Protein AF-0000000086320263 (afdb_homodimer)

Radius of gyration: 44.68 Å; Cα contacts (8 Å, |Δi|>4): 4870; chains: 2; bounding box: 73×130×103 Å

Sequence (1916 aa):
ACPTLDSGSCPGTQPSMLNVHLVPHTHDDVGWLKTVDQYYYGDRNDIQHAGVQYILDSVVEQLQKDPARRFIYVETGFFYRWWRQQDQAMRHIVTQLVDEGRLEFINGGWCMSDEAATHYTAVIDQMTLGLRFLNETFGECGRPRVAWHIDPFGHAREHASIFAQMGYDGLFFGRLDYQDKARRMKTKEMEMLWRASDSLTPPMADLFTGVLPNGYNPPDGFCWDQLCNDAPIRDDPQLEDFNVDDIVKRFLNVAHAQSEVYKTTHIIMTMGSDFQYENANLWYKNLDKLIHYVNAKQSNGSKVNLLYSTPSCYLQELHNANTTWPLKTDDFFPYADDAHDFWTGYFTSRPALKRYERLSNSRLQTCNQLEVLGGRRSRKGLFGEGGSDSMKAMAVAQHHDAVSGTEKQHVAFDYAKRLAAGWGPCQVLVSNSLAALSGSDAPRVYCENLNISVCPLTESSPKFTMNVYNPLGHAVMWPVRLPVNGTAYGVFDAKGSPVDSVVLPVYQASREVRGHKGYAINELVFQVQAPPLGFTTYSISLLQNGPPPTPLENKAPLSIQNKFLKVTFDPDTYLLSSLSNLETKQTIKLSQNFYWYNASAGNNAESRQPSGAYIFRPNSSTPFIISKMIKVDSVKNAVLQEVRQWFGPWVTQVVRLYKDSRQLELEWTVGPVPVGDGLGKEVITRFDTNIRTSGLFYTDSNGREVLERRDYRPTWDLKQTEPIAGNYYPINSRAYIKDKDNQLTVVTDRSQGGSSIADGSLEIMLHRRLLYDDVRGVGEPLSEPGEDGQGGLVARGTLLLALTPPEKAADLHRPLAQSVVLQPLLSFQQGAPQSSSQLEFSGLHAALPPAVHLLTLSQWDRESVLIRLEHQYQAKESKSFSEPVTVNLQKLFSTLEIVGATEMSLGANQWKDQMTRLDWKTSSGEQPQRQSPSDPSPWDVTLNPMEIRTFLLRVMQHACPTLDSGSCPGTQPSMLNVHLVPHTHDDVGWLKTVDQYYYGDRNDIQHAGVQYILDSVVEQLQKDPARRFIYVETGFFYRWWRQQDQAMRHIVTQLVDEGRLEFINGGWCMSDEAATHYTAVIDQMTLGLRFLNETFGECGRPRVAWHIDPFGHAREHASIFAQMGYDGLFFGRLDYQDKARRMKTKEMEMLWRASDSLTPPMADLFTGVLPNGYNPPDGFCWDQLCNDAPIRDDPQLEDFNVDDIVKRFLNVAHAQSEVYKTTHIIMTMGSDFQYENANLWYKNLDKLIHYVNAKQSNGSKVNLLYSTPSCYLQELHNANTTWPLKTDDFFPYADDAHDFWTGYFTSRPALKRYERLSNSRLQTCNQLEVLGGRRSRKGLFGEGGSDSMKAMAVAQHHDAVSGTEKQHVAFDYAKRLAAGWGPCQVLVSNSLAALSGSDAPRVYCENLNISVCPLTESSPKFTMNVYNPLGHAVMWPVRLPVNGTAYGVFDAKGSPVDSVVLPVYQASREVRGHKGYAINELVFQVQAPPLGFTTYSISLLQNGPPPTPLENKAPLSIQNKFLKVTFDPDTYLLSSLSNLETKQTIKLSQNFYWYNASAGNNAESRQPSGAYIFRPNSSTPFIISKMIKVDSVKNAVLQEVRQWFGPWVTQVVRLYKDSRQLELEWTVGPVPVGDGLGKEVITRFDTNIRTSGLFYTDSNGREVLERRDYRPTWDLKQTEPIAGNYYPINSRAYIKDKDNQLTVVTDRSQGGSSIADGSLEIMLHRRLLYDDVRGVGEPLSEPGEDGQGGLVARGTLLLALTPPEKAADLHRPLAQSVVLQPLLSFQQGAPQSSSQLEFSGLHAALPPAVHLLTLSQWDRESVLIRLEHQYQAKESKSFSEPVTVNLQKLFSTLEIVGATEMSLGANQWKDQMTRLDWKTSSGEQPQRQSPSDPSPWDVTLNPMEIRTFLLRVMQH

Structure (mmCIF, N/CA/C/O backbone):
data_AF-0000000086320263-model_v1
#
loop_
_entity.id
_entity.type
_entity.pdbx_description
1 polymer Alpha-mannosidase
#
loop_
_atom_site.group_PDB
_atom_site.id
_atom_site.type_symbol
_atom_site.label_atom_id
_atom_site.label_alt_id
_atom_site.label_comp_id
_atom_site.label_asym_id
_atom_site.label_entity_id
_atom_site.label_seq_id
_atom_site.pdbx_PDB_ins_code
_atom_site.Cartn_x
_atom_site.Cartn_y
_atom_site.Cartn_z
_atom_site.occupancy
_atom_site.B_iso_or_equiv
_atom_site.auth_seq_id
_atom_site.auth_comp_id
_atom_site.auth_asym_id
_atom_site.auth_atom_id
_atom_site.pdbx_PDB_model_num
ATOM 1 N N . ALA A 1 1 ? 10.031 -3.408 -38.125 1 37.59 1 ALA A N 1
ATOM 2 C CA . ALA A 1 1 ? 10.883 -4.582 -37.969 1 37.59 1 ALA A CA 1
ATOM 3 C C . ALA A 1 1 ? 10.914 -5.035 -36.5 1 37.59 1 ALA A C 1
ATOM 5 O O . ALA A 1 1 ? 11.086 -4.215 -35.594 1 37.59 1 ALA A O 1
ATOM 6 N N . CYS A 1 2 ? 10.312 -6.145 -36.062 1 58.38 2 CYS A N 1
ATOM 7 C CA . CYS A 1 2 ? 10.375 -6.703 -34.688 1 58.38 2 CYS A CA 1
ATOM 8 C C . CYS A 1 2 ? 11.812 -6.766 -34.188 1 58.38 2 CYS A C 1
ATOM 10 O O . CYS A 1 2 ? 12.727 -7.047 -34.969 1 58.38 2 CYS A O 1
ATOM 12 N N . PRO A 1 3 ? 12.148 -6.32 -32.938 1 49.97 3 PRO A N 1
ATOM 13 C CA . PRO A 1 3 ? 13.539 -6.367 -32.5 1 49.97 3 PRO A CA 1
ATOM 14 C C . PRO A 1 3 ? 14.141 -7.77 -32.594 1 49.97 3 PRO A C 1
ATOM 16 O O . PRO A 1 3 ? 13.578 -8.719 -32.031 1 49.97 3 PRO A O 1
ATOM 19 N N . THR A 1 4 ? 14.578 -8.133 -33.656 1 50.28 4 THR A N 1
ATOM 20 C CA . THR A 1 4 ? 15.414 -9.328 -33.562 1 50.28 4 THR A CA 1
ATOM 21 C C . THR A 1 4 ? 16.625 -9.07 -32.688 1 50.28 4 THR A C 1
ATOM 23 O O . THR A 1 4 ? 17 -7.918 -32.469 1 50.28 4 THR A O 1
ATOM 26 N N . LEU A 1 5 ? 17.016 -9.969 -31.844 1 49.47 5 LEU A N 1
ATOM 27 C CA . LEU A 1 5 ? 18.25 -9.828 -31.062 1 49.47 5 LEU A CA 1
ATOM 28 C C . LEU A 1 5 ? 19.281 -9.016 -31.828 1 49.47 5 LEU A C 1
ATOM 30 O O . LEU A 1 5 ? 20.062 -8.266 -31.234 1 49.47 5 LEU A O 1
ATOM 34 N N . ASP A 1 6 ? 19.281 -9.203 -33.125 1 46.62 6 ASP A N 1
ATOM 35 C CA . ASP A 1 6 ? 20.297 -8.547 -33.938 1 46.62 6 ASP A CA 1
ATOM 36 C C . ASP A 1 6 ? 19.844 -7.164 -34.406 1 46.62 6 ASP A C 1
ATOM 38 O O . ASP A 1 6 ? 20.578 -6.453 -35.062 1 46.62 6 ASP A O 1
ATOM 42 N N . SER A 1 7 ? 18.516 -6.824 -34.312 1 49.31 7 SER A N 1
ATOM 43 C CA . SER A 1 7 ? 17.906 -5.766 -35.094 1 49.31 7 SER A CA 1
ATOM 44 C C . SER A 1 7 ? 18.094 -4.402 -34.438 1 49.31 7 SER A C 1
ATOM 46 O O . SER A 1 7 ? 17.547 -3.402 -34.906 1 49.31 7 SER A O 1
ATOM 48 N N . GLY A 1 8 ? 19.016 -4.23 -33.531 1 64.81 8 GLY A N 1
ATOM 49 C CA . GLY A 1 8 ? 19.266 -2.857 -33.094 1 64.81 8 GLY A CA 1
ATOM 50 C C . GLY A 1 8 ? 18.266 -2.379 -32.062 1 64.81 8 GLY A C 1
ATOM 51 O O . GLY A 1 8 ? 18.234 -1.191 -31.719 1 64.81 8 GLY A O 1
ATOM 52 N N . SER A 1 9 ? 17.375 -3.271 -31.5 1 82.19 9 SER A N 1
ATOM 53 C CA . SER A 1 9 ? 16.391 -2.799 -30.547 1 82.19 9 SER A CA 1
ATOM 54 C C . SER A 1 9 ? 16.969 -2.73 -29.141 1 82.19 9 SER A C 1
ATOM 56 O O . SER A 1 9 ? 16.438 -2.047 -28.266 1 82.19 9 SER A O 1
ATOM 58 N N . CYS A 1 10 ? 17.984 -3.441 -28.906 1 92.44 10 CYS A N 1
ATOM 59 C CA . CYS A 1 10 ? 18.609 -3.393 -27.594 1 92.44 10 CYS A CA 1
ATOM 60 C C . CYS A 1 10 ? 19.328 -2.066 -27.375 1 92.44 10 CYS A C 1
ATOM 62 O O . CYS A 1 10 ? 19.938 -1.529 -28.312 1 92.44 10 CYS A O 1
ATOM 64 N N . PRO A 1 11 ? 19.188 -1.571 -26.203 1 92.19 11 PRO A N 1
ATOM 65 C CA . PRO A 1 11 ? 19.922 -0.337 -25.906 1 92.19 11 PRO A CA 1
ATOM 66 C C . PRO A 1 11 ? 21.438 -0.505 -26.047 1 92.19 11 PRO A C 1
ATOM 68 O O . PRO A 1 11 ? 21.969 -1.591 -25.797 1 92.19 11 PRO A O 1
ATOM 71 N N . GLY A 1 12 ? 22.109 0.607 -26.375 1 91.88 12 GLY A N 1
ATOM 72 C CA . GLY A 1 12 ? 23.562 0.583 -26.547 1 91.88 12 GLY A CA 1
ATOM 73 C C . GLY A 1 12 ? 24.312 0.4 -25.25 1 91.88 12 GLY A C 1
ATOM 74 O O . GLY A 1 12 ? 23.922 0.928 -24.203 1 91.88 12 GLY A O 1
ATOM 75 N N . THR A 1 13 ? 25.344 -0.5 -25.266 1 95.88 13 THR A N 1
ATOM 76 C CA . THR A 1 13 ? 26.234 -0.698 -24.125 1 95.88 13 THR A CA 1
ATOM 77 C C . THR A 1 13 ? 27.578 0.01 -24.359 1 95.88 13 THR A C 1
ATOM 79 O O . THR A 1 13 ? 27.812 0.583 -25.422 1 95.88 13 THR A O 1
ATOM 82 N N . GLN A 1 14 ? 28.359 0.056 -23.297 1 95.75 14 GLN A N 1
ATOM 83 C CA . GLN A 1 14 ? 29.688 0.647 -23.359 1 95.75 14 GLN A CA 1
ATOM 84 C C . GLN A 1 14 ? 30.766 -0.407 -23.125 1 95.75 14 GLN A C 1
ATOM 86 O O . GLN A 1 14 ? 31 -0.819 -21.984 1 95.75 14 GLN A O 1
ATOM 91 N N . PRO A 1 15 ? 31.547 -0.797 -24.172 1 91.69 15 PRO A N 1
ATOM 92 C CA . PRO A 1 15 ? 32.469 -1.929 -24.094 1 91.69 15 PRO A CA 1
ATOM 93 C C . PRO A 1 15 ? 33.531 -1.764 -23 1 91.69 15 PRO A C 1
ATOM 95 O O . PRO A 1 15 ? 33.938 -2.75 -22.375 1 91.69 15 PRO A O 1
ATOM 98 N N . SER A 1 16 ? 34 -0.573 -22.703 1 92.12 16 SER A N 1
ATOM 99 C CA . SER A 1 16 ? 35.094 -0.397 -21.734 1 92.12 16 SER A CA 1
ATOM 100 C C . SER A 1 16 ? 34.562 -0.158 -20.328 1 92.12 16 SER A C 1
ATOM 102 O O . SER A 1 16 ? 35.312 0.155 -19.422 1 92.12 16 SER A O 1
ATOM 104 N N . MET A 1 17 ? 33.281 -0.43 -20.125 1 97.5 17 MET A N 1
ATOM 105 C CA . MET A 1 17 ? 32.656 -0.167 -18.828 1 97.5 17 MET A CA 1
ATOM 106 C C . MET A 1 17 ? 31.938 -1.403 -18.312 1 97.5 17 MET A C 1
ATOM 108 O O . MET A 1 17 ? 31.75 -2.371 -19.047 1 97.5 17 MET A O 1
ATOM 112 N N . LEU A 1 18 ? 31.672 -1.396 -16.969 1 98.5 18 LEU A N 1
ATOM 113 C CA . LEU A 1 18 ? 30.719 -2.338 -16.391 1 98.5 18 LEU A CA 1
ATOM 114 C C . LEU A 1 18 ? 29.297 -1.956 -16.781 1 98.5 18 LEU A C 1
ATOM 116 O O . LEU A 1 18 ? 28.781 -0.917 -16.359 1 98.5 18 LEU A O 1
ATOM 120 N N . ASN A 1 19 ? 28.734 -2.723 -17.672 1 98.69 19 ASN A N 1
ATOM 121 C CA . ASN A 1 19 ? 27.359 -2.475 -18.078 1 98.69 19 ASN A CA 1
ATOM 122 C C . ASN A 1 19 ? 26.375 -3.168 -17.156 1 98.69 19 ASN A C 1
ATOM 124 O O . ASN A 1 19 ? 26.359 -4.398 -17.062 1 98.69 19 ASN A O 1
ATOM 128 N N . VAL A 1 20 ? 25.562 -2.418 -16.438 1 98.81 20 VAL A N 1
ATOM 129 C CA . VAL A 1 20 ? 24.531 -2.941 -15.547 1 98.81 20 VAL A CA 1
ATOM 130 C C . VAL A 1 20 ? 23.188 -2.934 -16.25 1 98.81 20 VAL A C 1
ATOM 132 O O . VAL A 1 20 ? 22.641 -1.867 -16.547 1 98.81 20 VAL A O 1
ATOM 135 N N . HIS A 1 21 ? 22.688 -4.094 -16.562 1 98.56 21 HIS A N 1
ATOM 136 C CA . HIS A 1 21 ? 21.406 -4.266 -17.234 1 98.56 21 HIS A CA 1
ATOM 137 C C . HIS A 1 21 ? 20.266 -4.25 -16.219 1 98.56 21 HIS A C 1
ATOM 139 O O . HIS A 1 21 ? 20.016 -5.242 -15.539 1 98.56 21 HIS A O 1
ATOM 145 N N . LEU A 1 22 ? 19.531 -3.092 -16.109 1 98.75 22 LEU A N 1
ATOM 146 C CA . LEU A 1 22 ? 18.344 -3.029 -15.266 1 98.75 22 LEU A CA 1
ATOM 147 C C . LEU A 1 22 ? 17.141 -3.619 -15.992 1 98.75 22 LEU A C 1
ATOM 149 O O . LEU A 1 22 ? 16.781 -3.164 -17.078 1 98.75 22 LEU A O 1
ATOM 153 N N . VAL A 1 23 ? 16.531 -4.598 -15.398 1 98.56 23 VAL A N 1
ATOM 154 C CA . VAL A 1 23 ? 15.414 -5.289 -16.031 1 98.56 23 VAL A CA 1
ATOM 155 C C . VAL A 1 23 ? 14.133 -5.059 -15.227 1 98.56 23 VAL A C 1
ATOM 157 O O . VAL A 1 23 ? 13.852 -5.785 -14.273 1 98.56 23 VAL A O 1
ATOM 160 N N . PRO A 1 24 ? 13.32 -4.031 -15.617 1 98.75 24 PRO A N 1
ATOM 161 C CA . PRO A 1 24 ? 12 -3.887 -14.992 1 98.75 24 PRO A CA 1
ATOM 162 C C . PRO A 1 24 ? 11.094 -5.09 -15.242 1 98.75 24 PRO A C 1
ATOM 164 O O . PRO A 1 24 ? 10.914 -5.504 -16.391 1 98.75 24 PRO A O 1
ATOM 167 N N . HIS A 1 25 ? 10.57 -5.691 -14.18 1 98.25 25 HIS A N 1
ATOM 168 C CA . HIS A 1 25 ? 9.75 -6.887 -14.305 1 98.25 25 HIS A CA 1
ATOM 169 C C . HIS A 1 25 ? 8.773 -7.012 -13.141 1 98.25 25 HIS A C 1
ATOM 171 O O . HIS A 1 25 ? 8.906 -6.309 -12.133 1 98.25 25 HIS A O 1
ATOM 177 N N . THR A 1 26 ? 7.77 -7.816 -13.297 1 98.31 26 THR A N 1
ATOM 178 C CA . THR A 1 26 ? 6.855 -8.203 -12.227 1 98.31 26 THR A CA 1
ATOM 179 C C . THR A 1 26 ? 6.664 -9.719 -12.195 1 98.31 26 THR A C 1
ATOM 181 O O . THR A 1 26 ? 6.691 -10.367 -13.242 1 98.31 26 THR A O 1
ATOM 184 N N . HIS A 1 27 ? 6.66 -10.234 -11.078 1 97.25 27 HIS A N 1
ATOM 185 C CA . HIS A 1 27 ? 6.316 -11.641 -10.93 1 97.25 27 HIS A CA 1
ATOM 186 C C . HIS A 1 27 ? 4.871 -11.812 -10.484 1 97.25 27 HIS A C 1
ATOM 188 O O . HIS A 1 27 ? 4.531 -11.523 -9.328 1 97.25 27 HIS A O 1
ATOM 194 N N . ASP A 1 28 ? 4.027 -12.305 -11.391 1 97.81 28 ASP A N 1
ATOM 195 C CA . ASP A 1 28 ? 2.598 -12.445 -11.117 1 97.81 28 ASP A CA 1
ATOM 196 C C . ASP A 1 28 ? 2.199 -13.914 -11.039 1 97.81 28 ASP A C 1
ATOM 198 O O . ASP A 1 28 ? 2.012 -14.57 -12.062 1 97.81 28 ASP A O 1
ATOM 202 N N . ASP A 1 29 ? 1.971 -14.359 -9.859 1 96.94 29 ASP A N 1
ATOM 203 C CA . ASP A 1 29 ? 1.47 -15.719 -9.695 1 96.94 29 ASP A CA 1
ATOM 204 C C . ASP A 1 29 ? 0.043 -15.852 -10.219 1 96.94 29 ASP A C 1
ATOM 206 O O . ASP A 1 29 ? -0.833 -15.062 -9.852 1 96.94 29 ASP A O 1
ATOM 210 N N . VAL A 1 30 ? -0.263 -16.75 -11 1 96.31 30 VAL A N 1
ATOM 211 C CA . VAL A 1 30 ? -1.604 -16.906 -11.562 1 96.31 30 VAL A CA 1
ATOM 212 C C . VAL A 1 30 ? -2.582 -17.297 -10.453 1 96.31 30 VAL A C 1
ATOM 214 O O . VAL A 1 30 ? -3.791 -17.094 -10.586 1 96.31 30 VAL A O 1
ATOM 217 N N . GLY A 1 31 ? -2.127 -17.938 -9.406 1 96.81 31 GLY A N 1
ATOM 218 C CA . GLY A 1 31 ? -2.854 -18.281 -8.195 1 96.81 31 GLY A CA 1
ATOM 219 C C . GLY A 1 31 ? -1.948 -18.75 -7.07 1 96.81 31 GLY A C 1
ATOM 220 O O . GLY A 1 31 ? -1.062 -19.578 -7.285 1 96.81 31 GLY A O 1
ATOM 221 N N . TRP A 1 32 ? -2.129 -18.203 -5.871 1 97.88 32 TRP A N 1
ATOM 222 C CA . TRP A 1 32 ? -1.287 -18.547 -4.73 1 97.88 32 TRP A CA 1
ATOM 223 C C . TRP A 1 32 ? -1.985 -18.203 -3.418 1 97.88 32 TRP A C 1
ATOM 225 O O . TRP A 1 32 ? -2.691 -19.031 -2.846 1 97.88 32 TRP A O 1
ATOM 235 N N . LEU A 1 33 ? -1.987 -16.906 -3.02 1 98.12 33 LEU A N 1
ATOM 236 C CA . LEU A 1 33 ? -2.74 -16.469 -1.854 1 98.12 33 LEU A CA 1
ATOM 237 C C . LEU A 1 33 ? -4.184 -16.141 -2.227 1 98.12 33 LEU A C 1
ATOM 239 O O . LEU A 1 33 ? -5.086 -16.25 -1.391 1 98.12 33 LEU A O 1
ATOM 243 N N . LYS A 1 34 ? -4.27 -15.648 -3.477 1 97.62 34 LYS A N 1
ATOM 244 C CA . LYS A 1 34 ? -5.559 -15.32 -4.082 1 97.62 34 LYS A CA 1
ATOM 245 C C . LYS A 1 34 ? -5.82 -16.172 -5.32 1 97.62 34 LYS A C 1
ATOM 247 O O . LYS A 1 34 ? -4.891 -16.734 -5.902 1 97.62 34 LYS A O 1
ATOM 252 N N . THR A 1 35 ? -7.125 -16.328 -5.691 1 98 35 THR A N 1
ATOM 253 C CA . THR A 1 35 ? -7.473 -17.078 -6.898 1 98 35 THR A CA 1
ATOM 254 C C . THR A 1 35 ? -7.016 -16.328 -8.148 1 98 35 THR A C 1
ATOM 256 O O . THR A 1 35 ? -6.605 -15.164 -8.062 1 98 35 THR A O 1
ATOM 259 N N . VAL A 1 36 ? -7.125 -16.969 -9.273 1 97.75 36 VAL A N 1
ATOM 260 C CA . VAL A 1 36 ? -6.691 -16.422 -10.555 1 97.75 36 VAL A CA 1
ATOM 261 C C . VAL A 1 36 ? -7.43 -15.109 -10.836 1 97.75 36 VAL A C 1
ATOM 263 O O . VAL A 1 36 ? -6.809 -14.102 -11.164 1 97.75 36 VAL A O 1
ATOM 266 N N . ASP A 1 37 ? -8.727 -15.109 -10.617 1 97.88 37 ASP A N 1
ATOM 267 C CA . ASP A 1 37 ? -9.555 -13.945 -10.945 1 97.88 37 ASP A CA 1
ATOM 268 C C . ASP A 1 37 ? -9.375 -12.836 -9.922 1 97.88 37 ASP A C 1
ATOM 270 O O . ASP A 1 37 ? -9.414 -11.648 -10.266 1 97.88 37 ASP A O 1
ATOM 274 N N . GLN A 1 38 ? -9.203 -13.234 -8.672 1 97.94 38 GLN A N 1
ATOM 275 C CA . GLN A 1 38 ? -8.953 -12.258 -7.613 1 97.94 38 GLN A CA 1
ATOM 276 C C . GLN A 1 38 ? -7.652 -11.5 -7.855 1 97.94 38 GLN A C 1
ATOM 278 O O . GLN A 1 38 ? -7.594 -10.281 -7.688 1 97.94 38 GLN A O 1
ATOM 283 N N . TYR A 1 39 ? -6.609 -12.195 -8.281 1 98.06 39 TYR A N 1
ATOM 284 C CA . TYR A 1 39 ? -5.348 -11.562 -8.633 1 98.06 39 TYR A CA 1
ATOM 285 C C . TYR A 1 39 ? -5.512 -10.656 -9.852 1 98.06 39 TYR A C 1
ATOM 287 O O . TYR A 1 39 ? -4.957 -9.555 -9.898 1 98.06 39 TYR A O 1
ATOM 295 N N . TYR A 1 40 ? -6.309 -11.109 -10.859 1 98.06 40 TYR A N 1
ATOM 296 C CA . TYR A 1 40 ? -6.449 -10.32 -12.078 1 98.06 40 TYR A CA 1
ATOM 297 C C . TYR A 1 40 ? -7.129 -8.984 -11.789 1 98.06 40 TYR A C 1
ATOM 299 O O . TYR A 1 40 ? -6.629 -7.93 -12.18 1 98.06 40 TYR A O 1
ATOM 307 N N . TYR A 1 41 ? -8.211 -9 -11.023 1 97.5 41 TYR A N 1
ATOM 308 C CA . TYR A 1 41 ? -9.023 -7.812 -10.789 1 97.5 41 TYR A CA 1
ATOM 309 C C . TYR A 1 41 ? -8.461 -6.984 -9.641 1 97.5 41 TYR A C 1
ATOM 311 O O . TYR A 1 41 ? -8.734 -5.789 -9.539 1 97.5 41 TYR A O 1
ATOM 319 N N . GLY A 1 42 ? -7.695 -7.582 -8.828 1 97.12 42 GLY A N 1
ATOM 320 C CA . GLY A 1 42 ? -7.215 -6.922 -7.625 1 97.12 42 GLY A CA 1
ATOM 321 C C . GLY A 1 42 ? -8.219 -6.949 -6.492 1 97.12 42 GLY A C 1
ATOM 322 O O . GLY A 1 42 ? -8.484 -5.918 -5.863 1 97.12 42 GLY A O 1
ATOM 323 N N . ASP A 1 43 ? -8.883 -8.078 -6.312 1 96.56 43 ASP A N 1
ATOM 324 C CA . ASP A 1 43 ? -9.82 -8.258 -5.211 1 96.56 43 ASP A CA 1
ATOM 325 C C . ASP A 1 43 ? -9.125 -8.844 -3.984 1 96.56 43 ASP A C 1
ATOM 327 O O . ASP A 1 43 ? -7.934 -9.172 -4.035 1 96.56 43 ASP A O 1
ATOM 331 N N . ARG A 1 44 ? -9.805 -8.867 -2.791 1 96.62 44 ARG A N 1
ATOM 332 C CA . ARG A 1 44 ? -9.336 -9.438 -1.531 1 96.62 44 ARG A CA 1
ATOM 333 C C . ARG A 1 44 ? -8.016 -8.805 -1.105 1 96.62 44 ARG A C 1
ATOM 335 O O . ARG A 1 44 ? -7.043 -9.508 -0.813 1 96.62 44 ARG A O 1
ATOM 342 N N . ASN A 1 45 ? -8 -7.477 -1.16 1 95.38 45 ASN A N 1
ATOM 343 C CA . ASN A 1 45 ? -6.805 -6.73 -0.785 1 95.38 45 ASN A CA 1
ATOM 344 C C . ASN A 1 45 ? -6.496 -6.875 0.703 1 95.38 45 ASN A C 1
ATOM 346 O O . ASN A 1 45 ? -5.402 -6.531 1.151 1 95.38 45 ASN A O 1
ATOM 350 N N . ASP A 1 46 ? -7.422 -7.48 1.493 1 94.12 46 ASP A N 1
ATOM 351 C CA . ASP A 1 46 ? -7.172 -7.832 2.887 1 94.12 46 ASP A CA 1
ATOM 352 C C . ASP A 1 46 ? -6.129 -8.945 2.994 1 94.12 46 ASP A C 1
ATOM 354 O O . ASP A 1 46 ? -5.449 -9.062 4.016 1 94.12 46 ASP A O 1
ATOM 358 N N . ILE A 1 47 ? -6.047 -9.742 1.862 1 95.62 47 ILE A N 1
ATOM 359 C CA . ILE A 1 47 ? -5.027 -10.781 1.801 1 95.62 47 ILE A CA 1
ATOM 360 C C . ILE A 1 47 ? -3.725 -10.203 1.257 1 95.62 47 ILE A C 1
ATOM 362 O O . ILE A 1 47 ? -2.656 -10.398 1.842 1 95.62 47 ILE A O 1
ATOM 366 N N . GLN A 1 48 ? -3.793 -9.539 0.165 1 94.88 48 GLN A N 1
ATOM 367 C CA . GLN A 1 48 ? -2.66 -8.914 -0.509 1 94.88 48 GLN A CA 1
ATOM 368 C C . GLN A 1 48 ? -3.129 -7.895 -1.54 1 94.88 48 GLN A C 1
ATOM 370 O O . GLN A 1 48 ? -4.016 -8.18 -2.35 1 94.88 48 GLN A O 1
ATOM 375 N N . HIS A 1 49 ? -2.602 -6.707 -1.433 1 94.5 49 HIS A N 1
ATOM 376 C CA . HIS A 1 49 ? -2.877 -5.758 -2.506 1 94.5 49 HIS A CA 1
ATOM 377 C C . HIS A 1 49 ? -2.145 -6.148 -3.787 1 94.5 49 HIS A C 1
ATOM 379 O O . HIS A 1 49 ? -0.954 -5.863 -3.936 1 94.5 49 HIS A O 1
ATOM 385 N N . ALA A 1 50 ? -2.818 -6.762 -4.703 1 96.38 50 ALA A N 1
ATOM 386 C CA . ALA A 1 50 ? -2.287 -7.258 -5.969 1 96.38 50 ALA A CA 1
ATOM 387 C C . ALA A 1 50 ? -3.369 -7.289 -7.043 1 96.38 50 ALA A C 1
ATOM 389 O O . ALA A 1 50 ? -4.371 -7.992 -6.902 1 96.38 50 ALA A O 1
ATOM 390 N N . GLY A 1 51 ? -3.336 -6.434 -8.023 1 97.75 51 GLY A N 1
ATOM 391 C CA . GLY A 1 51 ? -4.211 -6.379 -9.188 1 97.75 51 GLY A CA 1
ATOM 392 C C . GLY A 1 51 ? -3.453 -6.352 -10.5 1 97.75 51 GLY A C 1
ATOM 393 O O . GLY A 1 51 ? -2.893 -5.32 -10.875 1 97.75 51 GLY A O 1
ATOM 394 N N . VAL A 1 52 ? -3.535 -7.426 -11.273 1 98.44 52 VAL A N 1
ATOM 395 C CA . VAL A 1 52 ? -2.711 -7.602 -12.469 1 98.44 52 VAL A CA 1
ATOM 396 C C . VAL A 1 52 ? -3.178 -6.645 -13.562 1 98.44 52 VAL A C 1
ATOM 398 O O . VAL A 1 52 ? -2.363 -6.133 -14.336 1 98.44 52 VAL A O 1
ATOM 401 N N . GLN A 1 53 ? -4.461 -6.441 -13.672 1 98.31 53 GLN A N 1
ATOM 402 C CA . GLN A 1 53 ? -4.941 -5.516 -14.695 1 98.31 53 GLN A CA 1
ATOM 403 C C . GLN A 1 53 ? -4.336 -4.125 -14.5 1 98.31 53 GLN A C 1
ATOM 405 O O . GLN A 1 53 ? -3.99 -3.455 -15.477 1 98.31 53 GLN A O 1
ATOM 410 N N . TYR A 1 54 ? -4.203 -3.678 -13.234 1 98.25 54 TYR A N 1
ATOM 411 C CA . TYR A 1 54 ? -3.641 -2.363 -12.945 1 98.25 54 TYR A CA 1
ATOM 412 C C . TYR A 1 54 ? -2.146 -2.334 -13.242 1 98.25 54 TYR A C 1
ATOM 414 O O . TYR A 1 54 ? -1.607 -1.298 -13.641 1 98.25 54 TYR A O 1
ATOM 422 N N . ILE A 1 55 ? -1.427 -3.451 -12.992 1 98.62 55 ILE A N 1
ATOM 423 C CA . ILE A 1 55 ? -0.014 -3.551 -13.344 1 98.62 55 ILE A CA 1
ATOM 424 C C . ILE A 1 55 ? 0.167 -3.307 -14.836 1 98.62 55 ILE A C 1
ATOM 426 O O . ILE A 1 55 ? 0.963 -2.457 -15.242 1 98.62 55 ILE A O 1
ATOM 430 N N . LEU A 1 56 ? -0.634 -4.035 -15.617 1 98.75 56 LEU A N 1
ATOM 431 C CA . LEU A 1 56 ? -0.517 -3.926 -17.062 1 98.75 56 LEU A CA 1
ATOM 432 C C . LEU A 1 56 ? -0.933 -2.537 -17.547 1 98.75 56 LEU A C 1
ATOM 434 O O . LEU A 1 56 ? -0.287 -1.957 -18.422 1 98.75 56 LEU A O 1
ATOM 438 N N . ASP A 1 57 ? -2 -1.978 -16.922 1 98.19 57 ASP A N 1
ATOM 439 C CA . ASP A 1 57 ? -2.412 -0.616 -17.25 1 98.19 57 ASP A CA 1
ATOM 440 C C . ASP A 1 57 ? -1.261 0.368 -17.062 1 98.19 57 ASP A C 1
ATOM 442 O O . ASP A 1 57 ? -0.961 1.164 -17.953 1 98.19 57 ASP A O 1
ATOM 446 N N . SER A 1 58 ? -0.71 0.314 -15.906 1 98 58 SER A N 1
ATOM 447 C CA . SER A 1 58 ? 0.262 1.317 -15.484 1 98 58 SER A CA 1
ATOM 448 C C . SER A 1 58 ? 1.573 1.174 -16.25 1 98 58 SER A C 1
ATOM 450 O O . SER A 1 58 ? 2.205 2.172 -16.594 1 98 58 SER A O 1
ATOM 452 N N . VAL A 1 59 ? 1.993 -0.034 -16.469 1 98.62 59 VAL A N 1
ATOM 453 C CA . VAL A 1 59 ? 3.24 -0.285 -17.188 1 98.62 59 VAL A CA 1
ATOM 454 C C . VAL A 1 59 ? 3.133 0.244 -18.609 1 98.62 59 VAL A C 1
ATOM 456 O O . VAL A 1 59 ? 4.039 0.924 -19.094 1 98.62 59 VAL A O 1
ATOM 459 N N . VAL A 1 60 ? 2.037 -0.087 -19.297 1 98.25 60 VAL A N 1
ATOM 460 C CA . VAL A 1 60 ? 1.857 0.344 -20.672 1 98.25 60 VAL A CA 1
ATOM 461 C C . VAL A 1 60 ? 1.873 1.869 -20.75 1 98.25 60 VAL A C 1
ATOM 463 O O . VAL A 1 60 ? 2.498 2.449 -21.641 1 98.25 60 VAL A O 1
ATOM 466 N N . GLU A 1 61 ? 1.231 2.459 -19.797 1 96.81 61 GLU A N 1
ATOM 467 C CA . GLU A 1 61 ? 1.198 3.918 -19.75 1 96.81 61 GLU A CA 1
ATOM 468 C C . GLU A 1 61 ? 2.6 4.496 -19.578 1 96.81 61 GLU A C 1
ATOM 470 O O . GLU A 1 61 ? 2.969 5.457 -20.25 1 96.81 61 GLU A O 1
ATOM 475 N N . GLN A 1 62 ? 3.369 3.98 -18.688 1 98 62 GLN A N 1
ATOM 476 C CA . GLN A 1 62 ? 4.695 4.508 -18.391 1 98 62 GLN A CA 1
ATOM 477 C C . GLN A 1 62 ? 5.668 4.258 -19.531 1 98 62 GLN A C 1
ATOM 479 O O . GLN A 1 62 ? 6.559 5.074 -19.781 1 98 62 GLN A O 1
ATOM 484 N N . LEU A 1 63 ? 5.516 3.137 -20.219 1 98.31 63 LEU A N 1
ATOM 485 C CA . LEU A 1 63 ? 6.383 2.84 -21.344 1 98.31 63 LEU A CA 1
ATOM 486 C C . LEU A 1 63 ? 6.184 3.855 -22.469 1 98.31 63 LEU A C 1
ATOM 488 O O . LEU A 1 63 ? 7.125 4.168 -23.203 1 98.31 63 LEU A O 1
ATOM 492 N N . GLN A 1 64 ? 5.008 4.395 -22.594 1 96.88 64 GLN A N 1
ATOM 493 C CA . GLN A 1 64 ? 4.715 5.371 -23.625 1 96.88 64 GLN A CA 1
ATOM 494 C C . GLN A 1 64 ? 5.422 6.695 -23.359 1 96.88 64 GLN A C 1
ATOM 496 O O . GLN A 1 64 ? 5.645 7.484 -24.281 1 96.88 64 GLN A O 1
ATOM 501 N N . LYS A 1 65 ? 5.824 6.973 -22.172 1 95.25 65 LYS A N 1
ATOM 502 C CA . LYS A 1 65 ? 6.32 8.281 -21.766 1 95.25 65 LYS A CA 1
ATOM 503 C C . LYS A 1 65 ? 7.785 8.461 -22.156 1 95.25 65 LYS A C 1
ATOM 505 O O . LYS A 1 65 ? 8.258 9.586 -22.328 1 95.25 65 LYS A O 1
ATOM 510 N N . ASP A 1 66 ? 8.531 7.387 -22.172 1 96 66 ASP A N 1
ATOM 511 C CA . ASP A 1 66 ? 9.961 7.445 -22.469 1 96 66 ASP A CA 1
ATOM 512 C C . ASP A 1 66 ? 10.398 6.227 -23.281 1 96 66 ASP A C 1
ATOM 514 O O . ASP A 1 66 ? 10.336 5.094 -22.797 1 96 66 ASP A O 1
ATOM 518 N N . PRO A 1 67 ? 10.898 6.461 -24.438 1 95.62 67 PRO A N 1
ATOM 519 C CA . PRO A 1 67 ? 11.258 5.344 -25.312 1 95.62 67 PRO A CA 1
ATOM 520 C C . PRO A 1 67 ? 12.422 4.52 -24.766 1 95.62 67 PRO A C 1
ATOM 522 O O . PRO A 1 67 ? 12.68 3.418 -25.266 1 95.62 67 PRO A O 1
ATOM 525 N N . ALA A 1 68 ? 13.164 5 -23.797 1 96.44 68 ALA A N 1
ATOM 526 C CA . ALA A 1 68 ? 14.281 4.25 -23.219 1 96.44 68 ALA A CA 1
ATOM 527 C C . ALA A 1 68 ? 13.773 3.145 -22.297 1 96.44 68 ALA A C 1
ATOM 529 O O . ALA A 1 68 ? 14.477 2.158 -22.047 1 96.44 68 ALA A O 1
ATOM 530 N N . ARG A 1 69 ? 12.57 3.309 -21.766 1 98.06 69 ARG A N 1
ATOM 531 C CA . ARG A 1 69 ? 12.039 2.398 -20.75 1 98.06 69 ARG A CA 1
ATOM 532 C C . ARG A 1 69 ? 11.742 1.028 -21.359 1 98.06 69 ARG A C 1
ATOM 534 O O . ARG A 1 69 ? 11.367 0.926 -22.531 1 98.06 69 ARG A O 1
ATOM 541 N N . ARG A 1 70 ? 12.023 0.009 -20.578 1 98 70 ARG A N 1
ATOM 542 C CA . ARG A 1 70 ? 11.766 -1.38 -20.938 1 98 70 ARG A CA 1
ATOM 543 C C . ARG A 1 70 ? 10.953 -2.088 -19.859 1 98 70 ARG A C 1
ATOM 545 O O . ARG A 1 70 ? 10.977 -1.688 -18.703 1 98 70 ARG A O 1
ATOM 552 N N . PHE A 1 71 ? 10.242 -3.062 -20.25 1 98.56 71 PHE A N 1
ATOM 553 C CA . PHE A 1 71 ? 9.508 -3.939 -19.344 1 98.56 71 PHE A CA 1
ATOM 554 C C . PHE A 1 71 ? 9.359 -5.332 -19.953 1 98.56 71 PHE A C 1
ATOM 556 O O . PHE A 1 71 ? 9.203 -5.48 -21.156 1 98.56 71 PHE A O 1
ATOM 563 N N . ILE A 1 72 ? 9.445 -6.348 -19.078 1 98.25 72 ILE A N 1
ATOM 564 C CA . ILE A 1 72 ? 9.195 -7.695 -19.578 1 98.25 72 ILE A CA 1
ATOM 565 C C . ILE A 1 72 ? 7.973 -8.281 -18.875 1 98.25 72 ILE A C 1
ATOM 567 O O . ILE A 1 72 ? 7.723 -8 -17.703 1 98.25 72 ILE A O 1
ATOM 571 N N . TYR A 1 73 ? 7.223 -9.094 -19.547 1 98.38 73 TYR A N 1
ATOM 572 C CA . TYR A 1 73 ? 6.043 -9.734 -18.984 1 98.38 73 TYR A CA 1
ATOM 573 C C . TYR A 1 73 ? 6.059 -11.234 -19.25 1 98.38 73 TYR A C 1
ATOM 575 O O . TYR A 1 73 ? 6.477 -11.672 -20.328 1 98.38 73 TYR A O 1
ATOM 583 N N . VAL A 1 74 ? 5.527 -12.039 -18.328 1 97.94 74 VAL A N 1
ATOM 584 C CA . VAL A 1 74 ? 5.805 -13.469 -18.328 1 97.94 74 VAL A CA 1
ATOM 585 C C . VAL A 1 74 ? 4.496 -14.25 -18.422 1 97.94 74 VAL A C 1
ATOM 587 O O . VAL A 1 74 ? 4.375 -15.188 -19.219 1 97.94 74 VAL A O 1
ATOM 590 N N . GLU A 1 75 ? 3.436 -13.984 -17.656 1 97.94 75 GLU A N 1
ATOM 591 C CA . GLU A 1 75 ? 2.23 -14.797 -17.516 1 97.94 75 GLU A CA 1
ATOM 592 C C . GLU A 1 75 ? 1.224 -14.492 -18.625 1 97.94 75 GLU A C 1
ATOM 594 O O . GLU A 1 75 ? 0.336 -13.656 -18.453 1 97.94 75 GLU A O 1
ATOM 599 N N . THR A 1 76 ? 1.311 -15.297 -19.641 1 98.25 76 THR A N 1
ATOM 600 C CA . THR A 1 76 ? 0.448 -15.07 -20.797 1 98.25 76 THR A CA 1
ATOM 601 C C . THR A 1 76 ? -1.019 -15.273 -20.422 1 98.25 76 THR A C 1
ATOM 603 O O . THR A 1 76 ? -1.902 -14.617 -20.984 1 98.25 76 THR A O 1
ATOM 606 N N . GLY A 1 77 ? -1.27 -16.125 -19.438 1 97.62 77 GLY A N 1
ATOM 607 C CA . GLY A 1 77 ? -2.633 -16.328 -18.969 1 97.62 77 GLY A CA 1
ATOM 608 C C . GLY A 1 77 ? -3.297 -15.047 -18.5 1 97.62 77 GLY A C 1
ATOM 609 O O . GLY A 1 77 ? -4.48 -14.828 -18.766 1 97.62 77 GLY A O 1
ATOM 610 N N . PHE A 1 78 ? -2.586 -14.195 -17.812 1 98.44 78 PHE A N 1
ATOM 611 C CA . PHE A 1 78 ? -3.1 -12.914 -17.359 1 98.44 78 PHE A CA 1
ATOM 612 C C . PHE A 1 78 ? -3.143 -11.906 -18.5 1 98.44 78 PHE A C 1
ATOM 614 O O . PHE A 1 78 ? -4.098 -11.141 -18.625 1 98.44 78 PHE A O 1
ATOM 621 N N . PHE A 1 79 ? -2.096 -11.859 -19.344 1 98.5 79 PHE A N 1
ATOM 622 C CA . PHE A 1 79 ? -2.062 -10.906 -20.453 1 98.5 79 PHE A CA 1
ATOM 623 C C . PHE A 1 79 ? -3.244 -11.133 -21.391 1 98.5 79 PHE A C 1
ATOM 625 O O . PHE A 1 79 ? -3.844 -10.172 -21.891 1 98.5 79 PHE A O 1
ATOM 632 N N . TYR A 1 80 ? -3.562 -12.438 -21.688 1 97.94 80 TYR A N 1
ATOM 633 C CA . TYR A 1 80 ? -4.699 -12.797 -22.531 1 97.94 80 TYR A CA 1
ATOM 634 C C . TYR A 1 80 ? -5.988 -12.188 -21.984 1 97.94 80 TYR A C 1
ATOM 636 O O . TYR A 1 80 ? -6.773 -11.617 -22.75 1 97.94 80 TYR A O 1
ATOM 644 N N . ARG A 1 81 ? -6.219 -12.344 -20.688 1 97.06 81 ARG A N 1
ATOM 645 C CA . ARG A 1 81 ? -7.41 -11.789 -20.047 1 97.06 81 ARG A CA 1
ATOM 646 C C . ARG A 1 81 ? -7.461 -10.273 -20.203 1 97.06 81 ARG A C 1
ATOM 648 O O . ARG A 1 81 ? -8.516 -9.703 -20.5 1 97.06 81 ARG A O 1
ATOM 655 N N . TRP A 1 82 ? -6.32 -9.617 -19.969 1 98.44 82 TRP A N 1
ATOM 656 C CA . TRP A 1 82 ? -6.215 -8.164 -20.094 1 98.44 82 TRP A CA 1
ATOM 657 C C . TRP A 1 82 ? -6.41 -7.727 -21.547 1 98.44 82 TRP A C 1
ATOM 659 O O . TRP A 1 82 ? -7.129 -6.766 -21.828 1 98.44 82 TRP A O 1
ATOM 669 N N . TRP A 1 83 ? -5.762 -8.422 -22.516 1 98.31 83 TRP A N 1
ATOM 670 C CA . TRP A 1 83 ? -5.777 -8.117 -23.938 1 98.31 83 TRP A CA 1
ATOM 671 C C . TRP A 1 83 ? -7.199 -8.141 -24.484 1 98.31 83 TRP A C 1
ATOM 673 O O . TRP A 1 83 ? -7.59 -7.273 -25.266 1 98.31 83 TRP A O 1
ATOM 683 N N . ARG A 1 84 ? -7.961 -9.094 -24.078 1 96.38 84 ARG A N 1
ATOM 684 C CA . ARG A 1 84 ? -9.312 -9.273 -24.594 1 96.38 84 ARG A CA 1
ATOM 685 C C . ARG A 1 84 ? -10.219 -8.117 -24.156 1 96.38 84 ARG A C 1
ATOM 687 O O . ARG A 1 84 ? -11.242 -7.859 -24.797 1 96.38 84 ARG A O 1
ATOM 694 N N . GLN A 1 85 ? -9.805 -7.426 -23.125 1 95.94 85 GLN A N 1
ATOM 695 C CA . GLN A 1 85 ? -10.625 -6.348 -22.594 1 95.94 85 GLN A CA 1
ATOM 696 C C . GLN A 1 85 ? -10.234 -5 -23.188 1 95.94 85 GLN A C 1
ATOM 698 O O . GLN A 1 85 ? -10.898 -3.99 -22.953 1 95.94 85 GLN A O 1
ATOM 703 N N . GLN A 1 86 ? -9.195 -4.98 -24.031 1 97.62 86 GLN A N 1
ATOM 704 C CA . GLN A 1 86 ? -8.688 -3.711 -24.531 1 97.62 86 GLN A CA 1
ATOM 705 C C . GLN A 1 86 ? -9.367 -3.322 -25.828 1 97.62 86 GLN A C 1
ATOM 707 O O . GLN A 1 86 ? -9.781 -4.188 -26.609 1 97.62 86 GLN A O 1
ATOM 712 N N . ASP A 1 87 ? -9.5 -2.037 -26.141 1 96.31 87 ASP A N 1
ATOM 713 C CA . ASP A 1 87 ? -10.008 -1.547 -27.422 1 96.31 87 ASP A CA 1
ATOM 714 C C . ASP A 1 87 ? -8.898 -1.504 -28.469 1 96.31 87 ASP A C 1
ATOM 716 O O . ASP A 1 87 ? -7.75 -1.854 -28.188 1 96.31 87 ASP A O 1
ATOM 720 N N . GLN A 1 88 ? -9.227 -1.122 -29.609 1 97.69 88 GLN A N 1
ATOM 721 C CA . GLN A 1 88 ? -8.297 -1.167 -30.734 1 97.69 88 GLN A CA 1
ATOM 722 C C . GLN A 1 88 ? -7.141 -0.192 -30.547 1 97.69 88 GLN A C 1
ATOM 724 O O . GLN A 1 88 ? -6.008 -0.476 -30.938 1 97.69 88 GLN A O 1
ATOM 729 N N . ALA A 1 89 ? -7.422 0.923 -29.938 1 97 89 ALA A N 1
ATOM 730 C CA . ALA A 1 89 ? -6.375 1.918 -29.703 1 97 89 ALA A CA 1
ATOM 731 C C . ALA A 1 89 ? -5.293 1.376 -28.781 1 97 89 ALA A C 1
ATOM 733 O O . ALA A 1 89 ? -4.102 1.518 -29.062 1 97 89 ALA A O 1
ATOM 734 N N . MET A 1 90 ? -5.758 0.841 -27.734 1 97.56 90 MET A N 1
ATOM 735 C CA . MET A 1 90 ? -4.82 0.257 -26.766 1 97.56 90 MET A CA 1
ATOM 736 C C . MET A 1 90 ? -4.066 -0.913 -27.391 1 97.56 90 MET A C 1
ATOM 738 O O . MET A 1 90 ? -2.865 -1.071 -27.172 1 97.56 90 MET A O 1
ATOM 742 N N . ARG A 1 91 ? -4.703 -1.771 -28.141 1 98.25 91 ARG A N 1
ATOM 743 C CA . ARG A 1 91 ? -4.062 -2.902 -28.797 1 98.25 91 ARG A CA 1
ATOM 744 C C . ARG A 1 91 ? -2.977 -2.43 -29.766 1 98.25 91 ARG A C 1
ATOM 746 O O . ARG A 1 91 ? -1.926 -3.062 -29.891 1 98.25 91 ARG A O 1
ATOM 753 N N . HIS A 1 92 ? -3.246 -1.327 -30.391 1 98.12 92 HIS A N 1
ATOM 754 C CA . HIS A 1 92 ? -2.254 -0.756 -31.297 1 98.12 92 HIS A CA 1
ATOM 755 C C . HIS A 1 92 ? -1.022 -0.28 -30.531 1 98.12 92 HIS A C 1
ATOM 757 O O . HIS A 1 92 ? 0.109 -0.517 -30.953 1 98.12 92 HIS A O 1
ATOM 763 N N . ILE A 1 93 ? -1.307 0.376 -29.406 1 98 93 ILE A N 1
ATOM 764 C CA . ILE A 1 93 ? -0.217 0.882 -28.578 1 98 93 ILE A CA 1
ATOM 765 C C . ILE A 1 93 ? 0.658 -0.279 -28.125 1 98 93 ILE A C 1
ATOM 767 O O . ILE A 1 93 ? 1.887 -0.215 -28.219 1 98 93 ILE A O 1
ATOM 771 N N . VAL A 1 94 ? 0.078 -1.31 -27.625 1 98.5 94 VAL A N 1
ATOM 772 C CA . VAL A 1 94 ? 0.806 -2.457 -27.094 1 98.5 94 VAL A CA 1
ATOM 773 C C . VAL A 1 94 ? 1.592 -3.135 -28.219 1 98.5 94 VAL A C 1
ATOM 775 O O . VAL A 1 94 ? 2.748 -3.521 -28.031 1 98.5 94 VAL A O 1
ATOM 778 N N . THR A 1 95 ? 0.964 -3.312 -29.359 1 98 95 THR A N 1
ATOM 779 C CA . THR A 1 95 ? 1.642 -3.91 -30.5 1 98 95 THR A CA 1
ATOM 780 C C . THR A 1 95 ? 2.885 -3.107 -30.875 1 98 95 THR A C 1
ATOM 782 O O . THR A 1 95 ? 3.938 -3.682 -31.156 1 98 95 THR A O 1
ATOM 785 N N . GLN A 1 96 ? 2.744 -1.776 -30.828 1 97 96 GLN A N 1
ATOM 786 C CA . GLN A 1 96 ? 3.881 -0.912 -31.125 1 97 96 GLN A CA 1
ATOM 787 C C . GLN A 1 96 ? 5 -1.098 -30.094 1 97 96 GLN A C 1
ATOM 789 O O . GLN A 1 96 ? 6.176 -1.154 -30.469 1 97 96 GLN A O 1
ATOM 794 N N . LEU A 1 97 ? 4.633 -1.172 -28.812 1 97.62 97 LEU A N 1
ATOM 795 C CA . LEU A 1 97 ? 5.621 -1.361 -27.75 1 97.62 97 LEU A CA 1
ATOM 796 C C . LEU A 1 97 ? 6.355 -2.688 -27.938 1 97.62 97 LEU A C 1
ATOM 798 O O . LEU A 1 97 ? 7.566 -2.766 -27.703 1 97.62 97 LEU A O 1
ATOM 802 N N . VAL A 1 98 ? 5.652 -3.748 -28.328 1 97.38 98 VAL A N 1
ATOM 803 C CA . VAL A 1 98 ? 6.238 -5.066 -28.547 1 97.38 98 VAL A CA 1
ATOM 804 C C . VAL A 1 98 ? 7.16 -5.027 -29.766 1 97.38 98 VAL A C 1
ATOM 806 O O . VAL A 1 98 ? 8.281 -5.539 -29.719 1 97.38 98 VAL A O 1
ATOM 809 N N . ASP A 1 99 ? 6.742 -4.34 -30.812 1 95.25 99 ASP A N 1
ATOM 810 C CA . ASP A 1 99 ? 7.52 -4.215 -32.031 1 95.25 99 ASP A CA 1
ATOM 811 C C . ASP A 1 99 ? 8.828 -3.475 -31.781 1 95.25 99 ASP A C 1
ATOM 813 O O . ASP A 1 99 ? 9.852 -3.787 -32.406 1 95.25 99 ASP A O 1
ATOM 817 N N . GLU A 1 100 ? 8.742 -2.561 -30.844 1 93.88 100 GLU A N 1
ATOM 818 C CA . GLU A 1 100 ? 9.906 -1.717 -30.578 1 93.88 100 GLU A CA 1
ATOM 819 C C . GLU A 1 100 ? 10.812 -2.35 -29.531 1 93.88 100 GLU A C 1
ATOM 821 O O . GLU A 1 100 ? 11.875 -1.812 -29.219 1 93.88 100 GLU A O 1
ATOM 826 N N . GLY A 1 101 ? 10.445 -3.471 -29 1 93.81 101 GLY A N 1
ATOM 827 C CA . GLY A 1 101 ? 11.242 -4.16 -28 1 93.81 101 GLY A CA 1
ATOM 828 C C . GLY A 1 101 ? 11.164 -3.51 -26.641 1 93.81 101 GLY A C 1
ATOM 829 O O . GLY A 1 101 ? 11.969 -3.82 -25.75 1 93.81 101 GLY A O 1
ATOM 830 N N . ARG A 1 102 ? 10.227 -2.564 -26.453 1 96.44 102 ARG A N 1
ATOM 831 C CA . ARG A 1 102 ? 10.07 -1.868 -25.188 1 96.44 102 ARG A CA 1
ATOM 832 C C . ARG A 1 102 ? 9.25 -2.697 -24.203 1 96.44 102 ARG A C 1
ATOM 834 O O . ARG A 1 102 ? 9.359 -2.52 -22.984 1 96.44 102 ARG A O 1
ATOM 841 N N . LEU A 1 103 ? 8.383 -3.508 -24.719 1 97.81 103 LEU A N 1
ATOM 842 C CA . LEU A 1 103 ? 7.684 -4.562 -24 1 97.81 103 LEU A CA 1
ATOM 843 C C . LEU A 1 103 ? 8.039 -5.938 -24.562 1 97.81 103 LEU A C 1
ATOM 845 O O . LEU A 1 103 ? 7.734 -6.234 -25.719 1 97.81 103 LEU A O 1
ATOM 849 N N . GLU A 1 104 ? 8.695 -6.758 -23.734 1 96.75 104 GLU A N 1
ATOM 850 C CA . GLU A 1 104 ? 9.141 -8.062 -24.188 1 96.75 104 GLU A CA 1
ATOM 851 C C . GLU A 1 104 ? 8.43 -9.188 -23.453 1 96.75 104 GLU A C 1
ATOM 853 O O . GLU A 1 104 ? 8.406 -9.203 -22.219 1 96.75 104 GLU A O 1
ATOM 858 N N . PHE A 1 105 ? 7.852 -10.109 -24.266 1 97.88 105 PHE A N 1
ATOM 859 C CA . PHE A 1 105 ? 7.336 -11.32 -23.641 1 97.88 105 PHE A CA 1
ATOM 860 C C . PHE A 1 105 ? 8.453 -12.328 -23.406 1 97.88 105 PHE A C 1
ATOM 862 O O . PHE A 1 105 ? 9.25 -12.602 -24.312 1 97.88 105 PHE A O 1
ATOM 869 N N . ILE A 1 106 ? 8.508 -12.781 -22.219 1 96.88 106 ILE A N 1
ATOM 870 C CA . ILE A 1 106 ? 9.5 -13.758 -21.797 1 96.88 106 ILE A CA 1
ATOM 871 C C . ILE A 1 106 ? 8.805 -15.039 -21.328 1 96.88 106 ILE A C 1
ATOM 873 O O . ILE A 1 106 ? 7.668 -15 -20.859 1 96.88 106 ILE A O 1
ATOM 877 N N . ASN A 1 107 ? 9.453 -16.266 -21.453 1 97.62 107 ASN A N 1
ATOM 878 C CA . ASN A 1 107 ? 8.883 -17.562 -21.125 1 97.62 107 ASN A CA 1
ATOM 879 C C . ASN A 1 107 ? 7.727 -17.922 -22.062 1 97.62 107 ASN A C 1
ATOM 881 O O . ASN A 1 107 ? 7.832 -18.844 -22.859 1 97.62 107 ASN A O 1
ATOM 885 N N . GLY A 1 108 ? 6.734 -17.125 -22.047 1 97.62 108 GLY A N 1
ATOM 886 C CA . GLY A 1 108 ? 5.699 -17.141 -23.078 1 97.62 108 GLY A CA 1
ATOM 887 C C . GLY A 1 108 ? 4.645 -18.203 -22.844 1 97.62 108 GLY A C 1
ATOM 888 O O . GLY A 1 108 ? 3.631 -18.25 -23.547 1 97.62 108 GLY A O 1
ATOM 889 N N . GLY A 1 109 ? 4.828 -19.188 -21.938 1 97.88 109 GLY A N 1
ATOM 890 C CA . GLY A 1 109 ? 3.783 -20.141 -21.578 1 97.88 109 GLY A CA 1
ATOM 891 C C . GLY A 1 109 ? 2.58 -19.5 -20.922 1 97.88 109 GLY A C 1
ATOM 892 O O . GLY A 1 109 ? 2.594 -18.297 -20.641 1 97.88 109 GLY A O 1
ATOM 893 N N . TRP A 1 110 ? 1.533 -20.297 -20.797 1 97.94 110 TRP A N 1
ATOM 894 C CA . TRP A 1 110 ? 0.333 -19.797 -20.125 1 97.94 110 TRP A CA 1
ATOM 895 C C . TRP A 1 110 ? 0.635 -19.375 -18.703 1 97.94 110 TRP A C 1
ATOM 897 O O . TRP A 1 110 ? 0.061 -18.406 -18.188 1 97.94 110 TRP A O 1
ATOM 907 N N . CYS A 1 111 ? 1.522 -20.109 -18.047 1 97.94 111 CYS A N 1
ATOM 908 C CA . CYS A 1 111 ? 2.043 -19.797 -16.719 1 97.94 111 CYS A CA 1
ATOM 909 C C . CYS A 1 111 ? 3.48 -20.266 -16.562 1 97.94 111 CYS A C 1
ATOM 911 O O . CYS A 1 111 ? 4.016 -20.938 -17.453 1 97.94 111 CYS A O 1
ATOM 913 N N . MET A 1 112 ? 4.172 -19.797 -15.555 1 97.88 112 MET A N 1
ATOM 914 C CA . MET A 1 112 ? 5.469 -20.344 -15.164 1 97.88 112 MET A CA 1
ATOM 915 C C . MET A 1 112 ? 5.301 -21.672 -14.422 1 97.88 112 MET A C 1
ATOM 917 O O . MET A 1 112 ? 5.012 -21.688 -13.227 1 97.88 112 MET A O 1
ATOM 921 N N . SER A 1 113 ? 5.523 -22.734 -15.062 1 97.62 113 SER A N 1
ATOM 922 C CA . SER A 1 113 ? 5.168 -24.062 -14.57 1 97.62 113 SER A CA 1
ATOM 923 C C . SER A 1 113 ? 6.121 -24.516 -13.469 1 97.62 113 SER A C 1
ATOM 925 O O . SER A 1 113 ? 7.293 -24.141 -13.461 1 97.62 113 SER A O 1
ATOM 927 N N . ASP A 1 114 ? 5.621 -25.375 -12.609 1 98.12 114 ASP A N 1
ATOM 928 C CA . ASP A 1 114 ? 6.457 -26.109 -11.656 1 98.12 114 ASP A CA 1
ATOM 929 C C . ASP A 1 114 ? 7.398 -27.078 -12.375 1 98.12 114 ASP A C 1
ATOM 931 O O . ASP A 1 114 ? 7.059 -27.609 -13.438 1 98.12 114 ASP A O 1
ATOM 935 N N . GLU A 1 115 ? 8.523 -27.266 -11.766 1 98.12 115 GLU A N 1
ATOM 936 C CA . GLU A 1 115 ? 9.484 -28.125 -12.453 1 98.12 115 GLU A CA 1
ATOM 937 C C . GLU A 1 115 ? 9.602 -29.484 -11.758 1 98.12 115 GLU A C 1
ATOM 939 O O . GLU A 1 115 ? 10.188 -30.422 -12.305 1 98.12 115 GLU A O 1
ATOM 944 N N . ALA A 1 116 ? 9 -29.641 -10.617 1 97.81 116 ALA A N 1
ATOM 945 C CA . ALA A 1 116 ? 9.164 -30.891 -9.867 1 97.81 116 ALA A CA 1
ATOM 946 C C . ALA A 1 116 ? 7.93 -31.781 -10 1 97.81 116 ALA A C 1
ATOM 948 O O . ALA A 1 116 ? 8.047 -33 -10.102 1 97.81 116 ALA A O 1
ATOM 949 N N . ALA A 1 117 ? 6.781 -31.172 -10.062 1 97.69 117 ALA A N 1
ATOM 950 C CA . ALA A 1 117 ? 5.562 -31.969 -9.914 1 97.69 117 ALA A CA 1
ATOM 951 C C . ALA A 1 117 ? 4.812 -32.062 -11.234 1 97.69 117 ALA A C 1
ATOM 953 O O . ALA A 1 117 ? 3.812 -32.781 -11.336 1 97.69 117 ALA A O 1
ATOM 954 N N . THR A 1 118 ? 5.242 -31.438 -12.234 1 98 118 THR A N 1
ATOM 955 C CA . THR A 1 118 ? 4.535 -31.469 -13.508 1 98 118 THR A CA 1
ATOM 956 C C . THR A 1 118 ? 5.02 -32.625 -14.375 1 98 118 THR A C 1
ATOM 958 O O . THR A 1 118 ? 6.164 -33.062 -14.25 1 98 118 THR A O 1
ATOM 961 N N . HIS A 1 119 ? 4.145 -33.156 -15.156 1 97.94 119 HIS A N 1
ATOM 962 C CA . HIS A 1 119 ? 4.512 -34.094 -16.219 1 97.94 119 HIS A CA 1
ATOM 963 C C . HIS A 1 119 ? 4.859 -33.375 -17.5 1 97.94 119 HIS A C 1
ATOM 965 O O . HIS A 1 119 ? 4.246 -32.344 -17.812 1 97.94 119 HIS A O 1
ATOM 971 N N . TYR A 1 120 ? 5.848 -33.844 -18.312 1 97.88 120 TYR A N 1
ATOM 972 C CA . TYR A 1 120 ? 6.367 -33.094 -19.453 1 97.88 120 TYR A CA 1
ATOM 973 C C . TYR A 1 120 ? 5.273 -32.875 -20.5 1 97.88 120 TYR A C 1
ATOM 975 O O . TYR A 1 120 ? 5.277 -31.859 -21.188 1 97.88 120 TYR A O 1
ATOM 983 N N . THR A 1 121 ? 4.301 -33.75 -20.641 1 97.62 121 THR A N 1
ATOM 984 C CA . THR A 1 121 ? 3.23 -33.562 -21.609 1 97.62 121 THR A CA 1
ATOM 985 C C . THR A 1 121 ? 2.426 -32.312 -21.312 1 97.62 121 THR A C 1
ATOM 987 O O . THR A 1 121 ? 2.111 -31.516 -22.203 1 97.62 121 THR A O 1
ATOM 990 N N . ALA A 1 122 ? 2.076 -32.125 -20.047 1 97.56 122 ALA A N 1
ATOM 991 C CA . ALA A 1 122 ? 1.296 -30.953 -19.641 1 97.56 122 ALA A CA 1
ATOM 992 C C . ALA A 1 122 ? 2.105 -29.672 -19.797 1 97.56 122 ALA A C 1
ATOM 994 O O . ALA A 1 122 ? 1.551 -28.609 -20.125 1 97.56 122 ALA A O 1
ATOM 995 N N . VAL A 1 123 ? 3.395 -29.734 -19.531 1 98.06 123 VAL A N 1
ATOM 996 C CA . VAL A 1 123 ? 4.277 -28.578 -19.688 1 98.06 123 VAL A CA 1
ATOM 997 C C . VAL A 1 123 ? 4.309 -28.156 -21.156 1 98.06 123 VAL A C 1
ATOM 999 O O . VAL A 1 123 ? 4.156 -26.969 -21.469 1 98.06 123 VAL A O 1
ATOM 1002 N N . ILE A 1 124 ? 4.52 -29.109 -22.047 1 98.31 124 ILE A N 1
ATOM 1003 C CA . ILE A 1 124 ? 4.586 -28.828 -23.484 1 98.31 124 ILE A CA 1
ATOM 1004 C C . ILE A 1 124 ? 3.27 -28.203 -23.938 1 98.31 124 ILE A C 1
ATOM 1006 O O . ILE A 1 124 ? 3.266 -27.234 -24.703 1 98.31 124 ILE A O 1
ATOM 1010 N N . ASP A 1 125 ? 2.162 -28.719 -23.453 1 97.5 125 ASP A N 1
ATOM 1011 C CA . ASP A 1 125 ? 0.849 -28.25 -23.875 1 97.5 125 ASP A CA 1
ATOM 1012 C C . ASP A 1 125 ? 0.63 -26.797 -23.438 1 97.5 125 ASP A C 1
ATOM 1014 O O . ASP A 1 125 ? 0.162 -25.969 -24.219 1 97.5 125 ASP A O 1
ATOM 1018 N N . GLN A 1 126 ? 0.887 -26.516 -22.172 1 97.81 126 GLN A N 1
ATOM 1019 C CA . GLN A 1 126 ? 0.62 -25.156 -21.703 1 97.81 126 GLN A CA 1
ATOM 1020 C C . GLN A 1 126 ? 1.562 -24.156 -22.359 1 97.81 126 GLN A C 1
ATOM 1022 O O . GLN A 1 126 ? 1.176 -23.016 -22.625 1 97.81 126 GLN A O 1
ATOM 1027 N N . MET A 1 127 ? 2.844 -24.531 -22.656 1 98.5 127 MET A N 1
ATOM 1028 C CA . MET A 1 127 ? 3.756 -23.672 -23.406 1 98.5 127 MET A CA 1
ATOM 1029 C C . MET A 1 127 ? 3.225 -23.438 -24.812 1 98.5 127 MET A C 1
ATOM 1031 O O . MET A 1 127 ? 3.252 -22.297 -25.312 1 98.5 127 MET A O 1
ATOM 1035 N N . THR A 1 128 ? 2.748 -24.484 -25.469 1 98.25 128 THR A N 1
ATOM 1036 C CA . THR A 1 128 ? 2.193 -24.359 -26.812 1 98.25 128 THR A CA 1
ATOM 1037 C C . THR A 1 128 ? 1.021 -23.391 -26.844 1 98.25 128 THR A C 1
ATOM 1039 O O . THR A 1 128 ? 0.901 -22.578 -27.766 1 98.25 128 THR A O 1
ATOM 1042 N N . LEU A 1 129 ? 0.188 -23.484 -25.812 1 97.69 129 LEU A N 1
ATOM 1043 C CA . LEU A 1 129 ? -0.984 -22.609 -25.703 1 97.69 129 LEU A CA 1
ATOM 1044 C C . LEU A 1 129 ? -0.577 -21.141 -25.656 1 97.69 129 LEU A C 1
ATOM 1046 O O . LEU A 1 129 ? -1.094 -20.328 -26.422 1 97.69 129 LEU A O 1
ATOM 1050 N N . GLY A 1 130 ? 0.347 -20.828 -24.766 1 98.25 130 GLY A N 1
ATOM 1051 C CA . GLY A 1 130 ? 0.786 -19.438 -24.625 1 98.25 130 GLY A CA 1
ATOM 1052 C C . GLY A 1 130 ? 1.542 -18.938 -25.828 1 98.25 130 GLY A C 1
ATOM 1053 O O . GLY A 1 130 ? 1.303 -17.812 -26.297 1 98.25 130 GLY A O 1
ATOM 1054 N N . LEU A 1 131 ? 2.414 -19.719 -26.359 1 98.25 131 LEU A N 1
ATOM 1055 C CA . LEU A 1 131 ? 3.23 -19.344 -27.5 1 98.25 131 LEU A CA 1
ATOM 1056 C C . LEU A 1 131 ? 2.365 -19.125 -28.734 1 98.25 131 LEU A C 1
ATOM 1058 O O . LEU A 1 131 ? 2.637 -18.234 -29.547 1 98.25 131 LEU A O 1
ATOM 1062 N N . ARG A 1 132 ? 1.396 -19.969 -28.906 1 97.12 132 ARG A N 1
ATOM 1063 C CA . ARG A 1 132 ? 0.487 -19.812 -30.031 1 97.12 132 ARG A CA 1
ATOM 1064 C C . ARG A 1 132 ? -0.238 -18.469 -29.969 1 97.12 132 ARG A C 1
ATOM 1066 O O . ARG A 1 132 ? -0.325 -17.75 -30.969 1 97.12 132 ARG A O 1
ATOM 1073 N N . PHE A 1 133 ? -0.789 -18.109 -28.828 1 97.5 133 PHE A N 1
ATOM 1074 C CA . PHE A 1 133 ? -1.478 -16.828 -28.656 1 97.5 133 PHE A CA 1
ATOM 1075 C C . PHE A 1 133 ? -0.559 -15.664 -29.016 1 97.5 133 PHE A C 1
ATOM 1077 O O . PHE A 1 133 ? -0.956 -14.75 -29.734 1 97.5 133 PHE A O 1
ATOM 1084 N N . LEU A 1 134 ? 0.641 -15.68 -28.406 1 98.19 134 LEU A N 1
ATOM 1085 C CA . LEU A 1 134 ? 1.592 -14.602 -28.656 1 98.19 134 LEU A CA 1
ATOM 1086 C C . LEU A 1 134 ? 1.932 -14.508 -30.141 1 98.19 134 LEU A C 1
ATOM 1088 O O . LEU A 1 134 ? 2.033 -13.406 -30.688 1 98.19 134 LEU A O 1
ATOM 1092 N N . ASN A 1 135 ? 2.131 -15.695 -30.766 1 96.75 135 ASN A N 1
ATOM 1093 C CA . ASN A 1 135 ? 2.459 -15.734 -32.188 1 96.75 135 ASN A CA 1
ATOM 1094 C C . ASN A 1 135 ? 1.315 -15.188 -33.031 1 96.75 135 ASN A C 1
ATOM 1096 O O . ASN A 1 135 ? 1.547 -14.43 -33.969 1 96.75 135 ASN A O 1
ATOM 1100 N N . GLU A 1 136 ? 0.126 -15.586 -32.688 1 96.5 136 GLU A N 1
ATOM 1101 C CA . GLU A 1 136 ? -1.048 -15.156 -33.438 1 96.5 136 GLU A CA 1
ATOM 1102 C C . GLU A 1 136 ? -1.328 -13.672 -33.219 1 96.5 136 GLU A C 1
ATOM 1104 O O . GLU A 1 136 ? -1.87 -13.008 -34.125 1 96.5 136 GLU A O 1
ATOM 1109 N N . THR A 1 137 ? -0.947 -13.141 -32.125 1 97.69 137 THR A N 1
ATOM 1110 C CA . THR A 1 137 ? -1.285 -11.766 -31.766 1 97.69 137 THR A CA 1
ATOM 1111 C C . THR A 1 137 ? -0.211 -10.797 -32.25 1 97.69 137 THR A C 1
ATOM 1113 O O . THR A 1 137 ? -0.524 -9.719 -32.75 1 97.69 137 THR A O 1
ATOM 1116 N N . PHE A 1 138 ? 1.094 -11.211 -32.125 1 97.06 138 PHE A N 1
ATOM 1117 C CA . PHE A 1 138 ? 2.156 -10.234 -32.344 1 97.06 138 PHE A CA 1
ATOM 1118 C C . PHE A 1 138 ? 3.133 -10.727 -33.406 1 97.06 138 PHE A C 1
ATOM 1120 O O . PHE A 1 138 ? 4.051 -10 -33.781 1 97.06 138 PHE A O 1
ATOM 1127 N N . GLY A 1 139 ? 3.004 -11.977 -33.875 1 93.81 139 GLY A N 1
ATOM 1128 C CA . GLY A 1 139 ? 3.928 -12.523 -34.844 1 93.81 139 GLY A CA 1
ATOM 1129 C C . GLY A 1 139 ? 5.312 -12.781 -34.281 1 93.81 139 GLY A C 1
ATOM 1130 O O . GLY A 1 139 ? 5.449 -13.188 -33.125 1 93.81 139 GLY A O 1
ATOM 1131 N N . GLU A 1 140 ? 6.258 -12.617 -35.062 1 90.5 140 GLU A N 1
ATOM 1132 C CA . GLU A 1 140 ? 7.637 -12.945 -34.719 1 90.5 140 GLU A CA 1
ATOM 1133 C C . GLU A 1 140 ? 8.141 -12.047 -33.594 1 90.5 140 GLU A C 1
ATOM 1135 O O . GLU A 1 140 ? 8.945 -12.477 -32.75 1 90.5 140 GLU A O 1
ATOM 1140 N N . CYS A 1 141 ? 7.559 -10.852 -33.531 1 92 141 CYS A N 1
ATOM 1141 C CA . CYS A 1 141 ? 8.016 -9.891 -32.531 1 92 141 CYS A CA 1
ATOM 1142 C C . CYS A 1 141 ? 7.543 -10.281 -31.125 1 92 141 CYS A C 1
ATOM 1144 O O . CYS A 1 141 ? 8.117 -9.844 -30.141 1 92 141 CYS A O 1
ATOM 1146 N N . GLY A 1 142 ? 6.543 -11.117 -31.109 1 94.19 142 GLY A N 1
ATOM 1147 C CA . GLY A 1 142 ? 6.016 -11.547 -29.812 1 94.19 142 GLY A CA 1
ATOM 1148 C C . GLY A 1 142 ? 6.609 -12.867 -29.344 1 94.19 142 GLY A C 1
ATOM 1149 O O . GLY A 1 142 ? 6.246 -13.359 -28.281 1 94.19 142 GLY A O 1
ATOM 1150 N N . ARG A 1 143 ? 7.551 -13.438 -30.047 1 94.75 143 ARG A N 1
ATOM 1151 C CA . ARG A 1 143 ? 8.125 -14.734 -29.703 1 94.75 143 ARG A CA 1
ATOM 1152 C C . ARG A 1 143 ? 9.172 -14.594 -28.609 1 94.75 143 ARG A C 1
ATOM 1154 O O . ARG A 1 143 ? 10.172 -13.891 -28.781 1 94.75 143 ARG A O 1
ATOM 1161 N N . PRO A 1 144 ? 9.055 -15.25 -27.516 1 96.38 144 PRO A N 1
ATOM 1162 C CA . PRO A 1 144 ? 10.07 -15.203 -26.453 1 96.38 144 PRO A CA 1
ATOM 1163 C C . PRO A 1 144 ? 11.359 -15.922 -26.844 1 96.38 144 PRO A C 1
ATOM 1165 O O . PRO A 1 144 ? 11.312 -16.984 -27.484 1 96.38 144 PRO A O 1
ATOM 1168 N N . ARG A 1 145 ? 12.469 -15.398 -26.391 1 94.31 145 ARG A N 1
ATOM 1169 C CA . ARG A 1 145 ? 13.766 -15.984 -26.703 1 94.31 145 ARG A CA 1
ATOM 1170 C C . ARG A 1 145 ? 14.438 -16.516 -25.438 1 94.31 145 ARG A C 1
ATOM 1172 O O . ARG A 1 145 ? 15.391 -17.297 -25.516 1 94.31 145 ARG A O 1
ATOM 1179 N N . VAL A 1 146 ? 13.938 -16.062 -24.391 1 97.56 146 VAL A N 1
ATOM 1180 C CA . VAL A 1 146 ? 14.539 -16.422 -23.109 1 97.56 146 VAL A CA 1
ATOM 1181 C C . VAL A 1 146 ? 13.484 -17.047 -22.203 1 97.56 146 VAL A C 1
ATOM 1183 O O . VAL A 1 146 ? 12.375 -16.531 -22.078 1 97.56 146 VAL A O 1
ATOM 1186 N N . ALA A 1 147 ? 13.828 -18.25 -21.641 1 98.25 147 ALA A N 1
ATOM 1187 C CA . ALA A 1 147 ? 13.008 -18.828 -20.578 1 98.25 147 ALA A CA 1
ATOM 1188 C C . ALA A 1 147 ? 13.25 -18.094 -19.25 1 98.25 147 ALA A C 1
ATOM 1190 O O . ALA A 1 147 ? 14.328 -17.547 -19.031 1 98.25 147 ALA A O 1
ATOM 1191 N N . TRP A 1 148 ? 12.258 -18.047 -18.5 1 98.06 148 TRP A N 1
ATOM 1192 C CA . TRP A 1 148 ? 12.258 -17.234 -17.281 1 98.06 148 TRP A CA 1
ATOM 1193 C C . TRP A 1 148 ? 11.578 -17.984 -16.125 1 98.06 148 TRP A C 1
ATOM 1195 O O . TRP A 1 148 ? 10.352 -17.984 -16.031 1 98.06 148 TRP A O 1
ATOM 1205 N N . HIS A 1 149 ? 12.312 -18.688 -15.266 1 97.81 149 HIS A N 1
ATOM 1206 C CA . HIS A 1 149 ? 11.812 -19.453 -14.125 1 97.81 149 HIS A CA 1
ATOM 1207 C C . HIS A 1 149 ? 12.422 -18.953 -12.82 1 97.81 149 HIS A C 1
ATOM 1209 O O . HIS A 1 149 ? 13.148 -19.703 -12.156 1 97.81 149 HIS A O 1
ATOM 1215 N N . ILE A 1 150 ? 12 -17.859 -12.398 1 97.44 150 ILE A N 1
ATOM 1216 C CA . ILE A 1 150 ? 12.656 -17.141 -11.312 1 97.44 150 ILE A CA 1
ATOM 1217 C C . ILE A 1 150 ? 12.109 -17.625 -9.969 1 97.44 150 ILE A C 1
ATOM 1219 O O . ILE A 1 150 ? 12.727 -17.406 -8.93 1 97.44 150 ILE A O 1
ATOM 1223 N N . ASP A 1 151 ? 10.992 -18.359 -10 1 96.56 151 ASP A N 1
ATOM 1224 C CA . ASP A 1 151 ? 10.375 -18.578 -8.695 1 96.56 151 ASP A CA 1
ATOM 1225 C C . ASP A 1 151 ? 10.125 -20.078 -8.461 1 96.56 151 ASP A C 1
ATOM 1227 O O . ASP A 1 151 ? 9.734 -20.484 -7.367 1 96.56 151 ASP A O 1
ATOM 1231 N N . PRO A 1 152 ? 10.297 -20.953 -9.367 1 97.06 152 PRO A N 1
ATOM 1232 C CA . PRO A 1 152 ? 10.18 -22.375 -9.031 1 97.06 152 PRO A CA 1
ATOM 1233 C C . PRO A 1 152 ? 11.172 -22.812 -7.953 1 97.06 152 PRO A C 1
ATOM 1235 O O . PRO A 1 152 ? 12.195 -22.156 -7.75 1 97.06 152 PRO A O 1
ATOM 1238 N N . PHE A 1 153 ? 10.898 -23.969 -7.223 1 97.19 153 PHE A N 1
ATOM 1239 C CA . PHE A 1 153 ? 11.617 -24.391 -6.023 1 97.19 153 PHE A CA 1
ATOM 1240 C C . PHE A 1 153 ? 12.594 -25.5 -6.34 1 97.19 153 PHE A C 1
ATOM 1242 O O . PHE A 1 153 ? 12.594 -26.547 -5.672 1 97.19 153 PHE A O 1
ATOM 1249 N N . GLY A 1 154 ? 13.438 -25.281 -7.242 1 96.5 154 GLY A N 1
ATOM 1250 C CA . GLY A 1 154 ? 14.32 -26.219 -7.914 1 96.5 154 GLY A CA 1
ATOM 1251 C C . GLY A 1 154 ? 14.055 -26.328 -9.406 1 96.5 154 GLY A C 1
ATOM 1252 O O . GLY A 1 154 ? 13.023 -25.859 -9.891 1 96.5 154 GLY A O 1
ATOM 1253 N N . HIS A 1 155 ? 15.047 -26.875 -10.062 1 97.81 155 HIS A N 1
ATOM 1254 C CA . HIS A 1 155 ? 14.922 -26.891 -11.516 1 97.81 155 HIS A CA 1
ATOM 1255 C C . HIS A 1 155 ? 15.242 -28.266 -12.086 1 97.81 155 HIS A C 1
ATOM 1257 O O . HIS A 1 155 ? 16.234 -28.891 -11.711 1 97.81 155 HIS A O 1
ATOM 1263 N N . ALA A 1 156 ? 14.43 -28.719 -12.961 1 97.81 156 ALA A N 1
ATOM 1264 C CA . ALA A 1 156 ? 14.531 -30.047 -13.562 1 97.81 156 ALA A CA 1
ATOM 1265 C C . ALA A 1 156 ? 15.312 -29.984 -14.875 1 97.81 156 ALA A C 1
ATOM 1267 O O . ALA A 1 156 ? 15.109 -29.094 -15.688 1 97.81 156 ALA A O 1
ATOM 1268 N N . ARG A 1 157 ? 16.172 -30.906 -15.07 1 96.88 157 ARG A N 1
ATOM 1269 C CA . ARG A 1 157 ? 16.938 -31.047 -16.312 1 96.88 157 ARG A CA 1
ATOM 1270 C C . ARG A 1 157 ? 16.016 -31.125 -17.516 1 96.88 157 ARG A C 1
ATOM 1272 O O . ARG A 1 157 ? 16.297 -30.547 -18.562 1 96.88 157 ARG A O 1
ATOM 1279 N N . GLU A 1 158 ? 14.93 -31.828 -17.359 1 97.31 158 GLU A N 1
ATOM 1280 C CA . GLU A 1 158 ? 13.992 -32 -18.469 1 97.31 158 GLU A CA 1
ATOM 1281 C C . GLU A 1 158 ? 13.383 -30.688 -18.906 1 97.31 158 GLU A C 1
ATOM 1283 O O . GLU A 1 158 ? 13.117 -30.484 -20.094 1 97.31 158 GLU A O 1
ATOM 1288 N N . HIS A 1 159 ? 13.125 -29.766 -17.984 1 97.19 159 HIS A N 1
ATOM 1289 C CA . HIS A 1 159 ? 12.594 -28.453 -18.344 1 97.19 159 HIS A CA 1
ATOM 1290 C C . HIS A 1 159 ? 13.57 -27.703 -19.25 1 97.19 159 HIS A C 1
ATOM 1292 O O . HIS A 1 159 ? 13.148 -27.062 -20.219 1 97.19 159 HIS A O 1
ATOM 1298 N N . ALA A 1 160 ? 14.82 -27.719 -18.875 1 98.06 160 ALA A N 1
ATOM 1299 C CA . ALA A 1 160 ? 15.828 -27.078 -19.719 1 98.06 160 ALA A CA 1
ATOM 1300 C C . ALA A 1 160 ? 15.859 -27.688 -21.109 1 98.06 160 ALA A C 1
ATOM 1302 O O . ALA A 1 160 ? 15.977 -26.984 -22.109 1 98.06 160 ALA A O 1
ATOM 1303 N N . SER A 1 161 ? 15.773 -29.031 -21.188 1 98 161 SER A N 1
ATOM 1304 C CA . SER A 1 161 ? 15.727 -29.734 -22.453 1 98 161 SER A CA 1
ATOM 1305 C C . SER A 1 161 ? 14.531 -29.281 -23.297 1 98 161 SER A C 1
ATOM 1307 O O . SER A 1 161 ? 14.664 -29.031 -24.5 1 98 161 SER A O 1
ATOM 1309 N N . ILE A 1 162 ? 13.398 -29.172 -22.656 1 98.19 162 ILE A N 1
ATOM 1310 C CA . ILE A 1 162 ? 12.172 -28.766 -23.328 1 98.19 162 ILE A CA 1
ATOM 1311 C C . ILE A 1 162 ? 12.312 -27.359 -23.875 1 98.19 162 ILE A C 1
ATOM 1313 O O . ILE A 1 162 ? 11.977 -27.094 -25.031 1 98.19 162 ILE A O 1
ATOM 1317 N N . PHE A 1 163 ? 12.867 -26.438 -23.078 1 98.5 163 PHE A N 1
ATOM 1318 C CA . PHE A 1 163 ? 13.062 -25.062 -23.516 1 98.5 163 PHE A CA 1
ATOM 1319 C C . PHE A 1 163 ? 14.008 -25 -24.719 1 98.5 163 PHE A C 1
ATOM 1321 O O . PHE A 1 163 ? 13.742 -24.297 -25.688 1 98.5 163 PHE A O 1
ATOM 1328 N N . ALA A 1 164 ? 15.07 -25.75 -24.625 1 98 164 ALA A N 1
ATOM 1329 C CA . ALA A 1 164 ? 16.016 -25.781 -25.734 1 98 164 ALA A CA 1
ATOM 1330 C C . ALA A 1 164 ? 15.336 -26.234 -27.031 1 98 164 ALA A C 1
ATOM 1332 O O . ALA A 1 164 ? 15.539 -25.641 -28.078 1 98 164 ALA A O 1
ATOM 1333 N N . GLN A 1 165 ? 14.57 -27.234 -26.922 1 97.69 165 GLN A N 1
ATOM 1334 C CA . GLN A 1 165 ? 13.914 -27.812 -28.094 1 97.69 165 GLN A CA 1
ATOM 1335 C C . GLN A 1 165 ? 12.797 -26.906 -28.609 1 97.69 165 GLN A C 1
ATOM 1337 O O . GLN A 1 165 ? 12.312 -27.094 -29.719 1 97.69 165 GLN A O 1
ATOM 1342 N N . MET A 1 166 ? 12.344 -25.953 -27.828 1 98.12 166 MET A N 1
ATOM 1343 C CA . MET A 1 166 ? 11.359 -24.969 -28.25 1 98.12 166 MET A CA 1
ATOM 1344 C C . MET A 1 166 ? 12.039 -23.781 -28.922 1 98.12 166 MET A C 1
ATOM 1346 O O . MET A 1 166 ? 11.367 -22.875 -29.406 1 98.12 166 MET A O 1
ATOM 1350 N N . GLY A 1 167 ? 13.289 -23.75 -28.875 1 96.94 167 GLY A N 1
ATOM 1351 C CA . GLY A 1 167 ? 14.031 -22.734 -29.594 1 96.94 167 GLY A CA 1
ATOM 1352 C C . GLY A 1 167 ? 14.516 -21.609 -28.688 1 96.94 167 GLY A C 1
ATOM 1353 O O . GLY A 1 167 ? 14.922 -20.547 -29.188 1 96.94 167 GLY A O 1
ATOM 1354 N N . TYR A 1 168 ? 14.516 -21.734 -27.422 1 97.94 168 TYR A N 1
ATOM 1355 C CA . TYR A 1 168 ? 14.992 -20.703 -26.516 1 97.94 168 TYR A CA 1
ATOM 1356 C C . TYR A 1 168 ? 16.516 -20.609 -26.547 1 97.94 168 TYR A C 1
ATOM 1358 O O . TYR A 1 168 ? 17.203 -21.641 -26.672 1 97.94 168 TYR A O 1
ATOM 1366 N N . ASP A 1 169 ? 17.016 -19.438 -26.344 1 96.81 169 ASP A N 1
ATOM 1367 C CA . ASP A 1 169 ? 18.453 -19.188 -26.375 1 96.81 169 ASP A CA 1
ATOM 1368 C C . ASP A 1 169 ? 19.078 -19.297 -24.984 1 96.81 169 ASP A C 1
ATOM 1370 O O . ASP A 1 169 ? 20.266 -19.531 -24.844 1 96.81 169 ASP A O 1
ATOM 1374 N N . GLY A 1 170 ? 18.234 -19.109 -24.047 1 98 170 GLY A N 1
ATOM 1375 C CA . GLY A 1 170 ? 18.734 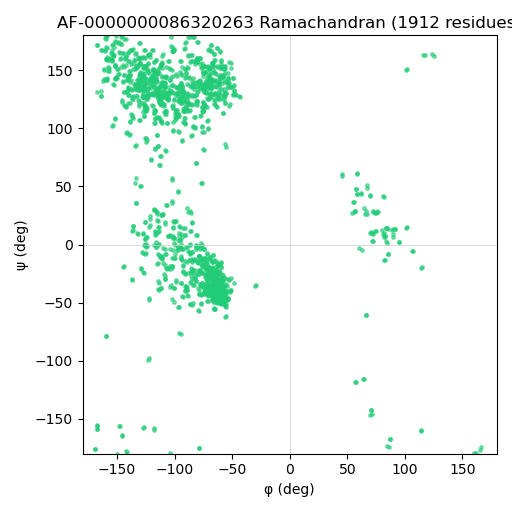-19.125 -22.672 1 98 170 GLY A CA 1
ATOM 1376 C C . GLY A 1 170 ? 17.625 -19.203 -21.641 1 98 170 GLY A C 1
ATOM 1377 O O . GLY A 1 170 ? 16.438 -19.141 -21.984 1 98 170 GLY A O 1
ATOM 1378 N N . LEU A 1 171 ? 18.047 -19.391 -20.391 1 98.44 171 LEU A N 1
ATOM 1379 C CA . LEU A 1 171 ? 17.172 -19.516 -19.234 1 98.44 171 LEU A CA 1
ATOM 1380 C C . LEU A 1 171 ? 17.781 -18.781 -18.031 1 98.44 171 LEU A C 1
ATOM 1382 O O . LEU A 1 171 ? 18.984 -18.875 -17.781 1 98.44 171 LEU A O 1
ATOM 1386 N N . PHE A 1 172 ? 16.984 -17.922 -17.422 1 98.62 172 PHE A N 1
ATOM 1387 C CA . PHE A 1 172 ? 17.375 -17.328 -16.141 1 98.62 172 PHE A CA 1
ATOM 1388 C C . PHE A 1 172 ? 16.453 -17.797 -15.023 1 98.62 172 PHE A C 1
ATOM 1390 O O . PHE A 1 172 ? 15.242 -17.906 -15.211 1 98.62 172 PHE A O 1
ATOM 1397 N N . PHE A 1 173 ? 17.031 -18.188 -13.859 1 97.5 173 PHE A N 1
ATOM 1398 C CA . PHE A 1 173 ? 16.203 -18.578 -12.719 1 97.5 173 PHE A CA 1
ATOM 1399 C C . PHE A 1 173 ? 16.781 -18.016 -11.43 1 97.5 173 PHE A C 1
ATOM 1401 O O . PHE A 1 173 ? 17.875 -17.453 -11.414 1 97.5 173 PHE A O 1
ATOM 1408 N N . GLY A 1 174 ? 15.984 -18.078 -10.367 1 93.25 174 GLY A N 1
ATOM 1409 C CA . GLY A 1 174 ? 16.344 -17.391 -9.141 1 93.25 174 GLY A CA 1
ATOM 1410 C C . GLY A 1 174 ? 16.766 -18.328 -8.031 1 93.25 174 GLY A C 1
ATOM 1411 O O . GLY A 1 174 ? 17.719 -18.047 -7.297 1 93.25 174 GLY A O 1
ATOM 1412 N N . ARG A 1 175 ? 16.266 -19.547 -7.957 1 95.5 175 ARG A N 1
ATOM 1413 C CA . ARG A 1 175 ? 16.406 -20.375 -6.766 1 95.5 175 ARG A CA 1
ATOM 1414 C C . ARG A 1 175 ? 17.297 -21.578 -7.035 1 95.5 175 ARG A C 1
ATOM 1416 O O . ARG A 1 175 ? 17 -22.406 -7.898 1 95.5 175 ARG A O 1
ATOM 1423 N N . LEU A 1 176 ? 18.344 -21.703 -6.297 1 96.56 176 LEU A N 1
ATOM 1424 C CA . LEU A 1 176 ? 19.203 -22.875 -6.238 1 96.56 176 LEU A CA 1
ATOM 1425 C C . LEU A 1 176 ? 19.75 -23.094 -4.828 1 96.56 176 LEU A C 1
ATOM 1427 O O . LEU A 1 176 ? 19.594 -22.219 -3.967 1 96.56 176 LEU A O 1
ATOM 1431 N N . ASP A 1 177 ? 20.266 -24.219 -4.527 1 97.56 177 ASP A N 1
ATOM 1432 C CA . ASP A 1 177 ? 20.766 -24.547 -3.199 1 97.56 177 ASP A CA 1
ATOM 1433 C C . ASP A 1 177 ? 21.781 -23.5 -2.73 1 97.56 177 ASP A C 1
ATOM 1435 O O . ASP A 1 177 ? 22.625 -23.047 -3.51 1 97.56 177 ASP A O 1
ATOM 1439 N N . TYR A 1 178 ? 21.656 -23.141 -1.422 1 97.5 178 TYR A N 1
ATOM 1440 C CA . TYR A 1 178 ? 22.469 -22.047 -0.896 1 97.5 178 TYR A CA 1
ATOM 1441 C C . TYR A 1 178 ? 23.953 -22.391 -0.956 1 97.5 178 TYR A C 1
ATOM 1443 O O . TYR A 1 178 ? 24.797 -21.516 -1.165 1 97.5 178 TYR A O 1
ATOM 1451 N N . GLN A 1 179 ? 24.328 -23.641 -0.778 1 97.81 179 GLN A N 1
ATOM 1452 C CA . GLN A 1 179 ? 25.734 -24.047 -0.862 1 97.81 179 GLN A CA 1
ATOM 1453 C C . GLN A 1 179 ? 26.219 -24.016 -2.305 1 97.81 179 GLN A C 1
ATOM 1455 O O . GLN A 1 179 ? 27.359 -23.641 -2.566 1 97.81 179 GLN A O 1
ATOM 1460 N N . ASP A 1 180 ? 25.375 -24.5 -3.215 1 97.38 180 ASP A N 1
ATOM 1461 C CA . ASP A 1 180 ? 25.734 -24.438 -4.633 1 97.38 180 ASP A CA 1
ATOM 1462 C C . ASP A 1 180 ? 25.938 -23 -5.078 1 97.38 180 ASP A C 1
ATOM 1464 O O . ASP A 1 180 ? 26.906 -22.688 -5.781 1 97.38 180 ASP A O 1
ATOM 1468 N N . LYS A 1 181 ? 25.031 -22.141 -4.738 1 97.75 181 LYS A N 1
ATOM 1469 C CA . LYS A 1 181 ? 25.125 -20.734 -5.117 1 97.75 181 LYS A CA 1
ATOM 1470 C C . LYS A 1 181 ? 26.422 -20.109 -4.574 1 97.75 181 LYS A C 1
ATOM 1472 O O . LYS A 1 181 ? 27.094 -19.359 -5.281 1 97.75 181 LYS A O 1
ATOM 1477 N N . ALA A 1 182 ? 26.703 -20.391 -3.277 1 97.5 182 ALA A N 1
ATOM 1478 C CA . ALA A 1 182 ? 27.922 -19.859 -2.664 1 97.5 182 ALA A CA 1
ATOM 1479 C C . ALA A 1 182 ? 29.156 -20.297 -3.445 1 97.5 182 ALA A C 1
ATOM 1481 O O . ALA A 1 182 ? 30.062 -19.5 -3.666 1 97.5 182 ALA A O 1
ATOM 1482 N N . ARG A 1 183 ? 29.203 -21.547 -3.801 1 97.25 183 ARG A N 1
ATOM 1483 C CA . ARG A 1 183 ? 30.328 -22.047 -4.574 1 97.25 183 ARG A CA 1
ATOM 1484 C C . ARG A 1 183 ? 30.422 -21.359 -5.926 1 97.25 183 ARG A C 1
ATOM 1486 O O . ARG A 1 183 ? 31.516 -20.984 -6.363 1 97.25 183 ARG A O 1
ATOM 1493 N N . ARG A 1 184 ? 29.328 -21.234 -6.645 1 97.31 184 ARG A N 1
ATOM 1494 C CA . ARG A 1 184 ? 29.297 -20.625 -7.969 1 97.31 184 ARG A CA 1
ATOM 1495 C C . ARG A 1 184 ? 29.703 -19.156 -7.91 1 97.31 184 ARG A C 1
ATOM 1497 O O . ARG A 1 184 ? 30.344 -18.641 -8.836 1 97.31 184 ARG A O 1
ATOM 1504 N N . MET A 1 185 ? 29.266 -18.469 -6.895 1 97.75 185 MET A N 1
ATOM 1505 C CA . MET A 1 185 ? 29.688 -17.078 -6.699 1 97.75 185 MET A CA 1
ATOM 1506 C C . MET A 1 185 ? 31.203 -17 -6.539 1 97.75 185 MET A C 1
ATOM 1508 O O . MET A 1 185 ? 31.844 -16.156 -7.168 1 97.75 185 MET A O 1
ATOM 1512 N N . LYS A 1 186 ? 31.797 -17.859 -5.703 1 97.12 186 LYS A N 1
ATOM 1513 C CA . LYS A 1 186 ? 33.25 -17.875 -5.438 1 97.12 186 LYS A CA 1
ATOM 1514 C C . LYS A 1 186 ? 34.031 -18.156 -6.711 1 97.12 186 LYS A C 1
ATOM 1516 O O . LYS A 1 186 ? 35.094 -17.609 -6.918 1 97.12 186 LYS A O 1
ATOM 1521 N N . THR A 1 187 ? 33.469 -19.031 -7.578 1 96.88 187 THR A N 1
ATOM 1522 C CA . THR A 1 187 ? 34.188 -19.469 -8.75 1 96.88 187 THR A CA 1
ATOM 1523 C C . THR A 1 187 ? 33.75 -18.703 -9.992 1 96.88 187 THR A C 1
ATOM 1525 O O . THR A 1 187 ? 34.188 -19.016 -11.109 1 96.88 187 THR A O 1
ATOM 1528 N N . LYS A 1 188 ? 32.812 -17.781 -9.906 1 96.81 188 LYS A N 1
ATOM 1529 C CA . LYS A 1 188 ? 32.281 -16.969 -10.984 1 96.81 188 LYS A CA 1
ATOM 1530 C C . LYS A 1 188 ? 31.609 -17.828 -12.047 1 96.81 188 LYS A C 1
ATOM 1532 O O . LYS A 1 188 ? 31.859 -17.672 -13.242 1 96.81 188 LYS A O 1
ATOM 1537 N N . GLU A 1 189 ? 30.812 -18.797 -11.586 1 96.81 189 GLU A N 1
ATOM 1538 C CA . GLU A 1 189 ? 30.094 -19.719 -12.461 1 96.81 189 GLU A CA 1
ATOM 1539 C C . GLU A 1 189 ? 28.594 -19.562 -12.297 1 96.81 189 GLU A C 1
ATOM 1541 O O . GLU A 1 189 ? 27.859 -20.547 -12.344 1 96.81 189 GLU A O 1
ATOM 1546 N N . MET A 1 190 ? 28.141 -18.359 -11.953 1 97.81 190 MET A N 1
ATOM 1547 C CA . MET A 1 190 ? 26.703 -18.062 -11.859 1 97.81 190 MET A CA 1
ATOM 1548 C C . MET A 1 190 ? 26.031 -18.234 -13.219 1 97.81 190 MET A C 1
ATOM 1550 O O . MET A 1 190 ? 24.797 -18.312 -13.297 1 97.81 190 MET A O 1
ATOM 1554 N N . GLU A 1 191 ? 26.797 -18.234 -14.273 1 98.12 191 GLU A N 1
ATOM 1555 C CA . GLU A 1 191 ? 26.375 -18.453 -15.648 1 98.12 191 GLU A CA 1
ATOM 1556 C C . GLU A 1 191 ? 27.047 -19.688 -16.234 1 98.12 191 GLU A C 1
ATOM 1558 O O . GLU A 1 191 ? 28.234 -19.922 -16.016 1 98.12 191 GLU A O 1
ATOM 1563 N N . MET A 1 192 ? 26.25 -20.531 -17 1 97.31 192 MET A N 1
ATOM 1564 C CA . MET A 1 192 ? 26.75 -21.828 -17.438 1 97.31 192 MET A CA 1
ATOM 1565 C C . MET A 1 192 ? 25.953 -22.328 -18.641 1 97.31 192 MET A C 1
ATOM 1567 O O . MET A 1 192 ? 24.953 -21.734 -19.016 1 97.31 192 MET A O 1
ATOM 1571 N N . LEU A 1 193 ? 26.453 -23.375 -19.234 1 97 193 LEU A N 1
ATOM 1572 C CA . LEU A 1 193 ? 25.703 -24.156 -20.234 1 97 193 LEU A CA 1
ATOM 1573 C C . LEU A 1 193 ? 25.156 -25.438 -19.609 1 97 193 LEU A C 1
ATOM 1575 O O . LEU A 1 193 ? 25.906 -26.234 -19.047 1 97 193 LEU A O 1
ATOM 1579 N N . TRP A 1 194 ? 23.922 -25.625 -19.578 1 97.5 194 TRP A N 1
ATOM 1580 C CA . TRP A 1 194 ? 23.234 -26.797 -19.047 1 97.5 194 TRP A CA 1
ATOM 1581 C C . TRP A 1 194 ? 23 -27.844 -20.141 1 97.5 194 TRP A C 1
ATOM 1583 O O . TRP A 1 194 ? 22.188 -27.625 -21.047 1 97.5 194 TRP A O 1
ATOM 1593 N N . ARG A 1 195 ? 23.703 -28.938 -20.219 1 96.56 195 ARG A N 1
ATOM 1594 C CA . ARG A 1 195 ? 23.469 -30.078 -21.109 1 96.56 195 ARG A CA 1
ATOM 1595 C C . ARG A 1 195 ? 22.406 -31.016 -20.547 1 96.56 195 ARG A C 1
ATOM 1597 O O . ARG A 1 195 ? 22.719 -31.906 -19.766 1 96.56 195 ARG A O 1
ATOM 1604 N N . ALA A 1 196 ? 21.266 -30.906 -21.031 1 97.12 196 ALA A N 1
ATOM 1605 C CA . ALA A 1 196 ? 20.094 -31.344 -20.297 1 97.12 196 ALA A CA 1
ATOM 1606 C C . ALA A 1 196 ? 19.609 -32.719 -20.812 1 97.12 196 ALA A C 1
ATOM 1608 O O . ALA A 1 196 ? 18.438 -33.062 -20.656 1 97.12 196 ALA A O 1
ATOM 1609 N N . SER A 1 197 ? 20.375 -33.5 -21.469 1 96.38 197 SER A N 1
ATOM 1610 C CA . SER A 1 197 ? 20.016 -34.844 -21.906 1 96.38 197 SER A CA 1
ATOM 1611 C C . SER A 1 197 ? 21.266 -35.688 -22.219 1 96.38 197 SER A C 1
ATOM 1613 O O . SER A 1 197 ? 22.234 -35.156 -22.797 1 96.38 197 SER A O 1
ATOM 1615 N N . ASP A 1 198 ? 21.234 -36.906 -21.891 1 93.31 198 ASP A N 1
ATOM 1616 C CA . ASP A 1 198 ? 22.297 -37.812 -22.266 1 93.31 198 ASP A CA 1
ATOM 1617 C C . ASP A 1 198 ? 21.953 -38.531 -23.562 1 93.31 198 ASP A C 1
ATOM 1619 O O . ASP A 1 198 ? 22.797 -39.25 -24.125 1 93.31 198 ASP A O 1
ATOM 1623 N N . SER A 1 199 ? 20.766 -38.406 -24 1 95.94 199 SER A N 1
ATOM 1624 C CA . SER A 1 199 ? 20.297 -39.156 -25.172 1 95.94 199 SER A CA 1
ATOM 1625 C C . SER A 1 199 ? 20.312 -38.281 -26.422 1 95.94 199 SER A C 1
ATOM 1627 O O . SER A 1 199 ? 20.594 -38.781 -27.516 1 95.94 199 SER A O 1
ATOM 1629 N N . LEU A 1 200 ? 19.969 -37.031 -26.25 1 96.06 200 LEU A N 1
ATOM 1630 C CA . LEU A 1 200 ? 19.906 -36.125 -27.391 1 96.06 200 LEU A CA 1
ATOM 1631 C C . LEU A 1 200 ? 21.297 -35.562 -27.719 1 96.06 200 LEU A C 1
ATOM 1633 O O . LEU A 1 200 ? 22.047 -35.188 -26.812 1 96.06 200 LEU A O 1
ATOM 1637 N N . THR A 1 201 ? 21.641 -35.562 -28.938 1 92.5 201 THR A N 1
ATOM 1638 C CA . THR A 1 201 ? 22.969 -35.125 -29.344 1 92.5 201 THR A CA 1
ATOM 1639 C C . THR A 1 201 ? 23.125 -33.625 -29.141 1 92.5 201 THR A C 1
ATOM 1641 O O . THR A 1 201 ? 22.312 -32.812 -29.625 1 92.5 201 THR A O 1
ATOM 1644 N N . PRO A 1 202 ? 24.125 -33.219 -28.438 1 91.81 202 PRO A N 1
ATOM 1645 C CA . PRO A 1 202 ? 24.375 -31.781 -28.328 1 91.81 202 PRO A CA 1
ATOM 1646 C C . PRO A 1 202 ? 24.484 -31.109 -29.688 1 91.81 202 PRO A C 1
ATOM 1648 O O . PRO A 1 202 ? 25 -31.688 -30.641 1 91.81 202 PRO A O 1
ATOM 1651 N N . PRO A 1 203 ? 23.984 -29.938 -29.766 1 93.19 203 PRO A N 1
ATOM 1652 C CA . PRO A 1 203 ? 23.469 -29.062 -28.719 1 93.19 203 PRO A CA 1
ATOM 1653 C C . PRO A 1 203 ? 21.953 -29.109 -28.594 1 93.19 203 PRO A C 1
ATOM 1655 O O . PRO A 1 203 ? 21.344 -28.156 -28.078 1 93.19 203 PRO A O 1
ATOM 1658 N N . MET A 1 204 ? 21.312 -30.078 -29.047 1 93.81 204 MET A N 1
ATOM 1659 C CA . MET A 1 204 ? 19.859 -30.141 -29.156 1 93.81 204 MET A CA 1
ATOM 1660 C C . MET A 1 204 ? 19.203 -29.797 -27.828 1 93.81 204 MET A C 1
ATOM 1662 O O . MET A 1 204 ? 18.156 -29.125 -27.797 1 93.81 204 MET A O 1
ATOM 1666 N N . ALA A 1 205 ? 19.781 -30.297 -26.734 1 96.38 205 ALA A N 1
ATOM 1667 C CA . ALA A 1 205 ? 19.203 -30.062 -25.422 1 96.38 205 ALA A CA 1
ATOM 1668 C C . ALA A 1 205 ? 20.094 -29.188 -24.562 1 96.38 205 ALA A C 1
ATOM 1670 O O . ALA A 1 205 ? 19.922 -29.109 -23.344 1 96.38 205 ALA A O 1
ATOM 1671 N N . ASP A 1 206 ? 21.094 -28.484 -25.141 1 96.44 206 ASP A N 1
ATOM 1672 C CA . ASP A 1 206 ? 21.922 -27.531 -24.406 1 96.44 206 ASP A CA 1
ATOM 1673 C C . ASP A 1 206 ? 21.219 -26.188 -24.25 1 96.44 206 ASP A C 1
ATOM 1675 O O . ASP A 1 206 ? 20.594 -25.703 -25.203 1 96.44 206 ASP A O 1
ATOM 1679 N N . LEU A 1 207 ? 21.281 -25.641 -23.109 1 97.88 207 LEU A N 1
ATOM 1680 C CA . LEU A 1 207 ? 20.641 -24.344 -22.891 1 97.88 207 LEU A CA 1
ATOM 1681 C C . LEU A 1 207 ? 21.5 -23.469 -21.969 1 97.88 207 LEU A C 1
ATOM 1683 O O . LEU A 1 207 ? 21.781 -23.844 -20.828 1 97.88 207 LEU A O 1
ATOM 1687 N N . PHE A 1 208 ? 21.938 -22.297 -22.484 1 97.94 208 PHE A N 1
ATOM 1688 C CA . PHE A 1 208 ? 22.594 -21.359 -21.594 1 97.94 208 PHE A CA 1
ATOM 1689 C C . PHE A 1 208 ? 21.719 -21.031 -20.391 1 97.94 208 PHE A C 1
ATOM 1691 O O . PHE A 1 208 ? 20.516 -20.812 -20.547 1 97.94 208 PHE A O 1
ATOM 1698 N N . THR A 1 209 ? 22.312 -21.031 -19.219 1 98.38 209 THR A N 1
ATOM 1699 C CA . THR A 1 209 ? 21.547 -20.828 -18 1 98.38 209 THR A CA 1
ATOM 1700 C C . THR A 1 209 ? 22.25 -19.859 -17.062 1 98.38 209 THR A C 1
ATOM 1702 O O . THR A 1 209 ? 23.422 -20.016 -16.766 1 98.38 209 THR A O 1
ATOM 1705 N N . GLY A 1 210 ? 21.516 -18.781 -16.656 1 98.19 210 GLY A N 1
ATOM 1706 C CA . GLY A 1 210 ? 22.047 -17.812 -15.703 1 98.19 210 GLY A CA 1
ATOM 1707 C C . GLY A 1 210 ? 21.266 -17.781 -14.398 1 98.19 210 GLY A C 1
ATOM 1708 O O . GLY A 1 210 ? 20.047 -17.797 -14.398 1 98.19 210 GLY A O 1
ATOM 1709 N N . VAL A 1 211 ? 22 -17.797 -13.273 1 98.19 211 VAL A N 1
ATOM 1710 C CA . VAL A 1 211 ? 21.422 -17.641 -11.945 1 98.19 211 VAL A CA 1
ATOM 1711 C C . VAL A 1 211 ? 21.344 -16.156 -11.586 1 98.19 211 VAL A C 1
ATOM 1713 O O . VAL A 1 211 ? 22.359 -15.445 -11.633 1 98.19 211 VAL A O 1
ATOM 1716 N N . LEU A 1 212 ? 20.203 -15.68 -11.203 1 98.25 212 LEU A N 1
ATOM 1717 C CA . LEU A 1 212 ? 20.016 -14.281 -10.828 1 98.25 212 LEU A CA 1
ATOM 1718 C C . LEU A 1 212 ? 20.609 -14.008 -9.445 1 98.25 212 LEU A C 1
ATOM 1720 O O . LEU A 1 212 ? 20.594 -14.883 -8.578 1 98.25 212 LEU A O 1
ATOM 1724 N N . PRO A 1 213 ? 21.109 -12.867 -9.188 1 96.44 213 PRO A N 1
ATOM 1725 C CA . PRO A 1 213 ? 21.875 -12.594 -7.969 1 96.44 213 PRO A CA 1
ATOM 1726 C C . PRO A 1 213 ? 21 -12.547 -6.719 1 96.44 213 PRO A C 1
ATOM 1728 O O . PRO A 1 213 ? 21.438 -12.977 -5.645 1 96.44 213 PRO A O 1
ATOM 1731 N N . ASN A 1 214 ? 19.734 -12.039 -6.82 1 95.38 214 ASN A N 1
ATOM 1732 C CA . ASN A 1 214 ? 18.875 -11.797 -5.656 1 95.38 214 ASN A CA 1
ATOM 1733 C C . ASN A 1 214 ? 17.5 -12.414 -5.836 1 95.38 214 ASN A C 1
ATOM 1735 O O . ASN A 1 214 ? 16.484 -11.742 -5.605 1 95.38 214 ASN A O 1
ATOM 1739 N N . GLY A 1 215 ? 17.547 -13.75 -6.234 1 94.06 215 GLY A N 1
ATOM 1740 C CA . GLY A 1 215 ? 16.25 -14.234 -6.66 1 94.06 215 GLY A CA 1
ATOM 1741 C C . GLY A 1 215 ? 15.641 -13.422 -7.785 1 94.06 215 GLY A C 1
ATOM 1742 O O . GLY A 1 215 ? 16.266 -13.242 -8.836 1 94.06 215 GLY A O 1
ATOM 1743 N N . TYR A 1 216 ? 14.547 -12.852 -7.527 1 95.62 216 TYR A N 1
ATOM 1744 C CA . TYR A 1 216 ? 13.953 -12 -8.547 1 95.62 216 TYR A CA 1
ATOM 1745 C C . TYR A 1 216 ? 13.664 -10.609 -7.992 1 95.62 216 TYR A C 1
ATOM 1747 O O . TYR A 1 216 ? 12.859 -9.859 -8.555 1 95.62 216 TYR A O 1
ATOM 1755 N N . ASN A 1 217 ? 14.336 -10.266 -6.883 1 97.81 217 ASN A N 1
ATOM 1756 C CA . ASN A 1 217 ? 14.172 -8.961 -6.242 1 97.81 217 ASN A CA 1
ATOM 1757 C C . ASN A 1 217 ? 15.242 -7.977 -6.699 1 97.81 217 ASN A C 1
ATOM 1759 O O . ASN A 1 217 ? 16.297 -8.383 -7.195 1 97.81 217 ASN A O 1
ATOM 1763 N N . PRO A 1 218 ? 14.977 -6.707 -6.578 1 98.19 218 PRO A N 1
ATOM 1764 C CA . PRO A 1 218 ? 16.047 -5.738 -6.797 1 98.19 218 PRO A CA 1
ATOM 1765 C C . PRO A 1 218 ? 17.125 -5.789 -5.711 1 98.19 218 PRO A C 1
ATOM 1767 O O . PRO A 1 218 ? 16.922 -6.445 -4.684 1 98.19 218 PRO A O 1
ATOM 1770 N N . PRO A 1 219 ? 18.297 -5.141 -5.965 1 98 219 PRO A N 1
ATOM 1771 C CA . PRO A 1 219 ? 19.266 -5.059 -4.867 1 98 219 PRO A CA 1
ATOM 1772 C C . PRO A 1 219 ? 18.672 -4.395 -3.619 1 98 219 PRO A C 1
ATOM 1774 O O . PRO A 1 219 ? 17.797 -3.535 -3.727 1 98 219 PRO A O 1
ATOM 1777 N N . ASP A 1 220 ? 19.203 -4.809 -2.455 1 96.25 220 ASP A N 1
ATOM 1778 C CA . ASP A 1 220 ? 18.734 -4.242 -1.193 1 96.25 220 ASP A CA 1
ATOM 1779 C C . ASP A 1 220 ? 18.859 -2.721 -1.196 1 96.25 220 ASP A C 1
ATOM 1781 O O . ASP A 1 220 ? 19.891 -2.172 -1.594 1 96.25 220 ASP A O 1
ATOM 1785 N N . GLY A 1 221 ? 17.797 -2.117 -0.839 1 97 221 GLY A N 1
ATOM 1786 C CA . GLY A 1 221 ? 17.828 -0.668 -0.727 1 97 221 GLY A CA 1
ATOM 1787 C C . GLY A 1 221 ? 17.344 0.036 -1.985 1 97 221 GLY A C 1
ATOM 1788 O O . GLY A 1 221 ? 17.281 1.266 -2.025 1 97 221 GLY A O 1
ATOM 1789 N N . PHE A 1 222 ? 16.906 -0.702 -3.012 1 98.38 222 PHE A N 1
ATOM 1790 C CA . PHE A 1 222 ? 16.578 -0.076 -4.285 1 98.38 222 PHE A CA 1
ATOM 1791 C C . PHE A 1 222 ? 15.234 -0.583 -4.805 1 98.38 222 PHE A C 1
ATOM 1793 O O . PHE A 1 222 ? 15.07 -0.797 -6.008 1 98.38 222 PHE A O 1
ATOM 1800 N N . CYS A 1 223 ? 14.297 -0.831 -3.926 1 98.06 223 CYS A N 1
ATOM 1801 C CA . CYS A 1 223 ? 12.922 -1.196 -4.258 1 98.06 223 CYS A CA 1
ATOM 1802 C C . CYS A 1 223 ? 11.992 0.01 -4.156 1 98.06 223 CYS A C 1
ATOM 1804 O O . CYS A 1 223 ? 11.812 0.57 -3.074 1 98.06 223 CYS A O 1
ATOM 1806 N N . TRP A 1 224 ? 11.461 0.431 -5.301 1 97.94 224 TRP A N 1
ATOM 1807 C CA . TRP A 1 224 ? 10.562 1.581 -5.301 1 97.94 224 TRP A CA 1
ATOM 1808 C C . TRP A 1 224 ? 9.164 1.181 -5.758 1 97.94 224 TRP A C 1
ATOM 1810 O O . TRP A 1 224 ? 8.852 1.263 -6.945 1 97.94 224 TRP A O 1
ATOM 1820 N N . ASP A 1 225 ? 8.344 0.665 -4.91 1 97.25 225 ASP A N 1
ATOM 1821 C CA . ASP A 1 225 ? 6.984 0.202 -5.164 1 97.25 225 ASP A CA 1
ATOM 1822 C C . ASP A 1 225 ? 6.062 0.53 -3.994 1 97.25 225 ASP A C 1
ATOM 1824 O O . ASP A 1 225 ? 6.527 0.914 -2.92 1 97.25 225 ASP A O 1
ATOM 1828 N N . GLN A 1 226 ? 4.797 0.505 -4.246 1 95.69 226 GLN A N 1
ATOM 1829 C CA . GLN A 1 226 ? 3.816 0.729 -3.189 1 95.69 226 GLN A CA 1
ATOM 1830 C C . GLN A 1 226 ? 3.959 -0.307 -2.078 1 95.69 226 GLN A C 1
ATOM 1832 O O . GLN A 1 226 ? 3.463 -0.107 -0.967 1 95.69 226 GLN A O 1
ATOM 1837 N N . LEU A 1 227 ? 4.695 -1.422 -2.365 1 94.69 227 LEU A N 1
ATOM 1838 C CA . LEU A 1 227 ? 4.867 -2.494 -1.392 1 94.69 227 LEU A CA 1
ATOM 1839 C C . LEU A 1 227 ? 6.223 -2.396 -0.703 1 94.69 227 LEU A C 1
ATOM 1841 O O . LEU A 1 227 ? 6.594 -3.277 0.075 1 94.69 227 LEU A O 1
ATOM 1845 N N . CYS A 1 228 ? 7.039 -1.317 -0.968 1 95.62 228 CYS A N 1
ATOM 1846 C CA . CYS A 1 228 ? 8.398 -1.182 -0.457 1 95.62 228 CYS A CA 1
ATOM 1847 C C . CYS A 1 228 ? 8.531 0.057 0.421 1 95.62 228 CYS A C 1
ATOM 1849 O O . CYS A 1 228 ? 7.645 0.915 0.428 1 95.62 228 CYS A O 1
ATOM 1851 N N . ASN A 1 229 ? 9.688 0.145 1.181 1 95.44 229 ASN A N 1
ATOM 1852 C CA . ASN A 1 229 ? 9.898 1.269 2.088 1 95.44 229 ASN A CA 1
ATOM 1853 C C . ASN A 1 229 ? 11.227 1.973 1.81 1 95.44 229 ASN A C 1
ATOM 1855 O O . ASN A 1 229 ? 11.625 2.871 2.553 1 95.44 229 ASN A O 1
ATOM 1859 N N . ASP A 1 230 ? 11.969 1.557 0.734 1 97.38 230 ASP A N 1
ATOM 1860 C CA . ASP A 1 230 ? 13.242 2.211 0.443 1 97.38 230 ASP A CA 1
ATOM 1861 C C . ASP A 1 230 ? 13.031 3.674 0.064 1 97.38 230 ASP A C 1
ATOM 1863 O O . ASP A 1 230 ? 12.016 4.027 -0.539 1 97.38 230 ASP A O 1
ATOM 1867 N N . ALA A 1 231 ? 14.008 4.555 0.414 1 97.12 231 ALA A N 1
ATOM 1868 C CA . ALA A 1 231 ? 13.898 5.988 0.163 1 97.12 231 ALA A CA 1
ATOM 1869 C C . ALA A 1 231 ? 13.875 6.285 -1.334 1 97.12 231 ALA A C 1
ATOM 1871 O O . ALA A 1 231 ? 14.672 5.727 -2.096 1 97.12 231 ALA A O 1
ATOM 1872 N N . PRO A 1 232 ? 12.906 7.086 -1.801 1 97.81 232 PRO A N 1
ATOM 1873 C CA . PRO A 1 232 ? 12.992 7.57 -3.18 1 97.81 232 PRO A CA 1
ATOM 1874 C C . PRO A 1 232 ? 14.18 8.5 -3.404 1 97.81 232 PRO A C 1
ATOM 1876 O O . PRO A 1 232 ? 14.781 8.984 -2.439 1 97.81 232 PRO A O 1
ATOM 1879 N N . ILE A 1 233 ? 14.531 8.734 -4.574 1 98.25 233 ILE A N 1
ATOM 1880 C CA . ILE A 1 233 ? 15.594 9.68 -4.883 1 98.25 233 ILE A CA 1
ATOM 1881 C C . ILE A 1 233 ? 15.078 11.109 -4.723 1 98.25 233 ILE A C 1
ATOM 1883 O O . ILE A 1 233 ? 14.156 11.523 -5.426 1 98.25 233 ILE A O 1
ATOM 1887 N N . ARG A 1 234 ? 15.594 11.828 -3.811 1 97.75 234 ARG A N 1
ATOM 1888 C CA . ARG A 1 234 ? 15.266 13.219 -3.518 1 97.75 234 ARG A CA 1
ATOM 1889 C C . ARG A 1 234 ? 16.328 14.164 -4.082 1 97.75 234 ARG A C 1
ATOM 1891 O O . ARG A 1 234 ? 17.266 14.523 -3.389 1 97.75 234 ARG A O 1
ATOM 1898 N N . ASP A 1 235 ? 15.992 14.711 -5.254 1 97.69 235 ASP A N 1
ATOM 1899 C CA . ASP A 1 235 ? 17.047 15.359 -6.016 1 97.69 235 ASP A CA 1
ATOM 1900 C C . ASP A 1 235 ? 16.812 16.859 -6.129 1 97.69 235 ASP A C 1
ATOM 1902 O O . ASP A 1 235 ? 17.406 17.531 -6.969 1 97.69 235 ASP A O 1
ATOM 1906 N N . ASP A 1 236 ? 15.859 17.438 -5.383 1 96 236 ASP A N 1
ATOM 1907 C CA . ASP A 1 236 ? 15.672 18.891 -5.324 1 96 236 ASP A CA 1
ATOM 1908 C C . ASP A 1 236 ? 16.484 19.5 -4.188 1 96 236 ASP A C 1
ATOM 1910 O O . ASP A 1 236 ? 16.141 19.328 -3.014 1 96 236 ASP A O 1
ATOM 1914 N N . PRO A 1 237 ? 17.531 20.219 -4.504 1 94.19 237 PRO A N 1
ATOM 1915 C CA . PRO A 1 237 ? 18.391 20.766 -3.457 1 94.19 237 PRO A CA 1
ATOM 1916 C C . PRO A 1 237 ? 17.688 21.812 -2.594 1 94.19 237 PRO A C 1
ATOM 1918 O O . PRO A 1 237 ? 18.203 22.172 -1.532 1 94.19 237 PRO A O 1
ATOM 1921 N N . GLN A 1 238 ? 16.547 22.328 -2.996 1 91.12 238 GLN A N 1
ATOM 1922 C CA . GLN A 1 238 ? 15.797 23.312 -2.229 1 91.12 238 GLN A CA 1
ATOM 1923 C C . GLN A 1 238 ? 14.992 22.656 -1.11 1 91.12 238 GLN A C 1
ATOM 1925 O O . GLN A 1 238 ? 14.5 23.328 -0.209 1 91.12 238 GLN A O 1
ATOM 1930 N N . LEU A 1 239 ? 14.836 21.391 -1.201 1 92.38 239 LEU A N 1
ATOM 1931 C CA . LEU A 1 239 ? 14.117 20.641 -0.17 1 92.38 239 LEU A CA 1
ATOM 1932 C C . LEU A 1 239 ? 15.094 19.922 0.758 1 92.38 239 LEU A C 1
ATOM 1934 O O . LEU A 1 239 ? 16.281 19.797 0.444 1 92.38 239 LEU A O 1
ATOM 1938 N N . GLU A 1 240 ? 14.57 19.469 1.849 1 90.94 240 GLU A N 1
ATOM 1939 C CA . GLU A 1 240 ? 15.422 18.828 2.844 1 90.94 240 GLU A CA 1
ATOM 1940 C C . GLU A 1 240 ? 15.711 17.375 2.465 1 90.94 240 GLU A C 1
ATOM 1942 O O . GLU A 1 240 ? 15.016 16.797 1.628 1 90.94 240 GLU A O 1
ATOM 1947 N N . ASP A 1 241 ? 16.766 16.797 2.949 1 92.62 241 ASP A N 1
ATOM 1948 C CA . ASP A 1 241 ? 17.094 15.375 2.902 1 92.62 241 ASP A CA 1
ATOM 1949 C C . ASP A 1 241 ? 17.531 14.961 1.498 1 92.62 241 ASP A C 1
ATOM 1951 O O . ASP A 1 241 ? 17.219 13.852 1.053 1 92.62 241 ASP A O 1
ATOM 1955 N N . PHE A 1 242 ? 18.109 16 0.727 1 96.62 242 PHE A N 1
ATOM 1956 C CA . PHE A 1 242 ? 18.781 15.648 -0.521 1 96.62 242 PHE A CA 1
ATOM 1957 C C . PHE A 1 242 ? 19.641 14.406 -0.342 1 96.62 242 PHE A C 1
ATOM 1959 O O . PHE A 1 242 ? 20.469 14.344 0.57 1 96.62 242 PHE A O 1
ATOM 1966 N N . ASN A 1 243 ? 19.453 13.32 -1.242 1 97.94 243 ASN A N 1
ATOM 1967 C CA . ASN A 1 243 ? 20.141 12.07 -0.946 1 97.94 243 ASN A CA 1
ATOM 1968 C C . ASN A 1 243 ? 20.781 11.477 -2.197 1 97.94 243 ASN A C 1
ATOM 1970 O O . ASN A 1 243 ? 21.141 10.297 -2.209 1 97.94 243 ASN A O 1
ATOM 1974 N N . VAL A 1 244 ? 20.969 12.188 -3.295 1 98.19 244 VAL A N 1
ATOM 1975 C CA . VAL A 1 244 ? 21.469 11.695 -4.574 1 98.19 244 VAL A CA 1
ATOM 1976 C C . VAL A 1 244 ? 22.859 11.109 -4.395 1 98.19 244 VAL A C 1
ATOM 1978 O O . VAL A 1 244 ? 23.141 9.992 -4.848 1 98.19 244 VAL A O 1
ATOM 1981 N N . ASP A 1 245 ? 23.734 11.828 -3.699 1 97.75 245 ASP A N 1
ATOM 1982 C CA . ASP A 1 245 ? 25.109 11.383 -3.543 1 97.75 245 ASP A CA 1
ATOM 1983 C C . ASP A 1 245 ? 25.188 10.062 -2.787 1 97.75 245 ASP A C 1
ATOM 1985 O O . ASP A 1 245 ? 25.953 9.164 -3.162 1 97.75 245 ASP A O 1
ATOM 1989 N N . ASP A 1 246 ? 24.406 10.008 -1.78 1 97.94 246 ASP A N 1
ATOM 1990 C CA . ASP A 1 246 ? 24.375 8.789 -0.972 1 97.94 246 ASP A CA 1
ATOM 1991 C C . ASP A 1 246 ? 23.844 7.609 -1.775 1 97.94 246 ASP A C 1
ATOM 1993 O O . ASP A 1 246 ? 24.406 6.516 -1.73 1 97.94 246 ASP A O 1
ATOM 1997 N N . ILE A 1 247 ? 22.766 7.746 -2.531 1 98.06 247 ILE A N 1
ATOM 1998 C CA . ILE A 1 247 ? 22.141 6.691 -3.314 1 98.06 247 ILE A CA 1
ATOM 1999 C C . ILE A 1 247 ? 23.094 6.211 -4.402 1 98.06 247 ILE A C 1
ATOM 2001 O O . ILE A 1 247 ? 23.234 5.004 -4.621 1 98.06 247 ILE A O 1
ATOM 2005 N N . VAL A 1 248 ? 23.719 7.129 -5.094 1 98.44 248 VAL A N 1
ATOM 2006 C CA . VAL A 1 248 ? 24.641 6.797 -6.176 1 98.44 248 VAL A CA 1
ATOM 2007 C C . VAL A 1 248 ? 25.828 6.016 -5.621 1 98.44 248 VAL A C 1
ATOM 2009 O O . VAL A 1 248 ? 26.234 5.012 -6.199 1 98.44 248 VAL A O 1
ATOM 2012 N N . LYS A 1 249 ? 26.359 6.492 -4.473 1 98.25 249 LYS A N 1
ATOM 2013 C CA . LYS A 1 249 ? 27.484 5.809 -3.848 1 98.25 249 LYS A CA 1
ATOM 2014 C C . LYS A 1 249 ? 27.109 4.379 -3.461 1 98.25 249 LYS A C 1
ATOM 2016 O O . LYS A 1 249 ? 27.859 3.441 -3.744 1 98.25 249 LYS A O 1
ATOM 2021 N N . ARG A 1 250 ? 26.031 4.184 -2.848 1 98.31 250 ARG A N 1
ATOM 2022 C CA . ARG A 1 250 ? 25.578 2.857 -2.439 1 98.31 250 ARG A CA 1
ATOM 2023 C C . ARG A 1 250 ? 25.344 1.957 -3.65 1 98.31 250 ARG A C 1
ATOM 2025 O O . ARG A 1 250 ? 25.703 0.774 -3.625 1 98.31 250 ARG A O 1
ATOM 2032 N N . PHE A 1 251 ? 24.766 2.496 -4.703 1 98.5 251 PHE A N 1
ATOM 2033 C CA . PHE A 1 251 ? 24.484 1.693 -5.887 1 98.5 251 PHE A CA 1
ATOM 2034 C C . PHE A 1 251 ? 25.781 1.246 -6.562 1 98.5 251 PHE A C 1
ATOM 2036 O O . PHE A 1 251 ? 25.891 0.104 -7.016 1 98.5 251 PHE A O 1
ATOM 2043 N N . LEU A 1 252 ? 26.703 2.162 -6.699 1 98.56 252 LEU A N 1
ATOM 2044 C CA . LEU A 1 252 ? 28 1.818 -7.281 1 98.56 252 LEU A CA 1
ATOM 2045 C C . LEU A 1 252 ? 28.672 0.71 -6.484 1 98.56 252 LEU A C 1
ATOM 2047 O O . LEU A 1 252 ? 29.297 -0.189 -7.062 1 98.56 252 LEU A O 1
ATOM 2051 N N . ASN A 1 253 ? 28.547 0.795 -5.172 1 98.44 253 ASN A N 1
ATOM 2052 C CA . ASN A 1 253 ? 29.094 -0.264 -4.336 1 98.44 253 ASN A CA 1
ATOM 2053 C C . ASN A 1 253 ? 28.422 -1.607 -4.613 1 98.44 253 ASN A C 1
ATOM 2055 O O . ASN A 1 253 ? 29.094 -2.639 -4.68 1 98.44 253 ASN A O 1
ATOM 2059 N N . VAL A 1 254 ? 27.125 -1.65 -4.781 1 98.31 254 VAL A N 1
ATOM 2060 C CA . VAL A 1 254 ? 26.375 -2.863 -5.078 1 98.31 254 VAL A CA 1
ATOM 2061 C C . VAL A 1 254 ? 26.797 -3.418 -6.438 1 98.31 254 VAL A C 1
ATOM 2063 O O . VAL A 1 254 ? 26.984 -4.625 -6.59 1 98.31 254 VAL A O 1
ATOM 2066 N N . ALA A 1 255 ? 26.906 -2.562 -7.449 1 98.56 255 ALA A N 1
ATOM 2067 C CA . ALA A 1 255 ? 27.297 -2.967 -8.797 1 98.56 255 ALA A CA 1
ATOM 2068 C C . ALA A 1 255 ? 28.688 -3.584 -8.805 1 98.56 255 ALA A C 1
ATOM 2070 O O . ALA A 1 255 ? 28.922 -4.621 -9.43 1 98.56 255 ALA A O 1
ATOM 2071 N N . HIS A 1 256 ? 29.609 -2.93 -8.125 1 98.19 256 HIS A N 1
ATOM 2072 C CA . HIS A 1 256 ? 30.969 -3.438 -8.07 1 98.19 256 HIS A CA 1
ATOM 2073 C C . HIS A 1 256 ? 31.031 -4.777 -7.348 1 98.19 256 HIS A C 1
ATOM 2075 O O . HIS A 1 256 ? 31.703 -5.703 -7.805 1 98.19 256 HIS A O 1
ATOM 2081 N N . ALA A 1 257 ? 30.344 -4.828 -6.246 1 98.06 257 ALA A N 1
ATOM 2082 C CA . ALA A 1 257 ? 30.312 -6.082 -5.5 1 98.06 257 ALA A CA 1
ATOM 2083 C C . ALA A 1 257 ? 29.75 -7.219 -6.348 1 98.06 257 ALA A C 1
ATOM 2085 O O . ALA A 1 257 ? 30.266 -8.336 -6.324 1 98.06 257 ALA A O 1
ATOM 2086 N N . GLN A 1 258 ? 28.672 -6.988 -7.059 1 98.12 258 GLN A N 1
ATOM 2087 C CA . GLN A 1 258 ? 28.062 -8.008 -7.906 1 98.12 258 GLN A CA 1
ATOM 2088 C C . GLN A 1 258 ? 29 -8.406 -9.047 1 98.12 258 GLN A C 1
ATOM 2090 O O . GLN A 1 258 ? 29.047 -9.57 -9.438 1 98.12 258 GLN A O 1
ATOM 2095 N N . SER A 1 259 ? 29.688 -7.441 -9.648 1 97.81 259 SER A N 1
ATOM 2096 C CA . SER A 1 259 ? 30.578 -7.707 -10.758 1 97.81 259 SER A CA 1
ATOM 2097 C C . SER A 1 259 ? 31.688 -8.672 -10.352 1 97.81 259 SER A C 1
ATOM 2099 O O . SER A 1 259 ? 32.281 -9.336 -11.203 1 97.81 259 SER A O 1
ATOM 2101 N N . GLU A 1 260 ? 31.953 -8.82 -9.086 1 97.62 260 GLU A N 1
ATOM 2102 C CA . GLU A 1 260 ? 33 -9.695 -8.594 1 97.62 260 GLU A CA 1
ATOM 2103 C C . GLU A 1 260 ? 32.594 -11.156 -8.633 1 97.62 260 GLU A C 1
ATOM 2105 O O . GLU A 1 260 ? 33.438 -12.055 -8.531 1 97.62 260 GLU A O 1
ATOM 2110 N N . VAL A 1 261 ? 31.312 -11.414 -8.844 1 97.62 261 VAL A N 1
ATOM 2111 C CA . VAL A 1 261 ? 30.859 -12.797 -8.758 1 97.62 261 VAL A CA 1
ATOM 2112 C C . VAL A 1 261 ? 30.344 -13.258 -10.109 1 97.62 261 VAL A C 1
ATOM 2114 O O . VAL A 1 261 ? 29.875 -14.391 -10.25 1 97.62 261 VAL A O 1
ATOM 2117 N N . TYR A 1 262 ? 30.312 -12.453 -11.086 1 97.75 262 TYR A N 1
ATOM 2118 C CA . TYR A 1 262 ? 29.969 -12.797 -12.469 1 97.75 262 TYR A CA 1
ATOM 2119 C C . TYR A 1 262 ? 31.203 -12.719 -13.367 1 97.75 262 TYR A C 1
ATOM 2121 O O . TYR A 1 262 ? 32.188 -12.055 -13.031 1 97.75 262 TYR A O 1
ATOM 2129 N N . LYS A 1 263 ? 31.125 -13.281 -14.484 1 95.81 263 LYS A N 1
ATOM 2130 C CA . LYS A 1 263 ? 32.312 -13.531 -15.297 1 95.81 263 LYS A CA 1
ATOM 2131 C C . LYS A 1 263 ? 32.594 -12.359 -16.234 1 95.81 263 LYS A C 1
ATOM 2133 O O . LYS A 1 263 ? 33.75 -12.031 -16.5 1 95.81 263 LYS A O 1
ATOM 2138 N N . THR A 1 264 ? 31.578 -11.734 -16.797 1 97.12 264 THR A N 1
ATOM 2139 C CA . THR A 1 264 ? 31.75 -10.727 -17.828 1 97.12 264 THR A CA 1
ATOM 2140 C C . THR A 1 264 ? 31.562 -9.328 -17.266 1 97.12 264 THR A C 1
ATOM 2142 O O . THR A 1 264 ? 31.328 -9.164 -16.062 1 97.12 264 THR A O 1
ATOM 2145 N N . THR A 1 265 ? 31.734 -8.312 -18.156 1 97.25 265 THR A N 1
ATOM 2146 C CA . THR A 1 265 ? 31.531 -6.926 -17.766 1 97.25 265 THR A CA 1
ATOM 2147 C C . THR A 1 265 ? 30.047 -6.539 -17.891 1 97.25 265 THR A C 1
ATOM 2149 O O . THR A 1 265 ? 29.719 -5.352 -17.938 1 97.25 265 THR A O 1
ATOM 2152 N N . HIS A 1 266 ? 29.219 -7.527 -18.078 1 98.19 266 HIS A N 1
ATOM 2153 C CA . HIS A 1 266 ? 27.781 -7.348 -18.094 1 98.19 266 HIS A CA 1
ATOM 2154 C C . HIS A 1 266 ? 27.125 -8.039 -16.906 1 98.19 266 HIS A C 1
ATOM 2156 O O . HIS A 1 266 ? 27.344 -9.234 -16.672 1 98.19 266 HIS A O 1
ATOM 2162 N N . ILE A 1 267 ? 26.391 -7.297 -16.109 1 98.5 267 ILE A N 1
ATOM 2163 C CA . ILE A 1 267 ? 25.656 -7.887 -14.992 1 98.5 267 ILE A CA 1
ATOM 2164 C C . ILE A 1 267 ? 24.188 -7.488 -15.094 1 98.5 267 ILE A C 1
ATOM 2166 O O . ILE A 1 267 ? 23.844 -6.477 -15.711 1 98.5 267 ILE A O 1
ATOM 2170 N N . ILE A 1 268 ? 23.297 -8.344 -14.531 1 98.44 268 ILE A N 1
ATOM 2171 C CA . ILE A 1 268 ? 21.859 -8.133 -14.625 1 98.44 268 ILE A CA 1
ATOM 2172 C C . ILE A 1 268 ? 21.297 -7.812 -13.242 1 98.44 268 ILE A C 1
ATOM 2174 O O . ILE A 1 268 ? 21.734 -8.391 -12.242 1 98.44 268 ILE A O 1
ATOM 2178 N N . MET A 1 269 ? 20.438 -6.859 -13.102 1 98.56 269 MET A N 1
ATOM 2179 C CA . MET A 1 269 ? 19.672 -6.566 -11.891 1 98.56 269 MET A CA 1
ATOM 2180 C C . MET A 1 269 ? 18.188 -6.547 -12.18 1 98.56 269 MET A C 1
ATOM 2182 O O . MET A 1 269 ? 17.719 -5.777 -13.023 1 98.56 269 MET A O 1
ATOM 2186 N N . THR A 1 270 ? 17.422 -7.438 -11.523 1 98.38 270 THR A N 1
ATOM 2187 C CA . THR A 1 270 ? 15.977 -7.426 -11.641 1 98.38 270 THR A CA 1
ATOM 2188 C C . THR A 1 270 ? 15.375 -6.281 -10.828 1 98.38 270 THR A C 1
ATOM 2190 O O . THR A 1 270 ? 15.672 -6.137 -9.633 1 98.38 270 THR A O 1
ATOM 2193 N N . MET A 1 271 ? 14.656 -5.461 -11.484 1 98.69 271 MET A N 1
ATOM 2194 C CA . MET A 1 271 ? 14.023 -4.312 -10.844 1 98.69 271 MET A CA 1
ATOM 2195 C C . MET A 1 271 ? 12.516 -4.516 -10.727 1 98.69 271 MET A C 1
ATOM 2197 O O . MET A 1 271 ? 11.742 -3.918 -11.477 1 98.69 271 MET A O 1
ATOM 2201 N N . GLY A 1 272 ? 12.023 -5.215 -9.789 1 97.94 272 GLY A N 1
ATOM 2202 C CA . GLY A 1 272 ? 10.656 -5.609 -9.5 1 97.94 272 GLY A CA 1
ATOM 2203 C C . GLY A 1 272 ? 10.562 -6.809 -8.578 1 97.94 272 GLY A C 1
ATOM 2204 O O . GLY A 1 272 ? 11.586 -7.328 -8.117 1 97.94 272 GLY A O 1
ATOM 2205 N N . SER A 1 273 ? 9.43 -7.266 -8.258 1 97.69 273 SER A N 1
ATOM 2206 C CA . SER A 1 273 ? 9.156 -8.406 -7.391 1 97.69 273 SER A CA 1
ATOM 2207 C C . SER A 1 273 ? 7.691 -8.836 -7.488 1 97.69 273 SER A C 1
ATOM 2209 O O . SER A 1 273 ? 7.012 -8.516 -8.469 1 97.69 273 SER A O 1
ATOM 2211 N N . ASP A 1 274 ? 7.168 -9.531 -6.508 1 96.44 274 ASP A N 1
ATOM 2212 C CA . ASP A 1 274 ? 5.809 -10.062 -6.484 1 96.44 274 ASP A CA 1
ATOM 2213 C C . ASP A 1 274 ? 4.777 -8.945 -6.641 1 96.44 274 ASP A C 1
ATOM 2215 O O . ASP A 1 274 ? 4.684 -8.055 -5.793 1 96.44 274 ASP A O 1
ATOM 2219 N N . PHE A 1 275 ? 4.125 -9.023 -7.754 1 97.75 275 PHE A N 1
ATOM 2220 C CA . PHE A 1 275 ? 2.963 -8.195 -8.055 1 97.75 275 PHE A CA 1
ATOM 2221 C C . PHE A 1 275 ? 3.311 -6.711 -7.945 1 97.75 275 PHE A C 1
ATOM 2223 O O . PHE A 1 275 ? 2.48 -5.902 -7.52 1 97.75 275 PHE A O 1
ATOM 2230 N N . GLN A 1 276 ? 4.523 -6.395 -8.188 1 98 276 GLN A N 1
ATOM 2231 C CA . GLN A 1 276 ? 4.918 -4.988 -8.203 1 98 276 GLN A CA 1
ATOM 2232 C C . GLN A 1 276 ? 4.551 -4.328 -9.531 1 98 276 GLN A C 1
ATOM 2234 O O . GLN A 1 276 ? 4.203 -5.012 -10.492 1 98 276 GLN A O 1
ATOM 2239 N N . TYR A 1 277 ? 4.473 -2.891 -9.586 1 98.25 277 TYR A N 1
ATOM 2240 C CA . TYR A 1 277 ? 4.23 -2.039 -10.742 1 98.25 277 TYR A CA 1
ATOM 2241 C C . TYR A 1 277 ? 2.742 -1.761 -10.914 1 98.25 277 TYR A C 1
ATOM 2243 O O . TYR A 1 277 ? 2.309 -1.312 -11.977 1 98.25 277 TYR A O 1
ATOM 2251 N N . GLU A 1 278 ? 1.91 -2.068 -9.867 1 97.75 278 GLU A N 1
ATOM 2252 C CA . GLU A 1 278 ? 0.554 -1.533 -9.953 1 97.75 278 GLU A CA 1
ATOM 2253 C C . GLU A 1 278 ? 0.569 -0.031 -10.219 1 97.75 278 GLU A C 1
ATOM 2255 O O . GLU A 1 278 ? -0.316 0.492 -10.898 1 97.75 278 GLU A O 1
ATOM 2260 N N . ASN A 1 279 ? 1.504 0.555 -9.562 1 97.38 279 ASN A N 1
ATOM 2261 C CA . ASN A 1 279 ? 1.877 1.938 -9.844 1 97.38 279 ASN A CA 1
ATOM 2262 C C . ASN A 1 279 ? 3.297 2.035 -10.398 1 97.38 279 ASN A C 1
ATOM 2264 O O . ASN A 1 279 ? 4.227 2.379 -9.664 1 97.38 279 ASN A O 1
ATOM 2268 N N . ALA A 1 280 ? 3.398 1.857 -11.711 1 98.44 280 ALA A N 1
ATOM 2269 C CA . ALA A 1 280 ? 4.695 1.753 -12.375 1 98.44 280 ALA A CA 1
ATOM 2270 C C . ALA A 1 280 ? 5.453 3.078 -12.305 1 98.44 280 ALA A C 1
ATOM 2272 O O . ALA A 1 280 ? 6.676 3.107 -12.438 1 98.44 280 ALA A O 1
ATOM 2273 N N . ASN A 1 281 ? 4.746 4.223 -12.102 1 97.81 281 ASN A N 1
ATOM 2274 C CA . ASN A 1 281 ? 5.363 5.539 -12.016 1 97.81 281 ASN A CA 1
ATOM 2275 C C . ASN A 1 281 ? 6.398 5.602 -10.891 1 97.81 281 ASN A C 1
ATOM 2277 O O . ASN A 1 281 ? 7.43 6.262 -11.031 1 97.81 281 ASN A O 1
ATOM 2281 N N . LEU A 1 282 ? 6.16 4.969 -9.789 1 97.88 282 LEU A N 1
ATOM 2282 C CA . LEU A 1 282 ? 7.09 4.949 -8.656 1 97.88 282 LEU A CA 1
ATOM 2283 C C . LEU A 1 282 ? 8.445 4.387 -9.078 1 97.88 282 LEU A C 1
ATOM 2285 O O . LEU A 1 282 ? 9.484 4.973 -8.773 1 97.88 282 LEU A O 1
ATOM 2289 N N . TRP A 1 283 ? 8.375 3.248 -9.75 1 98.56 283 TRP A N 1
ATOM 2290 C CA . TRP A 1 283 ? 9.594 2.578 -10.203 1 98.56 283 TRP A CA 1
ATOM 2291 C C . TRP A 1 283 ? 10.32 3.424 -11.242 1 98.56 283 TRP A C 1
ATOM 2293 O O . TRP A 1 283 ? 11.492 3.771 -11.062 1 98.56 283 TRP A O 1
ATOM 2303 N N . TYR A 1 284 ? 9.656 3.807 -12.312 1 98.69 284 TYR A N 1
ATOM 2304 C CA . TYR A 1 284 ? 10.312 4.41 -13.461 1 98.69 284 TYR A CA 1
ATOM 2305 C C . TYR A 1 284 ? 10.859 5.793 -13.117 1 98.69 284 TYR A C 1
ATOM 2307 O O . TYR A 1 284 ? 11.922 6.188 -13.594 1 98.69 284 TYR A O 1
ATOM 2315 N N . LYS A 1 285 ? 10.078 6.555 -12.336 1 97.75 285 LYS A N 1
ATOM 2316 C CA . LYS A 1 285 ? 10.562 7.871 -11.938 1 97.75 285 LYS A CA 1
ATOM 2317 C C . LYS A 1 285 ? 11.898 7.766 -11.211 1 97.75 285 LYS A C 1
ATOM 2319 O O . LYS A 1 285 ? 12.82 8.547 -11.469 1 97.75 285 LYS A O 1
ATOM 2324 N N . ASN A 1 286 ? 12.016 6.852 -10.305 1 98.56 286 ASN A N 1
ATOM 2325 C CA . ASN A 1 286 ? 13.25 6.676 -9.547 1 98.56 286 ASN A CA 1
ATOM 2326 C C . ASN A 1 286 ? 14.336 6.008 -10.391 1 98.56 286 ASN A C 1
ATOM 2328 O O . ASN A 1 286 ? 15.516 6.352 -10.273 1 98.56 286 ASN A O 1
ATOM 2332 N N . LEU A 1 287 ? 13.969 5.047 -11.25 1 98.81 287 LEU A N 1
ATOM 2333 C CA . LEU A 1 287 ? 14.938 4.391 -12.117 1 98.81 287 LEU A CA 1
ATOM 2334 C C . LEU A 1 287 ? 15.539 5.379 -13.109 1 98.81 287 LEU A C 1
ATOM 2336 O O . LEU A 1 287 ? 16.734 5.332 -13.391 1 98.81 287 LEU A O 1
ATOM 2340 N N . ASP A 1 288 ? 14.688 6.258 -13.719 1 98.56 288 ASP A N 1
ATOM 2341 C CA . ASP A 1 288 ? 15.18 7.305 -14.609 1 98.56 288 ASP A CA 1
ATOM 2342 C C . ASP A 1 288 ? 16.25 8.148 -13.914 1 98.56 288 ASP A C 1
ATOM 2344 O O . ASP A 1 288 ? 17.297 8.445 -14.508 1 98.56 288 ASP A O 1
ATOM 2348 N N . LYS A 1 289 ? 15.938 8.555 -12.656 1 98.5 289 LYS A N 1
ATOM 2349 C CA . LYS A 1 289 ? 16.875 9.375 -11.883 1 98.5 289 LYS A CA 1
ATOM 2350 C C . LYS A 1 289 ? 18.156 8.602 -11.578 1 98.5 289 LYS A C 1
ATOM 2352 O O . LYS A 1 289 ? 19.25 9.156 -11.664 1 98.5 289 LYS A O 1
ATOM 2357 N N . LEU A 1 290 ? 17.953 7.332 -11.18 1 98.75 290 LEU A N 1
ATOM 2358 C CA . LEU A 1 290 ? 19.109 6.508 -10.852 1 98.75 290 LEU A CA 1
ATOM 2359 C C . LEU A 1 290 ? 20.047 6.406 -12.047 1 98.75 290 LEU A C 1
ATOM 2361 O O . LEU A 1 290 ? 21.266 6.586 -11.898 1 98.75 290 LEU A O 1
ATOM 2365 N N . ILE A 1 291 ? 19.531 6.09 -13.211 1 98.75 291 ILE A N 1
ATOM 2366 C CA . ILE A 1 291 ? 20.328 5.949 -14.43 1 98.75 291 ILE A CA 1
ATOM 2367 C C . ILE A 1 291 ? 21.031 7.27 -14.742 1 98.75 291 ILE A C 1
ATOM 2369 O O . ILE A 1 291 ? 22.234 7.289 -15.031 1 98.75 291 ILE A O 1
ATOM 2373 N N . HIS A 1 292 ? 20.281 8.383 -14.641 1 98.44 292 HIS A N 1
ATOM 2374 C CA . HIS A 1 292 ? 20.828 9.711 -14.938 1 98.44 292 HIS A CA 1
ATOM 2375 C C . HIS A 1 292 ? 22 10.039 -14.023 1 98.44 292 HIS A C 1
ATOM 2377 O O . HIS A 1 292 ? 23.078 10.406 -14.5 1 98.44 292 HIS A O 1
ATOM 2383 N N . TYR A 1 293 ? 21.828 9.875 -12.695 1 98.56 293 TYR A N 1
ATOM 2384 C CA . TYR A 1 293 ? 22.812 10.352 -11.734 1 98.56 293 TYR A CA 1
ATOM 2385 C C . TYR A 1 293 ? 24 9.414 -11.656 1 98.56 293 TYR A C 1
ATOM 2387 O O . TYR A 1 293 ? 25.141 9.852 -11.438 1 98.56 293 TYR A O 1
ATOM 2395 N N . VAL A 1 294 ? 23.812 8.078 -11.82 1 98.69 294 VAL A N 1
ATOM 2396 C CA . VAL A 1 294 ? 24.922 7.141 -11.828 1 98.69 294 VAL A CA 1
ATOM 2397 C C . VAL A 1 294 ? 25.781 7.363 -13.078 1 98.69 294 VAL A C 1
ATOM 2399 O O . VAL A 1 294 ? 27 7.434 -12.992 1 98.69 294 VAL A O 1
ATOM 2402 N N . ASN A 1 295 ? 25.188 7.465 -14.258 1 98.44 295 ASN A N 1
ATOM 2403 C CA . ASN A 1 295 ? 25.922 7.668 -15.5 1 98.44 295 ASN A CA 1
ATOM 2404 C C . ASN A 1 295 ? 26.625 9.023 -15.516 1 98.44 295 ASN A C 1
ATOM 2406 O O . ASN A 1 295 ? 27.672 9.18 -16.156 1 98.44 295 ASN A O 1
ATOM 2410 N N . ALA A 1 296 ? 26.094 10.016 -14.82 1 98.19 296 ALA A N 1
ATOM 2411 C CA . ALA A 1 296 ? 26.719 11.336 -14.742 1 98.19 296 ALA A CA 1
ATOM 2412 C C . ALA A 1 296 ? 28.078 11.242 -14.055 1 98.19 296 ALA A C 1
ATOM 2414 O O . ALA A 1 296 ? 28.969 12.078 -14.305 1 98.19 296 ALA A O 1
ATOM 2415 N N . LYS A 1 297 ? 28.297 10.266 -13.258 1 97.88 297 LYS A N 1
ATOM 2416 C CA . LYS A 1 297 ? 29.547 10.102 -12.547 1 97.88 297 LYS A CA 1
ATOM 2417 C C . LYS A 1 297 ? 30.656 9.641 -13.484 1 97.88 297 LYS A C 1
ATOM 2419 O O . LYS A 1 297 ? 31.844 9.711 -13.141 1 97.88 297 LYS A O 1
ATOM 2424 N N . GLN A 1 298 ? 30.328 9.242 -14.688 1 97.44 298 GLN A N 1
ATOM 2425 C CA . GLN A 1 298 ? 31.344 8.859 -15.68 1 97.44 298 GLN A CA 1
ATOM 2426 C C . GLN A 1 298 ? 32.281 10.016 -15.992 1 97.44 298 GLN A C 1
ATOM 2428 O O . GLN A 1 298 ? 33.469 9.812 -16.25 1 97.44 298 GLN A O 1
ATOM 2433 N N . SER A 1 299 ? 31.719 11.156 -15.953 1 96.94 299 SER A N 1
ATOM 2434 C CA . SER A 1 299 ? 32.531 12.352 -16.172 1 96.94 299 SER A CA 1
ATOM 2435 C C . SER A 1 299 ? 33.594 12.516 -15.078 1 96.94 299 SER A C 1
ATOM 2437 O O . SER A 1 299 ? 34.594 13.164 -15.289 1 96.94 299 SER A O 1
ATOM 2439 N N . ASN A 1 300 ? 33.344 11.93 -13.914 1 95.25 300 ASN A N 1
ATOM 2440 C CA . ASN A 1 300 ? 34.281 12 -12.797 1 95.25 300 ASN A CA 1
ATOM 2441 C C . ASN A 1 300 ? 35.094 10.711 -12.664 1 95.25 300 ASN A C 1
ATOM 2443 O O . ASN A 1 300 ? 35.594 10.398 -11.578 1 95.25 300 ASN A O 1
ATOM 2447 N N . GLY A 1 301 ? 35.062 9.828 -13.734 1 95.44 301 GLY A N 1
ATOM 2448 C CA . GLY A 1 301 ? 35.969 8.695 -13.773 1 95.44 301 GLY A CA 1
ATOM 2449 C C . GLY A 1 301 ? 35.281 7.367 -13.508 1 95.44 301 GLY A C 1
ATOM 2450 O O . GLY A 1 301 ? 35.906 6.309 -13.594 1 95.44 301 GLY A O 1
ATOM 2451 N N . SER A 1 302 ? 33.969 7.387 -13.156 1 96.94 302 SER A N 1
ATOM 2452 C CA . SER A 1 302 ? 33.25 6.125 -12.945 1 96.94 302 SER A CA 1
ATOM 2453 C C . SER A 1 302 ? 33.25 5.277 -14.211 1 96.94 302 SER A C 1
ATOM 2455 O O . SER A 1 302 ? 33.062 5.805 -15.312 1 96.94 302 SER A O 1
ATOM 2457 N N . LYS A 1 303 ? 33.375 3.963 -14.07 1 97.75 303 LYS A N 1
ATOM 2458 C CA . LYS A 1 303 ? 33.375 3.039 -15.195 1 97.75 303 LYS A CA 1
ATOM 2459 C C . LYS A 1 303 ? 32.125 2.176 -15.203 1 97.75 303 LYS A C 1
ATOM 2461 O O . LYS A 1 303 ? 32.156 1.035 -15.672 1 97.75 303 LYS A O 1
ATOM 2466 N N . VAL A 1 304 ? 31.078 2.672 -14.617 1 98.56 304 VAL A N 1
ATOM 2467 C CA . VAL A 1 304 ? 29.812 1.95 -14.562 1 98.56 304 VAL A CA 1
ATOM 2468 C C . VAL A 1 304 ? 28.797 2.602 -15.5 1 98.56 304 VAL A C 1
ATOM 2470 O O . VAL A 1 304 ? 28.656 3.826 -15.516 1 98.56 304 VAL A O 1
ATOM 2473 N N . ASN A 1 305 ? 28.172 1.818 -16.344 1 98.62 305 ASN A N 1
ATOM 2474 C CA . ASN A 1 305 ? 27.125 2.262 -17.25 1 98.62 305 ASN A CA 1
ATOM 2475 C C . ASN A 1 305 ? 25.797 1.563 -16.953 1 98.62 305 ASN A C 1
ATOM 2477 O O . ASN A 1 305 ? 25.688 0.341 -17.078 1 98.62 305 ASN A O 1
ATOM 2481 N N . LEU A 1 306 ? 24.797 2.371 -16.531 1 98.44 306 LEU A N 1
ATOM 2482 C CA . LEU A 1 306 ? 23.469 1.828 -16.281 1 98.44 306 LEU A CA 1
ATOM 2483 C C . LEU A 1 306 ? 22.562 1.983 -17.5 1 98.44 306 LEU A C 1
ATOM 2485 O O . LEU A 1 306 ? 22.578 3.025 -18.156 1 98.44 306 LEU A O 1
ATOM 2489 N N . LEU A 1 307 ? 21.797 1.016 -17.797 1 98.19 307 LEU A N 1
ATOM 2490 C CA . LEU A 1 307 ? 20.844 1.1 -18.906 1 98.19 307 LEU A CA 1
ATOM 2491 C C . LEU A 1 307 ? 19.609 0.257 -18.625 1 98.19 307 LEU A C 1
ATOM 2493 O O . LEU A 1 307 ? 19.688 -0.778 -17.969 1 98.19 307 LEU A O 1
ATOM 2497 N N . TYR A 1 308 ? 18.422 0.703 -19.109 1 98.31 308 TYR A N 1
ATOM 2498 C CA . TYR A 1 308 ? 17.281 -0.196 -19.219 1 98.31 308 TYR A CA 1
ATOM 2499 C C . TYR A 1 308 ? 17.578 -1.359 -20.156 1 98.31 308 TYR A C 1
ATOM 2501 O O . TYR A 1 308 ? 18.234 -1.18 -21.188 1 98.31 308 TYR A O 1
ATOM 2509 N N . SER A 1 309 ? 17.156 -2.506 -19.766 1 97.81 309 SER A N 1
ATOM 2510 C CA . SER A 1 309 ? 17.453 -3.688 -20.578 1 97.81 309 SER A CA 1
ATOM 2511 C C . SER A 1 309 ? 16.375 -4.746 -20.422 1 97.81 309 SER A C 1
ATOM 2513 O O . SER A 1 309 ? 15.312 -4.48 -19.859 1 97.81 309 SER A O 1
ATOM 2515 N N . THR A 1 310 ? 16.5 -5.887 -21.109 1 97.31 310 THR A N 1
ATOM 2516 C CA . THR A 1 310 ? 15.695 -7.098 -21.031 1 97.31 310 THR A CA 1
ATOM 2517 C C . THR A 1 310 ? 16.578 -8.336 -20.906 1 97.31 310 THR A C 1
ATOM 2519 O O . THR A 1 310 ? 17.781 -8.273 -21.172 1 97.31 310 THR A O 1
ATOM 2522 N N . PRO A 1 311 ? 15.992 -9.406 -20.438 1 97.25 311 PRO A N 1
ATOM 2523 C CA . PRO A 1 311 ? 16.797 -10.625 -20.359 1 97.25 311 PRO A CA 1
ATOM 2524 C C . PRO A 1 311 ? 17.391 -11.031 -21.719 1 97.25 311 PRO A C 1
ATOM 2526 O O . PRO A 1 311 ? 18.516 -11.531 -21.781 1 97.25 311 PRO A O 1
ATOM 2529 N N . SER A 1 312 ? 16.672 -10.812 -22.797 1 96.5 312 SER A N 1
ATOM 2530 C CA . SER A 1 312 ? 17.188 -11.148 -24.125 1 96.5 312 SER A CA 1
ATOM 2531 C C . SER A 1 312 ? 18.375 -10.273 -24.5 1 96.5 312 SER A C 1
ATOM 2533 O O . SER A 1 312 ? 19.359 -10.766 -25.062 1 96.5 312 SER A O 1
ATOM 2535 N N . CYS A 1 313 ? 18.281 -8.977 -24.188 1 96.44 313 CYS A N 1
ATOM 2536 C CA . CYS A 1 313 ? 19.375 -8.062 -24.484 1 96.44 313 CYS A CA 1
ATOM 2537 C C . CYS A 1 313 ? 20.609 -8.391 -23.656 1 96.44 313 CYS A C 1
ATOM 2539 O O . CYS A 1 313 ? 21.734 -8.336 -24.141 1 96.44 313 CYS A O 1
ATOM 2541 N N . TYR A 1 314 ? 20.438 -8.695 -22.438 1 97.38 314 TYR A N 1
ATOM 2542 C CA . TYR A 1 314 ? 21.531 -9.117 -21.578 1 97.38 314 TYR A CA 1
ATOM 2543 C C . TYR A 1 314 ? 22.203 -10.375 -22.109 1 97.38 314 TYR A C 1
ATOM 2545 O O . TYR A 1 314 ? 23.422 -10.445 -22.203 1 97.38 314 TYR A O 1
ATOM 2553 N N . LEU A 1 315 ? 21.359 -11.383 -22.422 1 97.44 315 LEU A N 1
ATOM 2554 C CA . LEU A 1 315 ? 21.844 -12.648 -22.953 1 97.44 315 LEU A CA 1
ATOM 2555 C C . LEU A 1 315 ? 22.656 -12.43 -24.219 1 97.44 315 LEU A C 1
ATOM 2557 O O . LEU A 1 315 ? 23.688 -13.094 -24.438 1 97.44 315 LEU A O 1
ATOM 2561 N N . GLN A 1 316 ? 22.219 -11.602 -25.047 1 95.38 316 GLN A N 1
ATOM 2562 C CA . GLN A 1 316 ? 22.953 -11.281 -26.281 1 95.38 316 GLN A CA 1
ATOM 2563 C C . GLN A 1 316 ? 24.344 -10.758 -25.969 1 95.38 316 GLN A C 1
ATOM 2565 O O . GLN A 1 316 ? 25.312 -11.117 -26.656 1 95.38 316 GLN A O 1
ATOM 2570 N N . GLU A 1 317 ? 24.422 -9.891 -25 1 96.44 317 GLU A N 1
ATOM 2571 C CA . GLU A 1 317 ? 25.719 -9.344 -24.641 1 96.44 317 GLU A CA 1
ATOM 2572 C C . GLU A 1 317 ? 26.641 -10.43 -24.062 1 96.44 317 GLU A C 1
ATOM 2574 O O . GLU A 1 317 ? 27.859 -10.391 -24.25 1 96.44 317 GLU A O 1
ATOM 2579 N N . LEU A 1 318 ? 26.047 -11.32 -23.297 1 96.81 318 LEU A N 1
ATOM 2580 C CA . LEU A 1 318 ? 26.844 -12.445 -22.812 1 96.81 318 LEU A CA 1
ATOM 2581 C C . LEU A 1 318 ? 27.375 -13.281 -23.969 1 96.81 318 LEU A C 1
ATOM 2583 O O . LEU A 1 318 ? 28.5 -13.766 -23.922 1 96.81 318 LEU A O 1
ATOM 2587 N N . HIS A 1 319 ? 26.562 -13.555 -24.984 1 96.06 319 HIS A N 1
ATOM 2588 C CA . HIS A 1 319 ? 27 -14.289 -26.172 1 96.06 319 HIS A CA 1
ATOM 2589 C C . HIS A 1 319 ? 28.125 -13.555 -26.891 1 96.06 319 HIS A C 1
ATOM 2591 O O . HIS A 1 319 ? 29.094 -14.172 -27.312 1 96.06 319 HIS A O 1
ATOM 2597 N N . ASN A 1 320 ? 27.938 -12.219 -27 1 94.31 320 ASN A N 1
ATOM 2598 C CA . ASN A 1 320 ? 28.906 -11.383 -27.703 1 94.31 320 ASN A CA 1
ATOM 2599 C C . ASN A 1 320 ? 30.25 -11.352 -26.984 1 94.31 320 ASN A C 1
ATOM 2601 O O . ASN A 1 320 ? 31.281 -11.078 -27.594 1 94.31 320 ASN A O 1
ATOM 2605 N N . ALA A 1 321 ? 30.141 -11.531 -25.734 1 94.31 321 ALA A N 1
ATOM 2606 C CA . ALA A 1 321 ? 31.375 -11.547 -24.969 1 94.31 321 ALA A CA 1
ATOM 2607 C C . ALA A 1 321 ? 32.281 -12.688 -25.422 1 94.31 321 ALA A C 1
ATOM 2609 O O . ALA A 1 321 ? 33.5 -12.656 -25.172 1 94.31 321 ALA A O 1
ATOM 2610 N N . ASN A 1 322 ? 31.781 -13.75 -26.031 1 93.25 322 ASN A N 1
ATOM 2611 C CA . ASN A 1 322 ? 32.531 -14.82 -26.672 1 93.25 322 ASN A CA 1
ATOM 2612 C C . ASN A 1 322 ? 33.469 -15.508 -25.703 1 93.25 322 ASN A C 1
ATOM 2614 O O . ASN A 1 322 ? 34.625 -15.766 -26.031 1 93.25 322 ASN A O 1
ATOM 2618 N N . THR A 1 323 ? 32.969 -15.773 -24.516 1 93.62 323 THR A N 1
ATOM 2619 C CA . THR A 1 323 ? 33.719 -16.469 -23.5 1 93.62 323 THR A CA 1
ATOM 2620 C C . THR A 1 323 ? 33.312 -17.938 -23.438 1 93.62 323 THR A C 1
ATOM 2622 O O . THR A 1 323 ? 32.375 -18.359 -24.109 1 93.62 323 THR A O 1
ATOM 2625 N N . THR A 1 324 ? 34.125 -18.781 -22.688 1 94.44 324 THR A N 1
ATOM 2626 C CA . THR A 1 324 ? 33.781 -20.172 -22.438 1 94.44 324 THR A CA 1
ATOM 2627 C C . THR A 1 324 ? 32.969 -20.328 -21.156 1 94.44 324 THR A C 1
ATOM 2629 O O . THR A 1 324 ? 33.281 -19.672 -20.156 1 94.44 324 THR A O 1
ATOM 2632 N N . TRP A 1 325 ? 32.062 -21.234 -21.203 1 96.38 325 TRP A N 1
ATOM 2633 C CA . TRP A 1 325 ? 31.172 -21.406 -20.062 1 96.38 325 TRP A CA 1
ATOM 2634 C C . TRP A 1 325 ? 31.312 -22.797 -19.469 1 96.38 325 TRP A C 1
ATOM 2636 O O . TRP A 1 325 ? 31.578 -23.766 -20.188 1 96.38 325 TRP A O 1
ATOM 2646 N N . PRO A 1 326 ? 31.156 -22.891 -18.125 1 95 326 PRO A N 1
ATOM 2647 C CA . PRO A 1 326 ? 31.156 -24.219 -17.5 1 95 326 PRO A CA 1
ATOM 2648 C C . PRO A 1 326 ? 29.938 -25.062 -17.891 1 95 326 PRO A C 1
ATOM 2650 O O . PRO A 1 326 ? 28.891 -24.5 -18.219 1 95 326 PRO A O 1
ATOM 2653 N N . LEU A 1 327 ? 30.094 -26.406 -17.797 1 94.62 327 LEU A N 1
ATOM 2654 C CA . LEU A 1 327 ? 29.031 -27.344 -18.172 1 94.62 327 LEU A CA 1
ATOM 2655 C C . LEU A 1 327 ? 28.375 -27.953 -16.953 1 94.62 327 LEU A C 1
ATOM 2657 O O . LEU A 1 327 ? 29.047 -28.312 -15.984 1 94.62 327 LEU A O 1
ATOM 2661 N N . LYS A 1 328 ? 27.109 -27.969 -16.859 1 94.81 328 LYS A N 1
ATOM 2662 C CA . LYS A 1 328 ? 26.297 -28.656 -15.875 1 94.81 328 LYS A CA 1
ATOM 2663 C C . LYS A 1 328 ? 25.438 -29.734 -16.531 1 94.81 328 LYS A C 1
ATOM 2665 O O . LYS A 1 328 ? 24.859 -29.516 -17.594 1 94.81 328 LYS A O 1
ATOM 2670 N N . THR A 1 329 ? 25.281 -30.953 -15.867 1 94.44 329 THR A N 1
ATOM 2671 C CA . THR A 1 329 ? 24.562 -32.031 -16.516 1 94.44 329 THR A CA 1
ATOM 2672 C C . THR A 1 329 ? 23.484 -32.594 -15.594 1 94.44 329 THR A C 1
ATOM 2674 O O . THR A 1 329 ? 22.594 -33.312 -16.047 1 94.44 329 THR A O 1
ATOM 2677 N N . ASP A 1 330 ? 23.562 -32.406 -14.312 1 93.38 330 ASP A N 1
ATOM 2678 C CA . ASP A 1 330 ? 22.547 -32.875 -13.383 1 93.38 330 ASP A CA 1
ATOM 2679 C C . ASP A 1 330 ? 21.469 -31.828 -13.156 1 93.38 330 ASP A C 1
ATOM 2681 O O . ASP A 1 330 ? 21.562 -30.719 -13.703 1 93.38 330 ASP A O 1
ATOM 2685 N N . ASP A 1 331 ? 20.438 -32.125 -12.453 1 94.44 331 ASP A N 1
ATOM 2686 C CA . ASP A 1 331 ? 19.406 -31.141 -12.195 1 94.44 331 ASP A CA 1
ATOM 2687 C C . ASP A 1 331 ? 19.719 -30.328 -10.945 1 94.44 331 ASP A C 1
ATOM 2689 O O . ASP A 1 331 ? 20.812 -30.422 -10.398 1 94.44 331 ASP A O 1
ATOM 2693 N N . PHE A 1 332 ? 18.891 -29.344 -10.555 1 96.88 332 PHE A N 1
ATOM 2694 C CA . PHE A 1 332 ? 19.078 -28.484 -9.398 1 96.88 332 PHE A CA 1
ATOM 2695 C C . PHE A 1 332 ? 18.188 -28.906 -8.242 1 96.88 332 PHE A C 1
ATOM 2697 O O . PHE A 1 332 ? 17.594 -28.062 -7.57 1 96.88 332 PHE A O 1
ATOM 2704 N N . PHE A 1 333 ? 17.969 -30.266 -8.023 1 96.19 333 PHE A N 1
ATOM 2705 C CA . PHE A 1 333 ? 17.266 -30.828 -6.875 1 96.19 333 PHE A CA 1
ATOM 2706 C C . PHE A 1 333 ? 18.234 -31.609 -5.984 1 96.19 333 PHE A C 1
ATOM 2708 O O . PHE A 1 333 ? 19.203 -32.188 -6.465 1 96.19 333 PHE A O 1
ATOM 2715 N N . PRO A 1 334 ? 17.984 -31.781 -4.715 1 96 334 PRO A N 1
ATOM 2716 C CA . PRO A 1 334 ? 16.984 -31.016 -3.965 1 96 334 PRO A CA 1
ATOM 2717 C C . PRO A 1 334 ? 17.422 -29.578 -3.719 1 96 334 PRO A C 1
ATOM 2719 O O . PRO A 1 334 ? 18.625 -29.297 -3.609 1 96 334 PRO A O 1
ATOM 2722 N N . TYR A 1 335 ? 16.469 -28.656 -3.576 1 97.12 335 TYR A N 1
ATOM 2723 C CA . TYR A 1 335 ? 16.734 -27.25 -3.314 1 97.12 335 TYR A CA 1
ATOM 2724 C C . TYR A 1 335 ? 16.641 -26.953 -1.824 1 97.12 335 TYR A C 1
ATOM 2726 O O . TYR A 1 335 ? 15.703 -27.375 -1.15 1 97.12 335 TYR A O 1
ATOM 2734 N N . ALA A 1 336 ? 17.625 -26.281 -1.272 1 97.88 336 ALA A N 1
ATOM 2735 C CA . ALA A 1 336 ? 17.609 -25.75 0.086 1 97.88 336 ALA A CA 1
ATOM 2736 C C . ALA A 1 336 ? 18.062 -24.297 0.103 1 97.88 336 ALA A C 1
ATOM 2738 O O . ALA A 1 336 ? 19.047 -23.938 -0.555 1 97.88 336 ALA A O 1
ATOM 2739 N N . ASP A 1 337 ? 17.297 -23.438 0.811 1 97.25 337 ASP A N 1
ATOM 2740 C CA . ASP A 1 337 ? 17.719 -22.047 0.862 1 97.25 337 ASP A CA 1
ATOM 2741 C C . ASP A 1 337 ? 18.5 -21.75 2.145 1 97.25 337 ASP A C 1
ATOM 2743 O O . ASP A 1 337 ? 19.016 -20.656 2.32 1 97.25 337 ASP A O 1
ATOM 2747 N N . ASP A 1 338 ? 18.594 -22.719 3.039 1 96.94 338 ASP A N 1
ATOM 2748 C CA . ASP A 1 338 ? 19.422 -22.672 4.238 1 96.94 338 ASP A CA 1
ATOM 2749 C C . ASP A 1 338 ? 19.703 -24.078 4.754 1 96.94 338 ASP A C 1
ATOM 2751 O O . ASP A 1 338 ? 19.203 -25.062 4.203 1 96.94 338 ASP A O 1
ATOM 2755 N N . ALA A 1 339 ? 20.438 -24.219 5.824 1 96.69 339 ALA A N 1
ATOM 2756 C CA . ALA A 1 339 ? 20.984 -25.5 6.305 1 96.69 339 ALA A CA 1
ATOM 2757 C C . ALA A 1 339 ? 19.859 -26.469 6.633 1 96.69 339 ALA A C 1
ATOM 2759 O O . ALA A 1 339 ? 20 -27.688 6.43 1 96.69 339 ALA A O 1
ATOM 2760 N N . HIS A 1 340 ? 18.719 -26.047 7.141 1 96.81 340 HIS A N 1
ATOM 2761 C CA . HIS A 1 340 ? 17.656 -26.938 7.586 1 96.81 340 HIS A CA 1
ATOM 2762 C C . HIS A 1 340 ? 16.391 -26.734 6.77 1 96.81 340 HIS A C 1
ATOM 2764 O O . HIS A 1 340 ? 15.32 -27.234 7.141 1 96.81 340 HIS A O 1
ATOM 2770 N N . ASP A 1 341 ? 16.5 -26 5.68 1 97.38 341 ASP A N 1
ATOM 2771 C CA . ASP A 1 341 ? 15.32 -25.578 4.941 1 97.38 341 ASP A CA 1
ATOM 2772 C C . ASP A 1 341 ? 15.258 -26.234 3.568 1 97.38 341 ASP A C 1
ATOM 2774 O O . ASP A 1 341 ? 15.32 -25.547 2.543 1 97.38 341 ASP A O 1
ATOM 2778 N N . PHE A 1 342 ? 15.039 -27.516 3.551 1 97.81 342 PHE A N 1
ATOM 2779 C CA . PHE A 1 342 ? 14.938 -28.234 2.287 1 97.81 342 PHE A CA 1
ATOM 2780 C C . PHE A 1 342 ? 13.523 -28.156 1.73 1 97.81 342 PHE A C 1
ATOM 2782 O O . PHE A 1 342 ? 12.57 -28.547 2.396 1 97.81 342 PHE A O 1
ATOM 2789 N N . TRP A 1 343 ? 13.43 -27.594 0.552 1 98.31 343 TRP A N 1
ATOM 2790 C CA . TRP A 1 343 ? 12.148 -27.484 -0.141 1 98.31 343 TRP A CA 1
ATOM 2791 C C . TRP A 1 343 ? 11.797 -28.781 -0.844 1 98.31 343 TRP A C 1
ATOM 2793 O O . TRP A 1 343 ? 11.766 -28.844 -2.076 1 98.31 343 TRP A O 1
ATOM 2803 N N . THR A 1 344 ? 11.477 -29.828 -0.085 1 98.31 344 THR A N 1
ATOM 2804 C CA . THR A 1 344 ? 11.219 -31.141 -0.645 1 98.31 344 THR A CA 1
ATOM 2805 C C . THR A 1 344 ? 9.867 -31.672 -0.188 1 98.31 344 THR A C 1
ATOM 2807 O O . THR A 1 344 ? 9.461 -32.781 -0.579 1 98.31 344 THR A O 1
ATOM 2810 N N . GLY A 1 345 ? 9.172 -30.828 0.643 1 98.38 345 GLY A N 1
ATOM 2811 C CA . GLY A 1 345 ? 7.844 -31.219 1.08 1 98.38 345 GLY A CA 1
ATOM 2812 C C . GLY A 1 345 ? 6.801 -31.125 -0.017 1 98.38 345 GLY A C 1
ATOM 2813 O O . GLY A 1 345 ? 5.934 -32 -0.134 1 98.38 345 GLY A O 1
ATOM 2814 N N . TYR A 1 346 ? 6.922 -30.141 -0.854 1 98.44 346 TYR A N 1
ATOM 2815 C CA . TYR A 1 346 ? 5.895 -29.844 -1.849 1 98.44 346 TYR A CA 1
ATOM 2816 C C . TYR A 1 346 ? 5.844 -30.922 -2.918 1 98.44 346 TYR A C 1
ATOM 2818 O O . TYR A 1 346 ? 4.891 -31 -3.699 1 98.44 346 TYR A O 1
ATOM 2826 N N . PHE A 1 347 ? 6.812 -31.812 -2.938 1 98.56 347 PHE A N 1
ATOM 2827 C CA . PHE A 1 347 ? 6.715 -32.938 -3.873 1 98.56 347 PHE A CA 1
ATOM 2828 C C . PHE A 1 347 ? 5.449 -33.75 -3.625 1 98.56 347 PHE A C 1
ATOM 2830 O O . PHE A 1 347 ? 4.902 -34.344 -4.547 1 98.56 347 PHE A O 1
ATOM 2837 N N . THR A 1 348 ? 4.965 -33.688 -2.357 1 98.5 348 THR A N 1
ATOM 2838 C CA . THR A 1 348 ? 3.805 -34.5 -2.014 1 98.5 348 THR A CA 1
ATOM 2839 C C . THR A 1 348 ? 2.695 -33.656 -1.421 1 98.5 348 THR A C 1
ATOM 2841 O O . THR A 1 348 ? 1.641 -34.156 -1.037 1 98.5 348 THR A O 1
ATOM 2844 N N . SER A 1 349 ? 2.873 -32.344 -1.264 1 98.31 349 SER A N 1
ATOM 2845 C CA . SER A 1 349 ? 1.801 -31.484 -0.759 1 98.31 349 SER A CA 1
ATOM 2846 C C . SER A 1 349 ? 0.561 -31.578 -1.644 1 98.31 349 SER A C 1
ATOM 2848 O O . SER A 1 349 ? 0.662 -31.516 -2.871 1 98.31 349 SER A O 1
ATOM 2850 N N . ARG A 1 350 ? -0.586 -31.844 -1.002 1 97.88 350 ARG A N 1
ATOM 2851 C CA . ARG A 1 350 ? -1.903 -31.953 -1.621 1 97.88 350 ARG A CA 1
ATOM 2852 C C . ARG A 1 350 ? -1.918 -33.031 -2.697 1 97.88 350 ARG A C 1
ATOM 2854 O O . ARG A 1 350 ? -2.203 -32.75 -3.863 1 97.88 350 ARG A O 1
ATOM 2861 N N . PRO A 1 351 ? -1.658 -34.281 -2.297 1 97.75 351 PRO A N 1
ATOM 2862 C CA . PRO A 1 351 ? -1.539 -35.375 -3.252 1 97.75 351 PRO A CA 1
ATOM 2863 C C . PRO A 1 351 ? -2.826 -35.625 -4.035 1 97.75 351 PRO A C 1
ATOM 2865 O O . PRO A 1 351 ? -2.783 -36.094 -5.172 1 97.75 351 PRO A O 1
ATOM 2868 N N . ALA A 1 352 ? -3.998 -35.25 -3.428 1 96.81 352 ALA A N 1
ATOM 2869 C CA . ALA A 1 352 ? -5.262 -35.438 -4.133 1 96.81 352 ALA A CA 1
ATOM 2870 C C . ALA A 1 352 ? -5.387 -34.5 -5.316 1 96.81 352 ALA A C 1
ATOM 2872 O O . ALA A 1 352 ? -5.883 -34.875 -6.379 1 96.81 352 ALA A O 1
ATOM 2873 N N . LEU A 1 353 ? -4.98 -33.312 -5.137 1 97.31 353 LEU A N 1
ATOM 2874 C CA . LEU A 1 353 ? -4.996 -32.375 -6.242 1 97.31 353 LEU A CA 1
ATOM 2875 C C . LEU A 1 353 ? -4.031 -32.781 -7.344 1 97.31 353 LEU A C 1
ATOM 2877 O O . LEU A 1 353 ? -4.32 -32.594 -8.531 1 97.31 353 LEU A O 1
ATOM 2881 N N . LYS A 1 354 ? -2.93 -33.281 -6.941 1 98 354 LYS A N 1
ATOM 2882 C CA . LYS A 1 354 ? -1.956 -33.781 -7.922 1 98 354 LYS A CA 1
ATOM 2883 C C . LYS A 1 354 ? -2.529 -34.906 -8.758 1 98 354 LYS A C 1
ATOM 2885 O O . LYS A 1 354 ? -2.266 -35 -9.961 1 98 354 LYS A O 1
ATOM 2890 N N . ARG A 1 355 ? -3.238 -35.812 -8.102 1 97.69 355 ARG A N 1
ATOM 2891 C CA . ARG A 1 355 ? -3.898 -36.875 -8.836 1 97.69 355 ARG A CA 1
ATOM 2892 C C . ARG A 1 355 ? -4.938 -36.312 -9.805 1 97.69 355 ARG A C 1
ATOM 2894 O O . ARG A 1 355 ? -5.043 -36.75 -10.945 1 97.69 355 ARG A O 1
ATOM 2901 N N . TYR A 1 356 ? -5.691 -35.375 -9.273 1 97.12 356 TYR A N 1
ATOM 2902 C CA . TYR A 1 356 ? -6.727 -34.75 -10.102 1 97.12 356 TYR A CA 1
ATOM 2903 C C . TYR A 1 356 ? -6.117 -34.094 -11.328 1 97.12 356 TYR A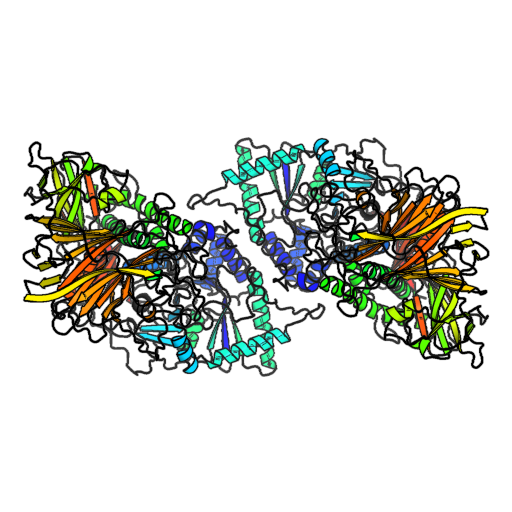 C 1
ATOM 2905 O O . TYR A 1 356 ? -6.664 -34.188 -12.43 1 97.12 356 TYR A O 1
ATOM 2913 N N . GLU A 1 357 ? -5.047 -33.406 -11.133 1 97.75 357 GLU A N 1
ATOM 2914 C CA . GLU A 1 357 ? -4.328 -32.781 -12.234 1 97.75 357 GLU A CA 1
ATOM 2915 C C . GLU A 1 357 ? -3.863 -33.844 -13.25 1 97.75 357 GLU A C 1
ATOM 2917 O O . GLU A 1 357 ? -4.016 -33.656 -14.461 1 97.75 357 GLU A O 1
ATOM 2922 N N . ARG A 1 358 ? -3.273 -34.969 -12.82 1 97.12 358 ARG A N 1
ATOM 2923 C CA . ARG A 1 358 ? -2.805 -36.031 -13.68 1 97.12 358 ARG A CA 1
ATOM 2924 C C . ARG A 1 358 ? -3.953 -36.625 -14.484 1 97.12 358 ARG A C 1
ATOM 2926 O O . ARG A 1 358 ? -3.824 -36.844 -15.695 1 97.12 358 ARG A O 1
ATOM 2933 N N . LEU A 1 359 ? -5.012 -36.875 -13.828 1 96.5 359 LEU A N 1
ATOM 2934 C CA . LEU A 1 359 ? -6.191 -37.406 -14.484 1 96.5 359 LEU A CA 1
ATOM 2935 C C . LEU A 1 359 ? -6.742 -36.438 -15.508 1 96.5 359 LEU A C 1
ATOM 2937 O O . LEU A 1 359 ? -7.16 -36.812 -16.594 1 96.5 359 LEU A O 1
ATOM 2941 N N . SER A 1 360 ? -6.723 -35.188 -15.148 1 96.75 360 SER A N 1
ATOM 2942 C CA . SER A 1 360 ? -7.215 -34.156 -16.047 1 96.75 360 SER A CA 1
ATOM 2943 C C . SER A 1 360 ? -6.359 -34.062 -17.297 1 96.75 360 SER A C 1
ATOM 2945 O O . SER A 1 360 ? -6.867 -33.75 -18.391 1 96.75 360 SER A O 1
ATOM 2947 N N . ASN A 1 361 ? -5.086 -34.25 -17.156 1 96.88 361 ASN A N 1
ATOM 2948 C CA . ASN A 1 361 ? -4.223 -34.281 -18.344 1 96.88 361 ASN A CA 1
ATOM 2949 C C . ASN A 1 361 ? -4.594 -35.406 -19.281 1 96.88 361 ASN A C 1
ATOM 2951 O O . ASN A 1 361 ? -4.613 -35.25 -20.5 1 96.88 361 ASN A O 1
ATOM 2955 N N . SER A 1 362 ? -4.828 -36.562 -18.719 1 96.56 362 SER A N 1
ATOM 2956 C CA . SER A 1 362 ? -5.27 -37.688 -19.516 1 96.56 362 SER A CA 1
ATOM 2957 C C . SER A 1 362 ? -6.566 -37.375 -20.25 1 96.56 362 SER A C 1
ATOM 2959 O O . SER A 1 362 ? -6.699 -37.688 -21.438 1 96.56 362 SER A O 1
ATOM 2961 N N . ARG A 1 363 ? -7.5 -36.781 -19.562 1 95.62 363 ARG A N 1
ATOM 2962 C CA . ARG A 1 363 ? -8.781 -36.438 -20.156 1 95.62 363 ARG A CA 1
ATOM 2963 C C . ARG A 1 363 ? -8.602 -35.406 -21.266 1 95.62 363 ARG A C 1
ATOM 2965 O O . ARG A 1 363 ? -9.273 -35.469 -22.297 1 95.62 363 ARG A O 1
ATOM 2972 N N . LEU A 1 364 ? -7.727 -34.5 -21.047 1 96.19 364 LEU A N 1
ATOM 2973 C CA . LEU A 1 364 ? -7.461 -33.469 -22.062 1 96.19 364 LEU A CA 1
ATOM 2974 C C . LEU A 1 364 ? -6.922 -34.125 -23.344 1 96.19 364 LEU A C 1
ATOM 2976 O O . LEU A 1 364 ? -7.332 -33.75 -24.438 1 96.19 364 LEU A O 1
ATOM 2980 N N . GLN A 1 365 ? -5.945 -35.062 -23.188 1 97 365 GLN A N 1
ATOM 2981 C CA . GLN A 1 365 ? -5.41 -35.719 -24.375 1 97 365 GLN A CA 1
ATOM 2982 C C . GLN A 1 365 ? -6.504 -36.469 -25.125 1 97 365 GLN A C 1
ATOM 2984 O O . GLN A 1 365 ? -6.559 -36.438 -26.359 1 97 365 GLN A O 1
ATOM 2989 N N . THR A 1 366 ? -7.359 -37.156 -24.375 1 96.94 366 THR A N 1
ATOM 2990 C CA . THR A 1 366 ? -8.492 -37.844 -24.984 1 96.94 366 THR A CA 1
ATOM 2991 C C . THR A 1 366 ? -9.398 -36.875 -25.734 1 96.94 366 THR A C 1
ATOM 2993 O O . THR A 1 366 ? -9.805 -37.156 -26.859 1 96.94 366 THR A O 1
ATOM 2996 N N . CYS A 1 367 ? -9.688 -35.812 -25.047 1 96.69 367 CYS A N 1
ATOM 2997 C CA . CYS A 1 367 ? -10.523 -34.781 -25.656 1 96.69 367 CYS A CA 1
ATOM 2998 C C . CYS A 1 367 ? -9.922 -34.281 -26.969 1 96.69 367 CYS A C 1
ATOM 3000 O O . CYS A 1 367 ? -10.617 -34.188 -27.969 1 96.69 367 CYS A O 1
ATOM 3002 N N . ASN A 1 368 ? -8.664 -34 -27.016 1 96.62 368 ASN A N 1
ATOM 3003 C CA . ASN A 1 368 ? -7.965 -33.5 -28.203 1 96.62 368 ASN A CA 1
ATOM 3004 C C . ASN A 1 368 ? -7.992 -34.531 -29.328 1 96.62 368 ASN A C 1
ATOM 3006 O O . ASN A 1 368 ? -8.258 -34.219 -30.469 1 96.62 368 ASN A O 1
ATOM 3010 N N . GLN A 1 369 ? -7.707 -35.75 -29.016 1 96.94 369 GLN A N 1
ATOM 3011 C CA . GLN A 1 369 ? -7.68 -36.844 -30 1 96.94 369 GLN A CA 1
ATOM 3012 C C . GLN A 1 369 ? -9.047 -37.031 -30.641 1 96.94 369 GLN A C 1
ATOM 3014 O O . GLN A 1 369 ? -9.148 -37.156 -31.875 1 96.94 369 GLN A O 1
ATOM 3019 N N . LEU A 1 370 ? -10.039 -37.062 -29.781 1 96.75 370 LEU A N 1
ATOM 3020 C CA . LEU A 1 370 ? -11.383 -37.344 -30.266 1 96.75 370 LEU A CA 1
ATOM 3021 C C . LEU A 1 370 ? -11.938 -36.156 -31.047 1 96.75 370 LEU A C 1
ATOM 3023 O O . LEU A 1 370 ? -12.812 -36.312 -31.906 1 96.75 370 LEU A O 1
ATOM 3027 N N . GLU A 1 371 ? -11.445 -34.969 -30.719 1 95.5 371 GLU A N 1
ATOM 3028 C CA . GLU A 1 371 ? -11.789 -33.844 -31.547 1 95.5 371 GLU A CA 1
ATOM 3029 C C . GLU A 1 371 ? -11.328 -34.031 -33 1 95.5 371 GLU A C 1
ATOM 3031 O O . GLU A 1 371 ? -12.047 -33.688 -33.938 1 95.5 371 GLU A O 1
ATOM 3036 N N . VAL A 1 372 ? -10.156 -34.562 -33.156 1 95.38 372 VAL A N 1
ATOM 3037 C CA . VAL A 1 372 ? -9.586 -34.812 -34.469 1 95.38 372 VAL A CA 1
ATOM 3038 C C . VAL A 1 372 ? -10.297 -35.969 -35.156 1 95.38 372 VAL A C 1
ATOM 3040 O O . VAL A 1 372 ? -10.727 -35.906 -36.312 1 95.38 372 VAL A O 1
ATOM 3043 N N . LEU A 1 373 ? -10.461 -37.094 -34.438 1 95.38 373 LEU A N 1
ATOM 3044 C CA . LEU A 1 373 ? -10.984 -38.344 -35 1 95.38 373 LEU A CA 1
ATOM 3045 C C . LEU A 1 373 ? -12.461 -38.219 -35.344 1 95.38 373 LEU A C 1
ATOM 3047 O O . LEU A 1 373 ? -12.938 -38.812 -36.312 1 95.38 373 LEU A O 1
ATOM 3051 N N . GLY A 1 374 ? -13.188 -37.5 -34.469 1 92.62 374 GLY A N 1
ATOM 3052 C CA . GLY A 1 374 ? -14.609 -37.312 -34.688 1 92.62 374 GLY A CA 1
ATOM 3053 C C . GLY A 1 374 ? -14.922 -36.25 -35.75 1 92.62 374 GLY A C 1
ATOM 3054 O O . GLY A 1 374 ? -16.047 -36.188 -36.25 1 92.62 374 GLY A O 1
ATOM 3055 N N . GLY A 1 375 ? -13.953 -35.438 -36.094 1 88.81 375 GLY A N 1
ATOM 3056 C CA . GLY A 1 375 ? -14.102 -34.438 -37.156 1 88.81 375 GLY A CA 1
ATOM 3057 C C . GLY A 1 375 ? -15.039 -33.281 -36.75 1 88.81 375 GLY A C 1
ATOM 3058 O O . GLY A 1 375 ? -15.078 -32.875 -35.594 1 88.81 375 GLY A O 1
ATOM 3059 N N . ARG A 1 376 ? -15.828 -32.812 -37.719 1 86.56 376 ARG A N 1
ATOM 3060 C CA . ARG A 1 376 ? -16.672 -31.641 -37.562 1 86.56 376 ARG A CA 1
ATOM 3061 C C . ARG A 1 376 ? -17.797 -31.906 -36.562 1 86.56 376 ARG A C 1
ATOM 3063 O O . ARG A 1 376 ? -18.25 -31 -35.875 1 86.56 376 ARG A O 1
ATOM 3070 N N . ARG A 1 377 ? -18.25 -33.062 -36.438 1 91.06 377 ARG A N 1
ATOM 3071 C CA . ARG A 1 377 ? -19.375 -33.438 -35.594 1 91.06 377 ARG A CA 1
ATOM 3072 C C . ARG A 1 377 ? -18.969 -33.469 -34.125 1 91.06 377 ARG A C 1
ATOM 3074 O O . ARG A 1 377 ? -19.828 -33.469 -33.219 1 91.06 377 ARG A O 1
ATOM 3081 N N . SER A 1 378 ? -17.703 -33.469 -33.812 1 92.06 378 SER A N 1
ATOM 3082 C CA . SER A 1 378 ? -17.219 -33.531 -32.438 1 92.06 378 SER A CA 1
ATOM 3083 C C . SER A 1 378 ? -17.578 -32.25 -31.672 1 92.06 378 SER A C 1
ATOM 3085 O O . SER A 1 378 ? -17.969 -32.344 -30.5 1 92.06 378 SER A O 1
ATOM 3087 N N . ARG A 1 379 ? -17.469 -31.062 -32.281 1 93.19 379 ARG A N 1
ATOM 3088 C CA . ARG A 1 379 ? -17.672 -29.781 -31.609 1 93.19 379 ARG A CA 1
ATOM 3089 C C . ARG A 1 379 ? -19.156 -29.422 -31.562 1 93.19 379 ARG A C 1
ATOM 3091 O O . ARG A 1 379 ? -19.609 -28.719 -30.656 1 93.19 379 ARG A O 1
ATOM 3098 N N . LYS A 1 380 ? -19.844 -29.766 -32.531 1 93.62 380 LYS A N 1
ATOM 3099 C CA . LYS A 1 380 ? -21.297 -29.594 -32.594 1 93.62 380 LYS A CA 1
ATOM 3100 C C . LYS A 1 380 ? -21.984 -30.891 -33.031 1 93.62 380 LYS A C 1
ATOM 3102 O O . LYS A 1 380 ? -21.922 -31.25 -34.219 1 93.62 380 LYS A O 1
ATOM 3107 N N . GLY A 1 381 ? -22.656 -31.562 -32.062 1 93.25 381 GLY A N 1
ATOM 3108 C CA . GLY A 1 381 ? -23.281 -32.844 -32.375 1 93.25 381 GLY A CA 1
ATOM 3109 C C . GLY A 1 381 ? -24.547 -33.094 -31.594 1 93.25 381 GLY A C 1
ATOM 3110 O O . GLY A 1 381 ? -25.25 -32.156 -31.203 1 93.25 381 GLY A O 1
ATOM 3111 N N . LEU A 1 382 ? -24.875 -34.25 -31.453 1 92.44 382 LEU A N 1
ATOM 3112 C CA . LEU A 1 382 ? -26.125 -34.719 -30.875 1 92.44 382 LEU A CA 1
ATOM 3113 C C . LEU A 1 382 ? -26.297 -34.188 -29.453 1 92.44 382 LEU A C 1
ATOM 3115 O O . LEU A 1 382 ? -27.406 -33.969 -28.984 1 92.44 382 LEU A O 1
ATOM 3119 N N . PHE A 1 383 ? -25.234 -34 -28.766 1 94.88 383 PHE A N 1
ATOM 3120 C CA . PHE A 1 383 ? -25.312 -33.688 -27.344 1 94.88 383 PHE A CA 1
ATOM 3121 C C . PHE A 1 383 ? -25 -32.219 -27.078 1 94.88 383 PHE A C 1
ATOM 3123 O O . PHE A 1 383 ? -24.797 -31.828 -25.938 1 94.88 383 PHE A O 1
ATOM 3130 N N . GLY A 1 384 ? -24.891 -31.547 -28.141 1 93.81 384 GLY A N 1
ATOM 3131 C CA . GLY A 1 384 ? -24.719 -30.109 -28.016 1 93.81 384 GLY A CA 1
ATOM 3132 C C . GLY A 1 384 ? -23.359 -29.625 -28.5 1 93.81 384 GLY A C 1
ATOM 3133 O O . GLY A 1 384 ? -22.719 -30.281 -29.312 1 93.81 384 GLY A O 1
ATOM 3134 N N . GLU A 1 385 ? -22.969 -28.375 -28 1 93.44 385 GLU A N 1
ATOM 3135 C CA . GLU A 1 385 ? -21.703 -27.781 -28.375 1 93.44 385 GLU A CA 1
ATOM 3136 C C . GLU A 1 385 ? -20.625 -28.047 -27.328 1 93.44 385 GLU A C 1
ATOM 3138 O O . GLU A 1 385 ? -20.844 -27.797 -26.141 1 93.44 385 GLU A O 1
ATOM 3143 N N . GLY A 1 386 ? -19.562 -28.641 -27.797 1 90.38 386 GLY A N 1
ATOM 3144 C CA . GLY A 1 386 ? -18.422 -28.906 -26.922 1 90.38 386 GLY A CA 1
ATOM 3145 C C . GLY A 1 386 ? -17.141 -28.266 -27.391 1 90.38 386 GLY A C 1
ATOM 3146 O O . GLY A 1 386 ? -17.062 -27.766 -28.516 1 90.38 386 GLY A O 1
ATOM 3147 N N . GLY A 1 387 ? -16.156 -28.172 -26.531 1 86.56 387 GLY A N 1
ATOM 3148 C CA . GLY A 1 387 ? -14.867 -27.594 -26.891 1 86.56 387 GLY A CA 1
ATOM 3149 C C . GLY A 1 387 ? -13.758 -28 -25.953 1 86.56 387 GLY A C 1
ATOM 3150 O O . GLY A 1 387 ? -13.969 -28.781 -25.031 1 86.56 387 GLY A O 1
ATOM 3151 N N . SER A 1 388 ? -12.594 -27.484 -26.359 1 77.75 388 SER A N 1
ATOM 3152 C CA . SER A 1 388 ? -11.406 -27.828 -25.594 1 77.75 388 SER A CA 1
ATOM 3153 C C . SER A 1 388 ? -11.062 -26.75 -24.578 1 77.75 388 SER A C 1
ATOM 3155 O O . SER A 1 388 ? -9.898 -26.375 -24.422 1 77.75 388 SER A O 1
ATOM 3157 N N . ASP A 1 389 ? -12.016 -26.266 -23.844 1 78.38 389 ASP A N 1
ATOM 3158 C CA . ASP A 1 389 ? -11.805 -25.297 -22.781 1 78.38 389 ASP A CA 1
ATOM 3159 C C . ASP A 1 389 ? -10.914 -25.859 -21.672 1 78.38 389 ASP A C 1
ATOM 3161 O O . ASP A 1 389 ? -10.312 -25.109 -20.906 1 78.38 389 ASP A O 1
ATOM 3165 N N . SER A 1 390 ? -10.758 -27.125 -21.641 1 83.12 390 SER A N 1
ATOM 3166 C CA . SER A 1 390 ? -9.961 -27.844 -20.672 1 83.12 390 SER A CA 1
ATOM 3167 C C . SER A 1 390 ? -8.484 -27.469 -20.781 1 83.12 390 SER A C 1
ATOM 3169 O O . SER A 1 390 ? -7.746 -27.531 -19.797 1 83.12 390 SER A O 1
ATOM 3171 N N . MET A 1 391 ? -8.156 -26.984 -21.891 1 89.5 391 MET A N 1
ATOM 3172 C CA . MET A 1 391 ? -6.754 -26.672 -22.125 1 89.5 391 MET A CA 1
ATOM 3173 C C . MET A 1 391 ? -6.305 -25.5 -21.234 1 89.5 391 MET A C 1
ATOM 3175 O O . MET A 1 391 ? -5.203 -25.531 -20.688 1 89.5 391 MET A O 1
ATOM 3179 N N . LYS A 1 392 ? -7.105 -24.516 -21.109 1 94.62 392 LYS A N 1
ATOM 3180 C CA . LYS A 1 392 ? -6.742 -23.344 -20.312 1 94.62 392 LYS A CA 1
ATOM 3181 C C . LYS A 1 392 ? -6.695 -23.703 -18.828 1 94.62 392 LYS A C 1
ATOM 3183 O O . LYS A 1 392 ? -5.805 -23.25 -18.094 1 94.62 392 LYS A O 1
ATOM 3188 N N . ALA A 1 393 ? -7.68 -24.484 -18.359 1 95.31 393 ALA A N 1
ATOM 3189 C CA . ALA A 1 393 ? -7.707 -24.906 -16.969 1 95.31 393 ALA A CA 1
ATOM 3190 C C . ALA A 1 393 ? -6.488 -25.766 -16.625 1 95.31 393 ALA A C 1
ATOM 3192 O O . ALA A 1 393 ? -5.867 -25.594 -15.578 1 95.31 393 ALA A O 1
ATOM 3193 N N . MET A 1 394 ? -6.168 -26.656 -17.516 1 97.19 394 MET A N 1
ATOM 3194 C CA . MET A 1 394 ? -5 -27.516 -17.328 1 97.19 394 MET A CA 1
ATOM 3195 C C . MET A 1 394 ? -3.717 -26.688 -17.328 1 97.19 394 MET A C 1
ATOM 3197 O O . MET A 1 394 ? -2.783 -26.984 -16.578 1 97.19 394 MET A O 1
ATOM 3201 N N . ALA A 1 395 ? -3.717 -25.688 -18.188 1 97.94 395 ALA A N 1
ATOM 3202 C CA . ALA A 1 395 ? -2.537 -24.828 -18.281 1 97.94 395 ALA A CA 1
ATOM 3203 C C . ALA A 1 395 ? -2.309 -24.078 -16.969 1 97.94 395 ALA A C 1
ATOM 3205 O O . ALA A 1 395 ? -1.18 -24 -16.484 1 97.94 395 ALA A O 1
ATOM 3206 N N . VAL A 1 396 ? -3.352 -23.547 -16.375 1 97.38 396 VAL A N 1
ATOM 3207 C CA . VAL A 1 396 ? -3.271 -22.828 -15.109 1 97.38 396 VAL A CA 1
ATOM 3208 C C . VAL A 1 396 ? -2.777 -23.766 -14.008 1 97.38 396 VAL A C 1
ATOM 3210 O O . VAL A 1 396 ? -1.983 -23.359 -13.148 1 97.38 396 VAL A O 1
ATOM 3213 N N . ALA A 1 397 ? -3.156 -24.969 -14.047 1 97.81 397 ALA A N 1
ATOM 3214 C CA . ALA A 1 397 ? -2.85 -25.953 -13 1 97.81 397 ALA A CA 1
ATOM 3215 C C . ALA A 1 397 ? -1.368 -26.312 -13.008 1 97.81 397 ALA A C 1
ATOM 3217 O O . ALA A 1 397 ? -0.861 -26.906 -12.047 1 97.81 397 ALA A O 1
ATOM 3218 N N . GLN A 1 398 ? -0.654 -25.922 -14.062 1 98.31 398 GLN A N 1
ATOM 3219 C CA . GLN A 1 398 ? 0.76 -26.266 -14.148 1 98.31 398 GLN A CA 1
ATOM 3220 C C . GLN A 1 398 ? 1.625 -25.25 -13.406 1 98.31 398 GLN A C 1
ATOM 3222 O O . GLN A 1 398 ? 2.824 -25.469 -13.219 1 98.31 398 GLN A O 1
ATOM 3227 N N . HIS A 1 399 ? 1.04 -24.156 -12.914 1 98.19 399 HIS A N 1
ATOM 3228 C CA . HIS A 1 399 ? 1.768 -23.094 -12.25 1 98.19 399 HIS A CA 1
ATOM 3229 C C . HIS A 1 399 ? 2.561 -23.625 -11.055 1 98.19 399 HIS A C 1
ATOM 3231 O O . HIS A 1 399 ? 2.156 -24.594 -10.422 1 98.19 399 HIS A O 1
ATOM 3237 N N . HIS A 1 400 ? 3.635 -22.938 -10.711 1 97.81 400 HIS A N 1
ATOM 3238 C CA . HIS A 1 400 ? 4.57 -23.469 -9.727 1 97.81 400 HIS A CA 1
ATOM 3239 C C . HIS A 1 400 ? 3.967 -23.438 -8.328 1 97.81 400 HIS A C 1
ATOM 3241 O O . HIS A 1 400 ? 4.469 -24.109 -7.418 1 97.81 400 HIS A O 1
ATOM 3247 N N . ASP A 1 401 ? 2.828 -22.828 -8.125 1 97.44 401 ASP A N 1
ATOM 3248 C CA . ASP A 1 401 ? 2.152 -22.906 -6.836 1 97.44 401 ASP A CA 1
ATOM 3249 C C . ASP A 1 401 ? 0.8 -23.609 -6.965 1 97.44 401 ASP A C 1
ATOM 3251 O O . ASP A 1 401 ? 0 -23.594 -6.027 1 97.44 401 ASP A O 1
ATOM 3255 N N . ALA A 1 402 ? 0.49 -24.172 -8.039 1 97.5 402 ALA A N 1
ATOM 3256 C CA . ALA A 1 402 ? -0.752 -24.906 -8.227 1 97.5 402 ALA A CA 1
ATOM 3257 C C . ALA A 1 402 ? -0.534 -26.406 -7.996 1 97.5 402 ALA A C 1
ATOM 3259 O O . ALA A 1 402 ? -0.768 -26.906 -6.895 1 97.5 402 ALA A O 1
ATOM 3260 N N . VAL A 1 403 ? 0.076 -27.062 -8.969 1 96.88 403 VAL A N 1
ATOM 3261 C CA . VAL A 1 403 ? 0.266 -28.516 -8.914 1 96.88 403 VAL A CA 1
ATOM 3262 C C . VAL A 1 403 ? 1.209 -28.875 -7.77 1 96.88 403 VAL A C 1
ATOM 3264 O O . VAL A 1 403 ? 1.14 -29.969 -7.219 1 96.88 403 VAL A O 1
ATOM 3267 N N . SER A 1 404 ? 2.068 -27.906 -7.344 1 97.31 404 SER A N 1
ATOM 3268 C CA . SER A 1 404 ? 2.977 -28.141 -6.227 1 97.31 404 SER A CA 1
ATOM 3269 C C . SER A 1 404 ? 2.219 -28.234 -4.906 1 97.31 404 SER A C 1
ATOM 3271 O O . SER A 1 404 ? 2.738 -28.766 -3.924 1 97.31 404 SER A O 1
ATOM 3273 N N . GLY A 1 405 ? 1.025 -27.734 -4.871 1 97.69 405 GLY A N 1
ATOM 3274 C CA . GLY A 1 405 ? 0.221 -27.781 -3.66 1 97.69 405 GLY A CA 1
ATOM 3275 C C . GLY A 1 405 ? 0.646 -26.75 -2.627 1 97.69 405 GLY A C 1
ATOM 3276 O O . GLY A 1 405 ? 0.467 -26.969 -1.425 1 97.69 405 GLY A O 1
ATOM 3277 N N . THR A 1 406 ? 1.207 -25.625 -3.025 1 98.19 406 THR A N 1
ATOM 3278 C CA . THR A 1 406 ? 1.736 -24.625 -2.107 1 98.19 406 THR A CA 1
ATOM 3279 C C . THR A 1 406 ? 0.874 -23.375 -2.125 1 98.19 406 THR A C 1
ATOM 3281 O O . THR A 1 406 ? 1.372 -22.266 -1.889 1 98.19 406 THR A O 1
ATOM 3284 N N . GLU A 1 407 ? -0.355 -23.469 -2.447 1 98.19 407 GLU A N 1
ATOM 3285 C CA . GLU A 1 407 ? -1.327 -22.375 -2.412 1 98.19 407 GLU A CA 1
ATOM 3286 C C . GLU A 1 407 ? -2.213 -22.469 -1.174 1 98.19 407 GLU A C 1
ATOM 3288 O O . GLU A 1 407 ? -2.24 -23.5 -0.497 1 98.19 407 GLU A O 1
ATOM 3293 N N . LYS A 1 408 ? -2.896 -21.438 -0.914 1 97.88 408 LYS A N 1
ATOM 3294 C CA . LYS A 1 408 ? -3.893 -21.469 0.152 1 97.88 408 LYS A CA 1
ATOM 3295 C C . LYS A 1 408 ? -5.027 -22.422 -0.186 1 97.88 408 LYS A C 1
ATOM 3297 O O . LYS A 1 408 ? -5.266 -22.734 -1.357 1 97.88 408 LYS A O 1
ATOM 3302 N N . GLN A 1 409 ? -5.723 -22.844 0.835 1 97.12 409 GLN A N 1
ATOM 3303 C CA . GLN A 1 409 ? -6.754 -23.875 0.664 1 97.12 409 GLN A CA 1
ATOM 3304 C C . GLN A 1 409 ? -7.848 -23.391 -0.286 1 97.12 409 GLN A C 1
ATOM 3306 O O . GLN A 1 409 ? -8.305 -24.141 -1.148 1 97.12 409 GLN A O 1
ATOM 3311 N N . HIS A 1 410 ? -8.312 -22.125 -0.14 1 96.81 410 HIS A N 1
ATOM 3312 C CA . HIS A 1 410 ? -9.391 -21.656 -0.999 1 96.81 410 HIS A CA 1
ATOM 3313 C C . HIS A 1 410 ? -8.93 -21.547 -2.449 1 96.81 410 HIS A C 1
ATOM 3315 O O . HIS A 1 410 ? -9.75 -21.609 -3.369 1 96.81 410 HIS A O 1
ATOM 3321 N N . VAL A 1 411 ? -7.676 -21.328 -2.707 1 98.12 411 VAL A N 1
ATOM 3322 C CA . VAL A 1 411 ? -7.129 -21.281 -4.059 1 98.12 411 VAL A CA 1
ATOM 3323 C C . VAL A 1 411 ? -7.062 -22.703 -4.641 1 98.12 411 VAL A C 1
ATOM 3325 O O . VAL A 1 411 ? -7.297 -22.891 -5.836 1 98.12 411 VAL A O 1
ATOM 3328 N N . ALA A 1 412 ? -6.668 -23.672 -3.797 1 97.62 412 ALA A N 1
ATOM 3329 C CA . ALA A 1 412 ? -6.703 -25.062 -4.23 1 97.62 412 ALA A CA 1
ATOM 3330 C C . ALA A 1 412 ? -8.102 -25.453 -4.695 1 97.62 412 ALA A C 1
ATOM 3332 O O . ALA A 1 412 ? -8.258 -26.172 -5.68 1 97.62 412 ALA A O 1
ATOM 3333 N N . PHE A 1 413 ? -9.117 -25 -3.949 1 97.31 413 PHE A N 1
ATOM 3334 C CA . PHE A 1 413 ? -10.492 -25.219 -4.371 1 97.31 413 PHE A CA 1
ATOM 3335 C C . PHE A 1 413 ? -10.75 -24.594 -5.738 1 97.31 413 PHE A C 1
ATOM 3337 O O . PHE A 1 413 ? -11.438 -25.188 -6.578 1 97.31 413 PHE A O 1
ATOM 3344 N N . ASP A 1 414 ? -10.227 -23.438 -5.941 1 97.62 414 ASP A N 1
ATOM 3345 C CA . ASP A 1 414 ? -10.406 -22.766 -7.219 1 97.62 414 ASP A CA 1
ATOM 3346 C C . ASP A 1 414 ? -9.758 -23.547 -8.359 1 97.62 414 ASP A C 1
ATOM 3348 O O . ASP A 1 414 ? -10.32 -23.641 -9.445 1 97.62 414 ASP A O 1
ATOM 3352 N N . TYR A 1 415 ? -8.531 -24.016 -8.172 1 97.5 415 TYR A N 1
ATOM 3353 C CA . TYR A 1 415 ? -7.867 -24.812 -9.195 1 97.5 415 TYR A CA 1
ATOM 3354 C C . TYR A 1 415 ? -8.688 -26.047 -9.547 1 97.5 415 TYR A C 1
ATOM 3356 O O . TYR A 1 415 ? -8.852 -26.375 -10.719 1 97.5 415 TYR A O 1
ATOM 3364 N N . ALA A 1 416 ? -9.156 -26.766 -8.5 1 97 416 ALA A N 1
ATOM 3365 C CA . ALA A 1 416 ? -9.992 -27.938 -8.734 1 97 416 ALA A CA 1
ATOM 3366 C C . ALA A 1 416 ? -11.258 -27.562 -9.5 1 97 416 ALA A C 1
ATOM 3368 O O . ALA A 1 416 ? -11.672 -28.281 -10.414 1 97 416 ALA A O 1
ATOM 3369 N N . LYS A 1 417 ? -11.844 -26.469 -9.086 1 96.81 417 LYS A N 1
ATOM 3370 C CA . LYS A 1 417 ? -13.055 -25.984 -9.75 1 96.81 417 LYS A CA 1
ATOM 3371 C C . LYS A 1 417 ? -12.789 -25.703 -11.219 1 96.81 417 LYS A C 1
ATOM 3373 O O . LYS A 1 417 ? -13.609 -26.016 -12.078 1 96.81 417 LYS A O 1
ATOM 3378 N N . ARG A 1 418 ? -11.703 -25.109 -11.555 1 96.38 418 ARG A N 1
ATOM 3379 C CA . ARG A 1 418 ? -11.352 -24.766 -12.93 1 96.38 418 ARG A CA 1
ATOM 3380 C C . ARG A 1 418 ? -11.141 -26.031 -13.758 1 96.38 418 ARG A C 1
ATOM 3382 O O . ARG A 1 418 ? -11.523 -26.094 -14.93 1 96.38 418 ARG A O 1
ATOM 3389 N N . LEU A 1 419 ? -10.461 -26.984 -13.195 1 96.94 419 LEU A N 1
ATOM 3390 C CA . LEU A 1 419 ? -10.281 -28.25 -13.891 1 96.94 419 LEU A CA 1
ATOM 3391 C C . LEU A 1 419 ? -11.633 -28.906 -14.195 1 96.94 419 LEU A C 1
ATOM 3393 O O . LEU A 1 419 ? -11.852 -29.391 -15.305 1 96.94 419 LEU A O 1
ATOM 3397 N N . ALA A 1 420 ? -12.516 -28.891 -13.188 1 96.25 420 ALA A N 1
ATOM 3398 C CA . ALA A 1 420 ? -13.859 -29.453 -13.383 1 96.25 420 ALA A CA 1
ATOM 3399 C C . ALA A 1 420 ? -14.609 -28.703 -14.477 1 96.25 420 ALA A C 1
ATOM 3401 O O . ALA A 1 420 ? -15.266 -29.312 -15.32 1 96.25 420 ALA A O 1
ATOM 3402 N N . ALA A 1 421 ? -14.492 -27.406 -14.438 1 94.56 421 ALA A N 1
ATOM 3403 C CA . ALA A 1 421 ? -15.164 -26.562 -15.43 1 94.56 421 ALA A CA 1
ATOM 3404 C C . ALA A 1 421 ? -14.617 -26.828 -16.828 1 94.56 421 ALA A C 1
ATOM 3406 O O . ALA A 1 421 ? -15.359 -26.766 -17.812 1 94.56 421 ALA A O 1
ATOM 3407 N N . GLY A 1 422 ? -13.312 -27.078 -16.938 1 93.81 422 GLY A N 1
ATOM 3408 C CA . GLY A 1 422 ? -12.711 -27.406 -18.219 1 93.81 422 GLY A CA 1
ATOM 3409 C C . GLY A 1 422 ? -13.188 -28.734 -18.797 1 93.81 422 GLY A C 1
ATOM 3410 O O . GLY A 1 422 ? -13.336 -28.875 -20 1 93.81 422 GLY A O 1
ATOM 3411 N N . TRP A 1 423 ? -13.461 -29.688 -17.922 1 94.25 423 TRP A N 1
ATOM 3412 C CA . TRP A 1 423 ? -13.898 -31 -18.359 1 94.25 423 TRP A CA 1
ATOM 3413 C C . TRP A 1 423 ? -15.32 -30.953 -18.906 1 94.25 423 TRP A C 1
ATOM 3415 O O . TRP A 1 423 ? -15.68 -31.734 -19.797 1 94.25 423 TRP A O 1
ATOM 3425 N N . GLY A 1 424 ? -16.125 -30.016 -18.531 1 93.12 424 GLY A N 1
ATOM 3426 C CA . GLY A 1 424 ? -17.516 -29.922 -18.953 1 93.12 424 GLY A CA 1
ATOM 3427 C C . GLY A 1 424 ? -17.672 -29.891 -20.453 1 93.12 424 GLY A C 1
ATOM 3428 O O . GLY A 1 424 ? -18.234 -30.812 -21.047 1 93.12 424 GLY A O 1
ATOM 3429 N N . PRO A 1 425 ? -17.141 -28.906 -21.047 1 93.62 425 PRO A N 1
ATOM 3430 C CA . PRO A 1 425 ? -17.219 -28.844 -22.5 1 93.62 425 PRO A CA 1
ATOM 3431 C C . PRO A 1 425 ? -16.516 -30 -23.188 1 93.62 425 PRO A C 1
ATOM 3433 O O . PRO A 1 425 ? -16.953 -30.469 -24.25 1 93.62 425 PRO A O 1
ATOM 3436 N N . CYS A 1 426 ? -15.453 -30.484 -22.656 1 94.69 426 CYS A N 1
ATOM 3437 C CA . CYS A 1 426 ? -14.734 -31.625 -23.203 1 94.69 426 CYS A CA 1
ATOM 3438 C C . CYS A 1 426 ? -15.594 -32.875 -23.172 1 94.69 426 CYS A C 1
ATOM 3440 O O . CYS A 1 426 ? -15.547 -33.688 -24.094 1 94.69 426 CYS A O 1
ATOM 3442 N N . GLN A 1 427 ? -16.328 -33.062 -22.094 1 94.88 427 GLN A N 1
ATOM 3443 C CA . GLN A 1 427 ? -17.203 -34.219 -21.969 1 94.88 427 GLN A CA 1
ATOM 3444 C C . GLN A 1 427 ? -18.219 -34.25 -23.109 1 94.88 427 GLN A C 1
ATOM 3446 O O . GLN A 1 427 ? -18.516 -35.312 -23.656 1 94.88 427 GLN A O 1
ATOM 3451 N N . VAL A 1 428 ? -18.781 -33.094 -23.469 1 96.06 428 VAL A N 1
ATOM 3452 C CA . VAL A 1 428 ? -19.734 -33 -24.562 1 96.06 428 VAL A CA 1
ATOM 3453 C C . VAL A 1 428 ? -19.047 -33.344 -25.891 1 96.06 428 VAL A C 1
ATOM 3455 O O . VAL A 1 428 ? -19.594 -34.125 -26.672 1 96.06 428 VAL A O 1
ATOM 3458 N N . LEU A 1 429 ? -17.875 -32.781 -26.047 1 96.5 429 LEU A N 1
ATOM 3459 C CA . LEU A 1 429 ? -17.109 -33.062 -27.25 1 96.5 429 LEU A CA 1
ATOM 3460 C C . LEU A 1 429 ? -16.812 -34.531 -27.375 1 96.5 429 LEU A C 1
ATOM 3462 O O . LEU A 1 429 ? -16.969 -35.125 -28.438 1 96.5 429 LEU A O 1
ATOM 3466 N N . VAL A 1 430 ? -16.406 -35.219 -26.344 1 96.62 430 VAL A N 1
ATOM 3467 C CA . VAL A 1 430 ? -16.078 -36.625 -26.328 1 96.62 430 VAL A CA 1
ATOM 3468 C C . VAL A 1 430 ? -17.312 -37.469 -26.641 1 96.62 430 VAL A C 1
ATOM 3470 O O . VAL A 1 430 ? -17.25 -38.406 -27.438 1 96.62 430 VAL A O 1
ATOM 3473 N N . SER A 1 431 ? -18.391 -37.094 -26.016 1 97.19 431 SER A N 1
ATOM 3474 C CA . SER A 1 431 ? -19.641 -37.812 -26.266 1 97.19 431 SER A CA 1
ATOM 3475 C C . SER A 1 431 ? -20.062 -37.719 -27.719 1 97.19 431 SER A C 1
ATOM 3477 O O . SER A 1 431 ? -20.484 -38.719 -28.312 1 97.19 431 SER A O 1
ATOM 3479 N N . ASN A 1 432 ? -19.969 -36.5 -28.281 1 97.12 432 ASN A N 1
ATOM 3480 C CA . ASN A 1 432 ? -20.281 -36.312 -29.688 1 97.12 432 ASN A CA 1
ATOM 3481 C C . ASN A 1 432 ? -19.406 -37.188 -30.594 1 97.12 432 ASN A C 1
ATOM 3483 O O . ASN A 1 432 ? -19.906 -37.781 -31.531 1 97.12 432 ASN A O 1
ATOM 3487 N N . SER A 1 433 ? -18.141 -37.156 -30.328 1 96.56 433 SER A N 1
ATOM 3488 C CA . SER A 1 433 ? -17.188 -37.875 -31.172 1 96.56 433 SER A CA 1
ATOM 3489 C C . SER A 1 433 ? -17.422 -39.375 -31.109 1 96.56 433 SER A C 1
ATOM 3491 O O . SER A 1 433 ? -17.406 -40.062 -32.156 1 96.56 433 SER A O 1
ATOM 3493 N N . LEU A 1 434 ? -17.609 -39.906 -29.891 1 97 434 LEU A N 1
ATOM 3494 C CA . LEU A 1 434 ? -17.844 -41.344 -29.75 1 97 434 LEU A CA 1
ATOM 3495 C C . LEU A 1 434 ? -19.156 -41.75 -30.391 1 97 434 LEU A C 1
ATOM 3497 O O . LEU A 1 434 ? -19.281 -42.844 -30.922 1 97 434 LEU A O 1
ATOM 3501 N N . ALA A 1 435 ? -20.141 -40.906 -30.312 1 96.25 435 ALA A N 1
ATOM 3502 C CA . ALA A 1 435 ? -21.406 -41.156 -31 1 96.25 435 ALA A CA 1
ATOM 3503 C C . ALA A 1 435 ? -21.203 -41.25 -32.5 1 96.25 435 ALA A C 1
ATOM 3505 O O . ALA A 1 435 ? -21.75 -42.125 -33.156 1 96.25 435 ALA A O 1
ATOM 3506 N N . ALA A 1 436 ? -20.5 -40.344 -33 1 94.94 436 ALA A N 1
ATOM 3507 C CA . ALA A 1 436 ? -20.25 -40.281 -34.438 1 94.94 436 ALA A CA 1
ATOM 3508 C C . ALA A 1 436 ? -19.469 -41.5 -34.906 1 94.94 436 ALA A C 1
ATOM 3510 O O . ALA A 1 436 ? -19.75 -42.062 -35.969 1 94.94 436 ALA A O 1
ATOM 3511 N N . LEU A 1 437 ? -18.453 -41.906 -34.188 1 95.69 437 LEU A N 1
ATOM 3512 C CA . LEU A 1 437 ? -17.578 -42.969 -34.594 1 95.69 437 LEU A CA 1
ATOM 3513 C C . LEU A 1 437 ? -18.25 -44.344 -34.406 1 95.69 437 LEU A C 1
ATOM 3515 O O . LEU A 1 437 ? -18.031 -45.25 -35.188 1 95.69 437 LEU A O 1
ATOM 3519 N N . SER A 1 438 ? -19.047 -44.5 -33.406 1 95.69 438 SER A N 1
ATOM 3520 C CA . SER A 1 438 ? -19.672 -45.781 -33.094 1 95.69 438 SER A CA 1
ATOM 3521 C C . SER A 1 438 ? -21.031 -45.906 -33.781 1 95.69 438 SER A C 1
ATOM 3523 O O . SER A 1 438 ? -21.531 -47 -33.969 1 95.69 438 SER A O 1
ATOM 3525 N N . GLY A 1 439 ? -21.672 -44.812 -34.094 1 93.81 439 GLY A N 1
ATOM 3526 C CA . GLY A 1 439 ? -23.016 -44.781 -34.625 1 93.81 439 GLY A CA 1
ATOM 3527 C C . GLY A 1 439 ? -24.094 -44.938 -33.531 1 93.81 439 GLY A C 1
ATOM 3528 O O . GLY A 1 439 ? -25.266 -45.094 -33.844 1 93.81 439 GLY A O 1
ATOM 3529 N N . SER A 1 440 ? -23.672 -44.812 -32.312 1 94.12 440 SER A N 1
ATOM 3530 C CA . SER A 1 440 ? -24.625 -44.906 -31.219 1 94.12 440 SER A CA 1
ATOM 3531 C C . SER A 1 440 ? -25.047 -43.531 -30.719 1 94.12 440 SER A C 1
ATOM 3533 O O . SER A 1 440 ? -24.203 -42.719 -30.328 1 94.12 440 SER A O 1
ATOM 3535 N N . ASP A 1 441 ? -26.312 -43.281 -30.625 1 92.69 441 ASP A N 1
ATOM 3536 C CA . ASP A 1 441 ? -26.812 -42 -30.188 1 92.69 441 ASP A CA 1
ATOM 3537 C C . ASP A 1 441 ? -27.25 -42.062 -28.719 1 92.69 441 ASP A C 1
ATOM 3539 O O . ASP A 1 441 ? -27.828 -41.094 -28.203 1 92.69 441 ASP A O 1
ATOM 3543 N N . ALA A 1 442 ? -27.016 -43.125 -28 1 94.81 442 ALA A N 1
ATOM 3544 C CA . ALA A 1 442 ? -27.375 -43.219 -26.594 1 94.81 442 ALA A CA 1
ATOM 3545 C C . ALA A 1 442 ? -26.516 -42.281 -25.734 1 94.81 442 ALA A C 1
ATOM 3547 O O . ALA A 1 442 ? -25.312 -42.156 -25.969 1 94.81 442 ALA A O 1
ATOM 3548 N N . PRO A 1 443 ? -27.203 -41.625 -24.766 1 94.81 443 PRO A N 1
ATOM 3549 C CA . PRO A 1 443 ? -26.406 -40.75 -23.875 1 94.81 443 PRO A CA 1
ATOM 3550 C C . PRO A 1 443 ? -25.328 -41.531 -23.109 1 94.81 443 PRO A C 1
ATOM 3552 O O . PRO A 1 443 ? -25.562 -42.656 -22.688 1 94.81 443 PRO A O 1
ATOM 3555 N N . ARG A 1 444 ? -24.25 -40.844 -22.922 1 95.62 444 ARG A N 1
ATOM 3556 C CA . ARG A 1 444 ? -23.109 -41.469 -22.234 1 95.62 444 ARG A CA 1
ATOM 3557 C C . ARG A 1 444 ? -22.938 -40.875 -20.828 1 95.62 444 ARG A C 1
ATOM 3559 O O . ARG A 1 444 ? -23.172 -39.688 -20.625 1 95.62 444 ARG A O 1
ATOM 3566 N N . VAL A 1 445 ? -22.562 -41.688 -19.938 1 96.06 445 VAL A N 1
ATOM 3567 C CA . VAL A 1 445 ? -22.297 -41.312 -18.547 1 96.06 445 VAL A CA 1
ATOM 3568 C C . VAL A 1 445 ? -20.828 -41.562 -18.219 1 96.06 445 VAL A C 1
ATOM 3570 O O . VAL A 1 445 ? -20.25 -42.562 -18.625 1 96.06 445 VAL A O 1
ATOM 3573 N N . TYR A 1 446 ? -20.25 -40.562 -17.562 1 96.38 446 TYR A N 1
ATOM 3574 C CA . TYR A 1 446 ? -18.875 -40.688 -17.078 1 96.38 446 TYR A CA 1
ATOM 3575 C C . TYR A 1 446 ? -18.828 -40.781 -15.555 1 96.38 446 TYR A C 1
ATOM 3577 O O . TYR A 1 446 ? -19.484 -39.969 -14.867 1 96.38 446 TYR A O 1
ATOM 3585 N N . CYS A 1 447 ? -18.203 -41.75 -14.984 1 96.06 447 CYS A N 1
ATOM 3586 C CA . CYS A 1 447 ? -18.156 -41.969 -13.539 1 96.06 447 CYS A CA 1
ATOM 3587 C C . CYS A 1 447 ? -16.875 -41.375 -12.945 1 96.06 447 CYS A C 1
ATOM 3589 O O . CYS A 1 447 ? -15.867 -42.062 -12.828 1 96.06 447 CYS A O 1
ATOM 3591 N N . GLU A 1 448 ? -16.922 -40.25 -12.445 1 92.25 448 GLU A N 1
ATOM 3592 C CA . GLU A 1 448 ? -15.758 -39.469 -12 1 92.25 448 GLU A CA 1
ATOM 3593 C C . GLU A 1 448 ? -15.273 -39.969 -10.641 1 92.25 448 GLU A C 1
ATOM 3595 O O . GLU A 1 448 ? -14.133 -39.688 -10.25 1 92.25 448 GLU A O 1
ATOM 3600 N N . ASN A 1 449 ? -16.062 -40.625 -9.82 1 94.5 449 ASN A N 1
ATOM 3601 C CA . ASN A 1 449 ? -15.688 -41.125 -8.492 1 94.5 449 ASN A CA 1
ATOM 3602 C C . ASN A 1 449 ? -15.516 -42.656 -8.484 1 94.5 449 ASN A C 1
ATOM 3604 O O . ASN A 1 449 ? -15.844 -43.312 -7.492 1 94.5 449 ASN A O 1
ATOM 3608 N N . LEU A 1 450 ? -15.055 -43.094 -9.594 1 94.88 450 LEU A N 1
ATOM 3609 C CA . LEU A 1 450 ? -14.875 -44.562 -9.711 1 94.88 450 LEU A CA 1
ATOM 3610 C C . LEU A 1 450 ? -13.812 -45.062 -8.734 1 94.88 450 LEU A C 1
ATOM 3612 O O . LEU A 1 450 ? -13.883 -46.188 -8.258 1 94.88 450 LEU A O 1
ATOM 3616 N N . ASN A 1 451 ? -12.844 -44.219 -8.383 1 92.62 451 ASN A N 1
ATOM 3617 C CA . ASN A 1 451 ? -11.734 -44.594 -7.516 1 92.62 451 ASN A CA 1
ATOM 3618 C C . ASN A 1 451 ? -12.211 -44.875 -6.094 1 92.62 451 ASN A C 1
ATOM 3620 O O . ASN A 1 451 ? -11.5 -45.5 -5.309 1 92.62 451 ASN A O 1
ATOM 3624 N N . ILE A 1 452 ? -13.438 -44.469 -5.793 1 94.19 452 ILE A N 1
ATOM 3625 C CA . ILE A 1 452 ? -14 -44.781 -4.488 1 94.19 452 ILE A CA 1
ATOM 3626 C C . ILE A 1 452 ? -15.297 -45.594 -4.664 1 94.19 452 ILE A C 1
ATOM 3628 O O . ILE A 1 452 ? -16.219 -45.438 -3.861 1 94.19 452 ILE A O 1
ATOM 3632 N N . SER A 1 453 ? -15.438 -46.219 -5.754 1 95.81 453 SER A N 1
ATOM 3633 C CA . SER A 1 453 ? -16.5 -47.188 -6.059 1 95.81 453 SER A CA 1
ATOM 3634 C C . SER A 1 453 ? -17.859 -46.469 -6.117 1 95.81 453 SER A C 1
ATOM 3636 O O . SER A 1 453 ? -18.812 -46.906 -5.473 1 95.81 453 SER A O 1
ATOM 3638 N N . VAL A 1 454 ? -17.922 -45.469 -6.84 1 96.69 454 VAL A N 1
ATOM 3639 C CA . VAL A 1 454 ? -19.172 -44.75 -7.082 1 96.69 454 VAL A CA 1
ATOM 3640 C C . VAL A 1 454 ? -19.406 -44.625 -8.586 1 96.69 454 VAL A C 1
ATOM 3642 O O . VAL A 1 454 ? -18.578 -44.062 -9.305 1 96.69 454 VAL A O 1
ATOM 3645 N N . CYS A 1 455 ? -20.453 -45.125 -9.086 1 97.56 455 CYS A N 1
ATOM 3646 C CA . CYS A 1 455 ? -20.938 -44.969 -10.445 1 97.56 455 CYS A CA 1
ATOM 3647 C C . CYS A 1 455 ? -22.453 -45.156 -10.508 1 97.56 455 CYS A C 1
ATOM 3649 O O . CYS A 1 455 ? -22.922 -46.312 -10.578 1 97.56 455 CYS A O 1
ATOM 3651 N N . PRO A 1 456 ? -23.188 -44.156 -10.586 1 95.94 456 PRO A N 1
ATOM 3652 C CA . PRO A 1 456 ? -24.641 -44.25 -10.477 1 95.94 456 PRO A CA 1
ATOM 3653 C C . PRO A 1 456 ? -25.234 -45.219 -11.5 1 95.94 456 PRO A C 1
ATOM 3655 O O . PRO A 1 456 ? -26.109 -46.031 -11.164 1 95.94 456 PRO A O 1
ATOM 3658 N N . LEU A 1 457 ? -24.766 -45.188 -12.711 1 97.31 457 LEU A N 1
ATOM 3659 C CA . LEU A 1 457 ? -25.359 -46 -13.766 1 97.31 457 LEU A CA 1
ATOM 3660 C C . LEU A 1 457 ? -25.109 -47.469 -13.5 1 97.31 457 LEU A C 1
ATOM 3662 O O . LEU A 1 457 ? -26.031 -48.281 -13.609 1 97.31 457 LEU A O 1
ATOM 3666 N N . THR A 1 458 ? -23.906 -47.906 -13.141 1 97.75 458 THR A N 1
ATOM 3667 C CA . THR A 1 458 ? -23.594 -49.312 -12.93 1 97.75 458 THR A CA 1
ATOM 3668 C C . THR A 1 458 ? -24.266 -49.844 -11.664 1 97.75 458 THR A C 1
ATOM 3670 O O . THR A 1 458 ? -24.547 -51.031 -11.555 1 97.75 458 THR A O 1
ATOM 3673 N N . GLU A 1 459 ? -24.5 -49 -10.734 1 96.38 459 GLU A N 1
ATOM 3674 C CA . GLU A 1 459 ? -25.141 -49.375 -9.469 1 96.38 459 GLU A CA 1
ATOM 3675 C C . GLU A 1 459 ? -26.609 -49.688 -9.664 1 96.38 459 GLU A C 1
ATOM 3677 O O . GLU A 1 459 ? -27.172 -50.531 -8.953 1 96.38 459 GLU A O 1
ATOM 3682 N N . SER A 1 460 ? -27.219 -49.062 -10.594 1 95.69 460 SER A N 1
ATOM 3683 C CA . SER A 1 460 ? -28.688 -49.094 -10.664 1 95.69 460 SER A CA 1
ATOM 3684 C C . SER A 1 460 ? -29.156 -49.938 -11.836 1 95.69 460 SER A C 1
ATOM 3686 O O . SER A 1 460 ? -30.25 -50.5 -11.805 1 95.69 460 SER A O 1
ATOM 3688 N N . SER A 1 461 ? -28.391 -50.062 -12.883 1 95.5 461 SER A N 1
ATOM 3689 C CA . SER A 1 461 ? -28.859 -50.688 -14.117 1 95.5 461 SER A CA 1
ATOM 3690 C C . SER A 1 461 ? -28.516 -52.188 -14.156 1 95.5 461 SER A C 1
ATOM 3692 O O . SER A 1 461 ? -27.359 -52.562 -13.969 1 95.5 461 SER A O 1
ATOM 3694 N N . PRO A 1 462 ? -29.469 -53.062 -14.508 1 94.94 462 PRO A N 1
ATOM 3695 C CA . PRO A 1 462 ? -29.172 -54.469 -14.648 1 94.94 462 PRO A CA 1
ATOM 3696 C C . PRO A 1 462 ? -28.453 -54.812 -15.953 1 94.94 462 PRO A C 1
ATOM 3698 O O . PRO A 1 462 ? -27.875 -55.875 -16.078 1 94.94 462 PRO A O 1
ATOM 3701 N N . LYS A 1 463 ? -28.594 -53.938 -16.922 1 96.81 463 LYS A N 1
ATOM 3702 C CA . LYS A 1 463 ? -27.938 -54.094 -18.219 1 96.81 463 LYS A CA 1
ATOM 3703 C C . LYS A 1 463 ? -27.359 -52.781 -18.688 1 96.81 463 LYS A C 1
ATOM 3705 O O . LYS A 1 463 ? -28.078 -51.75 -18.766 1 96.81 463 LYS A O 1
ATOM 3710 N N . PHE A 1 464 ? -26.094 -52.781 -19.016 1 97.75 464 PHE A N 1
ATOM 3711 C CA . PHE A 1 464 ? -25.453 -51.562 -19.5 1 97.75 464 PHE A CA 1
ATOM 3712 C C . PHE A 1 464 ? -24.25 -51.906 -20.391 1 97.75 464 PHE A C 1
ATOM 3714 O O . PHE A 1 464 ? -23.844 -53.062 -20.469 1 97.75 464 PHE A O 1
ATOM 3721 N N . THR A 1 465 ? -23.781 -50.906 -21.141 1 97.31 465 THR A N 1
ATOM 3722 C CA . THR A 1 465 ? -22.609 -51.031 -21.984 1 97.31 465 THR A CA 1
ATOM 3723 C C . THR A 1 465 ? -21.484 -50.094 -21.516 1 97.31 465 THR A C 1
ATOM 3725 O O . THR A 1 465 ? -21.75 -49.031 -20.984 1 97.31 465 THR A O 1
ATOM 3728 N N . MET A 1 466 ? -20.297 -50.562 -21.609 1 98.12 466 MET A N 1
ATOM 3729 C CA . MET A 1 466 ? -19.109 -49.781 -21.25 1 98.12 466 MET A CA 1
ATOM 3730 C C . MET A 1 466 ? -18.188 -49.594 -22.453 1 98.12 466 MET A C 1
ATOM 3732 O O . MET A 1 466 ? -17.828 -50.562 -23.109 1 98.12 466 MET A O 1
ATOM 3736 N N . ASN A 1 467 ? -17.984 -48.375 -22.797 1 97.56 467 ASN A N 1
ATOM 3737 C CA . ASN A 1 467 ? -17.016 -48.031 -23.828 1 97.56 467 ASN A CA 1
ATOM 3738 C C . ASN A 1 467 ? -15.648 -47.719 -23.234 1 97.56 467 ASN A C 1
ATOM 3740 O O . ASN A 1 467 ? -15.555 -46.906 -22.312 1 97.56 467 ASN A O 1
ATOM 3744 N N . VAL A 1 468 ? -14.578 -48.375 -23.734 1 98.31 468 VAL A N 1
ATOM 3745 C CA . VAL A 1 468 ? -13.211 -48.156 -23.281 1 98.31 468 VAL A CA 1
ATOM 3746 C C . VAL A 1 468 ? -12.391 -47.5 -24.375 1 98.31 468 VAL A C 1
ATOM 3748 O O . VAL A 1 468 ? -11.992 -48.188 -25.344 1 98.31 468 VAL A O 1
ATOM 3751 N N . TYR A 1 469 ? -12.094 -46.25 -24.234 1 98.31 469 TYR A N 1
ATOM 3752 C CA . TYR A 1 469 ? -11.266 -45.531 -25.203 1 98.31 469 TYR A CA 1
ATOM 3753 C C . TYR A 1 469 ? -9.805 -45.531 -24.766 1 98.31 469 TYR A C 1
ATOM 3755 O O . TYR A 1 469 ? -9.477 -45.031 -23.688 1 98.31 469 TYR A O 1
ATOM 3763 N N . ASN A 1 470 ? -8.914 -46.031 -25.594 1 98.31 470 ASN A N 1
ATOM 3764 C CA . ASN A 1 470 ? -7.477 -46.094 -25.359 1 98.31 470 ASN A CA 1
ATOM 3765 C C . ASN A 1 470 ? -6.762 -44.938 -26.062 1 98.31 470 ASN A C 1
ATOM 3767 O O . ASN A 1 470 ? -6.672 -44.906 -27.297 1 98.31 470 ASN A O 1
ATOM 3771 N N . PRO A 1 471 ? -6.215 -44.031 -25.312 1 98 471 PRO A N 1
ATOM 3772 C CA . PRO A 1 471 ? -5.551 -42.875 -25.938 1 98 471 PRO A CA 1
ATOM 3773 C C . PRO A 1 471 ? -4.129 -43.219 -26.391 1 98 471 PRO A C 1
ATOM 3775 O O . PRO A 1 471 ? -3.461 -42.344 -27 1 98 471 PRO A O 1
ATOM 3778 N N . LEU A 1 472 ? -3.602 -44.344 -26.172 1 97.94 472 LEU A N 1
ATOM 3779 C CA . LEU A 1 472 ? -2.232 -44.719 -26.516 1 97.94 472 LEU A CA 1
ATOM 3780 C C . LEU A 1 472 ? -2.143 -45.219 -27.953 1 97.94 472 LEU A C 1
ATOM 3782 O O . LEU A 1 472 ? -3.141 -45.688 -28.516 1 97.94 472 LEU A O 1
ATOM 3786 N N . GLY A 1 473 ? -0.917 -45.156 -28.562 1 97.25 473 GLY A N 1
ATOM 3787 C CA . GLY A 1 473 ? -0.661 -45.656 -29.906 1 97.25 473 GLY A CA 1
ATOM 3788 C C . GLY A 1 473 ? -0.431 -47.156 -29.938 1 97.25 473 GLY A C 1
ATOM 3789 O O . GLY A 1 473 ? -0.018 -47.719 -30.969 1 97.25 473 GLY A O 1
ATOM 3790 N N . HIS A 1 474 ? -0.658 -47.781 -28.797 1 96.69 474 HIS A N 1
ATOM 3791 C CA . HIS A 1 474 ? -0.572 -49.219 -28.625 1 96.69 474 HIS A CA 1
ATOM 3792 C C . HIS A 1 474 ? -1.82 -49.781 -27.938 1 96.69 474 HIS A C 1
ATOM 3794 O O . HIS A 1 474 ? -2.545 -49.031 -27.266 1 96.69 474 HIS A O 1
ATOM 3800 N N . ALA A 1 475 ? -2.041 -51.094 -28.203 1 96.25 475 ALA A N 1
ATOM 3801 C CA . ALA A 1 475 ? -3.146 -51.719 -27.484 1 96.25 475 ALA A CA 1
ATOM 3802 C C . ALA A 1 475 ? -2.885 -51.719 -25.969 1 96.25 475 ALA A C 1
ATOM 3804 O O . ALA A 1 475 ? -1.731 -51.719 -25.531 1 96.25 475 ALA A O 1
ATOM 3805 N N . VAL A 1 476 ? -3.902 -51.719 -25.281 1 96.06 476 VAL A N 1
ATOM 3806 C CA . VAL A 1 476 ? -3.736 -51.688 -23.828 1 96.06 476 VAL A CA 1
ATOM 3807 C C . VAL A 1 476 ? -4.605 -52.75 -23.172 1 96.06 476 VAL A C 1
ATOM 3809 O O . VAL A 1 476 ? -5.652 -53.125 -23.703 1 96.06 476 VAL A O 1
ATOM 3812 N N . MET A 1 477 ? -4.113 -53.312 -22.203 1 94.88 477 MET A N 1
ATOM 3813 C CA . MET A 1 477 ? -4.887 -54.125 -21.25 1 94.88 477 MET A CA 1
ATOM 3814 C C . MET A 1 477 ? -5.098 -53.344 -19.953 1 94.88 477 MET A C 1
ATOM 3816 O O . MET A 1 477 ? -4.156 -52.75 -19.422 1 94.88 477 MET A O 1
ATOM 3820 N N . TRP A 1 478 ? -6.281 -53.344 -19.5 1 95.62 478 TRP A N 1
ATOM 3821 C CA . TRP A 1 478 ? -6.602 -52.5 -18.344 1 95.62 478 TRP A CA 1
ATOM 3822 C C . TRP A 1 478 ? -7.613 -53.188 -17.438 1 95.62 478 TRP A C 1
ATOM 3824 O O . TRP A 1 478 ? -8.617 -53.719 -17.906 1 95.62 478 TRP A O 1
ATOM 3834 N N . PRO A 1 479 ? -7.312 -53.219 -16.125 1 95.94 479 PRO A N 1
ATOM 3835 C CA . PRO A 1 479 ? -8.312 -53.75 -15.195 1 95.94 479 PRO A CA 1
ATOM 3836 C C . PRO A 1 479 ? -9.43 -52.75 -14.906 1 95.94 479 PRO A C 1
ATOM 3838 O O . PRO A 1 479 ? -9.18 -51.562 -14.797 1 95.94 479 PRO A O 1
ATOM 3841 N N . VAL A 1 480 ? -10.641 -53.281 -14.812 1 96.75 480 VAL A N 1
ATOM 3842 C CA . VAL A 1 480 ? -11.789 -52.438 -14.516 1 96.75 480 VAL A CA 1
ATOM 3843 C C . VAL A 1 480 ? -12.508 -52.938 -13.266 1 96.75 480 VAL A C 1
ATOM 3845 O O . VAL A 1 480 ? -12.617 -54.156 -13.07 1 96.75 480 VAL A O 1
ATOM 3848 N N . ARG A 1 481 ? -12.828 -52.062 -12.453 1 96.5 481 ARG A N 1
ATOM 3849 C CA . ARG A 1 481 ? -13.641 -52.344 -11.266 1 96.5 481 ARG A CA 1
ATOM 3850 C C . ARG A 1 481 ? -14.875 -51.438 -11.242 1 96.5 481 ARG A C 1
ATOM 3852 O O . ARG A 1 481 ? -14.773 -50.219 -11.062 1 96.5 481 ARG A O 1
ATOM 3859 N N . LEU A 1 482 ? -16.062 -52.062 -11.336 1 98 482 LEU A N 1
ATOM 3860 C CA . LEU A 1 482 ? -17.297 -51.281 -11.43 1 98 482 LEU A CA 1
ATOM 3861 C C . LEU A 1 482 ? -18.188 -51.531 -10.211 1 98 482 LEU A C 1
ATOM 3863 O O . LEU A 1 482 ? -18.453 -52.688 -9.859 1 98 482 LEU A O 1
ATOM 3867 N N . PRO A 1 483 ? -18.609 -50.438 -9.602 1 97.5 483 PRO A N 1
ATOM 3868 C CA . PRO A 1 483 ? -19.578 -50.625 -8.508 1 97.5 483 PRO A CA 1
ATOM 3869 C C . PRO A 1 483 ? -20.906 -51.188 -8.984 1 97.5 483 PRO A C 1
ATOM 3871 O O . PRO A 1 483 ? -21.547 -50.625 -9.883 1 97.5 483 PRO A O 1
ATOM 3874 N N . VAL A 1 484 ? -21.312 -52.312 -8.391 1 96.88 484 VAL A N 1
ATOM 3875 C CA . VAL A 1 484 ? -22.562 -52.969 -8.758 1 96.88 484 VAL A CA 1
ATOM 3876 C C . VAL A 1 484 ? -23.266 -53.5 -7.504 1 96.88 484 VAL A C 1
ATOM 3878 O O . VAL A 1 484 ? -22.656 -53.594 -6.438 1 96.88 484 VAL A O 1
ATOM 3881 N N . ASN A 1 485 ? -24.578 -53.844 -7.66 1 95.06 485 ASN A N 1
ATOM 3882 C CA . ASN A 1 485 ? -25.312 -54.375 -6.52 1 95.06 485 ASN A CA 1
ATOM 3883 C C . ASN A 1 485 ? -25.703 -55.844 -6.738 1 95.06 485 ASN A C 1
ATOM 3885 O O . ASN A 1 485 ? -26.125 -56.531 -5.805 1 95.06 485 ASN A O 1
ATOM 3889 N N . GLY A 1 486 ? -25.5 -56.344 -7.934 1 94.19 486 GLY A N 1
ATOM 3890 C CA . GLY A 1 486 ? -25.734 -57.75 -8.219 1 94.19 486 GLY A CA 1
ATOM 3891 C C . GLY A 1 486 ? -24.609 -58.656 -7.773 1 94.19 486 GLY A C 1
ATOM 3892 O O . GLY A 1 486 ? -23.562 -58.188 -7.332 1 94.19 486 GLY A O 1
ATOM 3893 N N . THR A 1 487 ? -24.875 -60.031 -7.922 1 93.25 487 THR A N 1
ATOM 3894 C CA . THR A 1 487 ? -23.891 -60.969 -7.422 1 93.25 487 THR A CA 1
ATOM 3895 C C . THR A 1 487 ? -23.172 -61.688 -8.578 1 93.25 487 THR A C 1
ATOM 3897 O O . THR A 1 487 ? -22.125 -62.312 -8.383 1 93.25 487 THR A O 1
ATOM 3900 N N . ALA A 1 488 ? -23.766 -61.594 -9.703 1 94 488 ALA A N 1
ATOM 3901 C CA . ALA A 1 488 ? -23.156 -62.188 -10.883 1 94 488 ALA A CA 1
ATOM 3902 C C . ALA A 1 488 ? -23.547 -61.438 -12.148 1 94 488 ALA A C 1
ATOM 3904 O O . ALA A 1 488 ? -24.688 -61 -12.297 1 94 488 ALA A O 1
ATOM 3905 N N . TYR A 1 489 ? -22.625 -61.375 -12.992 1 96.31 489 TYR A N 1
ATOM 3906 C CA . TYR A 1 489 ? -22.844 -60.625 -14.234 1 96.31 489 TYR A CA 1
ATOM 3907 C C . TYR A 1 489 ? -22.219 -61.375 -15.422 1 96.31 489 TYR A C 1
ATOM 3909 O O . TYR A 1 489 ? -21.188 -62.031 -15.273 1 96.31 489 TYR A O 1
ATOM 3917 N N . GLY A 1 490 ? -22.844 -61.281 -16.562 1 96.06 490 GLY A N 1
ATOM 3918 C CA . GLY A 1 490 ? -22.219 -61.625 -17.828 1 96.06 490 GLY A CA 1
ATOM 3919 C C . GLY A 1 490 ? -21.531 -60.438 -18.5 1 96.06 490 GLY A C 1
ATOM 3920 O O . GLY A 1 490 ? -22.109 -59.344 -18.594 1 96.06 490 GLY A O 1
ATOM 3921 N N . VAL A 1 491 ? -20.266 -60.562 -18.781 1 97.75 491 VAL A N 1
ATOM 3922 C CA . VAL A 1 491 ? -19.5 -59.531 -19.516 1 97.75 491 VAL A CA 1
ATOM 3923 C C . VAL A 1 491 ? -19.109 -60.062 -20.891 1 97.75 491 VAL A C 1
ATOM 3925 O O . VAL A 1 491 ? -18.531 -61.156 -21 1 97.75 491 VAL A O 1
ATOM 3928 N N . PHE A 1 492 ? -19.422 -59.344 -21.953 1 97.44 492 PHE A N 1
ATOM 3929 C CA . PHE A 1 492 ? -19.141 -59.781 -23.312 1 97.44 492 PHE A CA 1
ATOM 3930 C C . PHE A 1 492 ? -18.375 -58.719 -24.078 1 97.44 492 PHE A C 1
ATOM 3932 O O . PHE A 1 492 ? -18.672 -57.531 -23.938 1 97.44 492 PHE A O 1
ATOM 3939 N N . ASP A 1 493 ? -17.391 -59.094 -24.75 1 96.38 493 ASP A N 1
ATOM 3940 C CA . ASP A 1 493 ? -16.578 -58.156 -25.516 1 96.38 493 ASP A CA 1
ATOM 3941 C C . ASP A 1 493 ? -17.281 -57.781 -26.828 1 96.38 493 ASP A C 1
ATOM 3943 O O . ASP A 1 493 ? -18.453 -58.094 -27.016 1 96.38 493 ASP A O 1
ATOM 3947 N N . ALA A 1 494 ? -16.594 -57.031 -27.641 1 95.81 494 ALA A N 1
ATOM 3948 C CA . ALA A 1 494 ? -17.172 -56.469 -28.875 1 95.81 494 ALA A CA 1
ATOM 3949 C C . ALA A 1 494 ? -17.547 -57.594 -29.828 1 95.81 494 ALA A C 1
ATOM 3951 O O . ALA A 1 494 ? -18.438 -57.438 -30.672 1 95.81 494 ALA A O 1
ATOM 3952 N N . LYS A 1 495 ? -16.922 -58.75 -29.719 1 94 495 LYS A N 1
ATOM 3953 C CA . LYS A 1 495 ? -17.188 -59.875 -30.594 1 94 495 LYS A CA 1
ATOM 3954 C C . LYS A 1 495 ? -18.25 -60.812 -29.984 1 94 495 LYS A C 1
ATOM 3956 O O . LYS A 1 495 ? -18.594 -61.844 -30.578 1 94 495 LYS A O 1
ATOM 3961 N N . GLY A 1 496 ? -18.641 -60.531 -28.891 1 92.94 496 GLY A N 1
ATOM 3962 C CA . GLY A 1 496 ? -19.656 -61.312 -28.234 1 92.94 496 GLY A CA 1
ATOM 3963 C C . GLY A 1 496 ? -19.078 -62.469 -27.406 1 92.94 496 GLY A C 1
ATOM 3964 O O . GLY A 1 496 ? -19.812 -63.312 -26.906 1 92.94 496 GLY A O 1
ATOM 3965 N N . SER A 1 497 ? -17.844 -62.469 -27.281 1 96.25 497 SER A N 1
ATOM 3966 C CA . SER A 1 497 ? -17.188 -63.5 -26.469 1 96.25 497 SER A CA 1
ATOM 3967 C C . SER A 1 497 ? -17.25 -63.156 -24.984 1 96.25 497 SER A C 1
ATOM 3969 O O . SER A 1 497 ? -17.078 -61.969 -24.609 1 96.25 497 SER A O 1
ATOM 3971 N N . PRO A 1 498 ? -17.484 -64.125 -24.266 1 96.12 498 PRO A N 1
ATOM 3972 C CA . PRO A 1 498 ? -17.531 -63.875 -22.812 1 96.12 498 PRO A CA 1
ATOM 3973 C C . PRO A 1 498 ? -16.156 -63.5 -22.25 1 96.12 498 PRO A C 1
ATOM 3975 O O . PRO A 1 498 ? -15.141 -64.062 -22.656 1 96.12 498 PRO A O 1
ATOM 3978 N N . VAL A 1 499 ? -16.141 -62.625 -21.344 1 96.75 499 VAL A N 1
ATOM 3979 C CA . VAL A 1 499 ? -14.953 -62.219 -20.625 1 96.75 499 VAL A CA 1
ATOM 3980 C C . VAL A 1 499 ? -15.031 -62.656 -19.172 1 96.75 499 VAL A C 1
ATOM 3982 O O . VAL A 1 499 ? -16.031 -62.438 -18.5 1 96.75 499 VAL A O 1
ATOM 3985 N N . ASP A 1 500 ? -13.938 -63.344 -18.734 1 95.12 500 ASP A N 1
ATOM 3986 C CA . ASP A 1 500 ? -13.898 -63.781 -17.344 1 95.12 500 ASP A CA 1
ATOM 3987 C C . ASP A 1 500 ? -14.062 -62.594 -16.391 1 95.12 500 ASP A C 1
ATOM 3989 O O . ASP A 1 500 ? -13.383 -61.594 -16.547 1 95.12 500 ASP A O 1
ATOM 3993 N N . SER A 1 501 ? -15.039 -62.688 -15.5 1 96.06 501 SER A N 1
ATOM 3994 C CA . SER A 1 501 ? -15.305 -61.656 -14.531 1 96.06 501 SER A CA 1
ATOM 3995 C C . SER A 1 501 ? -15.672 -62.219 -13.164 1 96.06 501 SER A C 1
ATOM 3997 O O . SER A 1 501 ? -16.031 -63.406 -13.07 1 96.06 501 SER A O 1
ATOM 3999 N N . VAL A 1 502 ? -15.5 -61.438 -12.164 1 95.06 502 VAL A N 1
ATOM 4000 C CA . VAL A 1 502 ? -15.867 -61.875 -10.812 1 95.06 502 VAL A CA 1
ATOM 4001 C C . VAL A 1 502 ? -16.516 -60.719 -10.07 1 95.06 502 VAL A C 1
ATOM 4003 O O . VAL A 1 502 ? -16.266 -59.531 -10.383 1 95.06 502 VAL A O 1
ATOM 4006 N N . VAL A 1 503 ? -17.391 -60.969 -9.195 1 95.69 503 VAL A N 1
ATOM 4007 C CA . VAL A 1 503 ? -17.984 -59.969 -8.305 1 95.69 503 VAL A CA 1
ATOM 4008 C C . VAL A 1 503 ? -17.438 -60.156 -6.895 1 95.69 503 VAL A C 1
ATOM 4010 O O . VAL A 1 503 ? -17.438 -61.25 -6.352 1 95.69 503 VAL A O 1
ATOM 4013 N N . LEU A 1 504 ? -16.938 -59.062 -6.375 1 94.81 504 LEU A N 1
ATOM 4014 C CA . LEU A 1 504 ? -16.391 -59.031 -5.023 1 94.81 504 LEU A CA 1
ATOM 4015 C C . LEU A 1 504 ? -17.094 -58 -4.168 1 94.81 504 LEU A C 1
ATOM 4017 O O . LEU A 1 504 ? -17.547 -56.969 -4.676 1 94.81 504 LEU A O 1
ATOM 4021 N N . PRO A 1 505 ? -17.219 -58.281 -2.852 1 93.56 505 PRO A N 1
ATOM 4022 C CA . PRO A 1 505 ? -17.75 -57.219 -1.994 1 93.56 505 PRO A CA 1
ATOM 4023 C C . PRO A 1 505 ? -16.875 -56 -1.984 1 93.56 505 PRO A C 1
ATOM 4025 O O . PRO A 1 505 ? -15.641 -56.094 -1.976 1 93.56 505 PRO A O 1
ATOM 4028 N N . VAL A 1 506 ? -17.5 -54.812 -2.045 1 94.31 506 VAL A N 1
ATOM 4029 C CA . VAL A 1 506 ? -16.734 -53.594 -1.912 1 94.31 506 VAL A CA 1
ATOM 4030 C C . VAL A 1 506 ? -15.977 -53.594 -0.587 1 94.31 506 VAL A C 1
ATOM 4032 O O . VAL A 1 506 ? -16.531 -53.969 0.452 1 94.31 506 VAL A O 1
ATOM 4035 N N . TYR A 1 507 ? -14.672 -53.219 -0.718 1 92.19 507 TYR A N 1
ATOM 4036 C CA . TYR A 1 507 ? -13.844 -53.156 0.482 1 92.19 507 TYR A CA 1
ATOM 4037 C C . TYR A 1 507 ? -14.406 -52.125 1.475 1 92.19 507 TYR A C 1
ATOM 4039 O O . TYR A 1 507 ? -14.867 -51.062 1.081 1 92.19 507 TYR A O 1
ATOM 4047 N N . GLN A 1 508 ? -14.367 -52.469 2.729 1 89.38 508 GLN A N 1
ATOM 4048 C CA . GLN A 1 508 ? -14.906 -51.625 3.785 1 89.38 508 GLN A CA 1
ATOM 4049 C C . GLN A 1 508 ? -14.281 -50.25 3.754 1 89.38 508 GLN A C 1
ATOM 4051 O O . GLN A 1 508 ? -14.969 -49.25 3.949 1 89.38 508 GLN A O 1
ATOM 4056 N N . ALA A 1 509 ? -13.008 -50.188 3.537 1 89.88 509 ALA A N 1
ATOM 4057 C CA . ALA A 1 509 ? -12.32 -48.906 3.482 1 89.88 509 ALA A CA 1
ATOM 4058 C C . ALA A 1 509 ? -12.875 -48.031 2.361 1 89.88 509 ALA A C 1
ATOM 4060 O O . ALA A 1 509 ? -12.945 -46.812 2.496 1 89.88 509 ALA A O 1
ATOM 4061 N N . SER A 1 510 ? -13.203 -48.594 1.252 1 92.81 510 SER A N 1
ATOM 4062 C CA . SER A 1 510 ? -13.789 -47.875 0.134 1 92.81 510 SER A CA 1
ATOM 4063 C C . SER A 1 510 ? -15.164 -47.312 0.489 1 92.81 510 SER A C 1
ATOM 4065 O O . SER A 1 510 ? -15.516 -46.188 0.117 1 92.81 510 SER A O 1
ATOM 4067 N N . ARG A 1 511 ? -15.914 -48.031 1.176 1 93.06 511 ARG A N 1
ATOM 4068 C CA . ARG A 1 511 ? -17.234 -47.594 1.614 1 93.06 511 ARG A CA 1
ATOM 4069 C C . ARG A 1 511 ? -17.141 -46.406 2.559 1 93.06 511 ARG A C 1
ATOM 4071 O O . ARG A 1 511 ? -17.953 -45.469 2.484 1 93.06 511 ARG A O 1
ATOM 4078 N N . GLU A 1 512 ? -16.203 -46.5 3.373 1 89.81 512 GLU A N 1
ATOM 4079 C CA . GLU A 1 512 ? -16.016 -45.438 4.34 1 89.81 512 GLU A CA 1
ATOM 4080 C C . GLU A 1 512 ? -15.617 -44.125 3.645 1 89.81 512 GLU A C 1
ATOM 4082 O O . GLU A 1 512 ? -16.094 -43.062 4.012 1 89.81 512 GLU A O 1
ATOM 4087 N N . VAL A 1 513 ? -14.789 -44.219 2.676 1 91.5 513 VAL A N 1
ATOM 4088 C CA . VAL A 1 513 ? -14.312 -43.062 1.963 1 91.5 513 VAL A CA 1
ATOM 4089 C C . VAL A 1 513 ? -15.445 -42.469 1.134 1 91.5 513 VAL A C 1
ATOM 4091 O O . VAL A 1 513 ? -15.602 -41.219 1.062 1 91.5 513 VAL A O 1
ATOM 4094 N N . ARG A 1 514 ? -16.203 -43.219 0.476 1 92.44 514 ARG A N 1
ATOM 4095 C CA . ARG A 1 514 ? -17.266 -42.75 -0.402 1 92.44 514 ARG A CA 1
ATOM 4096 C C . ARG A 1 514 ? -18.391 -42.094 0.401 1 92.44 514 ARG A C 1
ATOM 4098 O O . ARG A 1 514 ? -19.047 -41.188 -0.077 1 92.44 514 ARG A O 1
ATOM 4105 N N . GLY A 1 515 ? -18.609 -42.688 1.655 1 89.12 515 GLY A N 1
ATOM 4106 C CA . GLY A 1 515 ? -19.703 -42.156 2.473 1 89.12 515 GLY A CA 1
ATOM 4107 C C . GLY A 1 515 ? -21.062 -42.344 1.848 1 89.12 515 GLY A C 1
ATOM 4108 O O . GLY A 1 515 ? -21.438 -43.469 1.503 1 89.12 515 GLY A O 1
ATOM 4109 N N . HIS A 1 516 ? -21.75 -41.188 1.512 1 89.88 516 HIS A N 1
ATOM 4110 C CA . HIS A 1 516 ? -23.125 -41.25 1.036 1 89.88 516 HIS A CA 1
ATOM 4111 C C . HIS A 1 516 ? -23.188 -41.031 -0.471 1 89.88 516 HIS A C 1
ATOM 4113 O O . HIS A 1 516 ? -24.281 -40.938 -1.032 1 89.88 516 HIS A O 1
ATOM 4119 N N . LYS A 1 517 ? -22.141 -40.969 -1.171 1 92.81 517 LYS A N 1
ATOM 4120 C CA . LYS A 1 517 ? -22.109 -40.656 -2.594 1 92.81 517 LYS A CA 1
ATOM 4121 C C . LYS A 1 517 ? -22.562 -41.844 -3.438 1 92.81 517 LYS A C 1
ATOM 4123 O O . LYS A 1 517 ? -22.922 -41.688 -4.605 1 92.81 517 LYS A O 1
ATOM 4128 N N . GLY A 1 518 ? -22.578 -43.094 -2.992 1 92.06 518 GLY A N 1
ATOM 4129 C CA . GLY A 1 518 ? -22.953 -44.344 -3.674 1 92.06 518 GLY A CA 1
ATOM 4130 C C . GLY A 1 518 ? -23.453 -45.406 -2.729 1 92.06 518 GLY A C 1
ATOM 4131 O O . GLY A 1 518 ? -23.344 -45.281 -1.509 1 92.06 518 GLY A O 1
ATOM 4132 N N . TYR A 1 519 ? -24 -46.469 -3.316 1 94 519 TYR A N 1
ATOM 4133 C CA . TYR A 1 519 ? -24.594 -47.5 -2.447 1 94 519 TYR A CA 1
ATOM 4134 C C . TYR A 1 519 ? -24.234 -48.906 -2.914 1 94 519 TYR A C 1
ATOM 4136 O O . TYR A 1 519 ? -24.828 -49.875 -2.473 1 94 519 TYR A O 1
ATOM 4144 N N . ALA A 1 520 ? -23.312 -49 -3.822 1 95.94 520 ALA A N 1
ATOM 4145 C CA . ALA A 1 520 ? -22.891 -50.281 -4.324 1 95.94 520 ALA A CA 1
ATOM 4146 C C . ALA A 1 520 ? -22.344 -51.156 -3.199 1 95.94 520 ALA A C 1
ATOM 4148 O O . ALA A 1 520 ? -21.562 -50.688 -2.371 1 95.94 520 ALA A O 1
ATOM 4149 N N . ILE A 1 521 ? -22.703 -52.406 -3.076 1 94.81 521 ILE A N 1
ATOM 4150 C CA . ILE A 1 521 ? -22.203 -53.312 -2.039 1 94.81 521 ILE A CA 1
ATOM 4151 C C . ILE A 1 521 ? -21.141 -54.25 -2.623 1 94.81 521 ILE A C 1
ATOM 4153 O O . ILE A 1 521 ? -20.391 -54.875 -1.88 1 94.81 521 ILE A O 1
ATOM 4157 N N . ASN A 1 522 ? -21.125 -54.375 -3.938 1 95.38 522 ASN A N 1
ATOM 4158 C CA . ASN A 1 522 ? -20.156 -55.219 -4.641 1 95.38 522 ASN A CA 1
ATOM 4159 C C . ASN A 1 522 ? -19.422 -54.438 -5.73 1 95.38 522 ASN A C 1
ATOM 4161 O O . ASN A 1 522 ? -19.812 -53.281 -6.047 1 95.38 522 ASN A O 1
ATOM 4165 N N . GLU A 1 523 ? -18.375 -55 -6.246 1 96.25 523 GLU A N 1
ATOM 4166 C CA . GLU A 1 523 ? -17.656 -54.531 -7.422 1 96.25 523 GLU A CA 1
ATOM 4167 C C . GLU A 1 523 ? -17.5 -55.656 -8.461 1 96.25 523 GLU A C 1
ATOM 4169 O O . GLU A 1 523 ? -17.141 -56.781 -8.117 1 96.25 523 GLU A O 1
ATOM 4174 N N . LEU A 1 524 ? -17.906 -55.375 -9.656 1 97.12 524 LEU A N 1
ATOM 4175 C CA . LEU A 1 524 ? -17.625 -56.25 -10.781 1 97.12 524 LEU A CA 1
ATOM 4176 C C . LEU A 1 524 ? -16.219 -56.031 -11.32 1 97.12 524 LEU A C 1
ATOM 4178 O O . LEU A 1 524 ? -15.875 -54.906 -11.688 1 97.12 524 LEU A O 1
ATOM 4182 N N . VAL A 1 525 ? -15.391 -57.125 -11.312 1 97 525 VAL A N 1
ATOM 4183 C CA . VAL A 1 525 ? -13.984 -56.969 -11.68 1 97 525 VAL A CA 1
ATOM 4184 C C . VAL A 1 525 ? -13.672 -57.812 -12.898 1 97 525 VAL A C 1
ATOM 4186 O O . VAL A 1 525 ? -14.016 -59 -12.938 1 97 525 VAL A O 1
ATOM 4189 N N . PHE A 1 526 ? -13.078 -57.281 -13.891 1 96.94 526 PHE A N 1
ATOM 4190 C CA . PHE A 1 526 ? -12.609 -58 -15.086 1 96.94 526 PHE A CA 1
ATOM 4191 C C . PHE A 1 526 ? -11.555 -57.156 -15.812 1 96.94 526 PHE A C 1
ATOM 4193 O O . PHE A 1 526 ? -11.273 -56.031 -15.43 1 96.94 526 PHE A O 1
ATOM 4200 N N . GLN A 1 527 ? -10.836 -57.688 -16.75 1 96.38 527 GLN A N 1
ATOM 4201 C CA . GLN A 1 527 ? -9.82 -57.031 -17.547 1 96.38 527 GLN A CA 1
ATOM 4202 C C . GLN A 1 527 ? -10.328 -56.719 -18.953 1 96.38 527 GLN A C 1
ATOM 4204 O O . GLN A 1 527 ? -11.055 -57.531 -19.531 1 96.38 527 GLN A O 1
ATOM 4209 N N . VAL A 1 528 ? -9.953 -55.594 -19.453 1 97 528 VAL A N 1
ATOM 4210 C CA . VAL A 1 528 ? -10.398 -55.219 -20.781 1 97 528 VAL A CA 1
ATOM 4211 C C . VAL A 1 528 ? -9.195 -54.969 -21.688 1 97 528 VAL A C 1
ATOM 4213 O O . VAL A 1 528 ? -8.07 -54.812 -21.203 1 97 528 VAL A O 1
ATOM 4216 N N . GLN A 1 529 ? -9.414 -54.969 -22.906 1 95.88 529 GLN A N 1
ATOM 4217 C CA . GLN A 1 529 ? -8.453 -54.594 -23.938 1 95.88 529 GLN A CA 1
ATOM 4218 C C . GLN A 1 529 ? -9.039 -53.531 -24.891 1 95.88 529 GLN A C 1
ATOM 4220 O O . GLN A 1 529 ? -10.242 -53.531 -25.141 1 95.88 529 GLN A O 1
ATOM 4225 N N . ALA A 1 530 ? -8.273 -52.719 -25.312 1 97.25 530 ALA A N 1
ATOM 4226 C CA . ALA A 1 530 ? -8.688 -51.719 -26.297 1 97.25 530 ALA A CA 1
ATOM 4227 C C . ALA A 1 530 ? -7.59 -51.469 -27.344 1 97.25 530 ALA A C 1
ATOM 4229 O O . ALA A 1 530 ? -6.402 -51.5 -27 1 97.25 530 ALA A O 1
ATOM 4230 N N . PRO A 1 531 ? -7.957 -51.281 -28.594 1 97.5 531 PRO A N 1
ATOM 4231 C CA . PRO A 1 531 ? -6.973 -51.094 -29.656 1 97.5 531 PRO A CA 1
ATOM 4232 C C . PRO A 1 531 ? -6.262 -49.75 -29.578 1 97.5 531 PRO A C 1
ATOM 4234 O O . PRO A 1 531 ? -6.66 -48.906 -28.797 1 97.5 531 PRO A O 1
ATOM 4237 N N . PRO A 1 532 ? -5.117 -49.625 -30.406 1 97.81 532 PRO A N 1
ATOM 4238 C CA . PRO A 1 532 ? -4.391 -48.344 -30.406 1 97.81 532 PRO A CA 1
ATOM 4239 C C . PRO A 1 532 ? -5.254 -47.188 -30.891 1 97.81 532 PRO A C 1
ATOM 4241 O O . PRO A 1 532 ? -5.863 -47.25 -31.953 1 97.81 532 PRO A O 1
ATOM 4244 N N . LEU A 1 533 ? -5.207 -46.094 -30.094 1 98.12 533 LEU A N 1
ATOM 4245 C CA . LEU A 1 533 ? -5.965 -44.906 -30.438 1 98.12 533 LEU A CA 1
ATOM 4246 C C . LEU A 1 533 ? -7.383 -45.25 -30.859 1 98.12 533 LEU A C 1
ATOM 4248 O O . LEU A 1 533 ? -7.812 -44.906 -31.969 1 98.12 533 LEU A O 1
ATOM 4252 N N . GLY A 1 534 ? -8.094 -45.875 -29.984 1 97.75 534 GLY A N 1
ATOM 4253 C CA . GLY A 1 534 ? -9.398 -46.406 -30.359 1 97.75 534 GLY A CA 1
ATOM 4254 C C . GLY A 1 534 ? -10.203 -46.875 -29.156 1 97.75 534 GLY A C 1
ATOM 4255 O O . GLY A 1 534 ? -9.812 -46.656 -28.016 1 97.75 534 GLY A O 1
ATOM 4256 N N . PHE A 1 535 ? -11.43 -47.469 -29.5 1 98 535 PHE A N 1
ATOM 4257 C CA . PHE A 1 535 ? -12.281 -47.906 -28.406 1 98 535 PHE A CA 1
ATOM 4258 C C . PHE A 1 535 ? -12.812 -49.312 -28.656 1 98 535 PHE A C 1
ATOM 4260 O O . PHE A 1 535 ? -12.82 -49.781 -29.797 1 98 535 PHE A O 1
ATOM 4267 N N . THR A 1 536 ? -13.078 -49.969 -27.594 1 97.88 536 THR A N 1
ATOM 4268 C CA . THR A 1 536 ? -13.828 -51.219 -27.578 1 97.88 536 THR A CA 1
ATOM 4269 C C . THR A 1 536 ? -15.016 -51.125 -26.625 1 97.88 536 THR A C 1
ATOM 4271 O O . THR A 1 536 ? -14.953 -50.406 -25.609 1 97.88 536 THR A O 1
ATOM 4274 N N . THR A 1 537 ? -16.109 -51.75 -27.031 1 97.94 537 THR A N 1
ATOM 4275 C CA . THR A 1 537 ? -17.328 -51.688 -26.234 1 97.94 537 THR A CA 1
ATOM 4276 C C . THR A 1 537 ? -17.625 -53.062 -25.625 1 97.94 537 THR A C 1
ATOM 4278 O O . THR A 1 537 ? -17.516 -54.094 -26.297 1 97.94 537 THR A O 1
ATOM 4281 N N . TYR A 1 538 ? -17.984 -53.094 -24.406 1 98.06 538 TYR A N 1
ATOM 4282 C CA . TYR A 1 538 ? -18.359 -54.281 -23.688 1 98.06 538 TYR A CA 1
ATOM 4283 C C . TYR A 1 538 ? -19.828 -54.219 -23.25 1 98.06 538 TYR A C 1
ATOM 4285 O O . TYR A 1 538 ? -20.328 -53.156 -22.875 1 98.06 538 TYR A O 1
ATOM 4293 N N . SER A 1 539 ? -20.469 -55.375 -23.344 1 97.69 539 SER A N 1
ATOM 4294 C CA . SER A 1 539 ? -21.844 -55.5 -22.844 1 97.69 539 SER A CA 1
ATOM 4295 C C . SER A 1 539 ? -21.859 -56.219 -21.5 1 97.69 539 SER A C 1
ATOM 4297 O O . SER A 1 539 ? -21.234 -57.281 -21.344 1 97.69 539 SER A O 1
ATOM 4299 N N . ILE A 1 540 ? -22.562 -55.656 -20.516 1 98.06 540 ILE A N 1
ATOM 4300 C CA . ILE A 1 540 ? -22.609 -56.188 -19.156 1 98.06 540 ILE A CA 1
ATOM 4301 C C . ILE A 1 540 ? -24.047 -56.375 -18.703 1 98.06 540 ILE A C 1
ATOM 4303 O O . ILE A 1 540 ? -24.859 -55.438 -18.828 1 98.06 540 ILE A O 1
ATOM 4307 N N . SER A 1 541 ? -24.344 -57.531 -18.25 1 96.31 541 SER A N 1
ATOM 4308 C CA . SER A 1 541 ? -25.719 -57.812 -17.844 1 96.31 541 SER A CA 1
ATOM 4309 C C . SER A 1 541 ? -25.766 -58.594 -16.547 1 96.31 541 SER A C 1
ATOM 4311 O O . SER A 1 541 ? -24.969 -59.531 -16.359 1 96.31 541 SER A O 1
ATOM 4313 N N . LEU A 1 542 ? -26.719 -58.25 -15.727 1 95.88 542 LEU A N 1
ATOM 4314 C CA . LEU A 1 542 ? -26.969 -58.969 -14.484 1 95.88 542 LEU A CA 1
ATOM 4315 C C . LEU A 1 542 ? -27.5 -60.375 -14.773 1 95.88 542 LEU A C 1
ATOM 4317 O O . LEU A 1 542 ? -28.359 -60.562 -15.633 1 95.88 542 LEU A O 1
ATOM 4321 N N . LEU A 1 543 ? -26.922 -61.281 -14.078 1 93.31 543 LEU A N 1
ATOM 4322 C CA . LEU A 1 543 ? -27.422 -62.656 -14.172 1 93.31 543 LEU A CA 1
ATOM 4323 C C . LEU A 1 543 ? -28.391 -62.938 -13.039 1 93.31 543 LEU A C 1
ATOM 4325 O O . LEU A 1 543 ? -28.094 -62.688 -11.875 1 93.31 543 LEU A O 1
ATOM 4329 N N . GLN A 1 544 ? -29.812 -63.125 -13.18 1 80.06 544 GLN A N 1
ATOM 4330 C CA . GLN A 1 544 ? -30.906 -63.281 -12.227 1 80.06 544 GLN A CA 1
ATOM 4331 C C . GLN A 1 544 ? -30.562 -64.312 -11.164 1 80.06 544 GLN A C 1
ATOM 4333 O O . GLN A 1 544 ? -30.891 -64.125 -9.984 1 80.06 544 GLN A O 1
ATOM 4338 N N . ASN A 1 545 ? -29.859 -65.312 -11.352 1 70.19 545 ASN A N 1
ATOM 4339 C CA . ASN A 1 545 ? -29.641 -66.375 -10.383 1 70.19 545 ASN A CA 1
ATOM 4340 C C . ASN A 1 545 ? -28.156 -66.75 -10.281 1 70.19 545 ASN A C 1
ATOM 4342 O O . ASN A 1 545 ? -27.812 -67.938 -10.336 1 70.19 545 ASN A O 1
ATOM 4346 N N . GLY A 1 546 ? -27.484 -65.688 -9.969 1 73.75 546 GLY A N 1
ATOM 4347 C CA . GLY A 1 546 ? -26.078 -66 -9.883 1 73.75 546 GLY A CA 1
ATOM 4348 C C . GLY A 1 546 ? -25.625 -66.312 -8.469 1 73.75 546 GLY A C 1
ATOM 4349 O O . GLY A 1 546 ? -26.328 -66 -7.504 1 73.75 546 GLY A O 1
ATOM 4350 N N . PRO A 1 547 ? -24.625 -67.188 -8.359 1 78.12 547 PRO A N 1
ATOM 4351 C CA . PRO A 1 547 ? -24.078 -67.5 -7.043 1 78.12 547 PRO A CA 1
ATOM 4352 C C . PRO A 1 547 ? -23.688 -66.25 -6.23 1 78.12 547 PRO A C 1
ATOM 4354 O O . PRO A 1 547 ? -23.5 -65.188 -6.793 1 78.12 547 PRO A O 1
ATOM 4357 N N . PRO A 1 548 ? -23.766 -66.438 -4.949 1 81 548 PRO A N 1
ATOM 4358 C CA . PRO A 1 548 ? -23.25 -65.375 -4.121 1 81 548 PRO A CA 1
ATOM 4359 C C . PRO A 1 548 ? -21.828 -64.938 -4.496 1 81 548 PRO A C 1
ATOM 4361 O O . PRO A 1 548 ? -21.094 -65.75 -5.105 1 81 548 PRO A O 1
ATOM 4364 N N . PRO A 1 549 ? -21.531 -63.75 -4.137 1 81 549 PRO A N 1
ATOM 4365 C CA . PRO A 1 549 ? -20.172 -63.312 -4.441 1 81 549 PRO A CA 1
ATOM 4366 C C . PRO A 1 549 ? -19.109 -64.188 -3.775 1 81 549 PRO A C 1
ATOM 4368 O O . PRO A 1 549 ? -19.391 -64.812 -2.762 1 81 549 PRO A O 1
ATOM 4371 N N . THR A 1 550 ? -17.984 -64.188 -4.355 1 78.38 550 THR A N 1
ATOM 4372 C CA . THR A 1 550 ? -16.875 -64.938 -3.775 1 78.38 550 THR A CA 1
ATOM 4373 C C . THR A 1 550 ? -16.594 -64.5 -2.348 1 78.38 550 THR A C 1
ATOM 4375 O O . THR A 1 550 ? -16.375 -63.312 -2.111 1 78.38 550 THR A O 1
ATOM 4378 N N . PRO A 1 551 ? -16.656 -65.375 -1.439 1 79.88 551 PRO A N 1
ATOM 4379 C CA . PRO A 1 551 ? -16.438 -65 -0.048 1 79.88 551 PRO A CA 1
ATOM 4380 C C . PRO A 1 551 ? -14.984 -64.625 0.247 1 79.88 551 PRO A C 1
ATOM 4382 O O . PRO A 1 551 ? -14.07 -65.188 -0.357 1 79.88 551 PRO A O 1
ATOM 4385 N N . LEU A 1 552 ? -14.805 -63.688 1.116 1 85.94 552 LEU A N 1
ATOM 4386 C CA . LEU A 1 552 ? -13.469 -63.344 1.605 1 85.94 552 LEU A CA 1
ATOM 4387 C C . LEU A 1 552 ? -13.023 -64.312 2.699 1 85.94 552 LEU A C 1
ATOM 4389 O O . LEU A 1 552 ? -13.844 -64.812 3.492 1 85.94 552 LEU A O 1
ATOM 4393 N N . GLU A 1 553 ? -11.781 -64.625 2.596 1 86 553 GLU A N 1
ATOM 4394 C CA . GLU A 1 553 ? -11.188 -65.375 3.682 1 86 553 GLU A CA 1
ATOM 4395 C C . GLU A 1 553 ? -10.445 -64.5 4.664 1 86 553 GLU A C 1
ATOM 4397 O O . GLU A 1 553 ? -9.773 -63.562 4.258 1 86 553 GLU A O 1
ATOM 4402 N N . ASN A 1 554 ? -10.695 -64.812 5.906 1 79.56 554 ASN A N 1
ATOM 4403 C CA . ASN A 1 554 ? -10.062 -63.969 6.926 1 79.56 554 ASN A CA 1
ATOM 4404 C C . ASN A 1 554 ? -8.656 -64.438 7.254 1 79.56 554 ASN A C 1
ATOM 4406 O O . ASN A 1 554 ? -8.281 -64.562 8.422 1 79.56 554 ASN A O 1
ATOM 4410 N N . LYS A 1 555 ? -7.984 -65.062 6.398 1 79.62 555 LYS A N 1
ATOM 4411 C CA . LYS A 1 555 ? -6.594 -65.5 6.551 1 79.62 555 LYS A CA 1
ATOM 4412 C C . LYS A 1 555 ? -5.75 -65 5.363 1 79.62 555 LYS A C 1
ATOM 4414 O O . LYS A 1 555 ? -6.258 -64.875 4.246 1 79.62 555 LYS A O 1
ATOM 4419 N N . ALA A 1 556 ? -4.559 -64.562 5.758 1 75 556 ALA A N 1
ATOM 4420 C CA . ALA A 1 556 ? -3.641 -64.312 4.664 1 75 556 ALA A CA 1
ATOM 4421 C C . ALA A 1 556 ? -3.121 -65.562 4.016 1 75 556 ALA A C 1
ATOM 4423 O O . ALA A 1 556 ? -2.781 -66.5 4.711 1 75 556 ALA A O 1
ATOM 4424 N N . PRO A 1 557 ? -3.219 -65.562 2.697 1 86.12 557 PRO A N 1
ATOM 4425 C CA . PRO A 1 557 ? -2.533 -66.688 2.051 1 86.12 557 PRO A CA 1
ATOM 4426 C C . PRO A 1 557 ? -1.016 -66.625 2.211 1 86.12 557 PRO A C 1
ATOM 4428 O O . PRO A 1 557 ? -0.465 -65.562 2.479 1 86.12 557 PRO A O 1
ATOM 4431 N N . LEU A 1 558 ? -0.455 -67.75 2.158 1 89.12 558 LEU A N 1
ATOM 4432 C CA . LEU A 1 558 ? 1.004 -67.688 2.188 1 89.12 558 LEU A CA 1
ATOM 4433 C C . LEU A 1 558 ? 1.568 -67 0.976 1 89.12 558 LEU A C 1
ATOM 4435 O O . LEU A 1 558 ? 2.645 -66.375 1.053 1 89.12 558 LEU A O 1
ATOM 4439 N N . SER A 1 559 ? 0.91 -67.125 -0.091 1 95.62 559 SER A N 1
ATOM 4440 C CA . SER A 1 559 ? 1.352 -66.438 -1.3 1 95.62 559 SER A CA 1
ATOM 4441 C C . SER A 1 559 ? 0.198 -66.25 -2.277 1 95.62 559 SER A C 1
ATOM 4443 O O . SER A 1 559 ? -0.813 -66.938 -2.201 1 95.62 559 SER A O 1
ATOM 4445 N N . ILE A 1 560 ? 0.249 -65.25 -3.064 1 96.75 560 ILE A N 1
ATOM 4446 C CA . ILE A 1 560 ? -0.561 -65.125 -4.27 1 96.75 560 ILE A CA 1
ATOM 4447 C C . ILE A 1 560 ? 0.337 -65.188 -5.504 1 96.75 560 ILE A C 1
ATOM 4449 O O . ILE A 1 560 ? 1.522 -64.812 -5.434 1 96.75 560 ILE A O 1
ATOM 4453 N N . GLN A 1 561 ? -0.202 -65.625 -6.633 1 96.44 561 GLN A N 1
ATOM 4454 C CA . GLN A 1 561 ? 0.661 -65.875 -7.789 1 96.44 561 GLN A CA 1
ATOM 4455 C C . GLN A 1 561 ? -0.153 -65.938 -9.078 1 96.44 561 GLN A C 1
ATOM 4457 O O . GLN A 1 561 ? -1.327 -66.312 -9.055 1 96.44 561 GLN A O 1
ATOM 4462 N N . ASN A 1 562 ? 0.308 -65.438 -10.102 1 96.5 562 ASN A N 1
ATOM 4463 C CA . ASN A 1 562 ? -0.145 -65.688 -11.461 1 96.5 562 ASN A CA 1
ATOM 4464 C C . ASN A 1 562 ? 0.961 -66.312 -12.312 1 96.5 562 ASN A C 1
ATOM 4466 O O . ASN A 1 562 ? 1.883 -66.938 -11.781 1 96.5 562 ASN A O 1
ATOM 4470 N N . LYS A 1 563 ? 0.88 -66.188 -13.609 1 95.81 563 LYS A N 1
ATOM 4471 C CA . LYS A 1 563 ? 1.863 -66.875 -14.469 1 95.81 563 LYS A CA 1
ATOM 4472 C C . LYS A 1 563 ? 3.18 -66.062 -14.484 1 95.81 563 LYS A C 1
ATOM 4474 O O . LYS A 1 563 ? 4.215 -66.625 -14.891 1 95.81 563 LYS A O 1
ATOM 4479 N N . PHE A 1 564 ? 3.189 -64.875 -13.953 1 97.5 564 PHE A N 1
ATOM 4480 C CA . PHE A 1 564 ? 4.367 -64 -14.086 1 97.5 564 PHE A CA 1
ATOM 4481 C C . PHE A 1 564 ? 5.008 -63.75 -12.727 1 97.5 564 PHE A C 1
ATOM 4483 O O . PHE A 1 564 ? 6.234 -63.688 -12.617 1 97.5 564 PHE A O 1
ATOM 4490 N N . LEU A 1 565 ? 4.207 -63.594 -11.672 1 98.12 565 LEU A N 1
ATOM 4491 C CA . LEU A 1 565 ? 4.703 -63.125 -10.375 1 98.12 565 LEU A CA 1
ATOM 4492 C C . LEU A 1 565 ? 4.203 -64.062 -9.258 1 98.12 565 LEU A C 1
ATOM 4494 O O . LEU A 1 565 ? 3.113 -64.625 -9.352 1 98.12 565 LEU A O 1
ATOM 4498 N N . LYS A 1 566 ? 5.047 -64.188 -8.328 1 98.25 566 LYS A N 1
ATOM 4499 C CA . LYS A 1 566 ? 4.66 -64.75 -7.047 1 98.25 566 LYS A CA 1
ATOM 4500 C C . LYS A 1 566 ? 5.004 -63.812 -5.891 1 98.25 566 LYS A C 1
ATOM 4502 O O . LYS A 1 566 ? 6.133 -63.344 -5.789 1 98.25 566 LYS A O 1
ATOM 4507 N N . VAL A 1 567 ? 4.02 -63.5 -5.094 1 97.81 567 VAL A N 1
ATOM 4508 C CA . VAL A 1 567 ? 4.176 -62.625 -3.926 1 97.81 567 VAL A CA 1
ATOM 4509 C C . VAL A 1 567 ? 3.947 -63.438 -2.65 1 97.81 567 VAL A C 1
ATOM 4511 O O . VAL A 1 567 ? 2.928 -64.125 -2.514 1 97.81 567 VAL A O 1
ATOM 4514 N N . THR A 1 568 ? 4.867 -63.344 -1.771 1 97.12 568 THR A N 1
ATOM 4515 C CA . THR A 1 568 ? 4.734 -64.125 -0.526 1 97.12 568 THR A CA 1
ATOM 4516 C C . THR A 1 568 ? 4.531 -63.156 0.655 1 97.12 568 THR A C 1
ATOM 4518 O O . THR A 1 568 ? 4.922 -62 0.6 1 97.12 568 THR A O 1
ATOM 4521 N N . PHE A 1 569 ? 3.84 -63.719 1.657 1 95.25 569 PHE A N 1
ATOM 4522 C CA . PHE A 1 569 ? 3.529 -62.938 2.863 1 95.25 569 PHE A CA 1
ATOM 4523 C C . PHE A 1 569 ? 4.102 -63.625 4.098 1 95.25 569 PHE A C 1
ATOM 4525 O O . PHE A 1 569 ? 4.184 -64.875 4.148 1 95.25 569 PHE A O 1
ATOM 4532 N N . ASP A 1 570 ? 4.555 -62.844 4.938 1 92.94 570 ASP A N 1
ATOM 4533 C CA . ASP A 1 570 ? 4.984 -63.375 6.223 1 92.94 570 ASP A CA 1
ATOM 4534 C C . ASP A 1 570 ? 3.807 -64 6.984 1 92.94 570 ASP A C 1
ATOM 4536 O O . ASP A 1 570 ? 2.801 -63.312 7.215 1 92.94 570 ASP A O 1
ATOM 4540 N N . PRO A 1 571 ? 3.914 -65.188 7.414 1 89.94 571 PRO A N 1
ATOM 4541 C CA . PRO A 1 571 ? 2.771 -65.812 8.039 1 89.94 571 PRO A CA 1
ATOM 4542 C C . PRO A 1 571 ? 2.4 -65.25 9.391 1 89.94 571 PRO A C 1
ATOM 4544 O O . PRO A 1 571 ? 1.272 -65.438 9.859 1 89.94 571 PRO A O 1
ATOM 4547 N N . ASP A 1 572 ? 3.289 -64.625 10.047 1 89.75 572 ASP A N 1
ATOM 4548 C CA . ASP A 1 572 ? 3.043 -64.062 11.375 1 89.75 572 ASP A CA 1
ATOM 4549 C C . ASP A 1 572 ? 2.521 -62.625 11.281 1 89.75 572 ASP A C 1
ATOM 4551 O O . ASP A 1 572 ? 1.589 -62.25 12 1 89.75 572 ASP A O 1
ATOM 4555 N N . THR A 1 573 ? 3.061 -61.875 10.367 1 90.56 573 THR A N 1
ATOM 4556 C CA . THR A 1 573 ? 2.744 -60.438 10.328 1 90.56 573 THR A CA 1
ATOM 4557 C C . THR A 1 573 ? 1.778 -60.156 9.188 1 90.56 573 THR A C 1
ATOM 4559 O O . THR A 1 573 ? 1.176 -59.062 9.148 1 90.56 573 THR A O 1
ATOM 4562 N N . TYR A 1 574 ? 1.682 -61 8.211 1 90.94 574 TYR A N 1
ATOM 4563 C CA . TYR A 1 574 ? 0.845 -60.875 7.023 1 90.94 574 TYR A CA 1
ATOM 4564 C C . TYR A 1 574 ? 1.368 -59.781 6.098 1 90.94 574 TYR A C 1
ATOM 4566 O O . TYR A 1 574 ? 0.692 -59.406 5.141 1 90.94 574 TYR A O 1
ATOM 4574 N N . LEU A 1 575 ? 2.604 -59.281 6.383 1 94 575 LEU A N 1
ATOM 4575 C CA . LEU A 1 575 ? 3.256 -58.312 5.516 1 94 575 LEU A CA 1
ATOM 4576 C C . LEU A 1 575 ? 3.947 -59 4.348 1 94 575 LEU A C 1
ATOM 4578 O O . LEU A 1 575 ? 4.234 -60.219 4.414 1 94 575 LEU A O 1
ATOM 4582 N N . LEU A 1 576 ? 4.133 -58.219 3.23 1 95.12 576 LEU A N 1
ATOM 4583 C CA . LEU A 1 576 ? 4.91 -58.75 2.115 1 95.12 576 LEU A CA 1
ATOM 4584 C C . LEU A 1 576 ? 6.277 -59.25 2.59 1 95.12 576 LEU A C 1
ATOM 4586 O O . LEU A 1 576 ? 6.918 -58.594 3.416 1 95.12 576 LEU A O 1
ATOM 4590 N N . SER A 1 577 ? 6.711 -60.406 2.055 1 95.5 577 SER A N 1
ATOM 4591 C CA . SER A 1 577 ? 7.992 -60.938 2.508 1 95.5 577 SER A CA 1
ATOM 4592 C C . SER A 1 577 ? 8.922 -61.219 1.333 1 95.5 577 SER A C 1
ATOM 4594 O O . SER A 1 577 ? 10.141 -61.25 1.495 1 95.5 577 SER A O 1
ATOM 4596 N N . SER A 1 578 ? 8.297 -61.438 0.177 1 97.19 578 SER A N 1
ATOM 4597 C CA . SER A 1 578 ? 9.133 -61.656 -0.998 1 97.19 578 SER A CA 1
ATOM 4598 C C . SER A 1 578 ? 8.359 -61.375 -2.285 1 97.19 578 SER A C 1
ATOM 4600 O O . SER A 1 578 ? 7.129 -61.406 -2.291 1 97.19 578 SER A O 1
ATOM 4602 N N . LEU A 1 579 ? 9.039 -61.125 -3.312 1 98.38 579 LEU A N 1
ATOM 4603 C CA . LEU A 1 579 ? 8.531 -60.969 -4.672 1 98.38 579 LEU A CA 1
ATOM 4604 C C . LEU A 1 579 ? 9.383 -61.75 -5.664 1 98.38 579 LEU A C 1
ATOM 4606 O O . LEU A 1 579 ? 10.609 -61.656 -5.652 1 98.38 579 LEU A O 1
ATOM 4610 N N . SER A 1 580 ? 8.727 -62.562 -6.449 1 98.25 580 SER A N 1
ATOM 4611 C CA . SER A 1 580 ? 9.422 -63.375 -7.438 1 98.25 580 SER A CA 1
ATOM 4612 C C . SER A 1 580 ? 8.875 -63.125 -8.844 1 98.25 580 SER A C 1
ATOM 4614 O O . SER A 1 580 ? 7.664 -63.031 -9.031 1 98.25 580 SER A O 1
ATOM 4616 N N . ASN A 1 581 ? 9.75 -62.938 -9.711 1 98.31 581 ASN A N 1
ATOM 4617 C CA . ASN A 1 581 ? 9.422 -63 -11.133 1 98.31 581 ASN A CA 1
ATOM 4618 C C . ASN A 1 581 ? 9.617 -64.375 -11.695 1 98.31 581 ASN A C 1
ATOM 4620 O O . ASN A 1 581 ? 10.75 -64.875 -11.828 1 98.31 581 ASN A O 1
ATOM 4624 N N . LEU A 1 582 ? 8.547 -65 -12.109 1 97.75 582 LEU A N 1
ATOM 4625 C CA . LEU A 1 582 ? 8.578 -66.438 -12.477 1 97.75 582 LEU A CA 1
ATOM 4626 C C . LEU A 1 582 ? 9.102 -66.625 -13.891 1 97.75 582 LEU A C 1
ATOM 4628 O O . LEU A 1 582 ? 9.562 -67.688 -14.258 1 97.75 582 LEU A O 1
ATOM 4632 N N . GLU A 1 583 ? 8.922 -65.562 -14.672 1 96.75 583 GLU A N 1
ATOM 4633 C CA . GLU A 1 583 ? 9.438 -65.625 -16.031 1 96.75 583 GLU A CA 1
ATOM 4634 C C . GLU A 1 583 ? 10.961 -65.562 -16.047 1 96.75 583 GLU A C 1
ATOM 4636 O O . GLU A 1 583 ? 11.617 -66.312 -16.781 1 96.75 583 GLU A O 1
ATOM 4641 N N . THR A 1 584 ? 11.539 -64.75 -15.266 1 96.12 584 THR A N 1
ATOM 4642 C CA . THR A 1 584 ? 12.984 -64.5 -15.258 1 96.12 584 THR A CA 1
ATOM 4643 C C . THR A 1 584 ? 13.633 -65.312 -14.117 1 96.12 584 THR A C 1
ATOM 4645 O O . THR A 1 584 ? 14.859 -65.312 -14 1 96.12 584 THR A O 1
ATOM 4648 N N . LYS A 1 585 ? 12.898 -65.875 -13.227 1 96.56 585 LYS A N 1
ATOM 4649 C CA . LYS A 1 585 ? 13.32 -66.688 -12.094 1 96.56 585 LYS A CA 1
ATOM 4650 C C . LYS A 1 585 ? 14.078 -65.875 -11.07 1 96.56 585 LYS A C 1
ATOM 4652 O O . LYS A 1 585 ? 15.039 -66.312 -10.461 1 96.56 585 LYS A O 1
ATOM 4657 N N . GLN A 1 586 ? 13.797 -64.562 -11.031 1 97.62 586 GLN A N 1
ATOM 4658 C CA . GLN A 1 586 ? 14.328 -63.719 -9.992 1 97.62 586 GLN A CA 1
ATOM 4659 C C . GLN A 1 586 ? 13.461 -63.75 -8.742 1 97.62 586 GLN A C 1
ATOM 4661 O O . GLN A 1 586 ? 12.234 -63.844 -8.828 1 97.62 586 GLN A O 1
ATOM 4666 N N . THR A 1 587 ? 14.109 -63.75 -7.652 1 97.94 587 THR A N 1
ATOM 4667 C CA . THR A 1 587 ? 13.422 -63.625 -6.371 1 97.94 587 THR A CA 1
ATOM 4668 C C . THR A 1 587 ? 14.172 -62.656 -5.453 1 97.94 587 THR A C 1
ATOM 4670 O O . THR A 1 587 ? 15.391 -62.75 -5.324 1 97.94 587 THR A O 1
ATOM 4673 N N . ILE A 1 588 ? 13.469 -61.75 -4.836 1 98.31 588 ILE A N 1
ATOM 4674 C CA . ILE A 1 588 ? 14.062 -60.844 -3.857 1 98.31 588 ILE A CA 1
ATOM 4675 C C . ILE A 1 588 ? 13.266 -60.906 -2.553 1 98.31 588 ILE A C 1
ATOM 4677 O O . ILE A 1 588 ? 12.07 -61.219 -2.559 1 98.31 588 ILE A O 1
ATOM 4681 N N . LYS A 1 589 ? 13.992 -60.625 -1.464 1 97.81 589 LYS A N 1
ATOM 4682 C CA . LYS A 1 589 ? 13.281 -60.281 -0.237 1 97.81 589 LYS A CA 1
ATOM 4683 C C . LYS A 1 589 ? 12.617 -58.906 -0.352 1 97.81 589 LYS A C 1
ATOM 4685 O O . LYS A 1 589 ? 13.227 -57.969 -0.871 1 97.81 589 LYS A O 1
ATOM 4690 N N . LEU A 1 590 ? 11.383 -58.812 -0.046 1 97.62 590 LEU A N 1
ATOM 4691 C CA . LEU A 1 590 ? 10.648 -57.562 -0.096 1 97.62 590 LEU A CA 1
ATOM 4692 C C . LEU A 1 590 ? 9.766 -57.406 1.137 1 97.62 590 LEU A C 1
ATOM 4694 O O . LEU A 1 590 ? 8.828 -58.156 1.338 1 97.62 590 LEU A O 1
ATOM 4698 N N . SER A 1 591 ? 10.156 -56.5 1.977 1 95.5 591 SER A N 1
ATOM 4699 C CA . SER A 1 591 ? 9.305 -56.094 3.088 1 95.5 591 SER A CA 1
ATOM 4700 C C . SER A 1 591 ? 8.727 -54.688 2.854 1 95.5 591 SER A C 1
ATOM 4702 O O . SER A 1 591 ? 9.453 -53.781 2.453 1 95.5 591 SER A O 1
ATOM 4704 N N . GLN A 1 592 ? 7.449 -54.531 3.002 1 97.44 592 GLN A N 1
ATOM 4705 C CA . GLN A 1 592 ? 6.789 -53.25 2.82 1 97.44 592 GLN A CA 1
ATOM 4706 C C . GLN A 1 592 ? 5.918 -52.906 4.023 1 97.44 592 GLN A C 1
ATOM 4708 O O . GLN A 1 592 ? 5.188 -53.75 4.535 1 97.44 592 GLN A O 1
ATOM 4713 N N . ASN A 1 593 ? 6.012 -51.656 4.562 1 97.44 593 ASN A N 1
ATOM 4714 C CA . ASN A 1 593 ? 5.195 -51.156 5.66 1 97.44 593 ASN A CA 1
ATOM 4715 C C . ASN A 1 593 ? 4.914 -49.656 5.5 1 97.44 593 ASN A C 1
ATOM 4717 O O . ASN A 1 593 ? 5.371 -49.031 4.539 1 97.44 593 ASN A O 1
ATOM 4721 N N . PHE A 1 594 ? 4.008 -49.125 6.406 1 98.38 594 PHE A N 1
ATOM 4722 C CA . PHE A 1 594 ? 3.693 -47.719 6.457 1 98.38 594 PHE A CA 1
ATOM 4723 C C . PHE A 1 594 ? 4.293 -47.062 7.703 1 98.38 594 PHE A C 1
ATOM 4725 O O . PHE A 1 594 ? 4.312 -47.688 8.773 1 98.38 594 PHE A O 1
ATOM 4732 N N . TYR A 1 595 ? 4.82 -45.875 7.492 1 98.25 595 TYR A N 1
ATOM 4733 C CA . TYR A 1 595 ? 5.43 -45.094 8.555 1 98.25 595 TYR A CA 1
ATOM 4734 C C . TYR A 1 595 ? 5.008 -43.625 8.461 1 98.25 595 TYR A C 1
ATOM 4736 O O . TYR A 1 595 ? 4.348 -43.219 7.5 1 98.25 595 TYR A O 1
ATOM 4744 N N . TRP A 1 596 ? 5.266 -42.906 9.469 1 98.38 596 TRP A N 1
ATOM 4745 C CA . TRP A 1 596 ? 5.125 -41.469 9.367 1 98.38 596 TRP A CA 1
ATOM 4746 C C . TRP A 1 596 ? 6.262 -40.75 10.102 1 98.38 596 TRP A C 1
ATOM 4748 O O . TRP A 1 596 ? 6.82 -41.281 11.055 1 98.38 596 TRP A O 1
ATOM 4758 N N . TYR A 1 597 ? 6.664 -39.625 9.539 1 98.25 597 TYR A N 1
ATOM 4759 C CA . TYR A 1 597 ? 7.609 -38.719 10.188 1 98.25 597 TYR A CA 1
ATOM 4760 C C . TYR A 1 597 ? 6.875 -37.625 10.984 1 98.25 597 TYR A C 1
ATOM 4762 O O . TYR A 1 597 ? 5.867 -37.094 10.531 1 98.25 597 TYR A O 1
ATOM 4770 N N . ASN A 1 598 ? 7.387 -37.406 12.188 1 97.94 598 ASN A N 1
ATOM 4771 C CA . ASN A 1 598 ? 6.891 -36.25 12.93 1 97.94 598 ASN A CA 1
ATOM 4772 C C . ASN A 1 598 ? 7.426 -34.938 12.367 1 97.94 598 ASN A C 1
ATOM 4774 O O . ASN A 1 598 ? 8.641 -34.719 12.367 1 97.94 598 ASN A O 1
ATOM 4778 N N . ALA A 1 599 ? 6.52 -34.094 11.922 1 98.06 599 ALA A N 1
ATOM 4779 C CA . ALA A 1 599 ? 6.91 -32.844 11.32 1 98.06 599 ALA A CA 1
ATOM 4780 C C . ALA A 1 599 ? 7.445 -31.859 12.375 1 98.06 599 ALA A C 1
ATOM 4782 O O . ALA A 1 599 ? 6.828 -31.688 13.43 1 98.06 599 ALA A O 1
ATOM 4783 N N . SER A 1 600 ? 8.531 -31.219 12.07 1 97.5 600 SER A N 1
ATOM 4784 C CA . SER A 1 600 ? 9.102 -30.25 13 1 97.5 600 SER A CA 1
ATOM 4785 C C . SER A 1 600 ? 8.18 -29.062 13.203 1 97.5 600 SER A C 1
ATOM 4787 O O . SER A 1 600 ? 7.586 -28.562 12.25 1 97.5 600 SER A O 1
ATOM 4789 N N . ALA A 1 601 ? 8.023 -28.625 14.438 1 95.94 601 ALA A N 1
ATOM 4790 C CA . ALA A 1 601 ? 7.262 -27.438 14.766 1 95.94 601 ALA A CA 1
ATOM 4791 C C . ALA A 1 601 ? 8.156 -26.203 14.789 1 95.94 601 ALA A C 1
ATOM 4793 O O . ALA A 1 601 ? 7.707 -25.094 15.133 1 95.94 601 ALA A O 1
ATOM 4794 N N . GLY A 1 602 ? 9.406 -26.375 14.359 1 95.19 602 GLY A N 1
ATOM 4795 C CA . GLY A 1 602 ? 10.352 -25.266 14.359 1 95.19 602 GLY A CA 1
ATOM 4796 C C . GLY A 1 602 ? 10.812 -24.875 15.75 1 95.19 602 GLY A C 1
ATOM 4797 O O . GLY A 1 602 ? 11.039 -23.703 16.031 1 95.19 602 GLY A O 1
ATOM 4798 N N . ASN A 1 603 ? 10.867 -25.719 16.703 1 91.5 603 ASN A N 1
ATOM 4799 C CA . ASN A 1 603 ? 11.219 -25.438 18.094 1 91.5 603 ASN A CA 1
ATOM 4800 C C . ASN A 1 603 ? 12.508 -26.141 18.5 1 91.5 603 ASN A C 1
ATOM 4802 O O . ASN A 1 603 ? 12.727 -26.406 19.688 1 91.5 603 ASN A O 1
ATOM 4806 N N . ASN A 1 604 ? 13.32 -26.516 17.562 1 89.56 604 ASN A N 1
ATOM 4807 C CA . ASN A 1 604 ? 14.594 -27.156 17.875 1 89.56 604 ASN A CA 1
ATOM 4808 C C . ASN A 1 604 ? 15.703 -26.125 18.062 1 89.56 604 ASN A C 1
ATOM 4810 O O . ASN A 1 604 ? 15.625 -25.016 17.562 1 89.56 604 ASN A O 1
ATOM 4814 N N . ALA A 1 605 ? 16.703 -26.406 18.844 1 88.94 605 ALA A N 1
ATOM 4815 C CA . ALA A 1 605 ? 17.812 -25.516 19.141 1 88.94 605 ALA A CA 1
ATOM 4816 C C . ALA A 1 605 ? 18.562 -25.109 17.875 1 88.94 605 ALA A C 1
ATOM 4818 O O . ALA A 1 605 ? 19.062 -23.984 17.766 1 88.94 605 ALA A O 1
ATOM 4819 N N . GLU A 1 606 ? 18.531 -26.016 16.922 1 89.44 606 GLU A N 1
ATOM 4820 C CA . GLU A 1 606 ? 19.328 -25.797 15.727 1 89.44 606 GLU A CA 1
ATOM 4821 C C . GLU A 1 606 ? 18.609 -24.906 14.719 1 89.44 606 GLU A C 1
ATOM 4823 O O . GLU A 1 606 ? 19.234 -24.234 13.914 1 89.44 606 GLU A O 1
ATOM 4828 N N . SER A 1 607 ? 17.375 -24.969 14.727 1 94.56 607 SER A N 1
ATOM 4829 C CA . SER A 1 607 ? 16.641 -24.234 13.711 1 94.56 607 SER A CA 1
ATOM 4830 C C . SER A 1 607 ? 15.188 -24 14.141 1 94.56 607 SER A C 1
ATOM 4832 O O . SER A 1 607 ? 14.57 -24.875 14.75 1 94.56 607 SER A O 1
ATOM 4834 N N . ARG A 1 608 ? 14.602 -22.875 13.859 1 95.38 608 ARG A N 1
ATOM 4835 C CA . ARG A 1 608 ? 13.203 -22.516 14.133 1 95.38 608 ARG A CA 1
ATOM 4836 C C . ARG A 1 608 ? 12.32 -22.812 12.93 1 95.38 608 ARG A C 1
ATOM 4838 O O . ARG A 1 608 ? 11.148 -22.453 12.906 1 95.38 608 ARG A O 1
ATOM 4845 N N . GLN A 1 609 ? 12.852 -23.469 11.852 1 97.69 609 GLN A N 1
ATOM 4846 C CA . GLN A 1 609 ? 12.109 -23.766 10.625 1 97.69 609 GLN A CA 1
ATOM 4847 C C . GLN A 1 609 ? 11.133 -24.922 10.844 1 97.69 609 GLN A C 1
ATOM 4849 O O . GLN A 1 609 ? 11.547 -26.047 11.125 1 97.69 609 GLN A O 1
ATOM 4854 N N . PRO A 1 610 ? 9.836 -24.625 10.742 1 98.06 610 PRO A N 1
ATOM 4855 C CA . PRO A 1 610 ? 8.875 -25.734 10.75 1 98.06 610 PRO A CA 1
ATOM 4856 C C . PRO A 1 610 ? 8.734 -26.406 9.383 1 98.06 610 PRO A C 1
ATOM 4858 O O . PRO A 1 610 ? 9.133 -25.828 8.367 1 98.06 610 PRO A O 1
ATOM 4861 N N . SER A 1 611 ? 8.234 -27.688 9.375 1 98.12 611 SER A N 1
ATOM 4862 C CA . SER A 1 611 ? 7.719 -28.25 8.133 1 98.12 611 SER A CA 1
ATOM 4863 C C . SER A 1 611 ? 6.43 -27.562 7.707 1 98.12 611 SER A C 1
ATOM 4865 O O . SER A 1 611 ? 5.746 -26.953 8.531 1 98.12 611 SER A O 1
ATOM 4867 N N . GLY A 1 612 ? 6.16 -27.516 6.465 1 97.94 612 GLY A N 1
ATOM 4868 C CA . GLY A 1 612 ? 4.961 -26.875 5.945 1 97.94 612 GLY A CA 1
ATOM 4869 C C . GLY A 1 612 ? 4.695 -27.203 4.488 1 97.94 612 GLY A C 1
ATOM 4870 O O . GLY A 1 612 ? 5.141 -28.234 3.988 1 97.94 612 GLY A O 1
ATOM 4871 N N . ALA A 1 613 ? 3.99 -26.375 3.809 1 98 613 ALA A N 1
ATOM 4872 C CA . ALA A 1 613 ? 3.561 -26.656 2.439 1 98 613 ALA A CA 1
ATOM 4873 C C . ALA A 1 613 ? 4.758 -26.859 1.519 1 98 613 ALA A C 1
ATOM 4875 O O . ALA A 1 613 ? 4.723 -27.703 0.624 1 98 613 ALA A O 1
ATOM 4876 N N . TYR A 1 614 ? 5.797 -26.062 1.786 1 98.44 614 TYR A N 1
ATOM 4877 C CA . TYR A 1 614 ? 6.992 -26.141 0.953 1 98.44 614 TYR A CA 1
ATOM 4878 C C . TYR A 1 614 ? 8.016 -27.094 1.545 1 98.44 614 TYR A C 1
ATOM 4880 O O . TYR A 1 614 ? 8.594 -27.922 0.83 1 98.44 614 TYR A O 1
ATOM 4888 N N . ILE A 1 615 ? 8.234 -27 2.824 1 98.62 615 ILE A N 1
ATOM 4889 C CA . ILE A 1 615 ? 9.398 -27.562 3.5 1 98.62 615 ILE A CA 1
ATOM 4890 C C . ILE A 1 615 ? 9.047 -28.938 4.078 1 98.62 615 ILE A C 1
ATOM 4892 O O . ILE A 1 615 ? 7.965 -29.125 4.629 1 98.62 615 ILE A O 1
ATOM 4896 N N . PHE A 1 616 ? 9.906 -29.906 3.945 1 98.38 616 PHE A N 1
ATOM 4897 C CA . PHE A 1 616 ? 9.898 -31.172 4.672 1 98.38 616 PHE A CA 1
ATOM 4898 C C . PHE A 1 616 ? 11.031 -31.219 5.691 1 98.38 616 PHE A C 1
ATOM 4900 O O . PHE A 1 616 ? 12.211 -31.156 5.324 1 98.38 616 PHE A O 1
ATOM 4907 N N . ARG A 1 617 ? 10.688 -31.203 6.887 1 98.06 617 ARG A N 1
ATOM 4908 C CA . ARG A 1 617 ? 11.672 -31.297 7.961 1 98.06 617 ARG A CA 1
ATOM 4909 C C . ARG A 1 617 ? 11.156 -32.156 9.109 1 98.06 617 ARG A C 1
ATOM 4911 O O . ARG A 1 617 ? 10.531 -31.656 10.039 1 98.06 617 ARG A O 1
ATOM 4918 N N . PRO A 1 618 ? 11.539 -33.406 9.094 1 96.69 618 PRO A N 1
ATOM 4919 C CA . PRO A 1 618 ? 11.141 -34.281 10.203 1 96.69 618 PRO A CA 1
ATOM 4920 C C . PRO A 1 618 ? 11.969 -34.031 11.469 1 96.69 618 PRO A C 1
ATOM 4922 O O . PRO A 1 618 ? 13.141 -33.656 11.383 1 96.69 618 PRO A O 1
ATOM 4925 N N . ASN A 1 619 ? 11.391 -34.312 12.586 1 93.94 619 ASN A N 1
ATOM 4926 C CA . ASN A 1 619 ? 12.086 -34.125 13.859 1 93.94 619 ASN A CA 1
ATOM 4927 C C . ASN A 1 619 ? 13.203 -35.156 14.023 1 93.94 619 ASN A C 1
ATOM 4929 O O . ASN A 1 619 ? 14.141 -34.938 14.797 1 93.94 619 ASN A O 1
ATOM 4933 N N . SER A 1 620 ? 12.953 -36.25 13.414 1 91.94 620 SER A N 1
ATOM 4934 C CA . SER A 1 620 ? 13.914 -37.344 13.484 1 91.94 620 SER A CA 1
ATOM 4935 C C . SER A 1 620 ? 14 -38.125 12.164 1 91.94 620 SER A C 1
ATOM 4937 O O . SER A 1 620 ? 13.047 -38.125 11.383 1 91.94 620 SER A O 1
ATOM 4939 N N . SER A 1 621 ? 15.18 -38.719 11.953 1 92.06 621 SER A N 1
ATOM 4940 C CA . SER A 1 621 ? 15.352 -39.531 10.742 1 92.06 621 SER A CA 1
ATOM 4941 C C . SER A 1 621 ? 14.711 -40.906 10.898 1 92.06 621 SER A C 1
ATOM 4943 O O . SER A 1 621 ? 14.594 -41.656 9.922 1 92.06 621 SER A O 1
ATOM 4945 N N . THR A 1 622 ? 14.328 -41.188 12.062 1 94.88 622 THR A N 1
ATOM 4946 C CA . THR A 1 622 ? 13.641 -42.469 12.312 1 94.88 622 THR A CA 1
ATOM 4947 C C . THR A 1 622 ? 12.133 -42.25 12.32 1 94.88 622 THR A C 1
ATOM 4949 O O . THR A 1 622 ? 11.586 -41.562 13.188 1 94.88 622 THR A O 1
ATOM 4952 N N . PRO A 1 623 ? 11.492 -42.844 11.375 1 97.12 623 PRO A N 1
ATOM 4953 C CA . PRO A 1 623 ? 10.039 -42.688 11.328 1 97.12 623 PRO A CA 1
ATOM 4954 C C . PRO A 1 623 ? 9.305 -43.594 12.312 1 97.12 623 PRO A C 1
ATOM 4956 O O . PRO A 1 623 ? 9.906 -44.5 12.859 1 97.12 623 PRO A O 1
ATOM 4959 N N . PHE A 1 624 ? 8.07 -43.25 12.633 1 97.56 624 PHE A N 1
ATOM 4960 C CA . PHE A 1 624 ? 7.188 -44.062 13.461 1 97.56 624 PHE A CA 1
ATOM 4961 C C . PHE A 1 624 ? 6.445 -45.094 12.617 1 97.56 624 PHE A C 1
ATOM 4963 O O . PHE A 1 624 ? 5.879 -44.75 11.578 1 97.56 624 PHE A O 1
ATOM 4970 N N . ILE A 1 625 ? 6.5 -46.375 13.047 1 96.88 625 ILE A N 1
ATOM 4971 C CA . ILE A 1 625 ? 5.762 -47.406 12.352 1 96.88 625 ILE A CA 1
ATOM 4972 C C . ILE A 1 625 ? 4.273 -47.312 12.68 1 96.88 625 ILE A C 1
ATOM 4974 O O . ILE A 1 625 ? 3.9 -47 13.812 1 96.88 625 ILE A O 1
ATOM 4978 N N . ILE A 1 626 ? 3.475 -47.438 11.75 1 96.06 626 ILE A N 1
ATOM 4979 C CA . ILE A 1 626 ? 2.039 -47.312 11.969 1 96.06 626 ILE A CA 1
ATOM 4980 C C . ILE A 1 626 ? 1.499 -48.562 12.609 1 96.06 626 ILE A C 1
ATOM 4982 O O . ILE A 1 626 ? 0.737 -48.531 13.578 1 96.06 626 ILE A O 1
ATOM 4986 N N . SER A 1 627 ? 1.844 -49.688 11.992 1 93.81 627 SER A N 1
ATOM 4987 C CA . SER A 1 627 ? 1.437 -50.969 12.586 1 93.81 627 SER A CA 1
ATOM 4988 C C . SER A 1 627 ? 2.412 -52.094 12.234 1 93.81 627 SER A C 1
ATOM 4990 O O . SER A 1 627 ? 2.883 -52.156 11.094 1 93.81 627 SER A O 1
ATOM 4992 N N . LYS A 1 628 ? 2.605 -52.938 13.234 1 88.44 628 LYS A N 1
ATOM 4993 C CA . LYS A 1 628 ? 3.459 -54.094 13.023 1 88.44 628 LYS A CA 1
ATOM 4994 C C . LYS A 1 628 ? 2.625 -55.344 12.734 1 88.44 628 LYS A C 1
ATOM 4996 O O . LYS A 1 628 ? 3.113 -56.281 12.117 1 88.44 628 LYS A O 1
ATOM 5001 N N . MET A 1 629 ? 1.459 -55.375 13.297 1 84.06 629 MET A N 1
ATOM 5002 C CA . MET A 1 629 ? 0.522 -56.469 13.078 1 84.06 629 MET A CA 1
ATOM 5003 C C . MET A 1 629 ? -0.749 -55.969 12.398 1 84.06 629 MET A C 1
ATOM 5005 O O . MET A 1 629 ? -1.34 -55 12.828 1 84.06 629 MET A O 1
ATOM 5009 N N . ILE A 1 630 ? -0.998 -56.75 11.328 1 91.94 630 ILE A N 1
ATOM 5010 C CA . ILE A 1 630 ? -2.111 -56.219 10.547 1 91.94 630 ILE A CA 1
ATOM 5011 C C . ILE A 1 630 ? -3.203 -57.281 10.422 1 91.94 630 ILE A C 1
ATOM 5013 O O . ILE A 1 630 ? -2.971 -58.469 10.703 1 91.94 630 ILE A O 1
ATOM 5017 N N . LYS A 1 631 ? -4.406 -56.781 10.188 1 91.88 631 LYS A N 1
ATOM 5018 C CA . LYS A 1 631 ? -5.527 -57.656 9.844 1 91.88 631 LYS A CA 1
ATOM 5019 C C . LYS A 1 631 ? -5.68 -57.781 8.328 1 91.88 631 LYS A C 1
ATOM 5021 O O . LYS A 1 631 ? -5.359 -56.844 7.59 1 91.88 631 LYS A O 1
ATOM 5026 N N . VAL A 1 632 ? -6.117 -59.031 7.898 1 93.75 632 VAL A N 1
ATOM 5027 C CA . VAL A 1 632 ? -6.16 -59.219 6.453 1 93.75 632 VAL A CA 1
ATOM 5028 C C . VAL A 1 632 ? -7.426 -59.969 6.07 1 93.75 632 VAL A C 1
ATOM 5030 O O . VAL A 1 632 ? -7.98 -60.719 6.887 1 93.75 632 VAL A O 1
ATOM 5033 N N . ASP A 1 633 ? -7.922 -59.625 4.949 1 92.62 633 ASP A N 1
ATOM 5034 C CA . ASP A 1 633 ? -8.852 -60.438 4.176 1 92.62 633 ASP A CA 1
ATOM 5035 C C . ASP A 1 633 ? -8.273 -60.75 2.797 1 92.62 633 ASP A C 1
ATOM 5037 O O . ASP A 1 633 ? -7.473 -60 2.256 1 92.62 633 ASP A O 1
ATOM 5041 N N . SER A 1 634 ? -8.578 -61.969 2.352 1 94.06 634 SER A N 1
ATOM 5042 C CA . SER A 1 634 ? -8.016 -62.312 1.051 1 94.06 634 SER A CA 1
ATOM 5043 C C . SER A 1 634 ? -9.047 -63 0.169 1 94.06 634 SER A C 1
ATOM 5045 O O . SER A 1 634 ? -10.047 -63.531 0.668 1 94.06 634 SER A O 1
ATOM 5047 N N . VAL A 1 635 ? -8.836 -62.906 -1.064 1 92.81 635 VAL A N 1
ATOM 5048 C CA . VAL A 1 635 ? -9.648 -63.594 -2.049 1 92.81 635 VAL A CA 1
ATOM 5049 C C . VAL A 1 635 ? -8.758 -64.125 -3.18 1 92.81 635 VAL A C 1
ATOM 5051 O O . VAL A 1 635 ? -7.82 -63.438 -3.598 1 92.81 635 VAL A O 1
ATOM 5054 N N . LYS A 1 636 ? -8.969 -65.375 -3.604 1 92.31 636 LYS A N 1
ATOM 5055 C CA . LYS A 1 636 ? -8.273 -65.938 -4.738 1 92.31 636 LYS A CA 1
ATOM 5056 C C . LYS A 1 636 ? -9.266 -66.5 -5.766 1 92.31 636 LYS A C 1
ATOM 5058 O O . LYS A 1 636 ? -10.117 -67.312 -5.434 1 92.31 636 LYS A O 1
ATOM 5063 N N . ASN A 1 637 ? -9.258 -66 -6.883 1 91.25 637 ASN A N 1
ATOM 5064 C CA . ASN A 1 637 ? -10.047 -66.5 -7.992 1 91.25 637 ASN A CA 1
ATOM 5065 C C . ASN A 1 637 ? -9.289 -66.438 -9.312 1 91.25 637 ASN A C 1
ATOM 5067 O O . ASN A 1 637 ? -8.109 -66.062 -9.336 1 91.25 637 ASN A O 1
ATOM 5071 N N . ALA A 1 638 ? -9.859 -66.812 -10.391 1 89.38 638 ALA A N 1
ATOM 5072 C CA . ALA A 1 638 ? -9.195 -66.938 -11.688 1 89.38 638 ALA A CA 1
ATOM 5073 C C . ALA A 1 638 ? -8.922 -65.562 -12.289 1 89.38 638 ALA A C 1
ATOM 5075 O O . ALA A 1 638 ? -8.039 -65.438 -13.133 1 89.38 638 ALA A O 1
ATOM 5076 N N . VAL A 1 639 ? -9.633 -64.562 -11.859 1 94.75 639 VAL A N 1
ATOM 5077 C CA . VAL A 1 639 ? -9.523 -63.25 -12.43 1 94.75 639 VAL A CA 1
ATOM 5078 C C . VAL A 1 639 ? -8.445 -62.469 -11.688 1 94.75 639 VAL A C 1
ATOM 5080 O O . VAL A 1 639 ? -7.672 -61.719 -12.305 1 94.75 639 VAL A O 1
ATOM 5083 N N . LEU A 1 640 ? -8.438 -62.562 -10.383 1 95.75 640 LEU A N 1
ATOM 5084 C CA . LEU A 1 640 ? -7.449 -61.844 -9.57 1 95.75 640 LEU A CA 1
ATOM 5085 C C . LEU A 1 640 ? -7.281 -62.531 -8.211 1 95.75 640 LEU A C 1
ATOM 5087 O O . LEU A 1 640 ? -8.109 -63.344 -7.816 1 95.75 640 LEU A O 1
ATOM 5091 N N . GLN A 1 641 ? -6.188 -62.219 -7.641 1 95.88 641 GLN A N 1
ATOM 5092 C CA . GLN A 1 641 ? -5.918 -62.531 -6.238 1 95.88 641 GLN A CA 1
ATOM 5093 C C . GLN A 1 641 ? -5.625 -61.25 -5.453 1 95.88 641 GLN A C 1
ATOM 5095 O O . GLN A 1 641 ? -4.898 -60.375 -5.926 1 95.88 641 GLN A O 1
ATOM 5100 N N . GLU A 1 642 ? -6.328 -61.125 -4.34 1 94.81 642 GLU A N 1
ATOM 5101 C CA . GLU A 1 642 ? -6.199 -59.875 -3.57 1 94.81 642 GLU A CA 1
ATOM 5102 C C . GLU A 1 642 ? -6 -60.156 -2.086 1 94.81 642 GLU A C 1
ATOM 5104 O O . GLU A 1 642 ? -6.602 -61.094 -1.544 1 94.81 642 GLU A O 1
ATOM 5109 N N . VAL A 1 643 ? -5.105 -59.406 -1.504 1 96.19 643 VAL A N 1
ATOM 5110 C CA . VAL A 1 643 ? -4.934 -59.375 -0.056 1 96.19 643 VAL A CA 1
ATOM 5111 C C . VAL A 1 643 ? -5.227 -57.969 0.469 1 96.19 643 VAL A C 1
ATOM 5113 O O . VAL A 1 643 ? -4.52 -57.031 0.134 1 96.19 643 VAL A O 1
ATOM 5116 N N . ARG A 1 644 ? -6.309 -57.844 1.251 1 96.06 644 ARG A N 1
ATOM 5117 C CA . ARG A 1 644 ? -6.723 -56.562 1.836 1 96.06 644 ARG A CA 1
ATOM 5118 C C . ARG A 1 644 ? -6.137 -56.375 3.234 1 96.06 644 ARG A C 1
ATOM 5120 O O . ARG A 1 644 ? -6.473 -57.156 4.152 1 96.06 644 ARG A O 1
ATOM 5127 N N . GLN A 1 645 ? -5.32 -55.375 3.334 1 96.19 645 GLN A N 1
ATOM 5128 C CA . GLN A 1 645 ? -4.562 -55.188 4.57 1 96.19 645 GLN A CA 1
ATOM 5129 C C . GLN A 1 645 ? -5.055 -53.969 5.348 1 96.19 645 GLN A C 1
ATOM 5131 O O . GLN A 1 645 ? -5.195 -52.906 4.785 1 96.19 645 GLN A O 1
ATOM 5136 N N . TRP A 1 646 ? -5.352 -54.156 6.602 1 95.44 646 TRP A N 1
ATOM 5137 C CA . TRP A 1 646 ? -5.75 -53.094 7.516 1 95.44 646 TRP A CA 1
ATOM 5138 C C . TRP A 1 646 ? -4.629 -52.781 8.5 1 95.44 646 TRP A C 1
ATOM 5140 O O . TRP A 1 646 ? -4.406 -53.531 9.461 1 95.44 646 TRP A O 1
ATOM 5150 N N . PHE A 1 647 ? -3.932 -51.688 8.312 1 96.56 647 PHE A N 1
ATOM 5151 C CA . PHE A 1 647 ? -2.826 -51.281 9.172 1 96.56 647 PHE A CA 1
ATOM 5152 C C . PHE A 1 647 ? -3.334 -50.5 10.367 1 96.56 647 PHE A C 1
ATOM 5154 O O . PHE A 1 647 ? -2.65 -50.375 11.391 1 96.56 647 PHE A O 1
ATOM 5161 N N . GLY A 1 648 ? -4.5 -49.906 10.211 1 93.25 648 GLY A N 1
ATOM 5162 C CA . GLY A 1 648 ? -5.133 -49.125 11.25 1 93.25 648 GLY A CA 1
ATOM 5163 C C . GLY A 1 648 ? -6.285 -48.281 10.742 1 93.25 648 GLY A C 1
ATOM 5164 O O . GLY A 1 648 ? -6.66 -48.375 9.57 1 93.25 648 GLY A O 1
ATOM 5165 N N . PRO A 1 649 ? -6.836 -47.438 11.617 1 91.25 649 PRO A N 1
ATOM 5166 C CA . PRO A 1 649 ? -8.07 -46.719 11.273 1 91.25 649 PRO A CA 1
ATOM 5167 C C . PRO A 1 649 ? -7.891 -45.75 10.125 1 91.25 649 PRO A C 1
ATOM 5169 O O . PRO A 1 649 ? -8.867 -45.344 9.492 1 91.25 649 PRO A O 1
ATOM 5172 N N . TRP A 1 650 ? -6.684 -45.375 9.859 1 95.81 650 TRP A N 1
ATOM 5173 C CA . TRP A 1 650 ? -6.531 -44.344 8.844 1 95.81 650 TRP A CA 1
ATOM 5174 C C . TRP A 1 650 ? -5.547 -44.781 7.762 1 95.81 650 TRP A C 1
ATOM 5176 O O . TRP A 1 650 ? -5.098 -43.969 6.953 1 95.81 650 TRP A O 1
ATOM 5186 N N . VAL A 1 651 ? -5.121 -46.062 7.742 1 97.81 651 VAL A N 1
ATOM 5187 C CA . VAL A 1 651 ? -4.238 -46.562 6.691 1 97.81 651 VAL A CA 1
ATOM 5188 C C . VAL A 1 651 ? -4.652 -47.969 6.301 1 97.81 651 VAL A C 1
ATOM 5190 O O . VAL A 1 651 ? -4.688 -48.875 7.145 1 97.81 651 VAL A O 1
ATOM 5193 N N . THR A 1 652 ? -4.961 -48.156 5.09 1 97.12 652 THR A N 1
ATOM 5194 C CA . THR A 1 652 ? -5.262 -49.469 4.531 1 97.12 652 THR A CA 1
ATOM 5195 C C . THR A 1 652 ? -4.562 -49.688 3.191 1 97.12 652 THR A C 1
ATOM 5197 O O . THR A 1 652 ? -4.137 -48.719 2.562 1 97.12 652 THR A O 1
ATOM 5200 N N . GLN A 1 653 ? -4.383 -50.938 2.791 1 97.25 653 GLN A N 1
ATOM 5201 C CA . GLN A 1 653 ? -3.766 -51.281 1.511 1 97.25 653 GLN A CA 1
ATOM 5202 C C . GLN A 1 653 ? -4.391 -52.531 0.911 1 97.25 653 GLN A C 1
ATOM 5204 O O . GLN A 1 653 ? -4.719 -53.469 1.635 1 97.25 653 GLN A O 1
ATOM 5209 N N . VAL A 1 654 ? -4.578 -52.531 -0.341 1 96.88 654 VAL A N 1
ATOM 5210 C CA . VAL A 1 654 ? -4.961 -53.719 -1.085 1 96.88 654 VAL A CA 1
ATOM 5211 C C . VAL A 1 654 ? -3.82 -54.156 -2.006 1 96.88 654 VAL A C 1
ATOM 5213 O O . VAL A 1 654 ? -3.352 -53.344 -2.83 1 96.88 654 VAL A O 1
ATOM 5216 N N . VAL A 1 655 ? -3.322 -55.344 -1.822 1 97.31 655 VAL A N 1
ATOM 5217 C CA . VAL A 1 655 ? -2.342 -55.938 -2.711 1 97.31 655 VAL A CA 1
ATOM 5218 C C . VAL A 1 655 ? -3.055 -56.812 -3.754 1 97.31 655 VAL A C 1
ATOM 5220 O O . VAL A 1 655 ? -3.756 -57.75 -3.41 1 97.31 655 VAL A O 1
ATOM 5223 N N . ARG A 1 656 ? -2.855 -56.5 -4.992 1 97.62 656 ARG A N 1
ATOM 5224 C CA . ARG A 1 656 ? -3.641 -57.125 -6.035 1 97.62 656 ARG A CA 1
ATOM 5225 C C . ARG A 1 656 ? -2.74 -57.688 -7.145 1 97.62 656 ARG A C 1
ATOM 5227 O O . ARG A 1 656 ? -1.773 -57.031 -7.539 1 97.62 656 ARG A O 1
ATOM 5234 N N . LEU A 1 657 ? -3.014 -58.844 -7.527 1 97.56 657 LEU A N 1
ATOM 5235 C CA . LEU A 1 657 ? -2.371 -59.469 -8.68 1 97.56 657 LEU A CA 1
ATOM 5236 C C . LEU A 1 657 ? -3.41 -59.969 -9.664 1 97.56 657 LEU A C 1
ATOM 5238 O O . LEU A 1 657 ? -4.152 -60.906 -9.352 1 97.56 657 LEU A O 1
ATOM 5242 N N . TYR A 1 658 ? -3.508 -59.469 -10.828 1 97.19 658 TYR A N 1
ATOM 5243 C CA . TYR A 1 658 ? -4.438 -59.906 -11.867 1 97.19 658 TYR A CA 1
ATOM 5244 C C . TYR A 1 658 ? -3.857 -61.062 -12.672 1 97.19 658 TYR A C 1
ATOM 5246 O O . TYR A 1 658 ? -2.637 -61.219 -12.734 1 97.19 658 TYR A O 1
ATOM 5254 N N . LYS A 1 659 ? -4.711 -61.719 -13.367 1 94.62 659 LYS A N 1
ATOM 5255 C CA . LYS A 1 659 ? -4.379 -62.938 -14.062 1 94.62 659 LYS A CA 1
ATOM 5256 C C . LYS A 1 659 ? -3.262 -62.719 -15.078 1 94.62 659 LYS A C 1
ATOM 5258 O O . LYS A 1 659 ? -2.33 -63.531 -15.18 1 94.62 659 LYS A O 1
ATOM 5263 N N . ASP A 1 660 ? -3.322 -61.625 -15.773 1 92.62 660 ASP A N 1
ATOM 5264 C CA . ASP A 1 660 ? -2.393 -61.438 -16.891 1 92.62 660 ASP A CA 1
ATOM 5265 C C . ASP A 1 660 ? -1.497 -60.219 -16.641 1 92.62 660 ASP A C 1
ATOM 5267 O O . ASP A 1 660 ? -1.013 -59.594 -17.594 1 92.62 660 ASP A O 1
ATOM 5271 N N . SER A 1 661 ? -1.247 -59.969 -15.359 1 95.25 661 SER A N 1
ATOM 5272 C CA . SER A 1 661 ? -0.454 -58.781 -15.047 1 95.25 661 SER A CA 1
ATOM 5273 C C . SER A 1 661 ? 0.985 -59.156 -14.711 1 95.25 661 SER A C 1
ATOM 5275 O O . SER A 1 661 ? 1.226 -60.125 -13.961 1 95.25 661 SER A O 1
ATOM 5277 N N . ARG A 1 662 ? 1.938 -58.375 -15.242 1 96.62 662 ARG A N 1
ATOM 5278 C CA . ARG A 1 662 ? 3.354 -58.531 -14.93 1 96.62 662 ARG A CA 1
ATOM 5279 C C . ARG A 1 662 ? 3.795 -57.625 -13.812 1 96.62 662 ARG A C 1
ATOM 5281 O O . ARG A 1 662 ? 4.988 -57.5 -13.516 1 96.62 662 ARG A O 1
ATOM 5288 N N . GLN A 1 663 ? 2.932 -56.844 -13.258 1 97.5 663 GLN A N 1
ATOM 5289 C CA . GLN A 1 663 ? 3.203 -55.969 -12.141 1 97.5 663 GLN A CA 1
ATOM 5290 C C . GLN A 1 663 ? 2.256 -56.219 -10.977 1 97.5 663 GLN A C 1
ATOM 5292 O O . GLN A 1 663 ? 1.155 -56.75 -11.172 1 97.5 663 GLN A O 1
ATOM 5297 N N . LEU A 1 664 ? 2.729 -55.938 -9.805 1 98.12 664 LEU A N 1
ATOM 5298 C CA . LEU A 1 664 ? 1.936 -56 -8.586 1 98.12 664 LEU A CA 1
ATOM 5299 C C . LEU A 1 664 ? 1.299 -54.656 -8.266 1 98.12 664 LEU A C 1
ATOM 5301 O O . LEU A 1 664 ? 1.98 -53.625 -8.266 1 98.12 664 LEU A O 1
ATOM 5305 N N . GLU A 1 665 ? -0.005 -54.625 -8.055 1 98.19 665 GLU A N 1
ATOM 5306 C CA . GLU A 1 665 ? -0.701 -53.375 -7.719 1 98.19 665 GLU A CA 1
ATOM 5307 C C . GLU A 1 665 ? -0.865 -53.219 -6.211 1 98.19 665 GLU A C 1
ATOM 5309 O O . GLU A 1 665 ? -1.354 -54.156 -5.539 1 98.19 665 GLU A O 1
ATOM 5314 N N . LEU A 1 666 ? -0.411 -52.125 -5.715 1 98.44 666 LEU A N 1
ATOM 5315 C CA . LEU A 1 666 ? -0.651 -51.75 -4.332 1 98.44 666 LEU A CA 1
ATOM 5316 C C . LEU A 1 666 ? -1.551 -50.5 -4.273 1 98.44 666 LEU A C 1
ATOM 5318 O O . LEU A 1 666 ? -1.121 -49.406 -4.613 1 98.44 666 LEU A O 1
ATOM 5322 N N . GLU A 1 667 ? -2.768 -50.656 -3.834 1 97.56 667 GLU A N 1
ATOM 5323 C CA . GLU A 1 667 ? -3.674 -49.531 -3.645 1 97.56 667 GLU A CA 1
ATOM 5324 C C . GLU A 1 667 ? -3.699 -49.094 -2.186 1 97.56 667 GLU A C 1
ATOM 5326 O O . GLU A 1 667 ? -4.133 -49.844 -1.308 1 97.56 667 GLU A O 1
ATOM 5331 N N . TRP A 1 668 ? -3.191 -47.906 -1.949 1 97.75 668 TRP A N 1
ATOM 5332 C CA . TRP A 1 668 ? -3.133 -47.406 -0.583 1 97.75 668 TRP A CA 1
ATOM 5333 C C . TRP A 1 668 ? -4.242 -46.375 -0.333 1 97.75 668 TRP A C 1
ATOM 5335 O O . TRP A 1 668 ? -4.629 -45.656 -1.24 1 97.75 668 TRP A O 1
ATOM 5345 N N . THR A 1 669 ? -4.828 -46.344 0.856 1 97.56 669 THR A N 1
ATOM 5346 C CA . THR A 1 669 ? -5.738 -45.312 1.375 1 97.56 669 THR A CA 1
ATOM 5347 C C . THR A 1 669 ? -5.223 -44.75 2.695 1 97.56 669 THR A C 1
ATOM 5349 O O . THR A 1 669 ? -5.055 -45.5 3.668 1 97.56 669 THR A O 1
ATOM 5352 N N . VAL A 1 670 ? -4.926 -43.5 2.643 1 97.69 670 VAL A N 1
ATOM 5353 C CA . VAL A 1 670 ? -4.363 -42.844 3.824 1 97.69 670 VAL A CA 1
ATOM 5354 C C . VAL A 1 670 ? -5.234 -41.656 4.227 1 97.69 670 VAL A C 1
ATOM 5356 O O . VAL A 1 670 ? -5.516 -40.781 3.406 1 97.69 670 VAL A O 1
ATOM 5359 N N . GLY A 1 671 ? -5.625 -41.656 5.477 1 95.06 671 GLY A N 1
ATOM 5360 C CA . GLY A 1 671 ? -6.375 -40.531 6.02 1 95.06 671 GLY A CA 1
ATOM 5361 C C . GLY A 1 671 ? -7.707 -40.938 6.617 1 95.06 671 GLY A C 1
ATOM 5362 O O . GLY A 1 671 ? -8.172 -42.062 6.414 1 95.06 671 GLY A O 1
ATOM 5363 N N . PRO A 1 672 ? -8.305 -40.156 7.371 1 95.62 672 PRO A N 1
ATOM 5364 C CA . PRO A 1 672 ? -7.785 -38.844 7.805 1 95.62 672 PRO A CA 1
ATOM 5365 C C . PRO A 1 672 ? -6.617 -38.969 8.781 1 95.62 672 PRO A C 1
ATOM 5367 O O . PRO A 1 672 ? -6.746 -39.625 9.82 1 95.62 672 PRO A O 1
ATOM 5370 N N . VAL A 1 673 ? -5.504 -38.312 8.398 1 97.56 673 VAL A N 1
ATOM 5371 C CA . VAL A 1 673 ? -4.309 -38.406 9.234 1 97.56 673 VAL A CA 1
ATOM 5372 C C . VAL A 1 673 ? -4.578 -37.75 10.586 1 97.56 673 VAL A C 1
ATOM 5374 O O . VAL A 1 673 ? -4.922 -36.562 10.656 1 97.56 673 VAL A O 1
ATOM 5377 N N . PRO A 1 674 ? -4.441 -38.5 11.664 1 96.38 674 PRO A N 1
ATOM 5378 C CA . PRO A 1 674 ? -4.789 -37.969 12.977 1 96.38 674 PRO A CA 1
ATOM 5379 C C . PRO A 1 674 ? -3.766 -36.969 13.484 1 96.38 674 PRO A C 1
ATOM 5381 O O . PRO A 1 674 ? -2.561 -37.125 13.289 1 96.38 674 PRO A O 1
ATOM 5384 N N . VAL A 1 675 ? -4.238 -35.906 14.086 1 96.06 675 VAL A N 1
ATOM 5385 C CA . VAL A 1 675 ? -3.352 -34.875 14.633 1 96.06 675 VAL A CA 1
ATOM 5386 C C . VAL A 1 675 ? -3.777 -34.531 16.062 1 96.06 675 VAL A C 1
ATOM 5388 O O . VAL A 1 675 ? -3.324 -33.531 16.625 1 96.06 675 VAL A O 1
ATOM 5391 N N . GLY A 1 676 ? -4.684 -35.25 16.672 1 94.81 676 GLY A N 1
ATOM 5392 C CA . GLY A 1 676 ? -5.164 -35 18.031 1 94.81 676 GLY A CA 1
ATOM 5393 C C . GLY A 1 676 ? -4.059 -35 19.062 1 94.81 676 GLY A C 1
ATOM 5394 O O . GLY A 1 676 ? -4.199 -34.406 20.141 1 94.81 676 GLY A O 1
ATOM 5395 N N . ASP A 1 677 ? -3.027 -35.719 18.828 1 96.12 677 ASP A N 1
ATOM 5396 C CA . ASP A 1 677 ? -1.883 -35.781 19.734 1 96.12 677 ASP A CA 1
ATOM 5397 C C . ASP A 1 677 ? -1.009 -34.531 19.625 1 96.12 677 ASP A C 1
ATOM 5399 O O . ASP A 1 677 ? 0.019 -34.438 20.297 1 96.12 677 ASP A O 1
ATOM 5403 N N . GLY A 1 678 ? -1.339 -33.625 18.719 1 95.62 678 GLY A N 1
ATOM 5404 C CA . GLY A 1 678 ? -0.608 -32.375 18.562 1 95.62 678 GLY A CA 1
ATOM 5405 C C . GLY A 1 678 ? 0.612 -32.531 17.656 1 95.62 678 GLY A C 1
ATOM 5406 O O . GLY A 1 678 ? 1.475 -31.641 17.641 1 95.62 678 GLY A O 1
ATOM 5407 N N . LEU A 1 679 ? 0.724 -33.594 16.938 1 96.81 679 LEU A N 1
ATOM 5408 C CA . LEU A 1 679 ? 1.864 -33.844 16.062 1 96.81 679 LEU A CA 1
ATOM 5409 C C . LEU A 1 679 ? 1.436 -33.812 14.602 1 96.81 679 LEU A C 1
ATOM 5411 O O . LEU A 1 679 ? 0.463 -34.469 14.227 1 96.81 679 LEU A O 1
ATOM 5415 N N . GLY A 1 680 ? 2.102 -32.906 13.781 1 97.56 680 GLY A N 1
ATOM 5416 C CA . GLY A 1 680 ? 1.937 -33.031 12.344 1 97.56 680 GLY A CA 1
ATOM 5417 C C . GLY A 1 680 ? 2.6 -34.281 11.773 1 97.56 680 GLY A C 1
ATOM 5418 O O . GLY A 1 680 ? 3.652 -34.688 12.258 1 97.56 680 GLY A O 1
ATOM 5419 N N . LYS A 1 681 ? 2.01 -34.844 10.734 1 98.38 681 LYS A N 1
ATOM 5420 C CA . LYS A 1 681 ? 2.506 -36.125 10.258 1 98.38 681 LYS A CA 1
ATOM 5421 C C . LYS A 1 681 ? 2.725 -36.125 8.75 1 98.38 681 LYS A C 1
ATOM 5423 O O . LYS A 1 681 ? 1.913 -35.562 8 1 98.38 681 LYS A O 1
ATOM 5428 N N . GLU A 1 682 ? 3.781 -36.688 8.336 1 98.56 682 GLU A N 1
ATOM 5429 C CA . GLU A 1 682 ? 4.113 -36.969 6.941 1 98.56 682 GLU A CA 1
ATOM 5430 C C . GLU A 1 682 ? 4.238 -38.469 6.695 1 98.56 682 GLU A C 1
ATOM 5432 O O . GLU A 1 682 ? 5.242 -39.094 7.066 1 98.56 682 GLU A O 1
ATOM 5437 N N . VAL A 1 683 ? 3.285 -38.969 6.016 1 98.69 683 VAL A N 1
ATOM 5438 C CA . VAL A 1 683 ? 3.062 -40.406 5.953 1 98.69 683 VAL A CA 1
ATOM 5439 C C . VAL A 1 683 ? 3.793 -41 4.746 1 98.69 683 VAL A C 1
ATOM 5441 O O . VAL A 1 683 ? 3.68 -40.469 3.633 1 98.69 683 VAL A O 1
ATOM 5444 N N . ILE A 1 684 ? 4.539 -42.125 4.973 1 98.62 684 ILE A N 1
ATOM 5445 C CA . ILE A 1 684 ? 5.312 -42.75 3.9 1 98.62 684 ILE A CA 1
ATOM 5446 C C . ILE A 1 684 ? 5.023 -44.25 3.846 1 98.62 684 ILE A C 1
ATOM 5448 O O . ILE A 1 684 ? 4.52 -44.812 4.812 1 98.62 684 ILE A O 1
ATOM 5452 N N . THR A 1 685 ? 5.223 -44.812 2.691 1 98.5 685 THR A N 1
ATOM 5453 C CA . THR A 1 685 ? 5.418 -46.25 2.545 1 98.5 685 THR A CA 1
ATOM 5454 C C . THR A 1 685 ? 6.875 -46.562 2.217 1 98.5 685 THR A C 1
ATOM 5456 O O .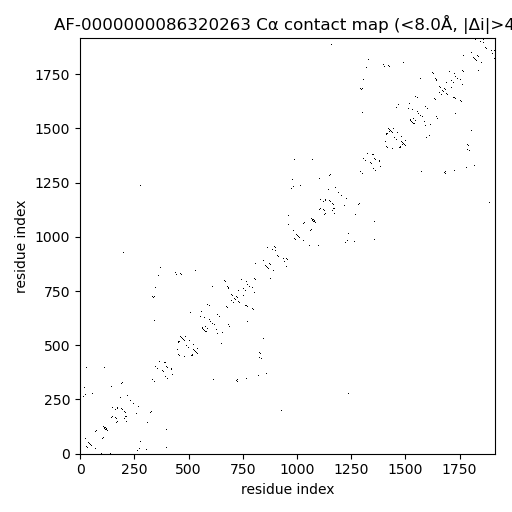 THR A 1 685 ? 7.57 -45.75 1.604 1 98.5 685 THR A O 1
ATOM 5459 N N . ARG A 1 686 ? 7.355 -47.625 2.711 1 98.19 686 ARG A N 1
ATOM 5460 C CA . ARG A 1 686 ? 8.758 -48 2.51 1 98.19 686 ARG A CA 1
ATOM 5461 C C . ARG A 1 686 ? 8.906 -49.438 2.076 1 98.19 686 ARG A C 1
ATOM 5463 O O . ARG A 1 686 ? 8.234 -50.312 2.607 1 98.19 686 ARG A O 1
ATOM 5470 N N . PHE A 1 687 ? 9.727 -49.688 1.077 1 98.38 687 PHE A N 1
ATOM 5471 C CA . PHE A 1 687 ? 10.094 -51 0.562 1 98.38 687 PHE A CA 1
ATOM 5472 C C . PHE A 1 687 ? 11.531 -51.344 0.931 1 98.38 687 PHE A C 1
ATOM 5474 O O . PHE A 1 687 ? 12.469 -50.688 0.477 1 98.38 687 PHE A O 1
ATOM 5481 N N . ASP A 1 688 ? 11.703 -52.344 1.74 1 97.75 688 ASP A N 1
ATOM 5482 C CA . ASP A 1 688 ? 13.039 -52.812 2.088 1 97.75 688 ASP A CA 1
ATOM 5483 C C . ASP A 1 688 ? 13.344 -54.125 1.382 1 97.75 688 ASP A C 1
ATOM 5485 O O . ASP A 1 688 ? 12.531 -55.062 1.405 1 97.75 688 ASP A O 1
ATOM 5489 N N . THR A 1 689 ? 14.438 -54.219 0.677 1 98.38 689 THR A N 1
ATOM 5490 C CA . THR A 1 689 ? 14.82 -55.375 -0.112 1 98.38 689 THR A CA 1
ATOM 5491 C C . THR A 1 689 ? 16.266 -55.781 0.175 1 98.38 689 THR A C 1
ATOM 5493 O O . THR A 1 689 ? 16.969 -55.094 0.928 1 98.38 689 THR A O 1
ATOM 5496 N N . ASN A 1 690 ? 16.656 -56.938 -0.409 1 97.88 690 ASN A N 1
ATOM 5497 C CA . ASN A 1 690 ? 18.047 -57.344 -0.326 1 97.88 690 ASN A CA 1
ATOM 5498 C C . ASN A 1 690 ? 18.828 -56.938 -1.569 1 97.88 690 ASN A C 1
ATOM 5500 O O . ASN A 1 690 ? 19.891 -57.5 -1.856 1 97.88 690 ASN A O 1
ATOM 5504 N N . ILE A 1 691 ? 18.281 -56.031 -2.367 1 98.38 691 ILE A N 1
ATOM 5505 C CA . ILE A 1 691 ? 19 -55.531 -3.531 1 98.38 691 ILE A CA 1
ATOM 5506 C C . ILE A 1 691 ? 20.188 -54.688 -3.076 1 98.38 691 ILE A C 1
ATOM 5508 O O . ILE A 1 691 ? 20.047 -53.812 -2.225 1 98.38 691 ILE A O 1
ATOM 5512 N N . ARG A 1 692 ? 21.281 -54.906 -3.686 1 97.25 692 ARG A N 1
ATOM 5513 C CA . ARG A 1 692 ? 22.5 -54.188 -3.322 1 97.25 692 ARG A CA 1
ATOM 5514 C C . ARG A 1 692 ? 22.688 -52.938 -4.172 1 97.25 692 ARG A C 1
ATOM 5516 O O . ARG A 1 692 ? 23.484 -52.938 -5.109 1 97.25 692 ARG A O 1
ATOM 5523 N N . THR A 1 693 ? 22.156 -51.875 -3.736 1 96.12 693 THR A N 1
ATOM 5524 C CA . THR A 1 693 ? 22.016 -50.688 -4.551 1 96.12 693 THR A CA 1
ATOM 5525 C C . THR A 1 693 ? 23.297 -49.844 -4.531 1 96.12 693 THR A C 1
ATOM 5527 O O . THR A 1 693 ? 23.469 -48.969 -5.359 1 96.12 693 THR A O 1
ATOM 5530 N N . SER A 1 694 ? 24.281 -50.062 -3.627 1 94 694 SER A N 1
ATOM 5531 C CA . SER A 1 694 ? 25.516 -49.312 -3.475 1 94 694 SER A CA 1
ATOM 5532 C C . SER A 1 694 ? 25.25 -47.812 -3.289 1 94 694 SER A C 1
ATOM 5534 O O . SER A 1 694 ? 25.906 -46.969 -3.908 1 94 694 SER A O 1
ATOM 5536 N N . GLY A 1 695 ? 24.188 -47.531 -2.592 1 91.25 695 GLY A N 1
ATOM 5537 C CA . GLY A 1 695 ? 23.875 -46.156 -2.225 1 91.25 695 GLY A CA 1
ATOM 5538 C C . GLY A 1 695 ? 23.156 -45.375 -3.314 1 91.25 695 GLY A C 1
ATOM 5539 O O . GLY A 1 695 ? 22.906 -44.188 -3.186 1 91.25 695 GLY A O 1
ATOM 5540 N N . LEU A 1 696 ? 22.766 -46.031 -4.379 1 94.44 696 LEU A N 1
ATOM 5541 C CA . LEU A 1 696 ? 22.188 -45.344 -5.512 1 94.44 696 LEU A CA 1
ATOM 5542 C C . LEU A 1 696 ? 20.719 -45.719 -5.695 1 94.44 696 LEU A C 1
ATOM 5544 O O . LEU A 1 696 ? 20.312 -46.812 -5.305 1 94.44 696 LEU A O 1
ATOM 5548 N N . PHE A 1 697 ? 19.922 -44.812 -6.172 1 96.88 697 PHE A N 1
ATOM 5549 C CA . PHE A 1 697 ? 18.594 -45.062 -6.688 1 96.88 697 PHE A CA 1
ATOM 5550 C C . PHE A 1 697 ? 18.266 -44.125 -7.84 1 96.88 697 PHE A C 1
ATOM 5552 O O . PHE A 1 697 ? 19.109 -43.344 -8.266 1 96.88 697 PHE A O 1
ATOM 5559 N N . TYR A 1 698 ? 17.031 -44.25 -8.461 1 97.5 698 TYR A N 1
ATOM 5560 C CA . TYR A 1 698 ? 16.75 -43.562 -9.727 1 97.5 698 TYR A CA 1
ATOM 5561 C C . TYR A 1 698 ? 15.32 -43.031 -9.75 1 97.5 698 TYR A C 1
ATOM 5563 O O . TYR A 1 698 ? 14.391 -43.719 -9.312 1 97.5 698 TYR A O 1
ATOM 5571 N N . THR A 1 699 ? 15.172 -41.812 -10.125 1 97.69 699 THR A N 1
ATOM 5572 C CA . THR A 1 699 ? 13.859 -41.219 -10.344 1 97.69 699 THR A CA 1
ATOM 5573 C C . THR A 1 699 ? 13.805 -40.5 -11.688 1 97.69 699 THR A C 1
ATOM 5575 O O . THR A 1 699 ? 14.852 -40.156 -12.25 1 97.69 699 THR A O 1
ATOM 5578 N N . ASP A 1 700 ? 12.68 -40.312 -12.156 1 97.06 700 ASP A N 1
ATOM 5579 C CA . ASP A 1 700 ? 12.508 -39.625 -13.445 1 97.06 700 ASP A CA 1
ATOM 5580 C C . ASP A 1 700 ? 12.562 -38.125 -13.297 1 97.06 700 ASP A C 1
ATOM 5582 O O . ASP A 1 700 ? 12.375 -37.594 -12.195 1 97.06 700 ASP A O 1
ATOM 5586 N N . SER A 1 701 ? 12.867 -37.469 -14.391 1 96.88 701 SER A N 1
ATOM 5587 C CA . SER A 1 701 ? 12.727 -36 -14.539 1 96.88 701 SER A CA 1
ATOM 5588 C C . SER A 1 701 ? 11.461 -35.656 -15.32 1 96.88 701 SER A C 1
ATOM 5590 O O . SER A 1 701 ? 11.406 -35.844 -16.531 1 96.88 701 SER A O 1
ATOM 5592 N N . ASN A 1 702 ? 10.477 -35.188 -14.664 1 97.25 702 ASN A N 1
ATOM 5593 C CA . ASN A 1 702 ? 9.18 -34.781 -15.203 1 97.25 702 ASN A CA 1
ATOM 5594 C C . ASN A 1 702 ? 8.531 -35.938 -15.977 1 97.25 702 ASN A C 1
ATOM 5596 O O . ASN A 1 702 ? 7.812 -35.719 -16.953 1 97.25 702 ASN A O 1
ATOM 5600 N N . GLY A 1 703 ? 8.844 -37.125 -15.609 1 97.12 703 GLY A N 1
ATOM 5601 C CA . GLY A 1 703 ? 8.211 -38.281 -16.203 1 97.12 703 GLY A CA 1
ATOM 5602 C C . GLY A 1 703 ? 8.93 -38.781 -17.453 1 97.12 703 GLY A C 1
ATOM 5603 O O . GLY A 1 703 ? 8.43 -39.656 -18.141 1 97.12 703 GLY A O 1
ATOM 5604 N N . ARG A 1 704 ? 10.133 -38.281 -17.672 1 96.31 704 ARG A N 1
ATOM 5605 C CA . ARG A 1 704 ? 10.797 -38.625 -18.922 1 96.31 704 ARG A CA 1
ATOM 5606 C C . ARG A 1 704 ? 12.141 -39.281 -18.656 1 96.31 704 ARG A C 1
ATOM 5608 O O . ARG A 1 704 ? 12.188 -40.406 -18.156 1 96.31 704 ARG A O 1
ATOM 5615 N N . GLU A 1 705 ? 13.227 -38.562 -18.734 1 96.62 705 GLU A N 1
ATOM 5616 C CA . GLU A 1 705 ? 14.523 -39.188 -18.516 1 96.62 705 GLU A CA 1
ATOM 5617 C C . GLU A 1 705 ? 14.719 -39.531 -17.031 1 96.62 705 GLU A C 1
ATOM 5619 O O . GLU A 1 705 ? 14.242 -38.781 -16.172 1 96.62 705 GLU A O 1
ATOM 5624 N N . VAL A 1 706 ? 15.367 -40.656 -16.812 1 96.62 706 VAL A N 1
ATOM 5625 C CA . VAL A 1 706 ? 15.641 -41.125 -15.445 1 96.62 706 VAL A CA 1
ATOM 5626 C C . VAL A 1 706 ? 17.062 -40.719 -15.039 1 96.62 706 VAL A C 1
ATOM 5628 O O . VAL A 1 706 ? 18 -40.844 -15.836 1 96.62 706 VAL A O 1
ATOM 5631 N N . LEU A 1 707 ? 17.172 -40.219 -13.883 1 95.94 707 LEU A N 1
ATOM 5632 C CA . LEU A 1 707 ? 18.453 -39.75 -13.367 1 95.94 707 LEU A CA 1
ATOM 5633 C C . LEU A 1 707 ? 18.875 -40.562 -12.148 1 95.94 707 LEU A C 1
ATOM 5635 O O . LEU A 1 707 ? 18.031 -41 -11.375 1 95.94 707 LEU A O 1
ATOM 5639 N N . GLU A 1 708 ? 20.125 -40.688 -12.031 1 94.25 708 GLU A N 1
ATOM 5640 C CA . GLU A 1 708 ? 20.719 -41.281 -10.836 1 94.25 708 GLU A CA 1
ATOM 5641 C C . GLU A 1 708 ? 20.656 -40.312 -9.648 1 94.25 708 GLU A C 1
ATOM 5643 O O . GLU A 1 708 ? 20.938 -39.125 -9.797 1 94.25 708 GLU A O 1
ATOM 5648 N N . ARG A 1 709 ? 20.188 -40.875 -8.547 1 93.38 709 ARG A N 1
ATOM 5649 C CA . ARG A 1 709 ? 20.078 -40.094 -7.32 1 93.38 709 ARG A CA 1
ATOM 5650 C C . ARG A 1 709 ? 20.953 -40.688 -6.215 1 93.38 709 ARG A C 1
ATOM 5652 O O . ARG A 1 709 ? 21.188 -41.906 -6.18 1 93.38 709 ARG A O 1
ATOM 5659 N N . ARG A 1 710 ? 21.453 -39.812 -5.312 1 83.12 710 ARG A N 1
ATOM 5660 C CA . ARG A 1 710 ? 22.219 -40.25 -4.137 1 83.12 710 ARG A CA 1
ATOM 5661 C C . ARG A 1 710 ? 22.297 -39.094 -3.119 1 83.12 710 ARG A C 1
ATOM 5663 O O . ARG A 1 710 ? 21.875 -37.969 -3.393 1 83.12 710 ARG A O 1
ATOM 5670 N N . ASP A 1 711 ? 22.719 -39.469 -1.943 1 89.25 711 ASP A N 1
ATOM 5671 C CA . ASP A 1 711 ? 23.016 -38.438 -0.943 1 89.25 711 ASP A CA 1
ATOM 5672 C C . ASP A 1 711 ? 24.359 -37.75 -1.241 1 89.25 711 ASP A C 1
ATOM 5674 O O . ASP A 1 711 ? 25.234 -37.719 -0.383 1 89.25 711 ASP A O 1
ATOM 5678 N N . TYR A 1 712 ? 24.406 -37.281 -2.537 1 88.44 712 TYR A N 1
ATOM 5679 C CA . TYR A 1 712 ? 25.594 -36.562 -3.037 1 88.44 712 TYR A CA 1
ATOM 5680 C C . TYR A 1 712 ? 25.203 -35.5 -4.047 1 88.44 712 TYR A C 1
ATOM 5682 O O . TYR A 1 712 ? 24.094 -35.531 -4.586 1 88.44 712 TYR A O 1
ATOM 5690 N N . ARG A 1 713 ? 26.203 -34.531 -4.219 1 92.56 713 ARG A N 1
ATOM 5691 C CA . ARG A 1 713 ? 26.031 -33.5 -5.254 1 92.56 713 ARG A CA 1
ATOM 5692 C C . ARG A 1 713 ? 27.234 -33.469 -6.184 1 92.56 713 ARG A C 1
ATOM 5694 O O . ARG A 1 713 ? 28.375 -33.375 -5.723 1 92.56 713 ARG A O 1
ATOM 5701 N N . PRO A 1 714 ? 27 -33.438 -7.418 1 89.12 714 PRO A N 1
ATOM 5702 C CA . PRO A 1 714 ? 28.125 -33.5 -8.359 1 89.12 714 PRO A CA 1
ATOM 5703 C C . PRO A 1 714 ? 28.906 -32.188 -8.414 1 89.12 714 PRO A C 1
ATOM 5705 O O . PRO A 1 714 ? 30.109 -32.188 -8.695 1 89.12 714 PRO A O 1
ATOM 5708 N N . THR A 1 715 ? 28.266 -31.109 -8.148 1 90.06 715 THR A N 1
ATOM 5709 C CA . THR A 1 715 ? 28.891 -29.828 -8.461 1 90.06 715 THR A CA 1
ATOM 5710 C C . THR A 1 715 ? 29.453 -29.172 -7.203 1 90.06 715 THR A C 1
ATOM 5712 O O . THR A 1 715 ? 30.203 -28.203 -7.281 1 90.06 715 THR A O 1
ATOM 5715 N N . TRP A 1 716 ? 29.141 -29.641 -6.027 1 93.06 716 TRP A N 1
ATOM 5716 C CA . TRP A 1 716 ? 29.672 -29.078 -4.789 1 93.06 716 TRP A CA 1
ATOM 5717 C C . TRP A 1 716 ? 29.719 -30.141 -3.688 1 93.06 716 TRP A C 1
ATOM 5719 O O . TRP A 1 716 ? 29.094 -31.188 -3.803 1 93.06 716 TRP A O 1
ATOM 5729 N N . ASP A 1 717 ? 30.531 -29.844 -2.602 1 93.94 717 ASP A N 1
ATOM 5730 C CA . ASP A 1 717 ? 30.609 -30.734 -1.448 1 93.94 717 ASP A CA 1
ATOM 5731 C C . ASP A 1 717 ? 29.453 -30.484 -0.485 1 93.94 717 ASP A C 1
ATOM 5733 O O . ASP A 1 717 ? 29.453 -29.5 0.267 1 93.94 717 ASP A O 1
ATOM 5737 N N . LEU A 1 718 ? 28.594 -31.438 -0.46 1 95 718 LEU A N 1
ATOM 5738 C CA . LEU A 1 718 ? 27.359 -31.281 0.309 1 95 718 LEU A CA 1
ATOM 5739 C C . LEU A 1 718 ? 27.641 -31.406 1.804 1 95 718 LEU A C 1
ATOM 5741 O O . LEU A 1 718 ? 28.219 -32.406 2.25 1 95 718 LEU A O 1
ATOM 5745 N N . LYS A 1 719 ? 27.312 -30.344 2.568 1 95.94 719 LYS A N 1
ATOM 5746 C CA . LYS A 1 719 ? 27.141 -30.453 4.012 1 95.94 719 LYS A CA 1
ATOM 5747 C C . LYS A 1 719 ? 25.688 -30.766 4.371 1 95.94 719 LYS A C 1
ATOM 5749 O O . LYS A 1 719 ? 24.859 -29.859 4.453 1 95.94 719 LYS A O 1
ATOM 5754 N N . GLN A 1 720 ? 25.453 -32 4.742 1 94.88 720 GLN A N 1
ATOM 5755 C CA . GLN A 1 720 ? 24.094 -32.5 4.961 1 94.88 720 GLN A CA 1
ATOM 5756 C C . GLN A 1 720 ? 23.672 -32.281 6.41 1 94.88 720 GLN A C 1
ATOM 5758 O O . GLN A 1 720 ? 24.234 -32.906 7.32 1 94.88 720 GLN A O 1
ATOM 5763 N N . THR A 1 721 ? 22.656 -31.438 6.586 1 94.38 721 THR A N 1
ATOM 5764 C CA . THR A 1 721 ? 22.172 -31.156 7.934 1 94.38 721 THR A CA 1
ATOM 5765 C C . THR A 1 721 ? 20.828 -31.844 8.188 1 94.38 721 THR A C 1
ATOM 5767 O O . THR A 1 721 ? 20.406 -31.969 9.336 1 94.38 721 THR A O 1
ATOM 5770 N N . GLU A 1 722 ? 20.125 -32.188 7.164 1 95.56 722 GLU A N 1
ATOM 5771 C CA . GLU A 1 722 ? 18.859 -32.938 7.203 1 95.56 722 GLU A CA 1
ATOM 5772 C C . GLU A 1 722 ? 18.938 -34.188 6.355 1 95.56 722 GLU A C 1
ATOM 5774 O O . GLU A 1 722 ? 18.5 -34.219 5.199 1 95.56 722 GLU A O 1
ATOM 5779 N N . PRO A 1 723 ? 19.328 -35.312 6.844 1 94.56 723 PRO A N 1
ATOM 5780 C CA . PRO A 1 723 ? 19.641 -36.5 6.047 1 94.56 723 PRO A CA 1
ATOM 5781 C C . PRO A 1 723 ? 18.438 -37 5.246 1 94.56 723 PRO A C 1
ATOM 5783 O O . PRO A 1 723 ? 18.594 -37.438 4.098 1 94.56 723 PRO A O 1
ATOM 5786 N N . ILE A 1 724 ? 17.234 -36.969 5.809 1 96 724 ILE A N 1
ATOM 5787 C CA . ILE A 1 724 ? 16.078 -37.469 5.098 1 96 724 ILE A CA 1
ATOM 5788 C C . ILE A 1 724 ? 15.602 -36.438 4.074 1 96 724 ILE A C 1
ATOM 5790 O O . ILE A 1 724 ? 15.633 -36.688 2.867 1 96 724 ILE A O 1
ATOM 5794 N N . ALA A 1 725 ? 15.289 -35.219 4.574 1 96.5 725 ALA A N 1
ATOM 5795 C CA . ALA A 1 725 ? 14.742 -34.188 3.711 1 96.5 725 ALA A CA 1
ATOM 5796 C C . ALA A 1 725 ? 15.719 -33.812 2.586 1 96.5 725 ALA A C 1
ATOM 5798 O O . ALA A 1 725 ? 15.297 -33.531 1.469 1 96.5 725 ALA A O 1
ATOM 5799 N N . GLY A 1 726 ? 16.969 -33.906 2.834 1 96.38 726 GLY A N 1
ATOM 5800 C CA . GLY A 1 726 ? 18 -33.562 1.86 1 96.38 726 GLY A CA 1
ATOM 5801 C C . GLY A 1 726 ? 18.25 -34.656 0.837 1 96.38 726 GLY A C 1
ATOM 5802 O O . GLY A 1 726 ? 19.047 -34.469 -0.08 1 96.38 726 GLY A O 1
ATOM 5803 N N . ASN A 1 727 ? 17.594 -35.75 0.906 1 95.88 727 ASN A N 1
ATOM 5804 C CA . ASN A 1 727 ? 17.719 -36.875 -0.044 1 95.88 727 ASN A CA 1
ATOM 5805 C C . ASN A 1 727 ? 16.391 -37.219 -0.686 1 95.88 727 ASN A C 1
ATOM 5807 O O . ASN A 1 727 ? 16.203 -38.312 -1.194 1 95.88 727 ASN A O 1
ATOM 5811 N N . TYR A 1 728 ? 15.445 -36.375 -0.586 1 97.38 728 TYR A N 1
ATOM 5812 C CA . TYR A 1 728 ? 14.164 -36.562 -1.262 1 97.38 728 TYR A CA 1
ATOM 5813 C C . TYR A 1 728 ? 14.195 -36 -2.67 1 97.38 728 TYR A C 1
ATOM 5815 O O . TYR A 1 728 ? 14.75 -34.906 -2.889 1 97.38 728 TYR A O 1
ATOM 5823 N N . TYR A 1 729 ? 13.664 -36.656 -3.637 1 97.69 729 TYR A N 1
ATOM 5824 C CA . TYR A 1 729 ? 13.578 -36.25 -5.027 1 97.69 729 TYR A CA 1
ATOM 5825 C C . TYR A 1 729 ? 12.172 -36.469 -5.578 1 97.69 729 TYR A C 1
ATOM 5827 O O . TYR A 1 729 ? 11.406 -37.281 -5.055 1 97.69 729 TYR A O 1
ATOM 5835 N N . PRO A 1 730 ? 11.82 -35.688 -6.582 1 97.88 730 PRO A N 1
ATOM 5836 C CA . PRO A 1 730 ? 10.5 -35.875 -7.191 1 97.88 730 PRO A CA 1
ATOM 5837 C C . PRO A 1 730 ? 10.398 -37.188 -7.945 1 97.88 730 PRO A C 1
ATOM 5839 O O . PRO A 1 730 ? 11.352 -37.625 -8.594 1 97.88 730 PRO A O 1
ATOM 5842 N N . ILE A 1 731 ? 9.281 -37.812 -7.812 1 98.31 731 ILE A N 1
ATOM 5843 C CA . ILE A 1 731 ? 8.867 -38.969 -8.602 1 98.31 731 ILE A CA 1
ATOM 5844 C C . ILE A 1 731 ? 7.602 -38.625 -9.391 1 98.31 731 ILE A C 1
ATOM 5846 O O . ILE A 1 731 ? 6.496 -38.656 -8.844 1 98.31 731 ILE A O 1
ATOM 5850 N N . ASN A 1 732 ? 7.785 -38.406 -10.633 1 98.19 732 ASN A N 1
ATOM 5851 C CA . ASN A 1 732 ? 6.633 -37.969 -11.414 1 98.19 732 ASN A CA 1
ATOM 5852 C C . ASN A 1 732 ? 5.879 -39.156 -12.008 1 98.19 732 ASN A C 1
ATOM 5854 O O . ASN A 1 732 ? 4.648 -39.156 -12.086 1 98.19 732 ASN A O 1
ATOM 5858 N N . SER A 1 733 ? 6.68 -40.188 -12.383 1 97.94 733 SER A N 1
ATOM 5859 C CA . SER A 1 733 ? 6 -41.375 -12.93 1 97.94 733 SER A CA 1
ATOM 5860 C C . SER A 1 733 ? 6.598 -42.656 -12.383 1 97.94 733 SER A C 1
ATOM 5862 O O . SER A 1 733 ? 5.91 -43.656 -12.273 1 97.94 733 SER A O 1
ATOM 5864 N N . ARG A 1 734 ? 7.965 -42.594 -12.047 1 98.38 734 ARG A N 1
ATOM 5865 C CA . ARG A 1 734 ? 8.562 -43.844 -11.609 1 98.38 734 ARG A CA 1
ATOM 5866 C C . ARG A 1 734 ? 9.844 -43.625 -10.82 1 98.38 734 ARG A C 1
ATOM 5868 O O . ARG A 1 734 ? 10.453 -42.562 -10.938 1 98.38 734 ARG A O 1
ATOM 5875 N N . ALA A 1 735 ? 10.195 -44.562 -10.086 1 98.5 735 ALA A N 1
ATOM 5876 C CA . ALA A 1 735 ? 11.461 -44.656 -9.367 1 98.5 735 ALA A CA 1
ATOM 5877 C C . ALA A 1 735 ? 11.906 -46.125 -9.273 1 98.5 735 ALA A C 1
ATOM 5879 O O . ALA A 1 735 ? 11.094 -47.031 -9.398 1 98.5 735 ALA A O 1
ATOM 5880 N N . TYR A 1 736 ? 13.266 -46.375 -9.164 1 98.25 736 TYR A N 1
ATOM 5881 C CA . TYR A 1 736 ? 13.68 -47.75 -8.984 1 98.25 736 TYR A CA 1
ATOM 5882 C C . TYR A 1 736 ? 15.023 -47.812 -8.273 1 98.25 736 TYR A C 1
ATOM 5884 O O . TYR A 1 736 ? 15.75 -46.844 -8.203 1 98.25 736 TYR A O 1
ATOM 5892 N N . ILE A 1 737 ? 15.266 -48.906 -7.703 1 98.31 737 ILE A N 1
ATOM 5893 C CA . ILE A 1 737 ? 16.562 -49.344 -7.188 1 98.31 737 ILE A CA 1
ATOM 5894 C C . ILE A 1 737 ? 17.031 -50.594 -7.918 1 98.31 737 ILE A C 1
ATOM 5896 O O . ILE A 1 737 ? 16.203 -51.375 -8.398 1 98.31 737 ILE A O 1
ATOM 5900 N N . LYS A 1 738 ? 18.312 -50.75 -8.047 1 98.06 738 LYS A N 1
ATOM 5901 C CA . LYS A 1 738 ? 18.766 -51.906 -8.805 1 98.06 738 LYS A CA 1
ATOM 5902 C C . LYS A 1 738 ? 20.172 -52.344 -8.383 1 98.06 738 LYS A C 1
ATOM 5904 O O . LYS A 1 738 ? 20.891 -51.562 -7.73 1 98.06 738 LYS A O 1
ATOM 5909 N N . ASP A 1 739 ? 20.547 -53.531 -8.625 1 97.56 739 ASP A N 1
ATOM 5910 C CA . ASP A 1 739 ? 21.906 -54.062 -8.656 1 97.56 739 ASP A CA 1
ATOM 5911 C C . ASP A 1 739 ? 22.188 -54.781 -9.977 1 97.56 739 ASP A C 1
ATOM 5913 O O . ASP A 1 739 ? 21.578 -54.469 -11 1 97.56 739 ASP A O 1
ATOM 5917 N N . LYS A 1 740 ? 23.125 -55.656 -10.008 1 95.88 740 LYS A N 1
ATOM 5918 C CA . LYS A 1 740 ? 23.531 -56.312 -11.258 1 95.88 740 LYS A CA 1
ATOM 5919 C C . LYS A 1 740 ? 22.438 -57.25 -11.758 1 95.88 740 LYS A C 1
ATOM 5921 O O . LYS A 1 740 ? 22.297 -57.469 -12.961 1 95.88 740 LYS A O 1
ATOM 5926 N N . ASP A 1 741 ? 21.625 -57.781 -10.82 1 96.62 741 ASP A N 1
ATOM 5927 C CA . ASP A 1 741 ? 20.734 -58.875 -11.18 1 96.62 741 ASP A CA 1
ATOM 5928 C C . ASP A 1 741 ? 19.266 -58.469 -11.086 1 96.62 741 ASP A C 1
ATOM 5930 O O . ASP A 1 741 ? 18.406 -59 -11.797 1 96.62 741 ASP A O 1
ATOM 5934 N N . ASN A 1 742 ? 19 -57.594 -10.188 1 98.12 742 ASN A N 1
ATOM 5935 C CA . ASN A 1 742 ? 17.609 -57.281 -9.859 1 98.12 742 ASN A CA 1
ATOM 5936 C C . ASN A 1 742 ? 17.344 -55.781 -9.953 1 98.12 742 ASN A C 1
ATOM 5938 O O . ASN A 1 742 ? 18.188 -54.969 -9.547 1 98.12 742 ASN A O 1
ATOM 5942 N N . GLN A 1 743 ? 16.266 -55.438 -10.523 1 98.38 743 GLN A N 1
ATOM 5943 C CA . GLN A 1 743 ? 15.727 -54.094 -10.469 1 98.38 743 GLN A CA 1
ATOM 5944 C C . GLN A 1 743 ? 14.281 -54.094 -9.984 1 98.38 743 GLN A C 1
ATOM 5946 O O . GLN A 1 743 ? 13.422 -54.75 -10.57 1 98.38 743 GLN A O 1
ATOM 5951 N N . LEU A 1 744 ? 14.008 -53.375 -8.875 1 98.62 744 LEU A N 1
ATOM 5952 C CA . LEU A 1 744 ? 12.648 -53.125 -8.406 1 98.62 744 LEU A CA 1
ATOM 5953 C C . LEU A 1 744 ? 12.188 -51.719 -8.852 1 98.62 744 LEU A C 1
ATOM 5955 O O . LEU A 1 744 ? 12.781 -50.719 -8.461 1 98.62 744 LEU A O 1
ATOM 5959 N N . THR A 1 745 ? 11.141 -51.688 -9.719 1 98.62 745 THR A N 1
ATOM 5960 C CA . THR A 1 745 ? 10.602 -50.438 -10.227 1 98.62 745 THR A CA 1
ATOM 5961 C C . THR A 1 745 ? 9.219 -50.156 -9.633 1 98.62 745 THR A C 1
ATOM 5963 O O . THR A 1 745 ? 8.398 -51.062 -9.531 1 98.62 745 THR A O 1
ATOM 5966 N N . VAL A 1 746 ? 9.031 -48.938 -9.203 1 98.62 746 VAL A N 1
ATOM 5967 C CA . VAL A 1 746 ? 7.723 -48.469 -8.742 1 98.62 746 VAL A CA 1
ATOM 5968 C C . VAL A 1 746 ? 7.176 -47.406 -9.695 1 98.62 746 VAL A C 1
ATOM 5970 O O . VAL A 1 746 ? 7.855 -46.438 -9.992 1 98.62 746 VAL A O 1
ATOM 5973 N N . VAL A 1 747 ? 5.984 -47.594 -10.227 1 98.62 747 VAL A N 1
ATOM 5974 C CA . VAL A 1 747 ? 5.266 -46.594 -11.039 1 98.62 747 VAL A CA 1
ATOM 5975 C C . VAL A 1 747 ? 4.141 -45.969 -10.211 1 98.62 747 VAL A C 1
ATOM 5977 O O . VAL A 1 747 ? 3.363 -46.688 -9.57 1 98.62 747 VAL A O 1
ATOM 5980 N N . THR A 1 748 ? 4.102 -44.656 -10.227 1 98.31 748 THR A N 1
ATOM 5981 C CA . THR A 1 748 ? 3.127 -43.938 -9.398 1 98.31 748 THR A CA 1
ATOM 5982 C C . THR A 1 748 ? 1.992 -43.375 -10.25 1 98.31 748 THR A C 1
ATOM 5984 O O . THR A 1 748 ? 2.164 -43.188 -11.453 1 98.31 748 THR A O 1
ATOM 5987 N N . ASP A 1 749 ? 0.801 -43.094 -9.672 1 97.62 749 ASP A N 1
ATOM 5988 C CA . ASP A 1 749 ? -0.353 -42.594 -10.414 1 97.62 749 ASP A CA 1
ATOM 5989 C C . ASP A 1 749 ? -0.448 -41.094 -10.32 1 97.62 749 ASP A C 1
ATOM 5991 O O . ASP A 1 749 ? -1.366 -40.469 -10.875 1 97.62 749 ASP A O 1
ATOM 5995 N N . ARG A 1 750 ? 0.441 -40.5 -9.594 1 98.06 750 ARG A N 1
ATOM 5996 C CA . ARG A 1 750 ? 0.599 -39.031 -9.461 1 98.06 750 ARG A CA 1
ATOM 5997 C C . ARG A 1 750 ? 2.033 -38.688 -9.086 1 98.06 750 ARG A C 1
ATOM 5999 O O . ARG A 1 750 ? 2.854 -39.562 -8.828 1 98.06 750 ARG A O 1
ATOM 6006 N N . SER A 1 751 ? 2.291 -37.375 -9.117 1 98.06 751 SER A N 1
ATOM 6007 C CA . SER A 1 751 ? 3.605 -36.938 -8.656 1 98.06 751 SER A CA 1
ATOM 6008 C C . SER A 1 751 ? 3.705 -37 -7.133 1 98.06 751 SER A C 1
ATOM 6010 O O . SER A 1 751 ? 2.773 -36.594 -6.43 1 98.06 751 SER A O 1
ATOM 6012 N N . GLN A 1 752 ? 4.762 -37.531 -6.648 1 98.19 752 GLN A N 1
ATOM 6013 C CA . GLN A 1 752 ? 5.086 -37.656 -5.23 1 98.19 752 GLN A CA 1
ATOM 6014 C C . GLN A 1 752 ? 6.578 -37.469 -4.988 1 98.19 752 GLN A C 1
ATOM 6016 O O . GLN A 1 752 ? 7.328 -37.156 -5.914 1 98.19 752 GLN A O 1
ATOM 6021 N N . GLY A 1 753 ? 6.961 -37.5 -3.721 1 98 753 GLY A N 1
ATOM 6022 C CA . GLY A 1 753 ? 8.367 -37.469 -3.334 1 98 753 GLY A CA 1
ATOM 6023 C C . GLY A 1 753 ? 8.852 -38.781 -2.734 1 98 753 GLY A C 1
ATOM 6024 O O . GLY A 1 753 ? 8.094 -39.469 -2.053 1 98 753 GLY A O 1
ATOM 6025 N N . GLY A 1 754 ? 10.078 -39.094 -3.033 1 97.19 754 GLY A N 1
ATOM 6026 C CA . GLY A 1 754 ? 10.617 -40.312 -2.467 1 97.19 754 GLY A CA 1
ATOM 6027 C C . GLY A 1 754 ? 12.117 -40.281 -2.262 1 97.19 754 GLY A C 1
ATOM 6028 O O . GLY A 1 754 ? 12.766 -39.281 -2.582 1 97.19 754 GLY A O 1
ATOM 6029 N N . SER A 1 755 ? 12.625 -41.344 -1.639 1 96.25 755 SER A N 1
ATOM 6030 C CA . SER A 1 755 ? 14.039 -41.438 -1.277 1 96.25 755 SER A CA 1
ATOM 6031 C C . SER A 1 755 ? 14.484 -42.875 -1.094 1 96.25 755 SER A C 1
ATOM 6033 O O . SER A 1 755 ? 13.648 -43.781 -1.028 1 96.25 755 SER A O 1
ATOM 6035 N N . SER A 1 756 ? 15.789 -43.062 -1.182 1 96.12 756 SER A N 1
ATOM 6036 C CA . SER A 1 756 ? 16.453 -44.281 -0.752 1 96.12 756 SER A CA 1
ATOM 6037 C C . SER A 1 756 ? 17.562 -43.969 0.248 1 96.12 756 SER A C 1
ATOM 6039 O O . SER A 1 756 ? 18.734 -43.812 -0.136 1 96.12 756 SER A O 1
ATOM 6041 N N . ILE A 1 757 ? 17.203 -44 1.49 1 90.25 757 ILE A N 1
ATOM 6042 C CA . ILE A 1 757 ? 18.125 -43.531 2.518 1 90.25 757 ILE A CA 1
ATOM 6043 C C . ILE A 1 757 ? 19.062 -44.656 2.938 1 90.25 757 ILE A C 1
ATOM 6045 O O . ILE A 1 757 ? 20.156 -44.406 3.463 1 90.25 757 ILE A O 1
ATOM 6049 N N . ALA A 1 758 ? 18.625 -45.844 2.805 1 93.75 758 ALA A N 1
ATOM 6050 C CA . ALA A 1 758 ? 19.422 -47.031 3.104 1 93.75 758 ALA A CA 1
ATOM 6051 C C . ALA A 1 758 ? 19.516 -47.938 1.892 1 93.75 758 ALA A C 1
ATOM 6053 O O . ALA A 1 758 ? 18.578 -48 1.084 1 93.75 758 ALA A O 1
ATOM 6054 N N . ASP A 1 759 ? 20.625 -48.656 1.8 1 95.12 759 ASP A N 1
ATOM 6055 C CA . ASP A 1 759 ? 20.797 -49.594 0.681 1 95.12 759 ASP A CA 1
ATOM 6056 C C . ASP A 1 759 ? 19.672 -50.625 0.625 1 95.12 759 ASP A C 1
ATOM 6058 O O . ASP A 1 759 ? 19.312 -51.219 1.642 1 95.12 759 ASP A O 1
ATOM 6062 N N . GLY A 1 760 ? 19.125 -50.688 -0.528 1 97.06 760 GLY A N 1
ATOM 6063 C CA . GLY A 1 760 ? 18.062 -51.656 -0.766 1 97.06 760 GLY A CA 1
ATOM 6064 C C . GLY A 1 760 ? 16.703 -51.188 -0.324 1 97.06 760 GLY A C 1
ATOM 6065 O O . GLY A 1 760 ? 15.711 -51.938 -0.42 1 97.06 760 GLY A O 1
ATOM 6066 N N . SER A 1 761 ? 16.672 -50.031 0.117 1 96.69 761 SER A N 1
ATOM 6067 C CA . SER A 1 761 ? 15.414 -49.469 0.614 1 96.69 761 SER A CA 1
ATOM 6068 C C . SER A 1 761 ? 14.891 -48.375 -0.294 1 96.69 761 SER A C 1
ATOM 6070 O O . SER A 1 761 ? 15.672 -47.562 -0.809 1 96.69 761 SER A O 1
ATOM 6072 N N . LEU A 1 762 ? 13.594 -48.312 -0.542 1 97.94 762 LEU A N 1
ATOM 6073 C CA . LEU A 1 762 ? 12.922 -47.281 -1.294 1 97.94 762 LEU A CA 1
ATOM 6074 C C . LEU A 1 762 ? 11.695 -46.75 -0.541 1 97.94 762 LEU A C 1
ATOM 6076 O O . LEU A 1 762 ? 10.828 -47.562 -0.159 1 97.94 762 LEU A O 1
ATOM 6080 N N . GLU A 1 763 ? 11.609 -45.5 -0.2 1 97.5 763 GLU A N 1
ATOM 6081 C CA . GLU A 1 763 ? 10.438 -44.938 0.469 1 97.5 763 GLU A CA 1
ATOM 6082 C C . GLU A 1 763 ? 9.734 -43.906 -0.41 1 97.5 763 GLU A C 1
ATOM 6084 O O . GLU A 1 763 ? 10.383 -43.188 -1.167 1 97.5 763 GLU A O 1
ATOM 6089 N N . ILE A 1 764 ? 8.477 -43.781 -0.354 1 98.56 764 ILE A N 1
ATOM 6090 C CA . ILE A 1 764 ? 7.633 -42.844 -1.074 1 98.56 764 ILE A CA 1
ATOM 6091 C C . ILE A 1 764 ? 6.668 -42.188 -0.101 1 98.56 764 ILE A C 1
ATOM 6093 O O . ILE A 1 764 ? 5.977 -42.844 0.665 1 98.56 764 ILE A O 1
ATOM 6097 N N . MET A 1 765 ? 6.699 -40.812 -0.07 1 98.69 765 MET A N 1
ATOM 6098 C CA . MET A 1 765 ? 5.758 -40.062 0.757 1 98.69 765 MET A CA 1
ATOM 6099 C C . MET A 1 765 ? 4.383 -40 0.098 1 98.69 765 MET A C 1
ATOM 6101 O O . MET A 1 765 ? 4.277 -39.719 -1.096 1 98.69 765 MET A O 1
ATOM 6105 N N . LEU A 1 766 ? 3.328 -40.25 0.919 1 98.69 766 LEU A N 1
ATOM 6106 C CA . LEU A 1 766 ? 2.004 -40.438 0.338 1 98.69 766 LEU A CA 1
ATOM 6107 C C . LEU A 1 766 ? 1.073 -39.281 0.703 1 98.69 766 LEU A C 1
ATOM 6109 O O . LEU A 1 766 ? 0.178 -38.938 -0.07 1 98.69 766 LEU A O 1
ATOM 6113 N N . HIS A 1 767 ? 1.183 -38.781 1.87 1 98.38 767 HIS A N 1
ATOM 6114 C CA . HIS A 1 767 ? 0.242 -37.812 2.396 1 98.38 767 HIS A CA 1
ATOM 6115 C C . HIS A 1 767 ? 0.87 -36.969 3.52 1 98.38 767 HIS A C 1
ATOM 6117 O O . HIS A 1 767 ? 1.812 -37.438 4.172 1 98.38 767 HIS A O 1
ATOM 6123 N N . ARG A 1 768 ? 0.436 -35.75 3.637 1 98.25 768 ARG A N 1
ATOM 6124 C CA . ARG A 1 768 ? 0.939 -34.875 4.676 1 98.25 768 ARG A CA 1
ATOM 6125 C C . ARG A 1 768 ? -0.205 -34.156 5.371 1 98.25 768 ARG A C 1
ATOM 6127 O O . ARG A 1 768 ? -1.146 -33.688 4.719 1 98.25 768 ARG A O 1
ATOM 6134 N N . ARG A 1 769 ? -0.216 -34.031 6.641 1 98.25 769 ARG A N 1
ATOM 6135 C CA . ARG A 1 769 ? -1.075 -33.156 7.438 1 98.25 769 ARG A CA 1
ATOM 6136 C C . ARG A 1 769 ? -0.285 -32.5 8.547 1 98.25 769 ARG A C 1
ATOM 6138 O O . ARG A 1 769 ? 0.185 -33.156 9.477 1 98.25 769 ARG A O 1
ATOM 6145 N N . LEU A 1 770 ? -0.132 -31.234 8.422 1 98.12 770 LEU A N 1
ATOM 6146 C CA . LEU A 1 770 ? 0.788 -30.484 9.273 1 98.12 770 LEU A CA 1
ATOM 6147 C C . LEU A 1 770 ? 0.034 -29.469 10.133 1 98.12 770 LEU A C 1
ATOM 6149 O O . LEU A 1 770 ? -1.098 -29.094 9.805 1 98.12 770 LEU A O 1
ATOM 6153 N N . LEU A 1 771 ? 0.637 -29.047 11.211 1 97.44 771 LEU A N 1
ATOM 6154 C CA . LEU A 1 771 ? -0.037 -28.188 12.18 1 97.44 771 LEU A CA 1
ATOM 6155 C C . LEU A 1 771 ? 0.56 -26.781 12.172 1 97.44 771 LEU A C 1
ATOM 6157 O O . LEU A 1 771 ? -0.037 -25.844 12.703 1 97.44 771 LEU A O 1
ATOM 6161 N N . TYR A 1 772 ? 1.723 -26.609 11.516 1 97.44 772 TYR A N 1
ATOM 6162 C CA . TYR A 1 772 ? 2.396 -25.328 11.5 1 97.44 772 TYR A CA 1
ATOM 6163 C C . TYR A 1 772 ? 2.695 -24.875 10.07 1 97.44 772 TYR A C 1
ATOM 6165 O O . TYR A 1 772 ? 2.834 -25.719 9.172 1 97.44 772 TYR A O 1
ATOM 6173 N N . ASP A 1 773 ? 2.654 -23.547 9.852 1 97.56 773 ASP A N 1
ATOM 6174 C CA . ASP A 1 773 ? 3.1 -22.938 8.602 1 97.56 773 ASP A CA 1
ATOM 6175 C C . ASP A 1 773 ? 4.621 -22.859 8.539 1 97.56 773 ASP A C 1
ATOM 6177 O O . ASP A 1 773 ? 5.277 -22.594 9.555 1 97.56 773 ASP A O 1
ATOM 6181 N N . ASP A 1 774 ? 5.199 -23.141 7.434 1 97.88 774 ASP A N 1
ATOM 6182 C CA . ASP A 1 774 ? 6.652 -23.125 7.312 1 97.88 774 ASP A CA 1
ATOM 6183 C C . ASP A 1 774 ? 7.176 -21.703 7.102 1 97.88 774 ASP A C 1
ATOM 6185 O O . ASP A 1 774 ? 8.375 -21.5 6.922 1 97.88 774 ASP A O 1
ATOM 6189 N N . VAL A 1 775 ? 6.375 -20.75 7.031 1 96.94 775 VAL A N 1
ATOM 6190 C CA . VAL A 1 775 ? 6.699 -19.312 6.984 1 96.94 775 VAL A CA 1
ATOM 6191 C C . VAL A 1 775 ? 7.359 -18.984 5.648 1 96.94 775 VAL A C 1
ATOM 6193 O O . VAL A 1 775 ? 8.398 -18.328 5.613 1 96.94 775 VAL A O 1
ATOM 6196 N N . ARG A 1 776 ? 6.824 -19.547 4.551 1 97.06 776 ARG A N 1
ATOM 6197 C CA . ARG A 1 776 ? 7.324 -19.234 3.217 1 97.06 776 ARG A CA 1
ATOM 6198 C C . ARG A 1 776 ? 6.258 -18.531 2.381 1 97.06 776 ARG A C 1
ATOM 6200 O O . ARG A 1 776 ? 6.215 -18.703 1.159 1 97.06 776 ARG A O 1
ATOM 6207 N N . GLY A 1 777 ? 5.305 -17.812 3.098 1 94.56 777 GLY A N 1
ATOM 6208 C CA . GLY A 1 777 ? 4.449 -16.859 2.398 1 94.56 777 GLY A CA 1
ATOM 6209 C C . GLY A 1 777 ? 2.986 -17.266 2.404 1 94.56 777 GLY A C 1
ATOM 6210 O O . GLY A 1 777 ? 2.102 -16.422 2.291 1 94.56 777 GLY A O 1
ATOM 6211 N N . VAL A 1 778 ? 2.596 -18.531 2.641 1 96.69 778 VAL A N 1
ATOM 6212 C CA . VAL A 1 778 ? 1.218 -18.984 2.514 1 96.69 778 VAL A CA 1
ATOM 6213 C C . VAL A 1 778 ? 0.394 -18.5 3.699 1 96.69 778 VAL A C 1
ATOM 6215 O O . VAL A 1 778 ? -0.78 -18.141 3.547 1 96.69 778 VAL A O 1
ATOM 6218 N N . GLY A 1 779 ? 0.977 -18.594 4.883 1 95.75 779 GLY A N 1
ATOM 6219 C CA . GLY A 1 779 ? 0.343 -18.062 6.082 1 95.75 779 GLY A CA 1
ATOM 6220 C C . GLY A 1 779 ? -0.664 -19.016 6.695 1 95.75 779 GLY A C 1
ATOM 6221 O O . GLY A 1 779 ? -1.54 -18.594 7.453 1 95.75 779 GLY A O 1
ATOM 6222 N N . GLU A 1 780 ? -0.659 -20.25 6.312 1 96.44 780 GLU A N 1
ATOM 6223 C CA . GLU A 1 780 ? -1.487 -21.281 6.926 1 96.44 780 GLU A CA 1
ATOM 6224 C C . GLU A 1 780 ? -0.817 -22.641 6.844 1 96.44 780 GLU A C 1
ATOM 6226 O O . GLU A 1 780 ? -0.03 -22.906 5.93 1 96.44 780 GLU A O 1
ATOM 6231 N N . PRO A 1 781 ? -1.076 -23.531 7.785 1 97.44 781 PRO A N 1
ATOM 6232 C CA . PRO A 1 781 ? -0.52 -24.891 7.723 1 97.44 781 PRO A CA 1
ATOM 6233 C C . PRO A 1 781 ? -1.144 -25.734 6.613 1 97.44 781 PRO A C 1
ATOM 6235 O O . PRO A 1 781 ? -2.275 -25.469 6.199 1 97.44 781 PRO A O 1
ATOM 6238 N N . LEU A 1 782 ? -0.399 -26.672 6.09 1 98.06 782 LEU A N 1
ATOM 6239 C CA . LEU A 1 782 ? -0.939 -27.641 5.141 1 98.06 782 LEU A CA 1
ATOM 6240 C C . LEU A 1 782 ? -1.798 -28.672 5.855 1 98.06 782 LEU A C 1
ATOM 6242 O O . LEU A 1 782 ? -1.31 -29.75 6.223 1 98.06 782 LEU A O 1
ATOM 6246 N N . SER A 1 783 ? -2.992 -28.375 6.137 1 97.31 783 SER A N 1
ATOM 6247 C CA . SER A 1 783 ? -3.973 -29.25 6.77 1 97.31 783 SER A CA 1
ATOM 6248 C C . SER A 1 783 ? -5.309 -29.203 6.035 1 97.31 783 SER A C 1
ATOM 6250 O O . SER A 1 783 ? -6.199 -28.438 6.402 1 97.31 783 SER A O 1
ATOM 6252 N N . GLU A 1 784 ? -5.418 -30.016 5.008 1 96.56 784 GLU A N 1
ATOM 6253 C CA . GLU A 1 784 ? -6.645 -30.047 4.219 1 96.56 784 GLU A CA 1
ATOM 6254 C C . GLU A 1 784 ? -7.816 -30.578 5.039 1 96.56 784 GLU A C 1
ATOM 6256 O O . GLU A 1 784 ? -7.73 -31.641 5.637 1 96.56 784 GLU A O 1
ATOM 6261 N N . PRO A 1 785 ? -8.922 -29.938 5.082 1 91.94 785 PRO A N 1
ATOM 6262 C CA . PRO A 1 785 ? -10 -30.234 6.027 1 91.94 785 PRO A CA 1
ATOM 6263 C C . PRO A 1 785 ? -10.742 -31.516 5.688 1 91.94 785 PRO A C 1
ATOM 6265 O O . PRO A 1 785 ? -11.297 -32.156 6.578 1 91.94 785 PRO A O 1
ATOM 6268 N N . GLY A 1 786 ? -10.805 -31.938 4.461 1 90.12 786 GLY A N 1
ATOM 6269 C CA . GLY A 1 786 ? -11.602 -33.094 4.055 1 90.12 786 GLY A CA 1
ATOM 6270 C C . GLY A 1 786 ? -13.039 -32.719 3.729 1 90.12 786 GLY A C 1
ATOM 6271 O O . GLY A 1 786 ? -13.375 -31.547 3.605 1 90.12 786 GLY A O 1
ATOM 6272 N N . GLU A 1 787 ? -13.883 -33.656 3.6 1 83.06 787 GLU A N 1
ATOM 6273 C CA . GLU A 1 787 ? -15.258 -33.469 3.152 1 83.06 787 GLU A CA 1
ATOM 6274 C C . GLU A 1 787 ? -16.125 -32.875 4.262 1 83.06 787 GLU A C 1
ATOM 6276 O O . GLU A 1 787 ? -17.062 -32.125 3.994 1 83.06 787 GLU A O 1
ATOM 6281 N N . ASP A 1 788 ? -15.789 -33.25 5.535 1 75.75 788 ASP A N 1
ATOM 6282 C CA . ASP A 1 788 ? -16.578 -32.75 6.66 1 75.75 788 ASP A CA 1
ATOM 6283 C C . ASP A 1 788 ? -16.047 -31.391 7.133 1 75.75 788 ASP A C 1
ATOM 6285 O O . ASP A 1 788 ? -16.562 -30.828 8.102 1 75.75 788 ASP A O 1
ATOM 6289 N N . GLY A 1 789 ? -15.094 -30.969 6.523 1 80.12 789 GLY A N 1
ATOM 6290 C CA . GLY A 1 789 ? -14.586 -29.625 6.781 1 80.12 789 GLY A CA 1
ATOM 6291 C C . GLY A 1 789 ? -13.602 -29.578 7.938 1 80.12 789 GLY A C 1
ATOM 6292 O O . GLY A 1 789 ? -12.938 -28.562 8.156 1 80.12 789 GLY A O 1
ATOM 6293 N N . GLN A 1 790 ? -13.398 -30.625 8.711 1 75.19 790 GLN A N 1
ATOM 6294 C CA . GLN A 1 790 ? -12.508 -30.5 9.859 1 75.19 790 GLN A CA 1
ATOM 6295 C C . GLN A 1 790 ? -11.719 -31.781 10.086 1 75.19 790 GLN A C 1
ATOM 6297 O O . GLN A 1 790 ? -10.664 -31.781 10.727 1 75.19 790 GLN A O 1
ATOM 6302 N N . GLY A 1 791 ? -12.109 -32.812 9.594 1 85.38 791 GLY A N 1
ATOM 6303 C CA . GLY A 1 791 ? -11.578 -34.094 9.992 1 85.38 791 GLY A CA 1
ATOM 6304 C C . GLY A 1 791 ? -10.305 -34.469 9.25 1 85.38 791 GLY A C 1
ATOM 6305 O O . GLY A 1 791 ? -9.555 -35.344 9.695 1 85.38 791 GLY A O 1
ATOM 6306 N N . GLY A 1 792 ? -9.922 -33.844 8.242 1 94.25 792 GLY A N 1
ATOM 6307 C CA . GLY A 1 792 ? -8.766 -34.188 7.43 1 94.25 792 GLY A CA 1
ATOM 6308 C C . GLY A 1 792 ? -9.125 -34.906 6.145 1 94.25 792 GLY A C 1
ATOM 6309 O O . GLY A 1 792 ? -10.102 -35.656 6.102 1 94.25 792 GLY A O 1
ATOM 6310 N N . LEU A 1 793 ? -8.328 -34.719 5.156 1 96.12 793 LEU A N 1
ATOM 6311 C CA . LEU A 1 793 ? -8.609 -35.312 3.848 1 96.12 793 LEU A CA 1
ATOM 6312 C C . LEU A 1 793 ? -8.086 -36.75 3.766 1 96.12 793 LEU A C 1
ATOM 6314 O O . LEU A 1 793 ? -6.992 -37.031 4.258 1 96.12 793 LEU A O 1
ATOM 6318 N N . VAL A 1 794 ? -8.836 -37.625 3.232 1 96.44 794 VAL A N 1
ATOM 6319 C CA . VAL A 1 794 ? -8.406 -38.969 2.889 1 96.44 794 VAL A CA 1
ATOM 6320 C C . VAL A 1 794 ? -7.93 -39 1.438 1 96.44 794 VAL A C 1
ATOM 6322 O O . VAL A 1 794 ? -8.602 -38.5 0.543 1 96.44 794 VAL A O 1
ATOM 6325 N N . ALA A 1 795 ? -6.777 -39.594 1.225 1 96.31 795 ALA A N 1
ATOM 6326 C CA . ALA A 1 795 ? -6.25 -39.75 -0.13 1 96.31 795 ALA A CA 1
ATOM 6327 C C . ALA A 1 795 ? -6.043 -41.219 -0.473 1 96.31 795 ALA A C 1
ATOM 6329 O O . ALA A 1 795 ? -5.66 -42 0.387 1 96.31 795 ALA A O 1
ATOM 6330 N N . ARG A 1 796 ? -6.309 -41.531 -1.664 1 96.44 796 ARG A N 1
ATOM 6331 C CA . ARG A 1 796 ? -6.125 -42.875 -2.184 1 96.44 796 ARG A CA 1
ATOM 6332 C C . ARG A 1 796 ? -5.285 -42.875 -3.455 1 96.44 796 ARG A C 1
ATOM 6334 O O . ARG A 1 796 ? -5.438 -42 -4.301 1 96.44 796 ARG A O 1
ATOM 6341 N N . GLY A 1 797 ? -4.316 -43.812 -3.541 1 96.69 797 GLY A N 1
ATOM 6342 C CA . GLY A 1 797 ? -3.488 -43.906 -4.73 1 96.69 797 GLY A CA 1
ATOM 6343 C C . GLY A 1 797 ? -3.031 -45.344 -5.023 1 96.69 797 GLY A C 1
ATOM 6344 O O . GLY A 1 797 ? -3.365 -46.281 -4.285 1 96.69 797 GLY A O 1
ATOM 6345 N N . THR A 1 798 ? -2.406 -45.469 -6.125 1 97.56 798 THR A N 1
ATOM 6346 C CA . THR A 1 798 ? -1.918 -46.781 -6.559 1 97.56 798 THR A CA 1
ATOM 6347 C C . THR A 1 798 ? -0.427 -46.719 -6.879 1 97.56 798 THR A C 1
ATOM 6349 O O . THR A 1 798 ? 0.047 -45.75 -7.469 1 97.56 798 THR A O 1
ATOM 6352 N N . LEU A 1 799 ? 0.298 -47.719 -6.43 1 98.44 799 LEU A N 1
ATOM 6353 C CA . LEU A 1 799 ? 1.671 -48 -6.836 1 98.44 799 LEU A CA 1
ATOM 6354 C C . LEU A 1 799 ? 1.755 -49.344 -7.582 1 98.44 799 LEU A C 1
ATOM 6356 O O . LEU A 1 799 ? 1.146 -50.312 -7.172 1 98.44 799 LEU A O 1
ATOM 6360 N N . LEU A 1 800 ? 2.414 -49.312 -8.695 1 98.56 800 LEU A N 1
ATOM 6361 C CA . LEU A 1 800 ? 2.67 -50.562 -9.43 1 98.56 800 LEU A CA 1
ATOM 6362 C C . LEU A 1 800 ? 4.125 -50.969 -9.273 1 98.56 800 LEU A C 1
ATOM 6364 O O . LEU A 1 800 ? 5.039 -50.219 -9.57 1 98.56 800 LEU A O 1
ATOM 6368 N N . LEU A 1 801 ? 4.309 -52.219 -8.805 1 98.5 801 LEU A N 1
ATOM 6369 C CA . LEU A 1 801 ? 5.652 -52.719 -8.578 1 98.5 801 LEU A CA 1
ATOM 6370 C C . LEU A 1 801 ? 6.016 -53.781 -9.641 1 98.5 801 LEU A C 1
ATOM 6372 O O . LEU A 1 801 ? 5.199 -54.625 -9.984 1 98.5 801 LEU A O 1
ATOM 6376 N N . ALA A 1 802 ? 7.227 -53.656 -10.141 1 98.31 802 ALA A N 1
ATOM 6377 C CA . ALA A 1 802 ? 7.754 -54.625 -11.102 1 98.31 802 ALA A CA 1
ATOM 6378 C C . ALA A 1 802 ? 9.164 -55.062 -10.734 1 98.31 802 ALA A C 1
ATOM 6380 O O . ALA A 1 802 ? 9.977 -54.219 -10.281 1 98.31 802 ALA A O 1
ATOM 6381 N N . LEU A 1 803 ? 9.453 -56.375 -10.789 1 98.56 803 LEU A N 1
ATOM 6382 C CA . LEU A 1 803 ? 10.781 -56.938 -10.609 1 98.56 803 LEU A CA 1
ATOM 6383 C C . LEU A 1 803 ? 11.32 -57.469 -11.922 1 98.56 803 LEU A C 1
ATOM 6385 O O . LEU A 1 803 ? 10.719 -58.375 -12.531 1 98.56 803 LEU A O 1
ATOM 6389 N N . THR A 1 804 ? 12.406 -56.938 -12.375 1 98.06 804 THR A N 1
ATOM 6390 C CA . THR A 1 804 ? 12.984 -57.344 -13.664 1 98.06 804 THR A CA 1
ATOM 6391 C C . THR A 1 804 ? 14.508 -57.344 -13.602 1 98.06 804 THR A C 1
ATOM 6393 O O . THR A 1 804 ? 15.094 -56.75 -12.688 1 98.06 804 THR A O 1
ATOM 6396 N N . PRO A 1 805 ? 15.109 -58.094 -14.594 1 97 805 PRO A N 1
ATOM 6397 C CA . PRO A 1 805 ? 16.531 -57.812 -14.781 1 97 805 PRO A CA 1
ATOM 6398 C C . PRO A 1 805 ? 16.781 -56.375 -15.273 1 97 805 PRO A C 1
ATOM 6400 O O . PRO A 1 805 ? 16.031 -55.875 -16.109 1 97 805 PRO A O 1
ATOM 6403 N N . PRO A 1 806 ? 17.828 -55.781 -14.742 1 96.25 806 PRO A N 1
ATOM 6404 C CA . PRO A 1 806 ? 18.062 -54.375 -15.078 1 96.25 806 PRO A CA 1
ATOM 6405 C C . PRO A 1 806 ? 18.141 -54.125 -16.578 1 96.25 806 PRO A C 1
ATOM 6407 O O . PRO A 1 806 ? 17.609 -53.125 -17.078 1 96.25 806 PRO A O 1
ATOM 6410 N N . GLU A 1 807 ? 18.641 -55 -17.375 1 94.38 807 GLU A N 1
ATOM 6411 C CA . GLU A 1 807 ? 18.859 -54.812 -18.797 1 94.38 807 GLU A CA 1
ATOM 6412 C C . GLU A 1 807 ? 17.531 -54.781 -19.562 1 94.38 807 GLU A C 1
ATOM 6414 O O . GLU A 1 807 ? 17.453 -54.25 -20.656 1 94.38 807 GLU A O 1
ATOM 6419 N N . LYS A 1 808 ? 16.484 -55.375 -18.969 1 95.38 808 LYS A N 1
ATOM 6420 C CA . LYS A 1 808 ? 15.195 -55.469 -19.641 1 95.38 808 LYS A CA 1
ATOM 6421 C C . LYS A 1 808 ? 14.133 -54.625 -18.922 1 95.38 808 LYS A C 1
ATOM 6423 O O . LYS A 1 808 ? 12.969 -54.625 -19.328 1 95.38 808 LYS A O 1
ATOM 6428 N N . ALA A 1 809 ? 14.539 -54 -17.891 1 97.44 809 ALA A N 1
ATOM 6429 C CA . ALA A 1 809 ? 13.586 -53.312 -17.016 1 97.44 809 ALA A CA 1
ATOM 6430 C C . ALA A 1 809 ? 12.82 -52.25 -17.797 1 97.44 809 ALA A C 1
ATOM 6432 O O . ALA A 1 809 ? 11.617 -52.094 -17.609 1 97.44 809 ALA A O 1
ATOM 6433 N N . ALA A 1 810 ? 13.531 -51.469 -18.656 1 97.44 810 ALA A N 1
ATOM 6434 C CA . ALA A 1 810 ? 12.93 -50.344 -19.406 1 97.44 810 ALA A CA 1
ATOM 6435 C C . ALA A 1 810 ? 11.828 -50.844 -20.328 1 97.44 810 ALA A C 1
ATOM 6437 O O . ALA A 1 810 ? 10.852 -50.156 -20.594 1 97.44 810 ALA A O 1
ATOM 6438 N N . ASP A 1 811 ? 11.922 -52.031 -20.828 1 96.44 811 ASP A N 1
ATOM 6439 C CA . ASP A 1 811 ? 10.945 -52.625 -21.75 1 96.44 811 ASP A CA 1
ATOM 6440 C C . ASP A 1 811 ? 9.586 -52.75 -21.078 1 96.44 811 ASP A C 1
ATOM 6442 O O . ASP A 1 811 ? 8.555 -52.812 -21.766 1 96.44 811 ASP A O 1
ATOM 6446 N N . LEU A 1 812 ? 9.625 -52.812 -19.781 1 96.12 812 LEU A N 1
ATOM 6447 C CA . LEU A 1 812 ? 8.383 -52.969 -19.031 1 96.12 812 LEU A CA 1
ATOM 6448 C C . LEU A 1 812 ? 7.922 -51.625 -18.469 1 96.12 812 LEU A C 1
ATOM 6450 O O . LEU A 1 812 ? 6.77 -51.25 -18.656 1 96.12 812 LEU A O 1
ATOM 6454 N N . HIS A 1 813 ? 8.836 -50.906 -17.812 1 96.88 813 HIS A N 1
ATOM 6455 C CA . HIS A 1 813 ? 8.352 -49.781 -17 1 96.88 813 HIS A CA 1
ATOM 6456 C C . HIS A 1 813 ? 8.039 -48.594 -17.875 1 96.88 813 HIS A C 1
ATOM 6458 O O . HIS A 1 813 ? 7.227 -47.719 -17.5 1 96.88 813 HIS A O 1
ATOM 6464 N N . ARG A 1 814 ? 8.625 -48.406 -19.078 1 97 814 ARG A N 1
ATOM 6465 C CA . ARG A 1 814 ? 8.32 -47.281 -19.953 1 97 814 ARG A CA 1
ATOM 6466 C C . ARG A 1 814 ? 6.883 -47.344 -20.469 1 97 814 ARG A C 1
ATOM 6468 O O . ARG A 1 814 ? 6.09 -46.438 -20.25 1 97 814 ARG A O 1
ATOM 6475 N N . PRO A 1 815 ? 6.477 -48.406 -21.078 1 96.19 815 PRO A N 1
ATOM 6476 C CA . PRO A 1 815 ? 5.074 -48.5 -21.5 1 96.19 815 PRO A CA 1
ATOM 6477 C C . PRO A 1 815 ? 4.105 -48.5 -20.328 1 96.19 815 PRO A C 1
ATOM 6479 O O . PRO A 1 815 ? 3.01 -47.938 -20.422 1 96.19 815 PRO A O 1
ATOM 6482 N N . LEU A 1 816 ? 4.48 -49.125 -19.219 1 97 816 LEU A N 1
ATOM 6483 C CA . LEU A 1 816 ? 3.627 -49.156 -18.031 1 97 816 LEU A CA 1
ATOM 6484 C C . LEU A 1 816 ? 3.355 -47.75 -17.516 1 97 816 LEU A C 1
ATOM 6486 O O . LEU A 1 816 ? 2.211 -47.406 -17.219 1 97 816 LEU A O 1
ATOM 6490 N N . ALA A 1 817 ? 4.426 -46.938 -17.406 1 97.5 817 ALA A N 1
ATOM 6491 C CA . ALA A 1 817 ? 4.285 -45.562 -16.938 1 97.5 817 ALA A CA 1
ATOM 6492 C C . ALA A 1 817 ? 3.396 -44.75 -17.875 1 97.5 817 ALA A C 1
ATOM 6494 O O . ALA A 1 817 ? 2.576 -43.969 -17.422 1 97.5 817 ALA A O 1
ATOM 6495 N N . GLN A 1 818 ? 3.531 -44.938 -19.125 1 96.5 818 GLN A N 1
ATOM 6496 C CA . GLN A 1 818 ? 2.715 -44.219 -20.109 1 96.5 818 GLN A CA 1
ATOM 6497 C C . GLN A 1 818 ? 1.239 -44.594 -19.953 1 96.5 818 GLN A C 1
ATOM 6499 O O . GLN A 1 818 ? 0.37 -43.719 -20.062 1 96.5 818 GLN A O 1
ATOM 6504 N N . SER A 1 819 ? 0.977 -45.844 -19.734 1 96.56 819 SER A N 1
ATOM 6505 C CA . SER A 1 819 ? -0.404 -46.312 -19.609 1 96.56 819 SER A CA 1
ATOM 6506 C C . SER A 1 819 ? -1.058 -45.75 -18.344 1 96.56 819 SER A C 1
ATOM 6508 O O . SER A 1 819 ? -2.271 -45.531 -18.312 1 96.56 819 SER A O 1
ATOM 6510 N N . VAL A 1 820 ? -0.224 -45.5 -17.328 1 97 820 VAL A N 1
ATOM 6511 C CA . VAL A 1 820 ? -0.754 -44.938 -16.078 1 97 820 VAL A CA 1
ATOM 6512 C C . VAL A 1 820 ? -1.024 -43.438 -16.266 1 97 820 VAL A C 1
ATOM 6514 O O . VAL A 1 820 ? -2.004 -42.938 -15.727 1 97 820 VAL A O 1
ATOM 6517 N N . VAL A 1 821 ? -0.197 -42.75 -17.031 1 97.12 821 VAL A N 1
ATOM 6518 C CA . VAL A 1 821 ? -0.341 -41.312 -17.25 1 97.12 821 VAL A CA 1
ATOM 6519 C C . VAL A 1 821 ? -1.512 -41.062 -18.203 1 97.12 821 VAL A C 1
ATOM 6521 O O . VAL A 1 821 ? -2.279 -40.125 -18 1 97.12 821 VAL A O 1
ATOM 6524 N N . LEU A 1 822 ? -1.631 -41.875 -19.219 1 97.19 822 LEU A N 1
ATOM 6525 C CA . LEU A 1 822 ? -2.719 -41.781 -20.188 1 97.19 822 LEU A CA 1
ATOM 6526 C C . LEU A 1 822 ? -3.652 -43 -20.062 1 97.19 822 LEU A C 1
ATOM 6528 O O . LEU A 1 822 ? -3.697 -43.844 -20.953 1 97.19 822 LEU A O 1
ATOM 6532 N N . GLN A 1 823 ? -4.434 -42.969 -19.062 1 95.88 823 GLN A N 1
ATOM 6533 C CA . GLN A 1 823 ? -5.328 -44.094 -18.781 1 95.88 823 GLN A CA 1
ATOM 6534 C C . GLN A 1 823 ? -6.516 -44.094 -19.75 1 95.88 823 GLN A C 1
ATOM 6536 O O . GLN A 1 823 ? -6.93 -43.031 -20.234 1 95.88 823 GLN A O 1
ATOM 6541 N N . PRO A 1 824 ? -7.066 -45.25 -20 1 97.19 824 PRO A N 1
ATOM 6542 C CA . PRO A 1 824 ? -8.266 -45.312 -20.828 1 97.19 824 PRO A CA 1
ATOM 6543 C C . PRO A 1 824 ? -9.438 -44.531 -20.234 1 97.19 824 PRO A C 1
ATOM 6545 O O . PRO A 1 824 ? -9.602 -44.5 -19.016 1 97.19 824 PRO A O 1
ATOM 6548 N N . LEU A 1 825 ? -10.195 -43.938 -21.094 1 97.81 825 LEU A N 1
ATOM 6549 C CA . LEU A 1 825 ? -11.414 -43.281 -20.656 1 97.81 825 LEU A CA 1
ATOM 6550 C C . LEU A 1 825 ? -12.609 -44.219 -20.719 1 97.81 825 LEU A C 1
ATOM 6552 O O . LEU A 1 825 ? -12.891 -44.781 -21.781 1 97.81 825 LEU A O 1
ATOM 6556 N N . LEU A 1 826 ? -13.289 -44.375 -19.609 1 97.81 826 LEU A N 1
ATOM 6557 C CA . LEU A 1 826 ? -14.477 -45.219 -19.531 1 97.81 826 LEU A CA 1
ATOM 6558 C C . LEU A 1 826 ? -15.75 -44.406 -19.625 1 97.81 826 LEU A C 1
ATOM 6560 O O . LEU A 1 826 ? -15.867 -43.344 -18.969 1 97.81 826 LEU A O 1
ATOM 6564 N N . SER A 1 827 ? -16.625 -44.781 -20.453 1 97.62 827 SER A N 1
ATOM 6565 C CA . SER A 1 827 ? -17.953 -44.188 -20.531 1 97.62 827 SER A CA 1
ATOM 6566 C C . SER A 1 827 ? -19.031 -45.25 -20.562 1 97.62 827 SER A C 1
ATOM 6568 O O . SER A 1 827 ? -18.781 -46.375 -20.984 1 97.62 827 SER A O 1
ATOM 6570 N N . PHE A 1 828 ? -20.219 -44.906 -20.109 1 97.88 828 PHE A N 1
ATOM 6571 C CA . PHE A 1 828 ? -21.266 -45.906 -19.906 1 97.88 828 PHE A CA 1
ATOM 6572 C C . PHE A 1 828 ? -22.562 -45.469 -20.562 1 97.88 828 PHE A C 1
ATOM 6574 O O . PHE A 1 828 ? -22.859 -44.281 -20.625 1 97.88 828 PHE A O 1
ATOM 6581 N N . GLN A 1 829 ? -23.219 -46.438 -21.062 1 97.19 829 GLN A N 1
ATOM 6582 C CA . GLN A 1 829 ? -24.547 -46.25 -21.625 1 97.19 829 GLN A CA 1
ATOM 6583 C C . GLN A 1 829 ? -25.531 -47.25 -21.047 1 97.19 829 GLN A C 1
ATOM 6585 O O . GLN A 1 829 ? -25.172 -48.406 -20.766 1 97.19 829 GLN A O 1
ATOM 6590 N N . GLN A 1 830 ? -26.719 -46.844 -20.938 1 96.75 830 GLN A N 1
ATOM 6591 C CA . GLN A 1 830 ? -27.766 -47.719 -20.438 1 96.75 830 GLN A CA 1
ATOM 6592 C C . GLN A 1 830 ? -28.203 -48.719 -21.5 1 96.75 830 GLN A C 1
ATOM 6594 O O . GLN A 1 830 ? -28.359 -48.375 -22.656 1 96.75 830 GLN A O 1
ATOM 6599 N N . GLY A 1 831 ? -28.328 -50 -21.109 1 95.25 831 GLY A N 1
ATOM 6600 C CA . GLY A 1 831 ? -28.875 -51.031 -22 1 95.25 831 GLY A CA 1
ATOM 6601 C C . GLY A 1 831 ? -27.828 -51.656 -22.906 1 95.25 831 GLY A C 1
ATOM 6602 O O . GLY A 1 831 ? -26.625 -51.438 -22.734 1 95.25 831 GLY A O 1
ATOM 6603 N N . ALA A 1 832 ? -28.266 -52.531 -23.844 1 93.31 832 ALA A N 1
ATOM 6604 C CA . ALA A 1 832 ? -27.406 -53.188 -24.828 1 93.31 832 ALA A CA 1
ATOM 6605 C C . ALA A 1 832 ? -27.016 -52.219 -25.953 1 93.31 832 ALA A C 1
ATOM 6607 O O . ALA A 1 832 ? -27.703 -51.219 -26.172 1 93.31 832 ALA A O 1
ATOM 6608 N N . PRO A 1 833 ? -25.922 -52.562 -26.531 1 92.56 833 PRO A N 1
ATOM 6609 C CA . PRO A 1 833 ? -25.578 -51.719 -27.672 1 92.56 833 PRO A CA 1
ATOM 6610 C C . PRO A 1 833 ? -26.625 -51.719 -28.781 1 92.56 833 PRO A C 1
ATOM 6612 O O . PRO A 1 833 ? -27.281 -52.75 -29 1 92.56 833 PRO A O 1
ATOM 6615 N N . GLN A 1 834 ? -26.656 -50.75 -29.422 1 88.62 834 GLN A N 1
ATOM 6616 C CA . GLN A 1 834 ? -27.531 -50.688 -30.578 1 88.62 834 GLN A CA 1
ATOM 6617 C C . GLN A 1 834 ? -27.031 -51.625 -31.688 1 88.62 834 GLN A C 1
ATOM 6619 O O . GLN A 1 834 ? -25.812 -51.719 -31.906 1 88.62 834 GLN A O 1
ATOM 6624 N N . SER A 1 835 ? -27.906 -52.281 -32.406 1 86.31 835 SER A N 1
ATOM 6625 C CA . SER A 1 835 ? -27.562 -53.281 -33.406 1 86.31 835 SER A CA 1
ATOM 6626 C C . SER A 1 835 ? -26.672 -52.719 -34.5 1 86.31 835 SER A C 1
ATOM 6628 O O . SER A 1 835 ? -25.797 -53.438 -35.031 1 86.31 835 SER A O 1
ATOM 6630 N N . SER A 1 836 ? -26.797 -51.562 -34.812 1 88.88 836 SER A N 1
ATOM 6631 C CA . SER A 1 836 ? -26.047 -51 -35.938 1 88.88 836 SER A CA 1
ATOM 6632 C C . SER A 1 836 ? -24.781 -50.312 -35.438 1 88.88 836 SER A C 1
ATOM 6634 O O . SER A 1 836 ? -23.969 -49.812 -36.219 1 88.88 836 SER A O 1
ATOM 6636 N N . SER A 1 837 ? -24.469 -50.438 -34.188 1 93.38 837 SER A N 1
ATOM 6637 C CA . SER A 1 837 ? -23.359 -49.688 -33.625 1 93.38 837 SER A CA 1
ATOM 6638 C C . SER A 1 837 ? -22.016 -50.406 -33.875 1 93.38 837 SER A C 1
ATOM 6640 O O . SER A 1 837 ? -21.938 -51.625 -33.781 1 93.38 837 SER A O 1
ATOM 6642 N N . GLN A 1 838 ? -21.031 -49.625 -34.25 1 95.5 838 GLN A N 1
ATOM 6643 C CA . GLN A 1 838 ? -19.656 -50.125 -34.312 1 95.5 838 GLN A CA 1
ATOM 6644 C C . GLN A 1 838 ? -19.078 -50.281 -32.906 1 95.5 838 GLN A C 1
ATOM 6646 O O . GLN A 1 838 ? -18.906 -49.312 -32.188 1 95.5 838 GLN A O 1
ATOM 6651 N N . LEU A 1 839 ? -18.75 -51.5 -32.562 1 97.06 839 LEU A N 1
ATOM 6652 C CA . LEU A 1 839 ? -18.406 -51.812 -31.172 1 97.06 839 LEU A CA 1
ATOM 6653 C C . LEU A 1 839 ? -16.891 -51.719 -30.953 1 97.06 839 LEU A C 1
ATOM 6655 O O . LEU A 1 839 ? -16.422 -51.688 -29.812 1 97.06 839 LEU A O 1
ATOM 6659 N N . GLU A 1 840 ? -16.109 -51.656 -32 1 96.81 840 GLU A N 1
ATOM 6660 C CA . GLU A 1 840 ? -14.664 -51.5 -31.938 1 96.81 840 GLU A CA 1
ATOM 6661 C C . GLU A 1 840 ? -14.156 -50.594 -33.031 1 96.81 840 GLU A C 1
ATOM 6663 O O . GLU A 1 840 ? -14.68 -50.594 -34.156 1 96.81 840 GLU A O 1
ATOM 6668 N N . PHE A 1 841 ? -13.203 -49.812 -32.688 1 96.94 841 PHE A N 1
ATOM 6669 C CA . PHE A 1 841 ? -12.648 -48.812 -33.594 1 96.94 841 PHE A CA 1
ATOM 6670 C C . PHE A 1 841 ? -11.203 -48.5 -33.25 1 96.94 841 PHE A C 1
ATOM 6672 O O . PHE A 1 841 ? -10.836 -48.469 -32.062 1 96.94 841 PHE A O 1
ATOM 6679 N N . SER A 1 842 ? -10.305 -48.375 -34.281 1 97.5 842 SER A N 1
ATOM 6680 C CA . SER A 1 842 ? -8.953 -47.875 -34.094 1 97.5 842 SER A CA 1
ATOM 6681 C C . SER A 1 842 ? -8.664 -46.719 -35.031 1 97.5 842 SER A C 1
ATOM 6683 O O . SER A 1 842 ? -8.977 -46.781 -36.219 1 97.5 842 SER A O 1
ATOM 6685 N N . GLY A 1 843 ? -8.242 -45.688 -34.5 1 96.75 843 GLY A N 1
ATOM 6686 C CA . GLY A 1 843 ? -7.879 -44.531 -35.312 1 96.75 843 GLY A CA 1
ATOM 6687 C C . GLY A 1 843 ? -6.57 -44.688 -36.062 1 96.75 843 GLY A C 1
ATOM 6688 O O . GLY A 1 843 ? -6.188 -43.844 -36.844 1 96.75 843 GLY A O 1
ATOM 6689 N N . LEU A 1 844 ? -5.855 -45.812 -35.844 1 97.44 844 LEU A N 1
ATOM 6690 C CA . LEU A 1 844 ? -4.605 -46.156 -36.531 1 97.44 844 LEU A CA 1
ATOM 6691 C C . LEU A 1 844 ? -4.766 -47.406 -37.406 1 97.44 844 LEU A C 1
ATOM 6693 O O . LEU A 1 844 ? -5.52 -48.312 -37.062 1 97.44 844 LEU A O 1
ATOM 6697 N N . HIS A 1 845 ? -4.023 -47.469 -38.531 1 95.56 845 HIS A N 1
ATOM 6698 C CA . HIS A 1 845 ? -4.035 -48.656 -39.375 1 95.56 845 HIS A CA 1
ATOM 6699 C C . HIS A 1 845 ? -3.299 -49.812 -38.719 1 95.56 845 HIS A C 1
ATOM 6701 O O . HIS A 1 845 ? -3.65 -50.969 -38.938 1 95.56 845 HIS A O 1
ATOM 6707 N N . ALA A 1 846 ? -2.338 -49.406 -38 1 95.56 846 ALA A N 1
ATOM 6708 C CA . ALA A 1 846 ? -1.556 -50.375 -37.219 1 95.56 846 ALA A CA 1
ATOM 6709 C C . ALA A 1 846 ? -0.982 -49.719 -35.969 1 95.56 846 ALA A C 1
ATOM 6711 O O . ALA A 1 846 ? -0.812 -48.5 -35.906 1 95.56 846 ALA A O 1
ATOM 6712 N N . ALA A 1 847 ? -0.742 -50.594 -34.969 1 96.56 847 ALA A N 1
ATOM 6713 C CA . ALA A 1 847 ? -0.111 -50.094 -33.75 1 96.56 847 ALA A CA 1
ATOM 6714 C C . ALA A 1 847 ? 1.235 -49.438 -34.062 1 96.56 847 ALA A C 1
ATOM 6716 O O . ALA A 1 847 ? 1.955 -49.906 -34.969 1 96.56 847 ALA A O 1
ATOM 6717 N N . LEU A 1 848 ? 1.597 -48.406 -33.375 1 97.5 848 LEU A N 1
ATOM 6718 C CA . LEU A 1 848 ? 2.912 -47.812 -33.531 1 97.5 848 LEU A CA 1
ATOM 6719 C C . LEU A 1 848 ? 4.008 -48.75 -33.031 1 97.5 848 LEU A C 1
ATOM 6721 O O . LEU A 1 848 ? 3.754 -49.594 -32.188 1 97.5 848 LEU A O 1
ATOM 6725 N N . PRO A 1 849 ? 5.207 -48.531 -33.562 1 96.31 849 PRO A N 1
ATOM 6726 C CA . PRO A 1 849 ? 6.305 -49.312 -33 1 96.31 849 PRO A CA 1
ATOM 6727 C C . PRO A 1 849 ? 6.434 -49.125 -31.484 1 96.31 849 PRO A C 1
ATOM 6729 O O . PRO A 1 849 ? 6.16 -48.062 -30.969 1 96.31 849 PRO A O 1
ATOM 6732 N N . PRO A 1 850 ? 6.867 -50.156 -30.75 1 94.75 850 PRO A N 1
ATOM 6733 C CA . PRO A 1 850 ? 6.918 -50.125 -29.297 1 94.75 850 PRO A CA 1
ATOM 6734 C C . PRO A 1 850 ? 7.668 -48.906 -28.75 1 94.75 850 PRO A C 1
ATOM 6736 O O . PRO A 1 850 ? 7.34 -48.406 -27.688 1 94.75 850 PRO A O 1
ATOM 6739 N N . ALA A 1 851 ? 8.625 -48.438 -29.5 1 97.12 851 ALA A N 1
ATOM 6740 C CA . ALA A 1 851 ? 9.453 -47.312 -29.031 1 97.12 851 ALA A CA 1
ATOM 6741 C C . ALA A 1 851 ? 8.766 -45.969 -29.25 1 97.12 851 ALA A C 1
ATOM 6743 O O . ALA A 1 851 ? 9.164 -44.969 -28.672 1 97.12 851 ALA A O 1
ATOM 6744 N N . VAL A 1 852 ? 7.707 -45.969 -30.047 1 97.81 852 VAL A N 1
ATOM 6745 C CA . VAL A 1 852 ? 7.113 -44.719 -30.469 1 97.81 852 VAL A CA 1
ATOM 6746 C C . VAL A 1 852 ? 5.871 -44.438 -29.625 1 97.81 852 VAL A C 1
ATOM 6748 O O . VAL A 1 852 ? 4.98 -45.281 -29.516 1 97.81 852 VAL A O 1
ATOM 6751 N N . HIS A 1 853 ? 5.848 -43.281 -29.016 1 97.38 853 HIS A N 1
ATOM 6752 C CA . HIS A 1 853 ? 4.715 -42.75 -28.25 1 97.38 853 HIS A CA 1
ATOM 6753 C C . HIS A 1 853 ? 4.039 -41.625 -28.984 1 97.38 853 HIS A C 1
ATOM 6755 O O . HIS A 1 853 ? 4.707 -40.688 -29.438 1 97.38 853 HIS A O 1
ATOM 6761 N N . LEU A 1 854 ? 2.686 -41.656 -29.203 1 97.62 854 LEU A N 1
ATOM 6762 C CA . LEU A 1 854 ? 1.9 -40.531 -29.703 1 97.62 854 LEU A CA 1
ATOM 6763 C C . LEU A 1 854 ? 1.661 -39.5 -28.609 1 97.62 854 LEU A C 1
ATOM 6765 O O . LEU A 1 854 ? 0.674 -39.594 -27.875 1 97.62 854 LEU A O 1
ATOM 6769 N N . LEU A 1 855 ? 2.467 -38.5 -28.578 1 97.69 855 LEU A N 1
ATOM 6770 C CA . LEU A 1 855 ? 2.482 -37.562 -27.484 1 97.69 855 LEU A CA 1
ATOM 6771 C C . LEU A 1 855 ? 1.332 -36.562 -27.625 1 97.69 855 LEU A C 1
ATOM 6773 O O . LEU A 1 855 ? 0.736 -36.156 -26.625 1 97.69 855 LEU A O 1
ATOM 6777 N N . THR A 1 856 ? 1.111 -36.094 -28.844 1 97.75 856 THR A N 1
ATOM 6778 C CA . THR A 1 856 ? 0.078 -35.094 -29.094 1 97.75 856 THR A CA 1
ATOM 6779 C C . THR A 1 856 ? -0.667 -35.406 -30.391 1 97.75 856 THR A C 1
ATOM 6781 O O . THR A 1 856 ? -0.051 -35.781 -31.391 1 97.75 856 THR A O 1
ATOM 6784 N N . LEU A 1 857 ? -1.889 -35.344 -30.359 1 97.38 857 LEU A N 1
ATOM 6785 C CA . LEU A 1 857 ? -2.793 -35.25 -31.5 1 97.38 857 LEU A CA 1
ATOM 6786 C C . LEU A 1 857 ? -3.922 -34.281 -31.234 1 97.38 857 LEU A C 1
ATOM 6788 O O . LEU A 1 857 ? -4.809 -34.531 -30.422 1 97.38 857 LEU A O 1
ATOM 6792 N N . SER A 1 858 ? -3.854 -33.156 -31.844 1 96.12 858 SER A N 1
ATOM 6793 C CA . SER A 1 858 ? -4.801 -32.094 -31.516 1 96.12 858 SER A CA 1
ATOM 6794 C C . SER A 1 858 ? -5.172 -31.297 -32.75 1 96.12 858 SER A C 1
ATOM 6796 O O . SER A 1 858 ? -4.324 -31.047 -33.625 1 96.12 858 SER A O 1
ATOM 6798 N N . GLN A 1 859 ? -6.402 -30.859 -32.781 1 94.75 859 GLN A N 1
ATOM 6799 C CA . GLN A 1 859 ? -6.844 -29.984 -33.875 1 94.75 859 GLN A CA 1
ATOM 6800 C C . GLN A 1 859 ? -6.164 -28.625 -33.781 1 94.75 859 GLN A C 1
ATOM 6802 O O . GLN A 1 859 ? -6.129 -28 -32.719 1 94.75 859 GLN A O 1
ATOM 6807 N N . TRP A 1 860 ? -5.559 -28.219 -34.844 1 95.06 860 TRP A N 1
ATOM 6808 C CA . TRP A 1 860 ? -4.875 -26.922 -34.875 1 95.06 860 TRP A CA 1
ATOM 6809 C C . TRP A 1 860 ? -5.77 -25.844 -35.469 1 95.06 860 TRP A C 1
ATOM 6811 O O . TRP A 1 860 ? -5.961 -24.781 -34.875 1 95.06 860 TRP A O 1
ATOM 6821 N N . ASP A 1 861 ? -6.273 -26.047 -36.594 1 92.25 861 ASP A N 1
ATOM 6822 C CA . ASP A 1 861 ? -7.324 -25.266 -37.219 1 92.25 861 ASP A CA 1
ATOM 6823 C C . ASP A 1 861 ? -8.234 -26.156 -38.062 1 92.25 861 ASP A C 1
ATOM 6825 O O . ASP A 1 861 ? -8.266 -27.375 -37.875 1 92.25 861 ASP A O 1
ATOM 6829 N N . ARG A 1 862 ? -9.055 -25.578 -38.969 1 86.81 862 ARG A N 1
ATOM 6830 C CA . ARG A 1 862 ? -10.078 -26.312 -39.719 1 86.81 862 ARG A CA 1
ATOM 6831 C C . ARG A 1 862 ? -9.453 -27.391 -40.594 1 86.81 862 ARG A C 1
ATOM 6833 O O . ARG A 1 862 ? -10.031 -28.453 -40.781 1 86.81 862 ARG A O 1
ATOM 6840 N N . GLU A 1 863 ? -8.25 -27.156 -41.031 1 90.69 863 GLU A N 1
ATOM 6841 C CA . GLU A 1 863 ? -7.703 -28.062 -42.031 1 90.69 863 GLU A CA 1
ATOM 6842 C C . GLU A 1 863 ? -6.371 -28.641 -41.562 1 90.69 863 GLU A C 1
ATOM 6844 O O . GLU A 1 863 ? -5.672 -29.297 -42.344 1 90.69 863 GLU A O 1
ATOM 6849 N N . SER A 1 864 ? -5.992 -28.391 -40.375 1 94.94 864 SER A N 1
ATOM 6850 C CA . SER A 1 864 ? -4.684 -28.891 -39.969 1 94.94 864 SER A CA 1
ATOM 6851 C C . SER A 1 864 ? -4.754 -29.516 -38.562 1 94.94 864 SER A C 1
ATOM 6853 O O . SER A 1 864 ? -5.598 -29.141 -37.75 1 94.94 864 SER A O 1
ATOM 6855 N N . VAL A 1 865 ? -3.887 -30.469 -38.344 1 96.12 865 VAL A N 1
ATOM 6856 C CA . VAL A 1 865 ? -3.787 -31.219 -37.094 1 96.12 865 VAL A CA 1
ATOM 6857 C C . VAL A 1 865 ? -2.346 -31.188 -36.594 1 96.12 865 VAL A C 1
ATOM 6859 O O . VAL A 1 865 ? -1.406 -31.391 -37.375 1 96.12 865 VAL A O 1
ATOM 6862 N N . LEU A 1 866 ? -2.141 -30.828 -35.344 1 97.81 866 LEU A N 1
ATOM 6863 C CA . LEU A 1 866 ? -0.831 -30.891 -34.719 1 97.81 866 LEU A CA 1
ATOM 6864 C C . LEU A 1 866 ? -0.552 -32.312 -34.188 1 97.81 866 LEU A C 1
ATOM 6866 O O . LEU A 1 866 ? -1.371 -32.875 -33.469 1 97.81 866 LEU A O 1
ATOM 6870 N N . ILE A 1 867 ? 0.545 -32.875 -34.531 1 97.69 867 ILE A N 1
ATOM 6871 C CA . ILE A 1 867 ? 0.928 -34.188 -34.031 1 97.69 867 ILE A CA 1
ATOM 6872 C C . ILE A 1 867 ? 2.352 -34.156 -33.5 1 97.69 867 ILE A C 1
ATOM 6874 O O . ILE A 1 867 ? 3.211 -33.469 -34.031 1 97.69 867 ILE A O 1
ATOM 6878 N N . ARG A 1 868 ? 2.631 -34.781 -32.406 1 98.5 868 ARG A N 1
ATOM 6879 C CA . ARG A 1 868 ? 3.967 -35.031 -31.875 1 98.5 868 ARG A CA 1
ATOM 6880 C C . ARG A 1 868 ? 4.219 -36.5 -31.656 1 98.5 868 ARG A C 1
ATOM 6882 O O . ARG A 1 868 ? 3.422 -37.188 -31.016 1 98.5 868 ARG A O 1
ATOM 6889 N N . LEU A 1 869 ? 5.273 -36.969 -32.188 1 98.06 869 LEU A N 1
ATOM 6890 C CA . LEU A 1 869 ? 5.746 -38.344 -32 1 98.06 869 LEU A CA 1
ATOM 6891 C C . LEU A 1 869 ? 7.016 -38.344 -31.141 1 98.06 869 LEU A C 1
ATOM 6893 O O . LEU A 1 869 ? 7.906 -37.531 -31.344 1 98.06 869 LEU A O 1
ATOM 6897 N N . GLU A 1 870 ? 7.055 -39.312 -30.281 1 98.12 870 GLU A N 1
ATOM 6898 C CA . GLU A 1 870 ? 8.172 -39.375 -29.344 1 98.12 870 GLU A CA 1
ATOM 6899 C C . GLU A 1 870 ? 8.789 -40.781 -29.328 1 98.12 870 GLU A C 1
ATOM 6901 O O . GLU A 1 870 ? 8.07 -41.781 -29.344 1 98.12 870 GLU A O 1
ATOM 6906 N N . HIS A 1 871 ? 10.117 -40.812 -29.391 1 98 871 HIS A N 1
ATOM 6907 C CA . HIS A 1 871 ? 10.812 -42.031 -28.984 1 98 871 HIS A CA 1
ATOM 6908 C C . HIS A 1 871 ? 10.891 -42.156 -27.469 1 98 871 HIS A C 1
ATOM 6910 O O . HIS A 1 871 ? 11.641 -41.406 -26.828 1 98 871 HIS A O 1
ATOM 6916 N N . GLN A 1 872 ? 10.227 -43.062 -26.781 1 97.06 872 GLN A N 1
ATOM 6917 C CA . GLN A 1 872 ? 10 -43 -25.328 1 97.06 872 GLN A CA 1
ATOM 6918 C C . GLN A 1 872 ? 11.148 -43.656 -24.562 1 97.06 872 GLN A C 1
ATOM 6920 O O . GLN A 1 872 ? 11.211 -43.562 -23.344 1 97.06 872 GLN A O 1
ATOM 6925 N N . TYR A 1 873 ? 12.172 -44.312 -25.297 1 97.62 873 TYR A N 1
ATOM 6926 C CA . TYR A 1 873 ? 13.281 -44.938 -24.609 1 97.62 873 TYR A CA 1
ATOM 6927 C C . TYR A 1 873 ? 14.516 -44.062 -24.594 1 97.62 873 TYR A C 1
ATOM 6929 O O . TYR A 1 873 ? 14.773 -43.344 -25.562 1 97.62 873 TYR A O 1
ATOM 6937 N N . GLN A 1 874 ? 15.273 -44.156 -23.531 1 96.88 874 GLN A N 1
ATOM 6938 C CA . GLN A 1 874 ? 16.562 -43.469 -23.438 1 96.88 874 GLN A CA 1
ATOM 6939 C C . GLN A 1 874 ? 17.641 -44.25 -24.219 1 96.88 874 GLN A C 1
ATOM 6941 O O . GLN A 1 874 ? 17.516 -45.438 -24.422 1 96.88 874 GLN A O 1
ATOM 6946 N N . ALA A 1 875 ? 18.656 -43.438 -24.5 1 95.5 875 ALA A N 1
ATOM 6947 C CA . ALA A 1 875 ? 19.781 -44.062 -25.188 1 95.5 875 ALA A CA 1
ATOM 6948 C C . ALA A 1 875 ? 20.391 -45.188 -24.328 1 95.5 875 ALA A C 1
ATOM 6950 O O . ALA A 1 875 ? 20.594 -45 -23.125 1 95.5 875 ALA A O 1
ATOM 6951 N N . LYS A 1 876 ? 20.562 -46.344 -24.828 1 91.38 876 LYS A N 1
ATOM 6952 C CA . LYS A 1 876 ? 21.266 -47.5 -24.266 1 91.38 876 LYS A CA 1
ATOM 6953 C C . LYS A 1 876 ? 20.5 -48.094 -23.078 1 91.38 876 LYS A C 1
ATOM 6955 O O . LYS A 1 876 ? 21.031 -48.906 -22.328 1 91.38 876 LYS A O 1
ATOM 6960 N N . GLU A 1 877 ? 19.344 -47.656 -22.891 1 94.5 877 GLU A N 1
ATOM 6961 C CA . GLU A 1 877 ? 18.594 -48.156 -21.75 1 94.5 877 GLU A CA 1
ATOM 6962 C C . GLU A 1 877 ? 18 -49.531 -22.031 1 94.5 877 GLU A C 1
ATOM 6964 O O . GLU A 1 877 ? 17.875 -50.344 -21.125 1 94.5 877 GLU A O 1
ATOM 6969 N N . SER A 1 878 ? 17.531 -49.688 -23.234 1 94.88 878 SER A N 1
ATOM 6970 C CA . SER A 1 878 ? 16.984 -50.969 -23.703 1 94.88 878 SER A CA 1
ATOM 6971 C C . SER A 1 878 ? 17.797 -51.531 -24.875 1 94.88 878 SER A C 1
ATOM 6973 O O . SER A 1 878 ? 18.047 -50.812 -25.844 1 94.88 878 SER A O 1
ATOM 6975 N N . LYS A 1 879 ? 18.172 -52.781 -24.812 1 91.06 879 LYS A N 1
ATOM 6976 C CA . LYS A 1 879 ? 18.875 -53.375 -25.922 1 91.06 879 LYS A CA 1
ATOM 6977 C C . LYS A 1 879 ? 17.969 -53.562 -27.125 1 91.06 879 LYS A C 1
ATOM 6979 O O . LYS A 1 879 ? 18.391 -53.406 -28.281 1 91.06 879 LYS A O 1
ATOM 6984 N N . SER A 1 880 ? 16.766 -53.688 -26.844 1 91.19 880 SER A N 1
ATOM 6985 C CA . SER A 1 880 ? 15.797 -54.062 -27.891 1 91.19 880 SER A CA 1
ATOM 6986 C C . SER A 1 880 ? 15.164 -52.812 -28.484 1 91.19 880 SER A C 1
ATOM 6988 O O . SER A 1 880 ? 14.836 -52.781 -29.672 1 91.19 880 SER A O 1
ATOM 6990 N N . PHE A 1 881 ? 14.992 -51.781 -27.656 1 95.12 881 PHE A N 1
ATOM 6991 C CA . PHE A 1 881 ? 14.062 -50.75 -28.109 1 95.12 881 PHE A CA 1
ATOM 6992 C C . PHE A 1 881 ? 14.727 -49.375 -28.125 1 95.12 881 PHE A C 1
ATOM 6994 O O . PHE A 1 881 ? 14.133 -48.406 -28.562 1 95.12 881 PHE A O 1
ATOM 7001 N N . SER A 1 882 ? 16.016 -49.281 -27.75 1 96.25 882 SER A N 1
ATOM 7002 C CA . SER A 1 882 ? 16.688 -48 -27.75 1 96.25 882 SER A CA 1
ATOM 7003 C C . SER A 1 882 ? 17.344 -47.719 -29.094 1 96.25 882 SER A C 1
ATOM 7005 O O . SER A 1 882 ? 18.391 -47.062 -29.156 1 96.25 882 SER A O 1
ATOM 7007 N N . GLU A 1 883 ? 16.797 -48.188 -30.141 1 95.75 883 GLU A N 1
ATOM 7008 C CA . GLU A 1 883 ? 17.281 -47.969 -31.5 1 95.75 883 GLU A CA 1
ATOM 7009 C C . GLU A 1 883 ? 16.359 -47 -32.25 1 95.75 883 GLU A C 1
ATOM 7011 O O . GLU A 1 883 ? 15.172 -46.906 -31.938 1 95.75 883 GLU A O 1
ATOM 7016 N N . PRO A 1 884 ? 16.969 -46.281 -33.25 1 95.38 884 PRO A N 1
ATOM 7017 C CA . PRO A 1 884 ? 16.109 -45.406 -34.031 1 95.38 884 PRO A CA 1
ATOM 7018 C C . PRO A 1 884 ? 14.961 -46.156 -34.719 1 95.38 884 PRO A C 1
ATOM 7020 O O . PRO A 1 884 ? 15.125 -47.344 -35.094 1 95.38 884 PRO A O 1
ATOM 7023 N N . VAL A 1 885 ? 13.867 -45.562 -34.781 1 96.69 885 VAL A N 1
ATOM 7024 C CA . VAL A 1 885 ? 12.688 -46.156 -35.406 1 96.69 885 VAL A CA 1
ATOM 7025 C C . VAL A 1 885 ? 12.07 -45.188 -36.406 1 96.69 885 VAL A C 1
ATOM 7027 O O . VAL A 1 885 ? 12.039 -43.969 -36.156 1 96.69 885 VAL A O 1
ATOM 7030 N N . THR A 1 886 ? 11.578 -45.656 -37.531 1 95.94 886 THR A N 1
ATOM 7031 C CA . THR A 1 886 ? 10.977 -44.844 -38.562 1 95.94 886 THR A CA 1
ATOM 7032 C C . THR A 1 886 ? 9.477 -45.125 -38.688 1 95.94 886 THR A C 1
ATOM 7034 O O . THR A 1 886 ? 9.062 -46.281 -38.656 1 95.94 886 THR A O 1
ATOM 7037 N N . VAL A 1 887 ? 8.688 -44.094 -38.719 1 95.94 887 VAL A N 1
ATOM 7038 C CA . VAL A 1 887 ? 7.242 -44.188 -38.875 1 95.94 887 VAL A CA 1
ATOM 7039 C C . VAL A 1 887 ? 6.812 -43.438 -40.125 1 95.94 887 VAL A C 1
ATOM 7041 O O . VAL A 1 887 ? 7.344 -42.375 -40.438 1 95.94 887 VAL A O 1
ATOM 7044 N N . ASN A 1 888 ? 5.918 -44.031 -40.906 1 94.88 888 ASN A N 1
ATOM 7045 C CA . ASN A 1 888 ? 5.363 -43.375 -42.094 1 94.88 888 ASN A CA 1
ATOM 7046 C C . ASN A 1 888 ? 4.09 -42.594 -41.75 1 94.88 888 ASN A C 1
ATOM 7048 O O . ASN A 1 888 ? 3.088 -43.188 -41.375 1 94.88 888 ASN A O 1
ATOM 7052 N N . LEU A 1 889 ? 4.039 -41.344 -41.969 1 94.75 889 LEU A N 1
ATOM 7053 C CA . LEU A 1 889 ? 2.932 -40.469 -41.594 1 94.75 889 LEU A CA 1
ATOM 7054 C C . LEU A 1 889 ? 1.7 -40.75 -42.438 1 94.75 889 LEU A C 1
ATOM 7056 O O . LEU A 1 889 ? 0.57 -40.656 -41.969 1 94.75 889 LEU A O 1
ATOM 7060 N N . GLN A 1 890 ? 1.83 -41.094 -43.688 1 91.12 890 GLN A N 1
ATOM 7061 C CA . GLN A 1 890 ? 0.719 -41.281 -44.594 1 91.12 890 GLN A CA 1
ATOM 7062 C C . GLN A 1 890 ? -0.078 -42.531 -44.281 1 91.12 890 GLN A C 1
ATOM 7064 O O . GLN A 1 890 ? -1.258 -42.625 -44.594 1 91.12 890 GLN A O 1
ATOM 7069 N N . LYS A 1 891 ? 0.526 -43.375 -43.625 1 91.12 891 LYS A N 1
ATOM 7070 C CA . LYS A 1 891 ? -0.119 -44.656 -43.344 1 91.12 891 LYS A CA 1
ATOM 7071 C C . LYS A 1 891 ? -0.521 -44.75 -41.875 1 91.12 891 LYS A C 1
ATOM 7073 O O . LYS A 1 891 ? -0.806 -45.844 -41.375 1 91.12 891 LYS A O 1
ATOM 7078 N N . LEU A 1 892 ? -0.572 -43.719 -41.281 1 94.25 892 LEU A N 1
ATOM 7079 C CA . LEU A 1 892 ? -0.738 -43.75 -39.844 1 94.25 892 LEU A CA 1
ATOM 7080 C C . LEU A 1 892 ? -2.209 -43.875 -39.469 1 94.25 892 LEU A C 1
ATOM 7082 O O . LEU A 1 892 ? -2.594 -44.844 -38.781 1 94.25 892 LEU A O 1
ATOM 7086 N N . PHE A 1 893 ? -3.064 -43.062 -40 1 94.62 893 PHE A N 1
ATOM 7087 C CA . PHE A 1 893 ? -4.414 -42.938 -39.469 1 94.62 893 PHE A CA 1
ATOM 7088 C C . PHE A 1 893 ? -5.422 -43.656 -40.344 1 94.62 893 PHE A C 1
ATOM 7090 O O . PHE A 1 893 ? -5.289 -43.656 -41.562 1 94.62 893 PHE A O 1
ATOM 7097 N N . SER A 1 894 ? -6.438 -44.094 -39.688 1 92 894 SER A N 1
ATOM 7098 C CA . SER A 1 894 ? -7.492 -44.812 -40.406 1 92 894 SER A CA 1
ATOM 7099 C C . SER A 1 894 ? -8.602 -43.875 -40.844 1 92 894 SER A C 1
ATOM 7101 O O . SER A 1 894 ? -9.406 -44.188 -41.719 1 92 894 SER A O 1
ATOM 7103 N N . THR A 1 895 ? -8.664 -42.719 -40.25 1 86.88 895 THR A N 1
ATOM 7104 C CA . THR A 1 895 ? -9.789 -41.812 -40.469 1 86.88 895 THR A CA 1
ATOM 7105 C C . THR A 1 895 ? -9.344 -40.562 -41.219 1 86.88 895 THR A C 1
ATOM 7107 O O . THR A 1 895 ? -10.172 -39.75 -41.625 1 86.88 895 THR A O 1
ATOM 7110 N N . LEU A 1 896 ? -8.062 -40.406 -41.344 1 90.44 896 LEU A N 1
ATOM 7111 C CA . LEU A 1 896 ? -7.523 -39.188 -41.938 1 90.44 896 LEU A CA 1
ATOM 7112 C C . LEU A 1 896 ? -6.633 -39.469 -43.125 1 90.44 896 LEU A C 1
ATOM 7114 O O . LEU A 1 896 ? -5.891 -40.469 -43.125 1 90.44 896 LEU A O 1
ATOM 7118 N N . GLU A 1 897 ? -6.824 -38.625 -44.125 1 91.81 897 GLU A N 1
ATOM 7119 C CA . GLU A 1 897 ? -5.863 -38.625 -45.219 1 91.81 897 GLU A CA 1
ATOM 7120 C C . GLU A 1 897 ? -4.879 -37.469 -45.094 1 91.81 897 GLU A C 1
ATOM 7122 O O . GLU A 1 897 ? -5.281 -36.312 -45.094 1 91.81 897 GLU A O 1
ATOM 7127 N N . ILE A 1 898 ? -3.637 -37.812 -44.938 1 94.69 898 ILE A N 1
ATOM 7128 C CA . ILE A 1 898 ? -2.607 -36.781 -44.781 1 94.69 898 ILE A CA 1
ATOM 7129 C C . ILE A 1 898 ? -2.094 -36.344 -46.156 1 94.69 898 ILE A C 1
ATOM 7131 O O . ILE A 1 898 ? -1.562 -37.156 -46.906 1 94.69 898 ILE A O 1
ATOM 7135 N N . VAL A 1 899 ? -2.236 -35.062 -46.438 1 93.69 899 VAL A N 1
ATOM 7136 C CA . VAL A 1 899 ? -1.871 -34.562 -47.75 1 93.69 899 VAL A CA 1
ATOM 7137 C C . VAL A 1 899 ? -0.639 -33.656 -47.656 1 93.69 899 VAL A C 1
ATOM 7139 O O . VAL A 1 899 ? -0.024 -33.344 -48.656 1 93.69 899 VAL A O 1
ATOM 7142 N N . GLY A 1 900 ? -0.254 -33.312 -46.469 1 93.94 900 GLY A N 1
ATOM 7143 C CA . GLY A 1 900 ? 0.931 -32.5 -46.219 1 93.94 900 GLY A CA 1
ATOM 7144 C C . GLY A 1 900 ? 1.439 -32.594 -44.781 1 93.94 900 GLY A C 1
ATOM 7145 O O . GLY A 1 900 ? 0.662 -32.844 -43.875 1 93.94 900 GLY A O 1
ATOM 7146 N N . ALA A 1 901 ? 2.682 -32.438 -44.594 1 95.31 901 ALA A N 1
ATOM 7147 C CA . ALA A 1 901 ? 3.307 -32.469 -43.281 1 95.31 901 ALA A CA 1
ATOM 7148 C C . ALA A 1 901 ? 4.484 -31.484 -43.219 1 95.31 901 ALA A C 1
ATOM 7150 O O . ALA A 1 901 ? 5.348 -31.5 -44.094 1 95.31 901 ALA A O 1
ATOM 7151 N N . THR A 1 902 ? 4.441 -30.547 -42.281 1 95.5 902 THR A N 1
ATOM 7152 C CA . THR A 1 902 ? 5.551 -29.625 -42.031 1 95.5 902 THR A CA 1
ATOM 7153 C C . THR A 1 902 ? 6.039 -29.734 -40.594 1 95.5 902 THR A C 1
ATOM 7155 O O . THR A 1 902 ? 5.234 -29.703 -39.656 1 95.5 902 THR A O 1
ATOM 7158 N N . GLU A 1 903 ? 7.293 -29.891 -40.375 1 96.75 903 GLU A N 1
ATOM 7159 C CA . GLU A 1 903 ? 7.852 -30.047 -39.062 1 96.75 903 GLU A CA 1
ATOM 7160 C C . GLU A 1 903 ? 7.973 -28.703 -38.344 1 96.75 903 GLU A C 1
ATOM 7162 O O . GLU A 1 903 ? 8.328 -27.703 -38.969 1 96.75 903 GLU A O 1
ATOM 7167 N N . MET A 1 904 ? 7.672 -28.719 -37.062 1 97.75 904 MET A N 1
ATOM 7168 C CA . MET A 1 904 ? 7.703 -27.531 -36.219 1 97.75 904 MET A CA 1
ATOM 7169 C C . MET A 1 904 ? 8.633 -27.734 -35.031 1 97.75 904 MET A C 1
ATOM 7171 O O . MET A 1 904 ? 9.078 -28.859 -34.781 1 97.75 904 MET A O 1
ATOM 7175 N N . SER A 1 905 ? 9.016 -26.594 -34.375 1 97.19 905 SER A N 1
ATOM 7176 C CA . SER A 1 905 ? 9.648 -26.703 -33.062 1 97.19 905 SER A CA 1
ATOM 7177 C C . SER A 1 905 ? 8.727 -27.375 -32.062 1 97.19 905 SER A C 1
ATOM 7179 O O . SER A 1 905 ? 7.527 -27.516 -32.312 1 97.19 905 SER A O 1
ATOM 7181 N N . LEU A 1 906 ? 9.273 -27.766 -30.953 1 98.25 906 LEU A N 1
ATOM 7182 C CA . LEU A 1 906 ? 8.516 -28.469 -29.922 1 98.25 906 LEU A CA 1
ATOM 7183 C C . LEU A 1 906 ? 7.336 -27.625 -29.453 1 98.25 906 LEU A C 1
ATOM 7185 O O . LEU A 1 906 ? 6.262 -28.172 -29.172 1 98.25 906 LEU A O 1
ATOM 7189 N N . GLY A 1 907 ? 7.512 -26.297 -29.391 1 97.81 907 GLY A N 1
ATOM 7190 C CA . GLY A 1 907 ? 6.465 -25.391 -28.938 1 97.81 907 GLY A CA 1
ATOM 7191 C C . GLY A 1 907 ? 5.41 -25.125 -30 1 97.81 907 GLY A C 1
ATOM 7192 O O . GLY A 1 907 ? 4.387 -24.5 -29.703 1 97.81 907 GLY A O 1
ATOM 7193 N N . ALA A 1 908 ? 5.629 -25.516 -31.219 1 98 908 ALA A N 1
ATOM 7194 C CA . ALA A 1 908 ? 4.727 -25.406 -32.344 1 98 908 ALA A CA 1
ATOM 7195 C C . ALA A 1 908 ? 4.488 -23.938 -32.719 1 98 908 ALA A C 1
ATOM 7197 O O . ALA A 1 908 ? 3.389 -23.562 -33.125 1 98 908 ALA A O 1
ATOM 7198 N N . ASN A 1 909 ? 5.469 -23.062 -32.469 1 96 909 ASN A N 1
ATOM 7199 C CA . ASN A 1 909 ? 5.277 -21.656 -32.781 1 96 909 ASN A CA 1
ATOM 7200 C C . ASN A 1 909 ? 6.246 -21.172 -33.844 1 96 909 ASN A C 1
ATOM 7202 O O . ASN A 1 909 ? 6.262 -19.984 -34.188 1 96 909 ASN A O 1
ATOM 7206 N N . GLN A 1 910 ? 7.059 -22.047 -34.344 1 95.38 910 GLN A N 1
ATOM 7207 C CA . GLN A 1 910 ? 7.93 -21.75 -35.469 1 95.38 910 GLN A CA 1
ATOM 7208 C C . GLN A 1 910 ? 8.227 -23 -36.281 1 95.38 910 GLN A C 1
ATOM 7210 O O . GLN A 1 910 ? 8.172 -24.109 -35.75 1 95.38 910 GLN A O 1
ATOM 7215 N N . TRP A 1 911 ? 8.523 -22.812 -37.531 1 95.69 911 TRP A N 1
ATOM 7216 C CA . TRP A 1 911 ? 8.961 -23.922 -38.344 1 95.69 911 TRP A CA 1
ATOM 7217 C C . TRP A 1 911 ? 10.352 -24.406 -37.938 1 95.69 911 TRP A C 1
ATOM 7219 O O . TRP A 1 911 ? 11.227 -23.594 -37.625 1 95.69 911 TRP A O 1
ATOM 7229 N N . LYS A 1 912 ? 10.508 -25.719 -37.906 1 95.75 912 LYS A N 1
ATOM 7230 C CA . LYS A 1 912 ? 11.75 -26.297 -37.406 1 95.75 912 LYS A CA 1
ATOM 7231 C C . LYS A 1 912 ? 12.945 -25.781 -38.219 1 95.75 912 LYS A C 1
ATOM 7233 O O . LYS A 1 912 ? 14.008 -25.516 -37.656 1 95.75 912 LYS A O 1
ATOM 7238 N N . ASP A 1 913 ? 12.812 -25.609 -39.531 1 93.12 913 ASP A N 1
ATOM 7239 C CA . ASP A 1 913 ? 13.914 -25.234 -40.406 1 93.12 913 ASP A CA 1
ATOM 7240 C C . ASP A 1 913 ? 14.266 -23.75 -40.25 1 93.12 913 ASP A C 1
ATOM 7242 O O . ASP A 1 913 ? 15.344 -23.312 -40.656 1 93.12 913 ASP A O 1
ATOM 7246 N N . GLN A 1 914 ? 13.367 -23.047 -39.562 1 92.75 914 GLN A N 1
ATOM 7247 C CA . GLN A 1 914 ? 13.609 -21.625 -39.344 1 92.75 914 GLN A CA 1
ATOM 7248 C C . GLN A 1 914 ? 14.078 -21.391 -37.906 1 92.75 914 GLN A C 1
ATOM 7250 O O . GLN A 1 914 ? 14.398 -20.25 -37.531 1 92.75 914 GLN A O 1
ATOM 7255 N N . MET A 1 915 ? 14.094 -22.406 -37.156 1 94 915 MET A N 1
ATOM 7256 C CA . MET A 1 915 ? 14.508 -22.25 -35.75 1 94 915 MET A CA 1
ATOM 7257 C C . MET A 1 915 ? 16.016 -22.109 -35.656 1 94 915 MET A C 1
ATOM 7259 O O . MET A 1 915 ? 16.766 -22.953 -36.156 1 94 915 MET A O 1
ATOM 7263 N N . THR A 1 916 ? 16.438 -20.984 -35.156 1 91.31 916 THR A N 1
ATOM 7264 C CA . THR A 1 916 ? 17.859 -20.734 -34.906 1 91.31 916 THR A CA 1
ATOM 7265 C C . THR A 1 916 ? 18.094 -20.406 -33.406 1 91.31 916 THR A C 1
ATOM 7267 O O . THR A 1 916 ? 17.281 -19.719 -32.781 1 91.31 916 THR A O 1
ATOM 7270 N N . ARG A 1 917 ? 19.172 -20.938 -32.875 1 94.25 917 ARG A N 1
ATOM 7271 C CA . ARG A 1 917 ? 19.562 -20.641 -31.5 1 94.25 917 ARG A CA 1
ATOM 7272 C C . ARG A 1 917 ? 21 -20.156 -31.438 1 94.25 917 ARG A C 1
ATOM 7274 O O . ARG A 1 917 ? 21.781 -20.406 -32.344 1 94.25 917 ARG A O 1
ATOM 7281 N N . LEU A 1 918 ? 21.312 -19.516 -30.359 1 94.44 918 LEU A N 1
ATOM 7282 C CA . LEU A 1 918 ? 22.688 -19.047 -30.141 1 94.44 918 LEU A CA 1
ATOM 7283 C C . LEU A 1 918 ? 23.609 -20.234 -29.859 1 94.44 918 LEU A C 1
ATOM 7285 O O . LEU A 1 918 ? 23.234 -21.188 -29.188 1 94.44 918 LEU A O 1
ATOM 7289 N N . ASP A 1 919 ? 24.797 -20.125 -30.438 1 92 919 ASP A N 1
ATOM 7290 C CA . ASP A 1 919 ? 25.812 -21.125 -30.188 1 92 919 ASP A CA 1
ATOM 7291 C C . ASP A 1 919 ? 26.734 -20.703 -29.047 1 92 919 ASP A C 1
ATOM 7293 O O . ASP A 1 919 ? 27.219 -19.562 -29.016 1 92 919 ASP A O 1
ATOM 7297 N N . TRP A 1 920 ? 26.969 -21.609 -28.109 1 94 920 TRP A N 1
ATOM 7298 C CA . TRP A 1 920 ? 27.75 -21.297 -26.922 1 94 920 TRP A CA 1
ATOM 7299 C C . TRP A 1 920 ? 29.016 -22.141 -26.844 1 94 920 TRP A C 1
ATOM 7301 O O . TRP A 1 920 ? 28.984 -23.328 -27.188 1 94 920 TRP A O 1
ATOM 7311 N N . LYS A 1 921 ? 30.078 -21.578 -26.438 1 91.06 921 LYS A N 1
ATOM 7312 C CA . LYS A 1 921 ? 31.344 -22.281 -26.25 1 91.06 921 LYS A CA 1
ATOM 7313 C C . LYS A 1 921 ? 31.438 -22.875 -24.844 1 91.06 921 LYS A C 1
ATOM 7315 O O . LYS A 1 921 ? 31.156 -22.188 -23.859 1 91.06 921 LYS A O 1
ATOM 7320 N N . THR A 1 922 ? 31.797 -24.203 -24.891 1 87.88 922 THR A N 1
ATOM 7321 C CA . THR A 1 922 ? 31.922 -24.844 -23.594 1 87.88 922 THR A CA 1
ATOM 7322 C C . THR A 1 922 ? 33.375 -25.188 -23.297 1 87.88 922 THR A C 1
ATOM 7324 O O . THR A 1 922 ? 34.219 -25.25 -24.219 1 87.88 922 THR A O 1
ATOM 7327 N N . SER A 1 923 ? 33.688 -25.297 -22.016 1 77.44 923 SER A N 1
ATOM 7328 C CA . SER A 1 923 ? 35.031 -25.625 -21.562 1 77.44 923 SER A CA 1
ATOM 7329 C C . SER A 1 923 ? 35.469 -27.016 -22.031 1 77.44 923 SER A C 1
ATOM 7331 O O . SER A 1 923 ? 36.656 -27.312 -22.125 1 77.44 923 SER A O 1
ATOM 7333 N N . SER A 1 924 ? 34.562 -27.875 -22.266 1 70.25 924 SER A N 1
ATOM 7334 C CA . SER A 1 924 ? 34.906 -29.219 -22.688 1 70.25 924 SER A CA 1
ATOM 7335 C C . SER A 1 924 ? 35.312 -29.25 -24.156 1 70.25 924 SER A C 1
ATOM 7337 O O . SER A 1 924 ? 35.906 -30.219 -24.625 1 70.25 924 SER A O 1
ATOM 7339 N N . GLY A 1 925 ? 35.344 -28.125 -24.844 1 62.22 925 GLY A N 1
ATOM 7340 C CA . GLY A 1 925 ? 35.812 -27.984 -26.203 1 62.22 925 GLY A CA 1
ATOM 7341 C C . GLY A 1 925 ? 35.031 -28.812 -27.203 1 62.22 925 GLY A C 1
ATOM 7342 O O . GLY A 1 925 ? 35.344 -28.859 -28.391 1 62.22 925 GLY A O 1
ATOM 7343 N N . GLU A 1 926 ? 34.062 -29.609 -26.734 1 61.84 926 GLU A N 1
ATOM 7344 C CA . GLU A 1 926 ? 33.375 -30.5 -27.641 1 61.84 926 GLU A CA 1
ATOM 7345 C C . GLU A 1 926 ? 32.594 -29.719 -28.688 1 61.84 926 GLU A C 1
ATOM 7347 O O . GLU A 1 926 ? 31.969 -28.688 -28.391 1 61.84 926 GLU A O 1
ATOM 7352 N N . GLN A 1 927 ? 32.969 -29.953 -29.906 1 59.78 927 GLN A N 1
ATOM 7353 C CA . GLN A 1 927 ? 32.281 -29.312 -31.031 1 59.78 927 GLN A CA 1
ATOM 7354 C C . GLN A 1 927 ? 30.906 -29.938 -31.266 1 59.78 927 GLN A C 1
ATOM 7356 O O . GLN A 1 927 ? 30.734 -31.141 -31.062 1 59.78 927 GLN A O 1
ATOM 7361 N N . PRO A 1 928 ? 29.938 -29.062 -31.5 1 61.53 928 PRO A N 1
ATOM 7362 C CA . PRO A 1 928 ? 28.594 -29.594 -31.781 1 61.53 928 PRO A CA 1
ATOM 7363 C C . PRO A 1 928 ? 28.609 -30.641 -32.906 1 61.53 928 PRO A C 1
ATOM 7365 O O . PRO A 1 928 ? 29.359 -30.5 -33.875 1 61.53 928 PRO A O 1
ATOM 7368 N N . GLN A 1 929 ? 28.172 -31.906 -32.594 1 59.94 929 GLN A N 1
ATOM 7369 C CA . GLN A 1 929 ? 28.094 -32.938 -33.594 1 59.94 929 GLN A CA 1
ATOM 7370 C C . GLN A 1 929 ? 27.062 -32.594 -34.688 1 59.94 929 GLN A C 1
ATOM 7372 O O . GLN A 1 929 ? 26.094 -31.891 -34.406 1 59.94 929 GLN A O 1
ATOM 7377 N N . ARG A 1 930 ? 27.484 -32.938 -35.781 1 57.09 930 ARG A N 1
ATOM 7378 C CA . ARG A 1 930 ? 26.812 -32.688 -37.031 1 57.09 930 ARG A CA 1
ATOM 7379 C C . ARG A 1 930 ? 25.406 -33.281 -37.031 1 57.09 930 ARG A C 1
ATOM 7381 O O . ARG A 1 930 ? 25.172 -34.344 -36.438 1 57.09 930 ARG A O 1
ATOM 7388 N N . GLN A 1 931 ? 24.578 -32.75 -37.594 1 57.41 931 GLN A N 1
ATOM 7389 C CA . GLN A 1 931 ? 23.141 -32.938 -37.812 1 57.41 931 GLN A CA 1
ATOM 7390 C C . GLN A 1 931 ? 22.828 -34.375 -38.25 1 57.41 931 GLN A C 1
ATOM 7392 O O . GLN A 1 931 ? 23.641 -35 -38.938 1 57.41 931 GLN A O 1
ATOM 7397 N N . SER A 1 932 ? 21.891 -35.031 -37.594 1 57.81 932 SER A N 1
ATOM 7398 C CA . SER A 1 932 ? 21.359 -36.344 -37.906 1 57.81 932 SER A CA 1
ATOM 7399 C C . SER A 1 932 ? 20.969 -36.438 -39.375 1 57.81 932 SER A C 1
ATOM 7401 O O . SER A 1 932 ? 20.609 -35.438 -40 1 57.81 932 SER A O 1
ATOM 7403 N N . PRO A 1 933 ? 21.203 -37.594 -39.938 1 57.53 933 PRO A N 1
ATOM 7404 C CA . PRO A 1 933 ? 20.844 -37.812 -41.344 1 57.53 933 PRO A CA 1
ATOM 7405 C C . PRO A 1 933 ? 19.391 -37.438 -41.656 1 57.53 933 PRO A C 1
ATOM 7407 O O . PRO A 1 933 ? 18.547 -37.5 -40.75 1 57.53 933 PRO A O 1
ATOM 7410 N N . SER A 1 934 ? 19.141 -36.75 -42.75 1 66.38 934 SER A N 1
ATOM 7411 C CA . SER A 1 934 ? 17.844 -36.312 -43.25 1 66.38 934 SER A CA 1
ATOM 7412 C C . SER A 1 934 ? 16.906 -37.5 -43.438 1 66.38 934 SER A C 1
ATOM 7414 O O . SER A 1 934 ? 17.344 -38.625 -43.625 1 66.38 934 SER A O 1
ATOM 7416 N N . ASP A 1 935 ? 15.633 -37.344 -43.094 1 71.56 935 ASP A N 1
ATOM 7417 C CA . ASP A 1 935 ? 14.578 -38.344 -43.281 1 71.56 935 ASP A CA 1
ATOM 7418 C C . ASP A 1 935 ? 14.594 -38.906 -44.719 1 71.56 935 ASP A C 1
ATOM 7420 O O . ASP A 1 935 ? 14.914 -38.188 -45.656 1 71.56 935 ASP A O 1
ATOM 7424 N N . PRO A 1 936 ? 14.438 -40.188 -44.875 1 65.19 936 PRO A N 1
ATOM 7425 C CA . PRO A 1 936 ? 14.445 -40.812 -46.219 1 65.19 936 PRO A CA 1
ATOM 7426 C C . PRO A 1 936 ? 13.438 -40.188 -47.156 1 65.19 936 PRO A C 1
ATOM 7428 O O . PRO A 1 936 ? 13.695 -40.094 -48.375 1 65.19 936 PRO A O 1
ATOM 7431 N N . SER A 1 937 ? 12.297 -40 -46.719 1 76.44 937 SER A N 1
ATOM 7432 C CA . SER A 1 937 ? 11.25 -39.312 -47.469 1 76.44 937 SER A CA 1
ATOM 7433 C C . SER A 1 937 ? 10.531 -38.281 -46.594 1 76.44 937 SER A C 1
ATOM 7435 O O . SER A 1 937 ? 10.633 -38.344 -45.375 1 76.44 937 SER A O 1
ATOM 7437 N N . PRO A 1 938 ? 9.844 -37.469 -47.344 1 81.44 938 PRO A N 1
ATOM 7438 C CA . PRO A 1 938 ? 9.109 -36.469 -46.594 1 81.44 938 PRO A CA 1
ATOM 7439 C C . PRO A 1 938 ? 8.039 -37.062 -45.688 1 81.44 938 PRO A C 1
ATOM 7441 O O . PRO A 1 938 ? 7.578 -36.406 -44.75 1 81.44 938 PRO A O 1
ATOM 7444 N N . TRP A 1 939 ? 7.715 -38.312 -45.906 1 90.5 939 TRP A N 1
ATOM 7445 C CA . TRP A 1 939 ? 6.648 -38.938 -45.156 1 90.5 939 TRP A CA 1
ATOM 7446 C C . TRP A 1 939 ? 7.223 -39.875 -44.094 1 90.5 939 TRP A C 1
ATOM 7448 O O . TRP A 1 939 ? 6.516 -40.25 -43.156 1 90.5 939 TRP A O 1
ATOM 7458 N N . ASP A 1 940 ? 8.453 -40.25 -44.25 1 93.5 940 ASP A N 1
ATOM 7459 C CA . ASP A 1 940 ? 9.102 -41.125 -43.281 1 93.5 940 ASP A CA 1
ATOM 7460 C C . ASP A 1 940 ? 9.797 -40.312 -42.188 1 93.5 940 ASP A C 1
ATOM 7462 O O . ASP A 1 940 ? 10.742 -39.594 -42.438 1 93.5 940 ASP A O 1
ATOM 7466 N N . VAL A 1 941 ? 9.328 -40.531 -41 1 95.31 941 VAL A N 1
ATOM 7467 C CA . VAL A 1 941 ? 9.852 -39.781 -39.844 1 95.31 941 VAL A CA 1
ATOM 7468 C C . VAL A 1 941 ? 10.672 -40.75 -38.969 1 95.31 941 VAL A C 1
ATOM 7470 O O . VAL A 1 941 ? 10.141 -41.688 -38.375 1 95.31 941 VAL A O 1
ATOM 7473 N N . THR A 1 942 ? 11.945 -40.531 -38.875 1 96.38 942 THR A N 1
ATOM 7474 C CA . THR A 1 942 ? 12.805 -41.312 -38 1 96.38 942 THR A CA 1
ATOM 7475 C C . THR A 1 942 ? 12.945 -40.625 -36.625 1 96.38 942 THR A C 1
ATOM 7477 O O . THR A 1 942 ? 13.242 -39.438 -36.562 1 96.38 942 THR A O 1
ATOM 7480 N N . LEU A 1 943 ? 12.734 -41.375 -35.625 1 97.06 943 LEU A N 1
ATOM 7481 C CA . LEU A 1 943 ? 12.867 -40.938 -34.219 1 97.06 943 LEU A CA 1
ATOM 7482 C C . LEU A 1 943 ? 14.055 -41.594 -33.562 1 97.06 943 LEU A C 1
ATOM 7484 O O . LEU A 1 943 ? 14.133 -42.844 -33.5 1 97.06 943 LEU A O 1
ATOM 7488 N N . ASN A 1 944 ? 14.977 -40.781 -33.094 1 96.12 944 ASN A N 1
ATOM 7489 C CA . ASN A 1 944 ? 16.062 -41.281 -32.25 1 96.12 944 ASN A CA 1
ATOM 7490 C C . ASN A 1 944 ? 15.656 -41.281 -30.766 1 96.12 944 ASN A C 1
ATOM 7492 O O . ASN A 1 944 ? 14.68 -40.656 -30.375 1 96.12 944 ASN A O 1
ATOM 7496 N N . PRO A 1 945 ? 16.422 -42.062 -29.984 1 96.88 945 PRO A N 1
ATOM 7497 C CA . PRO A 1 945 ? 16.062 -42.156 -28.562 1 96.88 945 PRO A CA 1
ATOM 7498 C C . PRO A 1 945 ? 15.789 -40.812 -27.922 1 96.88 945 PRO A C 1
ATOM 7500 O O . PRO A 1 945 ? 16.609 -39.875 -28.047 1 96.88 945 PRO A O 1
ATOM 7503 N N . MET A 1 946 ? 14.688 -40.688 -27.281 1 97.38 946 MET A N 1
ATOM 7504 C CA . MET A 1 946 ? 14.219 -39.562 -26.484 1 97.38 946 MET A CA 1
ATOM 7505 C C . MET A 1 946 ? 13.828 -38.406 -27.375 1 97.38 946 MET A C 1
ATOM 7507 O O . MET A 1 946 ? 13.398 -37.344 -26.891 1 97.38 946 MET A O 1
ATOM 7511 N N . GLU A 1 947 ? 13.875 -38.5 -28.641 1 97.44 947 GLU A N 1
ATOM 7512 C CA . GLU A 1 947 ? 13.508 -37.406 -29.547 1 97.44 947 GLU A CA 1
ATOM 7513 C C . GLU A 1 947 ? 12 -37.219 -29.594 1 97.44 947 GLU A C 1
ATOM 7515 O O . GLU A 1 947 ? 11.242 -38.188 -29.578 1 97.44 947 GLU A O 1
ATOM 7520 N N . ILE A 1 948 ? 11.539 -36 -29.594 1 98.06 948 ILE A N 1
ATOM 7521 C CA . ILE A 1 948 ? 10.172 -35.625 -29.922 1 98.06 948 ILE A CA 1
ATOM 7522 C C . ILE A 1 948 ? 10.156 -34.812 -31.219 1 98.06 948 ILE A C 1
ATOM 7524 O O . ILE A 1 948 ? 10.867 -33.812 -31.344 1 98.06 948 ILE A O 1
ATOM 7528 N N . ARG A 1 949 ? 9.461 -35.219 -32.125 1 97.75 949 ARG A N 1
ATOM 7529 C CA . ARG A 1 949 ? 9.312 -34.5 -33.375 1 97.75 949 ARG A CA 1
ATOM 7530 C C . ARG A 1 949 ? 7.871 -34 -33.562 1 97.75 949 ARG A C 1
ATOM 7532 O O . ARG A 1 949 ? 6.93 -34.781 -33.344 1 97.75 949 ARG A O 1
ATOM 7539 N N . THR A 1 950 ? 7.723 -32.75 -33.875 1 98.25 950 THR A N 1
ATOM 7540 C CA . THR A 1 950 ? 6.445 -32.062 -33.969 1 98.25 950 THR A CA 1
ATOM 7541 C C . THR A 1 950 ? 6.117 -31.75 -35.438 1 98.25 950 THR A C 1
ATOM 7543 O O . THR A 1 950 ? 6.938 -31.172 -36.156 1 98.25 950 THR A O 1
ATOM 7546 N N . PHE A 1 951 ? 4.883 -32.062 -35.875 1 97.69 951 PHE A N 1
ATOM 7547 C CA . PHE A 1 951 ? 4.488 -31.797 -37.25 1 97.69 951 PHE A CA 1
ATOM 7548 C C . PHE A 1 951 ? 3.105 -31.156 -37.312 1 97.69 951 PHE A C 1
ATOM 7550 O O . PHE A 1 951 ? 2.23 -31.484 -36.5 1 97.69 951 PHE A O 1
ATOM 7557 N N . LEU A 1 952 ? 2.971 -30.219 -38.125 1 97.25 952 LEU A N 1
ATOM 7558 C CA . LEU A 1 952 ? 1.658 -29.75 -38.562 1 97.25 952 LEU A CA 1
ATOM 7559 C C . LEU A 1 952 ? 1.214 -30.469 -39.844 1 97.25 952 LEU A C 1
ATOM 7561 O O . LEU A 1 952 ? 1.812 -30.281 -40.906 1 97.25 952 LEU A O 1
ATOM 7565 N N . LEU A 1 953 ? 0.144 -31.234 -39.688 1 96.5 953 LEU A N 1
ATOM 7566 C CA . LEU A 1 953 ? -0.364 -32.031 -40.812 1 96.5 953 LEU A CA 1
ATOM 7567 C C . LEU A 1 953 ? -1.526 -31.312 -41.5 1 96.5 953 LEU A C 1
ATOM 7569 O O . LEU A 1 953 ? -2.383 -30.734 -40.812 1 96.5 953 LEU A O 1
ATOM 7573 N N . ARG A 1 954 ? -1.579 -31.25 -42.781 1 93.56 954 ARG A N 1
ATOM 7574 C CA . ARG A 1 954 ? -2.766 -30.906 -43.562 1 93.56 954 ARG A CA 1
ATOM 7575 C C . ARG A 1 954 ? -3.6 -32.156 -43.875 1 93.56 954 ARG A C 1
ATOM 7577 O O . ARG A 1 954 ? -3.094 -33.125 -44.438 1 93.56 954 ARG A O 1
ATOM 7584 N N . VAL A 1 955 ? -4.789 -32.094 -43.438 1 93.44 955 VAL A N 1
ATOM 7585 C CA . VAL A 1 955 ? -5.566 -33.344 -43.5 1 93.44 955 VAL A CA 1
ATOM 7586 C C . VAL A 1 955 ? -6.879 -33.094 -44.25 1 93.44 955 VAL A C 1
ATOM 7588 O O . VAL A 1 955 ? -7.359 -31.953 -44.312 1 93.44 955 VAL A O 1
ATOM 7591 N N . MET A 1 956 ? -7.332 -34 -45 1 86.06 956 MET A N 1
ATOM 7592 C CA . MET A 1 956 ? -8.68 -34.094 -45.562 1 86.06 956 MET A CA 1
ATOM 7593 C C . MET A 1 956 ? -9.492 -35.188 -44.844 1 86.06 956 MET A C 1
ATOM 7595 O O . MET A 1 956 ? -8.977 -36.281 -44.594 1 86.06 956 MET A O 1
ATOM 7599 N N . GLN A 1 957 ? -10.594 -34.75 -44.375 1 73.56 957 GLN A N 1
ATOM 7600 C CA . GLN A 1 957 ? -11.43 -35.719 -43.688 1 73.56 957 GLN A CA 1
ATOM 7601 C C . GLN A 1 957 ? -12.219 -36.594 -44.688 1 73.56 957 GLN A C 1
ATOM 7603 O O . GLN A 1 957 ? -12.641 -36.094 -45.719 1 73.56 957 GLN A O 1
ATOM 7608 N N . HIS A 1 958 ? -12.211 -37.906 -44.5 1 62.97 958 HIS A N 1
ATOM 7609 C CA . HIS A 1 958 ? -13.07 -38.719 -45.344 1 62.97 958 HIS A CA 1
ATOM 7610 C C . HIS A 1 958 ? -14.539 -38.562 -44.938 1 62.97 958 HIS A C 1
ATOM 7612 O O . HIS A 1 958 ? -14.844 -38.281 -43.781 1 62.97 958 HIS A O 1
ATOM 7618 N N . ALA B 1 1 ? -11.492 30.062 -22.625 1 37.41 1 ALA B N 1
ATOM 7619 C CA . ALA B 1 1 ? -12.352 30.641 -21.594 1 37.41 1 ALA B CA 1
ATOM 7620 C C . ALA B 1 1 ? -12.328 29.812 -20.312 1 37.41 1 ALA B C 1
ATOM 7622 O O . ALA B 1 1 ? -12.422 28.578 -20.375 1 37.41 1 ALA B O 1
ATOM 7623 N N . CYS B 1 2 ? -11.719 30.172 -19.156 1 58.59 2 CYS B N 1
ATOM 7624 C CA . CYS B 1 2 ? -11.719 29.5 -17.859 1 58.59 2 CYS B CA 1
ATOM 7625 C C . CYS B 1 2 ? -13.141 29.125 -17.438 1 58.59 2 CYS B C 1
ATOM 7627 O O . CYS B 1 2 ? -14.086 29.875 -17.703 1 58.59 2 CYS B O 1
ATOM 7629 N N . PRO B 1 3 ? -13.43 27.859 -16.969 1 50.19 3 PRO B N 1
ATOM 7630 C CA . PRO B 1 3 ? -14.805 27.531 -16.594 1 50.19 3 PRO B CA 1
ATOM 7631 C C . PRO B 1 3 ? -15.367 28.484 -15.531 1 50.19 3 PRO B C 1
ATOM 7633 O O . PRO B 1 3 ? -14.75 28.688 -14.484 1 50.19 3 PRO B O 1
ATOM 7636 N N . THR B 1 4 ? -15.883 29.531 -15.906 1 50.59 4 THR B N 1
ATOM 7637 C CA . THR B 1 4 ? -16.672 30.219 -14.883 1 50.59 4 THR B CA 1
ATOM 7638 C C . THR B 1 4 ? -17.844 29.359 -14.422 1 50.59 4 THR B C 1
ATOM 7640 O O . THR B 1 4 ? -18.234 28.422 -15.109 1 50.59 4 THR B O 1
ATOM 7643 N N . LEU B 1 5 ? -18.156 29.312 -13.156 1 49.81 5 LEU B N 1
ATOM 7644 C CA . LEU B 1 5 ? -19.344 28.609 -12.688 1 49.81 5 LEU B CA 1
ATOM 7645 C C . LEU B 1 5 ? -20.438 28.625 -13.75 1 49.81 5 LEU B C 1
ATOM 7647 O O . LEU B 1 5 ? -21.203 27.656 -13.875 1 49.81 5 LEU B O 1
ATOM 7651 N N . ASP B 1 6 ? -20.484 29.719 -14.477 1 46.78 6 ASP B N 1
ATOM 7652 C CA . ASP B 1 6 ? -21.562 29.859 -15.445 1 46.78 6 ASP B CA 1
ATOM 7653 C C . ASP B 1 6 ? -21.156 29.312 -16.812 1 46.78 6 ASP B C 1
ATOM 7655 O O . ASP B 1 6 ? -21.953 29.328 -17.75 1 46.78 6 ASP B O 1
ATOM 7659 N N . SER B 1 7 ? -19.844 29.047 -17.078 1 49.12 7 SER B N 1
ATOM 7660 C CA . SER B 1 7 ? -19.297 28.953 -18.422 1 49.12 7 SER B CA 1
ATOM 7661 C C . SER B 1 7 ? -19.484 27.547 -19 1 49.12 7 SER B C 1
ATOM 7663 O O . SER B 1 7 ? -18.984 27.25 -20.094 1 49.12 7 SER B O 1
ATOM 7665 N N . GLY B 1 8 ? -20.391 26.734 -18.469 1 65 8 GLY B N 1
ATOM 7666 C CA . GLY B 1 8 ? -20.656 25.5 -19.203 1 65 8 GLY B CA 1
ATOM 7667 C C . GLY B 1 8 ? -19.625 24.406 -18.922 1 65 8 GLY B C 1
ATOM 7668 O O . GLY B 1 8 ? -19.625 23.375 -19.594 1 65 8 GLY B O 1
ATOM 7669 N N . SER B 1 9 ? -18.672 24.625 -17.938 1 82.25 9 SER B N 1
ATOM 7670 C CA . SER B 1 9 ? -17.656 23.609 -17.703 1 82.25 9 SER B CA 1
ATOM 7671 C C . SER B 1 9 ? -18.188 22.5 -16.797 1 82.25 9 SER B C 1
ATOM 7673 O O . SER B 1 9 ? -17.625 21.406 -16.75 1 82.25 9 SER B O 1
ATOM 7675 N N . CYS B 1 10 ? -19.172 22.797 -16.078 1 92.38 10 CYS B N 1
ATOM 7676 C CA . CYS B 1 10 ? -19.734 21.781 -15.203 1 92.38 10 CYS B CA 1
ATOM 7677 C C . CYS B 1 10 ? -20.484 20.719 -16.016 1 92.38 10 CYS B C 1
ATOM 7679 O O . CYS B 1 10 ? -21.141 21.031 -17 1 92.38 10 CYS B O 1
ATOM 7681 N N . PRO B 1 11 ? -20.297 19.516 -15.594 1 92.25 11 PRO B N 1
ATOM 7682 C CA . PRO B 1 11 ? -21.047 18.453 -16.281 1 92.25 11 PRO B CA 1
ATOM 7683 C C . PRO B 1 11 ? -22.562 18.641 -16.172 1 92.25 11 PRO B C 1
ATOM 7685 O O . PRO B 1 11 ? -23.047 19.172 -15.18 1 92.25 11 PRO B O 1
ATOM 7688 N N . GLY B 1 12 ? -23.266 18.125 -17.188 1 91.94 12 GLY B N 1
ATOM 7689 C CA . GLY B 1 12 ? -24.719 18.25 -17.219 1 91.94 12 GLY B CA 1
ATOM 7690 C C . GLY B 1 12 ? -25.406 17.375 -16.172 1 91.94 12 GLY B C 1
ATOM 7691 O O . GLY B 1 12 ? -24.969 16.266 -15.891 1 91.94 12 GLY B O 1
ATOM 7692 N N . THR B 1 13 ? -26.438 17.969 -15.477 1 95.81 13 THR B N 1
ATOM 7693 C CA . THR B 1 13 ? -27.25 17.234 -14.523 1 95.81 13 THR B CA 1
ATOM 7694 C C . THR B 1 13 ? -28.609 16.891 -15.125 1 95.81 13 THR B C 1
ATOM 7696 O O . THR B 1 13 ? -28.906 17.297 -16.25 1 95.81 13 THR B O 1
ATOM 7699 N N . GLN B 1 14 ? -29.344 16.062 -14.414 1 95.69 14 GLN B N 1
ATOM 7700 C CA . GLN B 1 14 ? -30.688 15.688 -14.82 1 95.69 14 GLN B CA 1
ATOM 7701 C C . GLN B 1 14 ? -31.719 16.188 -13.82 1 95.69 14 GLN B C 1
ATOM 7703 O O . GLN B 1 14 ? -31.906 15.609 -12.75 1 95.69 14 GLN B O 1
ATOM 7708 N N . PRO B 1 15 ? -32.562 17.219 -14.195 1 91.69 15 PRO B N 1
ATOM 7709 C CA . PRO B 1 15 ? -33.438 17.891 -13.258 1 91.69 15 PRO B CA 1
ATOM 7710 C C . PRO B 1 15 ? -34.438 16.938 -12.594 1 91.69 15 PRO B C 1
ATOM 7712 O O . PRO B 1 15 ? -34.812 17.141 -11.43 1 91.69 15 PRO B O 1
ATOM 7715 N N . SER B 1 16 ? -34.938 15.922 -13.258 1 92.19 16 SER B N 1
ATOM 7716 C CA . SER B 1 16 ? -35.969 15.062 -12.703 1 92.19 16 SER B CA 1
ATOM 7717 C C . SER B 1 16 ? -35.375 13.867 -11.969 1 92.19 16 SER B C 1
ATOM 7719 O O . SER B 1 16 ? -36.125 12.969 -11.547 1 92.19 16 SER B O 1
ATOM 7721 N N . MET B 1 17 ? -34.094 13.93 -11.695 1 97.5 17 MET B N 1
ATOM 7722 C CA . MET B 1 17 ? -33.406 12.797 -11.055 1 97.5 17 MET B CA 1
ATOM 7723 C C . MET B 1 17 ? -32.625 13.258 -9.828 1 97.5 17 MET B C 1
ATOM 7725 O O . MET B 1 17 ? -32.469 14.453 -9.609 1 97.5 17 MET B O 1
ATOM 7729 N N . LEU B 1 18 ? -32.312 12.258 -8.945 1 98.5 18 LEU B N 1
ATOM 7730 C CA . LEU B 1 18 ? -31.297 12.484 -7.922 1 98.5 18 LEU B CA 1
ATOM 7731 C C . LEU B 1 18 ? -29.906 12.547 -8.531 1 98.5 18 LEU B C 1
ATOM 7733 O O . LEU B 1 18 ? -29.406 11.547 -9.055 1 98.5 18 LEU B O 1
ATOM 7737 N N . ASN B 1 19 ? -29.375 13.727 -8.57 1 98.69 19 ASN B N 1
ATOM 7738 C CA . ASN B 1 19 ? -28.031 13.891 -9.102 1 98.69 19 ASN B CA 1
ATOM 7739 C C . ASN B 1 19 ? -26.969 13.688 -8.016 1 98.69 19 ASN B C 1
ATOM 7741 O O . ASN B 1 19 ? -26.922 14.438 -7.039 1 98.69 19 ASN B O 1
ATOM 7745 N N . VAL B 1 20 ? -26.156 12.672 -8.141 1 98.81 20 VAL B N 1
ATOM 7746 C CA . VAL B 1 20 ? -25.062 12.383 -7.207 1 98.81 20 VAL B CA 1
ATOM 7747 C C . VAL B 1 20 ? -23.75 12.938 -7.758 1 98.81 20 VAL B C 1
ATOM 7749 O O . VAL B 1 20 ? -23.25 12.453 -8.773 1 98.81 20 VAL B O 1
ATOM 7752 N N . HIS B 1 21 ? -23.25 13.953 -7.125 1 98.56 21 HIS B N 1
ATOM 7753 C CA . HIS B 1 21 ? -21.984 14.586 -7.504 1 98.56 21 HIS B CA 1
ATOM 7754 C C . HIS B 1 21 ? -20.797 13.852 -6.902 1 98.56 21 HIS B C 1
ATOM 7756 O O . HIS B 1 21 ? -20.5 14 -5.715 1 98.56 21 HIS B O 1
ATOM 7762 N N . LEU B 1 22 ? -20.094 13.008 -7.723 1 98.75 22 LEU B N 1
ATOM 7763 C CA . LEU B 1 22 ? -18.859 12.367 -7.27 1 98.75 22 LEU B CA 1
ATOM 7764 C C . LEU B 1 22 ? -17.672 13.32 -7.371 1 98.75 22 LEU B C 1
ATOM 7766 O O . LEU B 1 22 ? -17.375 13.844 -8.453 1 98.75 22 LEU B O 1
ATOM 7770 N N . VAL B 1 23 ? -17.016 13.547 -6.277 1 98.56 23 VAL B N 1
ATOM 7771 C CA . VAL B 1 23 ? -15.922 14.508 -6.238 1 98.56 23 VAL B CA 1
ATOM 7772 C C . VAL B 1 23 ? -14.609 13.781 -5.938 1 98.56 23 VAL B C 1
ATOM 7774 O O . VAL B 1 23 ? -14.266 13.555 -4.777 1 98.56 23 VAL B O 1
ATOM 7777 N N . PRO B 1 24 ? -13.828 13.398 -7 1 98.75 24 PRO B N 1
ATOM 7778 C CA . PRO B 1 24 ? -12.492 12.867 -6.762 1 98.75 24 PRO B CA 1
ATOM 7779 C C . PRO B 1 24 ? -11.57 13.875 -6.078 1 98.75 24 PRO B C 1
ATOM 7781 O O . PRO B 1 24 ? -11.43 15.008 -6.543 1 98.75 24 PRO B O 1
ATOM 7784 N N . HIS B 1 25 ? -10.984 13.5 -4.949 1 98.31 25 HIS B N 1
ATOM 7785 C CA . HIS B 1 25 ? -10.133 14.414 -4.188 1 98.31 25 HIS B CA 1
ATOM 7786 C C . HIS B 1 25 ? -9.102 13.648 -3.363 1 98.31 25 HIS B C 1
ATOM 7788 O O . HIS B 1 25 ? -9.203 12.43 -3.209 1 98.31 25 HIS B O 1
ATOM 7794 N N . THR B 1 26 ? -8.094 14.32 -2.92 1 98.38 26 THR B N 1
ATOM 7795 C CA . THR B 1 26 ? -7.121 13.797 -1.965 1 98.38 26 THR B CA 1
ATOM 7796 C C . THR B 1 26 ? -6.895 14.797 -0.829 1 98.38 26 THR B C 1
ATOM 7798 O O . THR B 1 26 ? -6.957 16.016 -1.038 1 98.38 26 THR B O 1
ATOM 7801 N N . HIS B 1 27 ? -6.832 14.32 0.301 1 97.31 27 HIS B N 1
ATOM 7802 C CA . HIS B 1 27 ? -6.449 15.156 1.434 1 97.31 27 HIS B CA 1
ATOM 7803 C C . HIS B 1 27 ? -4.977 14.969 1.786 1 97.31 27 HIS B C 1
ATOM 7805 O O . HIS B 1 27 ? -4.594 13.93 2.328 1 97.31 27 HIS B O 1
ATOM 7811 N N . ASP B 1 28 ? -4.168 15.977 1.505 1 97.81 28 ASP B N 1
ATOM 7812 C CA . ASP B 1 28 ? -2.727 15.906 1.72 1 97.81 28 ASP B CA 1
ATOM 7813 C C . ASP B 1 28 ? -2.289 16.828 2.848 1 97.81 28 ASP B C 1
ATOM 7815 O O . ASP B 1 28 ? -2.139 18.047 2.641 1 97.81 28 ASP B O 1
ATOM 7819 N N . ASP B 1 29 ? -2 16.266 3.959 1 96.94 29 ASP B N 1
ATOM 7820 C CA . ASP B 1 29 ? -1.459 17.062 5.055 1 96.94 29 ASP B CA 1
ATOM 7821 C C . ASP B 1 29 ? -0.057 17.562 4.723 1 96.94 29 ASP B C 1
ATOM 7823 O O . ASP B 1 29 ? 0.811 16.781 4.324 1 96.94 29 ASP B O 1
ATOM 7827 N N . VAL B 1 30 ? 0.232 18.766 4.867 1 96.25 30 VAL B N 1
ATOM 7828 C CA . VAL B 1 30 ? 1.549 19.297 4.535 1 96.25 30 VAL B CA 1
ATOM 7829 C C . VAL B 1 30 ? 2.592 18.734 5.5 1 96.25 30 VAL B C 1
ATOM 7831 O O . VAL B 1 30 ? 3.781 18.688 5.184 1 96.25 30 VAL B O 1
ATOM 7834 N N . GLY B 1 31 ? 2.207 18.422 6.723 1 96.81 31 GLY B N 1
ATOM 7835 C CA . GLY B 1 31 ? 3.002 17.75 7.742 1 96.81 31 GLY B CA 1
ATOM 7836 C C . GLY B 1 31 ? 2.17 17.203 8.891 1 96.81 31 GLY B C 1
ATOM 7837 O O . GLY B 1 31 ? 1.296 17.906 9.414 1 96.81 31 GLY B O 1
ATOM 7838 N N . TRP B 1 32 ? 2.391 15.953 9.266 1 97.88 32 TRP B N 1
ATOM 7839 C CA . TRP B 1 32 ? 1.616 15.305 10.32 1 97.88 32 TRP B CA 1
ATOM 7840 C C . TRP B 1 32 ? 2.369 14.109 10.898 1 97.88 32 TRP B C 1
ATOM 7842 O O . TRP B 1 32 ? 3.123 14.258 11.867 1 97.88 32 TRP B O 1
ATOM 7852 N N . LEU B 1 33 ? 2.361 12.961 10.203 1 98.12 33 LEU B N 1
ATOM 7853 C CA . LEU B 1 33 ? 3.16 11.805 10.609 1 98.12 33 LEU B CA 1
ATOM 7854 C C . LEU B 1 33 ? 4.578 11.906 10.055 1 98.12 33 LEU B C 1
ATOM 7856 O O . 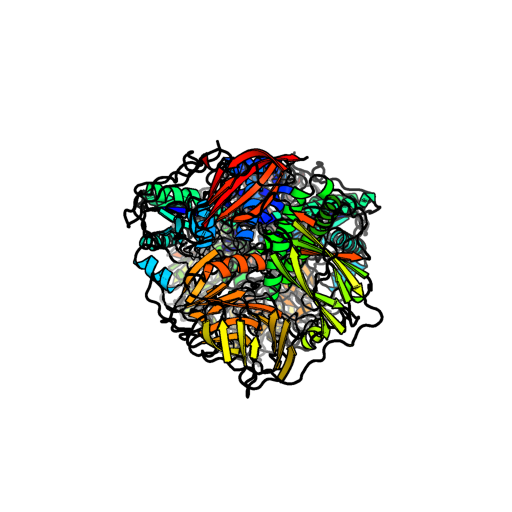LEU B 1 33 ? 5.52 11.383 10.648 1 98.12 33 LEU B O 1
ATOM 7860 N N . LYS B 1 34 ? 4.59 12.516 8.852 1 97.62 34 LYS B N 1
ATOM 7861 C CA . LYS B 1 34 ? 5.84 12.766 8.141 1 97.62 34 LYS B CA 1
ATOM 7862 C C . LYS B 1 34 ? 6.059 14.266 7.938 1 97.62 34 LYS B C 1
ATOM 7864 O O . LYS B 1 34 ? 5.117 15.055 8.023 1 97.62 34 LYS B O 1
ATOM 7869 N N . THR B 1 35 ? 7.352 14.68 7.734 1 98 35 THR B N 1
ATOM 7870 C CA . THR B 1 35 ? 7.652 16.078 7.469 1 98 35 THR B CA 1
ATOM 7871 C C . THR B 1 35 ? 7.121 16.5 6.102 1 98 35 THR B C 1
ATOM 7873 O O . THR B 1 35 ? 6.684 15.656 5.316 1 98 35 THR B O 1
ATOM 7876 N N . VAL B 1 36 ? 7.188 17.766 5.824 1 97.75 36 VAL B N 1
ATOM 7877 C CA . VAL B 1 36 ? 6.676 18.344 4.586 1 97.75 36 VAL B CA 1
ATOM 7878 C C . VAL B 1 36 ? 7.363 17.703 3.387 1 97.75 36 VAL B C 1
ATOM 7880 O O . VAL B 1 36 ? 6.699 17.25 2.447 1 97.75 36 VAL B O 1
ATOM 7883 N N . ASP B 1 37 ? 8.672 17.562 3.463 1 97.88 37 ASP B N 1
ATOM 7884 C CA . ASP B 1 37 ? 9.445 17.062 2.334 1 97.88 37 ASP B CA 1
ATOM 7885 C C . ASP B 1 37 ? 9.297 15.547 2.197 1 97.88 37 ASP B C 1
ATOM 7887 O O . ASP B 1 37 ? 9.297 15.016 1.085 1 97.88 37 ASP B O 1
ATOM 7891 N N . GLN B 1 38 ? 9.195 14.875 3.336 1 97.94 38 GLN B N 1
ATOM 7892 C CA . GLN B 1 38 ? 8.984 13.438 3.322 1 97.94 38 GLN B CA 1
ATOM 7893 C C . GLN B 1 38 ? 7.652 13.078 2.668 1 97.94 38 GLN B C 1
ATOM 7895 O O . GLN B 1 38 ? 7.574 12.141 1.876 1 97.94 38 GLN B O 1
ATOM 7900 N N . TYR B 1 39 ? 6.605 13.844 2.961 1 98.06 39 TYR B N 1
ATOM 7901 C CA . TYR B 1 39 ? 5.312 13.648 2.314 1 98.06 39 TYR B CA 1
ATOM 7902 C C . TYR B 1 39 ? 5.395 13.961 0.824 1 98.06 39 TYR B C 1
ATOM 7904 O O . TYR B 1 39 ? 4.809 13.25 0.004 1 98.06 39 TYR B O 1
ATOM 7912 N N . TYR B 1 40 ? 6.148 15.031 0.444 1 98.12 40 TYR B N 1
ATOM 7913 C CA . TYR B 1 40 ? 6.211 15.406 -0.963 1 98.12 40 TYR B CA 1
ATOM 7914 C C . TYR B 1 40 ? 6.875 14.32 -1.793 1 98.12 40 TYR B C 1
ATOM 7916 O O . TYR B 1 40 ? 6.332 13.891 -2.814 1 98.12 40 TYR B O 1
ATOM 7924 N N . TYR B 1 41 ? 7.996 13.781 -1.323 1 97.5 41 TYR B N 1
ATOM 7925 C CA . TYR B 1 41 ? 8.789 12.836 -2.098 1 97.5 41 TYR B CA 1
ATOM 7926 C C . TYR B 1 41 ? 8.273 11.414 -1.914 1 97.5 41 TYR B C 1
ATOM 7928 O O . TYR B 1 41 ? 8.531 10.539 -2.746 1 97.5 41 TYR B O 1
ATOM 7936 N N . GLY B 1 42 ? 7.566 11.188 -0.9 1 97.12 42 GLY B N 1
ATOM 7937 C CA . GLY B 1 42 ? 7.133 9.836 -0.562 1 97.12 42 GLY B CA 1
ATOM 7938 C C . GLY B 1 42 ? 8.195 9.031 0.159 1 97.12 42 GLY B C 1
ATOM 7939 O O . GLY B 1 42 ? 8.461 7.887 -0.202 1 97.12 42 GLY B O 1
ATOM 7940 N N . ASP B 1 43 ? 8.883 9.68 1.091 1 96.56 43 ASP B N 1
ATOM 7941 C CA . ASP B 1 43 ? 9.883 9 1.911 1 96.56 43 ASP B CA 1
ATOM 7942 C C . ASP B 1 43 ? 9.266 8.461 3.199 1 96.56 43 ASP B C 1
ATOM 7944 O O . ASP B 1 43 ? 8.086 8.703 3.477 1 96.56 43 ASP B O 1
ATOM 7948 N N . ARG B 1 44 ? 10 7.59 3.967 1 96.62 44 ARG B N 1
ATOM 7949 C CA . ARG B 1 44 ? 9.602 7.016 5.25 1 96.62 44 ARG B CA 1
ATOM 7950 C C . ARG B 1 44 ? 8.289 6.254 5.133 1 96.62 44 ARG B C 1
ATOM 7952 O O . ARG B 1 44 ? 7.359 6.488 5.906 1 96.62 44 ARG B O 1
ATOM 7959 N N . ASN B 1 45 ? 8.242 5.41 4.102 1 95.38 45 ASN B N 1
ATOM 7960 C CA . ASN B 1 45 ? 7.047 4.613 3.854 1 95.38 45 ASN B CA 1
ATOM 7961 C C . ASN B 1 45 ? 6.816 3.592 4.961 1 95.38 45 ASN B C 1
ATOM 7963 O O . ASN B 1 45 ? 5.738 3.008 5.059 1 95.38 45 ASN B O 1
ATOM 7967 N N . ASP B 1 46 ? 7.797 3.422 5.895 1 94.06 46 ASP B N 1
ATOM 7968 C CA . ASP B 1 46 ? 7.621 2.609 7.094 1 94.06 46 ASP B CA 1
ATOM 7969 C C . ASP B 1 46 ? 6.613 3.248 8.047 1 94.06 46 ASP B C 1
ATOM 7971 O O . ASP B 1 46 ? 5.988 2.555 8.852 1 94.06 46 ASP B O 1
ATOM 7975 N N . ILE B 1 47 ? 6.5 4.629 7.887 1 95.5 47 ILE B N 1
ATOM 7976 C CA . ILE B 1 47 ? 5.504 5.348 8.68 1 95.5 47 ILE B CA 1
ATOM 7977 C C . ILE B 1 47 ? 4.164 5.336 7.949 1 95.5 47 ILE B C 1
ATOM 7979 O O . ILE B 1 47 ? 3.131 5.016 8.547 1 95.5 47 ILE B O 1
ATOM 7983 N N . GLN B 1 48 ? 4.156 5.703 6.738 1 94.81 48 GLN B N 1
ATOM 7984 C CA . GLN B 1 48 ? 2.979 5.766 5.883 1 94.81 48 GLN B CA 1
ATOM 7985 C C . GLN B 1 48 ? 3.371 5.863 4.414 1 94.81 48 GLN B C 1
ATOM 7987 O O . GLN B 1 48 ? 4.227 6.672 4.043 1 94.81 48 GLN B O 1
ATOM 7992 N N . HIS B 1 49 ? 2.818 4.98 3.623 1 94.44 49 HIS B N 1
ATOM 7993 C CA . HIS B 1 49 ? 3.018 5.156 2.189 1 94.44 49 HIS B CA 1
ATOM 7994 C C . HIS B 1 49 ? 2.232 6.355 1.667 1 94.44 49 HIS B C 1
ATOM 7996 O O . HIS B 1 49 ? 1.027 6.254 1.424 1 94.44 49 HIS B O 1
ATOM 8002 N N . ALA B 1 50 ? 2.873 7.469 1.485 1 96.38 50 ALA B N 1
ATOM 8003 C CA . ALA B 1 50 ? 2.291 8.734 1.042 1 96.38 50 ALA B CA 1
ATOM 8004 C C . ALA B 1 50 ? 3.318 9.578 0.292 1 96.38 50 ALA B C 1
ATOM 8006 O O . ALA B 1 50 ? 4.34 9.969 0.86 1 96.38 50 ALA B O 1
ATOM 8007 N N . GLY B 1 51 ? 3.219 9.727 -0.992 1 97.75 51 GLY B N 1
ATOM 8008 C CA . GLY B 1 51 ? 4.031 10.57 -1.854 1 97.75 51 GLY B CA 1
ATOM 8009 C C . GLY B 1 51 ? 3.213 11.516 -2.715 1 97.75 51 GLY B C 1
ATOM 8010 O O . GLY B 1 51 ? 2.613 11.094 -3.707 1 97.75 51 GLY B O 1
ATOM 8011 N N . VAL B 1 52 ? 3.273 12.805 -2.438 1 98.44 52 VAL B N 1
ATOM 8012 C CA . VAL B 1 52 ? 2.396 13.789 -3.062 1 98.44 52 VAL B CA 1
ATOM 8013 C C . VAL B 1 52 ? 2.787 13.977 -4.527 1 98.44 52 VAL B C 1
ATOM 8015 O O . VAL B 1 52 ? 1.925 14.188 -5.383 1 98.44 52 VAL B O 1
ATOM 8018 N N . GLN B 1 53 ? 4.066 13.945 -4.812 1 98.31 53 GLN B N 1
ATOM 8019 C CA . GLN B 1 53 ? 4.473 14.102 -6.203 1 98.31 53 GLN B CA 1
ATOM 8020 C C . GLN B 1 53 ? 3.848 13.016 -7.082 1 98.31 53 GLN B C 1
ATOM 8022 O O . GLN B 1 53 ? 3.439 13.289 -8.211 1 98.31 53 GLN B O 1
ATOM 8027 N N . TYR B 1 54 ? 3.775 11.766 -6.566 1 98.25 54 TYR B N 1
ATOM 8028 C CA . TYR B 1 54 ? 3.197 10.664 -7.324 1 98.25 54 TYR B CA 1
ATOM 8029 C C . TYR B 1 54 ? 1.689 10.828 -7.469 1 98.25 54 TYR B C 1
ATOM 8031 O O . TYR B 1 54 ? 1.107 10.422 -8.477 1 98.25 54 TYR B O 1
ATOM 8039 N N . ILE B 1 55 ? 1 11.375 -6.434 1 98.62 55 ILE B N 1
ATOM 8040 C CA . ILE B 1 55 ? -0.426 11.672 -6.52 1 98.62 55 ILE B CA 1
ATOM 8041 C C . ILE B 1 55 ? -0.688 12.609 -7.691 1 98.62 55 ILE B C 1
ATOM 8043 O O . ILE B 1 55 ? -1.524 12.328 -8.555 1 98.62 55 ILE B O 1
ATOM 8047 N N . LEU B 1 56 ? 0.091 13.703 -7.707 1 98.75 56 LEU B N 1
ATOM 8048 C CA . LEU B 1 56 ? -0.103 14.703 -8.75 1 98.75 56 LEU B CA 1
ATOM 8049 C C . LEU B 1 56 ? 0.257 14.141 -10.117 1 98.75 56 LEU B C 1
ATOM 8051 O O . LEU B 1 56 ? -0.444 14.391 -11.102 1 98.75 56 LEU B O 1
ATOM 8055 N N . ASP B 1 57 ? 1.341 13.328 -10.172 1 98.19 57 ASP B N 1
ATOM 8056 C CA . ASP B 1 57 ? 1.706 12.664 -11.422 1 98.19 57 ASP B CA 1
ATOM 8057 C C . ASP B 1 57 ? 0.545 11.836 -11.969 1 98.19 57 ASP B C 1
ATOM 8059 O O . ASP B 1 57 ? 0.184 11.961 -13.141 1 98.19 57 ASP B O 1
ATOM 8063 N N . SER B 1 58 ? 0.063 11.008 -11.133 1 98 58 SER B N 1
ATOM 8064 C CA . SER B 1 58 ? -0.908 10 -11.547 1 98 58 SER B CA 1
ATOM 8065 C C . SER B 1 58 ? -2.252 10.633 -11.883 1 98 58 SER B C 1
ATOM 8067 O O . SER B 1 58 ? -2.922 10.211 -12.828 1 98 58 SER B O 1
ATOM 8069 N N . VAL B 1 59 ? -2.664 11.594 -11.117 1 98.62 59 VAL B N 1
ATOM 8070 C CA . VAL B 1 59 ? -3.941 12.266 -11.344 1 98.62 59 VAL B CA 1
ATOM 8071 C C . VAL B 1 59 ? -3.918 12.977 -12.695 1 98.62 59 VAL B C 1
ATOM 8073 O O . VAL B 1 59 ? -4.863 12.867 -13.477 1 98.62 59 VAL B O 1
ATOM 8076 N N . VAL B 1 60 ? -2.854 13.734 -12.953 1 98.31 60 VAL B N 1
ATOM 8077 C CA . VAL B 1 60 ? -2.756 14.477 -14.203 1 98.31 60 VAL B CA 1
ATOM 8078 C C . VAL B 1 60 ? -2.807 13.516 -15.391 1 98.31 60 VAL B C 1
ATOM 8080 O O . VAL B 1 60 ? -3.49 13.773 -16.375 1 98.31 60 VAL B O 1
ATOM 8083 N N . GLU B 1 61 ? -2.121 12.422 -15.234 1 96.81 61 GLU B N 1
ATOM 8084 C CA . GLU B 1 61 ? -2.117 11.414 -16.281 1 96.81 61 GLU B CA 1
ATOM 8085 C C . GLU B 1 61 ? -3.52 10.867 -16.531 1 96.81 61 GLU B C 1
ATOM 8087 O O . GLU B 1 61 ? -3.943 10.727 -17.688 1 96.81 61 GLU B O 1
ATOM 8092 N N . GLN B 1 62 ? -4.238 10.539 -15.523 1 98 62 GLN B N 1
ATOM 8093 C CA . GLN B 1 62 ? -5.555 9.922 -15.648 1 98 62 GLN B CA 1
ATOM 8094 C C . GLN B 1 62 ? -6.582 10.922 -16.172 1 98 62 GLN B C 1
ATOM 8096 O O . GLN B 1 62 ? -7.5 10.547 -16.906 1 98 62 GLN B O 1
ATOM 8101 N N . LEU B 1 63 ? -6.441 12.188 -15.805 1 98.31 63 LEU B N 1
ATOM 8102 C CA . LEU B 1 63 ? -7.359 13.211 -16.297 1 98.31 63 LEU B CA 1
ATOM 8103 C C . LEU B 1 63 ? -7.242 13.375 -17.812 1 98.31 63 LEU B C 1
ATOM 8105 O O . LEU B 1 63 ? -8.227 13.688 -18.484 1 98.31 63 LEU B O 1
ATOM 8109 N N . GLN B 1 64 ? -6.078 13.125 -18.344 1 96.94 64 GLN B N 1
ATOM 8110 C CA . GLN B 1 64 ? -5.863 13.266 -19.781 1 96.94 64 GLN B CA 1
ATOM 8111 C C . GLN B 1 64 ? -6.586 12.164 -20.547 1 96.94 64 GLN B C 1
ATOM 8113 O O . GLN B 1 64 ? -6.875 12.312 -21.734 1 96.94 64 GLN B O 1
ATOM 8118 N N . LYS B 1 65 ? -6.934 11.086 -19.953 1 95.25 65 LYS B N 1
ATOM 8119 C CA . LYS B 1 65 ? -7.441 9.898 -20.625 1 95.25 65 LYS B CA 1
ATOM 8120 C C . LYS B 1 65 ? -8.93 10.039 -20.938 1 95.25 65 LYS B C 1
ATOM 8122 O O . LYS B 1 65 ? -9.438 9.391 -21.859 1 95.25 65 LYS B O 1
ATOM 8127 N N . ASP B 1 66 ? -9.648 10.758 -20.109 1 95.94 66 ASP B N 1
ATOM 8128 C CA . ASP B 1 66 ? -11.086 10.914 -20.281 1 95.94 66 ASP B CA 1
ATOM 8129 C C . ASP B 1 66 ? -11.539 12.312 -19.891 1 95.94 66 ASP B C 1
ATOM 8131 O O . ASP B 1 66 ? -11.422 12.711 -18.734 1 95.94 66 ASP B O 1
ATOM 8135 N N . PRO B 1 67 ? -12.102 13.008 -20.797 1 95.56 67 PRO B N 1
ATOM 8136 C CA . PRO B 1 67 ? -12.477 14.398 -20.531 1 95.56 67 PRO B CA 1
ATOM 8137 C C . PRO B 1 67 ? -13.594 14.516 -19.5 1 95.56 67 PRO B C 1
ATOM 8139 O O . PRO B 1 67 ? -13.859 15.609 -19 1 95.56 67 PRO B O 1
ATOM 8142 N N . ALA B 1 68 ? -14.297 13.453 -19.172 1 96.44 68 ALA B N 1
ATOM 8143 C CA . ALA B 1 68 ? -15.367 13.5 -18.172 1 96.44 68 ALA B CA 1
ATOM 8144 C C . ALA B 1 68 ? -14.789 13.555 -16.766 1 96.44 68 ALA B C 1
ATOM 8146 O O . ALA B 1 68 ? -15.453 14.023 -15.836 1 96.44 68 ALA B O 1
ATOM 8147 N N . ARG B 1 69 ? -13.562 13.07 -16.594 1 98.06 69 ARG B N 1
ATOM 8148 C CA . ARG B 1 69 ? -12.961 12.945 -15.273 1 98.06 69 ARG B CA 1
ATOM 8149 C C . ARG B 1 69 ? -12.664 14.312 -14.672 1 98.06 69 ARG B C 1
ATOM 8151 O O . ARG B 1 69 ? -12.352 15.266 -15.398 1 98.06 69 ARG B O 1
ATOM 8158 N N . ARG B 1 70 ? -12.883 14.414 -13.375 1 98 70 ARG B N 1
ATOM 8159 C CA . ARG B 1 70 ? -12.609 15.625 -12.602 1 98 70 ARG B CA 1
ATOM 8160 C C . ARG B 1 70 ? -11.734 15.312 -11.391 1 98 70 ARG B C 1
ATOM 8162 O O . ARG B 1 70 ? -11.719 14.18 -10.906 1 98 70 ARG B O 1
ATOM 8169 N N . PHE B 1 71 ? -11.016 16.266 -10.969 1 98.56 71 PHE B N 1
ATOM 8170 C CA . PHE B 1 71 ? -10.219 16.188 -9.75 1 98.56 71 PHE B CA 1
ATOM 8171 C C . PHE B 1 71 ? -10.07 17.578 -9.125 1 98.56 71 PHE B C 1
ATOM 8173 O O . PHE B 1 71 ? -9.984 18.578 -9.828 1 98.56 71 PHE B O 1
ATOM 8180 N N . ILE B 1 72 ? -10.086 17.609 -7.789 1 98.25 72 ILE B N 1
ATOM 8181 C CA . ILE B 1 72 ? -9.828 18.891 -7.129 1 98.25 72 ILE B CA 1
ATOM 8182 C C . ILE B 1 72 ? -8.562 18.797 -6.289 1 98.25 72 ILE B C 1
ATOM 8184 O O . ILE B 1 72 ? -8.258 17.734 -5.73 1 98.25 72 ILE B O 1
ATOM 8188 N N . TYR B 1 73 ? -7.832 19.844 -6.164 1 98.38 73 TYR B N 1
ATOM 8189 C CA . TYR B 1 73 ? -6.609 19.875 -5.363 1 98.38 73 TYR B CA 1
ATOM 8190 C C . TYR B 1 73 ? -6.605 21.078 -4.43 1 98.38 73 TYR B C 1
ATOM 8192 O O . TYR B 1 73 ? -7.062 22.156 -4.801 1 98.38 73 TYR B O 1
ATOM 8200 N N . VAL B 1 74 ? -6.023 20.938 -3.246 1 98 74 VAL B N 1
ATOM 8201 C CA . VAL B 1 74 ? -6.266 21.906 -2.174 1 98 74 VAL B CA 1
ATOM 8202 C C . VAL B 1 74 ? -4.941 22.516 -1.717 1 98 74 VAL B C 1
ATOM 8204 O O . VAL B 1 74 ? -4.84 23.719 -1.54 1 98 74 VAL B O 1
ATOM 8207 N N . GLU B 1 75 ? -3.85 21.781 -1.477 1 97.94 75 GLU B N 1
ATOM 8208 C CA . GLU B 1 75 ? -2.619 22.234 -0.833 1 97.94 75 GLU B CA 1
ATOM 8209 C C . GLU B 1 75 ? -1.673 22.875 -1.844 1 97.94 75 GLU B C 1
ATOM 8211 O O . GLU B 1 75 ? -0.799 22.203 -2.398 1 97.94 75 GLU B O 1
ATOM 8216 N N . THR B 1 76 ? -1.796 24.172 -1.926 1 98.25 76 THR B N 1
ATOM 8217 C CA . THR B 1 76 ? -0.998 24.906 -2.904 1 98.25 76 THR B CA 1
ATOM 8218 C C . THR B 1 76 ? 0.489 24.797 -2.578 1 98.25 76 THR B C 1
ATOM 8220 O O . THR B 1 76 ? 1.33 24.797 -3.479 1 98.25 76 THR B O 1
ATOM 8223 N N . GLY B 1 77 ? 0.812 24.641 -1.294 1 97.62 77 GLY B N 1
ATOM 8224 C CA . GLY B 1 77 ? 2.201 24.453 -0.904 1 97.62 77 GLY B CA 1
ATOM 8225 C C . GLY B 1 77 ? 2.861 23.266 -1.573 1 97.62 77 GLY B C 1
ATOM 8226 O O . GLY B 1 77 ? 4.027 23.328 -1.966 1 97.62 77 GLY B O 1
ATOM 8227 N N . PHE B 1 78 ? 2.168 22.172 -1.71 1 98.44 78 PHE B N 1
ATOM 8228 C CA . PHE B 1 78 ? 2.676 20.984 -2.387 1 98.44 78 PHE B CA 1
ATOM 8229 C C . PHE B 1 78 ? 2.639 21.172 -3.9 1 98.44 78 PHE B C 1
ATOM 8231 O O . PHE B 1 78 ? 3.568 20.766 -4.602 1 98.44 78 PHE B O 1
ATOM 8238 N N . PHE B 1 79 ? 1.546 21.734 -4.445 1 98.5 79 PHE B N 1
ATOM 8239 C CA . PHE B 1 79 ? 1.437 21.938 -5.887 1 98.5 79 PHE B CA 1
ATOM 8240 C C . PHE B 1 79 ? 2.574 22.797 -6.406 1 98.5 79 PHE B C 1
ATOM 8242 O O . PHE B 1 79 ? 3.125 22.547 -7.477 1 98.5 79 PHE B O 1
ATOM 8249 N N . TYR B 1 80 ? 2.906 23.906 -5.645 1 97.88 80 TYR B N 1
ATOM 8250 C CA . TYR B 1 80 ? 4.008 24.797 -6 1 97.88 80 TYR B CA 1
ATOM 8251 C C . TYR B 1 80 ? 5.309 24.016 -6.164 1 97.88 80 TYR B C 1
ATOM 8253 O O . TYR B 1 80 ? 6.043 24.219 -7.133 1 97.88 80 TYR B O 1
ATOM 8261 N N . ARG B 1 81 ? 5.605 23.141 -5.195 1 97.06 81 ARG B N 1
ATOM 8262 C CA . ARG B 1 81 ? 6.816 22.328 -5.246 1 97.06 81 ARG B CA 1
ATOM 8263 C C . ARG B 1 81 ? 6.82 21.438 -6.48 1 97.06 81 ARG B C 1
ATOM 8265 O O . ARG B 1 81 ? 7.844 21.297 -7.152 1 97.06 81 ARG B O 1
ATOM 8272 N N . TRP B 1 82 ? 5.676 20.797 -6.75 1 98.44 82 TRP B N 1
ATOM 8273 C CA . TRP B 1 82 ? 5.531 19.922 -7.906 1 98.44 82 TRP B CA 1
ATOM 8274 C C . TRP B 1 82 ? 5.645 20.703 -9.203 1 98.44 82 TRP B C 1
ATOM 8276 O O . TRP B 1 82 ? 6.328 20.281 -10.141 1 98.44 82 TRP B O 1
ATOM 8286 N N . TRP B 1 83 ? 4.969 21.875 -9.305 1 98.31 83 TRP B N 1
ATOM 8287 C CA . TRP B 1 83 ? 4.906 22.719 -10.484 1 98.31 83 TRP B CA 1
ATOM 8288 C C . TRP B 1 83 ? 6.301 23.188 -10.898 1 98.31 83 TRP B C 1
ATOM 8290 O O . TRP B 1 83 ? 6.633 23.188 -12.086 1 98.31 83 TRP B O 1
ATOM 8300 N N . ARG B 1 84 ? 7.094 23.531 -9.953 1 96.38 84 ARG B N 1
ATOM 8301 C CA . ARG B 1 84 ? 8.422 24.062 -10.234 1 96.38 84 ARG B CA 1
ATOM 8302 C C . ARG B 1 84 ? 9.32 23 -10.852 1 96.38 84 ARG B C 1
ATOM 8304 O O . ARG B 1 84 ? 10.305 23.312 -11.523 1 96.38 84 ARG B O 1
ATOM 8311 N N . GLN B 1 85 ? 8.945 21.75 -10.656 1 96 85 GLN B N 1
ATOM 8312 C CA . GLN B 1 85 ? 9.773 20.656 -11.141 1 96 85 GLN B CA 1
ATOM 8313 C C . GLN B 1 85 ? 9.328 20.188 -12.516 1 96 85 GLN B C 1
ATOM 8315 O O . GLN B 1 85 ? 9.977 19.344 -13.141 1 96 85 GLN B O 1
ATOM 8320 N N . GLN B 1 86 ? 8.25 20.766 -13.039 1 97.62 86 GLN B N 1
ATOM 8321 C CA . GLN B 1 86 ? 7.684 20.266 -14.289 1 97.62 86 GLN B CA 1
ATOM 8322 C C . GLN B 1 86 ? 8.289 21 -15.492 1 97.62 86 GLN B C 1
ATOM 8324 O O . GLN B 1 86 ? 8.688 22.156 -15.383 1 97.62 86 GLN B O 1
ATOM 8329 N N . ASP B 1 87 ? 8.375 20.359 -16.656 1 96.38 87 ASP B N 1
ATOM 8330 C CA . ASP B 1 87 ? 8.805 21 -17.891 1 96.38 87 ASP B CA 1
ATOM 8331 C C . ASP B 1 87 ? 7.645 21.719 -18.578 1 96.38 87 ASP B C 1
ATOM 8333 O O . ASP B 1 87 ? 6.523 21.719 -18.062 1 96.38 87 ASP B O 1
ATOM 8337 N N . GLN B 1 88 ? 7.906 22.328 -19.641 1 97.69 88 GLN B N 1
ATOM 8338 C CA . GLN B 1 88 ? 6.926 23.188 -20.312 1 97.69 88 GLN B CA 1
ATOM 8339 C C . GLN B 1 88 ? 5.758 22.359 -20.844 1 97.69 88 GLN B C 1
ATOM 8341 O O . GLN B 1 88 ? 4.613 22.812 -20.828 1 97.69 88 GLN B O 1
ATOM 8346 N N . ALA B 1 89 ? 6.035 21.172 -21.281 1 97 89 ALA B N 1
ATOM 8347 C CA . ALA B 1 89 ? 4.977 20.312 -21.812 1 97 89 ALA B CA 1
ATOM 8348 C C . ALA B 1 89 ? 3.953 19.969 -20.734 1 97 89 ALA B C 1
ATOM 8350 O O . ALA B 1 89 ? 2.744 20.062 -20.969 1 97 89 ALA B O 1
ATOM 8351 N N . MET B 1 90 ? 4.484 19.547 -19.672 1 97.56 90 MET B N 1
ATOM 8352 C CA . MET B 1 90 ? 3.609 19.203 -18.547 1 97.56 90 MET B CA 1
ATOM 8353 C C . MET B 1 90 ? 2.855 20.438 -18.047 1 97.56 90 MET B C 1
ATOM 8355 O O . MET B 1 90 ? 1.669 20.359 -17.734 1 97.56 90 MET B O 1
ATOM 8359 N N . ARG B 1 91 ? 3.48 21.578 -17.938 1 98.25 91 ARG B N 1
ATOM 8360 C CA . ARG B 1 91 ? 2.834 22.812 -17.516 1 98.25 91 ARG B CA 1
ATOM 8361 C C . ARG B 1 91 ? 1.693 23.188 -18.453 1 98.25 91 ARG B C 1
ATOM 8363 O O . ARG B 1 91 ? 0.651 23.688 -18.016 1 98.25 91 ARG B O 1
ATOM 8370 N N . HIS B 1 92 ? 1.906 22.922 -19.703 1 98.12 92 HIS B N 1
ATOM 8371 C CA . HIS B 1 92 ? 0.857 23.188 -20.672 1 98.12 92 HIS B CA 1
ATOM 8372 C C . HIS B 1 92 ? -0.346 22.281 -20.469 1 98.12 92 HIS B C 1
ATOM 8374 O O . HIS B 1 92 ? -1.492 22.734 -20.516 1 98.12 92 HIS B O 1
ATOM 8380 N N . ILE B 1 93 ? -0.027 21.031 -20.219 1 98 93 ILE B N 1
ATOM 8381 C CA . ILE B 1 93 ? -1.087 20.047 -19.984 1 98 93 ILE B CA 1
ATOM 8382 C C . ILE B 1 93 ? -1.911 20.469 -18.766 1 98 93 ILE B C 1
ATOM 8384 O O . ILE B 1 93 ? -3.143 20.453 -18.812 1 98 93 ILE B O 1
ATOM 8388 N N . VAL B 1 94 ? -1.278 20.797 -17.719 1 98.5 94 VAL B N 1
ATOM 8389 C CA . VAL B 1 94 ? -1.952 21.156 -16.469 1 98.5 94 VAL B CA 1
ATOM 8390 C C . VAL B 1 94 ? -2.773 22.422 -16.672 1 98.5 94 VAL B C 1
ATOM 8392 O O . VAL B 1 94 ? -3.908 22.516 -16.203 1 98.5 94 VAL B O 1
ATOM 8395 N N . THR B 1 95 ? -2.205 23.406 -17.328 1 98 95 THR B N 1
ATOM 8396 C CA . THR B 1 95 ? -2.924 24.641 -17.609 1 98 95 THR B CA 1
ATOM 8397 C C . THR B 1 95 ? -4.203 24.359 -18.406 1 98 95 THR B C 1
ATOM 8399 O O . THR B 1 95 ? -5.254 24.938 -18.109 1 98 95 THR B O 1
ATOM 8402 N N . GLN B 1 96 ? -4.09 23.422 -19.359 1 97 96 GLN B N 1
ATOM 8403 C CA . GLN B 1 96 ? -5.258 23.047 -20.141 1 97 96 GLN B CA 1
ATOM 8404 C C . GLN B 1 96 ? -6.32 22.391 -19.266 1 97 96 GLN B C 1
ATOM 8406 O O . GLN B 1 96 ? -7.512 22.672 -19.406 1 97 96 GLN B O 1
ATOM 8411 N N . LEU B 1 97 ? -5.891 21.484 -18.375 1 97.69 97 LEU B N 1
ATOM 8412 C CA . LEU B 1 97 ? -6.82 20.812 -17.469 1 97.69 97 LEU B CA 1
ATOM 8413 C C . LEU B 1 97 ? -7.531 21.812 -16.578 1 97.69 97 LEU B C 1
ATOM 8415 O O . LEU B 1 97 ? -8.727 21.672 -16.297 1 97.69 97 LEU B O 1
ATOM 8419 N N . VAL B 1 98 ? -6.82 22.828 -16.078 1 97.31 98 VAL B N 1
ATOM 8420 C CA . VAL B 1 98 ? -7.383 23.859 -15.219 1 97.31 98 VAL B CA 1
ATOM 8421 C C . VAL B 1 98 ? -8.367 24.719 -16.016 1 97.31 98 VAL B C 1
ATOM 8423 O O . VAL B 1 98 ? -9.469 25 -15.547 1 97.31 98 VAL B O 1
ATOM 8426 N N . ASP B 1 99 ? -8.023 25.031 -17.25 1 95.19 99 ASP B N 1
ATOM 8427 C CA . ASP B 1 99 ? -8.859 25.859 -18.125 1 95.19 99 ASP B CA 1
ATOM 8428 C C . ASP B 1 99 ? -10.172 25.141 -18.438 1 95.19 99 ASP B C 1
ATOM 8430 O O . ASP B 1 99 ? -11.219 25.781 -18.562 1 95.19 99 ASP B O 1
ATOM 8434 N N . GLU B 1 100 ? -10.062 23.844 -18.484 1 93.81 100 GLU B N 1
ATOM 8435 C CA . GLU B 1 100 ? -11.227 23.047 -18.875 1 93.81 100 GLU B CA 1
ATOM 8436 C C . GLU B 1 100 ? -12.062 22.672 -17.656 1 93.81 100 GLU B C 1
ATOM 8438 O O . GLU B 1 100 ? -13.117 22.047 -17.797 1 93.81 100 GLU B O 1
ATOM 8443 N N . GLY B 1 101 ? -11.648 23.047 -16.5 1 93.75 101 GLY B N 1
ATOM 8444 C CA . GLY B 1 101 ? -12.375 22.734 -15.281 1 93.75 101 GLY B CA 1
ATOM 8445 C C . GLY B 1 101 ? -12.25 21.281 -14.852 1 93.75 101 GLY B C 1
ATOM 8446 O O . GLY B 1 101 ? -12.992 20.828 -13.992 1 93.75 101 GLY B O 1
ATOM 8447 N N . ARG B 1 102 ? -11.32 20.547 -15.484 1 96.38 102 ARG B N 1
ATOM 8448 C CA . ARG B 1 102 ? -11.117 19.125 -15.156 1 96.38 102 ARG B CA 1
ATOM 8449 C C . ARG B 1 102 ? -10.234 18.969 -13.93 1 96.38 102 ARG B C 1
ATOM 8451 O O . ARG B 1 102 ? -10.281 17.953 -13.242 1 96.38 102 ARG B O 1
ATOM 8458 N N . LEU B 1 103 ? -9.375 19.922 -13.719 1 97.81 103 LEU B N 1
ATOM 8459 C CA . LEU B 1 103 ? -8.617 20.109 -12.492 1 97.81 103 LEU B CA 1
ATOM 8460 C C . LEU B 1 103 ? -8.961 21.438 -11.82 1 97.81 103 LEU B C 1
ATOM 8462 O O . LEU B 1 103 ? -8.719 22.5 -12.391 1 97.81 103 LEU B O 1
ATOM 8466 N N . GLU B 1 104 ? -9.555 21.359 -10.625 1 96.75 104 GLU B N 1
ATOM 8467 C CA . GLU B 1 104 ? -10 22.578 -9.938 1 96.75 104 GLU B CA 1
ATOM 8468 C C . GLU B 1 104 ? -9.227 22.781 -8.633 1 96.75 104 GLU B C 1
ATOM 8470 O O . GLU B 1 104 ? -9.141 21.875 -7.809 1 96.75 104 GLU B O 1
ATOM 8475 N N . PHE B 1 105 ? -8.672 24.016 -8.523 1 97.88 105 PHE B N 1
ATOM 8476 C CA . PHE B 1 105 ? -8.102 24.375 -7.234 1 97.88 105 PHE B CA 1
ATOM 8477 C C . PHE B 1 105 ? -9.18 24.844 -6.273 1 97.88 105 PHE B C 1
ATOM 8479 O O . PHE B 1 105 ? -10.016 25.672 -6.629 1 97.88 105 PHE B O 1
ATOM 8486 N N . ILE B 1 106 ? -9.164 24.266 -5.141 1 96.88 106 ILE B N 1
ATOM 8487 C CA . ILE B 1 106 ? -10.117 24.578 -4.078 1 96.88 106 ILE B CA 1
ATOM 8488 C C . ILE B 1 106 ? -9.367 25.094 -2.854 1 96.88 106 ILE B C 1
ATOM 8490 O O . ILE B 1 106 ? -8.203 24.766 -2.641 1 96.88 106 ILE B O 1
ATOM 8494 N N . ASN B 1 107 ? -9.992 26 -2.006 1 97.69 107 ASN B N 1
ATOM 8495 C CA . ASN B 1 107 ? -9.375 26.641 -0.849 1 97.69 107 ASN B CA 1
ATOM 8496 C C . ASN B 1 107 ? -8.258 27.594 -1.265 1 97.69 107 ASN B C 1
ATOM 8498 O O . ASN B 1 107 ? -8.383 28.812 -1.104 1 97.69 107 ASN B O 1
ATOM 8502 N N . GLY B 1 108 ? -7.277 27.094 -1.888 1 97.69 108 GLY B N 1
ATOM 8503 C CA . GLY B 1 108 ? -6.293 27.891 -2.611 1 97.69 108 GLY B CA 1
ATOM 8504 C C . GLY B 1 108 ? -5.207 28.453 -1.716 1 97.69 108 GLY B C 1
ATOM 8505 O O . GLY B 1 108 ? -4.219 29 -2.205 1 97.69 108 GLY B O 1
ATOM 8506 N N . GLY B 1 109 ? -5.324 28.438 -0.364 1 97.94 109 GLY B N 1
ATOM 8507 C CA . GLY B 1 109 ? -4.242 28.828 0.523 1 97.94 109 GLY B CA 1
ATOM 8508 C C . GLY B 1 109 ? -3.025 27.922 0.42 1 97.94 109 GLY B C 1
ATOM 8509 O O . GLY B 1 109 ? -3.059 26.906 -0.276 1 97.94 109 GLY B O 1
ATOM 8510 N N . TRP B 1 110 ? -1.952 28.375 1.047 1 97.94 110 TRP B N 1
ATOM 8511 C CA . TRP B 1 110 ? -0.734 27.578 1.05 1 97.94 110 TRP B CA 1
ATOM 8512 C C . TRP B 1 110 ? -0.977 26.219 1.707 1 97.94 110 TRP B C 1
ATOM 8514 O O . TRP B 1 110 ? -0.399 25.219 1.295 1 97.94 110 TRP B O 1
ATOM 8524 N N . CYS B 1 111 ? -1.818 26.203 2.734 1 98 111 CYS B N 1
ATOM 8525 C CA . CYS B 1 111 ? -2.277 25 3.414 1 98 111 CYS B CA 1
ATOM 8526 C C . CYS B 1 111 ? -3.697 25.172 3.939 1 98 111 CYS B C 1
ATOM 8528 O O . CYS B 1 111 ? -4.266 26.266 3.854 1 98 111 CYS B O 1
ATOM 8530 N N . MET B 1 112 ? -4.348 24.094 4.309 1 97.94 112 MET B N 1
ATOM 8531 C CA . MET B 1 112 ? -5.613 24.141 5.035 1 97.94 112 MET B CA 1
ATOM 8532 C C . MET B 1 112 ? -5.387 24.484 6.504 1 97.94 112 MET B C 1
ATOM 8534 O O . MET B 1 112 ? -5.051 23.594 7.305 1 97.94 112 MET B O 1
ATOM 8538 N N . SER B 1 113 ? -5.605 25.656 6.887 1 97.69 113 SER B N 1
ATOM 8539 C CA . SER B 1 113 ? -5.195 26.188 8.188 1 97.69 113 SER B CA 1
ATOM 8540 C C . SER B 1 113 ? -6.086 25.656 9.305 1 97.69 113 SER B C 1
ATOM 8542 O O . SER B 1 113 ? -7.262 25.359 9.078 1 97.69 113 SER B O 1
ATOM 8544 N N . ASP B 1 114 ? -5.523 25.609 10.492 1 98.12 114 ASP B N 1
ATOM 8545 C CA . ASP B 1 114 ? -6.297 25.359 11.703 1 98.12 114 ASP B CA 1
ATOM 8546 C C . ASP B 1 114 ? -7.246 26.531 11.984 1 98.12 114 ASP B C 1
ATOM 8548 O O . ASP B 1 114 ? -6.949 27.672 11.656 1 98.12 114 ASP B O 1
ATOM 8552 N N . GLU B 1 115 ? -8.336 26.188 12.602 1 98.19 115 GLU B N 1
ATOM 8553 C CA . GLU B 1 115 ? -9.312 27.234 12.836 1 98.19 115 GLU B CA 1
ATOM 8554 C C . GLU B 1 115 ? -9.367 27.625 14.305 1 98.19 115 GLU B C 1
ATOM 8556 O O . GLU B 1 115 ? -9.969 28.641 14.672 1 98.19 115 GLU B O 1
ATOM 8561 N N . ALA B 1 116 ? -8.695 26.906 15.148 1 97.88 116 ALA B N 1
ATOM 8562 C CA . ALA B 1 116 ? -8.789 27.172 16.578 1 97.88 116 ALA B CA 1
ATOM 8563 C C . ALA B 1 116 ? -7.551 27.891 17.094 1 97.88 116 ALA B C 1
ATOM 8565 O O . ALA B 1 116 ? -7.648 28.797 17.938 1 97.88 116 ALA B O 1
ATOM 8566 N N . ALA B 1 117 ? -6.418 27.547 16.562 1 97.75 117 ALA B N 1
ATOM 8567 C CA . ALA B 1 117 ? -5.176 27.984 17.188 1 97.75 117 ALA B CA 1
ATOM 8568 C C . ALA B 1 117 ? -4.488 29.062 16.344 1 97.75 117 ALA B C 1
ATOM 8570 O O . ALA B 1 117 ? -3.479 29.641 16.766 1 97.75 117 ALA B O 1
ATOM 8571 N N . THR B 1 118 ? -4.988 29.375 15.234 1 98.06 118 THR B N 1
ATOM 8572 C CA . THR B 1 118 ? -4.34 30.359 14.367 1 98.06 118 THR B CA 1
ATOM 8573 C C . THR B 1 118 ? -4.836 31.766 14.672 1 98.06 118 THR B C 1
ATOM 8575 O O . THR B 1 118 ? -5.961 31.938 15.141 1 98.06 118 THR B O 1
ATOM 8578 N N . HIS B 1 119 ? -3.988 32.719 14.516 1 98 119 HIS B N 1
ATOM 8579 C CA . HIS B 1 119 ? -4.387 34.125 14.523 1 98 119 HIS B CA 1
ATOM 8580 C C . HIS B 1 119 ? -4.809 34.594 13.133 1 98 119 HIS B C 1
ATOM 8582 O O . HIS B 1 119 ? -4.23 34.156 12.133 1 98 119 HIS B O 1
ATOM 8588 N N . TYR B 1 120 ? -5.82 35.469 12.992 1 97.94 120 TYR B N 1
ATOM 8589 C CA . TYR B 1 120 ? -6.414 35.844 11.703 1 97.94 120 TYR B CA 1
ATOM 8590 C C . TYR B 1 120 ? -5.375 36.469 10.789 1 97.94 120 TYR B C 1
ATOM 8592 O O . TYR B 1 120 ? -5.438 36.312 9.57 1 97.94 120 TYR B O 1
ATOM 8600 N N . THR B 1 121 ? -4.391 37.188 11.289 1 97.62 121 THR B N 1
ATOM 8601 C CA . THR B 1 121 ? -3.371 37.812 10.453 1 97.62 121 THR B CA 1
ATOM 8602 C C . THR B 1 121 ? -2.586 36.75 9.68 1 97.62 121 THR B C 1
ATOM 8604 O O . THR B 1 121 ? -2.338 36.906 8.484 1 97.62 121 THR B O 1
ATOM 8607 N N . ALA B 1 122 ? -2.176 35.719 10.359 1 97.62 122 ALA B N 1
ATOM 8608 C CA . ALA B 1 122 ? -1.405 34.656 9.727 1 97.62 122 ALA B CA 1
ATOM 8609 C C . ALA B 1 122 ? -2.252 33.875 8.703 1 97.62 122 ALA B C 1
ATOM 8611 O O . ALA B 1 122 ? -1.741 33.438 7.68 1 97.62 122 ALA B O 1
ATOM 8612 N N . VAL B 1 123 ? -3.529 33.688 8.992 1 98.12 123 VAL B N 1
ATOM 8613 C CA . VAL B 1 123 ? -4.445 33.031 8.07 1 98.12 123 VAL B CA 1
ATOM 8614 C C . VAL B 1 123 ? -4.559 33.844 6.777 1 98.12 123 VAL B C 1
ATOM 8616 O O . VAL B 1 123 ? -4.445 33.281 5.684 1 98.12 123 VAL B O 1
ATOM 8619 N N . ILE B 1 124 ? -4.785 35.125 6.906 1 98.31 124 ILE B N 1
ATOM 8620 C CA . ILE B 1 124 ? -4.926 36 5.75 1 98.31 124 ILE B CA 1
ATOM 8621 C C . ILE B 1 124 ? -3.648 35.969 4.914 1 98.31 124 ILE B C 1
ATOM 8623 O O . ILE B 1 124 ? -3.705 35.906 3.684 1 98.31 124 ILE B O 1
ATOM 8627 N N . ASP B 1 125 ? -2.514 35.969 5.566 1 97.56 125 ASP B N 1
ATOM 8628 C CA . ASP B 1 125 ? -1.233 36 4.863 1 97.56 125 ASP B CA 1
ATOM 8629 C C . ASP B 1 125 ? -1.029 34.719 4.07 1 97.56 125 ASP B C 1
ATOM 8631 O O . ASP B 1 125 ? -0.618 34.75 2.906 1 97.56 125 ASP B O 1
ATOM 8635 N N . GLN B 1 126 ? -1.23 33.562 4.711 1 97.88 126 GLN B N 1
ATOM 8636 C CA . GLN B 1 126 ? -0.973 32.312 4.004 1 97.88 126 GLN B CA 1
ATOM 8637 C C . GLN B 1 126 ? -1.971 32.125 2.867 1 97.88 126 GLN B C 1
ATOM 8639 O O . GLN B 1 126 ? -1.625 31.562 1.823 1 97.88 126 GLN B O 1
ATOM 8644 N N . MET B 1 127 ? -3.258 32.562 3.029 1 98.5 127 MET B N 1
ATOM 8645 C CA . MET B 1 127 ? -4.223 32.531 1.935 1 98.5 127 MET B CA 1
ATOM 8646 C C . MET B 1 127 ? -3.768 33.438 0.785 1 98.5 127 MET B C 1
ATOM 8648 O O . MET B 1 127 ? -3.848 33.031 -0.381 1 98.5 127 MET B O 1
ATOM 8652 N N . THR B 1 128 ? -3.297 34.625 1.094 1 98.31 128 THR B N 1
ATOM 8653 C CA . THR B 1 128 ? -2.812 35.562 0.083 1 98.31 128 THR B CA 1
ATOM 8654 C C . THR B 1 128 ? -1.666 34.938 -0.715 1 98.31 128 THR B C 1
ATOM 8656 O O . THR B 1 128 ? -1.607 35.094 -1.938 1 98.31 128 THR B O 1
ATOM 8659 N N . LEU B 1 129 ? -0.778 34.25 -0 1 97.75 129 LEU B N 1
ATOM 8660 C CA . LEU B 1 129 ? 0.377 33.625 -0.635 1 97.75 129 LEU B CA 1
ATOM 8661 C C . LEU B 1 129 ? -0.063 32.594 -1.672 1 97.75 129 LEU B C 1
ATOM 8663 O O . LEU B 1 129 ? 0.397 32.625 -2.814 1 97.75 129 LEU B O 1
ATOM 8667 N N . GLY B 1 130 ? -0.954 31.703 -1.27 1 98.25 130 GLY B N 1
ATOM 8668 C CA . GLY B 1 130 ? -1.419 30.656 -2.178 1 98.25 130 GLY B CA 1
ATOM 8669 C C . GLY B 1 130 ? -2.244 31.203 -3.33 1 98.25 130 GLY B C 1
ATOM 8670 O O . GLY B 1 130 ? -2.061 30.797 -4.48 1 98.25 130 GLY B O 1
ATOM 8671 N N . LEU B 1 131 ? -3.119 32.094 -3.045 1 98.25 131 LEU B N 1
ATOM 8672 C CA . LEU B 1 131 ? -4 32.688 -4.055 1 98.25 131 LEU B CA 1
ATOM 8673 C C . LEU B 1 131 ? -3.201 33.469 -5.082 1 98.25 131 LEU B C 1
ATOM 8675 O O . LEU B 1 131 ? -3.533 33.469 -6.27 1 98.25 131 LEU B O 1
ATOM 8679 N N . ARG B 1 132 ? -2.217 34.188 -4.609 1 97.19 132 ARG B N 1
ATOM 8680 C CA . ARG B 1 132 ? -1.366 34.938 -5.527 1 97.19 132 ARG B CA 1
ATOM 8681 C C . ARG B 1 132 ? -0.67 34 -6.516 1 97.19 132 ARG B C 1
ATOM 8683 O O . ARG B 1 132 ? -0.646 34.281 -7.719 1 97.19 132 ARG B O 1
ATOM 8690 N N . PHE B 1 133 ? -0.069 32.938 -6.066 1 97.5 133 PHE B N 1
ATOM 8691 C CA . PHE B 1 133 ? 0.597 31.969 -6.934 1 97.5 133 PHE B CA 1
ATOM 8692 C C . PHE B 1 133 ? -0.365 31.438 -7.988 1 97.5 133 PHE B C 1
ATOM 8694 O O . PHE B 1 133 ? -0.025 31.375 -9.172 1 97.5 133 PHE B O 1
ATOM 8701 N N . LEU B 1 134 ? -1.537 30.969 -7.52 1 98.25 134 LEU B N 1
ATOM 8702 C CA . LEU B 1 134 ? -2.523 30.406 -8.438 1 98.25 134 LEU B CA 1
ATOM 8703 C C . LEU B 1 134 ? -2.938 31.438 -9.484 1 98.25 134 LEU B C 1
ATOM 8705 O O . LEU B 1 134 ? -3.094 31.109 -10.664 1 98.25 134 LEU B O 1
ATOM 8709 N N . ASN B 1 135 ? -3.143 32.688 -9 1 96.75 135 ASN B N 1
ATOM 8710 C CA . ASN B 1 135 ? -3.541 33.781 -9.906 1 96.75 135 ASN B CA 1
ATOM 8711 C C . ASN B 1 135 ? -2.453 34.062 -10.938 1 96.75 135 ASN B C 1
ATOM 8713 O O . ASN B 1 135 ? -2.748 34.25 -12.117 1 96.75 135 ASN B O 1
ATOM 8717 N N . GLU B 1 136 ? -1.236 34.094 -10.469 1 96.5 136 GLU B N 1
ATOM 8718 C CA . GLU B 1 136 ? -0.112 34.406 -11.352 1 96.5 136 GLU B CA 1
ATOM 8719 C C . GLU B 1 136 ? 0.144 33.25 -12.328 1 96.5 136 GLU B C 1
ATOM 8721 O O . GLU B 1 136 ? 0.624 33.5 -13.438 1 96.5 136 GLU B O 1
ATOM 8726 N N . THR B 1 137 ? -0.196 32.062 -11.969 1 97.69 137 THR B N 1
ATOM 8727 C CA . THR B 1 137 ? 0.129 30.891 -12.758 1 97.69 137 THR B CA 1
ATOM 8728 C C . THR B 1 137 ? -0.989 30.578 -13.75 1 97.69 137 THR B C 1
ATOM 8730 O O . THR B 1 137 ? -0.726 30.234 -14.906 1 97.69 137 THR B O 1
ATOM 8733 N N . PHE B 1 138 ? -2.279 30.75 -13.305 1 97.06 138 PHE B N 1
ATOM 8734 C CA . PHE B 1 138 ? -3.373 30.234 -14.117 1 97.06 138 PHE B CA 1
ATOM 8735 C C . PHE B 1 138 ? -4.391 31.328 -14.414 1 97.06 138 PHE B C 1
ATOM 8737 O O . PHE B 1 138 ? -5.34 31.109 -15.172 1 97.06 138 PHE B O 1
ATOM 8744 N N . GLY B 1 139 ? -4.254 32.5 -13.789 1 93.81 139 GLY B N 1
ATOM 8745 C CA . GLY B 1 139 ? -5.211 33.594 -13.992 1 93.81 139 GLY B CA 1
ATOM 8746 C C . GLY B 1 139 ? -6.559 33.312 -13.352 1 93.81 139 GLY B C 1
ATOM 8747 O O . GLY B 1 139 ? -6.633 32.719 -12.281 1 93.81 139 GLY B O 1
ATOM 8748 N N . GLU B 1 140 ? -7.547 33.75 -13.953 1 90.56 140 GLU B N 1
ATOM 8749 C CA . GLU B 1 140 ? -8.898 33.688 -13.398 1 90.56 140 GLU B CA 1
ATOM 8750 C C . GLU B 1 140 ? -9.367 32.25 -13.297 1 90.56 140 GLU B C 1
ATOM 8752 O O . GLU B 1 140 ? -10.125 31.891 -12.383 1 90.56 140 GLU B O 1
ATOM 8757 N N . CYS B 1 141 ? -8.812 31.406 -14.172 1 92 141 CYS B N 1
ATOM 8758 C CA . CYS B 1 141 ? -9.242 30 -14.203 1 92 141 CYS B CA 1
ATOM 8759 C C . CYS B 1 141 ? -8.688 29.234 -13 1 92 141 CYS B C 1
ATOM 8761 O O . CYS B 1 141 ? -9.219 28.188 -12.633 1 92 141 CYS B O 1
ATOM 8763 N N . GLY B 1 142 ? -7.668 29.812 -12.406 1 94.19 142 GLY B N 1
ATOM 8764 C CA . GLY B 1 142 ? -7.066 29.156 -11.25 1 94.19 142 GLY B CA 1
ATOM 8765 C C . GLY B 1 142 ? -7.605 29.656 -9.93 1 94.19 142 GLY B C 1
ATOM 8766 O O . GLY B 1 142 ? -7.18 29.203 -8.859 1 94.19 142 GLY B O 1
ATOM 8767 N N . ARG B 1 143 ? -8.57 30.531 -9.914 1 94.75 143 ARG B N 1
ATOM 8768 C CA . ARG B 1 143 ? -9.102 31.141 -8.695 1 94.75 143 ARG B CA 1
ATOM 8769 C C . ARG B 1 143 ? -10.094 30.203 -8.016 1 94.75 143 ARG B C 1
ATOM 8771 O O . ARG B 1 143 ? -11.109 29.828 -8.602 1 94.75 143 ARG B O 1
ATOM 8778 N N . PRO B 1 144 ? -9.906 29.844 -6.801 1 96.38 144 PRO B N 1
ATOM 8779 C CA . PRO B 1 144 ? -10.875 29 -6.086 1 96.38 144 PRO B CA 1
ATOM 8780 C C . PRO B 1 144 ? -12.164 29.734 -5.746 1 96.38 144 PRO B C 1
ATOM 8782 O O . PRO B 1 144 ? -12.125 30.922 -5.383 1 96.38 144 PRO B O 1
ATOM 8785 N N . ARG B 1 145 ? -13.258 29.031 -5.781 1 94.31 145 ARG B N 1
ATOM 8786 C CA . ARG B 1 145 ? -14.562 29.625 -5.484 1 94.31 145 ARG B CA 1
ATOM 8787 C C . ARG B 1 145 ? -15.156 29.016 -4.215 1 94.31 145 ARG B C 1
ATOM 8789 O O . ARG B 1 145 ? -16.094 29.578 -3.637 1 94.31 145 ARG B O 1
ATOM 8796 N N . VAL B 1 146 ? -14.602 27.953 -3.881 1 97.56 146 VAL B N 1
ATOM 8797 C CA . VAL B 1 146 ? -15.133 27.219 -2.73 1 97.56 146 VAL B CA 1
ATOM 8798 C C . VAL B 1 146 ? -14.016 27 -1.709 1 97.56 146 VAL B C 1
ATOM 8800 O O . VAL B 1 146 ? -12.914 26.594 -2.07 1 97.56 146 VAL B O 1
ATOM 8803 N N . ALA B 1 147 ? -14.312 27.375 -0.435 1 98.31 147 ALA B N 1
ATOM 8804 C CA . ALA B 1 147 ? -13.43 26.984 0.662 1 98.31 147 ALA B CA 1
ATOM 8805 C C . ALA B 1 147 ? -13.617 25.516 1.019 1 98.31 147 ALA B C 1
ATOM 8807 O O . ALA B 1 147 ? -14.703 24.953 0.814 1 98.31 147 ALA B O 1
ATOM 8808 N N . TRP B 1 148 ? -12.602 24.922 1.446 1 98.12 148 TRP B N 1
ATOM 8809 C CA . TRP B 1 148 ? -12.555 23.484 1.662 1 98.12 148 TRP B CA 1
ATOM 8810 C C . TRP B 1 148 ? -11.805 23.141 2.947 1 98.12 148 TRP B C 1
ATOM 8812 O O . TRP B 1 148 ? -10.578 23.078 2.955 1 98.12 148 TRP B O 1
ATOM 8822 N N . HIS B 1 149 ? -12.477 22.969 4.082 1 97.88 149 HIS B N 1
ATOM 8823 C CA . HIS B 1 149 ? -11.906 22.641 5.383 1 97.88 149 HIS B CA 1
ATOM 8824 C C . HIS B 1 149 ? -12.469 21.328 5.922 1 97.88 149 HIS B C 1
ATOM 8826 O O . HIS B 1 149 ? -13.133 21.312 6.961 1 97.88 149 HIS B O 1
ATOM 8832 N N . ILE B 1 150 ? -12.062 20.281 5.352 1 97.5 150 ILE B N 1
ATOM 8833 C CA . ILE B 1 150 ? -12.68 18.984 5.574 1 97.5 150 ILE B CA 1
ATOM 8834 C C . ILE B 1 150 ? -12.055 18.328 6.801 1 97.5 150 ILE B C 1
ATOM 8836 O O . ILE B 1 150 ? -12.633 17.391 7.367 1 97.5 150 ILE B O 1
ATOM 8840 N N . ASP B 1 151 ? -10.922 18.859 7.277 1 96.69 151 ASP B N 1
ATOM 8841 C CA . ASP B 1 151 ? -10.242 18.047 8.281 1 96.69 151 ASP B CA 1
ATOM 8842 C C . ASP B 1 151 ? -9.93 18.875 9.531 1 96.69 151 ASP B C 1
ATOM 8844 O O . ASP B 1 151 ? -9.445 18.344 10.531 1 96.69 151 ASP B O 1
ATOM 8848 N N . PRO B 1 152 ? -10.133 20.141 9.602 1 97.06 152 PRO B N 1
ATOM 8849 C CA . PRO B 1 152 ? -9.961 20.844 10.875 1 97.06 152 PRO B CA 1
ATOM 8850 C C . PRO B 1 152 ? -10.883 20.312 11.969 1 97.06 152 PRO B C 1
ATOM 8852 O O . PRO B 1 152 ? -11.914 19.703 11.672 1 97.06 152 PRO B O 1
ATOM 8855 N N . PHE B 1 153 ? -10.547 20.531 13.297 1 97.25 153 PHE B N 1
ATOM 8856 C CA . PHE B 1 153 ? -11.195 19.906 14.445 1 97.25 153 PHE B CA 1
ATOM 8857 C C . PHE B 1 153 ? -12.156 20.891 15.117 1 97.25 153 PHE B C 1
ATOM 8859 O O . PHE B 1 153 ? -12.094 21.094 16.328 1 97.25 153 PHE B O 1
ATOM 8866 N N . GLY B 1 154 ? -13.062 21.375 14.391 1 96.62 154 GLY B N 1
ATOM 8867 C CA . GLY B 1 154 ? -13.953 22.484 14.688 1 96.62 154 GLY B CA 1
ATOM 8868 C C . GLY B 1 154 ? -13.758 23.672 13.758 1 96.62 154 GLY B C 1
ATOM 8869 O O . GLY B 1 154 ? -12.758 23.75 13.039 1 96.62 154 GLY B O 1
ATOM 8870 N N . HIS B 1 155 ? -14.758 24.516 13.773 1 97.88 155 HIS B N 1
ATOM 8871 C CA . HIS B 1 155 ? -14.711 25.594 12.805 1 97.88 155 HIS B CA 1
ATOM 8872 C C . HIS B 1 155 ? -15.023 26.938 13.461 1 97.88 155 HIS B C 1
ATOM 8874 O O . HIS B 1 155 ? -15.977 27.047 14.242 1 97.88 155 HIS B O 1
ATOM 8880 N N . ALA B 1 156 ? -14.258 27.906 13.172 1 97.88 156 ALA B N 1
ATOM 8881 C CA . ALA B 1 156 ? -14.367 29.25 13.758 1 97.88 156 ALA B CA 1
ATOM 8882 C C . ALA B 1 156 ? -15.203 30.172 12.883 1 97.88 156 ALA B C 1
ATOM 8884 O O . ALA B 1 156 ? -15.07 30.156 11.656 1 97.88 156 ALA B O 1
ATOM 8885 N N . ARG B 1 157 ? -16.031 30.906 13.477 1 96.88 157 ARG B N 1
ATOM 8886 C CA . ARG B 1 157 ? -16.859 31.906 12.789 1 96.88 157 ARG B CA 1
ATOM 8887 C C . ARG B 1 157 ? -15.992 32.875 12.008 1 96.88 157 ARG B C 1
ATOM 8889 O O . ARG B 1 157 ? -16.344 33.281 10.891 1 96.88 157 ARG B O 1
ATOM 8896 N N . GLU B 1 158 ? -14.891 33.25 12.578 1 97.38 158 GLU B N 1
ATOM 8897 C CA . GLU B 1 158 ? -13.992 34.219 11.938 1 97.38 158 GLU B CA 1
ATOM 8898 C C . GLU B 1 158 ? -13.445 33.656 10.625 1 97.38 158 GLU B C 1
ATOM 8900 O O . GLU B 1 158 ? -13.242 34.438 9.672 1 97.38 158 GLU B O 1
ATOM 8905 N N . HIS B 1 159 ? -13.164 32.375 10.523 1 97.31 159 HIS B N 1
ATOM 8906 C CA . HIS B 1 159 ? -12.68 31.781 9.281 1 97.31 159 HIS B CA 1
ATOM 8907 C C . HIS B 1 159 ? -13.719 31.922 8.164 1 97.31 159 HIS B C 1
ATOM 8909 O O . HIS B 1 159 ? -13.367 32.219 7.027 1 97.31 159 HIS B O 1
ATOM 8915 N N . ALA B 1 160 ? -14.945 31.625 8.5 1 98.12 160 ALA B N 1
ATOM 8916 C CA . ALA B 1 160 ? -16.016 31.797 7.516 1 98.12 160 ALA B CA 1
ATOM 8917 C C . ALA B 1 160 ? -16.094 33.25 7.047 1 98.12 160 ALA B C 1
ATOM 8919 O O . ALA B 1 160 ? -16.281 33.531 5.859 1 98.12 160 ALA B O 1
ATOM 8920 N N . SER B 1 161 ? -15.984 34.188 7.984 1 98.06 161 SER B N 1
ATOM 8921 C CA . SER B 1 161 ? -15.977 35.625 7.656 1 98.06 161 SER B CA 1
ATOM 8922 C C . SER B 1 161 ? -14.836 35.969 6.703 1 98.06 161 SER B C 1
ATOM 8924 O O . SER B 1 161 ? -15.039 36.688 5.727 1 98.06 161 SER B O 1
ATOM 8926 N N . ILE B 1 162 ? -13.68 35.438 6.996 1 98.19 162 ILE B N 1
ATOM 8927 C CA . ILE B 1 162 ? -12.492 35.719 6.191 1 98.19 162 ILE B CA 1
ATOM 8928 C C . ILE B 1 162 ? -12.695 35.156 4.777 1 98.19 162 ILE B C 1
ATOM 8930 O O . ILE B 1 162 ? -12.422 35.875 3.795 1 98.19 162 ILE B O 1
ATOM 8934 N N . PHE B 1 163 ? -13.234 33.938 4.656 1 98.5 163 PHE B N 1
ATOM 8935 C CA . PHE B 1 163 ? -13.477 33.344 3.348 1 98.5 163 PHE B CA 1
ATOM 8936 C C . PHE B 1 163 ? -14.477 34.188 2.553 1 98.5 163 PHE B C 1
ATOM 8938 O O . PHE B 1 163 ? -14.281 34.406 1.361 1 98.5 163 PHE B O 1
ATOM 8945 N N . ALA B 1 164 ? -15.516 34.594 3.217 1 98 164 ALA B N 1
ATOM 8946 C CA . ALA B 1 164 ? -16.516 35.406 2.549 1 98 164 ALA B CA 1
ATOM 8947 C C . ALA B 1 164 ? -15.898 36.688 1.985 1 98 164 ALA B C 1
ATOM 8949 O O . ALA B 1 164 ? -16.172 37.062 0.844 1 98 164 ALA B O 1
ATOM 8950 N N . GLN B 1 165 ? -15.102 37.281 2.754 1 97.75 165 GLN B N 1
ATOM 8951 C CA . GLN B 1 165 ? -14.492 38.562 2.375 1 97.75 165 GLN B CA 1
ATOM 8952 C C . GLN B 1 165 ? -13.422 38.375 1.307 1 97.75 165 GLN B C 1
ATOM 8954 O O . GLN B 1 165 ? -12.992 39.312 0.663 1 97.75 165 GLN B O 1
ATOM 8959 N N . MET B 1 166 ? -12.953 37.156 1.106 1 98.19 166 MET B N 1
ATOM 8960 C CA . MET B 1 166 ? -12.008 36.812 0.04 1 98.19 166 MET B CA 1
ATOM 8961 C C . MET B 1 166 ? -12.742 36.5 -1.259 1 98.19 166 MET B C 1
ATOM 8963 O O . MET B 1 166 ? -12.109 36.281 -2.293 1 98.19 166 MET B O 1
ATOM 8967 N N . GLY B 1 167 ? -13.992 36.438 -1.181 1 96.94 167 GLY B N 1
ATOM 8968 C CA . GLY B 1 167 ? -14.781 36.25 -2.387 1 96.94 167 GLY B CA 1
ATOM 8969 C C . GLY B 1 167 ? -15.25 34.844 -2.604 1 96.94 167 GLY B C 1
ATOM 8970 O O . GLY B 1 167 ? -15.711 34.5 -3.691 1 96.94 167 GLY B O 1
ATOM 8971 N N . TYR B 1 168 ? -15.195 33.969 -1.654 1 97.94 168 TYR B N 1
ATOM 8972 C CA . TYR B 1 168 ? -15.656 32.594 -1.791 1 97.94 168 TYR B CA 1
ATOM 8973 C C . TYR B 1 168 ? -17.172 32.531 -1.801 1 97.94 168 TYR B C 1
ATOM 8975 O O . TYR B 1 168 ? -17.844 33.312 -1.097 1 97.94 168 TYR B O 1
ATOM 8983 N N . ASP B 1 169 ? -17.703 31.594 -2.52 1 96.88 169 ASP B N 1
ATOM 8984 C CA . ASP B 1 169 ? -19.156 31.422 -2.652 1 96.88 169 ASP B CA 1
ATOM 8985 C C . ASP B 1 169 ? -19.688 30.438 -1.616 1 96.88 169 ASP B C 1
ATOM 8987 O O . ASP B 1 169 ? -20.875 30.484 -1.278 1 96.88 169 ASP B O 1
ATOM 8991 N N . GLY B 1 170 ? -18.812 29.625 -1.172 1 98.06 170 GLY B N 1
ATOM 8992 C CA . GLY B 1 170 ? -19.25 28.625 -0.218 1 98.06 170 GLY B CA 1
ATOM 8993 C C . GLY B 1 170 ? -18.094 27.922 0.477 1 98.06 170 GLY B C 1
ATOM 8994 O O . GLY B 1 170 ? -16.922 28.156 0.139 1 98.06 170 GLY B O 1
ATOM 8995 N N . LEU B 1 171 ? -18.438 27.125 1.464 1 98.44 171 LEU B N 1
ATOM 8996 C CA . LEU B 1 171 ? -17.516 26.344 2.285 1 98.44 171 LEU B CA 1
ATOM 8997 C C . LEU B 1 171 ? -18.078 24.953 2.568 1 98.44 171 LEU B C 1
ATOM 8999 O O . LEU B 1 171 ? -19.266 24.812 2.873 1 98.44 171 LEU B O 1
ATOM 9003 N N . PHE B 1 172 ? -17.266 23.938 2.303 1 98.62 172 PHE B N 1
ATOM 9004 C CA . PHE B 1 172 ? -17.609 22.594 2.73 1 98.62 172 PHE B CA 1
ATOM 9005 C C . PHE B 1 172 ? -16.625 22.094 3.783 1 98.62 172 PHE B C 1
ATOM 9007 O O . PHE B 1 172 ? -15.422 22.328 3.684 1 98.62 172 PHE B O 1
ATOM 9014 N N . PHE B 1 173 ? -17.141 21.484 4.875 1 97.62 173 PHE B N 1
ATOM 9015 C CA . PHE B 1 173 ? -16.25 20.922 5.883 1 97.62 173 PHE B CA 1
ATOM 9016 C C . PHE B 1 173 ? -16.766 19.562 6.348 1 97.62 173 PHE B C 1
ATOM 9018 O O . PHE B 1 173 ? -17.875 19.156 6.004 1 97.62 173 PHE B O 1
ATOM 9025 N N . GLY B 1 174 ? -15.914 18.828 7.066 1 93.75 174 GLY B N 1
ATOM 9026 C CA . GLY B 1 174 ? -16.234 17.438 7.383 1 93.75 174 GLY B CA 1
ATOM 9027 C C . GLY B 1 174 ? -16.578 17.234 8.844 1 93.75 174 GLY B C 1
ATOM 9028 O O . GLY B 1 174 ? -17.469 16.438 9.164 1 93.75 174 GLY B O 1
ATOM 9029 N N . ARG B 1 175 ? -16.047 18.016 9.781 1 95.69 175 ARG B N 1
ATOM 9030 C CA . ARG B 1 175 ? -16.109 17.672 11.195 1 95.69 175 ARG B CA 1
ATOM 9031 C C . ARG B 1 175 ? -17 18.656 11.953 1 95.69 175 ARG B C 1
ATOM 9033 O O . ARG B 1 175 ? -16.734 19.859 11.961 1 95.69 175 ARG B O 1
ATOM 9040 N N . LEU B 1 176 ? -18 18.172 12.602 1 96.69 176 LEU B N 1
ATOM 9041 C CA . LEU B 1 176 ? -18.828 18.891 13.562 1 96.69 176 LEU B CA 1
ATOM 9042 C C . LEU B 1 176 ? -19.281 17.984 14.688 1 96.69 176 LEU B C 1
ATOM 9044 O O . LEU B 1 176 ? -19.125 16.766 14.609 1 96.69 176 LEU B O 1
ATOM 9048 N N . ASP B 1 177 ? -19.766 18.5 15.75 1 97.62 177 ASP B N 1
ATOM 9049 C CA . ASP B 1 177 ? -20.203 17.719 16.906 1 97.62 177 ASP B CA 1
ATOM 9050 C C . ASP B 1 177 ? -21.203 16.641 16.484 1 97.62 177 ASP B C 1
ATOM 9052 O O . ASP B 1 177 ? -22.109 16.906 15.688 1 97.62 177 ASP B O 1
ATOM 9056 N N . TYR B 1 178 ? -21.031 15.438 17.094 1 97.5 178 TYR B N 1
ATOM 9057 C CA . TYR B 1 178 ? -21.828 14.297 16.672 1 97.5 178 TYR B CA 1
ATOM 9058 C C . TYR B 1 178 ? -23.312 14.547 16.969 1 97.5 178 TYR B C 1
ATOM 9060 O O . TYR B 1 178 ? -24.188 14.094 16.219 1 97.5 178 TYR B O 1
ATOM 9068 N N . GLN B 1 179 ? -23.641 15.242 18.031 1 97.88 179 GLN B N 1
ATOM 9069 C CA . GLN B 1 179 ? -25.031 15.555 18.359 1 97.88 179 GLN B CA 1
ATOM 9070 C C . GLN B 1 179 ? -25.609 16.594 17.391 1 97.88 179 GLN B C 1
ATOM 9072 O O . GLN B 1 179 ? -26.766 16.5 16.984 1 97.88 179 GLN B O 1
ATOM 9077 N N . ASP B 1 180 ? -24.797 17.609 17.094 1 97.5 180 ASP B N 1
ATOM 9078 C CA . ASP B 1 180 ? -25.203 18.609 16.109 1 97.5 180 ASP B CA 1
ATOM 9079 C C . ASP B 1 180 ? -25.469 17.969 14.75 1 97.5 180 ASP B C 1
ATOM 9081 O O . ASP B 1 180 ? -26.484 18.266 14.102 1 97.5 180 ASP B O 1
ATOM 9085 N N . LYS B 1 181 ? -24.578 17.172 14.305 1 97.81 181 LYS B N 1
ATOM 9086 C CA . LYS B 1 181 ? -24.719 16.5 13.008 1 97.81 181 LYS B CA 1
ATOM 9087 C C . LYS B 1 181 ? -26 15.664 12.969 1 97.81 181 LYS B C 1
ATOM 9089 O O . LYS B 1 181 ? -26.719 15.664 11.977 1 97.81 181 LYS B O 1
ATOM 9094 N N . ALA B 1 182 ? -26.219 14.867 14.062 1 97.56 182 ALA B N 1
ATOM 9095 C CA . ALA B 1 182 ? -27.406 14.039 14.141 1 97.56 182 ALA B CA 1
ATOM 9096 C C . ALA B 1 182 ? -28.672 14.883 14 1 97.56 182 ALA B C 1
ATOM 9098 O O . ALA B 1 182 ? -29.609 14.492 13.305 1 97.56 182 ALA B O 1
ATOM 9099 N N . ARG B 1 183 ? -28.719 15.977 14.703 1 97.31 183 ARG B N 1
ATOM 9100 C CA . ARG B 1 183 ? -29.859 16.875 14.625 1 97.31 183 ARG B CA 1
ATOM 9101 C C . ARG B 1 183 ? -30.047 17.406 13.203 1 97.31 183 ARG B C 1
ATOM 9103 O O . ARG B 1 183 ? -31.156 17.453 12.688 1 97.31 183 ARG B O 1
ATOM 9110 N N . ARG B 1 184 ? -28.984 17.891 12.578 1 97.38 184 ARG B N 1
ATOM 9111 C CA . ARG B 1 184 ? -29.031 18.469 11.242 1 97.38 184 ARG B CA 1
ATOM 9112 C C . ARG B 1 184 ? -29.469 17.438 10.203 1 97.38 184 ARG B C 1
ATOM 9114 O O . ARG B 1 184 ? -30.156 17.766 9.242 1 97.38 184 ARG B O 1
ATOM 9121 N N . MET B 1 185 ? -29 16.219 10.344 1 97.75 185 MET B N 1
ATOM 9122 C CA . MET B 1 185 ? -29.438 15.148 9.469 1 97.75 185 MET B CA 1
ATOM 9123 C C . MET B 1 185 ? -30.938 14.93 9.586 1 97.75 185 MET B C 1
ATOM 9125 O O . MET B 1 185 ? -31.641 14.828 8.578 1 97.75 185 MET B O 1
ATOM 9129 N N . LYS B 1 186 ? -31.484 14.867 10.812 1 97.19 186 LYS B N 1
ATOM 9130 C CA . LYS B 1 186 ? -32.906 14.656 11.078 1 97.19 186 LYS B CA 1
ATOM 9131 C C . LYS B 1 186 ? -33.75 15.781 10.492 1 97.19 186 LYS B C 1
ATOM 9133 O O . LYS B 1 186 ? -34.844 15.539 9.992 1 97.19 186 LYS B O 1
ATOM 9138 N N . THR B 1 187 ? -33.219 17.016 10.531 1 96.94 187 THR B N 1
ATOM 9139 C CA . THR B 1 187 ? -34 18.172 10.117 1 96.94 187 THR B CA 1
ATOM 9140 C C . THR B 1 187 ? -33.625 18.594 8.695 1 96.94 187 THR B C 1
ATOM 9142 O O . THR B 1 187 ? -34.094 19.609 8.195 1 96.94 187 THR B O 1
ATOM 9145 N N . LYS B 1 188 ? -32.719 17.922 8.008 1 96.88 188 LYS B N 1
ATOM 9146 C CA . LYS B 1 188 ? -32.25 18.188 6.652 1 96.88 188 LYS B CA 1
ATOM 9147 C C . LYS B 1 188 ? -31.594 19.562 6.559 1 96.88 188 LYS B C 1
ATOM 9149 O O . LYS B 1 188 ? -31.922 20.344 5.656 1 96.88 188 LYS B O 1
ATOM 9154 N N . GLU B 1 189 ? -30.766 19.891 7.539 1 96.88 189 GLU B N 1
ATOM 9155 C CA . GLU B 1 189 ? -30.062 21.172 7.605 1 96.88 189 GLU B CA 1
ATOM 9156 C C . GLU B 1 189 ? -28.562 20.984 7.523 1 96.88 189 GLU B C 1
ATOM 9158 O O . GLU B 1 189 ? -27.797 21.688 8.188 1 96.88 189 GLU B O 1
ATOM 9163 N N . MET B 1 190 ? -28.109 19.922 6.84 1 97.81 190 MET B N 1
ATOM 9164 C CA . MET B 1 190 ? -26.688 19.703 6.609 1 97.81 190 MET B CA 1
ATOM 9165 C C . MET B 1 190 ? -26.078 20.828 5.785 1 97.81 190 MET B C 1
ATOM 9167 O O . MET B 1 190 ? -24.859 20.969 5.73 1 97.81 190 MET B O 1
ATOM 9171 N N . GLU B 1 191 ? -26.891 21.594 5.121 1 98.19 191 GLU B N 1
ATOM 9172 C CA . GLU B 1 191 ? -26.531 22.781 4.348 1 98.19 191 GLU B CA 1
ATOM 9173 C C . GLU B 1 191 ? -27.203 24.031 4.902 1 98.19 191 GLU B C 1
ATOM 9175 O O . GLU B 1 191 ? -28.375 23.984 5.293 1 98.19 191 GLU B O 1
ATOM 9180 N N . MET B 1 192 ? -26.438 25.172 4.984 1 97.38 192 MET B N 1
ATOM 9181 C CA . MET B 1 192 ? -26.922 26.359 5.684 1 97.38 192 MET B CA 1
ATOM 9182 C C . MET B 1 192 ? -26.172 27.609 5.211 1 97.38 192 MET B C 1
ATOM 9184 O O . MET B 1 192 ? -25.203 27.516 4.473 1 97.38 192 MET B O 1
ATOM 9188 N N . LEU B 1 193 ? -26.672 28.75 5.609 1 97 193 LEU B N 1
ATOM 9189 C CA . LEU B 1 193 ? -25.953 30.016 5.492 1 97 193 LEU B CA 1
ATOM 9190 C C . LEU B 1 193 ? -25.344 30.422 6.832 1 97 193 LEU B C 1
ATOM 9192 O O . LEU B 1 193 ? -26.047 30.5 7.84 1 97 193 LEU B O 1
ATOM 9196 N N . TRP B 1 194 ? -24.109 30.562 6.926 1 97.56 194 TRP B N 1
ATOM 9197 C CA . TRP B 1 194 ? -23.375 30.953 8.125 1 97.56 194 TRP B CA 1
ATOM 9198 C C . TRP B 1 194 ? -23.172 32.469 8.164 1 97.56 194 TRP B C 1
ATOM 9200 O O . TRP B 1 194 ? -22.422 33.031 7.348 1 97.56 194 TRP B O 1
ATOM 9210 N N . ARG B 1 195 ? -23.859 33.25 8.961 1 96.56 195 ARG B N 1
ATOM 9211 C CA . ARG B 1 195 ? -23.641 34.688 9.203 1 96.56 195 ARG B CA 1
ATOM 9212 C C . ARG B 1 195 ? -22.531 34.906 10.227 1 96.56 195 ARG B C 1
ATOM 9214 O O . ARG B 1 195 ? -22.781 34.938 11.43 1 96.56 195 ARG B O 1
ATOM 9221 N N . ALA B 1 196 ? -21.422 35.219 9.758 1 97.12 196 ALA B N 1
ATOM 9222 C CA . ALA B 1 196 ? -20.203 35 10.523 1 97.12 196 ALA B CA 1
ATOM 9223 C C . ALA B 1 196 ? -19.719 36.281 11.172 1 97.12 196 ALA B C 1
ATOM 9225 O O . ALA B 1 196 ? -18.531 36.438 11.484 1 97.12 196 ALA B O 1
ATOM 9226 N N . SER B 1 197 ? -20.5 37.312 11.352 1 96.44 197 SER B N 1
ATOM 9227 C CA . SER B 1 197 ? -20.125 38.531 12.047 1 96.44 197 SER B CA 1
ATOM 9228 C C . SER B 1 197 ? -21.359 39.281 12.523 1 96.44 197 SER B C 1
ATOM 9230 O O . SER B 1 197 ? -22.375 39.344 11.812 1 96.44 197 SER B O 1
ATOM 9232 N N . ASP B 1 198 ? -21.281 39.875 13.641 1 93.44 198 ASP B N 1
ATOM 9233 C CA . ASP B 1 198 ? -22.328 40.75 14.133 1 93.44 198 ASP B CA 1
ATOM 9234 C C . ASP B 1 198 ? -22.047 42.188 13.781 1 93.44 198 ASP B C 1
ATOM 9236 O O . ASP B 1 198 ? -22.906 43.062 13.961 1 93.44 198 ASP B O 1
ATOM 9240 N N . SER B 1 199 ? -20.891 42.469 13.328 1 96 199 SER B N 1
ATOM 9241 C CA . SER B 1 199 ? -20.453 43.844 13.086 1 96 199 SER B CA 1
ATOM 9242 C C . SER B 1 199 ? -20.547 44.188 11.602 1 96 199 SER B C 1
ATOM 9244 O O . SER B 1 199 ? -20.875 45.312 11.25 1 96 199 SER B O 1
ATOM 9246 N N . LEU B 1 200 ? -20.234 43.219 10.766 1 96.19 200 LEU B N 1
ATOM 9247 C CA . LEU B 1 200 ? -20.25 43.469 9.32 1 96.19 200 LEU B CA 1
ATOM 9248 C C . LEU B 1 200 ? -21.656 43.312 8.773 1 96.19 200 LEU B C 1
ATOM 9250 O O . LEU B 1 200 ? -22.375 42.375 9.125 1 96.19 200 LEU B O 1
ATOM 9254 N N . THR B 1 201 ? -22.062 44.188 7.957 1 92.62 201 THR B N 1
ATOM 9255 C CA . THR B 1 201 ? -23.422 44.188 7.414 1 92.62 201 THR B CA 1
ATOM 9256 C C . THR B 1 201 ? -23.594 43.031 6.441 1 92.62 201 THR B C 1
ATOM 9258 O O . THR B 1 201 ? -22.812 42.875 5.5 1 92.62 201 THR B O 1
ATOM 9261 N N . PRO B 1 202 ? -24.578 42.219 6.668 1 91.88 202 PRO B N 1
ATOM 9262 C CA . PRO B 1 202 ? -24.859 41.188 5.68 1 91.88 202 PRO B CA 1
ATOM 9263 C C . PRO B 1 202 ? -25.047 41.719 4.27 1 91.88 202 PRO B C 1
ATOM 9265 O O . PRO B 1 202 ? -25.594 42.812 4.098 1 91.88 202 PRO B O 1
ATOM 9268 N N . PRO B 1 203 ? -24.562 41 3.344 1 93.25 203 PRO B N 1
ATOM 9269 C CA . PRO B 1 203 ? -24.031 39.656 3.365 1 93.25 203 PRO B CA 1
ATOM 9270 C C . PRO B 1 203 ? -22.5 39.625 3.41 1 93.25 203 PRO B C 1
ATOM 9272 O O . PRO B 1 203 ? -21.891 38.625 3.016 1 93.25 203 PRO B O 1
ATOM 9275 N N . MET B 1 204 ? -21.859 40.625 3.805 1 93.88 204 MET B N 1
ATOM 9276 C CA . MET B 1 204 ? -20.406 40.781 3.707 1 93.88 204 MET B CA 1
ATOM 9277 C C . MET B 1 204 ? -19.703 39.562 4.309 1 93.88 204 MET B C 1
ATOM 9279 O O . MET B 1 204 ? -18.672 39.125 3.787 1 93.88 204 MET B O 1
ATOM 9283 N N . ALA B 1 205 ? -20.234 39.062 5.438 1 96.44 205 ALA B N 1
ATOM 9284 C CA . ALA B 1 205 ? -19.578 37.969 6.117 1 96.44 205 ALA B CA 1
ATOM 9285 C C . ALA B 1 205 ? -20.469 36.719 6.074 1 96.44 205 ALA B C 1
ATOM 9287 O O . ALA B 1 205 ? -20.234 35.75 6.816 1 96.44 205 ALA B O 1
ATOM 9288 N N . ASP B 1 206 ? -21.5 36.656 5.223 1 96.5 206 ASP B N 1
ATOM 9289 C CA . ASP B 1 206 ? -22.312 35.469 5.035 1 96.5 206 ASP B CA 1
ATOM 9290 C C . ASP B 1 206 ? -21.641 34.469 4.105 1 96.5 206 ASP B C 1
ATOM 9292 O O . ASP B 1 206 ? -21.062 34.844 3.082 1 96.5 206 ASP B O 1
ATOM 9296 N N . LEU B 1 207 ? -21.656 33.25 4.453 1 97.94 207 LEU B N 1
ATOM 9297 C CA . LEU B 1 207 ? -21.047 32.219 3.611 1 97.94 207 LEU B CA 1
ATOM 9298 C C . LEU B 1 207 ? -21.859 30.938 3.615 1 97.94 207 LEU B C 1
ATOM 9300 O O . LEU B 1 207 ? -22.094 30.344 4.672 1 97.94 207 LEU B O 1
ATOM 9304 N N . PHE B 1 208 ? -22.359 30.531 2.422 1 97.94 208 PHE B N 1
ATOM 9305 C CA . PHE B 1 208 ? -22.984 29.234 2.352 1 97.94 208 PHE B CA 1
ATOM 9306 C C . PHE B 1 208 ? -22.062 28.141 2.877 1 97.94 208 PHE B C 1
ATOM 9308 O O . PHE B 1 208 ? -20.859 28.141 2.576 1 97.94 208 PHE B O 1
ATOM 9315 N N . THR B 1 209 ? -22.609 27.234 3.67 1 98.44 209 THR B N 1
ATOM 9316 C CA . THR B 1 209 ? -21.781 26.219 4.309 1 98.44 209 THR B CA 1
ATOM 9317 C C . THR B 1 209 ? -22.453 24.859 4.242 1 98.44 209 THR B C 1
ATOM 9319 O O . THR B 1 209 ? -23.625 24.719 4.613 1 98.44 209 THR B O 1
ATOM 9322 N N . GLY B 1 210 ? -21.734 23.844 3.68 1 98.25 210 GLY B N 1
ATOM 9323 C CA . GLY B 1 210 ? -22.234 22.484 3.629 1 98.25 210 GLY B CA 1
ATOM 9324 C C . GLY B 1 210 ? -21.391 21.516 4.43 1 98.25 210 GLY B C 1
ATOM 9325 O O . GLY B 1 210 ? -20.172 21.562 4.383 1 98.25 210 GLY B O 1
ATOM 9326 N N . VAL B 1 211 ? -22.078 20.656 5.227 1 98.25 211 VAL B N 1
ATOM 9327 C CA . VAL B 1 211 ? -21.422 19.578 5.961 1 98.25 211 VAL B CA 1
ATOM 9328 C C . VAL B 1 211 ? -21.375 18.328 5.102 1 98.25 211 VAL B C 1
ATOM 9330 O O . VAL B 1 211 ? -22.391 17.859 4.594 1 98.25 211 VAL B O 1
ATOM 9333 N N . LEU B 1 212 ? -20.219 17.75 4.938 1 98.25 212 LEU B N 1
ATOM 9334 C CA . LEU B 1 212 ? -20.047 16.547 4.141 1 98.25 212 LEU B CA 1
ATOM 9335 C C . LEU B 1 212 ? -20.578 15.328 4.891 1 98.25 212 LEU B C 1
ATOM 9337 O O . LEU B 1 212 ? -20.5 15.258 6.117 1 98.25 212 LEU B O 1
ATOM 9341 N N . PRO B 1 213 ? -21.094 14.359 4.246 1 96.56 213 PRO B N 1
ATOM 9342 C CA . PRO B 1 213 ? -21.812 13.258 4.887 1 96.56 213 PRO B CA 1
ATOM 9343 C C . PRO B 1 213 ? -20.875 12.312 5.645 1 96.56 213 PRO B C 1
ATOM 9345 O O . PRO B 1 213 ? -21.25 11.789 6.699 1 96.56 213 PRO B O 1
ATOM 9348 N N . ASN B 1 214 ? -19.625 12.078 5.129 1 95.56 214 ASN B N 1
ATOM 9349 C CA . ASN B 1 214 ? -18.719 11.062 5.68 1 95.56 214 ASN B CA 1
ATOM 9350 C C . ASN B 1 214 ? -17.328 11.633 5.945 1 95.56 214 ASN B C 1
ATOM 9352 O O . ASN B 1 214 ? -16.328 11.047 5.543 1 95.56 214 ASN B O 1
ATOM 9356 N N . GLY B 1 215 ? -17.375 12.828 6.684 1 94.31 215 GLY B N 1
ATOM 9357 C CA . GLY B 1 215 ? -16.078 13.492 6.695 1 94.31 215 GLY B CA 1
ATOM 9358 C C . GLY B 1 215 ? -15.547 13.805 5.309 1 94.31 215 GLY B C 1
ATOM 9359 O O . GLY B 1 215 ? -16.234 14.453 4.508 1 94.31 215 GLY B O 1
ATOM 9360 N N . TYR B 1 216 ? -14.469 13.258 5.004 1 95.75 216 TYR B N 1
ATOM 9361 C CA . TYR B 1 216 ? -13.945 13.453 3.656 1 95.75 216 TYR B CA 1
ATOM 9362 C C . TYR B 1 216 ? -13.664 12.125 2.979 1 95.75 216 TYR B C 1
ATOM 9364 O O . TYR B 1 216 ? -12.906 12.062 2.006 1 95.75 216 TYR B O 1
ATOM 9372 N N . ASN B 1 217 ? -14.281 11.047 3.502 1 97.81 217 ASN B N 1
ATOM 9373 C CA . ASN B 1 217 ? -14.117 9.703 2.953 1 97.81 217 ASN B CA 1
ATOM 9374 C C . ASN B 1 217 ? -15.227 9.367 1.966 1 97.81 217 ASN B C 1
ATOM 9376 O O . ASN B 1 217 ? -16.297 9.977 1.989 1 97.81 217 ASN B O 1
ATOM 9380 N N . PRO B 1 218 ? -14.984 8.438 1.091 1 98.19 218 PRO B N 1
ATOM 9381 C CA . PRO B 1 218 ? -16.094 7.93 0.278 1 98.19 218 PRO B CA 1
ATOM 9382 C C . PRO B 1 218 ? -17.109 7.129 1.094 1 98.19 218 PRO B C 1
ATOM 9384 O O . PRO B 1 218 ? -16.844 6.801 2.256 1 98.19 218 PRO B O 1
ATOM 9387 N N . PRO B 1 219 ? -18.312 6.863 0.5 1 98 219 PRO B N 1
ATOM 9388 C CA . PRO B 1 219 ? -19.219 5.969 1.219 1 98 219 PRO B CA 1
ATOM 9389 C C . PRO B 1 219 ? -18.594 4.609 1.524 1 98 219 PRO B C 1
ATOM 9391 O O . PRO B 1 219 ? -17.75 4.133 0.765 1 98 219 PRO B O 1
ATOM 9394 N N . ASP B 1 220 ? -19.047 4.004 2.629 1 96.31 220 ASP B N 1
ATOM 9395 C CA . ASP B 1 220 ? -18.531 2.697 3.025 1 96.31 220 ASP B CA 1
ATOM 9396 C C . ASP B 1 220 ? -18.688 1.68 1.897 1 96.31 220 ASP B C 1
ATOM 9398 O O . ASP B 1 220 ? -19.75 1.587 1.281 1 96.31 220 ASP B O 1
ATOM 9402 N N . GLY B 1 221 ? -17.625 1.036 1.638 1 97.06 221 GLY B N 1
ATOM 9403 C CA . GLY B 1 221 ? -17.688 -0.016 0.634 1 97.06 221 GLY B CA 1
ATOM 9404 C C . GLY B 1 221 ? -17.281 0.46 -0.751 1 97.06 221 GLY B C 1
ATOM 9405 O O . GLY B 1 221 ? -17.25 -0.331 -1.695 1 97.06 221 GLY B O 1
ATOM 9406 N N . PHE B 1 222 ? -16.875 1.723 -0.911 1 98.38 222 PHE B N 1
ATOM 9407 C CA . PHE B 1 222 ? -16.625 2.258 -2.244 1 98.38 222 PHE B CA 1
ATOM 9408 C C . PHE B 1 222 ? -15.297 3.01 -2.279 1 98.38 222 PHE B C 1
ATOM 9410 O O . PHE B 1 222 ? -15.18 4.051 -2.932 1 98.38 222 PHE B O 1
ATOM 9417 N N . CYS B 1 223 ? -14.312 2.545 -1.544 1 98.06 223 CYS B N 1
ATOM 9418 C CA . CYS B 1 223 ? -12.953 3.062 -1.561 1 98.06 223 CYS B CA 1
ATOM 9419 C C . CYS B 1 223 ? -12.055 2.203 -2.438 1 98.06 223 CYS B C 1
ATOM 9421 O O . CYS B 1 223 ? -11.828 1.027 -2.143 1 98.06 223 CYS B O 1
ATOM 9423 N N . TRP B 1 224 ? -11.578 2.777 -3.539 1 97.94 224 TRP B N 1
ATOM 9424 C CA . TRP B 1 224 ? -10.711 2.027 -4.441 1 97.94 224 TRP B CA 1
ATOM 9425 C C . TRP B 1 224 ? -9.328 2.666 -4.52 1 97.94 224 TRP B C 1
ATOM 9427 O O . TRP B 1 224 ? -9.07 3.506 -5.383 1 97.94 224 TRP B O 1
ATOM 9437 N N . ASP B 1 225 ? -8.453 2.408 -3.615 1 97.25 225 ASP B N 1
ATOM 9438 C CA . ASP B 1 225 ? -7.098 2.939 -3.514 1 97.25 225 ASP B CA 1
ATOM 9439 C C . ASP B 1 225 ? -6.125 1.87 -3.021 1 97.25 225 ASP B C 1
ATOM 9441 O O . ASP B 1 225 ? -6.547 0.806 -2.562 1 97.25 225 ASP B O 1
ATOM 9445 N N . GLN B 1 226 ? -4.875 2.1 -3.234 1 95.75 226 GLN B N 1
ATOM 9446 C CA . GLN B 1 226 ? -3.848 1.187 -2.744 1 95.75 226 GLN B CA 1
ATOM 9447 C C . GLN B 1 226 ? -3.908 1.051 -1.227 1 95.75 226 GLN B C 1
ATOM 9449 O O . GLN B 1 226 ? -3.359 0.103 -0.66 1 95.75 226 GLN B O 1
ATOM 9454 N N . LEU B 1 227 ? -4.637 1.989 -0.552 1 94.75 227 LEU B N 1
ATOM 9455 C CA . LEU B 1 227 ? -4.734 1.979 0.903 1 94.75 227 LEU B CA 1
ATOM 9456 C C . LEU B 1 227 ? -6.059 1.37 1.354 1 94.75 227 LEU B C 1
ATOM 9458 O O . LEU B 1 227 ? -6.375 1.377 2.547 1 94.75 227 LEU B O 1
ATOM 9462 N N . CYS B 1 228 ? -6.898 0.822 0.416 1 95.69 228 CYS B N 1
ATOM 9463 C CA . CYS B 1 228 ? -8.234 0.323 0.722 1 95.69 228 CYS B CA 1
ATOM 9464 C C . CYS B 1 228 ? -8.352 -1.161 0.394 1 95.69 228 CYS B C 1
ATOM 9466 O O . CYS B 1 228 ? -7.488 -1.721 -0.285 1 95.69 228 CYS B O 1
ATOM 9468 N N . ASN B 1 229 ? -9.477 -1.813 0.891 1 95.44 229 ASN B N 1
ATOM 9469 C CA . ASN B 1 229 ? -9.664 -3.244 0.675 1 95.44 229 ASN B CA 1
ATOM 9470 C C . ASN B 1 229 ? -11.016 -3.537 0.027 1 95.44 229 ASN B C 1
ATOM 9472 O O . ASN B 1 229 ? -11.391 -4.699 -0.138 1 95.44 229 ASN B O 1
ATOM 9476 N N . ASP B 1 230 ? -11.805 -2.475 -0.34 1 97.44 230 ASP B N 1
ATOM 9477 C CA . ASP B 1 230 ? -13.102 -2.725 -0.96 1 97.44 230 ASP B CA 1
ATOM 9478 C C . ASP B 1 230 ? -12.945 -3.416 -2.312 1 97.44 230 ASP B C 1
ATOM 9480 O O . ASP B 1 230 ? -11.969 -3.172 -3.027 1 97.44 230 ASP B O 1
ATOM 9484 N N . ALA B 1 231 ? -13.914 -4.293 -2.682 1 97.12 231 ALA B N 1
ATOM 9485 C CA . ALA B 1 231 ? -13.844 -5.059 -3.922 1 97.12 231 ALA B CA 1
ATOM 9486 C C . ALA B 1 231 ? -13.906 -4.141 -5.141 1 97.12 231 ALA B C 1
ATOM 9488 O O . ALA B 1 231 ? -14.734 -3.227 -5.191 1 97.12 231 ALA B O 1
ATOM 9489 N N . PRO B 1 232 ? -12.984 -4.309 -6.102 1 97.81 232 PRO B N 1
ATOM 9490 C CA . PRO B 1 232 ? -13.148 -3.605 -7.375 1 97.81 232 PRO B CA 1
ATOM 9491 C C . PRO B 1 232 ? -14.367 -4.086 -8.164 1 97.81 232 PRO B C 1
ATOM 9493 O O . PRO B 1 232 ? -14.93 -5.137 -7.848 1 97.81 232 PRO B O 1
ATOM 9496 N N . ILE B 1 233 ? -14.781 -3.371 -9.086 1 98.25 233 ILE B N 1
ATOM 9497 C CA . ILE B 1 233 ? -15.883 -3.793 -9.945 1 98.25 233 ILE B CA 1
ATOM 9498 C C . ILE B 1 233 ? -15.398 -4.852 -10.93 1 98.25 233 ILE B C 1
ATOM 9500 O O . ILE B 1 233 ? -14.523 -4.586 -11.758 1 98.25 233 ILE B O 1
ATOM 9504 N N . ARG B 1 234 ? -15.883 -6.031 -10.836 1 97.75 234 ARG B N 1
ATOM 9505 C CA . ARG B 1 234 ? -15.57 -7.172 -11.695 1 97.75 234 ARG B CA 1
ATOM 9506 C C . ARG B 1 234 ? -16.672 -7.406 -12.719 1 97.75 234 ARG B C 1
ATOM 9508 O O . ARG B 1 234 ? -17.594 -8.188 -12.477 1 97.75 234 ARG B O 1
ATOM 9515 N N . ASP B 1 235 ? -16.422 -6.887 -13.922 1 97.69 235 ASP B N 1
ATOM 9516 C CA . ASP B 1 235 ? -17.531 -6.777 -14.859 1 97.69 235 ASP B CA 1
ATOM 9517 C C . ASP B 1 235 ? -17.328 -7.699 -16.062 1 97.69 235 ASP B C 1
ATOM 9519 O O . ASP B 1 235 ? -17.969 -7.535 -17.094 1 97.69 235 ASP B O 1
ATOM 9523 N N . ASP B 1 236 ? -16.359 -8.633 -16.047 1 96 236 ASP B N 1
ATOM 9524 C CA . ASP B 1 236 ? -16.203 -9.641 -17.094 1 96 236 ASP B CA 1
ATOM 9525 C C . ASP B 1 236 ? -16.969 -10.906 -16.75 1 96 236 ASP B C 1
ATOM 9527 O O . ASP B 1 236 ? -16.578 -11.664 -15.859 1 96 236 ASP B O 1
ATOM 9531 N N . PRO B 1 237 ? -18.047 -11.164 -17.453 1 94.25 237 PRO B N 1
ATOM 9532 C CA . PRO B 1 237 ? -18.875 -12.328 -17.109 1 94.25 237 PRO B CA 1
ATOM 9533 C C . PRO B 1 237 ? -18.156 -13.656 -17.344 1 94.25 237 PRO B C 1
ATOM 9535 O O . PRO B 1 237 ? -18.625 -14.703 -16.891 1 94.25 237 PRO B O 1
ATOM 9538 N N . GLN B 1 238 ? -17.031 -13.672 -18.062 1 91.25 238 GLN B N 1
ATOM 9539 C CA . GLN B 1 238 ? -16.281 -14.891 -18.312 1 91.25 238 GLN B CA 1
ATOM 9540 C C . GLN B 1 238 ? -15.406 -15.258 -17.125 1 91.25 238 GLN B C 1
ATOM 9542 O O . GLN B 1 238 ? -14.883 -16.375 -17.047 1 91.25 238 GLN B O 1
ATOM 9547 N N . LEU B 1 239 ? -15.227 -14.344 -16.25 1 92.69 239 LEU B N 1
ATOM 9548 C CA . LEU B 1 239 ? -14.438 -14.602 -15.039 1 92.69 239 LEU B CA 1
ATOM 9549 C C . LEU B 1 239 ? -15.352 -14.828 -13.836 1 92.69 239 LEU B C 1
ATOM 9551 O O . LEU B 1 239 ? -16.547 -14.539 -13.891 1 92.69 239 LEU B O 1
ATOM 9555 N N . GLU B 1 240 ? -14.758 -15.328 -12.797 1 91.12 240 GLU B N 1
ATOM 9556 C CA . GLU B 1 240 ? -15.539 -15.648 -11.609 1 91.12 240 GLU B CA 1
ATOM 9557 C C . GLU B 1 240 ? -15.805 -14.406 -10.766 1 91.12 240 GLU B C 1
ATOM 9559 O O . GLU B 1 240 ? -15.141 -13.383 -10.93 1 91.12 240 GLU B O 1
ATOM 9564 N N . ASP B 1 241 ? -16.828 -14.406 -9.961 1 92.81 241 ASP B N 1
ATOM 9565 C CA . ASP B 1 241 ? -17.109 -13.422 -8.922 1 92.81 241 ASP B CA 1
ATOM 9566 C C . ASP B 1 241 ? -17.609 -12.109 -9.523 1 92.81 241 ASP B C 1
ATOM 9568 O O . ASP B 1 241 ? -17.297 -11.031 -9.008 1 92.81 241 ASP B O 1
ATOM 9572 N N . PHE B 1 242 ? -18.266 -12.242 -10.773 1 96.69 242 PHE B N 1
ATOM 9573 C CA . PHE B 1 242 ? -18.984 -11.094 -11.312 1 96.69 242 PHE B CA 1
ATOM 9574 C C . PHE B 1 242 ? -19.812 -10.422 -10.227 1 96.69 242 PHE B C 1
ATOM 9576 O O . PHE B 1 242 ? -20.594 -11.078 -9.539 1 96.69 242 PHE B O 1
ATOM 9583 N N . ASN B 1 243 ? -19.641 -9.016 -10.039 1 97.94 243 ASN B N 1
ATOM 9584 C CA . ASN B 1 243 ? -20.281 -8.422 -8.875 1 97.94 243 ASN B CA 1
ATOM 9585 C C . ASN B 1 243 ? -20.969 -7.102 -9.234 1 97.94 243 ASN B C 1
ATOM 9587 O O . ASN B 1 243 ? -21.312 -6.316 -8.352 1 97.94 243 ASN B O 1
ATOM 9591 N N . VAL B 1 244 ? -21.219 -6.762 -10.484 1 98.19 244 VAL B N 1
ATOM 9592 C CA . VAL B 1 244 ? -21.766 -5.492 -10.945 1 98.19 244 VAL B CA 1
ATOM 9593 C C . VAL B 1 244 ? -23.141 -5.266 -10.32 1 98.19 244 VAL B C 1
ATOM 9595 O O . VAL B 1 244 ? -23.422 -4.188 -9.781 1 98.19 244 VAL B O 1
ATOM 9598 N N . ASP B 1 245 ? -24 -6.277 -10.336 1 97.81 245 ASP B N 1
ATOM 9599 C CA . ASP B 1 245 ? -25.359 -6.133 -9.836 1 97.81 245 ASP B CA 1
ATOM 9600 C C . ASP B 1 245 ? -25.359 -5.812 -8.344 1 97.81 245 ASP B C 1
ATOM 9602 O O . ASP B 1 245 ? -26.125 -4.953 -7.895 1 97.81 245 ASP B O 1
ATOM 9606 N N . ASP B 1 246 ? -24.531 -6.512 -7.684 1 97.94 246 ASP B N 1
ATOM 9607 C CA . ASP B 1 246 ? -24.438 -6.301 -6.242 1 97.94 246 ASP B CA 1
ATOM 9608 C C . ASP B 1 246 ? -23.922 -4.898 -5.922 1 97.94 246 ASP B C 1
ATOM 9610 O O . ASP B 1 246 ? -24.469 -4.215 -5.051 1 97.94 246 ASP B O 1
ATOM 9614 N N . ILE B 1 247 ? -22.875 -4.41 -6.582 1 98.06 247 ILE B N 1
ATOM 9615 C CA . ILE B 1 247 ? -22.266 -3.107 -6.352 1 98.06 247 ILE B CA 1
ATOM 9616 C C . ILE B 1 247 ? -23.266 -1.998 -6.676 1 98.06 247 ILE B C 1
ATOM 9618 O O . ILE B 1 247 ? -23.391 -1.037 -5.914 1 98.06 247 ILE B O 1
ATOM 9622 N N . VAL B 1 248 ? -23.938 -2.105 -7.781 1 98.44 248 VAL B N 1
ATOM 9623 C CA . VAL B 1 248 ? -24.906 -1.102 -8.211 1 98.44 248 VAL B CA 1
ATOM 9624 C C . VAL B 1 248 ? -26.047 -1.019 -7.203 1 98.44 248 VAL B C 1
ATOM 9626 O O . VAL B 1 248 ? -26.469 0.076 -6.824 1 98.44 248 VAL B O 1
ATOM 9629 N N . LYS B 1 249 ? -26.547 -2.205 -6.773 1 98.25 249 LYS B N 1
ATOM 9630 C CA . LYS B 1 249 ? -27.625 -2.24 -5.793 1 98.25 249 LYS B CA 1
ATOM 9631 C C . LYS B 1 249 ? -27.203 -1.563 -4.488 1 98.25 249 LYS B C 1
ATOM 9633 O O . LYS B 1 249 ? -27.938 -0.743 -3.943 1 98.25 249 LYS B O 1
ATOM 9638 N N . ARG B 1 250 ? -26.094 -1.856 -3.98 1 98.25 250 ARG B N 1
ATOM 9639 C CA . ARG B 1 250 ? -25.594 -1.266 -2.744 1 98.25 250 ARG B CA 1
ATOM 9640 C C . ARG B 1 250 ? -25.406 0.241 -2.893 1 98.25 250 ARG B C 1
ATOM 9642 O O . ARG B 1 250 ? -25.734 1.004 -1.979 1 98.25 250 ARG B O 1
ATOM 9649 N N . PHE B 1 251 ? -24.875 0.675 -4.023 1 98.5 251 PHE B N 1
ATOM 9650 C CA . PHE B 1 251 ? -24.625 2.098 -4.23 1 98.5 251 PHE B CA 1
ATOM 9651 C C . PHE B 1 251 ? -25.938 2.869 -4.281 1 98.5 251 PHE B C 1
ATOM 9653 O O . PHE B 1 251 ? -26.047 3.967 -3.729 1 98.5 251 PHE B O 1
ATOM 9660 N N . LEU B 1 252 ? -26.906 2.338 -5.004 1 98.56 252 LEU B N 1
ATOM 9661 C CA . LEU B 1 252 ? -28.219 2.971 -5.074 1 98.56 252 LEU B CA 1
ATOM 9662 C C . LEU B 1 252 ? -28.828 3.104 -3.684 1 98.56 252 LEU B C 1
ATOM 9664 O O . LEU B 1 252 ? -29.453 4.121 -3.369 1 98.56 252 LEU B O 1
ATOM 9668 N N . ASN B 1 253 ? -28.625 2.076 -2.889 1 98.44 253 ASN B N 1
ATOM 9669 C CA . ASN B 1 253 ? -29.125 2.148 -1.517 1 98.44 253 ASN B CA 1
ATOM 9670 C C . ASN B 1 253 ? -28.438 3.266 -0.735 1 98.44 253 ASN B C 1
ATOM 9672 O O . ASN B 1 253 ? -29.078 3.988 0.022 1 98.44 253 ASN B O 1
ATOM 9676 N N . VAL B 1 254 ? -27.141 3.451 -0.873 1 98.31 254 VAL B N 1
ATOM 9677 C CA . VAL B 1 254 ? -26.375 4.496 -0.202 1 98.31 254 VAL B CA 1
ATOM 9678 C C . VAL B 1 254 ? -26.859 5.867 -0.674 1 98.31 254 VAL B C 1
ATOM 9680 O O . VAL B 1 254 ? -27.016 6.785 0.134 1 98.31 254 VAL B O 1
ATOM 9683 N N . ALA B 1 255 ? -27.031 6.051 -1.977 1 98.56 255 ALA B N 1
ATOM 9684 C CA . ALA B 1 255 ? -27.484 7.316 -2.555 1 98.56 255 ALA B CA 1
ATOM 9685 C C . ALA B 1 255 ? -28.859 7.699 -2.029 1 98.56 255 ALA B C 1
ATOM 9687 O O . ALA B 1 255 ? -29.094 8.859 -1.667 1 98.56 255 ALA B O 1
ATOM 9688 N N . HIS B 1 256 ? -29.75 6.742 -2.025 1 98.19 256 HIS B N 1
ATOM 9689 C CA . HIS B 1 256 ? -31.109 7.008 -1.541 1 98.19 256 HIS B CA 1
ATOM 9690 C C . HIS B 1 256 ? -31.094 7.363 -0.058 1 98.19 256 HIS B C 1
ATOM 9692 O O . HIS B 1 256 ? -31.781 8.305 0.362 1 98.19 256 HIS B O 1
ATOM 9698 N N . ALA B 1 257 ? -30.344 6.594 0.678 1 98.06 257 ALA B N 1
ATOM 9699 C CA . ALA B 1 257 ? -30.266 6.875 2.109 1 98.06 257 ALA B CA 1
ATOM 9700 C C . ALA B 1 257 ? -29.703 8.273 2.359 1 98.06 257 ALA B C 1
ATOM 9702 O O . ALA B 1 257 ? -30.203 8.992 3.232 1 98.06 257 ALA B O 1
ATOM 9703 N N . GLN B 1 258 ? -28.672 8.672 1.661 1 98.12 258 GLN B N 1
ATOM 9704 C CA . GLN B 1 258 ? -28.078 9.992 1.822 1 98.12 258 GLN B CA 1
ATOM 9705 C C . GLN B 1 258 ? -29.062 11.094 1.409 1 98.12 258 GLN B C 1
ATOM 9707 O O . GLN B 1 258 ? -29.094 12.156 2.021 1 98.12 258 GLN B O 1
ATOM 9712 N N . SER B 1 259 ? -29.797 10.883 0.332 1 97.88 259 SER B N 1
ATOM 9713 C CA . SER B 1 259 ? -30.75 11.875 -0.166 1 97.88 259 SER B CA 1
ATOM 9714 C C . SER B 1 259 ? -31.812 12.188 0.878 1 97.88 259 SER B C 1
ATOM 9716 O O . SER B 1 259 ? -32.438 13.25 0.834 1 97.88 259 SER B O 1
ATOM 9718 N N . GLU B 1 260 ? -32 11.344 1.838 1 97.62 260 GLU B N 1
ATOM 9719 C CA . GLU B 1 260 ? -33.031 11.539 2.869 1 97.62 260 GLU B CA 1
ATOM 9720 C C . GLU B 1 260 ? -32.562 12.562 3.908 1 97.62 260 GLU B C 1
ATOM 9722 O O . GLU B 1 260 ? -33.375 13.07 4.684 1 97.62 260 GLU B O 1
ATOM 9727 N N . VAL B 1 261 ? -31.312 12.914 3.904 1 97.62 261 VAL B N 1
ATOM 9728 C CA . VAL B 1 261 ? -30.812 13.781 4.969 1 97.62 261 VAL B CA 1
ATOM 9729 C C . VAL B 1 261 ? -30.344 15.109 4.379 1 97.62 261 VAL B C 1
ATOM 9731 O O . VAL B 1 261 ? -29.859 15.977 5.102 1 97.62 261 VAL B O 1
ATOM 9734 N N . TYR B 1 262 ? -30.391 15.297 3.123 1 97.75 262 TYR B N 1
ATOM 9735 C CA . TYR B 1 262 ? -30.109 16.547 2.439 1 97.75 262 TYR B CA 1
ATOM 9736 C C . TYR B 1 262 ? -31.375 17.141 1.841 1 97.75 262 TYR B C 1
ATOM 9738 O O . TYR B 1 262 ? -32.344 16.422 1.616 1 97.75 262 TYR B O 1
ATOM 9746 N N . LYS B 1 263 ? -31.359 18.375 1.528 1 95.81 263 LYS B N 1
ATOM 9747 C CA . LYS B 1 263 ? -32.594 19.109 1.227 1 95.81 263 LYS B CA 1
ATOM 9748 C C . LYS B 1 263 ? -32.938 19.016 -0.256 1 95.81 263 LYS B C 1
ATOM 9750 O O . LYS B 1 263 ? -34.094 18.953 -0.619 1 95.81 263 LYS B O 1
ATOM 9755 N N . THR B 1 264 ? -31.953 19.031 -1.152 1 97.12 264 THR B N 1
ATOM 9756 C CA . THR B 1 264 ? -32.219 19.125 -2.586 1 97.12 264 THR B CA 1
ATOM 9757 C C . THR B 1 264 ? -32.031 17.781 -3.258 1 97.12 264 THR B C 1
ATOM 9759 O O . THR B 1 264 ? -31.734 16.781 -2.59 1 97.12 264 THR B O 1
ATOM 9762 N N . THR B 1 265 ? -32.25 17.766 -4.602 1 97.25 265 THR B N 1
ATOM 9763 C CA . THR B 1 265 ? -32.062 16.547 -5.379 1 97.25 265 THR B CA 1
ATOM 9764 C C . THR B 1 265 ? -30.609 16.406 -5.824 1 97.25 265 THR B C 1
ATOM 9766 O O . THR B 1 265 ? -30.297 15.656 -6.75 1 97.25 265 THR B O 1
ATOM 9769 N N . HIS B 1 266 ? -29.766 17.234 -5.258 1 98.19 266 HIS B N 1
ATOM 9770 C CA . HIS B 1 266 ? -28.328 17.156 -5.473 1 98.19 266 HIS B CA 1
ATOM 9771 C C . HIS B 1 266 ? -27.594 16.75 -4.195 1 98.19 266 HIS B C 1
ATOM 9773 O O . HIS B 1 266 ? -27.781 17.359 -3.145 1 98.19 266 HIS B O 1
ATOM 9779 N N . ILE B 1 267 ? -26.844 15.664 -4.242 1 98.5 267 ILE B N 1
ATOM 9780 C CA . ILE B 1 267 ? -26.031 15.25 -3.105 1 98.5 267 ILE B CA 1
ATOM 9781 C C . ILE B 1 267 ? -24.578 15.086 -3.539 1 98.5 267 ILE B C 1
ATOM 9783 O O . ILE B 1 267 ? -24.297 14.875 -4.723 1 98.5 267 ILE B O 1
ATOM 9787 N N . ILE B 1 268 ? -23.656 15.258 -2.582 1 98.5 268 ILE B N 1
ATOM 9788 C CA . ILE B 1 268 ? -22.219 15.219 -2.873 1 98.5 268 ILE B CA 1
ATOM 9789 C C . ILE B 1 268 ? -21.594 13.984 -2.217 1 98.5 268 ILE B C 1
ATOM 9791 O O . ILE B 1 268 ? -21.969 13.617 -1.097 1 98.5 268 ILE B O 1
ATOM 9795 N N . MET B 1 269 ? -20.75 13.266 -2.873 1 98.56 269 MET B N 1
ATOM 9796 C CA . MET B 1 269 ? -19.938 12.18 -2.32 1 98.56 269 MET B CA 1
ATOM 9797 C C . MET B 1 269 ? -18.469 12.414 -2.604 1 98.56 269 MET B C 1
ATOM 9799 O O . MET B 1 269 ? -18.062 12.539 -3.762 1 98.56 269 MET B O 1
ATOM 9803 N N . THR B 1 270 ? -17.656 12.539 -1.539 1 98.44 270 THR B N 1
ATOM 9804 C CA . THR B 1 270 ? -16.219 12.648 -1.695 1 98.44 270 THR B CA 1
ATOM 9805 C C . THR B 1 270 ? -15.602 11.297 -2.033 1 98.44 270 THR B C 1
ATOM 9807 O O . THR B 1 270 ? -15.836 10.312 -1.329 1 98.44 270 THR B O 1
ATOM 9810 N N . MET B 1 271 ? -14.938 11.25 -3.125 1 98.75 271 MET B N 1
ATOM 9811 C CA . MET B 1 271 ? -14.305 10.016 -3.582 1 98.75 271 MET B CA 1
ATOM 9812 C C . MET B 1 271 ? -12.789 10.094 -3.428 1 98.75 271 MET B C 1
ATOM 9814 O O . MET B 1 271 ? -12.07 10.258 -4.414 1 98.75 271 MET B O 1
ATOM 9818 N N . GLY B 1 272 ? -12.242 9.891 -2.303 1 98 272 GLY B N 1
ATOM 9819 C CA . GLY B 1 272 ? -10.852 9.961 -1.884 1 98 272 GLY B CA 1
ATOM 9820 C C . GLY B 1 272 ? -10.688 10.078 -0.38 1 98 272 GLY B C 1
ATOM 9821 O O . GLY B 1 272 ? -11.672 10.062 0.361 1 98 272 GLY B O 1
ATOM 9822 N N . SER B 1 273 ? -9.523 10.164 0.117 1 97.69 273 SER B N 1
ATOM 9823 C CA . SER B 1 273 ? -9.18 10.289 1.529 1 97.69 273 SER B CA 1
ATOM 9824 C C . SER B 1 273 ? -7.719 10.68 1.709 1 97.69 273 SER B C 1
ATOM 9826 O O . SER B 1 273 ? -7.094 11.211 0.788 1 97.69 273 SER B O 1
ATOM 9828 N N . ASP B 1 274 ? -7.125 10.438 2.852 1 96.44 274 ASP B N 1
ATOM 9829 C CA . ASP B 1 274 ? -5.754 10.805 3.197 1 96.44 274 ASP B CA 1
ATOM 9830 C C . ASP B 1 274 ? -4.758 10.195 2.211 1 96.44 274 ASP B C 1
ATOM 9832 O O . ASP B 1 274 ? -4.645 8.977 2.105 1 96.44 274 ASP B O 1
ATOM 9836 N N . PHE B 1 275 ? -4.16 11.086 1.494 1 97.75 275 PHE B N 1
ATOM 9837 C CA . PHE B 1 275 ? -3.033 10.781 0.621 1 97.75 275 PHE B CA 1
ATOM 9838 C C . PHE B 1 275 ? -3.406 9.703 -0.389 1 97.75 275 PHE B C 1
ATOM 9840 O O . PHE B 1 275 ? -2.576 8.867 -0.745 1 97.75 275 PHE B O 1
ATOM 9847 N N . GLN B 1 276 ? -4.633 9.648 -0.735 1 98 276 GLN B N 1
ATOM 9848 C CA . GLN B 1 276 ? -5.059 8.711 -1.769 1 98 276 GLN B CA 1
ATOM 9849 C C . GLN B 1 276 ? -4.773 9.258 -3.162 1 98 276 GLN B C 1
ATOM 9851 O O . GLN B 1 276 ? -4.445 10.438 -3.316 1 98 276 GLN B O 1
ATOM 9856 N N . TYR B 1 277 ? -4.73 8.344 -4.273 1 98.31 277 TYR B N 1
ATOM 9857 C CA . TYR B 1 277 ? -4.566 8.641 -5.691 1 98.31 277 TYR B CA 1
ATOM 9858 C C . TYR B 1 277 ? -3.096 8.609 -6.09 1 98.31 277 TYR B C 1
ATOM 9860 O O . TYR B 1 277 ? -2.727 9.109 -7.156 1 98.31 277 TYR B O 1
ATOM 9868 N N . GLU B 1 278 ? -2.203 8.062 -5.203 1 97.75 278 GLU B N 1
ATOM 9869 C CA . GLU B 1 278 ? -0.867 7.793 -5.73 1 97.75 278 GLU B CA 1
ATOM 9870 C C . GLU B 1 278 ? -0.933 6.988 -7.023 1 97.75 278 GLU B C 1
ATOM 9872 O O . GLU B 1 278 ? -0.099 7.164 -7.914 1 97.75 278 GLU B O 1
ATOM 9877 N N . ASN B 1 279 ? -1.853 6.082 -6.969 1 97.38 279 ASN B N 1
ATOM 9878 C CA . ASN B 1 279 ? -2.266 5.352 -8.164 1 97.38 279 ASN B CA 1
ATOM 9879 C C . ASN B 1 279 ? -3.711 5.664 -8.539 1 97.38 279 ASN B C 1
ATOM 9881 O O . ASN B 1 279 ? -4.613 4.871 -8.266 1 97.38 279 ASN B O 1
ATOM 9885 N N . ALA B 1 280 ? -3.875 6.766 -9.273 1 98.5 280 ALA B N 1
ATOM 9886 C CA . ALA B 1 280 ? -5.203 7.301 -9.578 1 98.5 280 ALA B CA 1
ATOM 9887 C C . ALA B 1 280 ? -5.98 6.352 -10.484 1 98.5 280 ALA B C 1
ATOM 9889 O O . ALA B 1 280 ? -7.211 6.402 -10.539 1 98.5 280 ALA B O 1
ATOM 9890 N N . ASN B 1 281 ? -5.285 5.441 -11.227 1 97.81 281 ASN B N 1
ATOM 9891 C CA . ASN B 1 281 ? -5.93 4.48 -12.117 1 97.81 281 ASN B CA 1
ATOM 9892 C C . ASN B 1 281 ? -6.91 3.59 -11.359 1 97.81 281 ASN B C 1
ATOM 9894 O O . ASN B 1 281 ? -7.961 3.227 -11.891 1 97.81 281 ASN B O 1
ATOM 9898 N N . LEU B 1 282 ? -6.602 3.191 -10.164 1 97.94 282 LEU B N 1
ATOM 9899 C CA . LEU B 1 282 ? -7.469 2.348 -9.352 1 97.94 282 LEU B CA 1
ATOM 9900 C C . LEU B 1 282 ? -8.828 3.008 -9.141 1 97.94 282 LEU B C 1
ATOM 9902 O O . LEU B 1 282 ? -9.867 2.365 -9.312 1 97.94 282 LEU B O 1
ATOM 9906 N N . TRP B 1 283 ? -8.773 4.277 -8.758 1 98.56 283 TRP B N 1
ATOM 9907 C CA . TRP B 1 283 ? -10 5.035 -8.508 1 98.56 283 TRP B CA 1
ATOM 9908 C C . TRP B 1 283 ? -10.797 5.227 -9.797 1 98.56 283 TRP B C 1
ATOM 9910 O O . TRP B 1 283 ? -11.961 4.824 -9.875 1 98.56 283 TRP B O 1
ATOM 9920 N N . TYR B 1 284 ? -10.195 5.781 -10.82 1 98.69 284 TYR B N 1
ATOM 9921 C CA . TYR B 1 284 ? -10.922 6.219 -12.008 1 98.69 284 TYR B CA 1
ATOM 9922 C C . TYR B 1 284 ? -11.477 5.027 -12.773 1 98.69 284 TYR B C 1
ATOM 9924 O O . TYR B 1 284 ? -12.578 5.102 -13.336 1 98.69 284 TYR B O 1
ATOM 9932 N N . LYS B 1 285 ? -10.68 3.959 -12.867 1 97.75 285 LYS B N 1
ATOM 9933 C CA . LYS B 1 285 ? -11.172 2.771 -13.555 1 97.75 285 LYS B CA 1
ATOM 9934 C C . LYS B 1 285 ? -12.477 2.275 -12.93 1 97.75 285 LYS B C 1
ATOM 9936 O O . LYS B 1 285 ? -13.422 1.934 -13.633 1 97.75 285 LYS B O 1
ATOM 9941 N N . ASN B 1 286 ? -12.516 2.199 -11.633 1 98.56 286 ASN B N 1
ATOM 9942 C CA . ASN B 1 286 ? -13.711 1.728 -10.938 1 98.56 286 ASN B CA 1
ATOM 9943 C C . ASN B 1 286 ? -14.82 2.777 -10.945 1 98.56 286 ASN B C 1
ATOM 9945 O O . ASN B 1 286 ? -16 2.438 -11.07 1 98.56 286 ASN B O 1
ATOM 9949 N N . LEU B 1 287 ? -14.469 4.074 -10.82 1 98.81 287 LEU B N 1
ATOM 9950 C CA . LEU B 1 287 ? -15.469 5.137 -10.859 1 98.81 287 LEU B CA 1
ATOM 9951 C C . LEU B 1 287 ? -16.141 5.199 -12.227 1 98.81 287 LEU B C 1
ATOM 9953 O O . LEU B 1 287 ? -17.344 5.418 -12.32 1 98.81 287 LEU B O 1
ATOM 9957 N N . ASP B 1 288 ? -15.336 5.086 -13.336 1 98.62 288 ASP B N 1
ATOM 9958 C CA . ASP B 1 288 ? -15.898 5.039 -14.68 1 98.62 288 ASP B CA 1
ATOM 9959 C C . ASP B 1 288 ? -16.953 3.938 -14.797 1 98.62 288 ASP B C 1
ATOM 9961 O O . ASP B 1 288 ? -18.031 4.156 -15.352 1 98.62 288 ASP B O 1
ATOM 9965 N N . LYS B 1 289 ? -16.594 2.738 -14.266 1 98.5 289 LYS B N 1
ATOM 9966 C CA . LYS B 1 289 ? -17.5 1.598 -14.32 1 98.5 289 LYS B CA 1
ATOM 9967 C C . LYS B 1 289 ? -18.75 1.853 -13.477 1 98.5 289 LYS B C 1
ATOM 9969 O O . LYS B 1 289 ? -19.859 1.525 -13.891 1 98.5 289 LYS B O 1
ATOM 9974 N N . LEU B 1 290 ? -18.484 2.408 -12.273 1 98.75 290 LEU B N 1
ATOM 9975 C CA . LEU B 1 290 ? -19.609 2.693 -11.391 1 98.75 290 LEU B CA 1
ATOM 9976 C C . LEU B 1 290 ? -20.609 3.627 -12.055 1 98.75 290 LEU B C 1
ATOM 9978 O O . LEU B 1 290 ? -21.812 3.369 -12.031 1 98.75 290 LEU B O 1
ATOM 9982 N N . ILE B 1 291 ? -20.156 4.719 -12.625 1 98.75 291 ILE B N 1
ATOM 9983 C CA . ILE B 1 291 ? -21 5.699 -13.289 1 98.75 291 ILE B CA 1
ATOM 9984 C C . ILE B 1 291 ? -21.75 5.031 -14.445 1 98.75 291 ILE B C 1
ATOM 9986 O O . ILE B 1 291 ? -22.969 5.207 -14.594 1 98.75 291 ILE B O 1
ATOM 9990 N N . HIS B 1 292 ? -21.031 4.23 -15.242 1 98.44 292 HIS B N 1
ATOM 9991 C CA . HIS B 1 292 ? -21.609 3.557 -16.406 1 98.44 292 HIS B CA 1
ATOM 9992 C C . HIS B 1 292 ? -22.75 2.629 -15.984 1 98.44 292 HIS B C 1
ATOM 9994 O O . HIS B 1 292 ? -23.859 2.715 -16.516 1 98.44 292 HIS B O 1
ATOM 10000 N N . TYR B 1 293 ? -22.5 1.758 -14.984 1 98.56 293 TYR B N 1
ATOM 10001 C CA . TYR B 1 293 ? -23.438 0.697 -14.648 1 98.56 293 TYR B CA 1
ATOM 10002 C C . TYR B 1 293 ? -24.609 1.243 -13.836 1 98.56 293 TYR B C 1
ATOM 10004 O O . TYR B 1 293 ? -25.734 0.765 -13.969 1 98.56 293 TYR B O 1
ATOM 10012 N N . VAL B 1 294 ? -24.391 2.26 -12.961 1 98.69 294 VAL B N 1
ATOM 10013 C CA . VAL B 1 294 ? -25.484 2.869 -12.211 1 98.69 294 VAL B CA 1
ATOM 10014 C C . VAL B 1 294 ? -26.406 3.627 -13.164 1 98.69 294 VAL B C 1
ATOM 10016 O O . VAL B 1 294 ? -27.641 3.488 -13.102 1 98.69 294 VAL B O 1
ATOM 10019 N N . ASN B 1 295 ? -25.891 4.453 -14.062 1 98.44 295 ASN B N 1
ATOM 10020 C CA . ASN B 1 295 ? -26.688 5.227 -15.008 1 98.44 295 ASN B CA 1
ATOM 10021 C C . ASN B 1 295 ? -27.422 4.32 -15.992 1 98.44 295 ASN B C 1
ATOM 10023 O O . ASN B 1 295 ? -28.5 4.672 -16.484 1 98.44 295 ASN B O 1
ATOM 10027 N N . ALA B 1 296 ? -26.875 3.15 -16.297 1 98.19 296 ALA B N 1
ATOM 10028 C CA . ALA B 1 296 ? -27.531 2.199 -17.188 1 98.19 296 ALA B CA 1
ATOM 10029 C C . ALA B 1 296 ? -28.844 1.718 -16.594 1 98.19 296 ALA B C 1
ATOM 10031 O O . ALA B 1 296 ? -29.75 1.326 -17.344 1 98.19 296 ALA B O 1
ATOM 10032 N N . LYS B 1 297 ? -29 1.776 -15.328 1 97.88 297 LYS B N 1
ATOM 10033 C CA . LYS B 1 297 ? -30.219 1.328 -14.664 1 97.88 297 LYS B CA 1
ATOM 10034 C C . LYS B 1 297 ? -31.359 2.311 -14.898 1 97.88 297 LYS B C 1
ATOM 10036 O O . LYS B 1 297 ? -32.531 1.982 -14.664 1 97.88 297 LYS B O 1
ATOM 10041 N N . GLN B 1 298 ? -31.094 3.482 -15.422 1 97.44 298 GLN B N 1
ATOM 10042 C CA . GLN B 1 298 ? -32.125 4.453 -15.742 1 97.44 298 GLN B CA 1
ATOM 10043 C C . GLN B 1 298 ? -33.094 3.895 -16.766 1 97.44 298 GLN B C 1
ATOM 10045 O O . GLN B 1 298 ? -34.312 4.207 -16.734 1 97.44 298 GLN B O 1
ATOM 10050 N N . SER B 1 299 ? -32.562 3.119 -17.625 1 96.94 299 SER B N 1
ATOM 10051 C CA . SER B 1 299 ? -33.406 2.475 -18.609 1 96.94 299 SER B CA 1
ATOM 10052 C C . SER B 1 299 ? -34.438 1.532 -17.953 1 96.94 299 SER B C 1
ATOM 10054 O O . SER B 1 299 ? -35.469 1.235 -18.531 1 96.94 299 SER B O 1
ATOM 10056 N N . ASN B 1 300 ? -34.125 1.055 -16.766 1 95.31 300 ASN B N 1
ATOM 10057 C CA . ASN B 1 300 ? -35 0.153 -16.016 1 95.31 300 ASN B CA 1
ATOM 10058 C C . ASN B 1 300 ? -35.75 0.89 -14.93 1 95.31 300 ASN B C 1
ATOM 10060 O O . ASN B 1 300 ? -36.188 0.28 -13.953 1 95.31 300 ASN B O 1
ATOM 10064 N N . GLY B 1 301 ? -35.781 2.285 -14.977 1 95.38 301 GLY B N 1
ATOM 10065 C CA . GLY B 1 301 ? -36.656 3.047 -14.117 1 95.38 301 GLY B CA 1
ATOM 10066 C C . GLY B 1 301 ? -35.938 3.748 -12.984 1 95.38 301 GLY B C 1
ATOM 10067 O O . GLY B 1 301 ? -36.531 4.508 -12.227 1 95.38 301 GLY B O 1
ATOM 10068 N N . SER B 1 302 ? -34.594 3.5 -12.836 1 96.94 302 SER B N 1
ATOM 10069 C CA . SER B 1 302 ? -33.844 4.199 -11.789 1 96.94 302 SER B CA 1
ATOM 10070 C C . SER B 1 302 ? -33.875 5.711 -12.008 1 96.94 302 SER B C 1
ATOM 10072 O O . SER B 1 302 ? -33.781 6.18 -13.141 1 96.94 302 SER B O 1
ATOM 10074 N N . LYS B 1 303 ? -33.969 6.473 -10.922 1 97.75 303 LYS B N 1
ATOM 10075 C CA . LYS B 1 303 ? -34 7.934 -10.992 1 97.75 303 LYS B CA 1
ATOM 10076 C C . LYS B 1 303 ? -32.75 8.539 -10.422 1 97.75 303 LYS B C 1
ATOM 10078 O O . LYS B 1 303 ? -32.75 9.656 -9.891 1 97.75 303 LYS B O 1
ATOM 10083 N N . VAL B 1 304 ? -31.672 7.797 -10.438 1 98.56 304 VAL B N 1
ATOM 10084 C CA . VAL B 1 304 ? -30.391 8.266 -9.922 1 98.56 304 VAL B CA 1
ATOM 10085 C C . VAL B 1 304 ? -29.438 8.555 -11.086 1 98.56 304 VAL B C 1
ATOM 10087 O O . VAL B 1 304 ? -29.328 7.75 -12.016 1 98.56 304 VAL B O 1
ATOM 10090 N N . ASN B 1 305 ? -28.844 9.719 -11.102 1 98.62 305 ASN B N 1
ATOM 10091 C CA . ASN B 1 305 ? -27.844 10.125 -12.086 1 98.62 305 ASN B CA 1
ATOM 10092 C C . ASN B 1 305 ? -26.5 10.398 -11.438 1 98.62 305 ASN B C 1
ATOM 10094 O O . ASN B 1 305 ? -26.375 11.305 -10.617 1 98.62 305 ASN B O 1
ATOM 10098 N N . LEU B 1 306 ? -25.5 9.555 -11.812 1 98.44 306 LEU B N 1
ATOM 10099 C CA . LEU B 1 306 ? -24.141 9.75 -11.297 1 98.44 306 LEU B CA 1
ATOM 10100 C C . LEU B 1 306 ? -23.312 10.578 -12.266 1 98.44 306 LEU B C 1
ATOM 10102 O O . LEU B 1 306 ? -23.375 10.367 -13.484 1 98.44 306 LEU B O 1
ATOM 10106 N N . LEU B 1 307 ? -22.531 11.469 -11.789 1 98.19 307 LEU B N 1
ATOM 10107 C CA . LEU B 1 307 ? -21.641 12.258 -12.633 1 98.19 307 LEU B CA 1
ATOM 10108 C C . LEU B 1 307 ? -20.359 12.633 -11.891 1 98.19 307 LEU B C 1
ATOM 10110 O O . LEU B 1 307 ? -20.391 12.828 -10.672 1 98.19 307 LEU B O 1
ATOM 10114 N N . TYR B 1 308 ? -19.219 12.719 -12.602 1 98.31 308 TYR B N 1
ATOM 10115 C CA . TYR B 1 308 ? -18.062 13.422 -12.062 1 98.31 308 TYR B CA 1
ATOM 10116 C C . TYR B 1 308 ? -18.375 14.883 -11.805 1 98.31 308 TYR B C 1
ATOM 10118 O O . TYR B 1 308 ? -19.078 15.523 -12.602 1 98.31 308 TYR B O 1
ATOM 10126 N N . SER B 1 309 ? -17.922 15.383 -10.727 1 97.81 309 SER B N 1
ATOM 10127 C CA . SER B 1 309 ? -18.234 16.766 -10.367 1 97.81 309 SER B CA 1
ATOM 10128 C C . SER B 1 309 ? -17.109 17.391 -9.539 1 97.81 309 SER B C 1
ATOM 10130 O O . SER B 1 309 ? -16.031 16.797 -9.406 1 97.81 309 SER B O 1
ATOM 10132 N N . THR B 1 310 ? -17.25 18.656 -9.133 1 97.31 310 THR B N 1
ATOM 10133 C CA . THR B 1 310 ? -16.406 19.422 -8.219 1 97.31 310 THR B CA 1
ATOM 10134 C C . THR B 1 310 ? -17.25 20.125 -7.168 1 97.31 310 THR B C 1
ATOM 10136 O O . THR B 1 310 ? -18.469 20.266 -7.332 1 97.31 310 THR B O 1
ATOM 10139 N N . PRO B 1 311 ? -16.625 20.516 -6.09 1 97.31 311 PRO B N 1
ATOM 10140 C CA . PRO B 1 311 ? -17.391 21.266 -5.094 1 97.31 311 PRO B CA 1
ATOM 10141 C C . PRO B 1 311 ? -18.047 22.516 -5.668 1 97.31 311 PRO B C 1
ATOM 10143 O O . PRO B 1 311 ? -19.156 22.875 -5.277 1 97.31 311 PRO B O 1
ATOM 10146 N N . SER B 1 312 ? -17.391 23.188 -6.59 1 96.5 312 SER B N 1
ATOM 10147 C CA . SER B 1 312 ? -17.953 24.391 -7.199 1 96.5 312 SER B CA 1
ATOM 10148 C C . SER B 1 312 ? -19.188 24.062 -8.039 1 96.5 312 SER B C 1
ATOM 10150 O O . SER B 1 312 ? -20.188 24.797 -8 1 96.5 312 SER B O 1
ATOM 10152 N N . CYS B 1 313 ? -19.109 22.969 -8.805 1 96.44 313 CYS B N 1
ATOM 10153 C CA . CYS B 1 313 ? -20.234 22.547 -9.625 1 96.44 313 CYS B CA 1
ATOM 10154 C C . CYS B 1 313 ? -21.406 22.125 -8.758 1 96.44 313 CYS B C 1
ATOM 10156 O O . CYS B 1 313 ? -22.562 22.422 -9.078 1 96.44 313 CYS B O 1
ATOM 10158 N N . TYR B 1 314 ? -21.172 21.422 -7.727 1 97.31 314 TYR B N 1
ATOM 10159 C CA . TYR B 1 314 ? -22.219 21.047 -6.781 1 97.31 314 TYR B CA 1
ATOM 10160 C C . TYR B 1 314 ? -22.875 22.281 -6.168 1 97.31 314 TYR B C 1
ATOM 10162 O O . TYR B 1 314 ? -24.109 22.375 -6.121 1 97.31 314 TYR B O 1
ATOM 10170 N N . LEU B 1 315 ? -22.031 23.203 -5.68 1 97.5 315 LEU B N 1
ATOM 10171 C CA . LEU B 1 315 ? -22.516 24.422 -5.07 1 97.5 315 LEU B CA 1
ATOM 10172 C C . LEU B 1 315 ? -23.406 25.203 -6.039 1 97.5 315 LEU B C 1
ATOM 10174 O O . LEU B 1 315 ? -24.406 25.781 -5.637 1 97.5 315 LEU B O 1
ATOM 10178 N N . GLN B 1 316 ? -23.016 25.281 -7.23 1 95.38 316 GLN B N 1
ATOM 10179 C CA . GLN B 1 316 ? -23.812 25.953 -8.25 1 95.38 316 GLN B CA 1
ATOM 10180 C C . GLN B 1 316 ? -25.203 25.359 -8.359 1 95.38 316 GLN B C 1
ATOM 10182 O O . GLN B 1 316 ? -26.188 26.078 -8.5 1 95.38 316 GLN B O 1
ATOM 10187 N N . GLU B 1 317 ? -25.25 24.047 -8.352 1 96.44 317 GLU B N 1
ATOM 10188 C CA . GLU B 1 317 ? -26.547 23.391 -8.453 1 96.44 317 GLU B CA 1
ATOM 10189 C C . GLU B 1 317 ? -27.406 23.656 -7.215 1 96.44 317 GLU B C 1
ATOM 10191 O O . GLU B 1 317 ? -28.625 23.75 -7.309 1 96.44 317 GLU B O 1
ATOM 10196 N N . LEU B 1 318 ? -26.766 23.703 -6.07 1 96.88 318 LEU B N 1
ATOM 10197 C CA . LEU B 1 318 ? -27.5 24.078 -4.863 1 96.88 318 LEU B CA 1
ATOM 10198 C C . LEU B 1 318 ? -28.062 25.484 -4.992 1 96.88 318 LEU B C 1
ATOM 10200 O O . LEU B 1 318 ? -29.188 25.75 -4.539 1 96.88 318 LEU B O 1
ATOM 10204 N N . HIS B 1 319 ? -27.312 26.438 -5.508 1 96.06 319 HIS B N 1
ATOM 10205 C CA . HIS B 1 319 ? -27.781 27.797 -5.73 1 96.06 319 HIS B CA 1
ATOM 10206 C C . HIS B 1 319 ? -28.953 27.828 -6.703 1 96.06 319 HIS B C 1
ATOM 10208 O O . HIS B 1 319 ? -29.938 28.547 -6.48 1 96.06 319 HIS B O 1
ATOM 10214 N N . ASN B 1 320 ? -28.797 27.016 -7.777 1 94.38 320 ASN B N 1
ATOM 10215 C CA . ASN B 1 320 ? -29.828 26.969 -8.82 1 94.38 320 ASN B CA 1
ATOM 10216 C C . ASN B 1 320 ? -31.125 26.375 -8.289 1 94.38 320 ASN B C 1
ATOM 10218 O O . ASN B 1 320 ? -32.188 26.625 -8.852 1 94.38 320 ASN B O 1
ATOM 10222 N N . ALA B 1 321 ? -30.969 25.562 -7.336 1 94.31 321 ALA B N 1
ATOM 10223 C CA . ALA B 1 321 ? -32.156 24.984 -6.742 1 94.31 321 ALA B CA 1
ATOM 10224 C C . ALA B 1 321 ? -33.062 26.062 -6.156 1 94.31 321 ALA B C 1
ATOM 10226 O O . ALA B 1 321 ? -34.25 25.828 -5.953 1 94.31 321 ALA B O 1
ATOM 10227 N N . ASN B 1 322 ? -32.562 27.25 -5.805 1 93.31 322 ASN B N 1
ATOM 10228 C CA . ASN B 1 322 ? -33.312 28.422 -5.398 1 93.31 322 ASN B CA 1
ATOM 10229 C C . ASN B 1 322 ? -34.188 28.141 -4.188 1 93.31 322 ASN B C 1
ATOM 10231 O O . ASN B 1 322 ? -35.375 28.531 -4.152 1 93.31 322 ASN B O 1
ATOM 10235 N N . THR B 1 323 ? -33.625 27.453 -3.236 1 93.62 323 THR B N 1
ATOM 10236 C CA . THR B 1 323 ? -34.312 27.156 -1.996 1 93.62 323 THR B CA 1
ATOM 10237 C C . THR B 1 323 ? -33.875 28.078 -0.876 1 93.62 323 THR B C 1
ATOM 10239 O O . THR B 1 323 ? -32.938 28.875 -1.057 1 93.62 323 THR B O 1
ATOM 10242 N N . THR B 1 324 ? -34.625 28.078 0.274 1 94.5 324 THR B N 1
ATOM 10243 C CA . THR B 1 324 ? -34.25 28.844 1.458 1 94.5 324 THR B CA 1
ATOM 10244 C C . THR B 1 324 ? -33.375 28 2.393 1 94.5 324 THR B C 1
ATOM 10246 O O . THR B 1 324 ? -33.625 26.812 2.584 1 94.5 324 THR B O 1
ATOM 10249 N N . TRP B 1 325 ? -32.438 28.656 2.982 1 96.38 325 TRP B N 1
ATOM 10250 C CA . TRP B 1 325 ? -31.484 27.938 3.822 1 96.38 325 TRP B CA 1
ATOM 10251 C C . TRP B 1 325 ? -31.562 28.438 5.266 1 96.38 325 TRP B C 1
ATOM 10253 O O . TRP B 1 325 ? -31.828 29.609 5.516 1 96.38 325 TRP B O 1
ATOM 10263 N N . PRO B 1 326 ? -31.344 27.5 6.23 1 95.06 326 PRO B N 1
ATOM 10264 C CA . PRO B 1 326 ? -31.281 27.922 7.629 1 95.06 326 PRO B CA 1
ATOM 10265 C C . PRO B 1 326 ? -30.062 28.797 7.93 1 95.06 326 PRO B C 1
ATOM 10267 O O . PRO B 1 326 ? -29.047 28.688 7.258 1 95.06 326 PRO B O 1
ATOM 10270 N N . LEU B 1 327 ? -30.172 29.625 9.008 1 94.69 327 LEU B N 1
ATOM 10271 C CA . LEU B 1 327 ? -29.125 30.562 9.391 1 94.69 327 LEU B CA 1
ATOM 10272 C C . LEU B 1 327 ? -28.391 30.062 10.633 1 94.69 327 LEU B C 1
ATOM 10274 O O . LEU B 1 327 ? -29.016 29.578 11.578 1 94.69 327 LEU B O 1
ATOM 10278 N N . LYS B 1 328 ? -27.141 30.031 10.641 1 94.88 328 LYS B N 1
ATOM 10279 C CA . LYS B 1 328 ? -26.266 29.781 11.789 1 94.88 328 LYS B CA 1
ATOM 10280 C C . LYS B 1 328 ? -25.406 31 12.102 1 94.88 328 LYS B C 1
ATOM 10282 O O . LYS B 1 328 ? -24.875 31.641 11.195 1 94.88 328 LYS B O 1
ATOM 10287 N N . THR B 1 329 ? -25.188 31.328 13.445 1 94.5 329 THR B N 1
ATOM 10288 C CA . THR B 1 329 ? -24.469 32.562 13.773 1 94.5 329 THR B CA 1
ATOM 10289 C C . THR B 1 329 ? -23.344 32.25 14.758 1 94.5 329 THR B C 1
ATOM 10291 O O . THR B 1 329 ? -22.438 33.094 14.945 1 94.5 329 THR B O 1
ATOM 10294 N N . ASP B 1 330 ? -23.359 31.172 15.477 1 93.56 330 ASP B N 1
ATOM 10295 C CA . ASP B 1 330 ? -22.281 30.828 16.391 1 93.56 330 ASP B CA 1
ATOM 10296 C C . ASP B 1 330 ? -21.234 29.969 15.703 1 93.56 330 ASP B C 1
ATOM 10298 O O . ASP B 1 330 ? -21.375 29.625 14.531 1 93.56 330 ASP B O 1
ATOM 10302 N N . ASP B 1 331 ? -20.141 29.688 16.344 1 94.56 331 ASP B N 1
ATOM 10303 C CA . ASP B 1 331 ? -19.125 28.844 15.734 1 94.56 331 ASP B CA 1
ATOM 10304 C C . ASP B 1 331 ? -19.391 27.359 15.984 1 94.56 331 ASP B C 1
ATOM 10306 O O . ASP B 1 331 ? -20.469 27 16.469 1 94.56 331 ASP B O 1
ATOM 10310 N N . PHE B 1 332 ? -18.578 26.438 15.484 1 97 332 PHE B N 1
ATOM 10311 C CA . PHE B 1 332 ? -18.719 25 15.617 1 97 332 PHE B CA 1
ATOM 10312 C C . PHE B 1 332 ? -17.766 24.438 16.672 1 97 332 PHE B C 1
ATOM 10314 O O . PHE B 1 332 ? -17.156 23.391 16.469 1 97 332 PHE B O 1
ATOM 10321 N N . PHE B 1 333 ? -17.5 25.188 17.797 1 96.31 333 PHE B N 1
ATOM 10322 C CA . PHE B 1 333 ? -16.734 24.734 18.953 1 96.31 333 PHE B CA 1
ATOM 10323 C C . PHE B 1 333 ? -17.641 24.578 20.172 1 96.31 333 PHE B C 1
ATOM 10325 O O . PHE B 1 333 ? -18.609 25.297 20.328 1 96.31 333 PHE B O 1
ATOM 10332 N N . PRO B 1 334 ? -17.312 23.766 21.141 1 96.12 334 PRO B N 1
ATOM 10333 C CA . PRO B 1 334 ? -16.297 22.719 21.016 1 96.12 334 PRO B CA 1
ATOM 10334 C C . PRO B 1 334 ? -16.766 21.562 20.125 1 96.12 334 PRO B C 1
ATOM 10336 O O . PRO B 1 334 ? -17.953 21.266 20.062 1 96.12 334 PRO B O 1
ATOM 10339 N N . TYR B 1 335 ? -15.828 20.859 19.5 1 97.19 335 TYR B N 1
ATOM 10340 C CA . TYR B 1 335 ? -16.109 19.719 18.641 1 97.19 335 TYR B CA 1
ATOM 10341 C C . TYR B 1 335 ? -15.953 18.406 19.406 1 97.19 335 TYR B C 1
ATOM 10343 O O . TYR B 1 335 ? -14.977 18.219 20.125 1 97.19 335 TYR B O 1
ATOM 10351 N N . ALA B 1 336 ? -16.922 17.531 19.328 1 97.94 336 ALA B N 1
ATOM 10352 C CA . ALA B 1 336 ? -16.844 16.172 19.828 1 97.94 336 ALA B CA 1
ATOM 10353 C C . ALA B 1 336 ? -17.328 15.172 18.781 1 97.94 336 ALA B C 1
ATOM 10355 O O . ALA B 1 336 ? -18.344 15.398 18.125 1 97.94 336 ALA B O 1
ATOM 10356 N N . ASP B 1 337 ? -16.547 14.086 18.578 1 97.31 337 ASP B N 1
ATOM 10357 C CA . ASP B 1 337 ? -17 13.109 17.594 1 97.31 337 ASP B CA 1
ATOM 10358 C C . ASP B 1 337 ? -17.719 11.945 18.281 1 97.31 337 ASP B C 1
ATOM 10360 O O . ASP B 1 337 ? -18.25 11.062 17.609 1 97.31 337 ASP B O 1
ATOM 10364 N N . ASP B 1 338 ? -17.75 11.93 19.594 1 96.94 338 ASP B N 1
ATOM 10365 C CA . ASP B 1 338 ? -18.531 10.992 20.406 1 96.94 338 ASP B CA 1
ATOM 10366 C C . ASP B 1 338 ? -18.75 11.547 21.812 1 96.94 338 ASP B C 1
ATOM 10368 O O . ASP B 1 338 ? -18.25 12.617 22.156 1 96.94 338 ASP B O 1
ATOM 10372 N N . ALA B 1 339 ? -19.438 10.828 22.672 1 96.69 339 ALA B N 1
ATOM 10373 C CA . ALA B 1 339 ? -19.922 11.312 23.969 1 96.69 339 ALA B CA 1
ATOM 10374 C C . ALA B 1 339 ? -18.766 11.75 24.859 1 96.69 339 ALA B C 1
ATOM 10376 O O . ALA B 1 339 ? -18.891 12.703 25.625 1 96.69 339 ALA B O 1
ATOM 10377 N N . HIS B 1 340 ? -17.609 11.109 24.828 1 96.81 340 HIS B N 1
ATOM 10378 C CA . HIS B 1 340 ? -16.516 11.391 25.734 1 96.81 340 HIS B CA 1
ATOM 10379 C C . HIS B 1 340 ? -15.289 11.891 24.984 1 96.81 340 HIS B C 1
ATOM 10381 O O . HIS B 1 340 ? -14.195 11.969 25.547 1 96.81 340 HIS B O 1
ATOM 10387 N N . ASP B 1 341 ? -15.477 12.195 23.719 1 97.38 341 ASP B N 1
ATOM 10388 C CA . ASP B 1 341 ? -14.336 12.477 22.844 1 97.38 341 ASP B CA 1
ATOM 10389 C C . ASP B 1 341 ? -14.328 13.945 22.406 1 97.38 341 ASP B C 1
ATOM 10391 O O . ASP B 1 341 ? -14.461 14.25 21.219 1 97.38 341 ASP B O 1
ATOM 10395 N N . PHE B 1 342 ? -14.078 14.828 23.344 1 97.81 342 PHE B N 1
ATOM 10396 C CA . PHE B 1 342 ? -14.023 16.25 23.016 1 97.81 342 PHE B CA 1
ATOM 10397 C C . PHE B 1 342 ? -12.641 16.641 22.516 1 97.81 342 PHE B C 1
ATOM 10399 O O . PHE B 1 342 ? -11.641 16.422 23.203 1 97.81 342 PHE B O 1
ATOM 10406 N N . TRP B 1 343 ? -12.617 17.141 21.312 1 98.31 343 TRP B N 1
ATOM 10407 C CA . TRP B 1 343 ? -11.375 17.609 20.703 1 98.31 343 TRP B CA 1
ATOM 10408 C C . TRP B 1 343 ? -11.023 19.016 21.188 1 98.31 343 TRP B C 1
ATOM 10410 O O . TRP B 1 343 ? -11.07 19.969 20.406 1 98.31 343 TRP B O 1
ATOM 10420 N N . THR B 1 344 ? -10.641 19.156 22.453 1 98.31 344 THR B N 1
ATOM 10421 C CA . THR B 1 344 ? -10.383 20.453 23.047 1 98.31 344 THR B CA 1
ATOM 10422 C C . THR B 1 344 ? -9 20.5 23.672 1 98.31 344 THR B C 1
ATOM 10424 O O . THR B 1 344 ? -8.578 21.531 24.188 1 98.31 344 THR B O 1
ATOM 10427 N N . GLY B 1 345 ? -8.281 19.328 23.562 1 98.38 345 GLY B N 1
ATOM 10428 C CA . GLY B 1 345 ? -6.926 19.297 24.078 1 98.38 345 GLY B CA 1
ATOM 10429 C C . GLY B 1 345 ? -5.941 20.062 23.219 1 98.38 345 GLY B C 1
ATOM 10430 O O . GLY B 1 345 ? -5.051 20.734 23.75 1 98.38 345 GLY B O 1
ATOM 10431 N N . TYR B 1 346 ? -6.129 20.016 21.938 1 98.44 346 TYR B N 1
ATOM 10432 C CA . TYR B 1 346 ? -5.16 20.578 21 1 98.44 346 TYR B CA 1
ATOM 10433 C C . TYR B 1 346 ? -5.141 22.109 21.094 1 98.44 346 TYR B C 1
ATOM 10435 O O . TYR B 1 346 ? -4.227 22.75 20.578 1 98.44 346 TYR B O 1
ATOM 10443 N N . PHE B 1 347 ? -6.09 22.688 21.781 1 98.62 347 PHE B N 1
ATOM 10444 C CA . PHE B 1 347 ? -6.016 24.125 21.984 1 98.62 347 PHE B CA 1
ATOM 10445 C C . PHE B 1 347 ? -4.715 24.516 22.688 1 98.62 347 PHE B C 1
ATOM 10447 O O . PHE B 1 347 ? -4.203 25.625 22.5 1 98.62 347 PHE B O 1
ATOM 10454 N N . THR B 1 348 ? -4.168 23.562 23.469 1 98.5 348 THR B N 1
ATOM 10455 C CA . THR B 1 348 ? -2.977 23.875 24.25 1 98.5 348 THR B CA 1
ATOM 10456 C C . THR B 1 348 ? -1.854 22.891 23.953 1 98.5 348 THR B C 1
ATOM 10458 O O . THR B 1 348 ? -0.764 22.984 24.516 1 98.5 348 THR B O 1
ATOM 10461 N N . SER B 1 349 ? -2.057 21.875 23.094 1 98.38 349 SER B N 1
ATOM 10462 C CA . SER B 1 349 ? -0.981 20.953 22.75 1 98.38 349 SER B CA 1
ATOM 10463 C C . SER B 1 349 ? 0.216 21.703 22.172 1 98.38 349 SER B C 1
ATOM 10465 O O . SER B 1 349 ? 0.056 22.562 21.297 1 98.38 349 SER B O 1
ATOM 10467 N N . ARG B 1 350 ? 1.405 21.422 22.734 1 97.94 350 ARG B N 1
ATOM 10468 C CA . ARG B 1 350 ? 2.693 21.969 22.328 1 97.94 350 ARG B CA 1
ATOM 10469 C C . ARG B 1 350 ? 2.682 23.5 22.422 1 97.94 350 ARG B C 1
ATOM 10471 O O . ARG B 1 350 ? 2.895 24.188 21.422 1 97.94 350 ARG B O 1
ATOM 10478 N N . PRO B 1 351 ? 2.461 24.031 23.609 1 97.75 351 PRO B N 1
ATOM 10479 C CA . PRO B 1 351 ? 2.32 25.469 23.797 1 97.75 351 PRO B CA 1
ATOM 10480 C C . PRO B 1 351 ? 3.574 26.25 23.406 1 97.75 351 PRO B C 1
ATOM 10482 O O . PRO B 1 351 ? 3.486 27.406 23 1 97.75 351 PRO B O 1
ATOM 10485 N N . ALA B 1 352 ? 4.77 25.562 23.469 1 96.88 352 ALA B N 1
ATOM 10486 C CA . ALA B 1 352 ? 6 26.25 23.078 1 96.88 352 ALA B CA 1
ATOM 10487 C C . ALA B 1 352 ? 6.047 26.5 21.578 1 96.88 352 ALA B C 1
ATOM 10489 O O . ALA B 1 352 ? 6.504 27.547 21.125 1 96.88 352 ALA B O 1
ATOM 10490 N N . LEU B 1 353 ? 5.613 25.562 20.844 1 97.31 353 LEU B N 1
ATOM 10491 C CA . LEU B 1 353 ? 5.555 25.75 19.391 1 97.31 353 LEU B CA 1
ATOM 10492 C C . LEU B 1 353 ? 4.547 26.828 19.031 1 97.31 353 LEU B C 1
ATOM 10494 O O . LEU B 1 353 ? 4.773 27.609 18.094 1 97.31 353 LEU B O 1
ATOM 10498 N N . LYS B 1 354 ? 3.473 26.859 19.734 1 98.06 354 LYS B N 1
ATOM 10499 C CA . LYS B 1 354 ? 2.465 27.875 19.484 1 98.06 354 LYS B CA 1
ATOM 10500 C C . LYS B 1 354 ? 3.025 29.281 19.734 1 98.06 354 LYS B C 1
ATOM 10502 O O . LYS B 1 354 ? 2.703 30.219 19.016 1 98.06 354 LYS B O 1
ATOM 10507 N N . ARG B 1 355 ? 3.791 29.406 20.797 1 97.75 355 ARG B N 1
ATOM 10508 C CA . ARG B 1 355 ? 4.441 30.672 21.062 1 97.75 355 ARG B CA 1
ATOM 10509 C C . ARG B 1 355 ? 5.422 31.047 19.953 1 97.75 355 ARG B C 1
ATOM 10511 O O . ARG B 1 355 ? 5.48 32.188 19.531 1 97.75 355 ARG B O 1
ATOM 10518 N N . TYR B 1 356 ? 6.176 30.047 19.578 1 97.19 356 TYR B N 1
ATOM 10519 C CA . TYR B 1 356 ? 7.156 30.266 18.516 1 97.19 356 TYR B CA 1
ATOM 10520 C C . TYR B 1 356 ? 6.473 30.719 17.234 1 97.19 356 TYR B C 1
ATOM 10522 O O . TYR B 1 356 ? 6.969 31.609 16.531 1 97.19 356 TYR B O 1
ATOM 10530 N N . GLU B 1 357 ? 5.395 30.094 16.906 1 97.81 357 GLU B N 1
ATOM 10531 C CA . GLU B 1 357 ? 4.605 30.484 15.75 1 97.81 357 GLU B CA 1
ATOM 10532 C C . GLU B 1 357 ? 4.117 31.922 15.867 1 97.81 357 GLU B C 1
ATOM 10534 O O . GLU B 1 357 ? 4.211 32.688 14.914 1 97.81 357 GLU B O 1
ATOM 10539 N N . ARG B 1 358 ? 3.576 32.344 17.016 1 97.25 358 ARG B N 1
ATOM 10540 C CA . ARG B 1 358 ? 3.09 33.688 17.266 1 97.25 358 ARG B CA 1
ATOM 10541 C C . ARG B 1 358 ? 4.215 34.719 17.109 1 97.25 358 ARG B C 1
ATOM 10543 O O . ARG B 1 358 ? 4.031 35.75 16.484 1 97.25 358 ARG B O 1
ATOM 10550 N N . LEU B 1 359 ? 5.312 34.406 17.688 1 96.56 359 LEU B N 1
ATOM 10551 C CA . LEU B 1 359 ? 6.477 35.281 17.594 1 96.56 359 LEU B CA 1
ATOM 10552 C C . LEU B 1 359 ? 6.953 35.406 16.141 1 96.56 359 LEU B C 1
ATOM 10554 O O . LEU B 1 359 ? 7.328 36.469 15.695 1 96.56 359 LEU B O 1
ATOM 10558 N N . SER B 1 360 ? 6.922 34.281 15.469 1 96.81 360 SER B N 1
ATOM 10559 C CA . SER B 1 360 ? 7.348 34.281 14.07 1 96.81 360 SER B CA 1
ATOM 10560 C C . SER B 1 360 ? 6.43 35.125 13.203 1 96.81 360 SER B C 1
ATOM 10562 O O . SER B 1 360 ? 6.879 35.75 12.234 1 96.81 360 SER B O 1
ATOM 10564 N N . ASN B 1 361 ? 5.172 35.125 13.492 1 96.94 361 ASN B N 1
ATOM 10565 C CA . ASN B 1 361 ? 4.254 36 12.773 1 96.94 361 ASN B CA 1
ATOM 10566 C C . ASN B 1 361 ? 4.605 37.469 12.984 1 96.94 361 ASN B C 1
ATOM 10568 O O . ASN B 1 361 ? 4.559 38.25 12.039 1 96.94 361 ASN B O 1
ATOM 10572 N N . SER B 1 362 ? 4.895 37.812 14.188 1 96.62 362 SER B N 1
ATOM 10573 C CA . SER B 1 362 ? 5.32 39.188 14.484 1 96.62 362 SER B CA 1
ATOM 10574 C C . SER B 1 362 ? 6.574 39.562 13.703 1 96.62 362 SER B C 1
ATOM 10576 O O . SER B 1 362 ? 6.66 40.656 13.125 1 96.62 362 SER B O 1
ATOM 10578 N N . ARG B 1 363 ? 7.527 38.688 13.68 1 95.75 363 ARG B N 1
ATOM 10579 C CA . ARG B 1 363 ? 8.773 38.875 12.953 1 95.75 363 ARG B CA 1
ATOM 10580 C C . ARG B 1 363 ? 8.516 39.031 11.453 1 95.75 363 ARG B C 1
ATOM 10582 O O . ARG B 1 363 ? 9.141 39.844 10.789 1 95.75 363 ARG B O 1
ATOM 10589 N N . LEU B 1 364 ? 7.633 38.219 10.961 1 96.25 364 LEU B N 1
ATOM 10590 C CA . LEU B 1 364 ? 7.293 38.312 9.547 1 96.25 364 LEU B CA 1
ATOM 10591 C C . LEU B 1 364 ? 6.711 39.656 9.195 1 96.25 364 LEU B C 1
ATOM 10593 O O . LEU B 1 364 ? 7.055 40.25 8.156 1 96.25 364 LEU B O 1
ATOM 10597 N N . GLN B 1 365 ? 5.766 40.188 10.047 1 97 365 GLN B N 1
ATOM 10598 C CA . GLN B 1 365 ? 5.184 41.5 9.781 1 97 365 GLN B CA 1
ATOM 10599 C C . GLN B 1 365 ? 6.258 42.562 9.781 1 97 365 GLN B C 1
ATOM 10601 O O . GLN B 1 365 ? 6.25 43.469 8.922 1 97 365 GLN B O 1
ATOM 10606 N N . THR B 1 366 ? 7.16 42.469 10.742 1 97 366 THR B N 1
ATOM 10607 C CA . THR B 1 366 ? 8.273 43.438 10.805 1 97 366 THR B CA 1
ATOM 10608 C C . THR B 1 366 ? 9.117 43.344 9.539 1 97 366 THR B C 1
ATOM 10610 O O . THR B 1 366 ? 9.477 44.375 8.969 1 97 366 THR B O 1
ATOM 10613 N N . CYS B 1 367 ? 9.414 42.125 9.172 1 96.69 367 CYS B N 1
ATOM 10614 C CA . CYS B 1 367 ? 10.195 41.906 7.965 1 96.69 367 CYS B CA 1
ATOM 10615 C C . CYS B 1 367 ? 9.523 42.531 6.754 1 96.69 367 CYS B C 1
ATOM 10617 O O . CYS B 1 367 ? 10.172 43.25 5.973 1 96.69 367 CYS B O 1
ATOM 10619 N N . ASN B 1 368 ? 8.266 42.344 6.57 1 96.62 368 ASN B N 1
ATOM 10620 C CA . ASN B 1 368 ? 7.496 42.906 5.453 1 96.62 368 ASN B CA 1
ATOM 10621 C C . ASN B 1 368 ? 7.496 44.438 5.473 1 96.62 368 ASN B C 1
ATOM 10623 O O . ASN B 1 368 ? 7.691 45.062 4.438 1 96.62 368 ASN B O 1
ATOM 10627 N N . GLN B 1 369 ? 7.246 45 6.594 1 96.88 369 GLN B N 1
ATOM 10628 C CA . GLN B 1 369 ? 7.195 46.438 6.742 1 96.88 369 GLN B CA 1
ATOM 10629 C C . GLN B 1 369 ? 8.531 47.094 6.387 1 96.88 369 GLN B C 1
ATOM 10631 O O . GLN B 1 369 ? 8.586 48.062 5.648 1 96.88 369 GLN B O 1
ATOM 10636 N N . LEU B 1 370 ? 9.57 46.469 6.938 1 96.75 370 LEU B N 1
ATOM 10637 C CA . LEU B 1 370 ? 10.898 47.062 6.75 1 96.75 370 LEU B CA 1
ATOM 10638 C C . LEU B 1 370 ? 11.383 46.844 5.316 1 96.75 370 LEU B C 1
ATOM 10640 O O . LEU B 1 370 ? 12.203 47.625 4.82 1 96.75 370 LEU B O 1
ATOM 10644 N N . GLU B 1 371 ? 10.875 45.812 4.695 1 95.5 371 GLU B N 1
ATOM 10645 C CA . GLU B 1 371 ? 11.156 45.656 3.27 1 95.5 371 GLU B CA 1
ATOM 10646 C C . GLU B 1 371 ? 10.633 46.875 2.488 1 95.5 371 GLU B C 1
ATOM 10648 O O . GLU B 1 371 ? 11.289 47.344 1.564 1 95.5 371 GLU B O 1
ATOM 10653 N N . VAL B 1 372 ? 9.469 47.312 2.809 1 95.38 372 VAL B N 1
ATOM 10654 C CA . VAL B 1 372 ? 8.836 48.469 2.143 1 95.38 372 VAL B CA 1
ATOM 10655 C C . VAL B 1 372 ? 9.547 49.75 2.543 1 95.38 372 VAL B C 1
ATOM 10657 O O . VAL B 1 372 ? 9.906 50.562 1.685 1 95.38 372 VAL B O 1
ATOM 10660 N N . LEU B 1 373 ? 9.773 49.969 3.824 1 95.38 373 LEU B N 1
ATOM 10661 C CA . LEU B 1 373 ? 10.297 51.219 4.359 1 95.38 373 LEU B CA 1
ATOM 10662 C C . LEU B 1 373 ? 11.75 51.438 3.957 1 95.38 373 LEU B C 1
ATOM 10664 O O . LEU B 1 373 ? 12.195 52.562 3.736 1 95.38 373 LEU B O 1
ATOM 10668 N N . GLY B 1 374 ? 12.5 50.312 3.971 1 92.69 374 GLY B N 1
ATOM 10669 C CA . GLY B 1 374 ? 13.914 50.375 3.615 1 92.69 374 GLY B CA 1
ATOM 10670 C C . GLY B 1 374 ? 14.141 50.5 2.121 1 92.69 374 GLY B C 1
ATOM 10671 O O . GLY B 1 374 ? 15.242 50.844 1.684 1 92.69 374 GLY B O 1
ATOM 10672 N N . GLY B 1 375 ? 13.141 50.188 1.304 1 88.81 375 GLY B N 1
ATOM 10673 C CA . GLY B 1 375 ? 13.219 50.312 -0.144 1 88.81 375 GLY B CA 1
ATOM 10674 C C . GLY B 1 375 ? 14.148 49.281 -0.782 1 88.81 375 GLY B C 1
ATOM 10675 O O . GLY B 1 375 ? 14.234 48.156 -0.321 1 88.81 375 GLY B O 1
ATOM 10676 N N . ARG B 1 376 ? 14.883 49.719 -1.824 1 86.31 376 ARG B N 1
ATOM 10677 C CA . ARG B 1 376 ? 15.711 48.844 -2.643 1 86.31 376 ARG B CA 1
ATOM 10678 C C . ARG B 1 376 ? 16.875 48.312 -1.84 1 86.31 376 ARG B C 1
ATOM 10680 O O . ARG B 1 376 ? 17.359 47.188 -2.105 1 86.31 376 ARG B O 1
ATOM 10687 N N . ARG B 1 377 ? 17.359 48.969 -0.883 1 90.81 377 ARG B N 1
ATOM 10688 C CA . ARG B 1 377 ? 18.516 48.562 -0.097 1 90.81 377 ARG B CA 1
ATOM 10689 C C . ARG B 1 377 ? 18.172 47.5 0.912 1 90.81 377 ARG B C 1
ATOM 10691 O O . ARG B 1 377 ? 19.062 46.844 1.473 1 90.81 377 ARG B O 1
ATOM 10698 N N . SER B 1 378 ? 16.922 47.25 1.165 1 92 378 SER B N 1
ATOM 10699 C CA . SER B 1 378 ? 16.5 46.25 2.156 1 92 378 SER B CA 1
ATOM 10700 C C . SER B 1 378 ? 16.875 44.844 1.726 1 92 378 SER B C 1
ATOM 10702 O O . SER B 1 378 ? 17.328 44.031 2.543 1 92 378 SER B O 1
ATOM 10704 N N . ARG B 1 379 ? 16.719 44.469 0.431 1 93.12 379 ARG B N 1
ATOM 10705 C CA . ARG B 1 379 ? 16.938 43.125 -0.069 1 93.12 379 ARG B CA 1
ATOM 10706 C C . ARG B 1 379 ? 18.406 42.875 -0.368 1 93.12 379 ARG B C 1
ATOM 10708 O O . ARG B 1 379 ? 18.875 41.719 -0.307 1 93.12 379 ARG B O 1
ATOM 10715 N N . LYS B 1 380 ? 19.047 43.844 -0.81 1 93.44 380 LYS B N 1
ATOM 10716 C CA . LYS B 1 380 ? 20.484 43.812 -1.054 1 93.44 380 LYS B CA 1
ATOM 10717 C C . LYS B 1 380 ? 21.188 45 -0.433 1 93.44 380 LYS B C 1
ATOM 10719 O O . LYS B 1 380 ? 21.062 46.125 -0.933 1 93.44 380 LYS B O 1
ATOM 10724 N N . GLY B 1 381 ? 21.953 44.75 0.685 1 93.12 381 GLY B N 1
ATOM 10725 C CA . GLY B 1 381 ? 22.578 45.844 1.395 1 93.12 381 GLY B CA 1
ATOM 10726 C C . GLY B 1 381 ? 23.891 45.469 2.043 1 93.12 381 GLY B C 1
ATOM 10727 O O . GLY B 1 381 ? 24.578 44.531 1.578 1 93.12 381 GLY B O 1
ATOM 10728 N N . LEU B 1 382 ? 24.25 46.125 2.969 1 92.31 382 LEU B N 1
ATOM 10729 C CA . LEU B 1 382 ? 25.531 46.031 3.646 1 92.31 382 LEU B CA 1
ATOM 10730 C C . LEU B 1 382 ? 25.75 44.625 4.203 1 92.31 382 LEU B C 1
ATOM 10732 O O . LEU B 1 382 ? 26.891 44.156 4.297 1 92.31 382 LEU B O 1
ATOM 10736 N N . PHE B 1 383 ? 24.719 43.969 4.578 1 94.75 383 PHE B N 1
ATOM 10737 C CA . PHE B 1 383 ? 24.844 42.719 5.301 1 94.75 383 PHE B CA 1
ATOM 10738 C C . PHE B 1 383 ? 24.516 41.531 4.398 1 94.75 383 PHE B C 1
ATOM 10740 O O . PHE B 1 383 ? 24.359 40.406 4.871 1 94.75 383 PHE B O 1
ATOM 10747 N N . GLY B 1 384 ? 24.344 41.844 3.184 1 93.62 384 GLY B N 1
ATOM 10748 C CA . GLY B 1 384 ? 24.125 40.781 2.211 1 93.62 384 GLY B CA 1
ATOM 10749 C C . GLY B 1 384 ? 22.734 40.812 1.607 1 93.62 384 GLY B C 1
ATOM 10750 O O . GLY B 1 384 ? 22.078 41.844 1.585 1 93.62 384 GLY B O 1
ATOM 10751 N N . GLU B 1 385 ? 22.359 39.594 1.021 1 93.19 385 GLU B N 1
ATOM 10752 C CA . GLU B 1 385 ? 21.047 39.438 0.383 1 93.19 385 GLU B CA 1
ATOM 10753 C C . GLU B 1 385 ? 20.047 38.812 1.335 1 93.19 385 GLU B C 1
ATOM 10755 O O . GLU B 1 385 ? 20.312 37.781 1.935 1 93.19 385 GLU B O 1
ATOM 10760 N N . GLY B 1 386 ? 18.953 39.531 1.514 1 90.12 386 GLY B N 1
ATOM 10761 C CA . GLY B 1 386 ? 17.875 39.031 2.354 1 90.12 386 GLY B CA 1
ATOM 10762 C C . GLY B 1 386 ? 16.547 38.938 1.623 1 90.12 386 GLY B C 1
ATOM 10763 O O . GLY B 1 386 ? 16.422 39.438 0.503 1 90.12 386 GLY B O 1
ATOM 10764 N N . GLY B 1 387 ? 15.609 38.219 2.166 1 86.25 387 GLY B N 1
ATOM 10765 C CA . GLY B 1 387 ? 14.297 38.062 1.563 1 86.25 387 GLY B CA 1
ATOM 10766 C C . GLY B 1 387 ? 13.227 37.625 2.553 1 86.25 387 GLY B C 1
ATOM 10767 O O . GLY B 1 387 ? 13.508 37.469 3.744 1 86.25 387 GLY B O 1
ATOM 10768 N N . SER B 1 388 ? 12.047 37.562 1.948 1 77.69 388 SER B N 1
ATOM 10769 C CA . SER B 1 388 ? 10.898 37.219 2.783 1 77.69 388 SER B CA 1
ATOM 10770 C C . SER B 1 388 ? 10.562 35.719 2.678 1 77.69 388 SER B C 1
ATOM 10772 O O . SER B 1 388 ? 9.398 35.344 2.541 1 77.69 388 SER B O 1
ATOM 10774 N N . ASP B 1 389 ? 11.516 34.875 2.748 1 78.19 389 ASP B N 1
ATOM 10775 C CA . ASP B 1 389 ? 11.328 33.406 2.758 1 78.19 389 ASP B CA 1
ATOM 10776 C C . ASP B 1 389 ? 10.516 32.969 3.973 1 78.19 389 ASP B C 1
ATOM 10778 O O . ASP B 1 389 ? 9.93 31.891 3.977 1 78.19 389 ASP B O 1
ATOM 10782 N N . SER B 1 390 ? 10.406 33.812 4.926 1 83.38 390 SER B N 1
ATOM 10783 C CA . SER B 1 390 ? 9.664 33.562 6.156 1 83.38 390 SER B CA 1
ATOM 10784 C C . SER B 1 390 ? 8.18 33.375 5.875 1 83.38 390 SER B C 1
ATOM 10786 O O . SER B 1 390 ? 7.48 32.688 6.625 1 83.38 390 SER B O 1
ATOM 10788 N N . MET B 1 391 ? 7.793 33.875 4.797 1 89.94 391 MET B N 1
ATOM 10789 C CA . MET B 1 391 ? 6.375 33.781 4.465 1 89.94 391 MET B CA 1
ATOM 10790 C C . MET B 1 391 ? 5.949 32.344 4.219 1 89.94 391 MET B C 1
ATOM 10792 O O . MET B 1 391 ? 4.887 31.922 4.676 1 89.94 391 MET B O 1
ATOM 10796 N N . LYS B 1 392 ? 6.734 31.609 3.521 1 94.75 392 LYS B N 1
ATOM 10797 C CA . LYS B 1 392 ? 6.391 30.234 3.217 1 94.75 392 LYS B CA 1
ATOM 10798 C C . LYS B 1 392 ? 6.434 29.359 4.473 1 94.75 392 LYS B C 1
ATOM 10800 O O . LYS B 1 392 ? 5.574 28.5 4.672 1 94.75 392 LYS B O 1
ATOM 10805 N N . ALA B 1 393 ? 7.465 29.578 5.305 1 95.19 393 ALA B N 1
ATOM 10806 C CA . ALA B 1 393 ? 7.578 28.828 6.551 1 95.19 393 ALA B CA 1
ATOM 10807 C C . ALA B 1 393 ? 6.398 29.109 7.477 1 95.19 393 ALA B C 1
ATOM 10809 O O . ALA B 1 393 ? 5.84 28.188 8.078 1 95.19 393 ALA B O 1
ATOM 10810 N N . MET B 1 394 ? 6.047 30.344 7.574 1 97.19 394 MET B N 1
ATOM 10811 C CA . MET B 1 394 ? 4.906 30.75 8.398 1 97.19 394 MET B CA 1
ATOM 10812 C C . MET B 1 394 ? 3.611 30.156 7.852 1 97.19 394 MET B C 1
ATOM 10814 O O . MET B 1 394 ? 2.727 29.781 8.625 1 97.19 394 MET B O 1
ATOM 10818 N N . ALA B 1 395 ? 3.539 30.156 6.531 1 97.94 395 ALA B N 1
ATOM 10819 C CA . ALA B 1 395 ? 2.336 29.609 5.898 1 97.94 395 ALA B CA 1
ATOM 10820 C C . ALA B 1 395 ? 2.158 28.125 6.227 1 97.94 395 ALA B C 1
ATOM 10822 O O . ALA B 1 395 ? 1.055 27.688 6.551 1 97.94 395 ALA B O 1
ATOM 10823 N N . VAL B 1 396 ? 3.217 27.359 6.176 1 97.31 396 VAL B N 1
ATOM 10824 C CA . VAL B 1 396 ? 3.186 25.922 6.484 1 97.31 396 VAL B CA 1
ATOM 10825 C C . VAL B 1 396 ? 2.77 25.719 7.938 1 97.31 396 VAL B C 1
ATOM 10827 O O . VAL B 1 396 ? 2.014 24.797 8.25 1 97.31 396 VAL B O 1
ATOM 10830 N N . ALA B 1 397 ? 3.174 26.578 8.797 1 97.81 397 ALA B N 1
ATOM 10831 C CA . ALA B 1 397 ? 2.941 26.438 10.227 1 97.81 397 ALA B CA 1
ATOM 10832 C C . ALA B 1 397 ? 1.473 26.656 10.57 1 97.81 397 ALA B C 1
ATOM 10834 O O . ALA B 1 397 ? 1.026 26.328 11.672 1 97.81 397 ALA B O 1
ATOM 10835 N N . GLN B 1 398 ? 0.695 27.172 9.609 1 98.38 398 GLN B N 1
ATOM 10836 C CA . GLN B 1 398 ? -0.712 27.438 9.883 1 98.38 398 GLN B CA 1
ATOM 10837 C C . GLN B 1 398 ? -1.566 26.188 9.672 1 98.38 398 GLN B C 1
ATOM 10839 O O . GLN B 1 398 ? -2.748 26.172 10.023 1 98.38 398 GLN B O 1
ATOM 10844 N N . HIS B 1 399 ? -0.991 25.109 9.156 1 98.19 399 HIS B N 1
ATOM 10845 C CA . HIS B 1 399 ? -1.713 23.875 8.836 1 98.19 399 HIS B CA 1
ATOM 10846 C C . HIS B 1 399 ? -2.436 23.328 10.062 1 98.19 399 HIS B C 1
ATOM 10848 O O . HIS B 1 399 ? -1.98 23.516 11.195 1 98.19 399 HIS B O 1
ATOM 10854 N N . HIS B 1 400 ? -3.506 22.594 9.844 1 97.88 400 HIS B N 1
ATOM 10855 C CA . HIS B 1 400 ? -4.379 22.203 10.938 1 97.88 400 HIS B CA 1
ATOM 10856 C C . HIS B 1 400 ? -3.711 21.156 11.82 1 97.88 400 HIS B C 1
ATOM 10858 O O . HIS B 1 400 ? -4.156 20.906 12.945 1 97.88 400 HIS B O 1
ATOM 10864 N N . ASP B 1 401 ? -2.568 20.625 11.453 1 97.44 401 ASP B N 1
ATOM 10865 C CA . ASP B 1 401 ? -1.829 19.734 12.336 1 97.44 401 ASP B CA 1
ATOM 10866 C C . ASP B 1 401 ? -0.47 20.328 12.703 1 97.44 401 ASP B C 1
ATOM 10868 O O . ASP B 1 401 ? 0.373 19.641 13.289 1 97.44 401 ASP B O 1
ATOM 10872 N N . ALA B 1 402 ? -0.198 21.5 12.383 1 97.56 402 ALA B N 1
ATOM 10873 C CA . ALA B 1 402 ? 1.051 22.172 12.75 1 97.56 402 ALA B CA 1
ATOM 10874 C C . ALA B 1 402 ? 0.881 22.984 14.023 1 97.56 402 ALA B C 1
ATOM 10876 O O . ALA B 1 402 ? 1.182 22.516 15.117 1 97.56 402 ALA B O 1
ATOM 10877 N N . VAL B 1 403 ? 0.234 24.156 13.898 1 97 403 VAL B N 1
ATOM 10878 C CA . VAL B 1 403 ? 0.083 25.078 15.016 1 97 403 VAL B CA 1
ATOM 10879 C C . VAL B 1 403 ? -0.795 24.438 16.094 1 97 403 VAL B C 1
ATOM 10881 O O . VAL B 1 403 ? -0.673 24.781 17.281 1 97 403 VAL B O 1
ATOM 10884 N N . SER B 1 404 ? -1.645 23.453 15.703 1 97.38 404 SER B N 1
ATOM 10885 C CA . SER B 1 404 ? -2.492 22.766 16.672 1 97.38 404 SER B CA 1
ATOM 10886 C C . SER B 1 404 ? -1.67 21.859 17.578 1 97.38 404 SER B C 1
ATOM 10888 O O . SER B 1 404 ? -2.127 21.469 18.656 1 97.38 404 SER B O 1
ATOM 10890 N N . GLY B 1 405 ? -0.485 21.531 17.172 1 97.69 405 GLY B N 1
ATOM 10891 C CA . GLY B 1 405 ? 0.377 20.672 17.969 1 97.69 405 GLY B CA 1
ATOM 10892 C C . GLY B 1 405 ? -0.025 19.203 17.922 1 97.69 405 GLY B C 1
ATOM 10893 O O . GLY B 1 405 ? 0.224 18.453 18.859 1 97.69 405 GLY B O 1
ATOM 10894 N N . THR B 1 406 ? -0.629 18.734 16.844 1 98.19 406 THR B N 1
ATOM 10895 C CA . THR B 1 406 ? -1.138 17.375 16.734 1 98.19 406 THR B CA 1
ATOM 10896 C C . THR B 1 406 ? -0.308 16.562 15.742 1 98.19 406 THR B C 1
ATOM 10898 O O . THR B 1 406 ? -0.82 15.641 15.109 1 98.19 406 THR B O 1
ATOM 10901 N N . GLU B 1 407 ? 0.906 16.891 15.539 1 98.19 407 GLU B N 1
ATOM 10902 C CA . GLU B 1 407 ? 1.853 16.156 14.703 1 98.19 407 GLU B CA 1
ATOM 10903 C C . GLU B 1 407 ? 2.801 15.32 15.555 1 98.19 407 GLU B C 1
ATOM 10905 O O . GLU B 1 407 ? 2.885 15.508 16.766 1 98.19 407 GLU B O 1
ATOM 10910 N N . LYS B 1 408 ? 3.477 14.445 14.93 1 97.88 408 LYS B N 1
ATOM 10911 C CA . LYS B 1 408 ? 4.523 13.695 15.617 1 97.88 408 LYS B CA 1
ATOM 10912 C C . LYS B 1 408 ? 5.664 14.609 16.047 1 97.88 408 LYS B C 1
ATOM 10914 O O . LYS B 1 408 ? 5.848 15.688 15.484 1 97.88 408 LYS B O 1
ATOM 10919 N N . GLN B 1 409 ? 6.414 14.148 17.016 1 97.19 409 GLN B N 1
ATOM 10920 C CA . GLN B 1 409 ? 7.461 14.977 17.609 1 97.19 409 GLN B CA 1
ATOM 10921 C C . GLN B 1 409 ? 8.492 15.391 16.562 1 97.19 409 GLN B C 1
ATOM 10923 O O . GLN B 1 409 ? 8.922 16.547 16.531 1 97.19 409 GLN B O 1
ATOM 10928 N N . HIS B 1 410 ? 8.93 14.445 15.703 1 96.81 410 HIS B N 1
ATOM 10929 C CA . HIS B 1 410 ? 9.953 14.789 14.719 1 96.81 410 HIS B CA 1
ATOM 10930 C C . HIS B 1 410 ? 9.422 15.781 13.695 1 96.81 410 HIS B C 1
ATOM 10932 O O . HIS B 1 410 ? 10.188 16.531 13.094 1 96.81 410 HIS B O 1
ATOM 10938 N N . VAL B 1 411 ? 8.148 15.812 13.422 1 98.12 411 VAL B N 1
ATOM 10939 C CA . VAL B 1 411 ? 7.535 16.781 12.516 1 98.12 411 VAL B CA 1
ATOM 10940 C C . VAL B 1 411 ? 7.469 18.156 13.18 1 98.12 411 VAL B C 1
ATOM 10942 O O . VAL B 1 411 ? 7.645 19.172 12.523 1 98.12 411 VAL B O 1
ATOM 10945 N N . ALA B 1 412 ? 7.141 18.156 14.484 1 97.62 412 ALA B N 1
ATOM 10946 C CA . ALA B 1 412 ? 7.188 19.422 15.227 1 97.62 412 ALA B CA 1
ATOM 10947 C C . ALA B 1 412 ? 8.57 20.062 15.141 1 97.62 412 ALA B C 1
ATOM 10949 O O . ALA B 1 412 ? 8.688 21.281 15.023 1 97.62 412 ALA B O 1
ATOM 10950 N N . PHE B 1 413 ? 9.617 19.219 15.25 1 97.31 413 PHE B N 1
ATOM 10951 C CA . PHE B 1 413 ? 10.977 19.719 15.07 1 97.31 413 PHE B CA 1
ATOM 10952 C C . PHE B 1 413 ? 11.148 20.328 13.68 1 97.31 413 PHE B C 1
ATOM 10954 O O . PHE B 1 413 ? 11.805 21.359 13.531 1 97.31 413 PHE B O 1
ATOM 10961 N N . ASP B 1 414 ? 10.586 19.688 12.711 1 97.62 414 ASP B N 1
ATOM 10962 C CA . ASP B 1 414 ? 10.688 20.188 11.344 1 97.62 414 ASP B CA 1
ATOM 10963 C C . ASP B 1 414 ? 10 21.531 11.195 1 97.62 414 ASP B C 1
ATOM 10965 O O . ASP B 1 414 ? 10.516 22.422 10.516 1 97.62 414 ASP B O 1
ATOM 10969 N N . TYR B 1 415 ? 8.805 21.688 11.734 1 97.56 415 TYR B N 1
ATOM 10970 C CA . TYR B 1 415 ? 8.109 22.969 11.68 1 97.56 415 TYR B CA 1
ATOM 10971 C C . TYR B 1 415 ? 8.938 24.078 12.32 1 97.56 415 TYR B C 1
ATOM 10973 O O . TYR B 1 415 ? 9.055 25.172 11.773 1 97.56 415 TYR B O 1
ATOM 10981 N N . ALA B 1 416 ? 9.469 23.781 13.531 1 97 416 ALA B N 1
ATOM 10982 C CA . ALA B 1 416 ? 10.32 24.75 14.203 1 97 416 ALA B CA 1
ATOM 10983 C C . ALA B 1 416 ? 11.539 25.109 13.359 1 97 416 ALA B C 1
ATOM 10985 O O . ALA B 1 416 ? 11.922 26.266 13.266 1 97 416 ALA B O 1
ATOM 10986 N N . LYS B 1 417 ? 12.125 24.078 12.789 1 96.88 417 LYS B N 1
ATOM 10987 C CA . LYS B 1 417 ? 13.281 24.266 11.93 1 96.88 417 LYS B CA 1
ATOM 10988 C C . LYS B 1 417 ? 12.945 25.172 10.742 1 96.88 417 LYS B C 1
ATOM 10990 O O . LYS B 1 417 ? 13.734 26.031 10.367 1 96.88 417 LYS B O 1
ATOM 10995 N N . ARG B 1 418 ? 11.828 25 10.133 1 96.38 418 ARG B N 1
ATOM 10996 C CA . ARG B 1 418 ? 11.398 25.797 8.984 1 96.38 418 ARG B CA 1
ATOM 10997 C C . ARG B 1 418 ? 11.172 27.25 9.383 1 96.38 418 ARG B C 1
ATOM 10999 O O . ARG B 1 418 ? 11.5 28.156 8.617 1 96.38 418 ARG B O 1
ATOM 11006 N N . LEU B 1 419 ? 10.547 27.438 10.5 1 97 419 LEU B N 1
ATOM 11007 C CA . LEU B 1 419 ? 10.367 28.812 10.984 1 97 419 LEU B CA 1
ATOM 11008 C C . LEU B 1 419 ? 11.711 29.5 11.195 1 97 419 LEU B C 1
ATOM 11010 O O . LEU B 1 419 ? 11.891 30.656 10.812 1 97 419 LEU B O 1
ATOM 11014 N N . ALA B 1 420 ? 12.641 28.766 11.82 1 96.38 420 ALA B N 1
ATOM 11015 C CA . ALA B 1 420 ? 13.984 29.312 12.031 1 96.38 420 ALA B CA 1
ATOM 11016 C C . ALA B 1 420 ? 14.664 29.641 10.711 1 96.38 420 ALA B C 1
ATOM 11018 O O . ALA B 1 420 ? 15.305 30.688 10.57 1 96.38 420 ALA B O 1
ATOM 11019 N N . ALA B 1 421 ? 14.516 28.719 9.781 1 94.62 421 ALA B N 1
ATOM 11020 C CA . ALA B 1 421 ? 15.125 28.906 8.461 1 94.62 421 ALA B CA 1
ATOM 11021 C C . ALA B 1 421 ? 14.523 30.125 7.75 1 94.62 421 ALA B C 1
ATOM 11023 O O . ALA B 1 421 ? 15.211 30.828 7.012 1 94.62 421 ALA B O 1
ATOM 11024 N N . GLY B 1 422 ? 13.219 30.344 7.926 1 93.94 422 GLY B N 1
ATOM 11025 C CA . GLY B 1 422 ? 12.562 31.5 7.336 1 93.94 422 GLY B CA 1
ATOM 11026 C C . GLY B 1 422 ? 13.039 32.812 7.914 1 93.94 422 GLY B C 1
ATOM 11027 O O . GLY B 1 422 ? 13.125 33.812 7.203 1 93.94 422 GLY B O 1
ATOM 11028 N N . TRP B 1 423 ? 13.375 32.844 9.188 1 94.31 423 TRP B N 1
ATOM 11029 C CA . TRP B 1 423 ? 13.82 34.031 9.852 1 94.31 423 TRP B CA 1
ATOM 11030 C C . TRP B 1 423 ? 15.219 34.438 9.383 1 94.31 423 TRP B C 1
ATOM 11032 O O . TRP B 1 423 ? 15.547 35.625 9.336 1 94.31 423 TRP B O 1
ATOM 11042 N N . GLY B 1 424 ? 16.016 33.562 8.914 1 93.19 424 GLY B N 1
ATOM 11043 C CA . GLY B 1 424 ? 17.391 33.812 8.492 1 93.19 424 GLY B CA 1
ATOM 11044 C C . GLY B 1 424 ? 17.484 34.906 7.449 1 93.19 424 GLY B C 1
ATOM 11045 O O . GLY B 1 424 ? 18.047 35.969 7.711 1 93.19 424 GLY B O 1
ATOM 11046 N N . PRO B 1 425 ? 16.891 34.688 6.363 1 93.62 425 PRO B N 1
ATOM 11047 C CA . PRO B 1 425 ? 16.906 35.719 5.332 1 93.62 425 PRO B CA 1
ATOM 11048 C C . PRO B 1 425 ? 16.188 37 5.77 1 93.62 425 PRO B C 1
ATOM 11050 O O . PRO B 1 425 ? 16.594 38.094 5.375 1 93.62 425 PRO B O 1
ATOM 11053 N N . CYS B 1 426 ? 15.172 36.906 6.539 1 94.62 426 CYS B N 1
ATOM 11054 C CA . CYS B 1 426 ? 14.453 38.062 7.055 1 94.62 426 CYS B CA 1
ATOM 11055 C C . CYS B 1 426 ? 15.344 38.906 7.961 1 94.62 426 CYS B C 1
ATOM 11057 O O . CYS B 1 426 ? 15.273 40.125 7.953 1 94.62 426 CYS B O 1
ATOM 11059 N N . GLN B 1 427 ? 16.125 38.219 8.781 1 94.88 427 GLN B N 1
ATOM 11060 C CA . GLN B 1 427 ? 17.047 38.938 9.672 1 94.88 427 GLN B CA 1
ATOM 11061 C C . GLN B 1 427 ? 18.016 39.812 8.883 1 94.88 427 GLN B C 1
ATOM 11063 O O . GLN B 1 427 ? 18.312 40.938 9.305 1 94.88 427 GLN B O 1
ATOM 11068 N N . VAL B 1 428 ? 18.516 39.312 7.754 1 96.06 428 VAL B N 1
ATOM 11069 C CA . VAL B 1 428 ? 19.406 40.094 6.895 1 96.06 428 VAL B CA 1
ATOM 11070 C C . VAL B 1 428 ? 18.672 41.312 6.32 1 96.06 428 VAL B C 1
ATOM 11072 O O . VAL B 1 428 ? 19.203 42.406 6.332 1 96.06 428 VAL B O 1
ATOM 11075 N N . LEU B 1 429 ? 17.484 41 5.852 1 96.44 429 LEU B N 1
ATOM 11076 C CA . LEU B 1 429 ? 16.656 42.062 5.289 1 96.44 429 LEU B CA 1
ATOM 11077 C C . LEU B 1 429 ? 16.391 43.156 6.328 1 96.44 429 LEU B C 1
ATOM 11079 O O . LEU B 1 429 ? 16.516 44.344 6.035 1 96.44 429 LEU B O 1
ATOM 11083 N N . VAL B 1 430 ? 16.062 42.812 7.52 1 96.62 430 VAL B N 1
ATOM 11084 C CA . VAL B 1 430 ? 15.766 43.75 8.609 1 96.62 430 VAL B CA 1
ATOM 11085 C C . VAL B 1 430 ? 17 44.562 8.953 1 96.62 430 VAL B C 1
ATOM 11087 O O . VAL B 1 430 ? 16.922 45.781 9.133 1 96.62 430 VAL B O 1
ATOM 11090 N N . SER B 1 431 ? 18.109 43.875 9.047 1 97.19 431 SER B N 1
ATOM 11091 C CA . SER B 1 431 ? 19.359 44.562 9.344 1 97.19 431 SER B CA 1
ATOM 11092 C C . SER B 1 431 ? 19.703 45.594 8.273 1 97.19 431 SER B C 1
ATOM 11094 O O . SER B 1 431 ? 20.125 46.719 8.586 1 97.19 431 SER B O 1
ATOM 11096 N N . ASN B 1 432 ? 19.547 45.219 7.023 1 97.19 432 ASN B N 1
ATOM 11097 C CA . ASN B 1 432 ? 19.797 46.125 5.914 1 97.19 432 ASN B CA 1
ATOM 11098 C C . ASN B 1 432 ? 18.891 47.344 5.996 1 97.19 432 ASN B C 1
ATOM 11100 O O . ASN B 1 432 ? 19.359 48.469 5.797 1 97.19 432 ASN B O 1
ATOM 11104 N N . SER B 1 433 ? 17.641 47.125 6.211 1 96.56 433 SER B N 1
ATOM 11105 C CA . SER B 1 433 ? 16.656 48.219 6.242 1 96.56 433 SER B CA 1
ATOM 11106 C C . SER B 1 433 ? 16.953 49.188 7.387 1 96.56 433 SER B C 1
ATOM 11108 O O . SER B 1 433 ? 16.891 50.406 7.199 1 96.56 433 SER B O 1
ATOM 11110 N N . LEU B 1 434 ? 17.203 48.625 8.586 1 97.06 434 LEU B N 1
ATOM 11111 C CA . LEU B 1 434 ? 17.469 49.469 9.734 1 97.06 434 LEU B CA 1
ATOM 11112 C C . LEU B 1 434 ? 18.766 50.25 9.539 1 97.06 434 LEU B C 1
ATOM 11114 O O . LEU B 1 434 ? 18.891 51.406 10 1 97.06 434 LEU B O 1
ATOM 11118 N N . ALA B 1 435 ? 19.719 49.656 8.922 1 96.25 435 ALA B N 1
ATOM 11119 C CA . ALA B 1 435 ? 20.969 50.375 8.602 1 96.25 435 ALA B CA 1
ATOM 11120 C C . ALA B 1 435 ? 20.688 51.531 7.656 1 96.25 435 ALA B C 1
ATOM 11122 O O . ALA B 1 435 ? 21.234 52.625 7.84 1 96.25 435 ALA B O 1
ATOM 11123 N N . ALA B 1 436 ? 19.938 51.281 6.688 1 94.94 436 ALA B N 1
ATOM 11124 C CA . ALA B 1 436 ? 19.625 52.312 5.699 1 94.94 436 ALA B CA 1
ATOM 11125 C C . ALA B 1 436 ? 18.859 53.469 6.34 1 94.94 436 ALA B C 1
ATOM 11127 O O . ALA B 1 436 ? 19.094 54.625 6.02 1 94.94 436 ALA B O 1
ATOM 11128 N N . LEU B 1 437 ? 17.875 53.188 7.152 1 95.69 437 LEU B N 1
ATOM 11129 C CA . LEU B 1 437 ? 17 54.188 7.742 1 95.69 437 LEU B CA 1
ATOM 11130 C C . LEU B 1 437 ? 17.719 54.969 8.836 1 95.69 437 LEU B C 1
ATOM 11132 O O . LEU B 1 437 ? 17.484 56.156 9.016 1 95.69 437 LEU B O 1
ATOM 11136 N N . SER B 1 438 ? 18.578 54.344 9.586 1 95.69 438 SER B N 1
ATOM 11137 C CA . SER B 1 438 ? 19.25 54.969 10.703 1 95.69 438 SER B CA 1
ATOM 11138 C C . SER B 1 438 ? 20.578 55.594 10.273 1 95.69 438 SER B C 1
ATOM 11140 O O . SER B 1 438 ? 21.094 56.5 10.945 1 95.69 438 SER B O 1
ATOM 11142 N N . GLY B 1 439 ? 21.172 55.094 9.227 1 93.81 439 GLY B N 1
ATOM 11143 C CA . GLY B 1 439 ? 22.5 55.5 8.797 1 93.81 439 GLY B CA 1
ATOM 11144 C C . GLY B 1 439 ? 23.609 54.812 9.555 1 93.81 439 GLY B C 1
ATOM 11145 O O . GLY B 1 439 ? 24.781 55.156 9.398 1 93.81 439 GLY B O 1
ATOM 11146 N N . SER B 1 440 ? 23.25 53.844 10.32 1 94.19 440 SER B N 1
ATOM 11147 C CA . SER B 1 440 ? 24.25 53.094 11.086 1 94.19 440 SER B CA 1
ATOM 11148 C C . SER B 1 440 ? 24.656 51.812 10.367 1 94.19 440 SER B C 1
ATOM 11150 O O . SER B 1 440 ? 23.812 50.969 10.055 1 94.19 440 SER B O 1
ATOM 11152 N N . ASP B 1 441 ? 25.906 51.594 10.188 1 92.62 441 ASP B N 1
ATOM 11153 C CA . ASP B 1 441 ? 26.406 50.438 9.492 1 92.62 441 ASP B CA 1
ATOM 11154 C C . ASP B 1 441 ? 26.922 49.375 10.484 1 92.62 441 ASP B C 1
ATOM 11156 O O . ASP B 1 441 ? 27.5 48.375 10.078 1 92.62 441 ASP B O 1
ATOM 11160 N N . ALA B 1 442 ? 26.75 49.562 11.766 1 94.81 442 ALA B N 1
ATOM 11161 C CA . ALA B 1 442 ? 27.188 48.562 12.758 1 94.81 442 ALA B CA 1
ATOM 11162 C C . ALA B 1 442 ? 26.344 47.312 12.688 1 94.81 442 ALA B C 1
ATOM 11164 O O . ALA B 1 442 ? 25.125 47.375 12.492 1 94.81 442 ALA B O 1
ATOM 11165 N N . PRO B 1 443 ? 27.047 46.156 12.797 1 94.88 443 PRO B N 1
ATOM 11166 C CA . PRO B 1 443 ? 26.281 44.906 12.781 1 94.88 443 PRO B CA 1
ATOM 11167 C C . PRO B 1 443 ? 25.266 44.812 13.914 1 94.88 443 PRO B C 1
ATOM 11169 O O . PRO B 1 443 ? 25.547 45.25 15.031 1 94.88 443 PRO B O 1
ATOM 11172 N N . ARG B 1 444 ? 24.172 44.219 13.602 1 95.62 444 ARG B N 1
ATOM 11173 C CA . ARG B 1 444 ? 23.094 44.094 14.57 1 95.62 444 ARG B CA 1
ATOM 11174 C C . ARG B 1 444 ? 22.969 42.656 15.07 1 95.62 444 ARG B C 1
ATOM 11176 O O . ARG B 1 444 ? 23.188 41.688 14.312 1 95.62 444 ARG B O 1
ATOM 11183 N N . VAL B 1 445 ? 22.656 42.531 16.312 1 96.12 445 VAL B N 1
ATOM 11184 C CA . VAL B 1 445 ? 22.453 41.219 16.953 1 96.12 445 VAL B CA 1
ATOM 11185 C C . VAL B 1 445 ? 21 41.125 17.438 1 96.12 445 VAL B C 1
ATOM 11187 O O . VAL B 1 445 ? 20.438 42.094 17.938 1 96.12 445 VAL B O 1
ATOM 11190 N N . TYR B 1 446 ? 20.438 39.969 17.188 1 96.44 446 TYR B N 1
ATOM 11191 C CA . TYR B 1 446 ? 19.094 39.656 17.656 1 96.44 446 TYR B CA 1
ATOM 11192 C C . TYR B 1 446 ? 19.125 38.562 18.734 1 96.44 446 TYR B C 1
ATOM 11194 O O . TYR B 1 446 ? 19.797 37.562 18.578 1 96.44 446 TYR B O 1
ATOM 11202 N N . CYS B 1 447 ? 18.547 38.781 19.875 1 96.12 447 CYS B N 1
ATOM 11203 C CA . CYS B 1 447 ? 18.578 37.844 20.984 1 96.12 447 CYS B CA 1
ATOM 11204 C C . CYS B 1 447 ? 17.312 37 21.016 1 96.12 447 CYS B C 1
ATOM 11206 O O . CYS B 1 447 ? 16.312 37.375 21.641 1 96.12 447 CYS B O 1
ATOM 11208 N N . GLU B 1 448 ? 17.344 35.875 20.516 1 92.25 448 GLU B N 1
ATOM 11209 C CA . GLU B 1 448 ? 16.188 35 20.297 1 92.25 448 GLU B CA 1
ATOM 11210 C C . GLU B 1 448 ? 15.773 34.312 21.594 1 92.25 448 GLU B C 1
ATOM 11212 O O . GLU B 1 448 ? 14.648 33.812 21.703 1 92.25 448 GLU B O 1
ATOM 11217 N N . ASN B 1 449 ? 16.609 34.156 22.609 1 94.5 449 ASN B N 1
ATOM 11218 C CA . ASN B 1 449 ? 16.312 33.5 23.875 1 94.5 449 ASN B CA 1
ATOM 11219 C C . ASN B 1 449 ? 16.188 34.5 25.016 1 94.5 449 ASN B C 1
ATOM 11221 O O . ASN B 1 449 ? 16.562 34.219 26.141 1 94.5 449 ASN B O 1
ATOM 11225 N N . LEU B 1 450 ? 15.68 35.625 24.641 1 94.94 450 LEU B N 1
ATOM 11226 C CA . LEU B 1 450 ? 15.523 36.688 25.641 1 94.94 450 LEU B CA 1
ATOM 11227 C C . LEU B 1 450 ? 14.523 36.281 26.719 1 94.94 450 LEU B C 1
ATOM 11229 O O . LEU B 1 450 ? 14.648 36.688 27.875 1 94.94 450 LEU B O 1
ATOM 11233 N N . ASN B 1 451 ? 13.555 35.438 26.375 1 92.75 451 ASN B N 1
ATOM 11234 C CA . ASN B 1 451 ? 12.5 35.031 27.297 1 92.75 451 ASN B CA 1
ATOM 11235 C C . ASN B 1 451 ? 13.047 34.188 28.438 1 92.75 451 ASN B C 1
ATOM 11237 O O . ASN B 1 451 ? 12.391 34 29.469 1 92.75 451 ASN B O 1
ATOM 11241 N N . ILE B 1 452 ? 14.273 33.688 28.281 1 94.25 452 ILE B N 1
ATOM 11242 C CA . ILE B 1 452 ? 14.906 32.969 29.359 1 94.25 452 ILE B CA 1
ATOM 11243 C C . ILE B 1 452 ? 16.219 33.625 29.766 1 94.25 452 ILE B C 1
ATOM 11245 O O . ILE B 1 452 ? 17.172 32.969 30.156 1 94.25 452 ILE B O 1
ATOM 11249 N N . SER B 1 453 ? 16.328 34.875 29.5 1 95.81 453 SER B N 1
ATOM 11250 C CA . SER B 1 453 ? 17.391 35.75 29.953 1 95.81 453 SER B CA 1
ATOM 11251 C C . SER B 1 453 ? 18.734 35.375 29.328 1 95.81 453 SER B C 1
ATOM 11253 O O . SER B 1 453 ? 19.734 35.188 30.047 1 95.81 453 SER B O 1
ATOM 11255 N N . VAL B 1 454 ? 18.719 35.219 28.094 1 96.69 454 VAL B N 1
ATOM 11256 C CA . VAL B 1 454 ? 19.938 34.938 27.344 1 96.69 454 VAL B CA 1
ATOM 11257 C C . VAL B 1 454 ? 20.109 35.969 26.219 1 96.69 454 VAL B C 1
ATOM 11259 O O . VAL B 1 454 ? 19.219 36.125 25.391 1 96.69 454 VAL B O 1
ATOM 11262 N N . CYS B 1 455 ? 21.141 36.719 26.219 1 97.56 455 CYS B N 1
ATOM 11263 C CA . CYS B 1 455 ? 21.562 37.625 25.156 1 97.56 455 CYS B CA 1
ATOM 11264 C C . CYS B 1 455 ? 23.078 37.844 25.188 1 97.56 455 CYS B C 1
ATOM 11266 O O . CYS B 1 455 ? 23.578 38.656 25.984 1 97.56 455 CYS B O 1
ATOM 11268 N N . PRO B 1 456 ? 23.781 37.219 24.328 1 95.88 456 PRO B N 1
ATOM 11269 C CA . PRO B 1 456 ? 25.234 37.25 24.422 1 95.88 456 PRO B CA 1
ATOM 11270 C C . PRO B 1 456 ? 25.812 38.656 24.422 1 95.88 456 PRO B C 1
ATOM 11272 O O . PRO B 1 456 ? 26.719 38.969 25.203 1 95.88 456 PRO B O 1
ATOM 11275 N N . LEU B 1 457 ? 25.281 39.531 23.609 1 97.31 457 LEU B N 1
ATOM 11276 C CA . LEU B 1 457 ? 25.828 40.875 23.5 1 97.31 457 LEU B CA 1
ATOM 11277 C C . LEU B 1 457 ? 25.641 41.656 24.781 1 97.31 457 LEU B C 1
ATOM 11279 O O . LEU B 1 457 ? 26.578 42.312 25.266 1 97.31 457 LEU B O 1
ATOM 11283 N N . THR B 1 458 ? 24.469 41.656 25.422 1 97.75 458 THR B N 1
ATOM 11284 C CA . THR B 1 458 ? 24.203 42.438 26.625 1 97.75 458 THR B CA 1
ATOM 11285 C C . THR B 1 458 ? 24.938 41.844 27.828 1 97.75 458 THR B C 1
ATOM 11287 O O . THR B 1 458 ? 25.25 42.562 28.781 1 97.75 458 THR B O 1
ATOM 11290 N N . GLU B 1 459 ? 25.203 40.594 27.797 1 96.38 459 GLU B N 1
ATOM 11291 C CA . GLU B 1 459 ? 25.906 39.938 28.891 1 96.38 459 GLU B CA 1
ATOM 11292 C C . GLU B 1 459 ? 27.375 40.312 28.922 1 96.38 459 GLU B C 1
ATOM 11294 O O . GLU B 1 459 ? 28 40.344 29.984 1 96.38 459 GLU B O 1
ATOM 11299 N N . SER B 1 460 ? 27.938 40.594 27.797 1 95.69 460 SER B N 1
ATOM 11300 C CA . SER B 1 460 ? 29.391 40.688 27.719 1 95.69 460 SER B CA 1
ATOM 11301 C C . SER B 1 460 ? 29.828 42.156 27.531 1 95.69 460 SER B C 1
ATOM 11303 O O . SER B 1 460 ? 30.938 42.531 27.906 1 95.69 460 SER B O 1
ATOM 11305 N N . SER B 1 461 ? 29.016 43 26.984 1 95.5 461 SER B N 1
ATOM 11306 C CA . SER B 1 461 ? 29.438 44.344 26.594 1 95.5 461 SER B CA 1
ATOM 11307 C C . SER B 1 461 ? 29.125 45.344 27.688 1 95.5 461 SER B C 1
ATOM 11309 O O . SER B 1 461 ? 27.984 45.438 28.156 1 95.5 461 SER B O 1
ATOM 11311 N N . PRO B 1 462 ? 30.078 46.219 28.047 1 94.88 462 PRO B N 1
ATOM 11312 C CA . PRO B 1 462 ? 29.812 47.281 29.031 1 94.88 462 PRO B CA 1
ATOM 11313 C C . PRO B 1 462 ? 29.031 48.438 28.438 1 94.88 462 PRO B C 1
ATOM 11315 O O . PRO B 1 462 ? 28.484 49.281 29.172 1 94.88 462 PRO B O 1
ATOM 11318 N N . LYS B 1 463 ? 29.125 48.594 27.141 1 96.81 463 LYS B N 1
ATOM 11319 C CA . LYS B 1 463 ? 28.406 49.656 26.422 1 96.81 463 LYS B CA 1
ATOM 11320 C C . LYS B 1 463 ? 27.781 49.094 25.141 1 96.81 463 LYS B C 1
ATOM 11322 O O . LYS B 1 463 ? 28.469 48.5 24.312 1 96.81 463 LYS B O 1
ATOM 11327 N N . PHE B 1 464 ? 26.484 49.344 25 1 97.75 464 PHE B N 1
ATOM 11328 C CA . PHE B 1 464 ? 25.797 48.875 23.812 1 97.75 464 PHE B CA 1
ATOM 11329 C C . PHE B 1 464 ? 24.578 49.719 23.516 1 97.75 464 PHE B C 1
ATOM 11331 O O . PHE B 1 464 ? 24.172 50.531 24.359 1 97.75 464 PHE B O 1
ATOM 11338 N N . THR B 1 465 ? 24.047 49.594 22.312 1 97.38 465 THR B N 1
ATOM 11339 C CA . THR B 1 465 ? 22.828 50.281 21.875 1 97.38 465 THR B CA 1
ATOM 11340 C C . THR B 1 465 ? 21.719 49.281 21.562 1 97.38 465 THR B C 1
ATOM 11342 O O . THR B 1 465 ? 21.984 48.188 21.109 1 97.38 465 THR B O 1
ATOM 11345 N N . MET B 1 466 ? 20.531 49.656 21.891 1 98.12 466 MET B N 1
ATOM 11346 C CA . MET B 1 466 ? 19.344 48.844 21.609 1 98.12 466 MET B CA 1
ATOM 11347 C C . MET B 1 466 ? 18.375 49.594 20.719 1 98.12 466 MET B C 1
ATOM 11349 O O . MET B 1 466 ? 18 50.75 21.016 1 98.12 466 MET B O 1
ATOM 11353 N N . ASN B 1 467 ? 18.125 49.031 19.609 1 97.62 467 ASN B N 1
ATOM 11354 C CA . ASN B 1 467 ? 17.094 49.562 18.703 1 97.62 467 ASN B CA 1
ATOM 11355 C C . ASN B 1 467 ? 15.75 48.875 18.938 1 97.62 467 ASN B C 1
ATOM 11357 O O . ASN B 1 467 ? 15.672 47.625 18.969 1 97.62 467 ASN B O 1
ATOM 11361 N N . VAL B 1 468 ? 14.664 49.656 19.156 1 98.31 468 VAL B N 1
ATOM 11362 C CA . VAL B 1 468 ? 13.312 49.156 19.375 1 98.31 468 VAL B CA 1
ATOM 11363 C C . VAL B 1 468 ? 12.422 49.531 18.188 1 98.31 468 VAL B C 1
ATOM 11365 O O . VAL B 1 468 ? 12.008 50.688 18.047 1 98.31 468 VAL B O 1
ATOM 11368 N N . TYR B 1 469 ? 12.102 48.562 17.359 1 98.31 469 TYR B N 1
ATOM 11369 C CA . TYR B 1 469 ? 11.211 48.812 16.234 1 98.31 469 TYR B CA 1
ATOM 11370 C C . TYR B 1 469 ? 9.773 48.438 16.578 1 98.31 469 TYR B C 1
ATOM 11372 O O . TYR B 1 469 ? 9.492 47.281 16.969 1 98.31 469 TYR B O 1
ATOM 11380 N N . ASN B 1 470 ? 8.859 49.375 16.453 1 98.31 470 ASN B N 1
ATOM 11381 C CA . ASN B 1 470 ? 7.434 49.188 16.719 1 98.31 470 ASN B CA 1
ATOM 11382 C C . ASN B 1 470 ? 6.66 48.938 15.422 1 98.31 470 ASN B C 1
ATOM 11384 O O . ASN B 1 470 ? 6.52 49.844 14.594 1 98.31 470 ASN B O 1
ATOM 11388 N N . PRO B 1 471 ? 6.133 47.75 15.289 1 98 471 PRO B N 1
ATOM 11389 C CA . PRO B 1 471 ? 5.41 47.438 14.055 1 98 471 PRO B CA 1
ATOM 11390 C C . PRO B 1 471 ? 3.977 47.969 14.055 1 98 471 PRO B C 1
ATOM 11392 O O . PRO B 1 471 ? 3.262 47.844 13.062 1 98 471 PRO B O 1
ATOM 11395 N N . LEU B 1 472 ? 3.48 48.562 15.078 1 97.94 472 LEU B N 1
ATOM 11396 C CA . LEU B 1 472 ? 2.105 49.031 15.203 1 97.94 472 LEU B CA 1
ATOM 11397 C C . LEU B 1 472 ? 1.957 50.438 14.617 1 97.94 472 LEU B C 1
ATOM 11399 O O . LEU B 1 472 ? 2.936 51.188 14.531 1 97.94 472 LEU B O 1
ATOM 11403 N N . GLY B 1 473 ? 0.709 50.812 14.219 1 97.31 473 GLY B N 1
ATOM 11404 C CA . GLY B 1 473 ? 0.401 52.156 13.711 1 97.31 473 GLY B CA 1
ATOM 11405 C C . GLY B 1 473 ? 0.201 53.188 14.812 1 97.31 473 GLY B C 1
ATOM 11406 O O . GLY B 1 473 ? -0.249 54.281 14.555 1 97.31 473 GLY B O 1
ATOM 11407 N N . HIS B 1 474 ? 0.499 52.75 16.031 1 96.81 474 HIS B N 1
ATOM 11408 C CA . HIS B 1 474 ? 0.455 53.594 17.234 1 96.81 474 HIS B CA 1
ATOM 11409 C C . HIS B 1 474 ? 1.747 53.469 18.031 1 96.81 474 HIS B C 1
ATOM 11411 O O . HIS B 1 474 ? 2.484 52.5 17.891 1 96.81 474 HIS B O 1
ATOM 11417 N N . ALA B 1 475 ? 1.99 54.531 18.812 1 96.31 475 ALA B N 1
ATOM 11418 C CA . ALA B 1 475 ? 3.145 54.438 19.703 1 96.31 475 ALA B CA 1
ATOM 11419 C C . ALA B 1 475 ? 2.957 53.312 20.719 1 96.31 475 ALA B C 1
ATOM 11421 O O . ALA B 1 475 ? 1.827 52.969 21.078 1 96.31 475 ALA B O 1
ATOM 11422 N N . VAL B 1 476 ? 4.012 52.844 21.141 1 96.06 476 VAL B N 1
ATOM 11423 C CA . VAL B 1 476 ? 3.918 51.719 22.078 1 96.06 476 VAL B CA 1
ATOM 11424 C C . VAL B 1 476 ? 4.84 51.969 23.266 1 96.06 476 VAL B C 1
ATOM 11426 O O . VAL B 1 476 ? 5.871 52.625 23.141 1 96.06 476 VAL B O 1
ATOM 11429 N N . MET B 1 477 ? 4.406 51.625 24.375 1 94.88 477 MET B N 1
ATOM 11430 C CA . MET B 1 477 ? 5.246 51.469 25.562 1 94.88 477 MET B CA 1
ATOM 11431 C C . MET B 1 477 ? 5.5 50 25.844 1 94.88 477 MET B C 1
ATOM 11433 O O . MET B 1 477 ? 4.574 49.188 25.812 1 94.88 477 MET B O 1
ATOM 11437 N N . TRP B 1 478 ? 6.699 49.656 26.078 1 95.69 478 TRP B N 1
ATOM 11438 C CA . TRP B 1 478 ? 7.055 48.25 26.203 1 95.69 478 TRP B CA 1
ATOM 11439 C C . TRP B 1 478 ? 8.125 48.062 27.266 1 95.69 478 TRP B C 1
ATOM 11441 O O . TRP B 1 478 ? 9.109 48.781 27.312 1 95.69 478 TRP B O 1
ATOM 11451 N N . PRO B 1 479 ? 7.895 47.094 28.188 1 96 479 PRO B N 1
ATOM 11452 C CA . PRO B 1 479 ? 8.945 46.781 29.156 1 96 479 PRO B CA 1
ATOM 11453 C C . PRO B 1 479 ? 10.055 45.906 28.562 1 96 479 PRO B C 1
ATOM 11455 O O . PRO B 1 479 ? 9.781 45.031 27.75 1 96 479 PRO B O 1
ATOM 11458 N N . VAL B 1 480 ? 11.273 46.219 28.938 1 96.81 480 VAL B N 1
ATOM 11459 C CA . VAL B 1 480 ? 12.422 45.469 28.453 1 96.81 480 VAL B CA 1
ATOM 11460 C C . VAL B 1 480 ? 13.203 44.906 29.641 1 96.81 480 VAL B C 1
ATOM 11462 O O . VAL B 1 480 ? 13.352 45.562 30.672 1 96.81 480 VAL B O 1
ATOM 11465 N N . ARG B 1 481 ? 13.547 43.719 29.516 1 96.5 481 ARG B N 1
ATOM 11466 C CA . ARG B 1 481 ? 14.414 43.031 30.469 1 96.5 481 ARG B CA 1
ATOM 11467 C C . ARG B 1 481 ? 15.633 42.438 29.766 1 96.5 481 ARG B C 1
ATOM 11469 O O . ARG B 1 481 ? 15.508 41.469 28.984 1 96.5 481 ARG B O 1
ATOM 11476 N N . LEU B 1 482 ? 16.828 42.938 30.078 1 98 482 LEU B N 1
ATOM 11477 C CA . LEU B 1 482 ? 18.047 42.5 29.391 1 98 482 LEU B CA 1
ATOM 11478 C C . LEU B 1 482 ? 18.984 41.781 30.344 1 98 482 LEU B C 1
ATOM 11480 O O . LEU B 1 482 ? 19.297 42.312 31.422 1 98 482 LEU B O 1
ATOM 11484 N N . PRO B 1 483 ? 19.422 40.625 29.922 1 97.5 483 PRO B N 1
ATOM 11485 C CA . PRO B 1 483 ? 20.438 39.938 30.734 1 97.5 483 PRO B CA 1
ATOM 11486 C C . PRO B 1 483 ? 21.75 40.719 30.766 1 97.5 483 PRO B C 1
ATOM 11488 O O . PRO B 1 483 ? 22.328 41 29.719 1 97.5 483 PRO B O 1
ATOM 11491 N N . VAL B 1 484 ? 22.219 41.031 31.984 1 96.88 484 VAL B N 1
ATOM 11492 C CA . VAL B 1 484 ? 23.469 41.75 32.156 1 96.88 484 VAL B CA 1
ATOM 11493 C C . VAL B 1 484 ? 24.234 41.188 33.344 1 96.88 484 VAL B C 1
ATOM 11495 O O . VAL B 1 484 ? 23.672 40.438 34.156 1 96.88 484 VAL B O 1
ATOM 11498 N N . ASN B 1 485 ? 25.547 41.562 33.438 1 95.06 485 ASN B N 1
ATOM 11499 C CA . ASN B 1 485 ? 26.344 41.094 34.562 1 95.06 485 ASN B CA 1
ATOM 11500 C C . ASN B 1 485 ? 26.766 42.25 35.469 1 95.06 485 ASN B C 1
ATOM 11502 O O . ASN B 1 485 ? 27.234 42.031 36.594 1 95.06 485 ASN B O 1
ATOM 11506 N N . GLY B 1 486 ? 26.516 43.469 35.062 1 94.12 486 GLY B N 1
ATOM 11507 C CA . GLY B 1 486 ? 26.781 44.625 35.906 1 94.12 486 GLY B CA 1
ATOM 11508 C C . GLY B 1 486 ? 25.688 44.875 36.938 1 94.12 486 GLY B C 1
ATOM 11509 O O . GLY B 1 486 ? 24.656 44.219 36.938 1 94.12 486 GLY B O 1
ATOM 11510 N N . THR B 1 487 ? 25.984 45.906 37.844 1 93.25 487 THR B N 1
ATOM 11511 C CA . THR B 1 487 ? 25.047 46.156 38.938 1 93.25 487 THR B CA 1
ATOM 11512 C C . THR B 1 487 ? 24.281 47.469 38.719 1 93.25 487 THR B C 1
ATOM 11514 O O . THR B 1 487 ? 23.266 47.719 39.344 1 93.25 487 THR B O 1
ATOM 11517 N N . ALA B 1 488 ? 24.828 48.25 37.875 1 94.06 488 ALA B N 1
ATOM 11518 C CA . ALA B 1 488 ? 24.172 49.531 37.562 1 94.06 488 ALA B CA 1
ATOM 11519 C C . ALA B 1 488 ? 24.484 49.969 36.125 1 94.06 488 ALA B C 1
ATOM 11521 O O . ALA B 1 488 ? 25.609 49.812 35.656 1 94.06 488 ALA B O 1
ATOM 11522 N N . TYR B 1 489 ? 23.5 50.531 35.562 1 96.31 489 TYR B N 1
ATOM 11523 C CA . TYR B 1 489 ? 23.656 50.969 34.156 1 96.31 489 TYR B CA 1
ATOM 11524 C C . TYR B 1 489 ? 22.984 52.312 33.938 1 96.31 489 TYR B C 1
ATOM 11526 O O . TYR B 1 489 ? 21.969 52.625 34.594 1 96.31 489 TYR B O 1
ATOM 11534 N N . GLY B 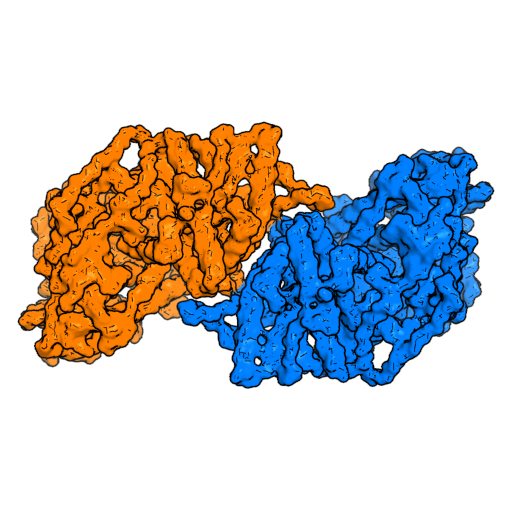1 490 ? 23.562 53.125 33.094 1 96.06 490 GLY B N 1
ATOM 11535 C CA . GLY B 1 490 ? 22.875 54.281 32.531 1 96.06 490 GLY B CA 1
ATOM 11536 C C . GLY B 1 490 ? 22.141 53.969 31.25 1 96.06 490 GLY B C 1
ATOM 11537 O O . GLY B 1 490 ? 22.688 53.312 30.359 1 96.06 490 GLY B O 1
ATOM 11538 N N . VAL B 1 491 ? 20.859 54.25 31.203 1 97.75 491 VAL B N 1
ATOM 11539 C CA . VAL B 1 491 ? 20.047 54.094 30 1 97.75 491 VAL B CA 1
ATOM 11540 C C . VAL B 1 491 ? 19.594 55.469 29.5 1 97.75 491 VAL B C 1
ATOM 11542 O O . VAL B 1 491 ? 19.047 56.25 30.266 1 97.75 491 VAL B O 1
ATOM 11545 N N . PHE B 1 492 ? 19.859 55.75 28.234 1 97.5 492 PHE B N 1
ATOM 11546 C CA . PHE B 1 492 ? 19.516 57.062 27.672 1 97.5 492 PHE B CA 1
ATOM 11547 C C . PHE B 1 492 ? 18.703 56.906 26.406 1 97.5 492 PHE B C 1
ATOM 11549 O O . PHE B 1 492 ? 18.969 56 25.594 1 97.5 492 PHE B O 1
ATOM 11556 N N . ASP B 1 493 ? 17.672 57.656 26.297 1 96.44 493 ASP B N 1
ATOM 11557 C CA . ASP B 1 493 ? 16.812 57.562 25.109 1 96.44 493 ASP B CA 1
ATOM 11558 C C . ASP B 1 493 ? 17.438 58.312 23.922 1 96.44 493 ASP B C 1
ATOM 11560 O O . ASP B 1 493 ? 18.609 58.688 23.969 1 96.44 493 ASP B O 1
ATOM 11564 N N . ALA B 1 494 ? 16.703 58.375 22.859 1 95.88 494 ALA B N 1
ATOM 11565 C CA . ALA B 1 494 ? 17.203 58.969 21.609 1 95.88 494 ALA B CA 1
ATOM 11566 C C . ALA B 1 494 ? 17.562 60.438 21.781 1 95.88 494 ALA B C 1
ATOM 11568 O O . ALA B 1 494 ? 18.422 60.938 21.062 1 95.88 494 ALA B O 1
ATOM 11569 N N . LYS B 1 495 ? 16.984 61.094 22.734 1 94.06 495 LYS B N 1
ATOM 11570 C CA . LYS B 1 495 ? 17.25 62.5 23 1 94.06 495 LYS B CA 1
ATOM 11571 C C . LYS B 1 495 ? 18.359 62.688 24.031 1 94.06 495 LYS B C 1
ATOM 11573 O O . LYS B 1 495 ? 18.703 63.812 24.391 1 94.06 495 LYS B O 1
ATOM 11578 N N . GLY B 1 496 ? 18.781 61.688 24.516 1 92.94 496 GLY B N 1
ATOM 11579 C CA . GLY B 1 496 ? 19.844 61.75 25.516 1 92.94 496 GLY B CA 1
ATOM 11580 C C . GLY B 1 496 ? 19.328 61.875 26.938 1 92.94 496 GLY B C 1
ATOM 11581 O O . GLY B 1 496 ? 20.109 62.094 27.859 1 92.94 496 GLY B O 1
ATOM 11582 N N . SER B 1 497 ? 18.109 61.781 27.094 1 96.25 497 SER B N 1
ATOM 11583 C CA . SER B 1 497 ? 17.516 61.844 28.422 1 96.25 497 SER B CA 1
ATOM 11584 C C . SER B 1 497 ? 17.641 60.5 29.156 1 96.25 497 SER B C 1
ATOM 11586 O O . SER B 1 497 ? 17.453 59.438 28.547 1 96.25 497 SER B O 1
ATOM 11588 N N . PRO B 1 498 ? 17.922 60.656 30.359 1 96.19 498 PRO B N 1
ATOM 11589 C CA . PRO B 1 498 ? 18.016 59.406 31.125 1 96.19 498 PRO B CA 1
ATOM 11590 C C . PRO B 1 498 ? 16.672 58.688 31.297 1 96.19 498 PRO B C 1
ATOM 11592 O O . PRO B 1 498 ? 15.648 59.375 31.469 1 96.19 498 PRO B O 1
ATOM 11595 N N . VAL B 1 499 ? 16.688 57.438 31.25 1 96.75 499 VAL B N 1
ATOM 11596 C CA . VAL B 1 499 ? 15.523 56.594 31.469 1 96.75 499 VAL B CA 1
ATOM 11597 C C . VAL B 1 499 ? 15.68 55.844 32.781 1 96.75 499 VAL B C 1
ATOM 11599 O O . VAL B 1 499 ? 16.719 55.219 33 1 96.75 499 VAL B O 1
ATOM 11602 N N . ASP B 1 500 ? 14.625 55.938 33.656 1 95.12 500 ASP B N 1
ATOM 11603 C CA . ASP B 1 500 ? 14.672 55.219 34.906 1 95.12 500 ASP B CA 1
ATOM 11604 C C . ASP B 1 500 ? 14.852 53.719 34.656 1 95.12 500 ASP B C 1
ATOM 11606 O O . ASP B 1 500 ? 14.141 53.125 33.812 1 95.12 500 ASP B O 1
ATOM 11610 N N . SER B 1 501 ? 15.859 53.125 35.25 1 96.06 501 SER B N 1
ATOM 11611 C CA . SER B 1 501 ? 16.156 51.719 35.094 1 96.06 501 SER B CA 1
ATOM 11612 C C . SER B 1 501 ? 16.594 51.094 36.438 1 96.06 501 SER B C 1
ATOM 11614 O O . SER B 1 501 ? 16.984 51.812 37.344 1 96.06 501 SER B O 1
ATOM 11616 N N . VAL B 1 502 ? 16.453 49.812 36.531 1 95 502 VAL B N 1
ATOM 11617 C CA . VAL B 1 502 ? 16.891 49.094 37.719 1 95 502 VAL B CA 1
ATOM 11618 C C . VAL B 1 502 ? 17.562 47.781 37.312 1 95 502 VAL B C 1
ATOM 11620 O O . VAL B 1 502 ? 17.266 47.25 36.25 1 95 502 VAL B O 1
ATOM 11623 N N . VAL B 1 503 ? 18.469 47.344 38.062 1 95.62 503 VAL B N 1
ATOM 11624 C CA . VAL B 1 503 ? 19.078 46.031 37.875 1 95.62 503 VAL B CA 1
ATOM 11625 C C . VAL B 1 503 ? 18.609 45.094 39 1 95.62 503 VAL B C 1
ATOM 11627 O O . VAL B 1 503 ? 18.656 45.406 40.156 1 95.62 503 VAL B O 1
ATOM 11630 N N . LEU B 1 504 ? 18.109 43.969 38.531 1 94.81 504 LEU B N 1
ATOM 11631 C CA . LEU B 1 504 ? 17.641 42.938 39.469 1 94.81 504 LEU B CA 1
ATOM 11632 C C . LEU B 1 504 ? 18.359 41.594 39.219 1 94.81 504 LEU B C 1
ATOM 11634 O O . LEU B 1 504 ? 18.75 41.312 38.094 1 94.81 504 LEU B O 1
ATOM 11638 N N . PRO B 1 505 ? 18.547 40.812 40.312 1 93.56 505 PRO B N 1
ATOM 11639 C CA . PRO B 1 505 ? 19.094 39.5 40.062 1 93.56 505 PRO B CA 1
ATOM 11640 C C . PRO B 1 505 ? 18.188 38.625 39.188 1 93.56 505 PRO B C 1
ATOM 11642 O O . PRO B 1 505 ? 16.953 38.688 39.344 1 93.56 505 PRO B O 1
ATOM 11645 N N . VAL B 1 506 ? 18.781 37.906 38.25 1 94.31 506 VAL B N 1
ATOM 11646 C CA . VAL B 1 506 ? 18 36.969 37.469 1 94.31 506 VAL B CA 1
ATOM 11647 C C . VAL B 1 506 ? 17.297 35.969 38.375 1 94.31 506 VAL B C 1
ATOM 11649 O O . VAL B 1 506 ? 17.906 35.469 39.344 1 94.31 506 VAL B O 1
ATOM 11652 N N . TYR B 1 507 ? 15.977 35.812 38.094 1 92.19 507 TYR B N 1
ATOM 11653 C CA . TYR B 1 507 ? 15.211 34.844 38.875 1 92.19 507 TYR B CA 1
ATOM 11654 C C . TYR B 1 507 ? 15.789 33.438 38.75 1 92.19 507 TYR B C 1
ATOM 11656 O O . TYR B 1 507 ? 16.203 33.031 37.656 1 92.19 507 TYR B O 1
ATOM 11664 N N . GLN B 1 508 ? 15.82 32.75 39.844 1 89.38 508 GLN B N 1
ATOM 11665 C CA . GLN B 1 508 ? 16.391 31.391 39.906 1 89.38 508 GLN B CA 1
ATOM 11666 C C . GLN B 1 508 ? 15.727 30.484 38.875 1 89.38 508 GLN B C 1
ATOM 11668 O O . GLN B 1 508 ? 16.406 29.672 38.25 1 89.38 508 GLN B O 1
ATOM 11673 N N . ALA B 1 509 ? 14.453 30.578 38.75 1 89.88 509 ALA B N 1
ATOM 11674 C CA . ALA B 1 509 ? 13.734 29.75 37.781 1 89.88 509 ALA B CA 1
ATOM 11675 C C . ALA B 1 509 ? 14.219 30.016 36.375 1 89.88 509 ALA B C 1
ATOM 11677 O O . ALA B 1 509 ? 14.266 29.094 35.531 1 89.88 509 ALA B O 1
ATOM 11678 N N . SER B 1 510 ? 14.508 31.219 36.031 1 92.88 510 SER B N 1
ATOM 11679 C CA . SER B 1 510 ? 15.023 31.578 34.719 1 92.88 510 SER B CA 1
ATOM 11680 C C . SER B 1 510 ? 16.406 30.969 34.469 1 92.88 510 SER B C 1
ATOM 11682 O O . SER B 1 510 ? 16.703 30.516 33.375 1 92.88 510 SER B O 1
ATOM 11684 N N . ARG B 1 511 ? 17.188 30.953 35.438 1 93.06 511 ARG B N 1
ATOM 11685 C CA . ARG B 1 511 ? 18.531 30.359 35.344 1 93.06 511 ARG B CA 1
ATOM 11686 C C . ARG B 1 511 ? 18.438 28.859 35.094 1 93.06 511 ARG B C 1
ATOM 11688 O O . ARG B 1 511 ? 19.234 28.312 34.312 1 93.06 511 ARG B O 1
ATOM 11695 N N . GLU B 1 512 ? 17.562 28.312 35.75 1 89.81 512 GLU B N 1
ATOM 11696 C CA . GLU B 1 512 ? 17.375 26.859 35.625 1 89.81 512 GLU B CA 1
ATOM 11697 C C . GLU B 1 512 ? 16.922 26.5 34.219 1 89.81 512 GLU B C 1
ATOM 11699 O O . GLU B 1 512 ? 17.391 25.516 33.625 1 89.81 512 GLU B O 1
ATOM 11704 N N . VAL B 1 513 ? 16.047 27.281 33.656 1 91.5 513 VAL B N 1
ATOM 11705 C CA . VAL B 1 513 ? 15.508 27 32.344 1 91.5 513 VAL B CA 1
ATOM 11706 C C . VAL B 1 513 ? 16.594 27.234 31.281 1 91.5 513 VAL B C 1
ATOM 11708 O O . VAL B 1 513 ? 16.703 26.469 30.328 1 91.5 513 VAL B O 1
ATOM 11711 N N . ARG B 1 514 ? 17.312 28.266 31.359 1 92.38 514 ARG B N 1
ATOM 11712 C CA . ARG B 1 514 ? 18.312 28.594 30.359 1 92.38 514 ARG B CA 1
ATOM 11713 C C . ARG B 1 514 ? 19.469 27.609 30.375 1 92.38 514 ARG B C 1
ATOM 11715 O O . ARG B 1 514 ? 20.094 27.344 29.344 1 92.38 514 ARG B O 1
ATOM 11722 N N . GLY B 1 515 ? 19.766 27.078 31.641 1 89 515 GLY B N 1
ATOM 11723 C CA . GLY B 1 515 ? 20.891 26.141 31.75 1 89 515 GLY B CA 1
ATOM 11724 C C . GLY B 1 515 ? 22.219 26.766 31.422 1 89 515 GLY B C 1
ATOM 11725 O O . GLY B 1 515 ? 22.594 27.797 31.984 1 89 515 GLY B O 1
ATOM 11726 N N . HIS B 1 516 ? 22.859 26.234 30.297 1 89.62 516 HIS B N 1
ATOM 11727 C CA . HIS B 1 516 ? 24.203 26.672 29.969 1 89.62 516 HIS B CA 1
ATOM 11728 C C . HIS B 1 516 ? 24.203 27.641 28.797 1 89.62 516 HIS B C 1
ATOM 11730 O O . HIS B 1 516 ? 25.266 28.016 28.281 1 89.62 516 HIS B O 1
ATOM 11736 N N . LYS B 1 517 ? 23.109 28.094 28.328 1 92.69 517 LYS B N 1
ATOM 11737 C CA . LYS B 1 517 ? 23 28.938 27.141 1 92.69 517 LYS B CA 1
ATOM 11738 C C . LYS B 1 517 ? 23.422 30.375 27.438 1 92.69 517 LYS B C 1
ATOM 11740 O O . LYS B 1 517 ? 23.734 31.141 26.516 1 92.69 517 LYS B O 1
ATOM 11745 N N . GLY B 1 518 ? 23.5 30.875 28.672 1 91.88 518 GLY B N 1
ATOM 11746 C CA . GLY B 1 518 ? 23.859 32.219 29.125 1 91.88 518 GLY B CA 1
ATOM 11747 C C . GLY B 1 518 ? 24.422 32.25 30.531 1 91.88 518 GLY B C 1
ATOM 11748 O O . GLY B 1 518 ? 24.359 31.234 31.234 1 91.88 518 GLY B O 1
ATOM 11749 N N . TYR B 1 519 ? 25 33.406 30.891 1 94 519 TYR B N 1
ATOM 11750 C CA . TYR B 1 519 ? 25.656 33.438 32.188 1 94 519 TYR B CA 1
ATOM 11751 C C . TYR B 1 519 ? 25.312 34.719 32.938 1 94 519 TYR B C 1
ATOM 11753 O O . TYR B 1 519 ? 25.953 35.062 33.938 1 94 519 TYR B O 1
ATOM 11761 N N . ALA B 1 520 ? 24.344 35.438 32.469 1 96 520 ALA B N 1
ATOM 11762 C CA . ALA B 1 520 ? 23.938 36.688 33.125 1 96 520 ALA B CA 1
ATOM 11763 C C . ALA B 1 520 ? 23.469 36.406 34.531 1 96 520 ALA B C 1
ATOM 11765 O O . ALA B 1 520 ? 22.719 35.469 34.781 1 96 520 ALA B O 1
ATOM 11766 N N . ILE B 1 521 ? 23.875 37.188 35.531 1 94.94 521 ILE B N 1
ATOM 11767 C CA . ILE B 1 521 ? 23.453 37 36.906 1 94.94 521 ILE B CA 1
ATOM 11768 C C . ILE B 1 521 ? 22.375 38.031 37.25 1 94.94 521 ILE B C 1
ATOM 11770 O O . ILE B 1 521 ? 21.688 37.906 38.281 1 94.94 521 ILE B O 1
ATOM 11774 N N . ASN B 1 522 ? 22.297 39.094 36.5 1 95.38 522 ASN B N 1
ATOM 11775 C CA . ASN B 1 522 ? 21.312 40.156 36.688 1 95.38 522 ASN B CA 1
ATOM 11776 C C . ASN B 1 522 ? 20.516 40.438 35.406 1 95.38 522 ASN B C 1
ATOM 11778 O O . ASN B 1 522 ? 20.859 39.906 34.344 1 95.38 522 ASN B O 1
ATOM 11782 N N . GLU B 1 523 ? 19.453 41.188 35.562 1 96.25 523 GLU B N 1
ATOM 11783 C CA . GLU B 1 523 ? 18.672 41.719 34.469 1 96.25 523 GLU B CA 1
ATOM 11784 C C . GLU B 1 523 ? 18.5 43.219 34.594 1 96.25 523 GLU B C 1
ATOM 11786 O O . GLU B 1 523 ? 18.188 43.719 35.688 1 96.25 523 GLU B O 1
ATOM 11791 N N . LEU B 1 524 ? 18.844 43.938 33.562 1 97.12 524 LEU B N 1
ATOM 11792 C CA . LEU B 1 524 ? 18.531 45.375 33.469 1 97.12 524 LEU B CA 1
ATOM 11793 C C . LEU B 1 524 ? 17.094 45.594 33.031 1 97.12 524 LEU B C 1
ATOM 11795 O O . LEU B 1 524 ? 16.688 45.094 31.969 1 97.12 524 LEU B O 1
ATOM 11799 N N . VAL B 1 525 ? 16.281 46.281 33.875 1 97 525 VAL B N 1
ATOM 11800 C CA . VAL B 1 525 ? 14.859 46.438 33.594 1 97 525 VAL B CA 1
ATOM 11801 C C . VAL B 1 525 ? 14.508 47.906 33.438 1 97 525 VAL B C 1
ATOM 11803 O O . VAL B 1 525 ? 14.891 48.75 34.281 1 97 525 VAL B O 1
ATOM 11806 N N . PHE B 1 526 ? 13.859 48.281 32.406 1 97 526 PHE B N 1
ATOM 11807 C CA . PHE B 1 526 ? 13.352 49.625 32.156 1 97 526 PHE B CA 1
ATOM 11808 C C . PHE B 1 526 ? 12.242 49.594 31.109 1 97 526 PHE B C 1
ATOM 11810 O O . PHE B 1 526 ? 11.953 48.531 30.531 1 97 526 PHE B O 1
ATOM 11817 N N . GLN B 1 527 ? 11.484 50.625 30.922 1 96.44 527 GLN B N 1
ATOM 11818 C CA . GLN B 1 527 ? 10.414 50.75 29.938 1 96.44 527 GLN B CA 1
ATOM 11819 C C . GLN B 1 527 ? 10.844 51.625 28.75 1 96.44 527 GLN B C 1
ATOM 11821 O O . GLN B 1 527 ? 11.562 52.594 28.938 1 96.44 527 GLN B O 1
ATOM 11826 N N . VAL B 1 528 ? 10.43 51.219 27.609 1 97 528 VAL B N 1
ATOM 11827 C CA . VAL B 1 528 ? 10.812 51.938 26.406 1 97 528 VAL B CA 1
ATOM 11828 C C . VAL B 1 528 ? 9.555 52.406 25.672 1 97 528 VAL B C 1
ATOM 11830 O O . VAL B 1 528 ? 8.453 51.938 25.922 1 97 528 VAL B O 1
ATOM 11833 N N . GLN B 1 529 ? 9.719 53.344 24.828 1 95.88 529 GLN B N 1
ATOM 11834 C CA . GLN B 1 529 ? 8.695 53.844 23.906 1 95.88 529 GLN B CA 1
ATOM 11835 C C . GLN B 1 529 ? 9.211 53.844 22.484 1 95.88 529 GLN B C 1
ATOM 11837 O O . GLN B 1 529 ? 10.406 54.031 22.25 1 95.88 529 GLN B O 1
ATOM 11842 N N . ALA B 1 530 ? 8.414 53.594 21.609 1 97.31 530 ALA B N 1
ATOM 11843 C CA . ALA B 1 530 ? 8.75 53.688 20.188 1 97.31 530 ALA B CA 1
ATOM 11844 C C . ALA B 1 530 ? 7.59 54.281 19.375 1 97.31 530 ALA B C 1
ATOM 11846 O O . ALA B 1 530 ? 6.422 54 19.672 1 97.31 530 ALA B O 1
ATOM 11847 N N . PRO B 1 531 ? 7.887 55.094 18.391 1 97.5 531 PRO B N 1
ATOM 11848 C CA . PRO B 1 531 ? 6.844 55.75 17.594 1 97.5 531 PRO B CA 1
ATOM 11849 C C . PRO B 1 531 ? 6.102 54.75 16.688 1 97.5 531 PRO B C 1
ATOM 11851 O O . PRO B 1 531 ? 6.52 53.625 16.547 1 97.5 531 PRO B O 1
ATOM 11854 N N . PRO B 1 532 ? 4.914 55.25 16.078 1 97.81 532 PRO B N 1
ATOM 11855 C CA . PRO B 1 532 ? 4.16 54.406 15.164 1 97.81 532 PRO B CA 1
ATOM 11856 C C . PRO B 1 532 ? 4.969 54 13.938 1 97.81 532 PRO B C 1
ATOM 11858 O O . PRO B 1 532 ? 5.527 54.844 13.242 1 97.81 532 PRO B O 1
ATOM 11861 N N . LEU B 1 533 ? 4.945 52.688 13.672 1 98.12 533 LEU B N 1
ATOM 11862 C CA . LEU B 1 533 ? 5.656 52.125 12.516 1 98.12 533 LEU B CA 1
ATOM 11863 C C . LEU B 1 533 ? 7.059 52.719 12.422 1 98.12 533 LEU B C 1
ATOM 11865 O O . LEU B 1 533 ? 7.43 53.312 11.398 1 98.12 533 LEU B O 1
ATOM 11869 N N . GLY B 1 534 ? 7.828 52.5 13.438 1 97.81 534 GLY B N 1
ATOM 11870 C CA . GLY B 1 534 ? 9.133 53.156 13.516 1 97.81 534 GLY B CA 1
ATOM 11871 C C . GLY B 1 534 ? 10 52.594 14.633 1 97.81 534 GLY B C 1
ATOM 11872 O O . GLY B 1 534 ? 9.648 51.594 15.266 1 97.81 534 GLY B O 1
ATOM 11873 N N . PHE B 1 535 ? 11.227 53.281 14.789 1 98.06 535 PHE B N 1
ATOM 11874 C CA . PHE B 1 535 ? 12.133 52.781 15.805 1 98.06 535 PHE B CA 1
ATOM 11875 C C . PHE B 1 535 ? 12.688 53.906 16.656 1 98.06 535 PHE B C 1
ATOM 11877 O O . PHE B 1 535 ? 12.664 55.062 16.25 1 98.06 535 PHE B O 1
ATOM 11884 N N . THR B 1 536 ? 13.008 53.562 17.844 1 97.94 536 THR B N 1
ATOM 11885 C CA . THR B 1 536 ? 13.789 54.406 18.75 1 97.94 536 THR B CA 1
ATOM 11886 C C . THR B 1 536 ? 15.023 53.656 19.234 1 97.94 536 THR B C 1
ATOM 11888 O O . THR B 1 536 ? 14.984 52.438 19.422 1 97.94 536 THR B O 1
ATOM 11891 N N . THR B 1 537 ? 16.125 54.375 19.359 1 98 537 THR B N 1
ATOM 11892 C CA . THR B 1 537 ? 17.375 53.781 19.797 1 98 537 THR B CA 1
ATOM 11893 C C . THR B 1 537 ? 17.734 54.25 21.219 1 98 537 THR B C 1
ATOM 11895 O O . THR B 1 537 ? 17.609 55.438 21.531 1 98 537 THR B O 1
ATOM 11898 N N . TYR B 1 538 ? 18.156 53.375 22 1 98.06 538 TYR B N 1
ATOM 11899 C CA . TYR B 1 538 ? 18.594 53.656 23.375 1 98.06 538 TYR B CA 1
ATOM 11900 C C . TYR B 1 538 ? 20.062 53.312 23.547 1 98.06 538 TYR B C 1
ATOM 11902 O O . TYR B 1 538 ? 20.562 52.344 22.984 1 98.06 538 TYR B O 1
ATOM 11910 N N . SER B 1 539 ? 20.734 54.156 24.297 1 97.75 539 SER B N 1
ATOM 11911 C CA . SER B 1 539 ? 22.125 53.906 24.672 1 97.75 539 SER B CA 1
ATOM 11912 C C . SER B 1 539 ? 22.234 53.375 26.109 1 97.75 539 SER B C 1
ATOM 11914 O O . SER B 1 539 ? 21.625 53.969 27.016 1 97.75 539 SER B O 1
ATOM 11916 N N . ILE B 1 540 ? 22.969 52.281 26.297 1 98.06 540 ILE B N 1
ATOM 11917 C CA . ILE B 1 540 ? 23.078 51.656 27.609 1 98.06 540 ILE B CA 1
ATOM 11918 C C . ILE B 1 540 ? 24.547 51.469 27.969 1 98.06 540 ILE B C 1
ATOM 11920 O O . ILE B 1 540 ? 25.344 50.969 27.156 1 98.06 540 ILE B O 1
ATOM 11924 N N . SER B 1 541 ? 24.906 51.906 29.109 1 96.38 541 SER B N 1
ATOM 11925 C CA . SER B 1 541 ? 26.297 51.812 29.516 1 96.38 541 SER B CA 1
ATOM 11926 C C . SER B 1 541 ? 26.422 51.406 30.984 1 96.38 541 SER B C 1
ATOM 11928 O O . SER B 1 541 ? 25.656 51.875 31.828 1 96.38 541 SER B O 1
ATOM 11930 N N . LEU B 1 542 ? 27.391 50.562 31.203 1 95.81 542 LEU B N 1
ATOM 11931 C CA . LEU B 1 542 ? 27.719 50.125 32.562 1 95.81 542 LEU B CA 1
ATOM 11932 C C . LEU B 1 542 ? 28.25 51.312 33.375 1 95.81 542 LEU B C 1
ATOM 11934 O O . LEU B 1 542 ? 29.062 52.094 32.906 1 95.81 542 LEU B O 1
ATOM 11938 N N . LEU B 1 543 ? 27.766 51.375 34.562 1 93.12 543 LEU B N 1
ATOM 11939 C CA . LEU B 1 543 ? 28.281 52.375 35.5 1 93.12 543 LEU B CA 1
ATOM 11940 C C . LEU B 1 543 ? 29.312 51.75 36.438 1 93.12 543 LEU B C 1
ATOM 11942 O O . LEU B 1 543 ? 29.031 50.719 37.062 1 93.12 543 LEU B O 1
ATOM 11946 N N . GLN B 1 544 ? 30.703 52 36.406 1 79.94 544 GLN B N 1
ATOM 11947 C CA . GLN B 1 544 ? 31.828 51.406 37.094 1 79.94 544 GLN B CA 1
ATOM 11948 C C . GLN B 1 544 ? 31.594 51.344 38.625 1 79.94 544 GLN B C 1
ATOM 11950 O O . GLN B 1 544 ? 31.953 50.375 39.281 1 79.94 544 GLN B O 1
ATOM 11955 N N . ASN B 1 545 ? 30.891 52.156 39.219 1 71.56 545 ASN B N 1
ATOM 11956 C CA . ASN B 1 545 ? 30.75 52.219 40.656 1 71.56 545 ASN B CA 1
ATOM 11957 C C . ASN B 1 545 ? 29.281 52.375 41.094 1 71.56 545 ASN B C 1
ATOM 11959 O O . ASN B 1 545 ? 28.969 53.188 41.969 1 71.56 545 ASN B O 1
ATOM 11963 N N . GLY B 1 546 ? 28.594 51.406 40.5 1 74.56 546 GLY B N 1
ATOM 11964 C CA . GLY B 1 546 ? 27.203 51.531 40.875 1 74.56 546 GLY B CA 1
ATOM 11965 C C . GLY B 1 546 ? 26.812 50.688 42.062 1 74.56 546 GLY B C 1
ATOM 11966 O O . GLY B 1 546 ? 27.562 49.781 42.469 1 74.56 546 GLY B O 1
ATOM 11967 N N . PRO B 1 547 ? 25.812 51.125 42.781 1 78.19 547 PRO B N 1
ATOM 11968 C CA . PRO B 1 547 ? 25.359 50.375 43.969 1 78.19 547 PRO B CA 1
ATOM 11969 C C . PRO B 1 547 ? 24.984 48.938 43.625 1 78.19 547 PRO B C 1
ATOM 11971 O O . PRO B 1 547 ? 24.766 48.594 42.438 1 78.19 547 PRO B O 1
ATOM 11974 N N . PRO B 1 548 ? 25.141 48.125 44.625 1 81.06 548 PRO B N 1
ATOM 11975 C CA . PRO B 1 548 ? 24.672 46.75 44.406 1 81.06 548 PRO B CA 1
ATOM 11976 C C . PRO B 1 548 ? 23.219 46.688 43.906 1 81.06 548 PRO B C 1
ATOM 11978 O O . PRO B 1 548 ? 22.453 47.656 44.125 1 81.06 548 PRO B O 1
ATOM 11981 N N . PRO B 1 549 ? 22.938 45.594 43.281 1 81.19 549 PRO B N 1
ATOM 11982 C CA . PRO B 1 549 ? 21.562 45.469 42.812 1 81.19 549 PRO B CA 1
ATOM 11983 C C . PRO B 1 549 ? 20.547 45.531 43.969 1 81.19 549 PRO B C 1
ATOM 11985 O O . PRO B 1 549 ? 20.891 45.219 45.125 1 81.19 549 PRO B O 1
ATOM 11988 N N . THR B 1 550 ? 19.391 45.938 43.656 1 78.56 550 THR B N 1
ATOM 11989 C CA . THR B 1 550 ? 18.328 45.969 44.625 1 78.56 550 THR B CA 1
ATOM 11990 C C . THR B 1 550 ? 18.109 44.594 45.25 1 78.56 550 THR B C 1
ATOM 11992 O O . THR B 1 550 ? 17.875 43.625 44.531 1 78.56 550 THR B O 1
ATOM 11995 N N . PRO B 1 551 ? 18.234 44.531 46.531 1 80.12 551 PRO B N 1
ATOM 11996 C CA . PRO B 1 551 ? 18.078 43.219 47.156 1 80.12 551 PRO B CA 1
ATOM 11997 C C . PRO B 1 551 ? 16.625 42.719 47.156 1 80.12 551 PRO B C 1
ATOM 11999 O O . PRO B 1 551 ? 15.703 43.531 47.219 1 80.12 551 PRO B O 1
ATOM 12002 N N . LEU B 1 552 ? 16.453 41.438 47.094 1 86.19 552 LEU B N 1
ATOM 12003 C CA . LEU B 1 552 ? 15.148 40.844 47.219 1 86.19 552 LEU B CA 1
ATOM 12004 C C . LEU B 1 552 ? 14.781 40.656 48.688 1 86.19 552 LEU B C 1
ATOM 12006 O O . LEU B 1 552 ? 15.656 40.375 49.531 1 86.19 552 LEU B O 1
ATOM 12010 N N . GLU B 1 553 ? 13.539 40.875 48.906 1 86.19 553 GLU B N 1
ATOM 12011 C CA . GLU B 1 553 ? 13.023 40.594 50.25 1 86.19 553 GLU B CA 1
ATOM 12012 C C . GLU B 1 553 ? 12.312 39.25 50.25 1 86.19 553 GLU B C 1
ATOM 12014 O O . GLU B 1 553 ? 11.594 38.906 49.312 1 86.19 553 GLU B O 1
ATOM 12019 N N . ASN B 1 554 ? 12.617 38.531 51.312 1 79.81 554 ASN B N 1
ATOM 12020 C CA . ASN B 1 554 ? 12.023 37.219 51.406 1 79.81 554 ASN B CA 1
ATOM 12021 C C . ASN B 1 554 ? 10.648 37.281 52.062 1 79.81 554 ASN B C 1
ATOM 12023 O O . ASN B 1 554 ? 10.344 36.438 52.938 1 79.81 554 ASN B O 1
ATOM 12027 N N . LYS B 1 555 ? 9.953 38.281 51.969 1 79.38 555 LYS B N 1
ATOM 12028 C CA . LYS B 1 555 ? 8.586 38.406 52.469 1 79.38 555 LYS B CA 1
ATOM 12029 C C . LYS B 1 555 ? 7.668 38.969 51.375 1 79.38 555 LYS B C 1
ATOM 12031 O O . LYS B 1 555 ? 8.109 39.75 50.531 1 79.38 555 LYS B O 1
ATOM 12036 N N . ALA B 1 556 ? 6.48 38.375 51.406 1 74.88 556 ALA B N 1
ATOM 12037 C CA . ALA B 1 556 ? 5.504 38.969 50.5 1 74.88 556 ALA B CA 1
ATOM 12038 C C . ALA B 1 556 ? 4.988 40.312 51.031 1 74.88 556 ALA B C 1
ATOM 12040 O O . ALA B 1 556 ? 4.719 40.438 52.25 1 74.88 556 ALA B O 1
ATOM 12041 N N . PRO B 1 557 ? 5.012 41.25 50.125 1 86.19 557 PRO B N 1
ATOM 12042 C CA . PRO B 1 557 ? 4.324 42.469 50.562 1 86.19 557 PRO B CA 1
ATOM 12043 C C . PRO B 1 557 ? 2.814 42.281 50.719 1 86.19 557 PRO B C 1
ATOM 12045 O O . PRO B 1 557 ? 2.252 41.375 50.125 1 86.19 557 PRO B O 1
ATOM 12048 N N . LEU B 1 558 ? 2.289 43.062 51.531 1 89.19 558 LEU B N 1
ATOM 12049 C CA . LEU B 1 558 ? 0.833 43.031 51.594 1 89.19 558 LEU B CA 1
ATOM 12050 C C . LEU B 1 558 ? 0.194 43.406 50.281 1 89.19 558 LEU B C 1
ATOM 12052 O O . LEU B 1 558 ? -0.9 42.938 49.938 1 89.19 558 LEU B O 1
ATOM 12056 N N . SER B 1 559 ? 0.803 44.281 49.625 1 95.69 559 SER B N 1
ATOM 12057 C CA . SER B 1 559 ? 0.286 44.719 48.312 1 95.69 559 SER B CA 1
ATOM 12058 C C . SER B 1 559 ? 1.386 45.344 47.469 1 95.69 559 SER B C 1
ATOM 12060 O O . SER B 1 559 ? 2.41 45.781 47.969 1 95.69 559 SER B O 1
ATOM 12062 N N . ILE B 1 560 ? 1.268 45.281 46.219 1 96.75 560 ILE B N 1
ATOM 12063 C CA . ILE B 1 560 ? 2.014 46.094 45.281 1 96.75 560 ILE B CA 1
ATOM 12064 C C . ILE B 1 560 ? 1.059 47.031 44.531 1 96.75 560 ILE B C 1
ATOM 12066 O O . ILE B 1 560 ? -0.129 46.75 44.406 1 96.75 560 ILE B O 1
ATOM 12070 N N . GLN B 1 561 ? 1.557 48.219 44.094 1 96.44 561 GLN B N 1
ATOM 12071 C CA . GLN B 1 561 ? 0.645 49.188 43.531 1 96.44 561 GLN B CA 1
ATOM 12072 C C . GLN B 1 561 ? 1.399 50.219 42.688 1 96.44 561 GLN B C 1
ATOM 12074 O O . GLN B 1 561 ? 2.582 50.469 42.906 1 96.44 561 GLN B O 1
ATOM 12079 N N . ASN B 1 562 ? 0.872 50.625 41.656 1 96.56 562 ASN B N 1
ATOM 12080 C CA . ASN B 1 562 ? 1.266 51.812 40.906 1 96.56 562 ASN B CA 1
ATOM 12081 C C . ASN B 1 562 ? 0.138 52.844 40.844 1 96.56 562 ASN B C 1
ATOM 12083 O O . ASN B 1 562 ? -0.74 52.844 41.719 1 96.56 562 ASN B O 1
ATOM 12087 N N . LYS B 1 563 ? 0.153 53.75 39.906 1 95.81 563 LYS B N 1
ATOM 12088 C CA . LYS B 1 563 ? -0.854 54.812 39.875 1 95.81 563 LYS B CA 1
ATOM 12089 C C . LYS B 1 563 ? -2.191 54.281 39.375 1 95.81 563 LYS B C 1
ATOM 12091 O O . LYS B 1 563 ? -3.23 54.906 39.562 1 95.81 563 LYS B O 1
ATOM 12096 N N . PHE B 1 564 ? -2.207 53.062 38.812 1 97.5 564 PHE B N 1
ATOM 12097 C CA . PHE B 1 564 ? -3.414 52.562 38.156 1 97.5 564 PHE B CA 1
ATOM 12098 C C . PHE B 1 564 ? -3.992 51.375 38.906 1 97.5 564 PHE B C 1
ATOM 12100 O O . PHE B 1 564 ? -5.211 51.219 39 1 97.5 564 PHE B O 1
ATOM 12107 N N . LEU B 1 565 ? -3.145 50.469 39.438 1 98.12 565 LEU B N 1
ATOM 12108 C CA . LEU B 1 565 ? -3.588 49.219 40 1 98.12 565 LEU B CA 1
ATOM 12109 C C . LEU B 1 565 ? -3.014 49 41.375 1 98.12 565 LEU B C 1
ATOM 12111 O O . LEU B 1 565 ? -1.916 49.469 41.688 1 98.12 565 LEU B O 1
ATOM 12115 N N . LYS B 1 566 ? -3.812 48.375 42.156 1 98.25 566 LYS B N 1
ATOM 12116 C CA . LYS B 1 566 ? -3.354 47.812 43.406 1 98.25 566 LYS B CA 1
ATOM 12117 C C . LYS B 1 566 ? -3.664 46.312 43.5 1 98.25 566 LYS B C 1
ATOM 12119 O O . LYS B 1 566 ? -4.793 45.906 43.25 1 98.25 566 LYS B O 1
ATOM 12124 N N . VAL B 1 567 ? -2.648 45.531 43.75 1 97.81 567 VAL B N 1
ATOM 12125 C CA . VAL B 1 567 ? -2.77 44.094 43.906 1 97.81 567 VAL B CA 1
ATOM 12126 C C . VAL B 1 567 ? -2.457 43.688 45.344 1 97.81 567 VAL B C 1
ATOM 12128 O O . VAL B 1 567 ? -1.421 44.062 45.875 1 97.81 567 VAL B O 1
ATOM 12131 N N . THR B 1 568 ? -3.334 42.969 45.906 1 97.12 568 THR B N 1
ATOM 12132 C CA . THR B 1 568 ? -3.119 42.531 47.281 1 97.12 568 THR B CA 1
ATOM 12133 C C . THR B 1 568 ? -2.877 41.031 47.375 1 97.12 568 THR B C 1
ATOM 12135 O O . THR B 1 568 ? -3.289 40.281 46.469 1 97.12 568 THR B O 1
ATOM 12138 N N . PHE B 1 569 ? -2.129 40.656 48.406 1 95.25 569 PHE B N 1
ATOM 12139 C CA . PHE B 1 569 ? -1.778 39.281 48.625 1 95.25 569 PHE B CA 1
ATOM 12140 C C . PHE B 1 569 ? -2.273 38.812 50 1 95.25 569 PHE B C 1
ATOM 12142 O O . PHE B 1 569 ? -2.324 39.594 50.938 1 95.25 569 PHE B O 1
ATOM 12149 N N . ASP B 1 570 ? -2.705 37.656 50 1 92.94 570 ASP B N 1
ATOM 12150 C CA . ASP B 1 570 ? -3.059 37.031 51.281 1 92.94 570 ASP B CA 1
ATOM 12151 C C . ASP B 1 570 ? -1.831 36.906 52.188 1 92.94 570 ASP B C 1
ATOM 12153 O O . ASP B 1 570 ? -0.828 36.312 51.781 1 92.94 570 ASP B O 1
ATOM 12157 N N . PRO B 1 571 ? -1.891 37.375 53.344 1 89.88 571 PRO B N 1
ATOM 12158 C CA . PRO B 1 571 ? -0.704 37.375 54.219 1 89.88 571 PRO B CA 1
ATOM 12159 C C . PRO B 1 571 ? -0.284 35.969 54.656 1 89.88 571 PRO B C 1
ATOM 12161 O O . PRO B 1 571 ? 0.871 35.75 55.031 1 89.88 571 PRO B O 1
ATOM 12164 N N . ASP B 1 572 ? -1.147 35.062 54.656 1 89.69 572 ASP B N 1
ATOM 12165 C CA . ASP B 1 572 ? -0.85 33.688 55.094 1 89.69 572 ASP B CA 1
ATOM 12166 C C . ASP B 1 572 ? -0.369 32.812 53.969 1 89.69 572 ASP B C 1
ATOM 12168 O O . ASP B 1 572 ? 0.583 32.062 54.125 1 89.69 572 ASP B O 1
ATOM 12172 N N . THR B 1 573 ? -0.979 33 52.812 1 90.5 573 THR B N 1
ATOM 12173 C CA . THR B 1 573 ? -0.699 32.062 51.719 1 90.5 573 THR B CA 1
ATOM 12174 C C . THR B 1 573 ? 0.202 32.719 50.688 1 90.5 573 THR B C 1
ATOM 12176 O O . THR B 1 573 ? 0.776 32.062 49.812 1 90.5 573 THR B O 1
ATOM 12179 N N . TYR B 1 574 ? 0.266 34.031 50.656 1 90.88 574 TYR B N 1
ATOM 12180 C CA . TYR B 1 574 ? 1.041 34.844 49.75 1 90.88 574 TYR B CA 1
ATOM 12181 C C . TYR B 1 574 ? 0.448 34.812 48.344 1 90.88 574 TYR B C 1
ATOM 12183 O O . TYR B 1 574 ? 1.07 35.25 47.375 1 90.88 574 TYR B O 1
ATOM 12191 N N . LEU B 1 575 ? -0.781 34.219 48.219 1 93.94 575 LEU B N 1
ATOM 12192 C CA . LEU B 1 575 ? -1.499 34.219 46.938 1 93.94 575 LEU B CA 1
ATOM 12193 C C . LEU B 1 575 ? -2.227 35.531 46.719 1 93.94 575 LEU B C 1
ATOM 12195 O O . LEU B 1 575 ? -2.486 36.281 47.656 1 93.94 575 LEU B O 1
ATOM 12199 N N . LEU B 1 576 ? -2.486 35.812 45.406 1 95.12 576 LEU B N 1
ATOM 12200 C CA . LEU B 1 576 ? -3.303 37 45.094 1 95.12 576 LEU B CA 1
ATOM 12201 C C . LEU B 1 576 ? -4.633 36.938 45.844 1 95.12 576 LEU B C 1
ATOM 12203 O O . LEU B 1 576 ? -5.25 35.875 45.938 1 95.12 576 LEU B O 1
ATOM 12207 N N . SER B 1 577 ? -5.062 38.125 46.375 1 95.56 577 SER B N 1
ATOM 12208 C CA . SER B 1 577 ? -6.305 38.094 47.125 1 95.56 577 SER B CA 1
ATOM 12209 C C . SER B 1 577 ? -7.281 39.156 46.594 1 95.56 577 SER B C 1
ATOM 12211 O O . SER B 1 577 ? -8.492 39.031 46.812 1 95.56 577 SER B O 1
ATOM 12213 N N . SER B 1 578 ? -6.711 40.156 45.969 1 97.19 578 SER B N 1
ATOM 12214 C CA . SER B 1 578 ? -7.602 41.156 45.375 1 97.19 578 SER B CA 1
ATOM 12215 C C . SER B 1 578 ? -6.898 41.938 44.281 1 97.19 578 SER B C 1
ATOM 12217 O O . SER B 1 578 ? -5.668 42 44.219 1 97.19 578 SER B O 1
ATOM 12219 N N . LEU B 1 579 ? -7.629 42.531 43.438 1 98.38 579 LEU B N 1
ATOM 12220 C CA . LEU B 1 579 ? -7.199 43.438 42.375 1 98.38 579 LEU B CA 1
ATOM 12221 C C . LEU B 1 579 ? -8.07 44.688 42.375 1 98.38 579 LEU B C 1
ATOM 12223 O O . LEU B 1 579 ? -9.297 44.594 42.375 1 98.38 579 LEU B O 1
ATOM 12227 N N . SER B 1 580 ? -7.438 45.812 42.406 1 98.25 580 SER B N 1
ATOM 12228 C CA . SER B 1 580 ? -8.164 47.094 42.375 1 98.25 580 SER B CA 1
ATOM 12229 C C . SER B 1 580 ? -7.691 47.969 41.219 1 98.25 580 SER B C 1
ATOM 12231 O O . SER B 1 580 ? -6.492 48.062 40.969 1 98.25 580 SER B O 1
ATOM 12233 N N . ASN B 1 581 ? -8.609 48.469 40.531 1 98.31 581 ASN B N 1
ATOM 12234 C CA . ASN B 1 581 ? -8.352 49.594 39.625 1 98.31 581 ASN B CA 1
ATOM 12235 C C . ASN B 1 581 ? -8.539 50.938 40.312 1 98.31 581 ASN B C 1
ATOM 12237 O O . ASN B 1 581 ? -9.664 51.312 40.625 1 98.31 581 ASN B O 1
ATOM 12241 N N . LEU B 1 582 ? -7.465 51.688 40.406 1 97.75 582 LEU B N 1
ATOM 12242 C CA . LEU B 1 582 ? -7.477 52.875 41.219 1 97.75 582 LEU B CA 1
ATOM 12243 C C . LEU B 1 582 ? -8.062 54.062 40.438 1 97.75 582 LEU B C 1
ATOM 12245 O O . LEU B 1 582 ? -8.516 55.031 41.031 1 97.75 582 LEU B O 1
ATOM 12249 N N . GLU B 1 583 ? -7.957 53.938 39.125 1 96.75 583 GLU B N 1
ATOM 12250 C CA . GLU B 1 583 ? -8.539 54.969 38.312 1 96.75 583 GLU B CA 1
ATOM 12251 C C . GLU B 1 583 ? -10.062 54.906 38.312 1 96.75 583 GLU B C 1
ATOM 12253 O O . GLU B 1 583 ? -10.727 55.938 38.406 1 96.75 583 GLU B O 1
ATOM 12258 N N . THR B 1 584 ? -10.617 53.781 38.25 1 96.19 584 THR B N 1
ATOM 12259 C CA . THR B 1 584 ? -12.062 53.594 38.188 1 96.19 584 THR B CA 1
ATOM 12260 C C . THR B 1 584 ? -12.633 53.25 39.531 1 96.19 584 THR B C 1
ATOM 12262 O O . THR B 1 584 ? -13.852 53.156 39.719 1 96.19 584 THR B O 1
ATOM 12265 N N . LYS B 1 585 ? -11.844 53 40.531 1 96.5 585 LYS B N 1
ATOM 12266 C CA . LYS B 1 585 ? -12.195 52.688 41.906 1 96.5 585 LYS B CA 1
ATOM 12267 C C . LYS B 1 585 ? -12.93 51.344 42.031 1 96.5 585 LYS B C 1
ATOM 12269 O O . LYS B 1 585 ? -13.852 51.219 42.812 1 96.5 585 LYS B O 1
ATOM 12274 N N . GLN B 1 586 ? -12.664 50.5 41.094 1 97.62 586 GLN B N 1
ATOM 12275 C CA . GLN B 1 586 ? -13.164 49.125 41.156 1 97.62 586 GLN B CA 1
ATOM 12276 C C . GLN B 1 586 ? -12.234 48.219 42 1 97.62 586 GLN B C 1
ATOM 12278 O O . GLN B 1 586 ? -11.016 48.375 41.938 1 97.62 586 GLN B O 1
ATOM 12283 N N . THR B 1 587 ? -12.844 47.406 42.75 1 97.94 587 THR B N 1
ATOM 12284 C CA . THR B 1 587 ? -12.102 46.375 43.469 1 97.94 587 THR B CA 1
ATOM 12285 C C . THR B 1 587 ? -12.82 45.031 43.406 1 97.94 587 THR B C 1
ATOM 12287 O O . THR B 1 587 ? -14.039 44.969 43.594 1 97.94 587 THR B O 1
ATOM 12290 N N . ILE B 1 588 ? -12.109 44 43.125 1 98.31 588 ILE B N 1
ATOM 12291 C CA . ILE B 1 588 ? -12.68 42.656 43.125 1 98.31 588 ILE B CA 1
ATOM 12292 C C . ILE B 1 588 ? -11.82 41.75 44 1 98.31 588 ILE B C 1
ATOM 12294 O O . ILE B 1 588 ? -10.625 41.969 44.156 1 98.31 588 ILE B O 1
ATOM 12298 N N . LYS B 1 589 ? -12.5 40.719 44.562 1 97.81 589 LYS B N 1
ATOM 12299 C CA . LYS B 1 589 ? -11.734 39.594 45.094 1 97.81 589 LYS B CA 1
ATOM 12300 C C . LYS B 1 589 ? -11.117 38.781 43.969 1 97.81 589 LYS B C 1
ATOM 12302 O O . LYS B 1 589 ? -11.766 38.531 42.938 1 97.81 589 LYS B O 1
ATOM 12307 N N . LEU B 1 590 ? -9.875 38.5 44.031 1 97.62 590 LEU B N 1
ATOM 12308 C CA . LEU B 1 590 ? -9.18 37.719 43.031 1 97.62 590 LEU B CA 1
ATOM 12309 C C . LEU B 1 590 ? -8.242 36.719 43.688 1 97.62 590 LEU B C 1
ATOM 12311 O O . LEU B 1 590 ? -7.289 37.094 44.375 1 97.62 590 LEU B O 1
ATOM 12315 N N . SER B 1 591 ? -8.594 35.469 43.594 1 95.5 591 SER B N 1
ATOM 12316 C CA . SER B 1 591 ? -7.699 34.406 43.969 1 95.5 591 SER B CA 1
ATOM 12317 C C . SER B 1 591 ? -7.168 33.656 42.75 1 95.5 591 SER B C 1
ATOM 12319 O O . SER B 1 591 ? -7.93 33.312 41.844 1 95.5 591 SER B O 1
ATOM 12321 N N . GLN B 1 592 ? -5.895 33.469 42.656 1 97.44 592 GLN B N 1
ATOM 12322 C CA . GLN B 1 592 ? -5.273 32.75 41.562 1 97.44 592 GLN B CA 1
ATOM 12323 C C . GLN B 1 592 ? -4.352 31.641 42.062 1 97.44 592 GLN B C 1
ATOM 12325 O O . GLN B 1 592 ? -3.578 31.859 43 1 97.44 592 GLN B O 1
ATOM 12330 N N . ASN B 1 593 ? -4.445 30.406 41.5 1 97.44 593 ASN B N 1
ATOM 12331 C CA . ASN B 1 593 ? -3.59 29.281 41.812 1 97.44 593 ASN B CA 1
ATOM 12332 C C . ASN B 1 593 ? -3.355 28.406 40.594 1 97.44 593 ASN B C 1
ATOM 12334 O O . ASN B 1 593 ? -3.875 28.688 39.5 1 97.44 593 ASN B O 1
ATOM 12338 N N . PHE B 1 594 ? -2.422 27.391 40.75 1 98.38 594 PHE B N 1
ATOM 12339 C CA . PHE B 1 594 ? -2.141 26.406 39.719 1 98.38 594 PHE B CA 1
ATOM 12340 C C . PHE B 1 594 ? -2.691 25.047 40.094 1 98.38 594 PHE B C 1
ATOM 12342 O O . PHE B 1 594 ? -2.641 24.656 41.281 1 98.38 594 PHE B O 1
ATOM 12349 N N . TYR B 1 595 ? -3.25 24.391 39.094 1 98.25 595 TYR B N 1
ATOM 12350 C CA . TYR B 1 595 ? -3.824 23.062 39.25 1 98.25 595 TYR B CA 1
ATOM 12351 C C . TYR B 1 595 ? -3.438 22.156 38.094 1 98.25 595 TYR B C 1
ATOM 12353 O O . TYR B 1 595 ? -2.84 22.625 37.125 1 98.25 595 TYR B O 1
ATOM 12361 N N . TRP B 1 596 ? -3.672 20.922 38.219 1 98.31 596 TRP B N 1
ATOM 12362 C CA . TRP B 1 596 ? -3.568 20.031 37.094 1 98.31 596 TRP B CA 1
ATOM 12363 C C . TRP B 1 596 ? -4.684 18.984 37.094 1 98.31 596 TRP B C 1
ATOM 12365 O O . TRP B 1 596 ? -5.184 18.625 38.156 1 98.31 596 TRP B O 1
ATOM 12375 N N . TYR B 1 597 ? -5.141 18.641 35.906 1 98.25 597 TYR B N 1
ATOM 12376 C CA . TYR B 1 597 ? -6.07 17.531 35.719 1 98.25 597 TYR B CA 1
ATOM 12377 C C . TYR B 1 597 ? -5.328 16.25 35.406 1 98.25 597 TYR B C 1
ATOM 12379 O O . TYR B 1 597 ? -4.352 16.234 34.656 1 98.25 597 TYR B O 1
ATOM 12387 N N . ASN B 1 598 ? -5.789 15.188 36.062 1 97.88 598 ASN B N 1
ATOM 12388 C CA . ASN B 1 598 ? -5.281 13.867 35.688 1 97.88 598 ASN B CA 1
ATOM 12389 C C . ASN B 1 598 ? -5.875 13.406 34.344 1 97.88 598 ASN B C 1
ATOM 12391 O O . ASN B 1 598 ? -7.09 13.234 34.219 1 97.88 598 ASN B O 1
ATOM 12395 N N . ALA B 1 599 ? -5 13.188 33.375 1 98 599 ALA B N 1
ATOM 12396 C CA . ALA B 1 599 ? -5.445 12.781 32.062 1 98 599 ALA B CA 1
ATOM 12397 C C . ALA B 1 599 ? -5.953 11.336 32.062 1 98 599 ALA B C 1
ATOM 12399 O O . ALA B 1 599 ? -5.293 10.445 32.625 1 98 599 ALA B O 1
ATOM 12400 N N . SER B 1 600 ? -7.074 11.109 31.453 1 97.44 600 SER B N 1
ATOM 12401 C CA . SER B 1 600 ? -7.625 9.758 31.375 1 97.44 600 SER B CA 1
ATOM 12402 C C . SER B 1 600 ? -6.719 8.828 30.578 1 97.44 600 SER B C 1
ATOM 12404 O O . SER B 1 600 ? -6.184 9.219 29.547 1 97.44 600 SER B O 1
ATOM 12406 N N . ALA B 1 601 ? -6.512 7.637 31.078 1 95.88 601 ALA B N 1
ATOM 12407 C CA . ALA B 1 601 ? -5.762 6.602 30.359 1 95.88 601 ALA B CA 1
ATOM 12408 C C . ALA B 1 601 ? -6.688 5.738 29.516 1 95.88 601 ALA B C 1
ATOM 12410 O O . ALA B 1 601 ? -6.246 4.77 28.891 1 95.88 601 ALA B O 1
ATOM 12411 N N . GLY B 1 602 ? -7.961 6.152 29.422 1 95.12 602 GLY B N 1
ATOM 12412 C CA . GLY B 1 602 ? -8.93 5.387 28.656 1 95.12 602 GLY B CA 1
ATOM 12413 C C . GLY B 1 602 ? -9.336 4.09 29.328 1 95.12 602 GLY B C 1
ATOM 12414 O O . GLY B 1 602 ? -9.594 3.09 28.656 1 95.12 602 GLY B O 1
ATOM 12415 N N . ASN B 1 603 ? -9.312 3.949 30.594 1 91.38 603 ASN B N 1
ATOM 12416 C CA . ASN B 1 603 ? -9.609 2.727 31.344 1 91.38 603 ASN B CA 1
ATOM 12417 C C . ASN B 1 603 ? -10.859 2.875 32.188 1 91.38 603 ASN B C 1
ATOM 12419 O O . ASN B 1 603 ? -11.008 2.186 33.219 1 91.38 603 ASN B O 1
ATOM 12423 N N . ASN B 1 604 ? -11.703 3.797 31.875 1 89.12 604 ASN B N 1
ATOM 12424 C CA . ASN B 1 604 ? -12.945 3.973 32.625 1 89.12 604 ASN B CA 1
ATOM 12425 C C . ASN B 1 604 ? -14.062 3.109 32.031 1 89.12 604 ASN B C 1
ATOM 12427 O O . ASN B 1 604 ? -14.031 2.73 30.875 1 89.12 604 ASN B O 1
ATOM 12431 N N . ALA B 1 605 ? -15.016 2.715 32.812 1 88.62 605 ALA B N 1
ATOM 12432 C CA . ALA B 1 605 ? -16.141 1.868 32.406 1 88.62 605 ALA B CA 1
ATOM 12433 C C . ALA B 1 605 ? -16.953 2.523 31.297 1 88.62 605 ALA B C 1
ATOM 12435 O O . ALA B 1 605 ? -17.484 1.837 30.422 1 88.62 605 ALA B O 1
ATOM 12436 N N . GLU B 1 606 ? -16.938 3.836 31.312 1 89.06 606 GLU B N 1
ATOM 12437 C CA . GLU B 1 606 ? -17.812 4.559 30.391 1 89.06 606 GLU B CA 1
ATOM 12438 C C . GLU B 1 606 ? -17.156 4.73 29.031 1 89.06 606 GLU B C 1
ATOM 12440 O O . GLU B 1 606 ? -17.844 4.859 28.016 1 89.06 606 GLU B O 1
ATOM 12445 N N . SER B 1 607 ? -15.922 4.789 29.031 1 94.44 607 SER B N 1
ATOM 12446 C CA . SER B 1 607 ? -15.25 5.059 27.766 1 94.44 607 SER B CA 1
ATOM 12447 C C . SER B 1 607 ? -13.797 4.609 27.797 1 94.44 607 SER B C 1
ATOM 12449 O O . SER B 1 607 ? -13.125 4.758 28.828 1 94.44 607 SER B O 1
ATOM 12451 N N . ARG B 1 608 ? -13.25 4.066 26.734 1 95.31 608 ARG B N 1
ATOM 12452 C CA . ARG B 1 608 ? -11.852 3.66 26.594 1 95.31 608 ARG B CA 1
ATOM 12453 C C . ARG B 1 608 ? -11.023 4.773 25.953 1 95.31 608 ARG B C 1
ATOM 12455 O O . ARG B 1 608 ? -9.859 4.562 25.609 1 95.31 608 ARG B O 1
ATOM 12462 N N . GLN B 1 609 ? -11.578 6.008 25.766 1 97.75 609 GLN B N 1
ATOM 12463 C CA . GLN B 1 609 ? -10.891 7.133 25.125 1 97.75 609 GLN B CA 1
ATOM 12464 C C . GLN B 1 609 ? -9.875 7.758 26.078 1 97.75 609 GLN B C 1
ATOM 12466 O O . GLN B 1 609 ? -10.242 8.297 27.125 1 97.75 609 GLN B O 1
ATOM 12471 N N . PRO B 1 610 ? -8.594 7.672 25.734 1 98.06 610 PRO B N 1
ATOM 12472 C CA . PRO B 1 610 ? -7.598 8.422 26.5 1 98.06 610 PRO B CA 1
ATOM 12473 C C . PRO B 1 610 ? -7.508 9.891 26.078 1 98.06 610 PRO B C 1
ATOM 12475 O O . PRO B 1 610 ? -7.977 10.25 25 1 98.06 610 PRO B O 1
ATOM 12478 N N . SER B 1 611 ? -6.98 10.766 27.016 1 98.12 611 SER B N 1
ATOM 12479 C CA . SER B 1 611 ? -6.516 12.078 26.562 1 98.12 611 SER B CA 1
ATOM 12480 C C . SER B 1 611 ? -5.262 11.961 25.703 1 98.12 611 SER B C 1
ATOM 12482 O O . SER B 1 611 ? -4.551 10.953 25.766 1 98.12 611 SER B O 1
ATOM 12484 N N . GLY B 1 612 ? -5.059 12.852 24.828 1 97.94 612 GLY B N 1
ATOM 12485 C CA . GLY B 1 612 ? -3.902 12.836 23.953 1 97.94 612 GLY B CA 1
ATOM 12486 C C . GLY B 1 612 ? -3.703 14.141 23.203 1 97.94 612 GLY B C 1
ATOM 12487 O O . GLY B 1 612 ? -4.156 15.195 23.656 1 97.94 612 GLY B O 1
ATOM 12488 N N . ALA B 1 613 ? -3.057 14.117 22.094 1 98.06 613 ALA B N 1
ATOM 12489 C CA . ALA B 1 613 ? -2.691 15.32 21.359 1 98.06 613 ALA B CA 1
ATOM 12490 C C . ALA B 1 613 ? -3.932 16.109 20.969 1 98.06 613 ALA B C 1
ATOM 12492 O O . ALA B 1 613 ? -3.92 17.344 20.984 1 98.06 613 ALA B O 1
ATOM 12493 N N . TYR B 1 614 ? -4.98 15.359 20.609 1 98.44 614 TYR B N 1
ATOM 12494 C CA . TYR B 1 614 ? -6.215 16 20.172 1 98.44 614 TYR B CA 1
ATOM 12495 C C . TYR B 1 614 ? -7.184 16.188 21.328 1 98.44 614 TYR B C 1
ATOM 12497 O O . TYR B 1 614 ? -7.773 17.25 21.484 1 98.44 614 TYR B O 1
ATOM 12505 N N . ILE B 1 615 ? -7.344 15.172 22.125 1 98.62 615 ILE B N 1
ATOM 12506 C CA . ILE B 1 615 ? -8.461 15.023 23.062 1 98.62 615 ILE B CA 1
ATOM 12507 C C . ILE B 1 615 ? -8.047 15.516 24.438 1 98.62 615 ILE B C 1
ATOM 12509 O O . ILE B 1 615 ? -6.93 15.258 24.891 1 98.62 615 ILE B O 1
ATOM 12513 N N . PHE B 1 616 ? -8.883 16.25 25.125 1 98.38 616 PHE B N 1
ATOM 12514 C CA . PHE B 1 616 ? -8.812 16.562 26.547 1 98.38 616 PHE B CA 1
ATOM 12515 C C . PHE B 1 616 ? -9.891 15.797 27.312 1 98.38 616 PHE B C 1
ATOM 12517 O O . PHE B 1 616 ? -11.086 16 27.078 1 98.38 616 PHE B O 1
ATOM 12524 N N . ARG B 1 617 ? -9.477 14.914 28.094 1 98.06 617 ARG B N 1
ATOM 12525 C CA . ARG B 1 617 ? -10.406 14.156 28.922 1 98.06 617 ARG B CA 1
ATOM 12526 C C . ARG B 1 617 ? -9.82 13.898 30.297 1 98.06 617 ARG B C 1
ATOM 12528 O O . ARG B 1 617 ? -9.164 12.883 30.516 1 98.06 617 ARG B O 1
ATOM 12535 N N . PRO B 1 618 ? -10.18 14.75 31.234 1 96.56 618 PRO B N 1
ATOM 12536 C CA . PRO B 1 618 ? -9.711 14.516 32.594 1 96.56 618 PRO B CA 1
ATOM 12537 C C . PRO B 1 618 ? -10.484 13.398 33.312 1 96.56 618 PRO B C 1
ATOM 12539 O O . PRO B 1 618 ? -11.672 13.195 33.031 1 96.56 618 PRO B O 1
ATOM 12542 N N . ASN B 1 619 ? -9.844 12.758 34.219 1 93.75 619 ASN B N 1
ATOM 12543 C CA . ASN B 1 619 ? -10.492 11.688 35 1 93.75 619 ASN B CA 1
ATOM 12544 C C . ASN B 1 619 ? -11.578 12.234 35.906 1 93.75 619 ASN B C 1
ATOM 12546 O O . ASN B 1 619 ? -12.484 11.492 36.312 1 93.75 619 ASN B O 1
ATOM 12550 N N . SER B 1 620 ? -11.328 13.422 36.312 1 91.69 620 SER B N 1
ATOM 12551 C CA . SER B 1 620 ? -12.266 14.078 37.219 1 91.69 620 SER B CA 1
ATOM 12552 C C . SER B 1 620 ? -12.383 15.57 36.875 1 91.69 620 SER B C 1
ATOM 12554 O O . SER B 1 620 ? -11.461 16.172 36.344 1 91.69 620 SER B O 1
ATOM 12556 N N . SER B 1 621 ? -13.562 16.109 37.25 1 91.81 621 SER B N 1
ATOM 12557 C CA . SER B 1 621 ? -13.766 17.547 37.062 1 91.81 621 SER B CA 1
ATOM 12558 C C . SER B 1 621 ? -13.078 18.359 38.156 1 91.81 621 SER B C 1
ATOM 12560 O O . SER B 1 621 ? -12.984 19.578 38.062 1 91.81 621 SER B O 1
ATOM 12562 N N . THR B 1 622 ? -12.633 17.672 39.125 1 94.81 622 THR B N 1
ATOM 12563 C CA . THR B 1 622 ? -11.906 18.344 40.219 1 94.81 622 THR B CA 1
ATOM 12564 C C . THR B 1 622 ? -10.398 18.25 40 1 94.81 622 THR B C 1
ATOM 12566 O O . THR B 1 622 ? -9.836 17.156 40.031 1 94.81 622 THR B O 1
ATOM 12569 N N . PRO B 1 623 ? -9.797 19.344 39.75 1 97.06 623 PRO B N 1
ATOM 12570 C CA . PRO B 1 623 ? -8.344 19.297 39.531 1 97.06 623 PRO B CA 1
ATOM 12571 C C . PRO B 1 623 ? -7.547 19.188 40.812 1 97.06 623 PRO B C 1
ATOM 12573 O O . PRO B 1 623 ? -8.094 19.391 41.906 1 97.06 623 PRO B O 1
ATOM 12576 N N . PHE B 1 624 ? -6.312 18.75 40.75 1 97.56 624 PHE B N 1
ATOM 12577 C CA . PHE B 1 624 ? -5.371 18.688 41.844 1 97.56 624 PHE B CA 1
ATOM 12578 C C . PHE B 1 624 ? -4.645 20.016 42.031 1 97.56 624 PHE B C 1
ATOM 12580 O O . PHE B 1 624 ? -4.137 20.578 41.031 1 97.56 624 PHE B O 1
ATOM 12587 N N . ILE B 1 625 ? -4.648 20.547 43.25 1 96.88 625 ILE B N 1
ATOM 12588 C CA . ILE B 1 625 ? -3.918 21.781 43.531 1 96.88 625 ILE B CA 1
ATOM 12589 C C . ILE B 1 625 ? -2.42 21.484 43.594 1 96.88 625 ILE B C 1
ATOM 12591 O O . ILE B 1 625 ? -2.002 20.453 44.094 1 96.88 625 ILE B O 1
ATOM 12595 N N . ILE B 1 626 ? -1.667 22.281 43.031 1 96.12 626 ILE B N 1
ATOM 12596 C CA . ILE B 1 626 ? -0.226 22.062 43 1 96.12 626 ILE B CA 1
ATOM 12597 C C . ILE B 1 626 ? 0.373 22.438 44.344 1 96.12 626 ILE B C 1
ATOM 12599 O O . ILE B 1 626 ? 1.18 21.703 44.906 1 96.12 626 ILE B O 1
ATOM 12603 N N . SER B 1 627 ? 0.032 23.656 44.781 1 93.81 627 SER B N 1
ATOM 12604 C CA . SER B 1 627 ? 0.496 24.062 46.125 1 93.81 627 SER B CA 1
ATOM 12605 C C . SER B 1 627 ? -0.465 25.062 46.75 1 93.81 627 SER B C 1
ATOM 12607 O O . SER B 1 627 ? -0.983 25.953 46.062 1 93.81 627 SER B O 1
ATOM 12609 N N . LYS B 1 628 ? -0.606 24.891 48.062 1 88.5 628 LYS B N 1
ATOM 12610 C CA . LYS B 1 628 ? -1.437 25.812 48.812 1 88.5 628 LYS B CA 1
ATOM 12611 C C . LYS B 1 628 ? -0.583 26.875 49.5 1 88.5 628 LYS B C 1
ATOM 12613 O O . LYS B 1 628 ? -1.069 27.953 49.812 1 88.5 628 LYS B O 1
ATOM 12618 N N . MET B 1 629 ? 0.603 26.484 49.875 1 84.19 629 MET B N 1
ATOM 12619 C CA . MET B 1 629 ? 1.559 27.391 50.5 1 84.19 629 MET B CA 1
ATOM 12620 C C . MET B 1 629 ? 2.775 27.594 49.594 1 84.19 629 MET B C 1
ATOM 12622 O O . MET B 1 629 ? 3.357 26.641 49.094 1 84.19 629 MET B O 1
ATOM 12626 N N . ILE B 1 630 ? 2.996 28.906 49.438 1 92.12 630 ILE B N 1
ATOM 12627 C CA . ILE B 1 630 ? 4.051 29.172 48.469 1 92.12 630 ILE B CA 1
ATOM 12628 C C . ILE B 1 630 ? 5.156 30 49.125 1 92.12 630 ILE B C 1
ATOM 12630 O O . ILE B 1 630 ? 4.965 30.562 50.188 1 92.12 630 ILE B O 1
ATOM 12634 N N . LYS B 1 631 ? 6.34 29.859 48.531 1 91.88 631 LYS B N 1
ATOM 12635 C CA . LYS B 1 631 ? 7.461 30.734 48.906 1 91.88 631 LYS B CA 1
ATOM 12636 C C . LYS B 1 631 ? 7.543 31.938 47.969 1 91.88 631 LYS B C 1
ATOM 12638 O O . LYS B 1 631 ? 7.168 31.859 46.781 1 91.88 631 LYS B O 1
ATOM 12643 N N . VAL B 1 632 ? 7.988 33.094 48.594 1 93.75 632 VAL B N 1
ATOM 12644 C CA . VAL B 1 632 ? 7.973 34.312 47.75 1 93.75 632 VAL B CA 1
ATOM 12645 C C . VAL B 1 632 ? 9.234 35.125 48 1 93.75 632 VAL B C 1
ATOM 12647 O O . VAL B 1 632 ? 9.844 35.031 49.062 1 93.75 632 VAL B O 1
ATOM 12650 N N . ASP B 1 633 ? 9.664 35.719 46.969 1 92.69 633 ASP B N 1
ATOM 12651 C CA . ASP B 1 633 ? 10.57 36.875 47 1 92.69 633 ASP B CA 1
ATOM 12652 C C . ASP B 1 633 ? 9.938 38.094 46.375 1 92.69 633 ASP B C 1
ATOM 12654 O O . ASP B 1 633 ? 9.102 37.969 45.469 1 92.69 633 ASP B O 1
ATOM 12658 N N . SER B 1 634 ? 10.25 39.25 46.938 1 94.12 634 SER B N 1
ATOM 12659 C CA . SER B 1 634 ? 9.633 40.438 46.344 1 94.12 634 SER B CA 1
ATOM 12660 C C . SER B 1 634 ? 10.633 41.562 46.25 1 94.12 634 SER B C 1
ATOM 12662 O O . SER B 1 634 ? 11.664 41.562 46.906 1 94.12 634 SER B O 1
ATOM 12664 N N . VAL B 1 635 ? 10.367 42.406 45.344 1 92.94 635 VAL B N 1
ATOM 12665 C CA . VAL B 1 635 ? 11.148 43.625 45.188 1 92.94 635 VAL B CA 1
ATOM 12666 C C . VAL B 1 635 ? 10.219 44.812 44.844 1 92.94 635 VAL B C 1
ATOM 12668 O O . VAL B 1 635 ? 9.25 44.625 44.094 1 92.94 635 VAL B O 1
ATOM 12671 N N . LYS B 1 636 ? 10.422 45.938 45.469 1 92.44 636 LYS B N 1
ATOM 12672 C CA . LYS B 1 636 ? 9.695 47.188 45.188 1 92.44 636 LYS B CA 1
ATOM 12673 C C . LYS B 1 636 ? 10.648 48.312 44.844 1 92.44 636 LYS B C 1
ATOM 12675 O O . LYS B 1 636 ? 11.547 48.625 45.656 1 92.44 636 LYS B O 1
ATOM 12680 N N . ASN B 1 637 ? 10.578 48.812 43.719 1 91.31 637 ASN B N 1
ATOM 12681 C CA . ASN B 1 637 ? 11.328 50 43.344 1 91.31 637 ASN B CA 1
ATOM 12682 C C . ASN B 1 637 ? 10.508 50.906 42.438 1 91.31 637 ASN B C 1
ATOM 12684 O O . ASN B 1 637 ? 9.328 50.656 42.188 1 91.31 637 ASN B O 1
ATOM 12688 N N . ALA B 1 638 ? 11.055 52 41.969 1 89.38 638 ALA B N 1
ATOM 12689 C CA . ALA B 1 638 ? 10.336 53.031 41.219 1 89.38 638 ALA B CA 1
ATOM 12690 C C . ALA B 1 638 ? 9.992 52.531 39.812 1 89.38 638 ALA B C 1
ATOM 12692 O O . ALA B 1 638 ? 9.055 53.062 39.188 1 89.38 638 ALA B O 1
ATOM 12693 N N . VAL B 1 639 ? 10.68 51.594 39.344 1 94.75 639 VAL B N 1
ATOM 12694 C CA . VAL B 1 639 ? 10.508 51.094 37.969 1 94.75 639 VAL B CA 1
ATOM 12695 C C . VAL B 1 639 ? 9.453 50 37.938 1 94.75 639 VAL B C 1
ATOM 12697 O O . VAL B 1 639 ? 8.641 49.938 37 1 94.75 639 VAL B O 1
ATOM 12700 N N . LEU B 1 640 ? 9.508 49.094 38.875 1 95.75 640 LEU B N 1
ATOM 12701 C CA . LEU B 1 640 ? 8.547 48 38.969 1 95.75 640 LEU B CA 1
ATOM 12702 C C . LEU B 1 640 ? 8.469 47.438 40.375 1 95.75 640 LEU B C 1
ATOM 12704 O O . LEU B 1 640 ? 9.336 47.719 41.219 1 95.75 640 LEU B O 1
ATOM 12708 N N . GLN B 1 641 ? 7.398 46.812 40.594 1 95.88 641 GLN B N 1
ATOM 12709 C CA . GLN B 1 641 ? 7.203 45.969 41.781 1 95.88 641 GLN B CA 1
ATOM 12710 C C . GLN B 1 641 ? 6.914 44.5 41.375 1 95.88 641 GLN B C 1
ATOM 12712 O O . GLN B 1 641 ? 6.141 44.25 40.438 1 95.88 641 GLN B O 1
ATOM 12717 N N . GLU B 1 642 ? 7.652 43.594 41.969 1 94.81 642 GLU B N 1
ATOM 12718 C CA . GLU B 1 642 ? 7.523 42.188 41.562 1 94.81 642 GLU B CA 1
ATOM 12719 C C . GLU B 1 642 ? 7.406 41.281 42.781 1 94.81 642 GLU B C 1
ATOM 12721 O O . GLU B 1 642 ? 8.062 41.531 43.812 1 94.81 642 GLU B O 1
ATOM 12726 N N . VAL B 1 643 ? 6.535 40.344 42.656 1 96.19 643 VAL B N 1
ATOM 12727 C CA . VAL B 1 643 ? 6.434 39.219 43.625 1 96.19 643 VAL B CA 1
ATOM 12728 C C . VAL B 1 643 ? 6.719 37.906 42.906 1 96.19 643 VAL B C 1
ATOM 12730 O O . VAL B 1 643 ? 5.977 37.5 42 1 96.19 643 VAL B O 1
ATOM 12733 N N . ARG B 1 644 ? 7.832 37.25 43.25 1 96.06 644 ARG B N 1
ATOM 12734 C CA . ARG B 1 644 ? 8.234 35.969 42.688 1 96.06 644 ARG B CA 1
ATOM 12735 C C . ARG B 1 644 ? 7.715 34.812 43.531 1 96.06 644 ARG B C 1
ATOM 12737 O O . ARG B 1 644 ? 8.102 34.656 44.688 1 96.06 644 ARG B O 1
ATOM 12744 N N . GLN B 1 645 ? 6.887 34.031 42.875 1 96.19 645 GLN B N 1
ATOM 12745 C CA . GLN B 1 645 ? 6.188 33 43.594 1 96.19 645 GLN B CA 1
ATOM 12746 C C . GLN B 1 645 ? 6.691 31.609 43.188 1 96.19 645 GLN B C 1
ATOM 12748 O O . GLN B 1 645 ? 6.793 31.312 42 1 96.19 645 GLN B O 1
ATOM 12753 N N . TRP B 1 646 ? 7.047 30.797 44.156 1 95.44 646 TRP B N 1
ATOM 12754 C CA . TRP B 1 646 ? 7.465 29.422 43.969 1 95.44 646 TRP B CA 1
ATOM 12755 C C . TRP B 1 646 ? 6.387 28.453 44.438 1 95.44 646 TRP B C 1
ATOM 12757 O O . TRP B 1 646 ? 6.234 28.219 45.625 1 95.44 646 TRP B O 1
ATOM 12767 N N . PHE B 1 647 ? 5.664 27.844 43.531 1 96.62 647 PHE B N 1
ATOM 12768 C CA . PHE B 1 647 ? 4.59 26.906 43.844 1 96.62 647 PHE B CA 1
ATOM 12769 C C . PHE B 1 647 ? 5.137 25.5 44.031 1 96.62 647 PHE B C 1
ATOM 12771 O O . PHE B 1 647 ? 4.508 24.656 44.688 1 96.62 647 PHE B O 1
ATOM 12778 N N . GLY B 1 648 ? 6.273 25.25 43.438 1 93.25 648 GLY B N 1
ATOM 12779 C CA . GLY B 1 648 ? 6.934 23.953 43.5 1 93.25 648 GLY B CA 1
ATOM 12780 C C . GLY B 1 648 ? 8.039 23.797 42.469 1 93.25 648 GLY B C 1
ATOM 12781 O O . GLY B 1 648 ? 8.352 24.734 41.75 1 93.25 648 GLY B O 1
ATOM 12782 N N . PRO B 1 649 ? 8.625 22.609 42.438 1 91.12 649 PRO B N 1
ATOM 12783 C CA . PRO B 1 649 ? 9.82 22.406 41.625 1 91.12 649 PRO B CA 1
ATOM 12784 C C . PRO B 1 649 ? 9.562 22.609 40.125 1 91.12 649 PRO B C 1
ATOM 12786 O O . PRO B 1 649 ? 10.492 22.844 39.344 1 91.12 649 PRO B O 1
ATOM 12789 N N . TRP B 1 650 ? 8.328 22.547 39.75 1 95.81 650 TRP B N 1
ATOM 12790 C CA . TRP B 1 650 ? 8.102 22.609 38.312 1 95.81 650 TRP B CA 1
ATOM 12791 C C . TRP B 1 650 ? 7.078 23.688 37.938 1 95.81 650 TRP B C 1
ATOM 12793 O O . TRP B 1 650 ? 6.57 23.719 36.844 1 95.81 650 TRP B O 1
ATOM 12803 N N . VAL B 1 651 ? 6.672 24.531 38.906 1 97.81 651 VAL B N 1
ATOM 12804 C CA . VAL B 1 651 ? 5.754 25.641 38.625 1 97.81 651 VAL B CA 1
ATOM 12805 C C . VAL B 1 651 ? 6.184 26.875 39.375 1 97.81 651 VAL B C 1
ATOM 12807 O O . VAL B 1 651 ? 6.285 26.844 40.625 1 97.81 651 VAL B O 1
ATOM 12810 N N . THR B 1 652 ? 6.438 27.906 38.719 1 97.19 652 THR B N 1
ATOM 12811 C CA . THR B 1 652 ? 6.742 29.203 39.312 1 97.19 652 THR B CA 1
ATOM 12812 C C . THR B 1 652 ? 5.988 30.328 38.594 1 97.19 652 THR B C 1
ATOM 12814 O O . THR B 1 652 ? 5.508 30.141 37.469 1 97.19 652 THR B O 1
ATOM 12817 N N . GLN B 1 653 ? 5.816 31.453 39.25 1 97.25 653 GLN B N 1
ATOM 12818 C CA . GLN B 1 653 ? 5.148 32.625 38.688 1 97.25 653 GLN B CA 1
ATOM 12819 C C . GLN B 1 653 ? 5.773 33.906 39.188 1 97.25 653 GLN B C 1
ATOM 12821 O O . GLN B 1 653 ? 6.156 34.031 40.344 1 97.25 653 GLN B O 1
ATOM 12826 N N . VAL B 1 654 ? 5.902 34.844 38.344 1 96.88 654 VAL B N 1
ATOM 12827 C CA . VAL B 1 654 ? 6.277 36.219 38.719 1 96.88 654 VAL B CA 1
ATOM 12828 C C . VAL B 1 654 ? 5.102 37.156 38.469 1 96.88 654 VAL B C 1
ATOM 12830 O O . VAL B 1 654 ? 4.562 37.219 37.375 1 96.88 654 VAL B O 1
ATOM 12833 N N . VAL B 1 655 ? 4.637 37.812 39.5 1 97.25 655 VAL B N 1
ATOM 12834 C CA . VAL B 1 655 ? 3.631 38.844 39.406 1 97.25 655 VAL B CA 1
ATOM 12835 C C . VAL B 1 655 ? 4.312 40.219 39.312 1 97.25 655 VAL B C 1
ATOM 12837 O O . VAL B 1 655 ? 5.062 40.594 40.219 1 97.25 655 VAL B O 1
ATOM 12840 N N . ARG B 1 656 ? 4.043 40.906 38.281 1 97.56 656 ARG B N 1
ATOM 12841 C CA . ARG B 1 656 ? 4.793 42.156 38.031 1 97.56 656 ARG B CA 1
ATOM 12842 C C . ARG B 1 656 ? 3.855 43.312 37.719 1 97.56 656 ARG B C 1
ATOM 12844 O O . ARG B 1 656 ? 2.855 43.156 37.031 1 97.56 656 ARG B O 1
ATOM 12851 N N . LEU B 1 657 ? 4.145 44.375 38.312 1 97.62 657 LEU B N 1
ATOM 12852 C CA . LEU B 1 657 ? 3.463 45.625 38.031 1 97.62 657 LEU B CA 1
ATOM 12853 C C . LEU B 1 657 ? 4.469 46.75 37.719 1 97.62 657 LEU B C 1
ATOM 12855 O O . LEU B 1 657 ? 5.254 47.125 38.562 1 97.62 657 LEU B O 1
ATOM 12859 N N . TYR B 1 658 ? 4.488 47.25 36.531 1 97.19 658 TYR B N 1
ATOM 12860 C CA . TYR B 1 658 ? 5.379 48.344 36.125 1 97.19 658 TYR B CA 1
ATOM 12861 C C . TYR B 1 658 ? 4.789 49.688 36.469 1 97.19 658 TYR B C 1
ATOM 12863 O O . TYR B 1 658 ? 3.574 49.844 36.625 1 97.19 658 TYR B O 1
ATOM 12871 N N . LYS B 1 659 ? 5.629 50.688 36.469 1 94.69 659 LYS B N 1
ATOM 12872 C CA . LYS B 1 659 ? 5.293 52 36.938 1 94.69 659 LYS B CA 1
ATOM 12873 C C . LYS B 1 659 ? 4.125 52.594 36.125 1 94.69 659 LYS B C 1
ATOM 12875 O O . LYS B 1 659 ? 3.211 53.188 36.719 1 94.69 659 LYS B O 1
ATOM 12880 N N . ASP B 1 660 ? 4.125 52.375 34.875 1 92.62 660 ASP B N 1
ATOM 12881 C CA . ASP B 1 660 ? 3.137 53.062 34.031 1 92.62 660 ASP B CA 1
ATOM 12882 C C . ASP B 1 660 ? 2.225 52.062 33.344 1 92.62 660 ASP B C 1
ATOM 12884 O O . ASP B 1 660 ? 1.671 52.344 32.281 1 92.62 660 ASP B O 1
ATOM 12888 N N . SER B 1 661 ? 2.023 50.938 34 1 95.25 661 SER B N 1
ATOM 12889 C CA . SER B 1 661 ? 1.217 49.875 33.375 1 95.25 661 SER B CA 1
ATOM 12890 C C . SER B 1 661 ? -0.194 49.844 33.969 1 95.25 661 SER B C 1
ATOM 12892 O O . SER B 1 661 ? -0.374 49.938 35.156 1 95.25 661 SER B O 1
ATOM 12894 N N . ARG B 1 662 ? -1.188 49.688 33.062 1 96.62 662 ARG B N 1
ATOM 12895 C CA . ARG B 1 662 ? -2.582 49.562 33.469 1 96.62 662 ARG B CA 1
ATOM 12896 C C . ARG B 1 662 ? -2.99 48.094 33.531 1 96.62 662 ARG B C 1
ATOM 12898 O O . ARG B 1 662 ? -4.172 47.781 33.719 1 96.62 662 ARG B O 1
ATOM 12905 N N . GLN B 1 663 ? -2.117 47.188 33.312 1 97.5 663 GLN B N 1
ATOM 12906 C CA . GLN B 1 663 ? -2.357 45.75 33.406 1 97.5 663 GLN B CA 1
ATOM 12907 C C . GLN B 1 663 ? -1.347 45.094 34.344 1 97.5 663 GLN B C 1
ATOM 12909 O O . GLN B 1 663 ? -0.243 45.594 34.531 1 97.5 663 GLN B O 1
ATOM 12914 N N . LEU B 1 664 ? -1.766 44 34.906 1 98.12 664 LEU B N 1
ATOM 12915 C CA . LEU B 1 664 ? -0.912 43.156 35.75 1 98.12 664 LEU B CA 1
ATOM 12916 C C . LEU B 1 664 ? -0.293 42.031 34.938 1 98.12 664 LEU B C 1
ATOM 12918 O O . LEU B 1 664 ? -0.995 41.344 34.188 1 98.12 664 LEU B O 1
ATOM 12922 N N . GLU B 1 665 ? 1.017 41.875 35 1 98.19 665 GLU B N 1
ATOM 12923 C CA . GLU B 1 665 ? 1.699 40.844 34.25 1 98.19 665 GLU B CA 1
ATOM 12924 C C . GLU B 1 665 ? 1.933 39.594 35.156 1 98.19 665 GLU B C 1
ATOM 12926 O O . GLU B 1 665 ? 2.479 39.719 36.25 1 98.19 665 GLU B O 1
ATOM 12931 N N . LEU B 1 666 ? 1.478 38.5 34.688 1 98.44 666 LEU B N 1
ATOM 12932 C CA . LEU B 1 666 ? 1.772 37.219 35.281 1 98.44 666 LEU B CA 1
ATOM 12933 C C . LEU B 1 666 ? 2.643 36.344 34.375 1 98.44 666 LEU B C 1
ATOM 12935 O O . LEU B 1 666 ? 2.168 35.844 33.344 1 98.44 666 LEU B O 1
ATOM 12939 N N . GLU B 1 667 ? 3.875 36.156 34.719 1 97.62 667 GLU B N 1
ATOM 12940 C CA . GLU B 1 667 ? 4.762 35.281 33.969 1 97.62 667 GLU B CA 1
ATOM 12941 C C . GLU B 1 667 ? 4.848 33.906 34.594 1 97.62 667 GLU B C 1
ATOM 12943 O O . GLU B 1 667 ? 5.34 33.75 35.719 1 97.62 667 GLU B O 1
ATOM 12948 N N . TRP B 1 668 ? 4.332 32.938 33.906 1 97.75 668 TRP B N 1
ATOM 12949 C CA . TRP B 1 668 ? 4.332 31.578 34.438 1 97.75 668 TRP B CA 1
ATOM 12950 C C . TRP B 1 668 ? 5.426 30.734 33.812 1 97.75 668 TRP B C 1
ATOM 12952 O O . TRP B 1 668 ? 5.754 30.922 32.625 1 97.75 668 TRP B O 1
ATOM 12962 N N . THR B 1 669 ? 6.066 29.812 34.531 1 97.56 669 THR B N 1
ATOM 12963 C CA . THR B 1 669 ? 6.977 28.781 34.062 1 97.56 669 THR B CA 1
ATOM 12964 C C . THR B 1 669 ? 6.512 27.406 34.562 1 97.56 669 THR B C 1
ATOM 12966 O O . THR B 1 669 ? 6.406 27.172 35.75 1 97.56 669 THR B O 1
ATOM 12969 N N . VAL B 1 670 ? 6.188 26.594 33.594 1 97.69 670 VAL B N 1
ATOM 12970 C CA . VAL B 1 670 ? 5.668 25.281 33.938 1 97.69 670 VAL B CA 1
ATOM 12971 C C . VAL B 1 670 ? 6.527 24.203 33.281 1 97.69 670 VAL B C 1
ATOM 12973 O O . VAL B 1 670 ? 6.758 24.234 32.062 1 97.69 670 VAL B O 1
ATOM 12976 N N . GLY B 1 671 ? 6.988 23.281 34.094 1 95.06 671 GLY B N 1
ATOM 12977 C CA . GLY B 1 671 ? 7.734 22.141 33.562 1 95.06 671 GLY B CA 1
ATOM 12978 C C . GLY B 1 671 ? 9.102 21.984 34.219 1 95.06 671 GLY B C 1
ATOM 12979 O O . GLY B 1 671 ? 9.586 22.891 34.875 1 95.06 671 GLY B O 1
ATOM 12980 N N . PRO B 1 672 ? 9.703 20.922 34.125 1 95.62 672 PRO B N 1
ATOM 12981 C CA . PRO B 1 672 ? 9.172 19.719 33.469 1 95.62 672 PRO B CA 1
ATOM 12982 C C . PRO B 1 672 ? 8.062 19.062 34.281 1 95.62 672 PRO B C 1
ATOM 12984 O O . PRO B 1 672 ? 8.258 18.719 35.438 1 95.62 672 PRO B O 1
ATOM 12987 N N . VAL B 1 673 ? 6.914 18.875 33.562 1 97.56 673 VAL B N 1
ATOM 12988 C CA . VAL B 1 673 ? 5.77 18.281 34.25 1 97.56 673 VAL B CA 1
ATOM 12989 C C . VAL B 1 673 ? 6.086 16.844 34.656 1 97.56 673 VAL B C 1
ATOM 12991 O O . VAL B 1 673 ? 6.41 16.016 33.812 1 97.56 673 VAL B O 1
ATOM 12994 N N . PRO B 1 674 ? 6.027 16.547 35.969 1 96.38 674 PRO B N 1
ATOM 12995 C CA . PRO B 1 674 ? 6.422 15.219 36.406 1 96.38 674 PRO B CA 1
ATOM 12996 C C . PRO B 1 674 ? 5.406 14.141 36.031 1 96.38 674 PRO B C 1
ATOM 12998 O O . PRO B 1 674 ? 4.199 14.383 36.094 1 96.38 674 PRO B O 1
ATOM 13001 N N . VAL B 1 675 ? 5.883 12.992 35.625 1 96 675 VAL B N 1
ATOM 13002 C CA . VAL B 1 675 ? 5.004 11.883 35.281 1 96 675 VAL B CA 1
ATOM 13003 C C . VAL B 1 675 ? 5.484 10.602 35.938 1 96 675 VAL B C 1
ATOM 13005 O O . VAL B 1 675 ? 5.035 9.508 35.594 1 96 675 VAL B O 1
ATOM 13008 N N . GLY B 1 676 ? 6.441 10.641 36.844 1 94.81 676 GLY B N 1
ATOM 13009 C CA . GLY B 1 676 ? 6.977 9.484 37.562 1 94.81 676 GLY B CA 1
ATOM 13010 C C . GLY B 1 676 ? 5.918 8.695 38.312 1 94.81 676 GLY B C 1
ATOM 13011 O O . GLY B 1 676 ? 6.09 7.504 38.562 1 94.81 676 GLY B O 1
ATOM 13012 N N . ASP B 1 677 ? 4.898 9.32 38.719 1 96.12 677 ASP B N 1
ATOM 13013 C CA . ASP B 1 677 ? 3.797 8.68 39.438 1 96.12 677 ASP B CA 1
ATOM 13014 C C . ASP B 1 677 ? 2.891 7.914 38.469 1 96.12 677 ASP B C 1
ATOM 13016 O O . ASP B 1 677 ? 1.896 7.316 38.875 1 96.12 677 ASP B O 1
ATOM 13020 N N . GLY B 1 678 ? 3.156 7.984 37.188 1 95.56 678 GLY B N 1
ATOM 13021 C CA . GLY B 1 678 ? 2.391 7.258 36.188 1 95.56 678 GLY B CA 1
ATOM 13022 C C . GLY B 1 678 ? 1.135 7.988 35.75 1 95.56 678 GLY B C 1
ATOM 13023 O O . GLY B 1 678 ? 0.258 7.398 35.094 1 95.56 678 GLY B O 1
ATOM 13024 N N . LEU B 1 679 ? 1.014 9.242 36.062 1 96.81 679 LEU B N 1
ATOM 13025 C CA . LEU B 1 679 ? -0.162 10.031 35.719 1 96.81 679 LEU B CA 1
ATOM 13026 C C . LEU B 1 679 ? 0.196 11.109 34.688 1 96.81 679 LEU B C 1
ATOM 13028 O O . LEU B 1 679 ? 1.169 11.844 34.875 1 96.81 679 LEU B O 1
ATOM 13032 N N . GLY B 1 680 ? -0.524 11.094 33.5 1 97.56 680 GLY B N 1
ATOM 13033 C CA . GLY B 1 680 ? -0.427 12.258 32.625 1 97.56 680 GLY B CA 1
ATOM 13034 C C . GLY B 1 680 ? -1.09 13.492 33.219 1 97.56 680 GLY B C 1
ATOM 13035 O O . GLY B 1 680 ? -2.105 13.391 33.906 1 97.56 680 GLY B O 1
ATOM 13036 N N . LYS B 1 681 ? -0.548 14.664 32.906 1 98.38 681 LYS B N 1
ATOM 13037 C CA . LYS B 1 681 ? -1.037 15.867 33.594 1 98.38 681 LYS B CA 1
ATOM 13038 C C . LYS B 1 681 ? -1.329 16.984 32.594 1 98.38 681 LYS B C 1
ATOM 13040 O O . LYS B 1 681 ? -0.57 17.172 31.625 1 98.38 681 LYS B O 1
ATOM 13045 N N . GLU B 1 682 ? -2.387 17.625 32.781 1 98.56 682 GLU B N 1
ATOM 13046 C CA . GLU B 1 682 ? -2.781 18.844 32.062 1 98.56 682 GLU B CA 1
ATOM 13047 C C . GLU B 1 682 ? -2.889 20.031 33.031 1 98.56 682 GLU B C 1
ATOM 13049 O O . GLU B 1 682 ? -3.861 20.141 33.781 1 98.56 682 GLU B O 1
ATOM 13054 N N . VAL B 1 683 ? -1.959 20.906 32.906 1 98.69 683 VAL B N 1
ATOM 13055 C CA . VAL B 1 683 ? -1.705 21.922 33.938 1 98.69 683 VAL B CA 1
ATOM 13056 C C . VAL B 1 683 ? -2.48 23.188 33.594 1 98.69 683 VAL B C 1
ATOM 13058 O O . VAL B 1 683 ? -2.439 23.672 32.469 1 98.69 683 VAL B O 1
ATOM 13061 N N . ILE B 1 684 ? -3.186 23.766 34.625 1 98.62 684 ILE B N 1
ATOM 13062 C CA . ILE B 1 684 ? -3.998 24.953 34.406 1 98.62 684 ILE B CA 1
ATOM 13063 C C . ILE B 1 684 ? -3.674 26 35.469 1 98.62 684 ILE B C 1
ATOM 13065 O O . ILE B 1 684 ? -3.115 25.672 36.5 1 98.62 684 ILE B O 1
ATOM 13069 N N . THR B 1 685 ? -3.916 27.234 35.125 1 98.5 685 THR B N 1
ATOM 13070 C CA . THR B 1 685 ? -4.086 28.297 36.125 1 98.5 685 THR B CA 1
ATOM 13071 C C . THR B 1 685 ? -5.547 28.734 36.219 1 98.5 685 THR B C 1
ATOM 13073 O O . THR B 1 685 ? -6.289 28.625 35.219 1 98.5 685 THR B O 1
ATOM 13076 N N . ARG B 1 686 ? -5.98 29.062 37.344 1 98.19 686 ARG B N 1
ATOM 13077 C CA . ARG B 1 686 ? -7.387 29.422 37.562 1 98.19 686 ARG B CA 1
ATOM 13078 C C . ARG B 1 686 ? -7.52 30.719 38.344 1 98.19 686 ARG B C 1
ATOM 13080 O O . ARG B 1 686 ? -6.797 30.922 39.312 1 98.19 686 ARG B O 1
ATOM 13087 N N . PHE B 1 687 ? -8.367 31.609 37.906 1 98.38 687 PHE B N 1
ATOM 13088 C CA . PHE B 1 687 ? -8.734 32.875 38.562 1 98.38 687 PHE B CA 1
ATOM 13089 C C . PHE B 1 687 ? -10.141 32.781 39.125 1 98.38 687 PHE B C 1
ATOM 13091 O O . PHE B 1 687 ? -11.109 32.656 38.375 1 98.38 687 PHE B O 1
ATOM 13098 N N . ASP B 1 688 ? -10.25 32.844 40.406 1 97.75 688 ASP B N 1
ATOM 13099 C CA . ASP B 1 688 ? -11.555 32.875 41.062 1 97.75 688 ASP B CA 1
ATOM 13100 C C . ASP B 1 688 ? -11.867 34.281 41.594 1 97.75 688 ASP B C 1
ATOM 13102 O O . ASP B 1 688 ? -11.031 34.906 42.25 1 97.75 688 ASP B O 1
ATOM 13106 N N . THR B 1 689 ? -13 34.844 41.219 1 98.38 689 THR B N 1
ATOM 13107 C CA . THR B 1 689 ? -13.391 36.188 41.594 1 98.38 689 THR B CA 1
ATOM 13108 C C . THR B 1 689 ? -14.812 36.219 42.156 1 98.38 689 THR B C 1
ATOM 13110 O O . THR B 1 689 ? -15.492 35.188 42.188 1 98.38 689 THR B O 1
ATOM 13113 N N . ASN B 1 690 ? -15.195 37.406 42.656 1 97.94 690 ASN B N 1
ATOM 13114 C CA . ASN B 1 690 ? -16.562 37.594 43.094 1 97.94 690 ASN B CA 1
ATOM 13115 C C . ASN B 1 690 ? -17.422 38.219 42 1 97.94 690 ASN B C 1
ATOM 13117 O O . ASN B 1 690 ? -18.484 38.781 42.281 1 97.94 690 ASN B O 1
ATOM 13121 N N . ILE B 1 691 ? -16.953 38.219 40.75 1 98.38 691 ILE B N 1
ATOM 13122 C CA . ILE B 1 691 ? -17.734 38.719 39.625 1 98.38 691 ILE B CA 1
ATOM 13123 C C . ILE B 1 691 ? -18.922 37.781 39.375 1 98.38 691 ILE B C 1
ATOM 13125 O O . ILE B 1 691 ? -18.75 36.594 39.281 1 98.38 691 ILE B O 1
ATOM 13129 N N . ARG B 1 692 ? -20.031 38.375 39.188 1 97.25 692 ARG B N 1
ATOM 13130 C CA . ARG B 1 692 ? -21.25 37.594 38.969 1 97.25 692 ARG B CA 1
ATOM 13131 C C . ARG B 1 692 ? -21.5 37.406 37.469 1 97.25 692 ARG B C 1
ATOM 13133 O O . ARG B 1 692 ? -22.344 38.062 36.875 1 97.25 692 ARG B O 1
ATOM 13140 N N . THR B 1 693 ? -20.984 36.375 36.938 1 96.19 693 THR B N 1
ATOM 13141 C CA . THR B 1 693 ? -20.906 36.188 35.5 1 96.19 693 THR B CA 1
ATOM 13142 C C . THR B 1 693 ? -22.203 35.594 34.938 1 96.19 693 THR B C 1
ATOM 13144 O O . THR B 1 693 ? -22.453 35.594 33.75 1 96.19 693 THR B O 1
ATOM 13147 N N . SER B 1 694 ? -23.125 35.031 35.75 1 94.06 694 SER B N 1
ATOM 13148 C CA . SER B 1 694 ? -24.375 34.406 35.375 1 94.06 694 SER B CA 1
ATOM 13149 C C . SER B 1 694 ? -24.141 33.281 34.375 1 94.06 694 SER B C 1
ATOM 13151 O O . SER B 1 694 ? -24.859 33.156 33.375 1 94.06 694 SER B O 1
ATOM 13153 N N . GLY B 1 695 ? -23.047 32.562 34.562 1 91.38 695 GLY B N 1
ATOM 13154 C CA . GLY B 1 695 ? -22.75 31.375 33.75 1 91.38 695 GLY B CA 1
ATOM 13155 C C . GLY B 1 695 ? -22.109 31.703 32.438 1 91.38 695 GLY B C 1
ATOM 13156 O O . GLY B 1 695 ? -21.875 30.797 31.609 1 91.38 695 GLY B O 1
ATOM 13157 N N . LEU B 1 696 ? -21.75 32.938 32.219 1 94.5 696 LEU B N 1
ATOM 13158 C CA . LEU B 1 696 ? -21.234 33.312 30.891 1 94.5 696 LEU B CA 1
ATOM 13159 C C . LEU B 1 696 ? -19.781 33.75 30.984 1 94.5 696 LEU B C 1
ATOM 13161 O O . LEU B 1 696 ? -19.328 34.219 32.031 1 94.5 696 LEU B O 1
ATOM 13165 N N . PHE B 1 697 ? -19.031 33.531 29.953 1 96.94 697 PHE B N 1
ATOM 13166 C CA . PHE B 1 697 ? -17.703 34.094 29.734 1 96.94 697 PHE B CA 1
ATOM 13167 C C . PHE B 1 697 ? -17.469 34.344 28.25 1 96.94 697 PHE B C 1
ATOM 13169 O O . PHE B 1 697 ? -18.359 34.125 27.422 1 96.94 697 PHE B O 1
ATOM 13176 N N . TYR B 1 698 ? -16.266 34.906 27.859 1 97.56 698 TYR B N 1
ATOM 13177 C CA . TYR B 1 698 ? -16.062 35.406 26.5 1 97.56 698 TYR B CA 1
ATOM 13178 C C . TYR B 1 698 ? -14.648 35.094 26.016 1 97.56 698 TYR B C 1
ATOM 13180 O O . TYR B 1 698 ? -13.68 35.25 26.766 1 97.56 698 TYR B O 1
ATOM 13188 N N . THR B 1 699 ? -14.547 34.562 24.844 1 97.75 699 THR B N 1
ATOM 13189 C CA . THR B 1 699 ? -13.266 34.344 24.188 1 97.75 699 THR B CA 1
ATOM 13190 C C . THR B 1 699 ? -13.297 34.875 22.75 1 97.75 699 THR B C 1
ATOM 13192 O O . THR B 1 699 ? -14.367 35.031 22.172 1 97.75 699 THR B O 1
ATOM 13195 N N . ASP B 1 700 ? -12.188 35.094 22.234 1 97.06 700 ASP B N 1
ATOM 13196 C CA . ASP B 1 700 ? -12.102 35.625 20.875 1 97.06 700 ASP B CA 1
ATOM 13197 C C . ASP B 1 700 ? -12.172 34.5 19.859 1 97.06 700 ASP B C 1
ATOM 13199 O O . ASP B 1 700 ? -11.938 33.312 20.188 1 97.06 700 ASP B O 1
ATOM 13203 N N . SER B 1 701 ? -12.562 34.844 18.641 1 96.88 701 SER B N 1
ATOM 13204 C CA . SER B 1 701 ? -12.453 34 17.469 1 96.88 701 SER B CA 1
ATOM 13205 C C . SER B 1 701 ? -11.234 34.375 16.625 1 96.88 701 SER B C 1
ATOM 13207 O O . SER B 1 701 ? -11.227 35.406 15.977 1 96.88 701 SER B O 1
ATOM 13209 N N . ASN B 1 702 ? -10.227 33.562 16.656 1 97.31 702 ASN B N 1
ATOM 13210 C CA . ASN B 1 702 ? -8.961 33.75 15.945 1 97.31 702 ASN B CA 1
ATOM 13211 C C . ASN B 1 702 ? -8.328 35.094 16.25 1 97.31 702 ASN B C 1
ATOM 13213 O O . ASN B 1 702 ? -7.664 35.688 15.391 1 97.31 702 ASN B O 1
ATOM 13217 N N . GLY B 1 703 ? -8.609 35.625 17.391 1 97.19 703 GLY B N 1
ATOM 13218 C CA . GLY B 1 703 ? -7.98 36.844 17.828 1 97.19 703 GLY B CA 1
ATOM 13219 C C . GLY B 1 703 ? -8.742 38.094 17.391 1 97.19 703 GLY B C 1
ATOM 13220 O O . GLY B 1 703 ? -8.258 39.219 17.562 1 97.19 703 GLY B O 1
ATOM 13221 N N . ARG B 1 704 ? -9.969 37.906 16.938 1 96.38 704 ARG B N 1
ATOM 13222 C CA . ARG B 1 704 ? -10.688 39.031 16.391 1 96.38 704 ARG B CA 1
ATOM 13223 C C . ARG B 1 704 ? -12 39.281 17.125 1 96.38 704 ARG B C 1
ATOM 13225 O O . ARG B 1 704 ? -12 39.656 18.297 1 96.38 704 ARG B O 1
ATOM 13232 N N . GLU B 1 705 ? -13.109 38.781 16.578 1 96.69 705 GLU B N 1
ATOM 13233 C CA . GLU B 1 705 ? -14.375 39.031 17.266 1 96.69 705 GLU B CA 1
ATOM 13234 C C . GLU B 1 705 ? -14.492 38.156 18.5 1 96.69 705 GLU B C 1
ATOM 13236 O O . GLU B 1 705 ? -13.992 37.031 18.531 1 96.69 705 GLU B O 1
ATOM 13241 N N . VAL B 1 706 ? -15.109 38.719 19.531 1 96.69 706 VAL B N 1
ATOM 13242 C CA . VAL B 1 706 ? -15.297 38 20.797 1 96.69 706 VAL B CA 1
ATOM 13243 C C . VAL B 1 706 ? -16.703 37.406 20.844 1 96.69 706 VAL B C 1
ATOM 13245 O O . VAL B 1 706 ? -17.672 38.062 20.438 1 96.69 706 VAL B O 1
ATOM 13248 N N . LEU B 1 707 ? -16.766 36.219 21.25 1 96 707 LEU B N 1
ATOM 13249 C CA . LEU B 1 707 ? -18.031 35.5 21.312 1 96 707 LEU B CA 1
ATOM 13250 C C . LEU B 1 707 ? -18.375 35.125 22.75 1 96 707 LEU B C 1
ATOM 13252 O O . LEU B 1 707 ? -17.484 34.875 23.562 1 96 707 LEU B O 1
ATOM 13256 N N . GLU B 1 708 ? -19.625 35.094 22.984 1 94.38 708 GLU B N 1
ATOM 13257 C CA . GLU B 1 708 ? -20.141 34.594 24.25 1 94.38 708 GLU B CA 1
ATOM 13258 C C . GLU B 1 708 ? -20.047 33.062 24.328 1 94.38 708 GLU B C 1
ATOM 13260 O O . GLU B 1 708 ? -20.344 32.375 23.359 1 94.38 708 GLU B O 1
ATOM 13265 N N . ARG B 1 709 ? -19.5 32.625 25.469 1 93.62 709 ARG B N 1
ATOM 13266 C CA . ARG B 1 709 ? -19.359 31.203 25.688 1 93.62 709 ARG B CA 1
ATOM 13267 C C . ARG B 1 709 ? -20.172 30.75 26.906 1 93.62 709 ARG B C 1
ATOM 13269 O O . ARG B 1 709 ? -20.375 31.531 27.844 1 93.62 709 ARG B O 1
ATOM 13276 N N . ARG B 1 710 ? -20.656 29.5 26.906 1 83.56 710 ARG B N 1
ATOM 13277 C CA . ARG B 1 710 ? -21.375 28.906 28.031 1 83.56 710 ARG B CA 1
ATOM 13278 C C . ARG B 1 710 ? -21.422 27.391 27.891 1 83.56 710 ARG B C 1
ATOM 13280 O O . ARG B 1 710 ? -21.016 26.828 26.859 1 83.56 710 ARG B O 1
ATOM 13287 N N . ASP B 1 711 ? -21.797 26.75 28.938 1 90.12 711 ASP B N 1
ATOM 13288 C CA . ASP B 1 711 ? -22.062 25.312 28.875 1 90.12 711 ASP B CA 1
ATOM 13289 C C . ASP B 1 711 ? -23.422 25.047 28.219 1 90.12 711 ASP B C 1
ATOM 13291 O O . ASP B 1 711 ? -24.266 24.359 28.797 1 90.12 711 ASP B O 1
ATOM 13295 N N . TYR B 1 712 ? -23.547 25.672 27 1 89.19 712 TYR B N 1
ATOM 13296 C CA . TYR B 1 712 ? -24.766 25.547 26.203 1 89.19 712 TYR B CA 1
ATOM 13297 C C . TYR B 1 712 ? -24.438 25.594 24.703 1 89.19 712 TYR B C 1
ATOM 13299 O O . TYR B 1 712 ? -23.344 26.031 24.328 1 89.19 712 TYR B O 1
ATOM 13307 N N . ARG B 1 713 ? -25.469 25.031 23.906 1 92.94 713 ARG B N 1
ATOM 13308 C CA . ARG B 1 713 ? -25.344 25.141 22.453 1 92.94 713 ARG B CA 1
ATOM 13309 C C . ARG B 1 713 ? -26.609 25.766 21.844 1 92.94 713 ARG B C 1
ATOM 13311 O O . ARG B 1 713 ? -27.719 25.328 22.125 1 92.94 713 ARG B O 1
ATOM 13318 N N . PRO B 1 714 ? -26.422 26.688 21 1 89.38 714 PRO B N 1
ATOM 13319 C CA . PRO B 1 714 ? -27.594 27.391 20.453 1 89.38 714 PRO B CA 1
ATOM 13320 C C . PRO B 1 714 ? -28.391 26.516 19.484 1 89.38 714 PRO B C 1
ATOM 13322 O O . PRO B 1 714 ? -29.609 26.703 19.359 1 89.38 714 PRO B O 1
ATOM 13325 N N . THR B 1 715 ? -27.75 25.625 18.812 1 90.31 715 THR B N 1
ATOM 13326 C CA . THR B 1 715 ? -28.406 24.984 17.688 1 90.31 715 THR B CA 1
ATOM 13327 C C . THR B 1 715 ? -28.922 23.594 18.078 1 90.31 715 THR B C 1
ATOM 13329 O O . THR B 1 715 ? -29.688 22.984 17.344 1 90.31 715 THR B O 1
ATOM 13332 N N . TRP B 1 716 ? -28.547 23.047 19.219 1 93.31 716 TRP B N 1
ATOM 13333 C CA . TRP B 1 716 ? -29.016 21.75 19.641 1 93.31 716 TRP B CA 1
ATOM 13334 C C . TRP B 1 716 ? -29 21.641 21.172 1 93.31 716 TRP B C 1
ATOM 13336 O O . TRP B 1 716 ? -28.375 22.453 21.844 1 93.31 716 TRP B O 1
ATOM 13346 N N . ASP B 1 717 ? -29.781 20.609 21.719 1 94.12 717 ASP B N 1
ATOM 13347 C CA . ASP B 1 717 ? -29.781 20.359 23.156 1 94.12 717 ASP B CA 1
ATOM 13348 C C . ASP B 1 717 ? -28.578 19.5 23.562 1 94.12 717 ASP B C 1
ATOM 13350 O O . ASP B 1 717 ? -28.578 18.281 23.328 1 94.12 717 ASP B O 1
ATOM 13354 N N . LEU B 1 718 ? -27.703 20.141 24.234 1 95.12 718 LEU B N 1
ATOM 13355 C CA . LEU B 1 718 ? -26.438 19.5 24.562 1 95.12 718 LEU B CA 1
ATOM 13356 C C . LEU B 1 718 ? -26.641 18.469 25.672 1 95.12 718 LEU B C 1
ATOM 13358 O O . LEU B 1 718 ? -27.188 18.781 26.734 1 95.12 718 LEU B O 1
ATOM 13362 N N . LYS B 1 719 ? -26.297 17.188 25.391 1 96 719 LYS B N 1
ATOM 13363 C CA . LYS B 1 719 ? -26.047 16.203 26.422 1 96 719 LYS B CA 1
ATOM 13364 C C . LYS B 1 719 ? -24.578 16.172 26.828 1 96 719 LYS B C 1
ATOM 13366 O O . LYS B 1 719 ? -23.766 15.523 26.188 1 96 719 LYS B O 1
ATOM 13371 N N . GLN B 1 720 ? -24.297 16.75 27.984 1 94.88 720 GLN B N 1
ATOM 13372 C CA . GLN B 1 720 ? -22.922 16.938 28.438 1 94.88 720 GLN B CA 1
ATOM 13373 C C . GLN B 1 720 ? -22.438 15.734 29.234 1 94.88 720 GLN B C 1
ATOM 13375 O O . GLN B 1 720 ? -22.953 15.445 30.312 1 94.88 720 GLN B O 1
ATOM 13380 N N . THR B 1 721 ? -21.422 15.055 28.672 1 94.38 721 THR B N 1
ATOM 13381 C CA . THR B 1 721 ? -20.891 13.875 29.328 1 94.38 721 THR B CA 1
ATOM 13382 C C . THR B 1 721 ? -19.516 14.164 29.938 1 94.38 721 THR B C 1
ATOM 13384 O O . THR B 1 721 ? -19.031 13.406 30.766 1 94.38 721 THR B O 1
ATOM 13387 N N . GLU B 1 722 ? -18.859 15.18 29.484 1 95.5 722 GLU B N 1
ATOM 13388 C CA . GLU B 1 722 ? -17.578 15.672 30 1 95.5 722 GLU B CA 1
ATOM 13389 C C . GLU B 1 722 ? -17.656 17.156 30.375 1 95.5 722 GLU B C 1
ATOM 13391 O O . GLU B 1 722 ? -17.281 18.016 29.578 1 95.5 722 GLU B O 1
ATOM 13396 N N . PRO B 1 723 ? -18.016 17.516 31.531 1 94.62 723 PRO B N 1
ATOM 13397 C CA . PRO B 1 723 ? -18.328 18.906 31.906 1 94.62 723 PRO B CA 1
ATOM 13398 C C . PRO B 1 723 ? -17.156 19.859 31.672 1 94.62 723 PRO B C 1
ATOM 13400 O O . PRO B 1 723 ? -17.359 20.984 31.219 1 94.62 723 PRO B O 1
ATOM 13403 N N . ILE B 1 724 ? -15.93 19.438 31.953 1 96 724 ILE B N 1
ATOM 13404 C CA . ILE B 1 724 ? -14.789 20.344 31.797 1 96 724 ILE B CA 1
ATOM 13405 C C . ILE B 1 724 ? -14.391 20.406 30.328 1 96 724 ILE B C 1
ATOM 13407 O O . ILE B 1 724 ? -14.469 21.469 29.719 1 96 724 ILE B O 1
ATOM 13411 N N . ALA B 1 725 ? -14.094 19.234 29.75 1 96.5 725 ALA B N 1
ATOM 13412 C CA . ALA B 1 725 ? -13.609 19.188 28.375 1 96.5 725 ALA B CA 1
ATOM 13413 C C . ALA B 1 725 ? -14.641 19.766 27.422 1 96.5 725 ALA B C 1
ATOM 13415 O O . ALA B 1 725 ? -14.289 20.391 26.422 1 96.5 725 ALA B O 1
ATOM 13416 N N . GLY B 1 726 ? -15.891 19.594 27.688 1 96.38 726 GLY B N 1
ATOM 13417 C CA . GLY B 1 726 ? -16.969 20.062 26.828 1 96.38 726 GLY B CA 1
ATOM 13418 C C . GLY B 1 726 ? -17.234 21.547 26.969 1 96.38 726 GLY B C 1
ATOM 13419 O O . GLY B 1 726 ? -18.078 22.094 26.25 1 96.38 726 GLY B O 1
ATOM 13420 N N . ASN B 1 727 ? -16.562 22.25 27.828 1 95.94 727 ASN B N 1
ATOM 13421 C CA . ASN B 1 727 ? -16.719 23.688 28.016 1 95.94 727 ASN B CA 1
ATOM 13422 C C . ASN B 1 727 ? -15.406 24.422 27.781 1 95.94 727 ASN B C 1
ATOM 13424 O O . ASN B 1 727 ? -15.227 25.547 28.25 1 95.94 727 ASN B O 1
ATOM 13428 N N . TYR B 1 728 ? -14.484 23.812 27.172 1 97.44 728 TYR B N 1
ATOM 13429 C CA . TYR B 1 728 ? -13.242 24.469 26.812 1 97.44 728 TYR B CA 1
ATOM 13430 C C . TYR B 1 728 ? -13.352 25.125 25.438 1 97.44 728 TYR B C 1
ATOM 13432 O O . TYR B 1 728 ? -13.953 24.562 24.516 1 97.44 728 TYR B O 1
ATOM 13440 N N . TYR B 1 729 ? -12.836 26.312 25.281 1 97.75 729 TYR B N 1
ATOM 13441 C CA . TYR B 1 729 ? -12.828 27.062 24.031 1 97.75 729 TYR B CA 1
ATOM 13442 C C . TYR B 1 729 ? -11.445 27.641 23.75 1 97.75 729 TYR B C 1
ATOM 13444 O O . TYR B 1 729 ? -10.641 27.797 24.656 1 97.75 729 TYR B O 1
ATOM 13452 N N . PRO B 1 730 ? -11.164 27.875 22.469 1 97.94 730 PRO B N 1
ATOM 13453 C CA . PRO B 1 730 ? -9.875 28.484 22.156 1 97.94 730 PRO B CA 1
ATOM 13454 C C . PRO B 1 730 ? -9.781 29.938 22.625 1 97.94 730 PRO B C 1
ATOM 13456 O O . PRO B 1 730 ? -10.766 30.672 22.562 1 97.94 730 PRO B O 1
ATOM 13459 N N . ILE B 1 731 ? -8.641 30.281 23.141 1 98.38 731 ILE B N 1
ATOM 13460 C CA . ILE B 1 731 ? -8.242 31.656 23.453 1 98.38 731 ILE B CA 1
ATOM 13461 C C . ILE B 1 731 ? -7.023 32.031 22.609 1 98.38 731 ILE B C 1
ATOM 13463 O O . ILE B 1 731 ? -5.891 31.688 22.953 1 98.38 731 ILE B O 1
ATOM 13467 N N . ASN B 1 732 ? -7.27 32.812 21.625 1 98.19 732 ASN B N 1
ATOM 13468 C CA . ASN B 1 732 ? -6.16 33.125 20.719 1 98.19 732 ASN B CA 1
ATOM 13469 C C . ASN B 1 732 ? -5.414 34.375 21.172 1 98.19 732 ASN B C 1
ATOM 13471 O O . ASN B 1 732 ? -4.188 34.438 21.047 1 98.19 732 ASN B O 1
ATOM 13475 N N . SER B 1 733 ? -6.215 35.312 21.719 1 98 733 SER B N 1
ATOM 13476 C CA . SER B 1 733 ? -5.539 36.531 22.188 1 98 733 SER B CA 1
ATOM 13477 C C . SER B 1 733 ? -6.078 36.969 23.547 1 98 733 SER B C 1
ATOM 13479 O O . SER B 1 733 ? -5.367 37.594 24.328 1 98 733 SER B O 1
ATOM 13481 N N . ARG B 1 734 ? -7.43 36.656 23.797 1 98.38 734 ARG B N 1
ATOM 13482 C CA . ARG B 1 734 ? -7.973 37.156 25.062 1 98.38 734 ARG B CA 1
ATOM 13483 C C . ARG B 1 734 ? -9.219 36.375 25.469 1 98.38 734 ARG B C 1
ATOM 13485 O O . ARG B 1 734 ? -9.867 35.75 24.625 1 98.38 734 ARG B O 1
ATOM 13492 N N . ALA B 1 735 ? -9.516 36.438 26.672 1 98.5 735 ALA B N 1
ATOM 13493 C CA . ALA B 1 735 ? -10.742 35.969 27.297 1 98.5 735 ALA B CA 1
ATOM 13494 C C . ALA B 1 735 ? -11.156 36.875 28.453 1 98.5 735 ALA B C 1
ATOM 13496 O O . ALA B 1 735 ? -10.32 37.594 29.016 1 98.5 735 ALA B O 1
ATOM 13497 N N . TYR B 1 736 ? -12.484 36.906 28.781 1 98.31 736 TYR B N 1
ATOM 13498 C CA . TYR B 1 736 ? -12.867 37.719 29.938 1 98.31 736 TYR B CA 1
ATOM 13499 C C . TYR B 1 736 ? -14.172 37.188 30.547 1 98.31 736 TYR B C 1
ATOM 13501 O O . TYR B 1 736 ? -14.922 36.469 29.891 1 98.31 736 TYR B O 1
ATOM 13509 N N . ILE B 1 737 ? -14.359 37.5 31.75 1 98.31 737 ILE B N 1
ATOM 13510 C CA . ILE B 1 737 ? -15.625 37.375 32.469 1 98.31 737 ILE B CA 1
ATOM 13511 C C . ILE B 1 737 ? -16.094 38.75 32.938 1 98.31 737 ILE B C 1
ATOM 13513 O O . ILE B 1 737 ? -15.281 39.656 33.188 1 98.31 737 ILE B O 1
ATOM 13517 N N . LYS B 1 738 ? -17.375 38.938 33.062 1 98.06 738 LYS B N 1
ATOM 13518 C CA . LYS B 1 738 ? -17.844 40.25 33.438 1 98.06 738 LYS B CA 1
ATOM 13519 C C . LYS B 1 738 ? -19.219 40.188 34.094 1 98.06 738 LYS B C 1
ATOM 13521 O O . LYS B 1 738 ? -19.906 39.156 33.969 1 98.06 738 LYS B O 1
ATOM 13526 N N . ASP B 1 739 ? -19.578 41.156 34.812 1 97.56 739 ASP B N 1
ATOM 13527 C CA . ASP B 1 739 ? -20.922 41.5 35.281 1 97.56 739 ASP B CA 1
ATOM 13528 C C . ASP B 1 739 ? -21.25 42.969 34.938 1 97.56 739 ASP B C 1
ATOM 13530 O O . ASP B 1 739 ? -20.703 43.531 34 1 97.56 739 ASP B O 1
ATOM 13534 N N . LYS B 1 740 ? -22.172 43.562 35.625 1 95.88 740 LYS B N 1
ATOM 13535 C CA . LYS B 1 740 ? -22.609 44.906 35.281 1 95.88 740 LYS B CA 1
ATOM 13536 C C . LYS B 1 740 ? -21.531 45.938 35.625 1 95.88 740 LYS B C 1
ATOM 13538 O O . LYS B 1 740 ? -21.438 46.969 34.938 1 95.88 740 LYS B O 1
ATOM 13543 N N . ASP B 1 741 ? -20.656 45.625 36.594 1 96.69 741 ASP B N 1
ATOM 13544 C CA . ASP B 1 741 ? -19.766 46.625 37.125 1 96.69 741 ASP B CA 1
ATOM 13545 C C . ASP B 1 741 ? -18.312 46.312 36.781 1 96.69 741 ASP B C 1
ATOM 13547 O O . ASP B 1 741 ? -17.469 47.219 36.656 1 96.69 741 ASP B O 1
ATOM 13551 N N . ASN B 1 742 ? -18 45.062 36.719 1 98.12 742 ASN B N 1
ATOM 13552 C CA . ASN B 1 742 ? -16.609 44.656 36.625 1 98.12 742 ASN B CA 1
ATOM 13553 C C . ASN B 1 742 ? -16.391 43.719 35.438 1 98.12 742 ASN B C 1
ATOM 13555 O O . ASN B 1 742 ? -17.234 42.875 35.156 1 98.12 742 ASN B O 1
ATOM 13559 N N . GLN B 1 743 ? -15.336 43.938 34.781 1 98.38 743 GLN B N 1
ATOM 13560 C CA . GLN B 1 743 ? -14.836 43 33.781 1 98.38 743 GLN B CA 1
ATOM 13561 C C . GLN B 1 743 ? -13.367 42.656 34.031 1 98.38 743 GLN B C 1
ATOM 13563 O O . GLN B 1 743 ? -12.523 43.562 34.094 1 98.38 743 GLN B O 1
ATOM 13568 N N . LEU B 1 744 ? -13.047 41.375 34.219 1 98.62 744 LEU B N 1
ATOM 13569 C CA . LEU B 1 744 ? -11.68 40.875 34.281 1 98.62 744 LEU B CA 1
ATOM 13570 C C . LEU B 1 744 ? -11.273 40.281 32.906 1 98.62 744 LEU B C 1
ATOM 13572 O O . LEU B 1 744 ? -11.883 39.344 32.438 1 98.62 744 LEU B O 1
ATOM 13576 N N . THR B 1 745 ? -10.273 40.938 32.25 1 98.62 745 THR B N 1
ATOM 13577 C CA . THR B 1 745 ? -9.781 40.469 30.953 1 98.62 745 THR B CA 1
ATOM 13578 C C . THR B 1 745 ? -8.383 39.875 31.094 1 98.62 745 THR B C 1
ATOM 13580 O O . THR B 1 745 ? -7.535 40.406 31.797 1 98.62 745 THR B O 1
ATOM 13583 N N . VAL B 1 746 ? -8.203 38.75 30.453 1 98.62 746 VAL B N 1
ATOM 13584 C CA . VAL B 1 746 ? -6.883 38.125 30.359 1 98.62 746 VAL B CA 1
ATOM 13585 C C . VAL B 1 746 ? -6.41 38.125 28.906 1 98.62 746 VAL B C 1
ATOM 13587 O O . VAL B 1 746 ? -7.129 37.688 28.016 1 98.62 746 VAL B O 1
ATOM 13590 N N . VAL B 1 747 ? -5.242 38.656 28.609 1 98.62 747 VAL B N 1
ATOM 13591 C CA . VAL B 1 747 ? -4.586 38.625 27.312 1 98.62 747 VAL B CA 1
ATOM 13592 C C . VAL B 1 747 ? -3.438 37.625 27.344 1 98.62 747 VAL B C 1
ATOM 13594 O O . VAL B 1 747 ? -2.615 37.625 28.25 1 98.62 747 VAL B O 1
ATOM 13597 N N . THR B 1 748 ? -3.436 36.75 26.344 1 98.31 748 THR B N 1
ATOM 13598 C CA . THR B 1 748 ? -2.438 35.688 26.312 1 98.31 748 THR B CA 1
ATOM 13599 C C . THR B 1 748 ? -1.362 35.969 25.281 1 98.31 748 THR B C 1
ATOM 13601 O O . THR B 1 748 ? -1.603 36.719 24.312 1 98.31 748 THR B O 1
ATOM 13604 N N . ASP B 1 749 ? -0.147 35.375 25.391 1 97.69 749 ASP B N 1
ATOM 13605 C CA . ASP B 1 749 ? 0.957 35.625 24.469 1 97.69 749 ASP B CA 1
ATOM 13606 C C . ASP B 1 749 ? 1.02 34.531 23.391 1 97.69 749 ASP B C 1
ATOM 13608 O O . ASP B 1 749 ? 1.895 34.562 22.531 1 97.69 749 ASP B O 1
ATOM 13612 N N . ARG B 1 750 ? 0.146 33.562 23.484 1 98.06 750 ARG B N 1
ATOM 13613 C CA . ARG B 1 750 ? -0.038 32.5 22.5 1 98.06 750 ARG B CA 1
ATOM 13614 C C . ARG B 1 750 ? -1.461 31.953 22.547 1 98.06 750 ARG B C 1
ATOM 13616 O O . ARG B 1 750 ? -2.246 32.344 23.422 1 98.06 750 ARG B O 1
ATOM 13623 N N . SER B 1 751 ? -1.742 31.094 21.562 1 98.06 751 SER B N 1
ATOM 13624 C CA . SER B 1 751 ? -3.041 30.438 21.625 1 98.06 751 SER B CA 1
ATOM 13625 C C . SER B 1 751 ? -3.066 29.344 22.688 1 98.06 751 SER B C 1
ATOM 13627 O O . SER B 1 751 ? -2.111 28.578 22.812 1 98.06 751 SER B O 1
ATOM 13629 N N . GLN B 1 752 ? -4.09 29.328 23.469 1 98.19 752 GLN B N 1
ATOM 13630 C CA . GLN B 1 752 ? -4.336 28.344 24.516 1 98.19 752 GLN B CA 1
ATOM 13631 C C . GLN B 1 752 ? -5.82 28 24.609 1 98.19 752 GLN B C 1
ATOM 13633 O O . GLN B 1 752 ? -6.625 28.484 23.812 1 98.19 752 GLN B O 1
ATOM 13638 N N . GLY B 1 753 ? -6.145 27.062 25.5 1 98.06 753 GLY B N 1
ATOM 13639 C CA . GLY B 1 753 ? -7.527 26.734 25.812 1 98.06 753 GLY B CA 1
ATOM 13640 C C . GLY B 1 753 ? -7.949 27.156 27.203 1 98.06 753 GLY B C 1
ATOM 13641 O O . GLY B 1 753 ? -7.141 27.141 28.125 1 98.06 753 GLY B O 1
ATOM 13642 N N . GLY B 1 754 ? -9.18 27.547 27.312 1 97.25 754 GLY B N 1
ATOM 13643 C CA . GLY B 1 754 ? -9.664 27.938 28.625 1 97.25 754 GLY B CA 1
ATOM 13644 C C . GLY B 1 754 ? -11.156 27.719 28.812 1 97.25 754 GLY B C 1
ATOM 13645 O O . GLY B 1 754 ? -11.836 27.281 27.875 1 97.25 754 GLY B O 1
ATOM 13646 N N . SER B 1 755 ? -11.609 27.969 30.047 1 96.25 755 SER B N 1
ATOM 13647 C CA . SER B 1 755 ? -13 27.734 30.406 1 96.25 755 SER B CA 1
ATOM 13648 C C . SER B 1 755 ? -13.398 28.547 31.625 1 96.25 755 SER B C 1
ATOM 13650 O O . SER B 1 755 ? -12.547 29.125 32.312 1 96.25 755 SER B O 1
ATOM 13652 N 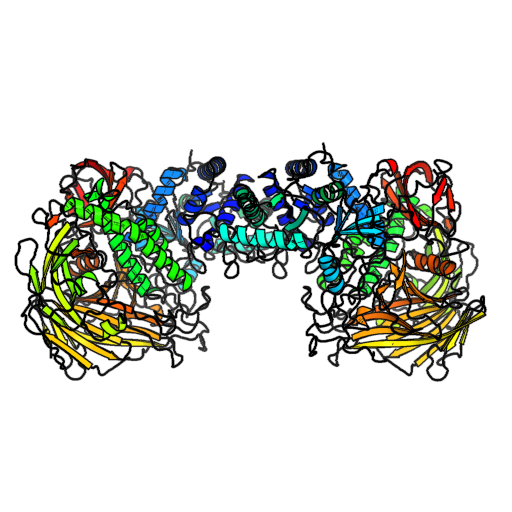N . SER B 1 756 ? -14.703 28.703 31.781 1 96.19 756 SER B N 1
ATOM 13653 C CA . SER B 1 756 ? -15.32 29.203 33 1 96.19 756 SER B CA 1
ATOM 13654 C C . SER B 1 756 ? -16.391 28.234 33.5 1 96.19 756 SER B C 1
ATOM 13656 O O . SER B 1 756 ? -17.578 28.391 33.188 1 96.19 756 SER B O 1
ATOM 13658 N N . ILE B 1 757 ? -15.992 27.328 34.344 1 90.31 757 ILE B N 1
ATOM 13659 C CA . ILE B 1 757 ? -16.891 26.234 34.688 1 90.31 757 ILE B CA 1
ATOM 13660 C C . ILE B 1 757 ? -17.766 26.656 35.875 1 90.31 757 ILE B C 1
ATOM 13662 O O . ILE B 1 757 ? -18.828 26.094 36.125 1 90.31 757 ILE B O 1
ATOM 13666 N N . ALA B 1 758 ? -17.281 27.562 36.625 1 93.88 758 ALA B N 1
ATOM 13667 C CA . ALA B 1 758 ? -18.031 28.109 37.75 1 93.88 758 ALA B CA 1
ATOM 13668 C C . ALA B 1 758 ? -18.156 29.625 37.625 1 93.88 758 ALA B C 1
ATOM 13670 O O . ALA B 1 758 ? -17.25 30.297 37.094 1 93.88 758 ALA B O 1
ATOM 13671 N N . ASP B 1 759 ? -19.25 30.172 38.156 1 95.25 759 ASP B N 1
ATOM 13672 C CA . ASP B 1 759 ? -19.469 31.609 38.125 1 95.25 759 ASP B CA 1
ATOM 13673 C C . ASP B 1 759 ? -18.312 32.344 38.781 1 95.25 759 ASP B C 1
ATOM 13675 O O . ASP B 1 759 ? -17.891 32.031 39.875 1 95.25 759 ASP B O 1
ATOM 13679 N N . GLY B 1 760 ? -17.812 33.281 38.031 1 97.12 760 GLY B N 1
ATOM 13680 C CA . GLY B 1 760 ? -16.75 34.125 38.562 1 97.12 760 GLY B CA 1
ATOM 13681 C C . GLY B 1 760 ? -15.367 33.5 38.406 1 97.12 760 GLY B C 1
ATOM 13682 O O . GLY B 1 760 ? -14.375 34.094 38.844 1 97.12 760 GLY B O 1
ATOM 13683 N N . SER B 1 761 ? -15.352 32.406 37.844 1 96.75 761 SER B N 1
ATOM 13684 C CA . SER B 1 761 ? -14.086 31.688 37.719 1 96.75 761 SER B CA 1
ATOM 13685 C C . SER B 1 761 ? -13.633 31.625 36.25 1 96.75 761 SER B C 1
ATOM 13687 O O . SER B 1 761 ? -14.453 31.453 35.375 1 96.75 761 SER B O 1
ATOM 13689 N N . LEU B 1 762 ? -12.344 31.812 36 1 98 762 LEU B N 1
ATOM 13690 C CA . LEU B 1 762 ? -11.734 31.672 34.688 1 98 762 LEU B CA 1
ATOM 13691 C C . LEU B 1 762 ? -10.484 30.797 34.75 1 98 762 LEU B C 1
ATOM 13693 O O . LEU B 1 762 ? -9.578 31.062 35.562 1 98 762 LEU B O 1
ATOM 13697 N N . GLU B 1 763 ? -10.414 29.703 34.031 1 97.5 763 GLU B N 1
ATOM 13698 C CA . GLU B 1 763 ? -9.227 28.859 34 1 97.5 763 GLU B CA 1
ATOM 13699 C C . GLU B 1 763 ? -8.594 28.844 32.594 1 97.5 763 GLU B C 1
ATOM 13701 O O . GLU B 1 763 ? -9.297 28.922 31.594 1 97.5 763 GLU B O 1
ATOM 13706 N N . ILE B 1 764 ? -7.336 28.75 32.5 1 98.56 764 ILE B N 1
ATOM 13707 C CA . ILE B 1 764 ? -6.543 28.688 31.281 1 98.56 764 ILE B CA 1
ATOM 13708 C C . ILE B 1 764 ? -5.551 27.531 31.375 1 98.56 764 ILE B C 1
ATOM 13710 O O . ILE B 1 764 ? -4.809 27.422 32.344 1 98.56 764 ILE B O 1
ATOM 13714 N N . MET B 1 765 ? -5.605 26.594 30.391 1 98.69 765 MET B N 1
ATOM 13715 C CA . MET B 1 765 ? -4.645 25.5 30.344 1 98.69 765 MET B CA 1
ATOM 13716 C C . MET B 1 765 ? -3.307 25.969 29.781 1 98.69 765 MET B C 1
ATOM 13718 O O . MET B 1 765 ? -3.264 26.672 28.766 1 98.69 765 MET B O 1
ATOM 13722 N N . LEU B 1 766 ? -2.213 25.547 30.453 1 98.69 766 LEU B N 1
ATOM 13723 C CA . LEU B 1 766 ? -0.914 26.141 30.156 1 98.69 766 LEU B CA 1
ATOM 13724 C C . LEU B 1 766 ? 0.004 25.109 29.484 1 98.69 766 LEU B C 1
ATOM 13726 O O . LEU B 1 766 ? 0.853 25.469 28.672 1 98.69 766 LEU B O 1
ATOM 13730 N N . HIS B 1 767 ? -0.06 23.906 29.891 1 98.38 767 HIS B N 1
ATOM 13731 C CA . HIS B 1 767 ? 0.88 22.875 29.469 1 98.38 767 HIS B CA 1
ATOM 13732 C C . HIS B 1 767 ? 0.284 21.484 29.641 1 98.38 767 HIS B C 1
ATOM 13734 O O . HIS B 1 767 ? -0.614 21.281 30.453 1 98.38 767 HIS B O 1
ATOM 13740 N N . ARG B 1 768 ? 0.697 20.594 28.797 1 98.25 768 ARG B N 1
ATOM 13741 C CA . ARG B 1 768 ? 0.222 19.219 28.844 1 98.25 768 ARG B CA 1
ATOM 13742 C C . ARG B 1 768 ? 1.379 18.234 28.703 1 98.25 768 ARG B C 1
ATOM 13744 O O . ARG B 1 768 ? 2.279 18.438 27.891 1 98.25 768 ARG B O 1
ATOM 13751 N N . ARG B 1 769 ? 1.441 17.219 29.469 1 98.25 769 ARG B N 1
ATOM 13752 C CA . ARG B 1 769 ? 2.316 16.062 29.312 1 98.25 769 ARG B CA 1
ATOM 13753 C C . ARG B 1 769 ? 1.564 14.766 29.578 1 98.25 769 ARG B C 1
ATOM 13755 O O . ARG B 1 769 ? 1.149 14.508 30.719 1 98.25 769 ARG B O 1
ATOM 13762 N N . LEU B 1 770 ? 1.377 14.023 28.578 1 98.12 770 LEU B N 1
ATOM 13763 C CA . LEU B 1 770 ? 0.486 12.867 28.625 1 98.12 770 LEU B CA 1
ATOM 13764 C C . LEU B 1 770 ? 1.26 11.57 28.406 1 98.12 770 LEU B C 1
ATOM 13766 O O . LEU B 1 770 ? 2.361 11.594 27.844 1 98.12 770 LEU B O 1
ATOM 13770 N N . LEU B 1 771 ? 0.699 10.469 28.844 1 97.38 771 LEU B N 1
ATOM 13771 C CA . LEU B 1 771 ? 1.404 9.188 28.812 1 97.38 771 LEU B CA 1
ATOM 13772 C C . LEU B 1 771 ? 0.775 8.242 27.797 1 97.38 771 LEU B C 1
ATOM 13774 O O . LEU B 1 771 ? 1.377 7.234 27.422 1 97.38 771 LEU B O 1
ATOM 13778 N N . TYR B 1 772 ? -0.415 8.578 27.281 1 97.44 772 TYR B N 1
ATOM 13779 C CA . TYR B 1 772 ? -1.118 7.715 26.344 1 97.44 772 TYR B CA 1
ATOM 13780 C C . TYR B 1 772 ? -1.495 8.469 25.078 1 97.44 772 TYR B C 1
ATOM 13782 O O . TYR B 1 772 ? -1.661 9.695 25.109 1 97.44 772 TYR B O 1
ATOM 13790 N N . ASP B 1 773 ? -1.499 7.742 23.938 1 97.56 773 ASP B N 1
ATOM 13791 C CA . ASP B 1 773 ? -2.023 8.25 22.688 1 97.56 773 ASP B CA 1
ATOM 13792 C C . ASP B 1 773 ? -3.549 8.219 22.672 1 97.56 773 ASP B C 1
ATOM 13794 O O . ASP B 1 773 ? -4.16 7.273 23.172 1 97.56 773 ASP B O 1
ATOM 13798 N N . ASP B 1 774 ? -4.168 9.227 22.172 1 97.94 774 ASP B N 1
ATOM 13799 C CA . ASP B 1 774 ? -5.629 9.273 22.156 1 97.94 774 ASP B CA 1
ATOM 13800 C C . ASP B 1 774 ? -6.195 8.477 20.984 1 97.94 774 ASP B C 1
ATOM 13802 O O . ASP B 1 774 ? -7.406 8.461 20.781 1 97.94 774 ASP B O 1
ATOM 13806 N N . VAL B 1 775 ? -5.418 7.887 20.172 1 96.94 775 VAL B N 1
ATOM 13807 C CA . VAL B 1 775 ? -5.781 6.965 19.109 1 96.94 775 VAL B CA 1
ATOM 13808 C C . VAL B 1 775 ? -6.512 7.719 18 1 96.94 775 VAL B C 1
ATOM 13810 O O . VAL B 1 775 ? -7.578 7.293 17.547 1 96.94 775 VAL B O 1
ATOM 13813 N N . ARG B 1 776 ? -6.016 8.93 17.672 1 97.12 776 ARG B N 1
ATOM 13814 C CA . ARG B 1 776 ? -6.586 9.703 16.562 1 97.12 776 ARG B CA 1
ATOM 13815 C C . ARG B 1 776 ? -5.578 9.875 15.438 1 97.12 776 ARG B C 1
ATOM 13817 O O . ARG B 1 776 ? -5.594 10.891 14.734 1 97.12 776 ARG B O 1
ATOM 13824 N N . GLY B 1 777 ? -4.609 8.867 15.32 1 94.56 777 GLY B N 1
ATOM 13825 C CA . GLY B 1 777 ? -3.809 8.773 14.109 1 94.56 777 GLY B CA 1
ATOM 13826 C C . GLY B 1 777 ? -2.34 9.07 14.344 1 94.56 777 GLY B C 1
ATOM 13827 O O . GLY B 1 777 ? -1.479 8.609 13.586 1 94.56 777 GLY B O 1
ATOM 13828 N N . VAL B 1 778 ? -1.912 9.758 15.414 1 96.69 778 VAL B N 1
ATOM 13829 C CA . VAL B 1 778 ? -0.531 10.188 15.602 1 96.69 778 VAL B CA 1
ATOM 13830 C C . VAL B 1 778 ? 0.338 8.992 15.984 1 96.69 778 VAL B C 1
ATOM 13832 O O . VAL B 1 778 ? 1.495 8.898 15.57 1 96.69 778 VAL B O 1
ATOM 13835 N N . GLY B 1 779 ? -0.191 8.164 16.875 1 95.75 779 GLY B N 1
ATOM 13836 C CA . GLY B 1 779 ? 0.488 6.934 17.25 1 95.75 779 GLY B CA 1
ATOM 13837 C C . GLY B 1 779 ? 1.544 7.137 18.328 1 95.75 779 GLY B C 1
ATOM 13838 O O . GLY B 1 779 ? 2.439 6.305 18.484 1 95.75 779 GLY B O 1
ATOM 13839 N N . GLU B 1 780 ? 1.552 8.25 18.984 1 96.5 780 GLU B N 1
ATOM 13840 C CA . GLU B 1 780 ? 2.432 8.5 20.125 1 96.5 780 GLU B CA 1
ATOM 13841 C C . GLU B 1 780 ? 1.789 9.461 21.125 1 96.5 780 GLU B C 1
ATOM 13843 O O . GLU B 1 780 ? 0.961 10.289 20.734 1 96.5 780 GLU B O 1
ATOM 13848 N N . PRO B 1 781 ? 2.119 9.359 22.391 1 97.44 781 PRO B N 1
ATOM 13849 C CA . PRO B 1 781 ? 1.592 10.305 23.375 1 97.44 781 PRO B CA 1
ATOM 13850 C C . PRO B 1 781 ? 2.178 11.703 23.234 1 97.44 781 PRO B C 1
ATOM 13852 O O . PRO B 1 781 ? 3.281 11.859 22.703 1 97.44 781 PRO B O 1
ATOM 13855 N N . LEU B 1 782 ? 1.431 12.695 23.625 1 98.12 782 LEU B N 1
ATOM 13856 C CA . LEU B 1 782 ? 1.946 14.062 23.688 1 98.12 782 LEU B CA 1
ATOM 13857 C C . LEU B 1 782 ? 2.865 14.242 24.891 1 98.12 782 LEU B C 1
ATOM 13859 O O . LEU B 1 782 ? 2.42 14.664 25.953 1 98.12 782 LEU B O 1
ATOM 13863 N N . SER B 1 783 ? 4.066 13.867 24.781 1 97.38 783 SER B N 1
ATOM 13864 C CA . SER B 1 783 ? 5.098 13.992 25.812 1 97.38 783 SER B CA 1
ATOM 13865 C C . SER B 1 783 ? 6.395 14.539 25.219 1 97.38 783 SER B C 1
ATOM 13867 O O . SER B 1 783 ? 7.277 13.773 24.844 1 97.38 783 SER B O 1
ATOM 13869 N N . GLU B 1 784 ? 6.465 15.844 25.125 1 96.56 784 GLU B N 1
ATOM 13870 C CA . GLU B 1 784 ? 7.652 16.484 24.562 1 96.56 784 GLU B CA 1
ATOM 13871 C C . GLU B 1 784 ? 8.875 16.25 25.438 1 96.56 784 GLU B C 1
ATOM 13873 O O . GLU B 1 784 ? 8.844 16.5 26.641 1 96.56 784 GLU B O 1
ATOM 13878 N N . PRO B 1 785 ? 9.961 15.805 24.953 1 92.19 785 PRO B N 1
ATOM 13879 C CA . PRO B 1 785 ? 11.094 15.328 25.75 1 92.19 785 PRO B CA 1
ATOM 13880 C C . PRO B 1 785 ? 11.852 16.469 26.438 1 92.19 785 PRO B C 1
ATOM 13882 O O . PRO B 1 785 ? 12.453 16.266 27.484 1 92.19 785 PRO B O 1
ATOM 13885 N N . GLY B 1 786 ? 11.867 17.656 25.938 1 90.12 786 GLY B N 1
ATOM 13886 C CA . GLY B 1 786 ? 12.672 18.734 26.469 1 90.12 786 GLY B CA 1
ATOM 13887 C C . GLY B 1 786 ? 14.078 18.766 25.906 1 90.12 786 GLY B C 1
ATOM 13888 O O . GLY B 1 786 ? 14.391 18.062 24.953 1 90.12 786 GLY B O 1
ATOM 13889 N N . GLU B 1 787 ? 14.938 19.516 26.484 1 82.75 787 GLU B N 1
ATOM 13890 C CA . GLU B 1 787 ? 16.281 19.75 25.969 1 82.75 787 GLU B CA 1
ATOM 13891 C C . GLU B 1 787 ? 17.188 18.547 26.219 1 82.75 787 GLU B C 1
ATOM 13893 O O . GLU B 1 787 ? 18.094 18.266 25.438 1 82.75 787 GLU B O 1
ATOM 13898 N N . ASP B 1 788 ? 16.938 17.844 27.359 1 75.5 788 ASP B N 1
ATOM 13899 C CA . ASP B 1 788 ? 17.75 16.688 27.688 1 75.5 788 ASP B CA 1
ATOM 13900 C C . ASP B 1 788 ? 17.219 15.414 27.031 1 75.5 788 ASP B C 1
ATOM 13902 O O . ASP B 1 788 ? 17.781 14.328 27.203 1 75.5 788 ASP B O 1
ATOM 13906 N N . GLY B 1 789 ? 16.234 15.578 26.359 1 80.19 789 GLY B N 1
ATOM 13907 C CA . GLY B 1 789 ? 15.703 14.484 25.562 1 80.19 789 GLY B CA 1
ATOM 13908 C C . GLY B 1 789 ? 14.773 13.57 26.344 1 80.19 789 GLY B C 1
ATOM 13909 O O . GLY B 1 789 ? 14.109 12.711 25.766 1 80.19 789 GLY B O 1
ATOM 13910 N N . GLN B 1 790 ? 14.625 13.688 27.641 1 75.31 790 GLN B N 1
ATOM 13911 C CA . GLN B 1 790 ? 13.781 12.734 28.359 1 75.31 790 GLN B CA 1
ATOM 13912 C C . GLN B 1 790 ? 13.031 13.414 29.516 1 75.31 790 GLN B C 1
ATOM 13914 O O . GLN B 1 790 ? 12 12.914 29.969 1 75.31 790 GLN B O 1
ATOM 13919 N N . GLY B 1 791 ? 13.43 14.445 29.922 1 85.5 791 GLY B N 1
ATOM 13920 C CA . GLY B 1 791 ? 12.945 15 31.172 1 85.5 791 GLY B CA 1
ATOM 13921 C C . GLY B 1 791 ? 11.648 15.766 31.031 1 85.5 791 GLY B C 1
ATOM 13922 O O . GLY B 1 791 ? 10.945 16 32 1 85.5 791 GLY B O 1
ATOM 13923 N N . GLY B 1 792 ? 11.211 16.094 29.906 1 94.44 792 GLY B N 1
ATOM 13924 C CA . GLY B 1 792 ? 10.023 16.891 29.672 1 94.44 792 GLY B CA 1
ATOM 13925 C C . GLY B 1 792 ? 10.336 18.344 29.328 1 94.44 792 GLY B C 1
ATOM 13926 O O . GLY B 1 792 ? 11.312 18.891 29.828 1 94.44 792 GLY B O 1
ATOM 13927 N N . LEU B 1 793 ? 9.492 18.953 28.578 1 96.19 793 LEU B N 1
ATOM 13928 C CA . LEU B 1 793 ? 9.719 20.312 28.125 1 96.19 793 LEU B CA 1
ATOM 13929 C C . LEU B 1 793 ? 9.227 21.328 29.156 1 96.19 793 LEU B C 1
ATOM 13931 O O . LEU B 1 793 ? 8.164 21.141 29.766 1 96.19 793 LEU B O 1
ATOM 13935 N N . VAL B 1 794 ? 9.977 22.312 29.422 1 96.5 794 VAL B N 1
ATOM 13936 C CA . VAL B 1 794 ? 9.562 23.469 30.219 1 96.5 794 VAL B CA 1
ATOM 13937 C C . VAL B 1 794 ? 9.016 24.562 29.312 1 96.5 794 VAL B C 1
ATOM 13939 O O . VAL B 1 794 ? 9.633 24.891 28.297 1 96.5 794 VAL B O 1
ATOM 13942 N N . ALA B 1 795 ? 7.863 25.078 29.641 1 96.38 795 ALA B N 1
ATOM 13943 C CA . ALA B 1 795 ? 7.281 26.188 28.891 1 96.38 795 ALA B CA 1
ATOM 13944 C C . ALA B 1 795 ? 7.09 27.422 29.766 1 96.38 795 ALA B C 1
ATOM 13946 O O . ALA B 1 795 ? 6.766 27.297 30.953 1 96.38 795 ALA B O 1
ATOM 13947 N N . ARG B 1 796 ? 7.305 28.516 29.203 1 96.56 796 ARG B N 1
ATOM 13948 C CA . ARG B 1 796 ? 7.125 29.797 29.875 1 96.56 796 ARG B CA 1
ATOM 13949 C C . ARG B 1 796 ? 6.223 30.719 29.062 1 96.56 796 ARG B C 1
ATOM 13951 O O . ARG B 1 796 ? 6.316 30.766 27.828 1 96.56 796 ARG B O 1
ATOM 13958 N N . GLY B 1 797 ? 5.281 31.406 29.75 1 96.81 797 GLY B N 1
ATOM 13959 C CA . GLY B 1 797 ? 4.398 32.344 29.078 1 96.81 797 GLY B CA 1
ATOM 13960 C C . GLY B 1 797 ? 3.959 33.5 29.953 1 96.81 797 GLY B C 1
ATOM 13961 O O . GLY B 1 797 ? 4.34 33.562 31.125 1 96.81 797 GLY B O 1
ATOM 13962 N N . THR B 1 798 ? 3.289 34.406 29.359 1 97.56 798 THR B N 1
ATOM 13963 C CA . THR B 1 798 ? 2.811 35.562 30.062 1 97.56 798 THR B CA 1
ATOM 13964 C C . THR B 1 798 ? 1.306 35.75 29.875 1 97.56 798 THR B C 1
ATOM 13966 O O . THR B 1 798 ? 0.782 35.531 28.781 1 97.56 798 THR B O 1
ATOM 13969 N N . LEU B 1 799 ? 0.631 36.062 30.969 1 98.44 799 LEU B N 1
ATOM 13970 C CA . LEU B 1 799 ? -0.752 36.531 30.969 1 98.44 799 LEU B CA 1
ATOM 13971 C C . LEU B 1 799 ? -0.84 37.969 31.453 1 98.44 799 LEU B C 1
ATOM 13973 O O . LEU B 1 799 ? -0.174 38.344 32.438 1 98.44 799 LEU B O 1
ATOM 13977 N N . LEU B 1 800 ? -1.558 38.781 30.734 1 98.56 800 LEU B N 1
ATOM 13978 C CA . LEU B 1 800 ? -1.819 40.125 31.172 1 98.56 800 LEU B CA 1
ATOM 13979 C C . LEU B 1 800 ? -3.254 40.281 31.672 1 98.56 800 LEU B C 1
ATOM 13981 O O . LEU B 1 800 ? -4.199 39.938 30.953 1 98.56 800 LEU B O 1
ATOM 13985 N N . LEU B 1 801 ? -3.387 40.75 32.906 1 98.5 801 LEU B N 1
ATOM 13986 C CA . LEU B 1 801 ? -4.703 40.906 33.531 1 98.5 801 LEU B CA 1
ATOM 13987 C C . LEU B 1 801 ? -5.098 42.375 33.594 1 98.5 801 LEU B C 1
ATOM 13989 O O . LEU B 1 801 ? -4.277 43.219 33.969 1 98.5 801 LEU B O 1
ATOM 13993 N N . ALA B 1 802 ? -6.336 42.656 33.25 1 98.31 802 ALA B N 1
ATOM 13994 C CA . ALA B 1 802 ? -6.883 44 33.344 1 98.31 802 ALA B CA 1
ATOM 13995 C C . ALA B 1 802 ? -8.266 43.969 33.969 1 98.31 802 ALA B C 1
ATOM 13997 O O . ALA B 1 802 ? -9.07 43.062 33.719 1 98.31 802 ALA B O 1
ATOM 13998 N N . LEU B 1 803 ? -8.523 44.875 34.938 1 98.56 803 LEU B N 1
ATOM 13999 C CA . LEU B 1 803 ? -9.836 45.094 35.531 1 98.56 803 LEU B CA 1
ATOM 14000 C C . LEU B 1 803 ? -10.422 46.438 35.094 1 98.56 803 LEU B C 1
ATOM 14002 O O . LEU B 1 803 ? -9.82 47.5 35.312 1 98.56 803 LEU B O 1
ATOM 14006 N N . THR B 1 804 ? -11.547 46.406 34.469 1 98.12 804 THR B N 1
ATOM 14007 C CA . THR B 1 804 ? -12.18 47.594 33.906 1 98.12 804 THR B CA 1
ATOM 14008 C C . THR B 1 804 ? -13.695 47.531 34.062 1 98.12 804 THR B C 1
ATOM 14010 O O . THR B 1 804 ? -14.25 46.438 34.25 1 98.12 804 THR B O 1
ATOM 14013 N N . PRO B 1 805 ? -14.32 48.75 33.969 1 97.06 805 PRO B N 1
ATOM 14014 C CA . PRO B 1 805 ? -15.758 48.688 33.719 1 97.06 805 PRO B CA 1
ATOM 14015 C C . PRO B 1 805 ? -16.062 48.094 32.344 1 97.06 805 PRO B C 1
ATOM 14017 O O . PRO B 1 805 ? -15.359 48.375 31.359 1 97.06 805 PRO B O 1
ATOM 14020 N N . PRO B 1 806 ? -17.094 47.281 32.281 1 96.38 806 PRO B N 1
ATOM 14021 C CA . PRO B 1 806 ? -17.391 46.562 31.031 1 96.38 806 PRO B CA 1
ATOM 14022 C C . PRO B 1 806 ? -17.531 47.531 29.859 1 96.38 806 PRO B C 1
ATOM 14024 O O . PRO B 1 806 ? -17.062 47.219 28.75 1 96.38 806 PRO B O 1
ATOM 14027 N N . GLU B 1 807 ? -18.062 48.688 30 1 94.5 807 GLU B N 1
ATOM 14028 C CA . GLU B 1 807 ? -18.359 49.625 28.922 1 94.5 807 GLU B CA 1
ATOM 14029 C C . GLU B 1 807 ? -17.062 50.188 28.328 1 94.5 807 GLU B C 1
ATOM 14031 O O . GLU B 1 807 ? -17.047 50.656 27.188 1 94.5 807 GLU B O 1
ATOM 14036 N N . LYS B 1 808 ? -15.977 50.156 29.094 1 95.44 808 LYS B N 1
ATOM 14037 C CA . LYS B 1 808 ? -14.711 50.75 28.656 1 95.44 808 LYS B CA 1
ATOM 14038 C C . LYS B 1 808 ? -13.641 49.688 28.453 1 95.44 808 LYS B C 1
ATOM 14040 O O . LYS B 1 808 ? -12.5 50 28.109 1 95.44 808 LYS B O 1
ATOM 14045 N N . ALA B 1 809 ? -14.016 48.5 28.703 1 97.44 809 ALA B N 1
ATOM 14046 C CA . ALA B 1 809 ? -13.031 47.406 28.719 1 97.44 809 ALA B CA 1
ATOM 14047 C C . ALA B 1 809 ? -12.336 47.281 27.375 1 97.44 809 ALA B C 1
ATOM 14049 O O . ALA B 1 809 ? -11.125 47.062 27.312 1 97.44 809 ALA B O 1
ATOM 14050 N N . ALA B 1 810 ? -13.102 47.375 26.234 1 97.5 810 ALA B N 1
ATOM 14051 C CA . ALA B 1 810 ? -12.57 47.219 24.891 1 97.5 810 ALA B CA 1
ATOM 14052 C C . ALA B 1 810 ? -11.5 48.25 24.578 1 97.5 810 ALA B C 1
ATOM 14054 O O . ALA B 1 810 ? -10.555 47.969 23.844 1 97.5 810 ALA B O 1
ATOM 14055 N N . ASP B 1 811 ? -11.594 49.406 25.125 1 96.5 811 ASP B N 1
ATOM 14056 C CA . ASP B 1 811 ? -10.648 50.5 24.891 1 96.5 811 ASP B CA 1
ATOM 14057 C C . ASP B 1 811 ? -9.25 50.125 25.391 1 96.5 811 ASP B C 1
ATOM 14059 O O . ASP B 1 811 ? -8.258 50.688 24.922 1 96.5 811 ASP B O 1
ATOM 14063 N N . LEU B 1 812 ? -9.227 49.188 26.297 1 96.12 812 LEU B N 1
ATOM 14064 C CA . LEU B 1 812 ? -7.945 48.781 26.844 1 96.12 812 LEU B CA 1
ATOM 14065 C C . LEU B 1 812 ? -7.488 47.469 26.219 1 96.12 812 LEU B C 1
ATOM 14067 O O . LEU B 1 812 ? -6.355 47.344 25.734 1 96.12 812 LEU B O 1
ATOM 14071 N N . HIS B 1 813 ? -8.383 46.469 26.141 1 96.81 813 HIS B N 1
ATOM 14072 C CA . HIS B 1 813 ? -7.891 45.125 25.828 1 96.81 813 HIS B CA 1
ATOM 14073 C C . HIS B 1 813 ? -7.648 45 24.328 1 96.81 813 HIS B C 1
ATOM 14075 O O . HIS B 1 813 ? -6.84 44.156 23.906 1 96.81 813 HIS B O 1
ATOM 14081 N N . ARG B 1 814 ? -8.297 45.75 23.438 1 97.06 814 ARG B N 1
ATOM 14082 C CA . ARG B 1 814 ? -8.055 45.656 22 1 97.06 814 ARG B CA 1
ATOM 14083 C C . ARG B 1 814 ? -6.648 46.125 21.641 1 97.06 814 ARG B C 1
ATOM 14085 O O . ARG B 1 814 ? -5.871 45.344 21.062 1 97.06 814 ARG B O 1
ATOM 14092 N N . PRO B 1 815 ? -6.242 47.312 22 1 96.25 815 PRO B N 1
ATOM 14093 C CA . PRO B 1 815 ? -4.859 47.688 21.703 1 96.25 815 PRO B CA 1
ATOM 14094 C C . PRO B 1 815 ? -3.834 46.844 22.438 1 96.25 815 PRO B C 1
ATOM 14096 O O . PRO B 1 815 ? -2.758 46.562 21.906 1 96.25 815 PRO B O 1
ATOM 14099 N N . LEU B 1 816 ? -4.145 46.406 23.672 1 97 816 LEU B N 1
ATOM 14100 C CA . LEU B 1 816 ? -3.234 45.562 24.438 1 97 816 LEU B CA 1
ATOM 14101 C C . LEU B 1 816 ? -2.971 44.25 23.734 1 97 816 LEU B C 1
ATOM 14103 O O . LEU B 1 816 ? -1.82 43.812 23.625 1 97 816 LEU B O 1
ATOM 14107 N N . ALA B 1 817 ? -4.043 43.625 23.266 1 97.5 817 ALA B N 1
ATOM 14108 C CA . ALA B 1 817 ? -3.91 42.344 22.547 1 97.5 817 ALA B CA 1
ATOM 14109 C C . ALA B 1 817 ? -3.086 42.531 21.281 1 97.5 817 ALA B C 1
ATOM 14111 O O . ALA B 1 817 ? -2.266 41.656 20.938 1 97.5 817 ALA B O 1
ATOM 14112 N N . GLN B 1 818 ? -3.277 43.562 20.578 1 96.5 818 GLN B N 1
ATOM 14113 C CA . GLN B 1 818 ? -2.523 43.844 19.359 1 96.5 818 GLN B CA 1
ATOM 14114 C C . GLN B 1 818 ? -1.034 44 19.656 1 96.5 818 GLN B C 1
ATOM 14116 O O . GLN B 1 818 ? -0.19 43.531 18.891 1 96.5 818 GLN B O 1
ATOM 14121 N N . SER B 1 819 ? -0.735 44.688 20.734 1 96.56 819 SER B N 1
ATOM 14122 C CA . SER B 1 819 ? 0.659 44.938 21.078 1 96.56 819 SER B CA 1
ATOM 14123 C C . SER B 1 819 ? 1.359 43.625 21.469 1 96.56 819 SER B C 1
ATOM 14125 O O . SER B 1 819 ? 2.568 43.469 21.266 1 96.56 819 SER B O 1
ATOM 14127 N N . VAL B 1 820 ? 0.565 42.688 22.016 1 97 820 VAL B N 1
ATOM 14128 C CA . VAL B 1 820 ? 1.14 41.406 22.406 1 97 820 VAL B CA 1
ATOM 14129 C C . VAL B 1 820 ? 1.368 40.531 21.156 1 97 820 VAL B C 1
ATOM 14131 O O . VAL B 1 820 ? 2.359 39.812 21.078 1 97 820 VAL B O 1
ATOM 14134 N N . VAL B 1 821 ? 0.492 40.625 20.172 1 97.19 821 VAL B N 1
ATOM 14135 C CA . VAL B 1 821 ? 0.591 39.844 18.953 1 97.19 821 VAL B CA 1
ATOM 14136 C C . VAL B 1 821 ? 1.71 40.406 18.062 1 97.19 821 VAL B C 1
ATOM 14138 O O . VAL B 1 821 ? 2.459 39.625 17.453 1 97.19 821 VAL B O 1
ATOM 14141 N N . LEU B 1 822 ? 1.8 41.719 17.984 1 97.25 822 LEU B N 1
ATOM 14142 C CA . LEU B 1 822 ? 2.838 42.375 17.219 1 97.25 822 LEU B CA 1
ATOM 14143 C C . LEU B 1 822 ? 3.803 43.125 18.156 1 97.25 822 LEU B C 1
ATOM 14145 O O . LEU B 1 822 ? 3.818 44.344 18.203 1 97.25 822 LEU B O 1
ATOM 14149 N N . GLN B 1 823 ? 4.629 42.375 18.781 1 95.94 823 GLN B N 1
ATOM 14150 C CA . GLN B 1 823 ? 5.562 42.938 19.75 1 95.94 823 GLN B CA 1
ATOM 14151 C C . GLN B 1 823 ? 6.703 43.688 19.047 1 95.94 823 GLN B C 1
ATOM 14153 O O . GLN B 1 823 ? 7.07 43.344 17.922 1 95.94 823 GLN B O 1
ATOM 14158 N N . PRO B 1 824 ? 7.285 44.656 19.703 1 97.19 824 PRO B N 1
ATOM 14159 C CA . PRO B 1 824 ? 8.438 45.312 19.125 1 97.19 824 PRO B CA 1
ATOM 14160 C C . PRO B 1 824 ? 9.625 44.375 18.891 1 97.19 824 PRO B C 1
ATOM 14162 O O . PRO B 1 824 ? 9.836 43.469 19.672 1 97.19 824 PRO B O 1
ATOM 14165 N N . LEU B 1 825 ? 10.305 44.656 17.828 1 97.88 825 LEU B N 1
ATOM 14166 C CA . LEU B 1 825 ? 11.531 43.875 17.562 1 97.88 825 LEU B CA 1
ATOM 14167 C C . LEU B 1 825 ? 12.742 44.594 18.156 1 97.88 825 LEU B C 1
ATOM 14169 O O . LEU B 1 825 ? 12.984 45.781 17.875 1 97.88 825 LEU B O 1
ATOM 14173 N N . LEU B 1 826 ? 13.484 43.875 19 1 97.88 826 LEU B N 1
ATOM 14174 C CA . LEU B 1 826 ? 14.695 44.406 19.625 1 97.88 826 LEU B CA 1
ATOM 14175 C C . LEU B 1 826 ? 15.938 43.969 18.875 1 97.88 826 LEU B C 1
ATOM 14177 O O . LEU B 1 826 ? 16.062 42.781 18.531 1 97.88 826 LEU B O 1
ATOM 14181 N N . SER B 1 827 ? 16.781 44.844 18.562 1 97.62 827 SER B N 1
ATOM 14182 C CA . SER B 1 827 ? 18.094 44.531 18 1 97.62 827 SER B CA 1
ATOM 14183 C C . SER B 1 827 ? 19.188 45.312 18.719 1 97.62 827 SER B C 1
ATOM 14185 O O . SER B 1 827 ? 18.938 46.375 19.281 1 97.62 827 SER B O 1
ATOM 14187 N N . PHE B 1 828 ? 20.391 44.75 18.719 1 97.88 828 PHE B N 1
ATOM 14188 C CA . PHE B 1 828 ? 21.469 45.281 19.547 1 97.88 828 PHE B CA 1
ATOM 14189 C C . PHE B 1 828 ? 22.719 45.531 18.703 1 97.88 828 PHE B C 1
ATOM 14191 O O . PHE B 1 828 ? 22.984 44.781 17.766 1 97.88 828 PHE B O 1
ATOM 14198 N N . GLN B 1 829 ? 23.375 46.562 19.062 1 97.25 829 GLN B N 1
ATOM 14199 C CA . GLN B 1 829 ? 24.672 46.844 18.484 1 97.25 829 GLN B CA 1
ATOM 14200 C C . GLN B 1 829 ? 25.719 47.125 19.562 1 97.25 829 GLN B C 1
ATOM 14202 O O . GLN B 1 829 ? 25.391 47.688 20.609 1 97.25 829 GLN B O 1
ATOM 14207 N N . GLN B 1 830 ? 26.891 46.781 19.266 1 96.81 830 GLN B N 1
ATOM 14208 C CA . GLN B 1 830 ? 27.969 47.031 20.203 1 96.81 830 GLN B CA 1
ATOM 14209 C C . GLN B 1 830 ? 28.375 48.5 20.219 1 96.81 830 GLN B C 1
ATOM 14211 O O . GLN B 1 830 ? 28.484 49.125 19.172 1 96.81 830 GLN B O 1
ATOM 14216 N N . GLY B 1 831 ? 28.562 49.062 21.422 1 95.25 831 GLY B N 1
ATOM 14217 C CA . GLY B 1 831 ? 29.078 50.438 21.562 1 95.25 831 GLY B CA 1
ATOM 14218 C C . GLY B 1 831 ? 28.016 51.5 21.469 1 95.25 831 GLY B C 1
ATOM 14219 O O . GLY B 1 831 ? 26.812 51.188 21.469 1 95.25 831 GLY B O 1
ATOM 14220 N N . ALA B 1 832 ? 28.422 52.781 21.453 1 93.38 832 ALA B N 1
ATOM 14221 C CA . ALA B 1 832 ? 27.531 53.938 21.344 1 93.38 832 ALA B CA 1
ATOM 14222 C C . ALA B 1 832 ? 27.062 54.125 19.891 1 93.38 832 ALA B C 1
ATOM 14224 O O . ALA B 1 832 ? 27.703 53.625 18.969 1 93.38 832 ALA B O 1
ATOM 14225 N N . PRO B 1 833 ? 25.953 54.75 19.812 1 92.69 833 PRO B N 1
ATOM 14226 C CA . PRO B 1 833 ? 25.516 55.031 18.438 1 92.69 833 PRO B CA 1
ATOM 14227 C C . PRO B 1 833 ? 26.531 55.875 17.656 1 92.69 833 PRO B C 1
ATOM 14229 O O . PRO B 1 833 ? 27.188 56.75 18.234 1 92.69 833 PRO B O 1
ATOM 14232 N N . GLN B 1 834 ? 26.5 55.688 16.5 1 88.69 834 GLN B N 1
ATOM 14233 C CA . GLN B 1 834 ? 27.328 56.531 15.641 1 88.69 834 GLN B CA 1
ATOM 14234 C C . GLN B 1 834 ? 26.797 57.969 15.602 1 88.69 834 GLN B C 1
ATOM 14236 O O . GLN B 1 834 ? 25.578 58.188 15.602 1 88.69 834 GLN B O 1
ATOM 14241 N N . SER B 1 835 ? 27.656 58.969 15.562 1 86.25 835 SER B N 1
ATOM 14242 C CA . SER B 1 835 ? 27.297 60.375 15.672 1 86.25 835 SER B CA 1
ATOM 14243 C C . SER B 1 835 ? 26.344 60.781 14.57 1 86.25 835 SER B C 1
ATOM 14245 O O . SER B 1 835 ? 25.453 61.625 14.789 1 86.25 835 SER B O 1
ATOM 14247 N N . SER B 1 836 ? 26.422 60.25 13.5 1 89 836 SER B N 1
ATOM 14248 C CA . SER B 1 836 ? 25.594 60.688 12.375 1 89 836 SER B CA 1
ATOM 14249 C C . SER B 1 836 ? 24.344 59.812 12.258 1 89 836 SER B C 1
ATOM 14251 O O . SER B 1 836 ? 23.484 60.062 11.398 1 89 836 SER B O 1
ATOM 14253 N N . SER B 1 837 ? 24.078 59 13.203 1 93.44 837 SER B N 1
ATOM 14254 C CA . SER B 1 837 ? 22.984 58.062 13.086 1 93.44 837 SER B CA 1
ATOM 14255 C C . SER B 1 837 ? 21.656 58.688 13.5 1 93.44 837 SER B C 1
ATOM 14257 O O . SER B 1 837 ? 21.609 59.438 14.469 1 93.44 837 SER B O 1
ATOM 14259 N N . GLN B 1 838 ? 20.625 58.438 12.719 1 95.56 838 GLN B N 1
ATOM 14260 C CA . GLN B 1 838 ? 19.266 58.781 13.125 1 95.56 838 GLN B CA 1
ATOM 14261 C C . GLN B 1 838 ? 18.766 57.844 14.227 1 95.56 838 GLN B C 1
ATOM 14263 O O . GLN B 1 838 ? 18.609 56.656 14 1 95.56 838 GLN B O 1
ATOM 14268 N N . LEU B 1 839 ? 18.469 58.406 15.367 1 97.12 839 LEU B N 1
ATOM 14269 C CA . LEU B 1 839 ? 18.203 57.562 16.531 1 97.12 839 LEU B CA 1
ATOM 14270 C C . LEU B 1 839 ? 16.703 57.312 16.688 1 97.12 839 LEU B C 1
ATOM 14272 O O . LEU B 1 839 ? 16.297 56.406 17.438 1 97.12 839 LEU B O 1
ATOM 14276 N N . GLU B 1 840 ? 15.875 58.031 15.992 1 96.88 840 GLU B N 1
ATOM 14277 C CA . GLU B 1 840 ? 14.422 57.844 15.992 1 96.88 840 GLU B CA 1
ATOM 14278 C C . GLU B 1 840 ? 13.844 58.031 14.594 1 96.88 840 GLU B C 1
ATOM 14280 O O . GLU B 1 840 ? 14.312 58.875 13.828 1 96.88 840 GLU B O 1
ATOM 14285 N N . PHE B 1 841 ? 12.898 57.25 14.312 1 97 841 PHE B N 1
ATOM 14286 C CA . PHE B 1 841 ? 12.281 57.25 12.992 1 97 841 PHE B CA 1
ATOM 14287 C C . PHE B 1 841 ? 10.844 56.75 13.062 1 97 841 PHE B C 1
ATOM 14289 O O . PHE B 1 841 ? 10.531 55.812 13.82 1 97 841 PHE B O 1
ATOM 14296 N N . SER B 1 842 ? 9.898 57.406 12.328 1 97.56 842 SER B N 1
ATOM 14297 C CA . SER B 1 842 ? 8.539 56.906 12.141 1 97.56 842 SER B CA 1
ATOM 14298 C C . SER B 1 842 ? 8.18 56.812 10.664 1 97.56 842 SER B C 1
ATOM 14300 O O . SER B 1 842 ? 8.438 57.75 9.906 1 97.56 842 SER B O 1
ATOM 14302 N N . GLY B 1 843 ? 7.75 55.719 10.273 1 96.75 843 GLY B N 1
ATOM 14303 C CA . GLY B 1 843 ? 7.32 55.531 8.898 1 96.75 843 GLY B CA 1
ATOM 14304 C C . GLY B 1 843 ? 5.984 56.188 8.594 1 96.75 843 GLY B C 1
ATOM 14305 O O . GLY B 1 843 ? 5.551 56.219 7.438 1 96.75 843 GLY B O 1
ATOM 14306 N N . LEU B 1 844 ? 5.305 56.781 9.594 1 97.44 844 LEU B N 1
ATOM 14307 C CA . LEU B 1 844 ? 4.035 57.469 9.438 1 97.44 844 LEU B CA 1
ATOM 14308 C C . LEU B 1 844 ? 4.184 58.969 9.773 1 97.44 844 LEU B C 1
ATOM 14310 O O . LEU B 1 844 ? 4.969 59.312 10.648 1 97.44 844 LEU B O 1
ATOM 14314 N N . HIS B 1 845 ? 3.387 59.844 9.102 1 95.56 845 HIS B N 1
ATOM 14315 C CA . HIS B 1 845 ? 3.383 61.25 9.414 1 95.56 845 HIS B CA 1
ATOM 14316 C C . HIS B 1 845 ? 2.707 61.531 10.758 1 95.56 845 HIS B C 1
ATOM 14318 O O . HIS B 1 845 ? 3.082 62.469 11.461 1 95.56 845 HIS B O 1
ATOM 14324 N N . ALA B 1 846 ? 1.769 60.688 10.984 1 95.56 846 ALA B N 1
ATOM 14325 C CA . ALA B 1 846 ? 1.045 60.75 12.25 1 95.56 846 ALA B CA 1
ATOM 14326 C C . ALA B 1 846 ? 0.517 59.375 12.641 1 95.56 846 ALA B C 1
ATOM 14328 O O . ALA B 1 846 ? 0.319 58.5 11.781 1 95.56 846 ALA B O 1
ATOM 14329 N N . ALA B 1 847 ? 0.343 59.219 13.977 1 96.56 847 ALA B N 1
ATOM 14330 C CA . ALA B 1 847 ? -0.241 57.969 14.453 1 96.56 847 ALA B CA 1
ATOM 14331 C C . ALA B 1 847 ? -1.614 57.75 13.828 1 96.56 847 ALA B C 1
ATOM 14333 O O . ALA B 1 847 ? -2.367 58.688 13.594 1 96.56 847 ALA B O 1
ATOM 14334 N N . LEU B 1 848 ? -1.972 56.531 13.539 1 97.5 848 LEU B N 1
ATOM 14335 C CA . LEU B 1 848 ? -3.307 56.188 13.055 1 97.5 848 LEU B CA 1
ATOM 14336 C C . LEU B 1 848 ? -4.355 56.438 14.133 1 97.5 848 LEU B C 1
ATOM 14338 O O . LEU B 1 848 ? -4.047 56.406 15.32 1 97.5 848 LEU B O 1
ATOM 14342 N N . PRO B 1 849 ? -5.586 56.688 13.656 1 96.31 849 PRO B N 1
ATOM 14343 C CA . PRO B 1 849 ? -6.641 56.75 14.672 1 96.31 849 PRO B CA 1
ATOM 14344 C C . PRO B 1 849 ? -6.695 55.531 15.57 1 96.31 849 PRO B C 1
ATOM 14346 O O . PRO B 1 849 ? -6.418 54.406 15.109 1 96.31 849 PRO B O 1
ATOM 14349 N N . PRO B 1 850 ? -7.07 55.656 16.828 1 94.88 850 PRO B N 1
ATOM 14350 C CA . PRO B 1 850 ? -7.043 54.531 17.797 1 94.88 850 PRO B CA 1
ATOM 14351 C C . PRO B 1 850 ? -7.793 53.312 17.297 1 94.88 850 PRO B C 1
ATOM 14353 O O . PRO B 1 850 ? -7.422 52.188 17.625 1 94.88 850 PRO B O 1
ATOM 14356 N N . ALA B 1 851 ? -8.797 53.531 16.484 1 97.19 851 ALA B N 1
ATOM 14357 C CA . ALA B 1 851 ? -9.625 52.406 16.031 1 97.19 851 ALA B CA 1
ATOM 14358 C C . ALA B 1 851 ? -8.977 51.688 14.852 1 97.19 851 ALA B C 1
ATOM 14360 O O . ALA B 1 851 ? -9.367 50.562 14.508 1 97.19 851 ALA B O 1
ATOM 14361 N N . VAL B 1 852 ? -7.961 52.281 14.266 1 97.88 852 VAL B N 1
ATOM 14362 C CA . VAL B 1 852 ? -7.418 51.781 13.016 1 97.88 852 VAL B CA 1
ATOM 14363 C C . VAL B 1 852 ? -6.141 50.969 13.297 1 97.88 852 VAL B C 1
ATOM 14365 O O . VAL B 1 852 ? -5.23 51.469 13.961 1 97.88 852 VAL B O 1
ATOM 14368 N N . HIS B 1 853 ? -6.117 49.75 12.859 1 97.44 853 HIS B N 1
ATOM 14369 C CA . HIS B 1 853 ? -4.957 48.875 12.922 1 97.44 853 HIS B CA 1
ATOM 14370 C C . HIS B 1 853 ? -4.344 48.656 11.547 1 97.44 853 HIS B C 1
ATOM 14372 O O . HIS B 1 853 ? -5.059 48.375 10.578 1 97.44 853 HIS B O 1
ATOM 14378 N N . LEU B 1 854 ? -2.998 48.906 11.375 1 97.62 854 LEU B N 1
ATOM 14379 C CA . LEU B 1 854 ? -2.268 48.531 10.172 1 97.62 854 LEU B CA 1
ATOM 14380 C C . LEU B 1 854 ? -2.002 47.031 10.125 1 97.62 854 LEU B C 1
ATOM 14382 O O . LEU B 1 854 ? -0.981 46.562 10.633 1 97.62 854 LEU B O 1
ATOM 14386 N N . LEU B 1 855 ? -2.834 46.312 9.438 1 97.75 855 LEU B N 1
ATOM 14387 C CA . LEU B 1 855 ? -2.818 44.875 9.453 1 97.75 855 LEU B CA 1
ATOM 14388 C C . LEU B 1 855 ? -1.701 44.312 8.562 1 97.75 855 LEU B C 1
ATOM 14390 O O . LEU B 1 855 ? -1.069 43.312 8.898 1 97.75 855 LEU B O 1
ATOM 14394 N N . THR B 1 856 ? -1.546 44.906 7.395 1 97.75 856 THR B N 1
ATOM 14395 C CA . THR B 1 856 ? -0.55 44.469 6.43 1 97.75 856 THR B CA 1
ATOM 14396 C C . THR B 1 856 ? 0.141 45.656 5.77 1 97.75 856 THR B C 1
ATOM 14398 O O . THR B 1 856 ? -0.512 46.625 5.395 1 97.75 856 THR B O 1
ATOM 14401 N N . LEU B 1 857 ? 1.361 45.625 5.68 1 97.38 857 LEU B N 1
ATOM 14402 C CA . LEU B 1 857 ? 2.207 46.438 4.812 1 97.38 857 LEU B CA 1
ATOM 14403 C C . LEU B 1 857 ? 3.324 45.594 4.203 1 97.38 857 LEU B C 1
ATOM 14405 O O . LEU B 1 857 ? 4.25 45.188 4.906 1 97.38 857 LEU B O 1
ATOM 14409 N N . SER B 1 858 ? 3.197 45.281 2.971 1 96.12 858 SER B N 1
ATOM 14410 C CA . SER B 1 858 ? 4.137 44.375 2.348 1 96.12 858 SER B CA 1
ATOM 14411 C C . SER B 1 858 ? 4.422 44.75 0.902 1 96.12 858 SER B C 1
ATOM 14413 O O . SER B 1 858 ? 3.525 45.188 0.183 1 96.12 858 SER B O 1
ATOM 14415 N N . GLN B 1 859 ? 5.641 44.5 0.504 1 94.81 859 GLN B N 1
ATOM 14416 C CA . GLN B 1 859 ? 6.008 44.75 -0.89 1 94.81 859 GLN B CA 1
ATOM 14417 C C . GLN B 1 859 ? 5.297 43.75 -1.815 1 94.81 859 GLN B C 1
ATOM 14419 O O . GLN B 1 859 ? 5.293 42.531 -1.563 1 94.81 859 GLN B O 1
ATOM 14424 N N . TRP B 1 860 ? 4.641 44.25 -2.791 1 95.12 860 TRP B N 1
ATOM 14425 C CA . TRP B 1 860 ? 3.924 43.375 -3.736 1 95.12 860 TRP B CA 1
ATOM 14426 C C . TRP B 1 860 ? 4.762 43.125 -4.984 1 95.12 860 TRP B C 1
ATOM 14428 O O . TRP B 1 860 ? 4.949 41.969 -5.391 1 95.12 860 TRP B O 1
ATOM 14438 N N . ASP B 1 861 ? 5.199 44.094 -5.602 1 92.25 861 ASP B N 1
ATOM 14439 C CA . ASP B 1 861 ? 6.203 44.062 -6.664 1 92.25 861 ASP B CA 1
ATOM 14440 C C . ASP B 1 861 ? 7.094 45.312 -6.617 1 92.25 861 ASP B C 1
ATOM 14442 O O . ASP B 1 861 ? 7.164 46 -5.594 1 92.25 861 ASP B O 1
ATOM 14446 N N . ARG B 1 862 ? 7.848 45.594 -7.699 1 87 862 ARG B N 1
ATOM 14447 C CA . ARG B 1 862 ? 8.852 46.656 -7.688 1 87 862 ARG B CA 1
ATOM 14448 C C . ARG B 1 862 ? 8.211 48 -7.445 1 87 862 ARG B C 1
ATOM 14450 O O . ARG B 1 862 ? 8.812 48.875 -6.805 1 87 862 ARG B O 1
ATOM 14457 N N . GLU B 1 863 ? 6.996 48.188 -7.852 1 90.62 863 GLU B N 1
ATOM 14458 C CA . GLU B 1 863 ? 6.422 49.531 -7.816 1 90.62 863 GLU B CA 1
ATOM 14459 C C . GLU B 1 863 ? 5.129 49.531 -7.004 1 90.62 863 GLU B C 1
ATOM 14461 O O . GLU B 1 863 ? 4.418 50.562 -6.984 1 90.62 863 GLU B O 1
ATOM 14466 N N . SER B 1 864 ? 4.793 48.5 -6.387 1 94.94 864 SER B N 1
ATOM 14467 C CA . SER B 1 864 ? 3.52 48.469 -5.672 1 94.94 864 SER B CA 1
ATOM 14468 C C . SER B 1 864 ? 3.674 47.875 -4.281 1 94.94 864 SER B C 1
ATOM 14470 O O . SER B 1 864 ? 4.551 47.031 -4.062 1 94.94 864 SER B O 1
ATOM 14472 N N . VAL B 1 865 ? 2.836 48.312 -3.375 1 96.12 865 VAL B N 1
ATOM 14473 C CA . VAL B 1 865 ? 2.816 47.906 -1.981 1 96.12 865 VAL B CA 1
ATOM 14474 C C . VAL B 1 865 ? 1.4 47.469 -1.591 1 96.12 865 VAL B C 1
ATOM 14476 O O . VAL B 1 865 ? 0.43 48.156 -1.917 1 96.12 865 VAL B O 1
ATOM 14479 N N . LEU B 1 866 ? 1.252 46.281 -1.026 1 97.81 866 LEU B N 1
ATOM 14480 C CA . LEU B 1 866 ? -0.023 45.844 -0.483 1 97.81 866 LEU B CA 1
ATOM 14481 C C . LEU B 1 866 ? -0.241 46.375 0.923 1 97.81 866 LEU B C 1
ATOM 14483 O O . LEU B 1 866 ? 0.63 46.25 1.786 1 97.81 866 LEU B O 1
ATOM 14487 N N . ILE B 1 867 ? -1.341 47 1.179 1 97.75 867 ILE B N 1
ATOM 14488 C CA . ILE B 1 867 ? -1.668 47.5 2.508 1 97.75 867 ILE B CA 1
ATOM 14489 C C . ILE B 1 867 ? -3.064 47.031 2.91 1 97.75 867 ILE B C 1
ATOM 14491 O O . ILE B 1 867 ? -3.965 46.969 2.072 1 97.75 867 ILE B O 1
ATOM 14495 N N . ARG B 1 868 ? -3.275 46.688 4.121 1 98.5 868 ARG B N 1
ATOM 14496 C CA . ARG B 1 868 ? -4.578 46.406 4.715 1 98.5 868 ARG B CA 1
ATOM 14497 C C . ARG B 1 868 ? -4.785 47.25 5.977 1 98.5 868 ARG B C 1
ATOM 14499 O O . ARG B 1 868 ? -3.938 47.25 6.871 1 98.5 868 ARG B O 1
ATOM 14506 N N . LEU B 1 869 ? -5.848 47.906 6.02 1 98.12 869 LEU B N 1
ATOM 14507 C CA . LEU B 1 869 ? -6.281 48.688 7.188 1 98.12 869 LEU B CA 1
ATOM 14508 C C . LEU B 1 869 ? -7.504 48.031 7.832 1 98.12 869 LEU B C 1
ATOM 14510 O O . LEU B 1 869 ? -8.422 47.594 7.133 1 98.12 869 LEU B O 1
ATOM 14514 N N . GLU B 1 870 ? -7.477 48.031 9.117 1 98.12 870 GLU B N 1
ATOM 14515 C CA . GLU B 1 870 ? -8.547 47.344 9.852 1 98.12 870 GLU B CA 1
ATOM 14516 C C . GLU B 1 870 ? -9.125 48.25 10.938 1 98.12 870 GLU B C 1
ATOM 14518 O O . GLU B 1 870 ? -8.391 48.969 11.633 1 98.12 870 GLU B O 1
ATOM 14523 N N . HIS B 1 871 ? -10.461 48.312 10.992 1 98 871 HIS B N 1
ATOM 14524 C CA . HIS B 1 871 ? -11.109 48.812 12.203 1 98 871 HIS B CA 1
ATOM 14525 C C . HIS B 1 871 ? -11.109 47.75 13.305 1 98 871 HIS B C 1
ATOM 14527 O O . HIS B 1 871 ? -11.836 46.75 13.211 1 98 871 HIS B O 1
ATOM 14533 N N . GLN B 1 872 ? -10.398 47.844 14.406 1 97.06 872 GLN B N 1
ATOM 14534 C CA . GLN B 1 872 ? -10.094 46.75 15.312 1 97.06 872 GLN B CA 1
ATOM 14535 C C . GLN B 1 872 ? -11.195 46.594 16.359 1 97.06 872 GLN B C 1
ATOM 14537 O O . GLN B 1 872 ? -11.195 45.625 17.109 1 97.06 872 GLN B O 1
ATOM 14542 N N . TYR B 1 873 ? -12.227 47.531 16.422 1 97.62 873 TYR B N 1
ATOM 14543 C CA . TYR B 1 873 ? -13.289 47.469 17.422 1 97.62 873 TYR B CA 1
ATOM 14544 C C . TYR B 1 873 ? -14.539 46.812 16.828 1 97.62 873 TYR B C 1
ATOM 14546 O O . TYR B 1 873 ? -14.859 47.062 15.656 1 97.62 873 TYR B O 1
ATOM 14554 N N . GLN B 1 874 ? -15.25 46.062 17.625 1 96.94 874 GLN B N 1
ATOM 14555 C CA . GLN B 1 874 ? -16.547 45.531 17.25 1 96.94 874 GLN B CA 1
ATOM 14556 C C . GLN B 1 874 ? -17.641 46.594 17.359 1 96.94 874 GLN B C 1
ATOM 14558 O O . GLN B 1 874 ? -17.5 47.562 18.109 1 96.94 874 GLN B O 1
ATOM 14563 N N . ALA B 1 875 ? -18.688 46.219 16.625 1 95.56 875 ALA B N 1
ATOM 14564 C CA . ALA B 1 875 ? -19.828 47.156 16.703 1 95.56 875 ALA B CA 1
ATOM 14565 C C . ALA B 1 875 ? -20.359 47.25 18.125 1 95.56 875 ALA B C 1
ATOM 14567 O O . ALA B 1 875 ? -20.516 46.219 18.797 1 95.56 875 ALA B O 1
ATOM 14568 N N . LYS B 1 876 ? -20.516 48.375 18.672 1 91.5 876 LYS B N 1
ATOM 14569 C CA . LYS B 1 876 ? -21.188 48.719 19.938 1 91.5 876 LYS B CA 1
ATOM 14570 C C . LYS B 1 876 ? -20.344 48.25 21.125 1 91.5 876 LYS B C 1
ATOM 14572 O O . LYS B 1 876 ? -20.844 48.25 22.266 1 91.5 876 LYS B O 1
ATOM 14577 N N . GLU B 1 877 ? -19.203 47.844 20.891 1 94.69 877 GLU B N 1
ATOM 14578 C CA . GLU B 1 877 ? -18.391 47.344 22.016 1 94.69 877 GLU B CA 1
ATOM 14579 C C . GLU B 1 877 ? -17.781 48.5 22.797 1 94.69 877 GLU B C 1
ATOM 14581 O O . GLU B 1 877 ? -17.547 48.375 24.016 1 94.69 877 GLU B O 1
ATOM 14586 N N . SER B 1 878 ? -17.375 49.531 22.094 1 95.12 878 SER B N 1
ATOM 14587 C CA . SER B 1 878 ? -16.812 50.719 22.688 1 95.12 878 SER B CA 1
ATOM 14588 C C . SER B 1 878 ? -17.672 51.969 22.344 1 95.12 878 SER B C 1
ATOM 14590 O O . SER B 1 878 ? -17.984 52.188 21.188 1 95.12 878 SER B O 1
ATOM 14592 N N . LYS B 1 879 ? -18 52.719 23.328 1 91.38 879 LYS B N 1
ATOM 14593 C CA . LYS B 1 879 ? -18.75 53.969 23.062 1 91.38 879 LYS B CA 1
ATOM 14594 C C . LYS B 1 879 ? -17.891 55 22.344 1 91.38 879 LYS B C 1
ATOM 14596 O O . LYS B 1 879 ? -18.375 55.719 21.5 1 91.38 879 LYS B O 1
ATOM 14601 N N . SER B 1 880 ? -16.672 54.906 22.562 1 91.5 880 SER B N 1
ATOM 14602 C CA . SER B 1 880 ? -15.75 55.938 22.094 1 91.5 880 SER B CA 1
ATOM 14603 C C . SER B 1 880 ? -15.164 55.562 20.734 1 91.5 880 SER B C 1
ATOM 14605 O O . SER B 1 880 ? -14.898 56.438 19.906 1 91.5 880 SER B O 1
ATOM 14607 N N . PHE B 1 881 ? -14.984 54.25 20.531 1 95.25 881 PHE B N 1
ATOM 14608 C CA . PHE B 1 881 ? -14.094 53.906 19.422 1 95.25 881 PHE B CA 1
ATOM 14609 C C . PHE B 1 881 ? -14.797 53 18.422 1 95.25 881 PHE B C 1
ATOM 14611 O O . PHE B 1 881 ? -14.242 52.656 17.375 1 95.25 881 PHE B O 1
ATOM 14618 N N . SER B 1 882 ? -16.062 52.625 18.656 1 96.31 882 SER B N 1
ATOM 14619 C CA . SER B 1 882 ? -16.766 51.75 17.734 1 96.31 882 SER B CA 1
ATOM 14620 C C . SER B 1 882 ? -17.484 52.531 16.641 1 96.31 882 SER B C 1
ATOM 14622 O O . SER B 1 882 ? -18.516 52.094 16.125 1 96.31 882 SER B O 1
ATOM 14624 N N . GLU B 1 883 ? -17 53.656 16.312 1 95.81 883 GLU B N 1
ATOM 14625 C CA . GLU B 1 883 ? -17.562 54.5 15.25 1 95.81 883 GLU B CA 1
ATOM 14626 C C . GLU B 1 883 ? -16.703 54.438 13.992 1 95.81 883 GLU B C 1
ATOM 14628 O O . GLU B 1 883 ? -15.508 54.188 14.062 1 95.81 883 GLU B O 1
ATOM 14633 N N . PRO B 1 884 ? -17.359 54.656 12.812 1 95.44 884 PRO B N 1
ATOM 14634 C CA . PRO B 1 884 ? -16.562 54.719 11.586 1 95.44 884 PRO B CA 1
ATOM 14635 C C . PRO B 1 884 ? -15.438 55.719 11.656 1 95.44 884 PRO B C 1
ATOM 14637 O O . PRO B 1 884 ? -15.594 56.781 12.266 1 95.44 884 PRO B O 1
ATOM 14640 N N . VAL B 1 885 ? -14.359 55.406 11.086 1 96.69 885 VAL B N 1
ATOM 14641 C CA . VAL B 1 885 ? -13.195 56.281 11.07 1 96.69 885 VAL B CA 1
ATOM 14642 C C . VAL B 1 885 ? -12.648 56.406 9.648 1 96.69 885 VAL B C 1
ATOM 14644 O O . VAL B 1 885 ? -12.633 55.406 8.906 1 96.69 885 VAL B O 1
ATOM 14647 N N . THR B 1 886 ? -12.219 57.562 9.234 1 95.94 886 THR B N 1
ATOM 14648 C CA . THR B 1 886 ? -11.68 57.781 7.895 1 95.94 886 THR B CA 1
ATOM 14649 C C . THR B 1 886 ? -10.188 58.094 7.957 1 95.94 886 THR B C 1
ATOM 14651 O O . THR B 1 886 ? -9.734 58.844 8.82 1 95.94 886 THR B O 1
ATOM 14654 N N . VAL B 1 887 ? -9.422 57.469 7.137 1 95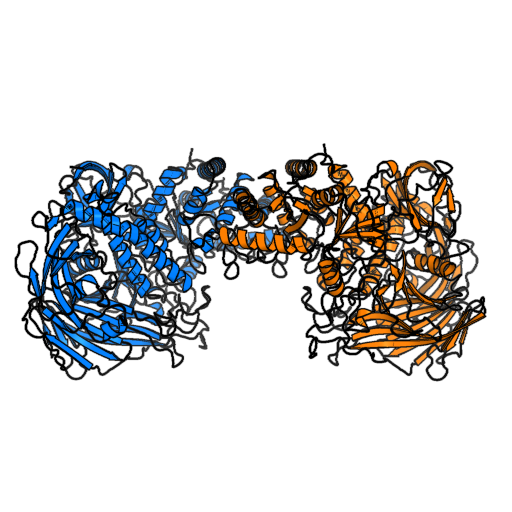.94 887 VAL B N 1
ATOM 14655 C CA . VAL B 1 887 ? -7.98 57.656 7.016 1 95.94 887 VAL B CA 1
ATOM 14656 C C . VAL B 1 887 ? -7.633 58.094 5.598 1 95.94 887 VAL B C 1
ATOM 14658 O O . VAL B 1 887 ? -8.203 57.594 4.625 1 95.94 887 VAL B O 1
ATOM 14661 N N . ASN B 1 888 ? -6.762 59.125 5.477 1 94.88 888 ASN B N 1
ATOM 14662 C CA . ASN B 1 888 ? -6.281 59.562 4.176 1 94.88 888 ASN B CA 1
ATOM 14663 C C . ASN B 1 888 ? -5.012 58.812 3.764 1 94.88 888 ASN B C 1
ATOM 14665 O O . ASN B 1 888 ? -3.979 58.938 4.426 1 94.88 888 ASN B O 1
ATOM 14669 N N . LEU B 1 889 ? -5 58.156 2.666 1 94.81 889 LEU B N 1
ATOM 14670 C CA . LEU B 1 889 ? -3.898 57.281 2.227 1 94.81 889 LEU B CA 1
ATOM 14671 C C . LEU B 1 889 ? -2.699 58.125 1.802 1 94.81 889 LEU B C 1
ATOM 14673 O O . LEU B 1 889 ? -1.551 57.719 2 1 94.81 889 LEU B O 1
ATOM 14677 N N . GLN B 1 890 ? -2.877 59.281 1.242 1 91.06 890 GLN B N 1
ATOM 14678 C CA . GLN B 1 890 ? -1.806 60.094 0.702 1 91.06 890 GLN B CA 1
ATOM 14679 C C . GLN B 1 890 ? -0.963 60.719 1.82 1 91.06 890 GLN B C 1
ATOM 14681 O O . GLN B 1 890 ? 0.201 61.062 1.61 1 91.06 890 GLN B O 1
ATOM 14686 N N . LYS B 1 891 ? -1.515 60.781 2.912 1 90.94 891 LYS B N 1
ATOM 14687 C CA . LYS B 1 891 ? -0.826 61.438 4.02 1 90.94 891 LYS B CA 1
ATOM 14688 C C . LYS B 1 891 ? -0.355 60.406 5.055 1 90.94 891 LYS B C 1
ATOM 14690 O O . LYS B 1 891 ? -0.037 60.781 6.191 1 90.94 891 LYS B O 1
ATOM 14695 N N . LEU B 1 892 ? -0.285 59.281 4.676 1 94.19 892 LEU B N 1
ATOM 14696 C CA . LEU B 1 892 ? -0.048 58.25 5.648 1 94.19 892 LEU B CA 1
ATOM 14697 C C . LEU B 1 892 ? 1.443 58.094 5.93 1 94.19 892 LEU B C 1
ATOM 14699 O O . LEU B 1 892 ? 1.881 58.188 7.074 1 94.19 892 LEU B O 1
ATOM 14703 N N . PHE B 1 893 ? 2.25 57.938 4.914 1 94.62 893 PHE B N 1
ATOM 14704 C CA . PHE B 1 893 ? 3.621 57.5 5.105 1 94.62 893 PHE B CA 1
ATOM 14705 C C . PHE B 1 893 ? 4.602 58.656 5 1 94.62 893 PHE B C 1
ATOM 14707 O O . PHE B 1 893 ? 4.406 59.562 4.191 1 94.62 893 PHE B O 1
ATOM 14714 N N . SER B 1 894 ? 5.664 58.5 5.711 1 92 894 SER B N 1
ATOM 14715 C CA . SER B 1 894 ? 6.699 59.531 5.711 1 92 894 SER B CA 1
ATOM 14716 C C . SER B 1 894 ? 7.762 59.219 4.656 1 92 894 SER B C 1
ATOM 14718 O O . SER B 1 894 ? 8.523 60.125 4.273 1 92 894 SER B O 1
ATOM 14720 N N . THR B 1 895 ? 7.828 58.031 4.215 1 86.81 895 THR B N 1
ATOM 14721 C CA . THR B 1 895 ? 8.922 57.594 3.344 1 86.81 895 THR B CA 1
ATOM 14722 C C . THR B 1 895 ? 8.406 57.312 1.936 1 86.81 895 THR B C 1
ATOM 14724 O O . THR B 1 895 ? 9.195 57.062 1.021 1 86.81 895 THR B O 1
ATOM 14727 N N . LEU B 1 896 ? 7.109 57.281 1.8 1 90.38 896 LEU B N 1
ATOM 14728 C CA . LEU B 1 896 ? 6.516 56.875 0.531 1 90.38 896 LEU B CA 1
ATOM 14729 C C . LEU B 1 896 ? 5.57 57.938 0.007 1 90.38 896 LEU B C 1
ATOM 14731 O O . LEU B 1 896 ? 4.852 58.594 0.784 1 90.38 896 LEU B O 1
ATOM 14735 N N . GLU B 1 897 ? 5.68 58.125 -1.315 1 91.75 897 GLU B N 1
ATOM 14736 C CA . GLU B 1 897 ? 4.668 58.906 -2 1 91.75 897 GLU B CA 1
ATOM 14737 C C . GLU B 1 897 ? 3.662 58.031 -2.727 1 91.75 897 GLU B C 1
ATOM 14739 O O . GLU B 1 897 ? 4.035 57.25 -3.602 1 91.75 897 GLU B O 1
ATOM 14744 N N . ILE B 1 898 ? 2.436 58.125 -2.311 1 94.69 898 ILE B N 1
ATOM 14745 C CA . ILE B 1 898 ? 1.39 57.281 -2.91 1 94.69 898 ILE B CA 1
ATOM 14746 C C . ILE B 1 898 ? 0.802 58 -4.125 1 94.69 898 ILE B C 1
ATOM 14748 O O . ILE B 1 898 ? 0.26 59.125 -3.998 1 94.69 898 ILE B O 1
ATOM 14752 N N . VAL B 1 899 ? 0.912 57.375 -5.273 1 93.69 899 VAL B N 1
ATOM 14753 C CA . VAL B 1 899 ? 0.471 58.031 -6.504 1 93.69 899 VAL B CA 1
ATOM 14754 C C . VAL B 1 899 ? -0.775 57.312 -7.039 1 93.69 899 VAL B C 1
ATOM 14756 O O . VAL B 1 899 ? -1.445 57.844 -7.938 1 93.69 899 VAL B O 1
ATOM 14759 N N . GLY B 1 900 ? -1.116 56.188 -6.48 1 94 900 GLY B N 1
ATOM 14760 C CA . GLY B 1 900 ? -2.307 55.438 -6.863 1 94 900 GLY B CA 1
ATOM 14761 C C . GLY B 1 900 ? -2.742 54.438 -5.816 1 94 900 GLY B C 1
ATOM 14762 O O . GLY B 1 900 ? -1.913 53.906 -5.066 1 94 900 GLY B O 1
ATOM 14763 N N . ALA B 1 901 ? -3.977 54.156 -5.742 1 95.38 901 ALA B N 1
ATOM 14764 C CA . ALA B 1 901 ? -4.535 53.156 -4.828 1 95.38 901 ALA B CA 1
ATOM 14765 C C . ALA B 1 901 ? -5.73 52.438 -5.453 1 95.38 901 ALA B C 1
ATOM 14767 O O . ALA B 1 901 ? -6.633 53.094 -5.988 1 95.38 901 ALA B O 1
ATOM 14768 N N . THR B 1 902 ? -5.668 51.125 -5.52 1 95.5 902 THR B N 1
ATOM 14769 C CA . THR B 1 902 ? -6.781 50.312 -5.992 1 95.5 902 THR B CA 1
ATOM 14770 C C . THR B 1 902 ? -7.199 49.281 -4.93 1 95.5 902 THR B C 1
ATOM 14772 O O . THR B 1 902 ? -6.352 48.594 -4.363 1 95.5 902 THR B O 1
ATOM 14775 N N . GLU B 1 903 ? -8.438 49.219 -4.609 1 96.75 903 GLU B N 1
ATOM 14776 C CA . GLU B 1 903 ? -8.93 48.344 -3.572 1 96.75 903 GLU B CA 1
ATOM 14777 C C . GLU B 1 903 ? -9.047 46.906 -4.094 1 96.75 903 GLU B C 1
ATOM 14779 O O . GLU B 1 903 ? -9.453 46.688 -5.238 1 96.75 903 GLU B O 1
ATOM 14784 N N . MET B 1 904 ? -8.688 45.969 -3.256 1 97.75 904 MET B N 1
ATOM 14785 C CA . MET B 1 904 ? -8.703 44.531 -3.57 1 97.75 904 MET B CA 1
ATOM 14786 C C . MET B 1 904 ? -9.57 43.781 -2.574 1 97.75 904 MET B C 1
ATOM 14788 O O . MET B 1 904 ? -9.977 44.312 -1.551 1 97.75 904 MET B O 1
ATOM 14792 N N . SER B 1 905 ? -9.945 42.531 -2.961 1 97.25 905 SER B N 1
ATOM 14793 C CA . SER B 1 905 ? -10.516 41.594 -1.979 1 97.25 905 SER B CA 1
ATOM 14794 C C . SER B 1 905 ? -9.531 41.312 -0.851 1 97.25 905 SER B C 1
ATOM 14796 O O . SER B 1 905 ? -8.344 41.625 -0.972 1 97.25 905 SER B O 1
ATOM 14798 N N . LEU B 1 906 ? -10.008 40.75 0.208 1 98.31 906 LEU B N 1
ATOM 14799 C CA . LEU B 1 906 ? -9.18 40.469 1.376 1 98.31 906 LEU B CA 1
ATOM 14800 C C . LEU B 1 906 ? -8 39.594 1.009 1 98.31 906 LEU B C 1
ATOM 14802 O O . LEU B 1 906 ? -6.898 39.75 1.54 1 98.31 906 LEU B O 1
ATOM 14806 N N . GLY B 1 907 ? -8.203 38.656 0.068 1 97.88 907 GLY B N 1
ATOM 14807 C CA . GLY B 1 907 ? -7.152 37.719 -0.345 1 97.88 907 GLY B CA 1
ATOM 14808 C C . GLY B 1 907 ? -6.16 38.344 -1.308 1 97.88 907 GLY B C 1
ATOM 14809 O O . GLY B 1 907 ? -5.141 37.75 -1.638 1 97.88 907 GLY B O 1
ATOM 14810 N N . ALA B 1 908 ? -6.43 39.531 -1.815 1 98 908 ALA B N 1
ATOM 14811 C CA . ALA B 1 908 ? -5.586 40.312 -2.713 1 98 908 ALA B CA 1
ATOM 14812 C C . ALA B 1 908 ? -5.402 39.594 -4.051 1 98 908 ALA B C 1
ATOM 14814 O O . ALA B 1 908 ? -4.328 39.688 -4.656 1 98 908 ALA B O 1
ATOM 14815 N N . ASN B 1 909 ? -6.387 38.844 -4.492 1 96 909 ASN B N 1
ATOM 14816 C CA . ASN B 1 909 ? -6.246 38.094 -5.754 1 96 909 ASN B CA 1
ATOM 14817 C C . ASN B 1 909 ? -7.277 38.562 -6.781 1 96 909 ASN B C 1
ATOM 14819 O O . ASN B 1 909 ? -7.344 38.031 -7.883 1 96 909 ASN B O 1
ATOM 14823 N N . GLN B 1 910 ? -8.086 39.5 -6.398 1 95.38 910 GLN B N 1
ATOM 14824 C CA . GLN B 1 910 ? -9.016 40.094 -7.336 1 95.38 910 GLN B CA 1
ATOM 14825 C C . GLN B 1 910 ? -9.328 41.531 -6.941 1 95.38 910 GLN B C 1
ATOM 14827 O O . GLN B 1 910 ? -9.219 41.906 -5.766 1 95.38 910 GLN B O 1
ATOM 14832 N N . TRP B 1 911 ? -9.688 42.344 -7.902 1 95.75 911 TRP B N 1
ATOM 14833 C CA . TRP B 1 911 ? -10.148 43.688 -7.613 1 95.75 911 TRP B CA 1
ATOM 14834 C C . TRP B 1 911 ? -11.5 43.688 -6.906 1 95.75 911 TRP B C 1
ATOM 14836 O O . TRP B 1 911 ? -12.375 42.875 -7.25 1 95.75 911 TRP B O 1
ATOM 14846 N N . LYS B 1 912 ? -11.625 44.531 -5.91 1 95.81 912 LYS B N 1
ATOM 14847 C CA . LYS B 1 912 ? -12.828 44.531 -5.09 1 95.81 912 LYS B CA 1
ATOM 14848 C C . LYS B 1 912 ? -14.078 44.75 -5.941 1 95.81 912 LYS B C 1
ATOM 14850 O O . LYS B 1 912 ? -15.109 44.125 -5.707 1 95.81 912 LYS B O 1
ATOM 14855 N N . ASP B 1 913 ? -14.008 45.625 -6.953 1 93.19 913 ASP B N 1
ATOM 14856 C CA . ASP B 1 913 ? -15.164 46 -7.766 1 93.19 913 ASP B CA 1
ATOM 14857 C C . ASP B 1 913 ? -15.539 44.844 -8.719 1 93.19 913 ASP B C 1
ATOM 14859 O O . ASP B 1 913 ? -16.641 44.844 -9.266 1 93.19 913 ASP B O 1
ATOM 14863 N N . GLN B 1 914 ? -14.633 43.906 -8.859 1 92.75 914 GLN B N 1
ATOM 14864 C CA . GLN B 1 914 ? -14.891 42.781 -9.742 1 92.75 914 GLN B CA 1
ATOM 14865 C C . GLN B 1 914 ? -15.297 41.531 -8.945 1 92.75 914 GLN B C 1
ATOM 14867 O O . GLN B 1 914 ? -15.633 40.5 -9.523 1 92.75 914 GLN B O 1
ATOM 14872 N N . MET B 1 915 ? -15.242 41.656 -7.672 1 94.06 915 MET B N 1
ATOM 14873 C CA . MET B 1 915 ? -15.594 40.5 -6.828 1 94.06 915 MET B CA 1
ATOM 14874 C C . MET B 1 915 ? -17.109 40.312 -6.793 1 94.06 915 MET B C 1
ATOM 14876 O O . MET B 1 915 ? -17.859 41.219 -6.473 1 94.06 915 MET B O 1
ATOM 14880 N N . THR B 1 916 ? -17.531 39.188 -7.273 1 91.38 916 THR B N 1
ATOM 14881 C CA . THR B 1 916 ? -18.938 38.781 -7.227 1 91.38 916 THR B CA 1
ATOM 14882 C C . THR B 1 916 ? -19.109 37.469 -6.48 1 91.38 916 THR B C 1
ATOM 14884 O O . THR B 1 916 ? -18.281 36.562 -6.617 1 91.38 916 THR B O 1
ATOM 14887 N N . ARG B 1 917 ? -20.141 37.375 -5.648 1 94.25 917 ARG B N 1
ATOM 14888 C CA . ARG B 1 917 ? -20.469 36.156 -4.926 1 94.25 917 ARG B CA 1
ATOM 14889 C C . ARG B 1 917 ? -21.922 35.75 -5.172 1 94.25 917 ARG B C 1
ATOM 14891 O O . ARG B 1 917 ? -22.734 36.594 -5.562 1 94.25 917 ARG B O 1
ATOM 14898 N N . LEU B 1 918 ? -22.188 34.531 -4.914 1 94.5 918 LEU B N 1
ATOM 14899 C CA . LEU B 1 918 ? -23.562 34.031 -5.039 1 94.5 918 LEU B CA 1
ATOM 14900 C C . LEU B 1 918 ? -24.453 34.594 -3.934 1 94.5 918 LEU B C 1
ATOM 14902 O O . LEU B 1 918 ? -24 34.75 -2.791 1 94.5 918 LEU B O 1
ATOM 14906 N N . ASP B 1 919 ? -25.656 34.938 -4.352 1 92.12 919 ASP B N 1
ATOM 14907 C CA . ASP B 1 919 ? -26.641 35.406 -3.383 1 92.12 919 ASP B CA 1
ATOM 14908 C C . ASP B 1 919 ? -27.516 34.25 -2.896 1 92.12 919 ASP B C 1
ATOM 14910 O O . ASP B 1 919 ? -28.031 33.469 -3.701 1 92.12 919 ASP B O 1
ATOM 14914 N N . TRP B 1 920 ? -27.688 34.156 -1.571 1 94 920 TRP B N 1
ATOM 14915 C CA . TRP B 1 920 ? -28.406 33.031 -0.987 1 94 920 TRP B CA 1
ATOM 14916 C C . TRP B 1 920 ? -29.656 33.531 -0.24 1 94 920 TRP B C 1
ATOM 14918 O O . TRP B 1 920 ? -29.609 34.562 0.409 1 94 920 TRP B O 1
ATOM 14928 N N . LYS B 1 921 ? -30.703 32.812 -0.347 1 91.06 921 LYS B N 1
ATOM 14929 C CA . LYS B 1 921 ? -31.938 33.125 0.366 1 91.06 921 LYS B CA 1
ATOM 14930 C C . LYS B 1 921 ? -31.953 32.469 1.747 1 91.06 921 LYS B C 1
ATOM 14932 O O . LYS B 1 921 ? -31.641 31.281 1.885 1 91.06 921 LYS B O 1
ATOM 14937 N N . THR B 1 922 ? -32.281 33.375 2.721 1 88 922 THR B N 1
ATOM 14938 C CA . THR B 1 922 ? -32.344 32.844 4.078 1 88 922 THR B CA 1
ATOM 14939 C C . THR B 1 922 ? -33.781 32.812 4.598 1 88 922 THR B C 1
ATOM 14941 O O . THR B 1 922 ? -34.625 33.531 4.07 1 88 922 THR B O 1
ATOM 14944 N N . SER B 1 923 ? -34 31.953 5.559 1 77.31 923 SER B N 1
ATOM 14945 C CA . SER B 1 923 ? -35.312 31.797 6.176 1 77.31 923 SER B CA 1
ATOM 14946 C C . SER B 1 923 ? -35.719 33.062 6.906 1 77.31 923 SER B C 1
ATOM 14948 O O . SER B 1 923 ? -36.906 33.312 7.125 1 77.31 923 SER B O 1
ATOM 14950 N N . SER B 1 924 ? -34.812 33.844 7.34 1 70.5 924 SER B N 1
ATOM 14951 C CA . SER B 1 924 ? -35.156 35.062 8.07 1 70.5 924 SER B CA 1
ATOM 14952 C C . SER B 1 924 ? -35.656 36.156 7.129 1 70.5 924 SER B C 1
ATOM 14954 O O . SER B 1 924 ? -36.25 37.125 7.57 1 70.5 924 SER B O 1
ATOM 14956 N N . GLY B 1 925 ? -35.719 35.906 5.852 1 62.5 925 GLY B N 1
ATOM 14957 C CA . GLY B 1 925 ? -36.281 36.812 4.863 1 62.5 925 GLY B CA 1
ATOM 14958 C C . GLY B 1 925 ? -35.5 38.125 4.781 1 62.5 925 GLY B C 1
ATOM 14959 O O . GLY B 1 925 ? -35.906 39.031 4.035 1 62.5 925 GLY B O 1
ATOM 14960 N N . GLU B 1 926 ? -34.531 38.344 5.621 1 62.22 926 GLU B N 1
ATOM 14961 C CA . GLU B 1 926 ? -33.844 39.625 5.652 1 62.22 926 GLU B CA 1
ATOM 14962 C C . GLU B 1 926 ? -33.125 39.906 4.328 1 62.22 926 GLU B C 1
ATOM 14964 O O . GLU B 1 926 ? -32.531 39 3.727 1 62.22 926 GLU B O 1
ATOM 14969 N N . GLN B 1 927 ? -33.562 40.969 3.721 1 59.88 927 GLN B N 1
ATOM 14970 C CA . GLN B 1 927 ? -32.938 41.375 2.469 1 59.88 927 GLN B CA 1
ATOM 14971 C C . GLN B 1 927 ? -31.562 42 2.713 1 59.88 927 GLN B C 1
ATOM 14973 O O . GLN B 1 927 ? -31.359 42.656 3.738 1 59.88 927 GLN B O 1
ATOM 14978 N N . PRO B 1 928 ? -30.625 41.594 1.857 1 62.06 928 PRO B N 1
ATOM 14979 C CA . PRO B 1 928 ? -29.281 42.188 2 1 62.06 928 PRO B CA 1
ATOM 14980 C C . PRO B 1 928 ? -29.328 43.719 2.021 1 62.06 928 PRO B C 1
ATOM 14982 O O . PRO B 1 928 ? -30.125 44.344 1.312 1 62.06 928 PRO B O 1
ATOM 14985 N N . GLN B 1 929 ? -28.812 44.312 3.162 1 60.66 929 GLN B N 1
ATOM 14986 C CA . GLN B 1 929 ? -28.75 45.781 3.268 1 60.66 929 GLN B CA 1
ATOM 14987 C C . GLN B 1 929 ? -27.797 46.375 2.23 1 60.66 929 GLN B C 1
ATOM 14989 O O . GLN B 1 929 ? -26.844 45.719 1.822 1 60.66 929 GLN B O 1
ATOM 14994 N N . ARG B 1 930 ? -28.281 47.406 1.81 1 56.66 930 ARG B N 1
ATOM 14995 C CA . ARG B 1 930 ? -27.672 48.188 0.737 1 56.66 930 ARG B CA 1
ATOM 14996 C C . ARG B 1 930 ? -26.25 48.625 1.111 1 56.66 930 ARG B C 1
ATOM 14998 O O . ARG B 1 930 ? -25.969 48.844 2.287 1 56.66 930 ARG B O 1
ATOM 15005 N N . GLN B 1 931 ? -25.469 48.688 0.266 1 57.44 931 GLN B N 1
ATOM 15006 C CA . GLN B 1 931 ? -24.047 49 0.201 1 57.44 931 GLN B CA 1
ATOM 15007 C C . GLN B 1 931 ? -23.734 50.281 0.964 1 57.44 931 GLN B C 1
ATOM 15009 O O . GLN B 1 931 ? -24.547 51.219 1.006 1 57.44 931 GLN B O 1
ATOM 15014 N N . SER B 1 932 ? -22.75 50.25 1.848 1 57.72 932 SER B N 1
ATOM 15015 C CA . SER B 1 932 ? -22.203 51.406 2.592 1 57.72 932 SER B CA 1
ATOM 15016 C C . SER B 1 932 ? -21.891 52.562 1.668 1 57.72 932 SER B C 1
ATOM 15018 O O . SER B 1 932 ? -21.578 52.375 0.492 1 57.72 932 SER B O 1
ATOM 15020 N N . PRO B 1 933 ? -22.125 53.75 2.164 1 57.66 933 PRO B N 1
ATOM 15021 C CA . PRO B 1 933 ? -21.828 54.938 1.39 1 57.66 933 PRO B CA 1
ATOM 15022 C C . PRO B 1 933 ? -20.406 54.938 0.823 1 57.66 933 PRO B C 1
ATOM 15024 O O . PRO B 1 933 ? -19.516 54.344 1.4 1 57.66 933 PRO B O 1
ATOM 15027 N N . SER B 1 934 ? -20.234 55.312 -0.435 1 66.31 934 SER B N 1
ATOM 15028 C CA . SER B 1 934 ? -18.984 55.438 -1.171 1 66.31 934 SER B CA 1
ATOM 15029 C C . SER B 1 934 ? -18.016 56.375 -0.451 1 66.31 934 SER B C 1
ATOM 15031 O O . SER B 1 934 ? -18.422 57.25 0.289 1 66.31 934 SER B O 1
ATOM 15033 N N . ASP B 1 935 ? -16.734 56.062 -0.424 1 71.62 935 ASP B N 1
ATOM 15034 C CA . ASP B 1 935 ? -15.656 56.875 0.126 1 71.62 935 ASP B CA 1
ATOM 15035 C C . ASP B 1 935 ? -15.734 58.312 -0.39 1 71.62 935 ASP B C 1
ATOM 15037 O O . ASP B 1 935 ? -16.125 58.531 -1.536 1 71.62 935 ASP B O 1
ATOM 15041 N N . PRO B 1 936 ? -15.547 59.281 0.447 1 65.44 936 PRO B N 1
ATOM 15042 C CA . PRO B 1 936 ? -15.602 60.688 0.047 1 65.44 936 PRO B CA 1
ATOM 15043 C C . PRO B 1 936 ? -14.672 61 -1.123 1 65.44 936 PRO B C 1
ATOM 15045 O O . PRO B 1 936 ? -15 61.844 -1.974 1 65.44 936 PRO B O 1
ATOM 15048 N N . SER B 1 937 ? -13.516 60.562 -1.036 1 76.25 937 SER B N 1
ATOM 15049 C CA . SER B 1 937 ? -12.531 60.688 -2.109 1 76.25 937 SER B CA 1
ATOM 15050 C C . SER B 1 937 ? -11.789 59.375 -2.34 1 76.25 937 SER B C 1
ATOM 15052 O O . SER B 1 937 ? -11.82 58.5 -1.489 1 76.25 937 SER B O 1
ATOM 15054 N N . PRO B 1 938 ? -11.18 59.406 -3.484 1 81.38 938 PRO B N 1
ATOM 15055 C CA . PRO B 1 938 ? -10.43 58.188 -3.768 1 81.38 938 PRO B CA 1
ATOM 15056 C C . PRO B 1 938 ? -9.297 57.938 -2.775 1 81.38 938 PRO B C 1
ATOM 15058 O O . PRO B 1 938 ? -8.805 56.812 -2.66 1 81.38 938 PRO B O 1
ATOM 15061 N N . TRP B 1 939 ? -8.945 58.969 -2.027 1 90.56 939 TRP B N 1
ATOM 15062 C CA . TRP B 1 939 ? -7.828 58.844 -1.099 1 90.56 939 TRP B CA 1
ATOM 15063 C C . TRP B 1 939 ? -8.32 58.656 0.331 1 90.56 939 TRP B C 1
ATOM 15065 O O . TRP B 1 939 ? -7.555 58.25 1.211 1 90.56 939 TRP B O 1
ATOM 15075 N N . ASP B 1 940 ? -9.539 59 0.567 1 93.56 940 ASP B N 1
ATOM 15076 C CA . ASP B 1 940 ? -10.117 58.875 1.903 1 93.56 940 ASP B CA 1
ATOM 15077 C C . ASP B 1 940 ? -10.781 57.5 2.078 1 93.56 940 ASP B C 1
ATOM 15079 O O . ASP B 1 940 ? -11.766 57.188 1.401 1 93.56 940 ASP B O 1
ATOM 15083 N N . VAL B 1 941 ? -10.25 56.75 2.986 1 95.19 941 VAL B N 1
ATOM 15084 C CA . VAL B 1 941 ? -10.742 55.406 3.238 1 95.19 941 VAL B CA 1
ATOM 15085 C C . VAL B 1 941 ? -11.5 55.375 4.562 1 95.19 941 VAL B C 1
ATOM 15087 O O . VAL B 1 941 ? -10.914 55.594 5.625 1 95.19 941 VAL B O 1
ATOM 15090 N N . THR B 1 942 ? -12.766 55.125 4.523 1 96.38 942 THR B N 1
ATOM 15091 C CA . THR B 1 942 ? -13.562 54.969 5.734 1 96.38 942 THR B CA 1
ATOM 15092 C C . THR B 1 942 ? -13.648 53.5 6.148 1 96.38 942 THR B C 1
ATOM 15094 O O . THR B 1 942 ? -13.969 52.656 5.332 1 96.38 942 THR B O 1
ATOM 15097 N N . LEU B 1 943 ? -13.367 53.25 7.387 1 97.06 943 LEU B N 1
ATOM 15098 C CA . LEU B 1 943 ? -13.445 51.906 7.977 1 97.06 943 LEU B CA 1
ATOM 15099 C C . LEU B 1 943 ? -14.586 51.844 8.984 1 97.06 943 LEU B C 1
ATOM 15101 O O . LEU B 1 943 ? -14.633 52.625 9.938 1 97.06 943 LEU B O 1
ATOM 15105 N N . ASN B 1 944 ? -15.5 50.906 8.734 1 96.19 944 ASN B N 1
ATOM 15106 C CA . ASN B 1 944 ? -16.531 50.594 9.727 1 96.19 944 ASN B CA 1
ATOM 15107 C C . ASN B 1 944 ? -16.047 49.531 10.703 1 96.19 944 ASN B C 1
ATOM 15109 O O . ASN B 1 944 ? -15.078 48.812 10.438 1 96.19 944 ASN B O 1
ATOM 15113 N N . PRO B 1 945 ? -16.75 49.438 11.836 1 96.94 945 PRO B N 1
ATOM 15114 C CA . PRO B 1 945 ? -16.328 48.469 12.836 1 96.94 945 PRO B CA 1
ATOM 15115 C C . PRO B 1 945 ? -16.047 47.094 12.242 1 96.94 945 PRO B C 1
ATOM 15117 O O . PRO B 1 945 ? -16.891 46.562 11.508 1 96.94 945 PRO B O 1
ATOM 15120 N N . MET B 1 946 ? -14.914 46.562 12.547 1 97.44 946 MET B N 1
ATOM 15121 C CA . MET B 1 946 ? -14.438 45.219 12.211 1 97.44 946 MET B CA 1
ATOM 15122 C C . MET B 1 946 ? -14.117 45.094 10.727 1 97.44 946 MET B C 1
ATOM 15124 O O . MET B 1 946 ? -13.688 44.062 10.258 1 97.44 946 MET B O 1
ATOM 15128 N N . GLU B 1 947 ? -14.227 46.125 9.953 1 97.5 947 GLU B N 1
ATOM 15129 C CA . GLU B 1 947 ? -13.938 46.062 8.523 1 97.5 947 GLU B CA 1
ATOM 15130 C C . GLU B 1 947 ? -12.43 46 8.273 1 97.5 947 GLU B C 1
ATOM 15132 O O . GLU B 1 947 ? -11.656 46.656 8.969 1 97.5 947 GLU B O 1
ATOM 15137 N N . ILE B 1 948 ? -12 45.188 7.352 1 98.12 948 ILE B N 1
ATOM 15138 C CA . ILE B 1 948 ? -10.656 45.219 6.781 1 98.12 948 ILE B CA 1
ATOM 15139 C C . ILE B 1 948 ? -10.727 45.656 5.316 1 98.12 948 ILE B C 1
ATOM 15141 O O . ILE B 1 948 ? -11.469 45.062 4.523 1 98.12 948 ILE B O 1
ATOM 15145 N N . ARG B 1 949 ? -10.07 46.625 4.98 1 97.81 949 ARG B N 1
ATOM 15146 C CA . ARG B 1 949 ? -10 47.062 3.588 1 97.81 949 ARG B CA 1
ATOM 15147 C C . ARG B 1 949 ? -8.586 46.906 3.039 1 97.81 949 ARG B C 1
ATOM 15149 O O . ARG B 1 949 ? -7.609 47.25 3.711 1 97.81 949 ARG B O 1
ATOM 15156 N N . THR B 1 950 ? -8.477 46.312 1.893 1 98.25 950 THR B N 1
ATOM 15157 C CA . THR B 1 950 ? -7.227 45.938 1.246 1 98.25 950 THR B CA 1
ATOM 15158 C C . THR B 1 950 ? -6.973 46.812 0.019 1 98.25 950 THR B C 1
ATOM 15160 O O . THR B 1 950 ? -7.848 46.938 -0.841 1 98.25 950 THR B O 1
ATOM 15163 N N . PHE B 1 951 ? -5.754 47.375 -0.111 1 97.62 951 PHE B N 1
ATOM 15164 C CA . PHE B 1 951 ? -5.43 48.219 -1.247 1 97.62 951 PHE B CA 1
ATOM 15165 C C . PHE B 1 951 ? -4.066 47.875 -1.825 1 97.62 951 PHE B C 1
ATOM 15167 O O . PHE B 1 951 ? -3.145 47.5 -1.084 1 97.62 951 PHE B O 1
ATOM 15174 N N . LEU B 1 952 ? -3.994 47.844 -3.078 1 97.25 952 LEU B N 1
ATOM 15175 C CA . LEU B 1 952 ? -2.715 47.875 -3.777 1 97.25 952 LEU B CA 1
ATOM 15176 C C . LEU B 1 952 ? -2.316 49.312 -4.113 1 97.25 952 LEU B C 1
ATOM 15178 O O . LEU B 1 952 ? -2.973 49.969 -4.922 1 97.25 952 LEU B O 1
ATOM 15182 N N . LEU B 1 953 ? -1.226 49.75 -3.506 1 96.56 953 LEU B N 1
ATOM 15183 C CA . LEU B 1 953 ? -0.754 51.125 -3.686 1 96.56 953 LEU B CA 1
ATOM 15184 C C . LEU B 1 953 ? 0.356 51.188 -4.727 1 96.56 953 LEU B C 1
ATOM 15186 O O . LEU B 1 953 ? 1.225 50.312 -4.77 1 96.56 953 LEU B O 1
ATOM 15190 N N . ARG B 1 954 ? 0.349 52.094 -5.637 1 93.88 954 ARG B N 1
ATOM 15191 C CA . ARG B 1 954 ? 1.488 52.469 -6.473 1 93.88 954 ARG B CA 1
ATOM 15192 C C . ARG B 1 954 ? 2.338 53.531 -5.801 1 93.88 954 ARG B C 1
ATOM 15194 O O . ARG B 1 954 ? 1.829 54.594 -5.43 1 93.88 954 ARG B O 1
ATOM 15201 N N . VAL B 1 955 ? 3.545 53.219 -5.613 1 93.44 955 VAL B N 1
ATOM 15202 C CA . VAL B 1 955 ? 4.348 54.094 -4.773 1 93.44 955 VAL B CA 1
ATOM 15203 C C . VAL B 1 955 ? 5.617 54.5 -5.516 1 93.44 955 VAL B C 1
ATOM 15205 O O . VAL B 1 955 ? 6.062 53.812 -6.426 1 93.44 955 VAL B O 1
ATOM 15208 N N . MET B 1 956 ? 6.051 55.719 -5.367 1 86.06 956 MET B N 1
ATOM 15209 C CA . MET B 1 956 ? 7.371 56.219 -5.742 1 86.06 956 MET B CA 1
ATOM 15210 C C . MET B 1 956 ? 8.242 56.438 -4.508 1 86.06 956 MET B C 1
ATOM 15212 O O . MET B 1 956 ? 7.773 56.938 -3.498 1 86.06 956 MET B O 1
ATOM 15216 N N . GLN B 1 957 ? 9.344 55.812 -4.582 1 73.12 957 GLN B N 1
ATOM 15217 C CA . GLN B 1 957 ? 10.242 55.938 -3.441 1 73.12 957 GLN B CA 1
ATOM 15218 C C . GLN B 1 957 ? 11.016 57.25 -3.514 1 73.12 957 GLN B C 1
ATOM 15220 O O . GLN B 1 957 ? 11.375 57.719 -4.602 1 73.12 957 GLN B O 1
ATOM 15225 N N . HIS B 1 958 ? 11.047 58 -2.441 1 62.47 958 HIS B N 1
ATOM 15226 C CA . HIS B 1 958 ? 11.898 59.188 -2.422 1 62.47 958 HIS B CA 1
ATOM 15227 C C . HIS B 1 958 ? 13.375 58.812 -2.33 1 62.47 958 HIS B C 1
ATOM 15229 O O . HIS B 1 958 ? 13.719 57.75 -1.779 1 62.47 958 HIS B O 1
#

Organism: NCBI:txid299321

Solvent-accessible surface area (backbone atoms only — not comparable to full-atom values): 96008 Å² total; per-residue (Å²): 122,44,42,39,98,82,61,70,43,57,69,88,79,52,90,93,28,40,30,38,34,36,25,35,37,48,45,68,72,65,38,32,88,42,37,48,54,34,32,39,66,28,30,58,29,82,80,45,80,34,30,49,50,44,21,55,52,29,40,56,55,54,42,72,74,37,86,72,44,37,35,44,47,48,41,35,53,58,51,53,60,50,56,71,72,49,54,70,68,56,50,49,51,52,52,50,34,25,32,54,46,31,37,37,48,29,49,25,13,28,37,62,52,32,41,55,47,38,47,52,69,58,51,48,50,21,33,23,55,18,32,38,52,34,35,74,73,51,36,78,39,34,56,42,47,30,38,59,49,43,75,32,73,25,44,35,32,46,57,46,20,51,42,20,43,4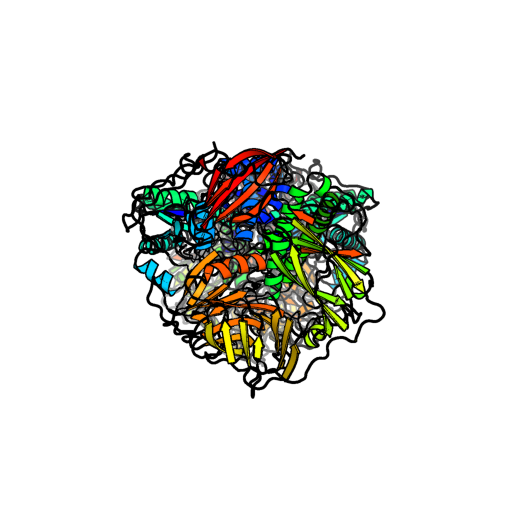4,43,28,46,30,34,40,29,21,53,55,27,47,67,54,50,54,51,23,35,77,69,35,47,38,47,30,33,33,42,31,50,92,44,48,63,50,58,53,19,38,24,38,36,35,56,41,89,53,41,52,34,33,62,90,74,60,44,50,38,98,90,44,51,39,66,58,77,36,78,52,82,91,47,74,78,58,38,51,69,59,53,44,52,53,48,53,51,51,53,54,58,53,48,69,27,41,78,57,56,61,47,76,42,38,46,31,31,79,50,39,36,48,46,25,61,53,36,49,58,41,48,54,49,49,37,52,58,44,42,56,39,36,82,77,69,47,54,52,40,56,43,54,31,44,75,58,49,52,50,50,52,57,58,70,63,68,58,72,26,53,80,43,66,72,54,43,68,62,18,20,77,47,78,72,43,25,45,42,24,23,32,22,23,53,40,60,57,24,32,51,52,39,53,48,51,26,50,45,51,44,33,30,39,33,40,50,75,31,40,78,39,5,40,52,37,90,73,42,76,20,41,72,57,29,53,60,31,53,20,57,40,38,18,43,30,40,46,25,32,50,33,29,70,74,28,50,51,46,52,54,49,37,42,54,59,10,43,52,33,24,52,35,17,40,51,19,10,50,24,65,70,21,62,41,84,69,71,72,44,71,55,88,46,40,92,38,45,24,34,74,64,52,41,69,47,59,38,28,24,40,37,35,33,23,64,37,38,41,64,45,75,45,80,44,69,39,21,18,64,66,41,28,64,49,38,22,43,63,86,64,46,76,46,77,62,48,32,34,64,50,54,68,70,40,50,63,70,38,53,85,76,48,80,44,56,19,26,43,37,37,72,45,65,22,39,22,36,17,29,26,28,33,40,37,32,58,43,96,82,44,60,73,47,64,71,71,36,81,49,69,58,61,54,51,69,50,81,34,37,37,40,31,29,33,88,86,38,61,36,49,41,28,43,28,25,61,76,80,67,44,72,44,49,30,37,54,53,47,32,30,27,48,42,26,79,18,80,50,94,88,44,65,65,22,17,22,30,47,26,31,35,54,70,48,87,70,58,46,73,66,49,78,65,51,49,47,36,19,40,80,56,85,58,38,31,37,42,40,36,41,47,50,96,34,34,38,37,36,42,38,41,41,50,90,41,78,46,40,38,38,39,41,38,42,29,42,65,76,46,89,87,74,47,20,38,39,32,28,39,38,38,40,37,74,48,64,22,83,57,41,33,33,28,22,34,27,52,60,60,71,41,85,42,49,93,69,52,94,90,48,88,76,80,82,73,37,76,58,41,61,35,31,44,43,24,26,24,33,37,37,40,41,36,91,64,43,20,48,37,38,33,41,60,31,31,21,21,28,35,53,92,46,68,25,29,45,35,39,44,63,44,64,38,36,77,36,44,40,78,84,78,63,84,54,39,39,52,59,30,38,92,83,59,67,67,28,43,64,41,74,51,47,39,37,38,34,68,32,44,47,67,55,33,51,76,50,52,50,61,49,37,49,46,55,54,40,45,62,50,64,35,33,32,80,34,72,75,59,89,82,35,52,39,62,45,47,47,34,69,56,64,48,58,91,38,46,38,64,75,40,47,33,65,68,54,98,51,30,35,36,37,26,43,25,19,73,32,46,54,79,46,25,88,84,49,30,54,71,44,71,46,51,60,65,64,35,42,60,62,46,44,60,78,43,72,44,56,25,24,67,35,61,66,46,48,41,92,71,60,68,62,74,84,78,49,48,72,82,64,73,67,72,60,76,78,75,81,76,58,90,39,96,48,36,46,68,32,43,28,57,35,69,50,26,31,46,29,33,49,47,78,118,122,44,41,40,96,82,60,71,44,58,68,88,80,53,91,93,29,40,30,38,32,36,24,36,38,46,47,65,72,64,40,31,88,41,38,48,54,33,32,38,65,28,31,58,28,82,79,45,79,34,29,48,51,45,20,54,52,29,41,57,55,56,43,73,74,36,86,72,43,38,37,42,48,46,41,35,54,58,49,52,60,50,55,73,71,49,54,70,66,56,49,50,52,52,50,49,33,25,31,54,46,30,38,37,48,29,48,26,15,29,38,61,51,32,43,54,47,36,46,52,69,60,53,49,50,21,32,24,54,19,32,39,51,33,34,74,72,52,36,79,38,34,55,42,47,30,38,59,50,44,74,32,74,24,44,36,33,45,57,45,19,51,41,20,43,46,42,27,46,29,35,39,31,21,54,55,26,45,68,53,49,54,51,22,36,76,69,34,48,39,48,31,33,34,42,30,49,92,45,50,62,50,58,53,20,36,25,39,36,37,55,41,89,53,42,52,35,33,62,91,74,62,44,51,38,97,90,42,52,40,66,54,78,35,80,52,83,91,47,75,78,57,38,52,69,60,53,42,53,53,48,52,51,51,53,54,59,52,48,70,27,41,78,55,58,62,45,76,43,37,47,30,30,78,48,40,34,47,46,26,62,52,35,49,57,42,47,55,48,48,38,52,59,45,40,57,37,36,83,77,69,47,53,52,41,59,42,56,31,43,74,59,49,51,50,50,50,56,59,68,62,68,57,72,28,53,79,45,68,72,56,42,68,62,16,23,76,47,76,72,43,22,45,45,24,23,33,22,24,53,41,61,58,25,30,50,51,40,52,46,50,26,50,45,52,44,34,30,37,33,41,50,75,31,40,78,41,6,41,52,38,91,73,41,76,20,42,72,57,28,53,60,31,53,20,57,40,38,18,43,30,42,45,26,31,50,35,29,70,74,28,49,52,46,54,53,48,37,42,54,58,11,44,52,33,23,51,34,17,39,51,19,10,52,23,65,70,20,61,40,84,70,70,72,43,70,53,87,46,42,92,40,46,24,32,72,65,51,40,71,46,59,38,28,25,39,37,36,34,23,62,37,39,42,64,44,76,46,81,45,70,40,22,18,66,65,41,29,64,48,37,23,42,66,84,64,46,76,46,76,61,47,31,35,65,53,54,68,70,40,51,61,72,39,52,84,77,46,81,42,57,19,25,43,35,39,72,46,63,22,41,22,36,17,30,26,29,31,41,36,33,58,42,96,81,42,60,75,47,63,71,73,36,79,48,69,60,61,54,50,69,49,80,33,35,38,39,30,31,33,86,86,38,60,35,47,43,28,45,28,25,60,76,80,68,45,72,44,50,31,38,53,53,47,32,30,26,50,41,25,79,20,80,50,95,90,44,64,63,22,17,23,31,47,27,32,33,54,71,48,88,70,59,44,73,67,51,80,66,50,50,44,35,21,41,80,56,86,58,36,32,37,41,38,36,41,48,50,97,33,35,37,35,37,40,37,40,40,49,88,40,79,46,40,38,38,38,39,38,43,29,42,66,75,47,89,87,73,46,18,39,39,31,29,38,38,39,40,38,76,44,64,23,83,57,42,34,33,28,22,35,27,52,58,61,70,42,85,42,49,92,68,50,94,89,47,87,76,80,81,71,37,73,58,40,62,36,32,45,42,25,26,25,33,36,36,40,41,35,92,65,44,21,48,36,40,32,42,60,32,31,23,20,29,35,52,93,46,66,26,30,44,34,40,44,62,43,64,38,36,77,37,44,41,79,82,77,64,83,53,40,40,52,58,30,38,92,82,60,66,66,28,44,65,41,71,50,46,38,36,37,36,67,33,44,47,66,56,32,49,76,51,51,49,61,50,38,49,45,55,53,40,46,62,51,64,34,33,33,80,34,71,76,57,90,82,35,50,40,62,46,46,46,34,69,56,66,48,58,91,38,46,38,62,75,41,48,31,65,68,55,98,51,30,35,36,37,26,44,26,20,74,32,46,55,79,47,25,87,84,49,28,53,69,46,73,46,53,60,65,64,36,42,60,62,48,45,58,79,42,73,44,57,27,24,68,36,61,67,46,50,41,93,73,61,70,63,74,86,80,51,47,71,82,65,74,69,72,60,76,78,76,82,75,59,89,41,95,50,36,45,67,33,44,27,56,34,70,50,28,32,45,29,32,48,47,80,117

Secondary structure (DSSP, 8-state):
----TTTT-SPPP-TTSEEEEEEEB-B--SSSSS-HHHHHHT--TTT----HHHHHHHHHHHHHH-TT--EEE--HHHHHHHHHT--HHHHHHHHHHHHTTSEEE-S-SSS-B-SSS--HHHHHHHHHHHHHHHHHHHGGGG---EEEESS-SS--HHHHHHHHHTT-SEEEE----HHHHHHHHHHT-SEEEEE--SSSPTTTTEEEEEE-TTTTSPPTT---STT--PPP----TTSS---HHHHHHHHHHHHHHHHTTSSSSEEEEEE--BT--TTHHHHHHHHHHHHHHHHHGGGGT--EEEEE--HHHHHHHHHHTT-EE-EE-S---S-BSSTT-B--STTTSSHHHHHHHHHHHHHHHHHHHHHHHHGGGGTEETTEE---THHHHHHHTTBTTTTT--S-HHHHHHHHHHHHHHHHHHHHHHHHHHHHHH---S--B--TTGGGT--HHHHH-SEEEEEEEE-SSS-EEEEEEEEES-S-EEEE-TTS-B--EEEEEPPHHHHHHHTTS----EEEEEEEEE-TTEEEEEEEEE-TTPPPPPPPBSS--SEEE-SSEEEEE-TTT--EEEEEETTTTEEEEEEEEEEEEEBPBS-SSS---B--SS---BS-SSPEES-SS-EEEEEE-SSEEEEEEEEETTEEEEEEEETT-SSEEEEEEE-PPP-TTS--EEEEEEEEES---TT-EEEESTTSSEEEE-S--SSS----S-TTGGG-EEESSEEEEE-SS-EEEEEESS-EEEE--STTEEEEEEEEE-SS--SSS--S-S----TTSSS---EEEEEEEEEE-HHHHHHHHHHHHHHHHTPPEEEEEESSPPTT---EEESBSSPPPTTEEEEEEEE-SSSEEEEEEEE-SPTTT-TTT-S-EEEEGGGSBSSEEEEEEEEE-TTSSSBGGG------EETT-PPPPPPPPPPSSTTEEEE-TT-EEEEEEEEEE-/----TTTT-SPPP-TTSEEEEEEEB-B--SSSSS-HHHHHHT--TTT----HHHHHHHHHHHHHH-TT--EEE--HHHHHHHHHT--HHHHHHHHHHHHTTSEEE-S-SSS-B-SSS--HHHHHHHHHHHHHHHHHHHGGGG---EEEESS-SS--HHHHHHHHHTT-SEEEE----HHHHHHHHHHT-SEEEEE--SSSPTTTTEEEEEE-TTTTSPPTT---STT--PPP----TTSS---HHHHHHHHHHHHHHHHTSSSSSEEEEEE--BT--TTHHHHHHHHHHHHHHHHHGGGGT--EEEEE--HHHHHHHHHHTT-EE-EE-S---S-BSSTT-B--STTTSSHHHHHHHHHHHHHHHHHHHHHHHHGGGGTEETTEE---THHHHHHHTTBTTTTT--S-HHHHHHHHHHHHHHHHHHHHHHHHHHHHHH---S--B--TTGGGT--HHHHH-SEEEEEEEE-SSS-EEEEEEEEES-S-EEEE-TTS-B--EEEEEPPHHHHHHHTTS----EEEEEEEEE-TTEEEEEEEEE-TTPPPPPPPBSS--SEEE-SSEEEEE-TTT--EEEEEETTTTEEEEEEEEEEEEEBPBS-SSS---B--SS---BS-SSPEES-SS-EEEEEE-SSEEEEEEEEETTEEEEEEEETT-SSEEEEEEE-PPP-TTS--EEEEEEEEES---TT-EEEESTTSSEEEE-S--SSS----S-TTGGG-EEESSEEEEE-SS-EEEEEESS-EEEE--STTEEEEEEEEE-SS--SSS--S-S----TTSSS---EEEEEEEEEE-HHHHHHHHHHHHHHHHTPPEEEEEESSPPTT---EEESBSSPPPTTEEEEEEEE-SSSEEEEEEEE-SPTTT-TTTSS-EEEEGGGSBSSEEEEEEEEE-TTSSSBGGG------EETT-PPPPPPPPPPSSTTEEEE-TT-EEEEEEEEEE-

Foldseek 3Di:
DQPDLVNPLFDDDDQQFQEEAEEEEADEQCFFLHANVCQCCQHPCVRPRHHVLLLVVQLLVVCVVDVQAAYEYEALLSVVVNQVPDDPVSLVSVLVCLRSRRYAYAQQFNAQFAFFFFFVLLVLLRLLVRLQVQCVSRNPSHHHQEHEALDHQWHFLVVLQQCLLQQHFAYEYEFFAQQLLVVLLVVQQQKFWECSAPFDFPPNSIHTYHYADHRQEFPPLQAFFPVDDRDAQDCDPVDPPHCLVVVLVVVLVVSVVSVSRHDDSYHYGRHYYHSTNSPVCRRVVRVVSNQVSNVVCVVVPHRYHYGHGHPSNSVSVVLVVFDFHAYHYGIRPQTAHDQQFTQQQLLFFPVVLQLLLLVLSLLLQLLFLLCVQLAPQLQQHLQGGADQLLSSLSSSCRHSCRSSNNHAQVNVVVSSVSNVVRVVRSVSSNQRSQCSAFVFSFDWDFFPVVVLQADVQQAPFQKWKKKWFFAWLAKDKDKDKHQYAAFDKWKAWQVRDTFDKFKAADDPVSCVQCPPRHDRGIIIIGMDMAGGRKMFMMIMGHDPDDDGGFDKDFAQDQWDDAPFKIWGADRFARFTFKIAGPVQGDIKGKGKFKWKFFWDCLPDPVGNFTDFNRGGGGPDPDTGGQARHWTWIWDDDQAKTWIWTDSDDFKIWIWIDGHPDQWIKIKIKGDPPDCVVVTWIWMKMKMAIPFFQVQWKWADRSLAHIDIFGLADDSDGDDRPGLASRFKRKHAFKMWGHDQFKIKIKGWLGIWIWGDSDGRMIMTTHDTAGQHHSPPSNPGGSFNCDPVRNGGHMDMIMMIIHMDRQQCVCVPRLVVSVCSSNPIGMMMGHHDTDPSTRRIDHFFPDRDDSQKIFSHWRDDDSFKIKTKIWRRARASRYPVRQAKDKDFQQRTGDFKGFPDKFWPRSSRSGGPVPSDYRDHHHPVRDDRDDDDDDAPDPRIDIHHHGDMIMMMTGIDGD/DQPDLVNPLFDDDDQQFQEEAEEEEADEQCFFLHANVCQCCQHPCVRPRHHVLLLVVQLLVVCVVDVQAAYEYEQLLSVVVNQVPDDPVSLVSVLVCLRSRRYAYAQQFNAQFAFFFFFVLLVLLRLLVRLQVQCVSRNPSHHHQEHEALDHQWHFLVVLQQCLLQQHFAYEYEFFAQQLLVVLLVVQAQWFWECSAPFDFPPNSIHTYHYADHRQEFPPLQAFFPVDDRDAQDCDPVDPDHCLVVVLVVVLVVSVVSVSRHDDSYHYGRHYYHSTNSPVCRRVVRVVSNQVSNVVCVVVPHRYHYGHGHPSNSVSVVLVVFDFHAYHYGIRPQTAHDQQFTQQQLLFFPVVLQLLLLVLSLLLQLLFLLCVQLAPQLQQHLQGGADQQLSSLSSSCRHSCRSSNNHAQVNVVVSSVSNVVRVVRSVSSNQRSQCSQFVFSFDWDFDPVVVLQADVQQAPAQKWKKKWFFAWLAKDKDKDKHQYAAFDKWKAWQVRDTFDKAKAARDPVSCVQCPPRHDRGIIIITMDMAGGRKMFMMIMGHDPDDDGGFDKDFAQDQWDDAPFKIWGADRFARFTFKIAGPVQGDIKGKGKFKWKFFWDCLPDPVGNFTDFNRGGGGPDPDTGGQARHWTWIWGDDQAKTWIWTGSDDFKIWIWIDGHPDQWIKIKIKGDPPDCVVVTWIWMKMKMAIPFFQVQWKWADRSLAHIDIFGLADDSGGDDRPGLASRRKRKHAFKMWGHDQFKIKMKGWLGIWIWGDSDGRMIMTTHDTAGADHSPPSNPGGSFNCDPVRNGGHMDMIMMIIHMDRQQCVCLPRQVVSVCSSNPIGMMMGHHDTDPSTRRGDHFFPDRDDSQKIFSHWRDDDSFKIKTKIWRRARASRYPVRQAKDKDFQQRTGDFKGFPDKFWPRSSRSGGPVPSDYRDHHHPVRDDRDDDPDDAPDPRIDIHHHGDMIMMMTGIDGD

pLDDT: mean 94.9, std 6.84, range [37.41, 98.81]

InterPro domains:
  IPR000602 Glycoside hydrolase family 38, N-terminal domain [PF01074] (18-337)
  IPR011013 Galactose mutarotase-like domain superfamily [SSF74650] (431-954)
  IPR011330 Glycoside hydrolase/deacetylase, beta/alpha-barrel [SSF88713] (8-338)
  IPR011682 Glycosyl hydrolase family 38, C-terminal [PF07748] (560-776)
  IPR013780 Glycosyl hydrolase, all-beta [G3DSA:2.60.40.1180] (446-542)
  IPR015341 Glycoside hydrolase family 38, central domain [PF09261] (342-437)
  IPR015341 Glycoside hydrolase family 38, central domain [SM00872] (341-419)
  IPR027291 Glycoside hydrolase 38, N-terminal domain superfamily [G3DSA:3.20.110.10] (18-301)
  IPR028995 Glycoside hydrolase families 57/38, central domain superfamily [SSF88688] (340-446)
  IPR037094 Glycoside hydrolase family 38, central domain superfamily [G3DSA:1.20.1270.50] (302-385)
  IPR037094 Glycoside hydrolase family 38, central domain superfamily [G3DSA:1.20.1270.50] (389-442)
  IPR041147 Glycosyl hydrolases family 38, C-terminal domain [PF17677] (851-951)
  IPR048534 Lysosomal alpha-mannosidase-like, central domain [PF21260] (499-540)
  IPR050843 Glycosyl Hydrolase Family 38 [PTHR11607] (10-954)

Nearest PDB structures (foldseek):
  6b9p-assembly1_A  TM=9.394E-01  e=0.000E+00  Canavalia ensiformis
  6b9o-assembly1_B  TM=9.379E-01  e=0.000E+00  Canavalia ensiformis
  3bub-assembly1_A  TM=8.170E-01  e=1.376E-76  unclassified
  6rrj-assembly1_A  TM=8.135E-01  e=1.983E-75  Drosophila melanogaster
  1o7d-assembly1_A  TM=9.974E-01  e=1.707E-43  Bos taurus